Protein 9EX4 (pdb70)

Secondary structure (DSSP, 8-state):
-PEEEEEEEEEEEEEEEETTTTEEEEEEEEEEEEE-GGG---PPTTS-SSEEE-HHHHHHHHHHHT-----EEETTEEEEEEEEEEEEEE-TTSEEEEEEEEEEEEE-TT---TTTTS--EEEEEEEEESS-TTTEEEEEPSS--EE-S----SSEEEEEEEEEEEEE-SSSSS-EEEEEEEEEEEE--HHHIIIIIHHHHHHHHHHHHGGGG--HHHHHHHHHHHHHHHHHHHHHHHTTS---SS--HHHHHHHHHHHHHHHHHHHHHHHHHHHHTT-HHHHHHHHHHHHHHHHHHHHHHHHHHHHHH-/-PEEEEEEEEEEEEEEEETTTTEEEEEEEEEEEEE-GGG---PPTTS-SSEEE-HHHHHHHHHHHT-----EEETTEEEEEEEEEEEEEE-TTSEEEEEEEEEEEEE-TT---TTTTS--EEEEEEEEESS-TTTEEEEEPSS--EE-S----SSEEEEEEEEEEEEE-SSSSS-EEEEEEEEEEEE--HHHIIIIIHHHHHHHHHHHHGGGG--HHHHHHHHHHHHHHHHHHHHHHHTTS---SS--HHHHHHHHHHHHHHHHHHHHHHHHHHHHTT-HHHHHHHHHHHHHHHHHHHHHHHHHHHHHH-/-PEEEEEEEEEEEEEEEETTTTEEEEEEEEEEEEE-GGG---PPTTS-SSEEE-HHHHHHHHHHHT-----EEETTEEEEEEEEEEEEEE-TTSEEEEEEEEEEEEE-TT---TTTTS--EEEEEEEEESS-TTTEEEEEPSS--EE-S----SSEEEEEEEEEEEEE-SSSSS-EEEEEEEEEEEE--HHHIIIIIHHHHHHHHHHHHGGGG--HHHHHHHHHHHHHHHHHHHHHHHTTS---SS--HHHHHHHHHHHHHHHHHHHHHHHHHHHHTT-HHHHHHHHHHHHHHHHHHHHHHHHHHHHHH-/-PEEEEEEEEEEEEEEEETTTTEEEEEEEEEEEEE-GGG---PPTTS-SSEEE-HHHHHHHHHHHT-----EEETTEEEEEEEEEEEEEE-TTSEEEEEEEEEEEEE-TT---TTTTS--EEEEEEEEESS-TTTEEEEEPSS--EE-S----SSEEEEEEEEEEEEE-SSSSS-EEEEEEEEEEEE--HHHIIIIIHHHHHHHHHHHHGGGG--HHHHHHHHHHHHHHHHHHHHHHHTTS---SS--HHHHHHHHHHHHHHHHHHHHHHHHHHHHTT-HHHHHHHHHHHHHHHHHHHHHHHHHHHHHH-/-PEEEEEEEEEEEEEEEETTTTEEEEEEEEEEEEE-GGG---PPTTS-SSEEE-HHHHHHHHHHHT-----EEETTEEEEEEEEEEEEEE-TTSEEEEEEEEEEEEE-TT---TTTTS--EEEEEEEEESS-TTTEEEEEPSS--EE-S----SSEEEEEEEEEEEEE-SSSSS-EEEEEEEEEEEE--HHHIIIIIHHHHHHHHHHHHGGGG--HHHHHHHHHHHHHHHHHHHHHHHTTS---SS--HHHHHHHHHHHHHHHHHHHHHHHHHHHHTT-HHHHHHHHHHHHHHHHHHHHHHHHHHHHHH-

Foldseek 3Di:
DAFEKAKAKEWEAWPDAAQAQQKTKTKIKIKMKGFDQVPADDDDPPDDQKDKDDPVVVVVVCVVVVHDDWDKDWPFFDDDKDWDDWIWMAGNRGMIMIMTIIMTMGHFPFDDCQAPPFDKGKDKIKMWTDDAVVHYDYDYDPDHYDYDDPHPDDWKDWDDKDKDKDWDDPDHPHTTIMIMIMTMIHGDCPVVVVPPVVVVVVLLVVLLVVLVVVDLVVNLVSLVVVLVVLVVVVVVVVVSHYPDPDDHLVNLLSVLSNVLSVVLNVVSVVLVVCVVVVNPVVSVVCSVVSSVVNVVSVVVSVVVSVVVRD/DAFEKAKAKEWEAWPDAAQAQQKTKTKIKIKMKGFDQVPADDDDPPDDQKDKDDPVVVVVVCVVVVHDDWDKDWPFFDDDKDWDDWIWMAGNRGMIMIMTIIMTMGHFPFDDCQAPPFDKGKDKIKMWTDDAVVHYDYDYDPDHYDYDDPHPDDWKDWDDKDKDKDWDDPDHPHTTIMIMIMTMIHGDCPVVVVPPVVVVVVLLVVLLVVLVVVDLVVNLVSLVVVLVVLVVVVVVVVVSHYPDPDDHLVNLLSVLSNVLSVVLNVVSVVLVVCVVVVNPVVSVVCSVVSSVVNVVSVVVSVVVSVVVRD/DAFEKAKAKEWEAWPDAAQAQQKTKTKIKIKMKGFDQVPADDDDPPDDQKDKDDPVVVVVVCVVVVHDDWDKDWPFFDDDKDWDDWIWMAGNRGMIMIMTIIMTMGHFPFDDCQAPPFDKGKDKIKMWTDDAVVHYDYDYDPDHYDYDDPHPDDWKDWDDKDKDKDWDDPDHPHTTIMIMIMTMIHGDCPVVVVPPPVVVVVLLVVLLVVLVVVDLVVNLVSLVVVLVVLVVVVVVVVVSHYPDPDDHLVNLLSVLSNVLSVVLNVVSVVLVVCVVVVNPVVSVVCSVVSSVVNVVSVVVSVVVSVVVRD/DAFEKAKAKEWEAWPDAAQAQQKTKTKIKIKMKGFDQVPADDDDPPDDQKDKDDPVVVVVVCVVVVHDDWDKDWPFFDDDKDWDDWIWMAGNRGMIMIMTIIMTMGHFPFDDCQAPPFDKGKDKIKMWTDDAVVHYDYDYDPDHYDYDDPHPDDWKDWDDKDKDKDWDDPDHPHTTIMIMIMTMIHGDCPVVVVPPVVVVVVLLVVLLVVLVVVDLVVNLVSLVVVLVVLVVVVVVVVVSHYPDPDDHLVNLLSVLSNVLSVVLNVVSVVLVVCVVVVNPVVSVVCSVVSSVVNVVSVVVSVVVSVVVRD/DAFEKAKAKEWEAWPDAAQAQQKTKTKIKIKMKGFDQVPADDDDPPDDQKDKDDPVVVVVVCVVVVHDDWDKDWPFFDDDKDWDDWIWMAGNRGMIMIMTIIMTMGHFPFDDCQAPPFDKGKDKIKMWTDDAVVHYDYDYDPDHYDYDDPHPDDWKDWDDKDKDKDWDDPDHPHTTIMIMIMTMIHGDCPVVVVPPVVVVVVLLVVLLVVLVVVDLVVNLVSLVVVLVVLVVVVVVVVVSHYPDPDDHLVNLLSVLSNVLSVVLNVVSVVLVVCVVVVNPVVSVVCSVVSSVVNVVSVVVSVVVSVVVRD

B-factor: mean 27.52, std 17.11, range [7.25, 70.27]

Solvent-accessible surface area: 70983 Å² total; per-residue (Å²): 213,34,36,56,2,88,4,0,1,53,2,21,6,12,51,30,41,60,24,120,112,11,20,4,27,0,5,0,4,0,43,18,32,16,132,30,79,118,2,57,32,160,85,43,134,82,59,48,122,60,57,20,38,37,46,60,42,12,46,124,41,0,31,140,94,64,14,46,35,25,16,50,6,10,48,5,13,23,28,108,17,28,94,57,23,103,25,5,28,4,15,44,72,0,28,9,84,25,13,4,8,5,25,4,38,0,16,2,38,44,20,60,1,120,68,7,12,116,7,81,5,53,1,33,3,27,2,4,2,16,26,19,62,127,54,14,102,14,60,72,34,172,91,36,44,17,34,18,140,125,26,33,51,54,26,21,65,48,77,90,56,75,52,78,72,59,66,13,78,70,58,46,211,38,70,0,7,33,3,2,2,40,6,43,2,80,19,66,78,30,51,19,84,18,24,22,76,56,1,1,90,22,7,21,54,12,10,68,41,12,13,72,19,86,63,21,50,43,6,8,79,60,8,28,32,12,6,66,43,6,9,54,20,4,65,93,22,19,69,51,22,22,58,10,32,50,82,2,24,20,12,22,56,4,41,31,4,5,93,24,9,13,109,29,1,78,32,8,6,132,6,82,84,17,49,76,115,73,101,93,85,62,1,153,122,38,14,94,137,43,22,70,67,22,54,119,42,46,115,122,27,63,104,53,36,151,108,130,56,121,215,34,37,55,2,87,4,0,2,53,2,21,6,14,51,30,40,62,23,121,111,13,20,4,27,1,5,0,4,1,43,17,32,18,130,31,80,117,2,58,33,158,86,42,133,81,60,48,123,60,55,20,37,35,46,61,41,12,47,122,41,1,32,139,93,62,14,48,32,26,14,48,8,9,48,5,13,24,29,109,17,26,92,56,22,104,25,5,29,5,16,44,72,0,28,8,85,24,13,3,6,5,25,5,38,0,15,2,38,46,21,61,1,122,68,8,13,114,9,80,5,55,1,33,3,27,2,4,3,16,25,19,61,128,54,13,100,14,59,72,34,171,92,36,44,17,34,18,141,126,25,33,52,55,25,20,63,50,77,90,56,74,52,76,71,58,64,15,79,72,58,47,212,38,71,0,7,32,2,3,2,41,6,44,2,80,18,67,78,30,48,21,84,16,24,22,76,56,1,2,90,21,7,22,55,13,9,69,43,11,13,71,17,85,64,22,50,44,7,8,81,59,8,27,33,12,6,65,45,6,8,54,20,4,64,91,23,19,69,51,20,21,60,10,31,52,82,2,25,21,11,23,55,4,42,31,4,5,92,21,9,12,109,28,2,78,32,8,6,134,5,81,85,18,49,76,116,74,101,92,86,62,1,154,122,37,13,95,137,44,23,69,66,23,56,116,42,45,118,122,28,62,106,52,37,150,110,130,56,123,211,34,37,56,2,86,4,0,2,52,2,21,8,13,53,29,42,59,23,120,110,14,19,4,26,0,5,1,4,1,42,17,31,19,132,31,80,118,2,58,32,159,86,42,133,82,59,47,123,59,57,20,37,37,47,59,40,12,46,123,42,0,32,139,93,63,14,47,34,26,15,46,7,9,47,5,14,24,28,110,17,27,91,58,23,104,24,6,28,4,15,45,71,0,27,9,84,25,13,3,7,6,26,5,39,0,17,2,38,45,21,61,0,121,68,9,12,112,10,82,5,54,2,34,3,28,2,3,4,17,25,18,63,128,54,14,101,13,59,74,33,171,90,37,45,18,35,18,141,126,26,34,52,55,25,21,63,49,79,90,54,75,53,78,72,57,65,15,79,70,58,46,211,37,71,0,7,33,3,3,1,40,7,43,1,82,18,67,78,30,48,20,84,17,24,21,77,57,1,2,88,22,8,21,55,13,10,68,43,12,13,70,18,87,62,22,49,42,8,9,80,60,9,26,33,11,6,65,44,6,8,54,20,3,63,92,21,19,68,50,20,21,59,10,32,50,83,3,25,20,12,22,55,4,42,31,3,5,92,21,10,13,111,30,2,78,31,8,6,133,5,80,85,17,49,76,115,72,100,91,84,62,0,153,121,37,12,94,138,42,22,69,67,24,56,115,41,44,117,122,27,63,106,51,36,151,109,130,54,120,210,34,36,56,2,87,3,0,1,53,3,20,6,14,52,29,40,60,24,119,110,13,20,4,26,1,6,1,4,0,41,18,33,17,131,32,81,118,2,57,34,160,86,43,132,82,59,48,122,58,57,20,38,37,48,60,42,13,46,123,41,0,31,140,93,63,14,46,35,25,16,48,7,9,49,5,14,23,28,108,18,26,93,58,24,103,24,6,28,4,15,45,73,0,28,8,83,24,12,4,8,6,25,5,40,0,16,2,38,45,21,61,0,121,67,7,13,113,8,81,5,54,2,33,3,28,1,4,3,16,24,18,63,128,54,13,102,13,58,73,34,170,92,36,44,18,36,18,144,123,26,33,53,54,25,20,65,49,78,91,58,75,54,78,71,58,66,15,79,71,57,48,210,38,71,1,8,34,2,3,2,40,7,45,2,81,18,65,78,30,50,22,83,16,23,22,76,56,1,3,90,22,8,22,55,14,9,69,43,13,13,69,18,86,64,22,51,43,8,8,80,61,8,26,33,12,6,65,44,6,9,53,18,4,64,92,21,18,70,50,21,21,58,11,31,51,82,3,24,21,12,22,57,5,43,31,4,5,92,20,10,13,111,28,2,76,32,8,6,133,5,81,84,18,49,76,115,72,103,93,87,62,0,153,123,37,14,95,139,44,21,70,69,24,55,116,42,45,116,124,28,63,105,52,36,151,108,131,54,122,212,33,38,59,2,88,3,0,2,53,2,20,7,12,52,29,40,59,24,119,111,13,20,4,27,1,6,0,4,0,41,18,33,16,133,30,81,117,2,58,33,158,84,43,133,82,59,48,124,60,56,20,37,36,47,59,42,11,46,123,42,1,31,140,93,62,13,47,35,26,16,47,6,10,48,5,13,24,28,110,17,27,92,58,24,104,25,5,29,5,16,45,70,0,28,8,84,24,12,4,7,5,26,5,40,0,15,2,38,45,20,60,0,122,68,6,12,113,9,83,6,54,2,32,3,27,2,4,3,17,26,19,63,126,52,13,102,13,59,72,34,171,91,37,44,18,36,18,141,125,25,32,52,54,24,20,66,50,78,91,55,75,53,77,70,58,66,13,78,70,55,48,212,38,71,1,8,34,2,3,2,40,6,43,2,81,19,65,77,30,49,21,84,17,24,22,78,56,1,2,88,21,7,21,54,13,10,70,43,11,13,67,18,86,63,21,50,43,7,8,81,61,8,26,34,12,7,66,44,6,8,54,20,4,66,91,22,20,70,51,19,21,58,10,32,50,82,3,25,19,11,21,57,4,41,29,4,6,92,24,10,13,112,30,2,77,32,8,5,131,6,82,85,19,48,75,116,74,100,92,85,62,1,153,122,38,13,96,138,44,22,69,67,24,56,116,41,45,116,122,26,63,105,53,37,149,108,130,55,121

Sequence (1550 aa):
EPSDVFIGLKIDQITGINQKEENFSVVGSLRIDWRQPLLAFEHAPGEPKHRTYTLATFLKLLEEKQIRWPAFTYHNQQGRMDFQNRLISLSEDGTVMYLERFTSTFQAPAFDFRLFPFDNQLFFIHVDSIFPQHLFRFQEMQGFSGLGDQLGEEEWIVTEVNTHLTTHNEFTKGDASRFVLEFHAERHLNYYLMRILIPVLLIITVSWFTFFLQDYTKRIDLAGGNLLLFIAFNFTISSDLPRLGYITLMDAFLVGTFIITALVVLGNVWLRRLENHGKQALARKLDIYAITSYPLAYLLGALTLWLLFFEPSDVFIGLKIDQITGINQKEENFSVVGSLRIDWRQPLLAFEHAPGEPKHRTYTLATFLKLLEEKQIRWPAFTYHNQQGRMDFQNRLISLSEDGTVMYLERFTSTFQAPAFDFRLFPFDNQLFFIHVDSIFPQHLFRFQEMQGFSGLGDQLGEEEWIVTEVNTHLTTHNEFTKGDASRFVLEFHAERHLNYYLMRILIPVLLIITVSWFTFFLQDYTKRIDLAGGNLLLFIAFNFTISSDLPRLGYITLMDAFLVGTFIITALVVLGNVWLRRLENHGKQALARKLDIYAITSYPLAYLLGALTLWLLFFEPSDVFIGLKIDQITGINQKEENFSVVGSLRIDWRQPLLAFEHAPGEPKHRTYTLATFLKLLEEKQIRWPAFTYHNQQGRMDFQNRLISLSEDGTVMYLERFTSTFQAPAFDFRLFPFDNQLFFIHVDSIFPQHLFRFQEMQGFSGLGDQLGEEEWIVTEVNTHLTTHNEFTKGDASRFVLEFHAERHLNYYLMRILIPVLLIITVSWFTFFLQDYTKRIDLAGGNLLLFIAFNFTISSDLPRLGYITLMDAFLVGTFIITALVVLGNVWLRRLENHGKQALARKLDIYAITSYPLAYLLGALTLWLLFFEPSDVFIGLKIDQITGINQKEENFSVVGSLRIDWRQPLLAFEHAPGEPKHRTYTLATFLKLLEEKQIRWPAFTYHNQQGRMDFQNRLISLSEDGTVMYLERFTSTFQAPAFDFRLFPFDNQLFFIHVDSIFPQHLFRFQEMQGFSGLGDQLGEEEWIVTEVNTHLTTHNEFTKGDASRFVLEFHAERHLNYYLMRILIPVLLIITVSWFTFFLQDYTKRIDLAGGNLLLFIAFNFTISSDLPRLGYITLMDAFLVGTFIITALVVLGNVWLRRLENHGKQALARKLDIYAITSYPLAYLLGALTLWLLFFEPSDVFIGLKIDQITGINQKEENFSVVGSLRIDWRQPLLAFEHAPGEPKHRTYTLATFLKLLEEKQIRWPAFTYHNQQGRMDFQNRLISLSEDGTVMYLERFTSTFQAPAFDFRLFPFDNQLFFIHVDSIFPQHLFRFQEMQGFSGLGDQLGEEEWIVTEVNTHLTTHNEFTKGDASRFVLEFHAERHLNYYLMRILIPVLLIITVSWFTFFLQDYTKRIDLAGGNLLLFIAFNFTISSDLPRLGYITLMDAFLVGTFIITALVVLGNVWLRRLENHGKQALARKLDIYAITSYPLAYLLGALTLWLLFF

Nearest PDB structures (foldseek):
  6fl9-assembly1_B  TM=9.799E-01  e=3.187E-56  endosymbiont of Tevnia jerichonana (vent Tica)
  9fth-assembly1_B  TM=9.625E-01  e=9.051E-37  Desulfofustis sp. PB-SRB1
  9fti-assembly1_B  TM=9.471E-01  e=2.413E-35  Desulfofustis sp. PB-SRB1
  9ftg-assembly1_A  TM=8.869E-01  e=2.112E-34  Desulfofustis sp. PB-SRB1
  6ssp-assembly2_F  TM=8.053E-01  e=2.785E-22  Dickeya chrysanthemi

Structure (mmCIF, N/CA/C/O backbone):
data_9EX4
#
_entry.id   9EX4
#
_cell.length_a   1.00
_cell.length_b   1.00
_cell.length_c   1.00
_cell.angle_alpha   90.00
_cell.angle_beta   90.00
_cell.angle_gamma   90.00
#
_symmetry.space_group_name_H-M   'P 1'
#
loop_
_entity.id
_entity.type
_entity.pdbx_description
1 polymer 'Cys-loop ligand-gated ion channel'
2 non-polymer 'fluorinated fos-choline-8'
3 non-polymer HEXANE
4 non-polymer '4-(2-HYDROXYETHYL)-1-PIPERAZINE ETHANESULFONIC ACID'
5 water water
#
loop_
_atom_site.group_PDB
_atom_site.id
_atom_site.type_symbol
_atom_site.label_atom_id
_atom_site.label_alt_id
_atom_site.label_comp_id
_atom_site.label_asym_id
_atom_site.label_entity_id
_atom_site.label_seq_id
_atom_site.pdbx_PDB_ins_code
_atom_site.Cartn_x
_atom_site.Cartn_y
_atom_site.Cartn_z
_atom_site.occupancy
_atom_site.B_iso_or_equiv
_atom_site.auth_seq_id
_atom_site.auth_comp_id
_atom_site.auth_asym_id
_atom_site.auth_atom_id
_atom_site.pdbx_PDB_model_num
ATOM 1 N N . GLU A 1 7 ? 144.859 105.588 87.418 1.00 27.64 7 GLU A N 1
ATOM 2 C CA . GLU A 1 7 ? 145.540 105.326 88.680 1.00 27.64 7 GLU A CA 1
ATOM 3 C C . GLU A 1 7 ? 145.749 106.618 89.464 1.00 27.64 7 GLU A C 1
ATOM 4 O O . GLU A 1 7 ? 146.028 107.665 88.879 1.00 27.64 7 GLU A O 1
ATOM 10 N N . PRO A 1 8 ? 145.608 106.546 90.786 1.00 20.48 8 PRO A N 1
ATOM 11 C CA . PRO A 1 8 ? 145.788 107.745 91.611 1.00 20.48 8 PRO A CA 1
ATOM 12 C C . PRO A 1 8 ? 147.228 108.233 91.593 1.00 20.48 8 PRO A C 1
ATOM 13 O O . PRO A 1 8 ? 148.172 107.461 91.404 1.00 20.48 8 PRO A O 1
ATOM 17 N N . SER A 1 9 ? 147.386 109.537 91.794 1.00 17.02 9 SER A N 1
ATOM 18 C CA . SER A 1 9 ? 148.692 110.176 91.828 1.00 17.02 9 SER A CA 1
ATOM 19 C C . SER A 1 9 ? 149.154 110.357 93.268 1.00 17.02 9 SER A C 1
ATOM 20 O O . SER A 1 9 ? 148.345 110.516 94.185 1.00 17.02 9 SER A O 1
ATOM 23 N N . ASP A 1 10 ? 150.471 110.334 93.457 1.00 15.68 10 ASP A N 1
ATOM 24 C CA 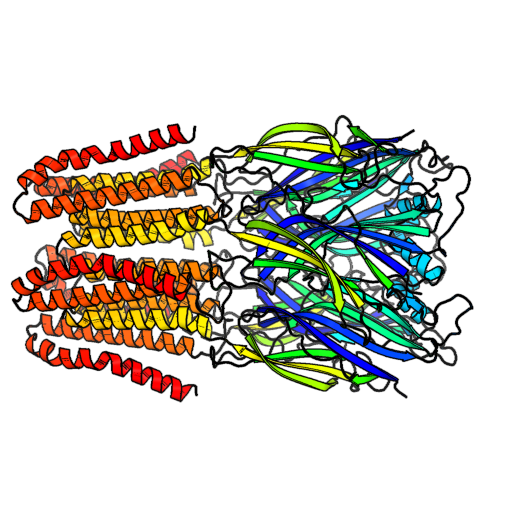. ASP A 1 10 ? 151.065 110.415 94.785 1.00 15.68 10 ASP A CA 1
ATOM 25 C C . ASP A 1 10 ? 151.331 111.863 95.172 1.00 15.68 10 ASP A C 1
ATOM 26 O O . ASP A 1 10 ? 151.800 112.663 94.357 1.00 15.68 10 ASP A O 1
ATOM 31 N N . VAL A 1 11 ? 151.029 112.192 96.425 1.00 13.34 11 VAL A N 1
ATOM 32 C CA . VAL A 1 11 ? 151.257 113.521 96.981 1.00 13.34 11 VAL A CA 1
ATOM 33 C C . VAL A 1 11 ? 152.130 113.363 98.218 1.00 13.34 11 VAL A C 1
ATOM 34 O O . VAL A 1 11 ? 151.765 112.640 99.154 1.00 13.34 11 VAL A O 1
ATOM 38 N N . PHE A 1 12 ? 153.276 114.038 98.226 1.00 13.45 12 PHE A N 1
ATOM 39 C CA . PHE A 1 12 ? 154.219 113.976 99.335 1.00 13.45 12 PHE A CA 1
ATOM 40 C C . PHE A 1 12 ? 153.995 115.165 100.261 1.00 13.45 12 PHE A C 1
ATOM 41 O O . PHE A 1 12 ? 153.905 116.308 99.800 1.00 13.45 12 PHE A O 1
ATOM 49 N N . ILE A 1 13 ? 153.905 114.893 101.561 1.00 12.34 13 ILE A N 1
ATOM 50 C CA . ILE A 1 13 ? 153.525 115.886 102.558 1.00 12.34 13 ILE A CA 1
ATOM 51 C C . ILE A 1 13 ? 154.607 115.969 103.626 1.00 12.34 13 ILE A C 1
ATOM 52 O O . ILE A 1 13 ? 155.111 114.943 104.094 1.00 12.34 13 ILE A O 1
ATOM 57 N N . GLY A 1 14 ? 154.963 117.195 104.008 1.00 11.39 14 GLY A N 1
ATOM 58 C CA . GLY A 1 14 ? 155.874 117.423 105.113 1.00 11.39 14 GLY A CA 1
ATOM 59 C C . GLY A 1 14 ? 155.469 118.618 105.954 1.00 11.39 14 GLY A C 1
ATOM 60 O O . GLY A 1 14 ? 155.031 119.638 105.414 1.00 11.39 14 GLY A O 1
ATOM 61 N N . LEU A 1 15 ? 155.612 118.512 107.275 1.00 10.22 15 LEU A N 1
ATOM 62 C CA . LEU A 1 15 ? 155.195 119.571 108.186 1.00 10.22 15 LEU A CA 1
ATOM 63 C C . LEU A 1 15 ? 156.195 119.693 109.325 1.00 10.22 15 LEU A C 1
ATOM 64 O O . LEU A 1 15 ? 156.579 118.686 109.927 1.00 10.22 15 LEU A O 1
ATOM 69 N N . LYS A 1 16 ? 156.603 120.925 109.625 1.00 11.58 16 LYS A N 1
ATOM 70 C CA . LYS A 1 16 ? 157.552 121.207 110.693 1.00 11.58 16 LYS A CA 1
ATOM 71 C C . LYS A 1 16 ? 157.023 122.341 111.559 1.00 11.58 16 LYS A C 1
ATOM 72 O O . LYS A 1 16 ? 156.406 123.283 111.053 1.00 11.58 16 LYS A O 1
ATOM 78 N N . ILE A 1 17 ? 157.267 122.247 112.865 1.00 10.88 17 ILE A N 1
ATOM 79 C CA . ILE A 1 17 ? 156.840 123.253 113.832 1.00 10.88 17 ILE A CA 1
ATOM 80 C C . ILE A 1 17 ? 158.070 124.015 114.305 1.00 10.88 17 ILE A C 1
ATOM 81 O O . ILE A 1 17 ? 159.044 123.410 114.768 1.00 10.88 17 ILE A O 1
ATOM 86 N N . ASP A 1 18 ? 158.023 125.342 114.190 1.00 11.78 18 ASP A N 1
ATOM 87 C CA . ASP A 1 18 ? 159.144 126.200 114.556 1.00 11.78 18 ASP A CA 1
ATOM 88 C C . ASP A 1 18 ? 159.002 126.821 115.939 1.00 11.78 18 ASP A C 1
ATOM 89 O O . ASP A 1 18 ? 159.983 126.882 116.686 1.00 11.78 18 ASP A O 1
ATOM 94 N N . GLN A 1 19 ? 157.808 127.289 116.300 1.00 8.36 19 GLN A N 1
ATOM 95 C CA . GLN A 1 19 ? 157.586 127.967 117.568 1.00 8.36 19 GLN A CA 1
ATOM 96 C C . GLN A 1 19 ? 156.327 127.434 118.236 1.00 8.36 19 GLN A C 1
ATOM 97 O O . GLN A 1 19 ? 155.383 127.005 117.569 1.00 8.36 19 GLN A O 1
ATOM 103 N N . ILE A 1 20 ? 156.328 127.464 119.566 1.00 9.07 20 ILE A N 1
ATOM 104 C CA . ILE A 1 20 ? 155.139 127.208 120.373 1.00 9.07 20 ILE A CA 1
ATOM 105 C C . ILE A 1 20 ? 154.848 128.506 121.115 1.00 9.07 20 ILE A C 1
ATOM 106 O O . ILE A 1 20 ? 155.519 128.835 122.100 1.00 9.07 20 ILE A O 1
ATOM 111 N N . THR A 1 21 ? 153.848 129.253 120.645 1.00 8.69 21 THR A N 1
ATOM 112 C CA . THR A 1 21 ? 153.581 130.582 121.179 1.00 8.69 21 THR A CA 1
ATOM 113 C C . THR A 1 21 ? 152.731 130.566 122.443 1.00 8.69 21 THR A C 1
ATOM 114 O O . THR A 1 21 ? 152.616 131.606 123.100 1.00 8.69 21 THR A O 1
ATOM 118 N N . GLY A 1 22 ? 152.139 129.430 122.802 1.00 8.46 22 GLY A N 1
ATOM 119 C CA . GLY A 1 22 ? 151.353 129.365 124.018 1.00 8.46 22 GLY A CA 1
ATOM 120 C C . GLY A 1 22 ? 150.463 128.145 124.129 1.00 8.46 22 GLY A C 1
ATOM 121 O O . GLY A 1 22 ? 149.989 127.614 123.120 1.00 8.46 22 GLY A O 1
ATOM 122 N N . ILE A 1 23 ? 150.229 127.694 125.359 1.00 11.50 23 ILE A N 1
ATOM 123 C CA . ILE A 1 23 ? 149.326 126.585 125.647 1.00 11.50 23 ILE A CA 1
ATOM 124 C C . ILE A 1 23 ? 148.291 127.081 126.646 1.00 11.50 23 ILE A C 1
ATOM 125 O O . ILE A 1 23 ? 148.648 127.536 127.739 1.00 11.50 23 ILE A O 1
ATOM 130 N N . ASN A 1 24 ? 147.018 126.995 126.275 1.00 13.81 24 ASN A N 1
ATOM 131 C CA . ASN A 1 24 ? 145.913 127.474 127.103 1.00 13.81 24 ASN A CA 1
ATOM 132 C C . ASN A 1 24 ? 145.136 126.256 127.594 1.00 13.81 24 ASN A C 1
ATOM 133 O O . ASN A 1 24 ? 144.276 125.729 126.883 1.00 13.81 24 ASN A O 1
ATOM 138 N N . GLN A 1 25 ? 145.443 125.813 128.816 1.00 16.98 25 GLN A N 1
ATOM 139 C CA . GLN A 1 25 ? 144.752 124.660 129.382 1.00 16.98 25 GLN A CA 1
ATOM 140 C C . GLN A 1 25 ? 143.323 124.986 129.795 1.00 16.98 25 GLN A C 1
ATOM 141 O O . GLN A 1 25 ? 142.486 124.078 129.845 1.00 16.98 25 GLN A O 1
ATOM 147 N N . LYS A 1 26 ? 143.028 126.252 130.097 1.00 17.45 26 LYS A N 1
ATOM 148 C CA . LYS A 1 26 ? 141.661 126.631 130.443 1.00 17.45 26 LYS A CA 1
ATOM 149 C C . LYS A 1 26 ? 140.720 126.442 129.259 1.00 17.45 26 LYS A C 1
ATOM 150 O O . LYS A 1 26 ? 139.592 125.963 129.425 1.00 17.45 26 LYS A O 1
ATOM 156 N N . GLU A 1 27 ? 141.163 126.815 128.059 1.00 15.76 27 GLU A N 1
ATOM 157 C CA . GLU A 1 27 ? 140.380 126.632 126.845 1.00 15.76 27 GLU A CA 1
ATOM 158 C C . GLU A 1 27 ? 140.751 125.369 126.078 1.00 15.76 27 GLU A C 1
ATOM 159 O O . GLU A 1 27 ? 140.078 125.045 125.093 1.00 15.76 27 GLU A O 1
ATOM 165 N N . GLU A 1 28 ? 141.797 124.658 126.504 1.00 14.54 28 GLU A N 1
ATOM 166 C CA . GLU A 1 28 ? 142.236 123.407 125.884 1.00 14.54 28 GLU A CA 1
ATOM 167 C C . GLU A 1 28 ? 142.559 123.601 124.399 1.00 14.54 28 GLU A C 1
ATOM 168 O O . GLU A 1 28 ? 141.935 123.015 123.512 1.00 14.54 28 GLU A O 1
ATOM 174 N N . ASN A 1 29 ? 143.559 124.443 124.145 1.00 11.01 29 ASN A N 1
ATOM 175 C CA . ASN A 1 29 ? 144.055 124.666 122.792 1.00 11.01 29 ASN A CA 1
ATOM 176 C C . ASN A 1 29 ? 145.497 125.151 122.875 1.00 11.01 29 ASN A C 1
ATOM 177 O O . ASN A 1 29 ? 145.989 125.519 123.944 1.00 11.01 29 ASN A O 1
ATOM 182 N N . PHE A 1 30 ? 146.172 125.143 121.727 1.00 8.09 30 PHE A N 1
ATOM 183 C CA . PHE A 1 30 ? 147.550 125.607 121.647 1.00 8.09 30 PHE A CA 1
ATOM 184 C C . PHE A 1 30 ? 147.777 126.266 120.294 1.00 8.09 30 PHE A C 1
ATOM 185 O O . PHE A 1 30 ? 147.055 126.010 119.328 1.00 8.09 30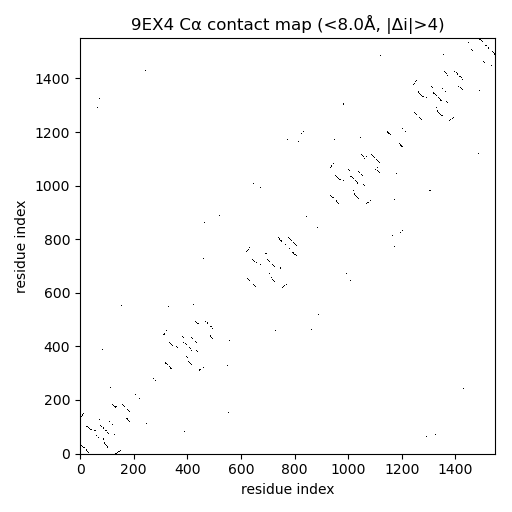 PHE A O 1
ATOM 193 N N . SER A 1 31 ? 148.798 127.121 120.237 1.00 7.53 31 SER A N 1
ATOM 194 C CA . SER A 1 31 ? 149.124 127.886 119.041 1.00 7.53 31 SER A CA 1
ATOM 195 C C . SER A 1 31 ? 150.590 127.683 118.687 1.00 7.53 31 SER A C 1
ATOM 196 O O . SER A 1 31 ? 151.450 127.643 119.571 1.00 7.53 31 SER A O 1
ATOM 199 N N . VAL A 1 32 ? 150.871 127.557 117.388 1.00 8.88 32 VAL A N 1
ATOM 200 C CA . VAL A 1 32 ? 152.212 127.271 116.890 1.00 8.88 32 VAL A CA 1
ATOM 201 C C . VAL A 1 32 ? 152.477 128.098 115.638 1.00 8.88 32 VAL A C 1
ATOM 202 O O . VAL A 1 32 ? 151.573 128.690 115.047 1.00 8.88 32 VAL A O 1
ATOM 206 N N . VAL A 1 33 ? 153.749 128.134 115.245 1.00 8.16 33 VAL A N 1
ATOM 207 C CA . VAL A 1 33 ? 154.188 128.685 113.967 1.00 8.16 33 VAL A CA 1
ATOM 208 C C . VAL A 1 33 ? 154.934 127.577 113.237 1.00 8.16 33 VAL A C 1
ATOM 209 O O . VAL A 1 33 ? 155.894 127.012 113.776 1.00 8.16 33 VAL A O 1
ATOM 213 N N . GLY A 1 34 ? 154.498 127.263 112.015 1.00 9.47 34 GLY A N 1
ATOM 214 C CA . GLY A 1 34 ? 155.020 126.119 111.298 1.00 9.47 34 GLY A CA 1
ATOM 215 C C . GLY A 1 34 ? 155.148 126.382 109.810 1.00 9.47 34 GLY A C 1
ATOM 216 O O . GLY A 1 34 ? 154.779 127.446 109.311 1.00 9.47 34 GLY A O 1
ATOM 217 N N . SER A 1 35 ? 155.683 125.380 109.112 1.00 10.34 35 SER A N 1
ATOM 218 C CA . SER A 1 35 ? 155.902 125.442 107.674 1.00 10.34 35 SER A CA 1
ATOM 219 C C . SER A 1 35 ? 155.423 124.149 107.033 1.00 10.34 35 SER A C 1
ATOM 220 O O . SER A 1 35 ? 155.590 123.066 107.601 1.00 10.34 35 SER A O 1
ATOM 223 N N . LEU A 1 36 ? 154.832 124.267 105.846 1.00 11.30 36 LEU A N 1
ATOM 224 C CA . LEU A 1 36 ? 154.305 123.130 105.105 1.00 11.30 36 LEU A CA 1
ATOM 225 C C . LEU A 1 36 ? 154.989 123.035 103.748 1.00 11.30 36 LEU A C 1
ATOM 226 O O . LEU A 1 36 ? 155.176 124.046 103.064 1.00 11.30 36 LEU A O 1
ATOM 231 N N . ARG A 1 37 ? 155.362 121.814 103.365 1.00 12.08 37 ARG A N 1
ATOM 232 C CA . ARG A 1 37 ? 156.010 121.540 102.087 1.00 12.08 37 ARG A CA 1
ATOM 233 C C . ARG A 1 37 ? 155.298 120.384 101.401 1.00 12.08 37 ARG A C 1
ATOM 234 O O . ARG A 1 37 ? 155.071 119.339 102.017 1.00 12.08 37 ARG A O 1
ATOM 242 N N . ILE A 1 38 ? 154.956 120.570 100.127 1.00 13.68 38 ILE A N 1
ATOM 243 C CA . ILE A 1 38 ? 154.255 119.558 99.342 1.00 13.68 38 ILE A CA 1
ATOM 244 C C . ILE A 1 38 ? 154.925 119.436 97.979 1.00 13.68 38 ILE A C 1
ATOM 245 O O . ILE A 1 38 ? 155.295 120.441 97.363 1.00 13.68 38 ILE A O 1
ATOM 250 N N . ASP A 1 39 ? 155.086 118.199 97.511 1.00 15.24 39 ASP A N 1
ATOM 251 C CA . ASP A 1 39 ? 155.613 117.912 96.183 1.00 15.24 39 ASP A CA 1
ATOM 252 C C . ASP A 1 39 ? 154.606 117.070 95.412 1.00 15.24 39 ASP A C 1
ATOM 253 O O . ASP A 1 39 ? 154.141 116.039 95.911 1.00 15.24 39 ASP A O 1
ATOM 258 N N . TRP A 1 40 ? 154.276 117.506 94.198 1.00 15.88 40 TRP A N 1
ATOM 259 C CA . TRP A 1 40 ? 153.291 116.819 93.371 1.00 15.88 40 TRP A CA 1
ATOM 260 C C . TRP A 1 40 ? 153.675 116.969 91.907 1.00 15.88 40 TRP A C 1
ATOM 261 O O . TRP A 1 40 ? 154.019 118.069 91.465 1.00 15.88 40 TRP A O 1
ATOM 272 N N . ARG A 1 41 ? 153.610 115.868 91.163 1.00 19.80 41 ARG A N 1
ATOM 273 C CA . ARG A 1 41 ? 154.022 115.830 89.766 1.00 19.80 41 ARG A CA 1
ATOM 274 C C . ARG A 1 41 ? 152.810 115.619 88.868 1.00 19.80 41 ARG A C 1
ATOM 275 O O . ARG A 1 41 ? 152.034 114.680 89.074 1.00 19.80 41 ARG A O 1
ATOM 283 N N . GLN A 1 42 ? 152.657 116.489 87.876 1.00 20.78 42 GLN A N 1
ATOM 284 C CA . GLN A 1 42 ? 151.590 116.382 86.882 1.00 20.78 42 GLN A CA 1
ATOM 285 C C . GLN A 1 42 ? 152.209 116.460 85.494 1.00 20.78 42 GLN A C 1
ATOM 286 O O . GLN A 1 42 ? 152.740 117.526 85.117 1.00 20.78 42 GLN A O 1
ATOM 292 N N . PRO A 1 43 ? 152.178 115.378 84.711 1.00 21.43 43 PRO A N 1
ATOM 293 C CA . PRO A 1 43 ? 152.813 115.412 83.382 1.00 21.43 43 PRO A CA 1
ATOM 294 C C . PRO A 1 43 ? 152.213 116.437 82.433 1.00 21.43 43 PRO A C 1
ATOM 295 O O . PRO A 1 43 ? 152.900 116.865 81.497 1.00 21.43 43 PRO A O 1
ATOM 299 N N . LEU A 1 44 ? 150.959 116.844 82.638 1.00 21.49 44 LEU A N 1
ATOM 300 C CA . LEU A 1 44 ? 150.321 117.802 81.742 1.00 21.49 44 LEU A CA 1
ATOM 301 C C . LEU A 1 44 ? 150.876 119.214 81.882 1.00 21.49 44 LEU A C 1
ATOM 302 O O . LEU A 1 44 ? 150.549 120.071 81.056 1.00 21.49 44 LEU A O 1
ATOM 307 N N . LEU A 1 45 ? 151.699 119.477 82.896 1.00 22.26 45 LEU A N 1
ATOM 308 C CA . LEU A 1 45 ? 152.284 120.793 83.112 1.00 22.26 45 LEU A CA 1
ATOM 309 C C . LEU A 1 45 ? 153.708 120.900 82.579 1.00 22.26 45 LEU A C 1
ATOM 310 O O . LEU A 1 45 ? 154.385 121.896 82.848 1.00 22.26 45 LEU A O 1
ATOM 315 N N . ALA A 1 46 ? 154.176 119.899 81.837 1.00 24.68 46 ALA A N 1
ATOM 316 C CA . ALA A 1 46 ? 155.527 119.930 81.299 1.00 24.68 46 ALA A CA 1
ATOM 317 C C . ALA A 1 46 ? 155.670 121.031 80.252 1.00 24.68 46 ALA A C 1
ATOM 318 O O . ALA A 1 46 ? 154.723 121.370 79.538 1.00 24.68 46 ALA A O 1
ATOM 320 N N . PHE A 1 47 ? 156.875 121.591 80.168 1.00 28.27 47 PHE A N 1
ATOM 321 C CA . PHE A 1 47 ? 157.157 122.667 79.229 1.00 28.27 47 PHE A CA 1
ATOM 322 C C . PHE A 1 47 ? 158.618 122.593 78.811 1.00 28.27 47 PHE A C 1
ATOM 323 O O . PHE A 1 47 ? 159.411 121.830 79.368 1.00 28.27 47 PHE A O 1
ATOM 331 N N . GLU A 1 48 ? 158.966 123.404 77.814 1.00 39.13 48 GLU A N 1
ATOM 332 C CA . GLU A 1 48 ? 160.336 123.541 77.339 1.00 39.13 48 GLU A CA 1
ATOM 333 C C . GLU A 1 48 ? 160.755 124.999 77.462 1.00 39.13 48 GLU A C 1
ATOM 334 O O . GLU A 1 48 ? 160.062 125.891 76.963 1.00 39.13 48 GLU A O 1
ATOM 340 N N . HIS A 1 49 ? 161.883 125.236 78.124 1.00 44.31 49 HIS A N 1
ATOM 341 C CA . HIS A 1 49 ? 162.339 126.595 78.376 1.00 44.31 49 HIS A CA 1
ATOM 342 C C . HIS A 1 49 ? 162.918 127.217 77.111 1.00 44.31 49 HIS A C 1
ATOM 343 O O . HIS A 1 49 ? 163.610 126.555 76.333 1.00 44.31 49 HIS A O 1
ATOM 350 N N . ALA A 1 50 ? 162.622 128.498 76.910 1.00 51.83 50 ALA A N 1
ATOM 351 C CA . ALA A 1 50 ? 163.193 129.255 75.811 1.00 51.83 50 ALA A CA 1
ATOM 352 C C . ALA A 1 50 ? 164.610 129.707 76.165 1.00 51.83 50 ALA A C 1
ATOM 353 O O . ALA A 1 50 ? 164.953 129.821 77.345 1.00 51.83 50 ALA A O 1
ATOM 355 N N . PRO A 1 51 ? 165.457 129.952 75.164 1.00 55.62 51 PRO A N 1
ATOM 356 C CA . PRO A 1 51 ? 166.812 130.435 75.457 1.00 55.62 51 PRO A CA 1
ATOM 357 C C . PRO A 1 51 ? 166.779 131.758 76.208 1.00 55.62 51 PRO A C 1
ATOM 358 O O . PRO A 1 51 ? 165.970 132.642 75.917 1.00 55.62 51 PRO A O 1
ATOM 362 N N . GLY A 1 52 ? 167.674 131.886 77.187 1.00 53.33 52 GLY A N 1
ATOM 363 C CA . GLY A 1 52 ? 167.722 133.054 78.037 1.00 53.33 52 GLY A CA 1
ATOM 364 C C . GLY A 1 52 ? 166.793 133.016 79.231 1.00 53.33 52 GLY A C 1
ATOM 365 O O . GLY A 1 52 ? 166.818 133.950 80.043 1.00 53.33 52 GLY A O 1
ATOM 366 N N . GLU A 1 53 ? 165.974 131.968 79.368 1.00 46.28 53 GLU A N 1
ATOM 367 C CA . GLU A 1 53 ? 165.023 131.839 80.459 1.00 46.28 53 GLU A CA 1
ATOM 368 C C . GLU A 1 53 ? 165.491 130.790 81.465 1.00 46.28 53 GLU A C 1
ATOM 369 O O . GLU A 1 53 ? 166.192 129.841 81.100 1.00 46.28 53 GLU A O 1
ATOM 375 N N . PRO A 1 54 ? 165.124 130.934 82.736 1.00 37.32 54 PRO A N 1
ATOM 376 C CA . PRO A 1 54 ? 165.535 129.947 83.739 1.00 37.32 54 PRO A CA 1
ATOM 377 C C . PRO A 1 54 ? 164.851 128.605 83.525 1.00 37.32 54 PRO A C 1
ATOM 378 O O . PRO A 1 54 ? 163.788 128.501 82.909 1.00 37.32 54 PRO A O 1
ATOM 382 N N . LYS A 1 55 ? 165.491 127.560 84.052 1.00 31.83 55 LYS A N 1
ATOM 383 C CA . LYS A 1 55 ? 164.972 126.205 83.919 1.00 31.83 55 LYS A CA 1
ATOM 384 C C . LYS A 1 55 ? 163.762 125.951 84.811 1.00 31.83 55 LYS A C 1
ATOM 385 O O . LYS A 1 55 ? 163.036 124.976 84.587 1.00 31.83 55 LYS A O 1
ATOM 391 N N . HIS A 1 56 ? 163.522 126.806 85.801 1.00 26.49 56 HIS A N 1
ATOM 392 C CA . HIS A 1 56 ? 162.362 126.705 86.673 1.00 26.49 56 HIS A CA 1
ATOM 393 C C . HIS A 1 56 ? 161.565 128.001 86.619 1.00 26.49 56 HIS A C 1
ATOM 394 O O . HIS A 1 56 ? 162.127 129.088 86.455 1.00 26.49 56 HIS A O 1
ATOM 401 N N . ARG A 1 57 ? 160.248 127.878 86.759 1.00 21.91 57 ARG A N 1
ATOM 402 C CA . ARG A 1 57 ? 159.337 129.011 86.690 1.00 21.91 57 ARG A CA 1
ATOM 403 C C . ARG A 1 57 ? 158.734 129.284 88.061 1.00 21.91 57 ARG A C 1
ATOM 404 O O . ARG A 1 57 ? 158.440 128.354 88.818 1.00 21.91 57 ARG A O 1
ATOM 412 N N . THR A 1 58 ? 158.554 130.564 88.373 1.00 18.02 58 THR A N 1
ATOM 413 C CA . THR A 1 58 ? 158.013 131.006 89.651 1.00 18.02 58 THR A CA 1
ATOM 414 C C . THR A 1 58 ? 156.641 131.629 89.429 1.00 18.02 58 THR A C 1
ATOM 415 O O . THR A 1 58 ? 156.466 132.442 88.515 1.00 18.02 58 THR A O 1
ATOM 419 N N . TYR A 1 59 ? 155.676 131.247 90.263 1.00 16.92 59 TYR A N 1
ATOM 420 C CA . TYR A 1 59 ? 154.300 131.701 90.128 1.00 16.92 59 TYR A CA 1
ATOM 421 C C . TYR A 1 59 ? 153.757 132.162 91.472 1.00 16.92 59 TYR A C 1
ATOM 422 O O . TYR A 1 59 ? 154.203 131.713 92.531 1.00 16.92 59 TYR A O 1
ATOM 431 N N . THR A 1 60 ? 152.786 133.069 91.414 1.00 16.92 60 THR A N 1
ATOM 432 C CA . THR A 1 60 ? 151.940 133.337 92.563 1.00 16.92 60 THR A CA 1
ATOM 433 C C . THR A 1 60 ? 150.784 132.340 92.589 1.00 16.92 60 THR A C 1
ATOM 434 O O . THR A 1 60 ? 150.490 131.666 91.597 1.00 16.92 60 THR A O 1
ATOM 438 N N . LEU A 1 61 ? 150.131 132.243 93.748 1.00 16.77 61 LEU A N 1
ATOM 439 C CA . LEU A 1 61 ? 149.080 131.244 93.917 1.00 16.77 61 LEU A CA 1
ATOM 440 C C . LEU A 1 61 ? 147.909 131.496 92.973 1.00 16.77 61 LEU A C 1
ATOM 441 O O . LEU A 1 61 ? 147.381 130.558 92.363 1.00 16.77 61 LEU A O 1
ATOM 446 N N . ALA A 1 62 ? 147.491 132.758 92.838 1.00 16.80 62 ALA A N 1
ATOM 447 C CA . ALA A 1 62 ? 146.334 133.070 92.004 1.00 16.80 62 ALA A CA 1
ATOM 448 C C . ALA A 1 62 ? 146.595 132.741 90.540 1.00 16.80 62 ALA A C 1
ATOM 449 O O . ALA A 1 62 ? 145.734 132.168 89.862 1.00 16.80 62 ALA A O 1
ATOM 451 N N . THR A 1 63 ? 147.779 133.096 90.033 1.00 16.60 63 THR A N 1
ATOM 452 C CA . THR A 1 63 ? 148.102 132.803 88.640 1.00 16.60 63 THR A CA 1
ATOM 453 C C . THR A 1 63 ? 148.191 131.302 88.396 1.00 16.60 63 THR A C 1
ATOM 454 O O . THR A 1 63 ? 147.754 130.809 87.351 1.00 16.60 63 THR A O 1
ATOM 458 N N . PHE A 1 64 ? 148.760 130.559 89.349 1.00 15.62 64 PHE A N 1
ATOM 459 C CA . PHE A 1 64 ? 148.831 129.107 89.212 1.00 15.62 64 PHE A CA 1
ATOM 460 C C . PHE A 1 64 ? 147.438 128.486 89.191 1.00 15.62 64 PHE A C 1
ATOM 461 O O . PHE A 1 64 ? 147.164 127.582 88.390 1.00 15.62 64 PHE A O 1
ATOM 469 N N . LEU A 1 65 ? 146.543 128.960 90.063 1.00 16.97 65 LEU A N 1
ATOM 470 C CA . LEU A 1 65 ? 145.174 128.453 90.063 1.00 16.97 65 LEU A CA 1
ATOM 471 C C . LEU A 1 65 ? 144.460 128.786 88.758 1.00 16.97 65 LEU A C 1
ATOM 472 O O . LEU A 1 65 ? 143.716 127.957 88.219 1.00 16.97 65 LEU A O 1
ATOM 477 N N . LYS A 1 66 ? 144.670 129.998 88.237 1.00 17.98 66 LYS A N 1
ATOM 478 C CA . LYS A 1 66 ? 144.069 130.365 86.959 1.00 17.98 66 LYS A CA 1
ATOM 479 C C . LYS A 1 66 ? 144.593 129.487 85.829 1.00 17.98 66 LYS A C 1
ATOM 480 O O . LYS A 1 66 ? 143.830 129.074 84.950 1.00 17.98 66 LYS A O 1
ATOM 486 N N . LEU A 1 67 ? 145.896 129.195 85.834 1.00 18.27 67 LEU A N 1
ATOM 487 C CA . LEU A 1 67 ? 146.464 128.310 84.822 1.00 18.27 67 LEU A CA 1
ATOM 488 C C . LEU A 1 67 ? 145.869 126.910 84.915 1.00 18.27 67 LEU A C 1
ATOM 489 O O . LEU A 1 67 ? 145.540 126.296 83.892 1.00 18.27 67 LEU A O 1
ATOM 494 N N . LEU A 1 68 ? 145.722 126.390 86.137 1.00 17.79 68 LEU A N 1
ATOM 495 C CA . LEU A 1 68 ? 145.124 125.069 86.309 1.00 17.79 68 LEU A CA 1
ATOM 496 C C . LEU A 1 68 ? 143.681 125.049 85.820 1.00 17.79 68 LEU A C 1
ATOM 497 O O . LEU A 1 68 ? 143.247 124.082 85.182 1.00 17.79 68 LEU A O 1
ATOM 502 N N . GLU A 1 69 ? 142.919 126.104 86.117 1.00 19.45 69 GLU A N 1
ATOM 503 C CA . GLU A 1 69 ? 141.540 126.177 85.642 1.00 19.45 69 GLU A CA 1
ATOM 504 C C . GLU A 1 69 ? 141.479 126.262 84.121 1.00 19.45 69 GLU A C 1
ATOM 505 O O . GLU A 1 69 ? 140.609 125.646 83.495 1.00 19.45 69 GLU A O 1
ATOM 511 N N . GLU A 1 70 ? 142.389 127.025 83.510 1.00 22.73 70 GLU A N 1
ATOM 512 C CA . GLU A 1 70 ? 142.425 127.111 82.054 1.00 22.73 70 GLU A CA 1
ATOM 513 C C . GLU A 1 70 ? 142.751 125.761 81.429 1.00 22.73 70 GLU A C 1
ATOM 514 O O . GLU A 1 70 ? 142.166 125.384 80.407 1.00 22.73 70 GLU A O 1
ATOM 520 N N . LYS A 1 71 ? 143.682 125.017 82.028 1.00 21.98 71 LYS A N 1
ATOM 521 C CA . LYS A 1 71 ? 144.004 123.685 81.533 1.00 21.98 71 LYS A CA 1
ATOM 522 C C . LYS A 1 71 ? 143.045 122.615 82.041 1.00 21.98 71 LYS A C 1
ATOM 523 O O . LYS A 1 71 ? 143.147 121.463 81.605 1.00 21.98 71 LYS A O 1
ATOM 529 N N . GLN A 1 72 ? 142.126 122.970 82.942 1.00 23.28 72 GLN A N 1
ATOM 530 C CA . GLN A 1 72 ? 141.127 122.048 83.487 1.00 23.28 72 GLN A CA 1
ATOM 531 C C . GLN A 1 72 ? 141.794 120.833 84.138 1.00 23.28 72 GLN A C 1
ATOM 532 O O . GLN A 1 72 ? 141.611 119.687 83.723 1.00 23.28 72 GLN A O 1
ATOM 538 N N . ILE A 1 73 ? 142.576 121.110 85.179 1.00 18.50 73 ILE A N 1
ATOM 539 C CA . ILE A 1 73 ? 143.293 120.087 85.930 1.00 18.50 73 ILE A CA 1
ATOM 540 C C . ILE A 1 73 ? 142.846 120.155 87.384 1.00 18.50 73 ILE A C 1
ATOM 541 O O . ILE A 1 73 ? 142.862 121.231 87.994 1.00 18.50 73 ILE A O 1
ATOM 546 N N . ARG A 1 74 ? 142.447 119.011 87.932 1.00 16.72 74 ARG A N 1
ATOM 547 C CA . ARG A 1 74 ? 142.018 118.937 89.321 1.00 16.72 74 ARG A CA 1
ATOM 548 C C . ARG A 1 74 ? 143.218 119.027 90.255 1.00 16.72 74 ARG A C 1
ATOM 549 O O . ARG A 1 74 ? 144.244 118.377 90.035 1.00 16.72 74 ARG A O 1
ATOM 557 N N . TRP A 1 75 ? 143.085 119.841 91.307 1.00 14.33 75 TRP A N 1
ATOM 558 C CA . TRP A 1 75 ? 144.154 119.975 92.283 1.00 14.33 75 TRP A CA 1
ATOM 559 C C . TRP A 1 75 ? 143.775 119.295 93.598 1.00 14.33 75 TRP A C 1
ATOM 560 O O . TRP A 1 75 ? 142.594 119.230 93.952 1.00 14.33 75 TRP A O 1
ATOM 571 N N . PRO A 1 76 ? 144.756 118.774 94.344 1.00 13.42 76 PRO A N 1
ATOM 572 C CA . PRO A 1 76 ? 144.473 118.063 95.613 1.00 13.42 76 PRO A CA 1
ATOM 573 C C . PRO A 1 76 ? 144.191 118.991 96.794 1.00 13.42 76 PRO A C 1
ATOM 574 O O . PRO A 1 76 ? 145.058 119.347 97.591 1.00 13.42 76 PRO A O 1
ATOM 578 N N . ALA A 1 77 ? 142.931 119.403 96.909 1.00 12.04 77 ALA A N 1
ATOM 579 C CA . ALA A 1 77 ? 142.520 120.263 98.011 1.00 12.04 77 ALA A CA 1
ATOM 580 C C . ALA A 1 77 ? 142.617 119.523 99.340 1.00 12.04 77 ALA A C 1
ATOM 581 O O . ALA A 1 77 ? 142.324 118.328 99.429 1.00 12.04 77 ALA A O 1
ATOM 583 N N . PHE A 1 78 ? 143.032 120.245 100.380 1.00 11.53 78 PHE A N 1
ATOM 584 C CA . PHE A 1 78 ? 143.192 119.680 101.712 1.00 11.53 78 PHE A CA 1
ATOM 585 C C . PHE A 1 78 ? 142.733 120.698 102.747 1.00 11.53 78 PHE A C 1
ATOM 586 O O . PHE A 1 78 ? 142.452 121.857 102.429 1.00 11.53 78 PHE A O 1
ATOM 594 N N . THR A 1 79 ? 142.654 120.253 104.000 1.00 10.77 79 THR A N 1
ATOM 595 C CA . THR A 1 79 ? 142.222 121.120 105.087 1.00 10.77 79 THR A CA 1
ATOM 596 C C . THR A 1 79 ? 142.853 120.657 106.393 1.00 10.77 79 THR A C 1
ATOM 597 O O . THR A 1 79 ? 143.248 119.497 106.541 1.00 10.77 79 THR A O 1
ATOM 601 N N . TYR A 1 80 ? 142.946 121.588 107.341 1.00 10.07 80 TYR A N 1
ATOM 602 C CA . TYR A 1 80 ? 143.379 121.287 108.703 1.00 10.07 80 TYR A CA 1
ATOM 603 C C . TYR A 1 80 ? 142.139 120.955 109.527 1.00 10.07 80 TYR A C 1
ATOM 604 O O . TYR A 1 80 ? 141.297 121.825 109.771 1.00 10.07 80 TYR A O 1
ATOM 613 N N . HIS A 1 81 ? 142.028 119.694 109.951 1.00 10.26 81 HIS A N 1
ATOM 614 C CA . HIS A 1 81 ? 140.786 119.219 110.556 1.00 10.26 81 HIS A CA 1
ATOM 615 C C . HIS A 1 81 ? 140.504 119.897 111.893 1.00 10.26 81 HIS A C 1
ATOM 616 O O . HIS A 1 81 ? 139.364 120.294 112.162 1.00 10.26 81 HIS A O 1
ATOM 623 N N . ASN A 1 82 ? 141.520 120.042 112.744 1.00 8.05 82 ASN A N 1
ATOM 624 C CA . ASN A 1 82 ? 141.332 120.575 114.087 1.00 8.05 82 ASN A CA 1
ATOM 625 C C . ASN A 1 82 ? 141.751 122.038 114.208 1.00 8.05 82 ASN A C 1
ATOM 626 O O . ASN A 1 82 ? 142.079 122.492 115.309 1.00 8.05 82 ASN A O 1
ATOM 631 N N . GLN A 1 83 ? 141.745 122.780 113.104 1.00 9.27 83 GLN A N 1
ATOM 632 C CA . GLN A 1 83 ? 142.073 124.198 113.152 1.00 9.27 83 GLN A CA 1
ATOM 633 C C . GLN A 1 83 ? 140.949 124.991 113.810 1.00 9.27 83 GLN A C 1
ATOM 634 O O . GLN A 1 83 ? 139.765 124.701 113.616 1.00 9.27 83 GLN A O 1
ATOM 640 N N . GLN A 1 84 ? 141.326 125.997 114.598 1.00 8.03 84 GLN A N 1
ATOM 641 C CA . GLN A 1 84 ? 140.378 126.905 115.230 1.00 8.03 84 GLN A CA 1
ATOM 642 C C . GLN A 1 84 ? 140.736 128.338 114.867 1.00 8.03 84 GLN A C 1
ATOM 643 O O . GLN A 1 84 ? 141.901 128.736 114.973 1.00 8.03 84 GLN A O 1
ATOM 649 N N . GLY A 1 85 ? 139.737 129.108 114.445 1.00 9.59 85 GLY A N 1
ATOM 650 C CA . GLY A 1 85 ? 139.944 130.514 114.160 1.00 9.59 85 GLY A CA 1
ATOM 651 C C . GLY A 1 85 ? 140.602 130.764 112.813 1.00 9.59 85 GLY A C 1
ATOM 652 O O . GLY A 1 85 ? 140.621 129.915 111.916 1.00 9.59 85 GLY A O 1
ATOM 653 N N . ARG A 1 86 ? 141.152 131.969 112.681 1.00 12.99 86 ARG A N 1
ATOM 654 C CA . ARG A 1 86 ? 141.775 132.412 111.442 1.00 12.99 86 ARG A CA 1
ATOM 655 C C . ARG A 1 86 ? 143.253 132.043 111.423 1.00 12.99 86 ARG A C 1
ATOM 656 O O . ARG A 1 86 ? 143.941 132.123 112.444 1.00 12.99 86 ARG A O 1
ATOM 664 N N . MET A 1 87 ? 143.735 131.638 110.251 1.00 11.16 87 MET A N 1
ATOM 665 C CA . MET A 1 87 ? 145.142 131.328 110.042 1.00 11.16 87 MET A CA 1
ATOM 666 C C . MET A 1 87 ? 145.796 132.457 109.256 1.00 11.16 87 MET A C 1
ATOM 667 O O . MET A 1 87 ? 145.311 132.836 108.184 1.00 11.16 87 MET A O 1
ATOM 672 N N . ASP A 1 88 ? 146.894 132.988 109.788 1.00 11.95 88 ASP A N 1
ATOM 673 C CA . ASP A 1 88 ? 147.615 134.093 109.169 1.00 11.95 88 ASP A CA 1
ATOM 674 C C . ASP A 1 88 ? 148.755 133.537 108.326 1.00 11.95 88 ASP A C 1
ATOM 675 O O . ASP A 1 88 ? 149.646 132.861 108.851 1.00 11.95 88 ASP A O 1
ATOM 680 N N . PHE A 1 89 ? 148.730 133.828 107.028 1.00 11.34 89 PHE A N 1
ATOM 681 C CA . PHE A 1 89 ? 149.735 133.344 106.093 1.00 11.34 89 PHE A CA 1
ATOM 682 C C . PHE A 1 89 ? 150.805 134.406 105.872 1.00 11.34 89 PHE A C 1
ATOM 683 O O . PHE A 1 89 ? 150.495 135.589 105.705 1.00 11.34 89 PHE A O 1
ATOM 691 N N . GLN A 1 90 ? 152.065 133.975 105.875 1.00 11.96 90 GLN A N 1
ATOM 692 C CA . GLN A 1 90 ? 153.189 134.858 105.587 1.00 11.96 90 GLN A CA 1
ATOM 693 C C . GLN A 1 90 ? 153.772 134.642 104.197 1.00 11.96 90 GLN A C 1
ATOM 694 O O . GLN A 1 90 ? 154.046 135.617 103.490 1.00 11.96 90 GLN A O 1
ATOM 700 N N . ASN A 1 91 ? 153.972 133.390 103.786 1.00 11.51 91 ASN A N 1
ATOM 701 C CA . ASN A 1 91 ? 154.514 133.081 102.471 1.00 11.51 91 ASN A CA 1
ATOM 702 C C . ASN A 1 91 ? 153.717 131.952 101.835 1.00 11.51 91 ASN A C 1
ATOM 703 O O . ASN A 1 91 ? 153.379 130.969 102.501 1.00 11.51 91 ASN A O 1
ATOM 708 N N . ARG A 1 92 ? 153.424 132.099 100.542 1.00 14.11 92 ARG A N 1
ATOM 709 C CA . ARG A 1 92 ? 152.772 131.057 99.745 1.00 14.11 92 ARG A CA 1
ATOM 710 C C . ARG A 1 92 ? 153.419 131.096 98.363 1.00 14.11 92 ARG A C 1
ATOM 711 O O . ARG A 1 92 ? 153.057 131.928 97.526 1.00 14.11 92 ARG A O 1
ATOM 719 N N . LEU A 1 93 ? 154.372 130.195 98.126 1.00 14.46 93 LEU A N 1
ATOM 720 C CA . LEU A 1 93 ? 155.206 130.225 96.934 1.00 14.46 93 LEU A CA 1
ATOM 721 C C . LEU A 1 93 ? 155.005 128.961 96.107 1.00 14.46 93 LEU A C 1
ATOM 722 O O . LEU A 1 93 ? 154.730 127.884 96.644 1.00 14.46 93 LEU A O 1
ATOM 727 N N . ILE A 1 94 ? 155.149 129.106 94.790 1.00 15.54 94 ILE A N 1
ATOM 728 C CA . ILE A 1 94 ? 154.961 128.017 93.837 1.00 15.54 94 ILE A CA 1
ATOM 729 C C . ILE A 1 94 ? 156.187 127.941 92.936 1.00 15.54 94 ILE A C 1
ATOM 730 O O . ILE A 1 94 ? 156.644 128.965 92.415 1.00 15.54 94 ILE A O 1
ATOM 735 N N . SER A 1 95 ? 156.717 126.732 92.754 1.00 17.97 95 SER A N 1
ATOM 736 C CA . SER A 1 95 ? 157.837 126.485 91.855 1.00 17.97 95 SER A CA 1
ATOM 737 C C . SER A 1 95 ? 157.507 125.292 90.971 1.00 17.97 95 SER A C 1
ATOM 738 O O . SER A 1 95 ? 157.037 124.262 91.465 1.00 17.97 95 SER A O 1
ATOM 741 N N . LEU A 1 96 ? 157.754 125.431 89.669 1.00 20.17 96 LEU A N 1
ATOM 742 C CA . LEU A 1 96 ? 157.429 124.399 88.691 1.00 20.17 96 LEU A CA 1
ATOM 743 C C . LEU A 1 96 ? 158.671 124.047 87.886 1.00 20.17 96 LEU A C 1
ATOM 744 O O . LEU A 1 96 ? 159.393 124.939 87.431 1.00 20.17 96 LEU A O 1
ATOM 749 N N . SER A 1 97 ? 158.912 122.752 87.710 1.00 23.01 97 SER A N 1
ATOM 750 C CA . SER A 1 97 ? 160.029 122.258 86.920 1.00 23.01 97 SER A CA 1
ATOM 751 C C . SER A 1 97 ? 159.560 121.865 85.522 1.00 23.01 97 SER A C 1
ATOM 752 O O . SER A 1 97 ? 158.364 121.818 85.227 1.00 23.01 97 SER A O 1
ATOM 755 N N . GLU A 1 98 ? 160.533 121.577 84.652 1.00 29.04 98 GLU A N 1
ATOM 756 C CA . GLU A 1 98 ? 160.215 121.266 83.262 1.00 29.04 98 GLU A CA 1
ATOM 757 C C . GLU A 1 98 ? 159.470 119.945 83.122 1.00 29.04 98 GLU A C 1
ATOM 758 O O . GLU A 1 98 ? 158.689 119.776 82.179 1.00 29.04 98 GLU A O 1
ATOM 764 N N . ASP A 1 99 ? 159.693 119.001 84.035 1.00 23.99 99 ASP A N 1
ATOM 765 C CA . ASP A 1 99 ? 159.036 117.702 83.954 1.00 23.99 99 ASP A CA 1
ATOM 766 C C . ASP A 1 99 ? 157.633 117.705 84.549 1.00 23.99 99 ASP A C 1
ATOM 767 O O . ASP A 1 99 ? 156.955 116.673 84.494 1.00 23.99 99 ASP A O 1
ATOM 772 N N . GLY A 1 100 ? 157.182 118.824 85.106 1.00 21.12 100 GLY A N 1
ATOM 773 C CA . GLY A 1 100 ? 155.853 118.921 85.669 1.00 21.12 100 GLY A CA 1
ATOM 774 C C . GLY A 1 100 ? 155.760 118.775 87.171 1.00 21.12 100 GLY A C 1
ATOM 775 O O . GLY A 1 100 ? 154.644 118.691 87.696 1.00 21.12 100 GLY A O 1
ATOM 776 N N . THR A 1 101 ? 156.887 118.741 87.878 1.00 19.55 101 THR A N 1
ATOM 777 C CA . THR A 1 101 ? 156.870 118.627 89.329 1.00 19.55 101 THR A CA 1
ATOM 778 C C . THR A 1 101 ? 156.606 119.991 89.955 1.00 19.55 101 THR A C 1
ATOM 779 O O . THR A 1 101 ? 157.261 120.979 89.610 1.00 19.55 101 THR A O 1
ATOM 783 N N . VAL A 1 102 ? 155.646 120.042 90.875 1.00 17.26 102 VAL A N 1
ATOM 784 C CA . VAL A 1 102 ? 155.242 121.276 91.539 1.00 17.26 102 VAL A CA 1
ATOM 785 C C . VAL A 1 102 ? 155.721 121.230 92.983 1.00 17.26 102 VAL A C 1
ATOM 786 O O . VAL A 1 102 ? 155.525 120.225 93.677 1.00 17.26 102 VAL A O 1
ATOM 790 N N . MET A 1 103 ? 156.351 122.313 93.431 1.00 17.76 103 MET A N 1
ATOM 791 C CA . MET A 1 103 ? 156.827 122.448 94.801 1.00 17.76 103 MET A CA 1
ATOM 792 C C . MET A 1 103 ? 156.119 123.625 95.457 1.00 17.76 103 MET A C 1
ATOM 793 O O . MET A 1 103 ? 156.053 124.714 94.879 1.00 17.76 103 MET A O 1
ATOM 798 N N . TYR A 1 104 ? 155.593 123.402 96.661 1.00 14.38 104 TYR A N 1
ATOM 799 C CA . TYR A 1 104 ? 154.771 124.383 97.355 1.00 14.38 104 TYR A CA 1
ATOM 800 C C . TYR A 1 104 ? 155.290 124.594 98.770 1.00 14.38 104 TYR A C 1
ATOM 801 O O . TYR A 1 104 ? 155.683 123.640 99.446 1.00 14.38 104 TYR A O 1
ATOM 810 N N . LEU A 1 105 ? 155.290 125.852 99.209 1.00 13.52 105 LEU A N 1
ATOM 811 C CA . LEU A 1 105 ? 155.727 126.229 100.547 1.00 13.52 105 LEU A CA 1
ATOM 812 C C . LEU A 1 105 ? 154.674 127.120 101.188 1.00 13.52 105 LEU A C 1
ATOM 813 O O . LEU A 1 105 ? 154.099 127.989 100.527 1.00 13.52 105 LEU A O 1
ATOM 818 N N . GLU A 1 106 ? 154.430 126.906 102.480 1.00 12.56 106 GLU A N 1
ATOM 819 C CA . GLU A 1 106 ? 153.409 127.657 103.203 1.00 12.56 106 GLU A CA 1
ATOM 820 C C . GLU A 1 106 ? 153.885 127.910 104.625 1.00 12.56 106 GLU A C 1
ATOM 821 O O . GLU A 1 106 ? 154.236 126.966 105.338 1.00 12.56 106 GLU A O 1
ATOM 827 N N . ARG A 1 107 ? 153.894 129.179 105.029 1.00 11.39 107 ARG A N 1
ATOM 828 C CA . ARG A 1 107 ? 154.230 129.590 106.386 1.00 11.39 107 ARG A CA 1
ATOM 829 C C . ARG A 1 107 ? 152.999 130.209 107.033 1.00 11.39 107 ARG A C 1
ATOM 830 O O . ARG A 1 107 ? 152.308 131.024 106.413 1.00 11.39 107 ARG A O 1
ATOM 838 N N . PHE A 1 108 ? 152.723 129.827 108.279 1.00 8.89 108 PHE A N 1
ATOM 839 C CA . PHE A 1 108 ? 151.468 130.210 108.909 1.00 8.89 108 PHE A CA 1
ATOM 840 C C . PHE A 1 108 ? 151.625 130.273 110.423 1.00 8.89 108 PHE A C 1
ATOM 841 O O . PHE A 1 108 ? 152.585 129.753 110.998 1.00 8.89 108 PHE A O 1
ATOM 849 N N . THR A 1 109 ? 150.657 130.932 111.058 1.00 9.93 109 THR A N 1
ATOM 850 C CA . THR A 1 109 ? 150.463 130.907 112.502 1.00 9.93 109 THR A CA 1
ATOM 851 C C . THR A 1 109 ? 148.986 130.649 112.765 1.00 9.93 109 THR A C 1
ATOM 852 O O . THR A 1 109 ? 148.129 131.305 112.165 1.00 9.93 109 THR A O 1
ATOM 856 N N . SER A 1 110 ? 148.686 129.704 113.654 1.00 7.25 110 SER A N 1
ATOM 857 C CA . SER A 1 110 ? 147.301 129.305 113.873 1.00 7.25 110 SER A CA 1
ATOM 858 C C . SER A 1 110 ? 147.173 128.618 115.227 1.00 7.25 110 SER A C 1
ATOM 859 O O . SER A 1 110 ? 148.165 128.275 115.873 1.00 7.25 110 SER A O 1
ATOM 862 N N . THR A 1 111 ? 145.923 128.422 115.642 1.00 8.75 111 THR A N 1
ATOM 863 C CA . THR A 1 111 ? 145.576 127.746 116.885 1.00 8.75 111 THR A CA 1
ATOM 864 C C . THR A 1 111 ? 144.865 126.436 116.567 1.00 8.75 111 THR A C 1
ATOM 865 O O . THR A 1 111 ? 144.097 126.357 115.603 1.00 8.75 111 THR A O 1
ATOM 869 N N . PHE A 1 112 ? 145.122 125.408 117.377 1.00 7.43 112 PHE A N 1
ATOM 870 C CA . PHE A 1 112 ? 144.576 124.078 117.146 1.00 7.43 112 PHE A CA 1
ATOM 871 C C . PHE A 1 112 ? 143.937 123.536 118.418 1.00 7.43 112 PHE A C 1
ATOM 872 O O . PHE A 1 112 ? 144.357 123.858 119.533 1.00 7.43 112 PHE A O 1
ATOM 880 N N . GLN A 1 113 ? 142.916 122.703 118.234 1.00 8.32 113 GLN A N 1
ATOM 881 C CA . GLN A 1 113 ? 142.199 122.091 119.345 1.00 8.32 113 GLN A CA 1
ATOM 882 C C . GLN A 1 113 ? 143.021 120.971 119.975 1.00 8.32 113 GLN A C 1
ATOM 883 O O . GLN A 1 113 ? 143.776 120.267 119.297 1.00 8.32 113 GLN A O 1
ATOM 889 N N . ALA A 1 114 ? 142.865 120.810 121.290 1.00 10.13 114 ALA A N 1
ATOM 890 C CA . ALA A 1 114 ? 143.528 119.750 122.052 1.00 10.13 114 ALA A CA 1
ATOM 891 C C . ALA A 1 114 ? 142.483 119.023 122.889 1.00 10.13 114 ALA A C 1
ATOM 892 O O . ALA A 1 114 ? 142.334 119.290 124.090 1.00 10.13 114 ALA A O 1
ATOM 894 N N . PRO A 1 115 ? 141.739 118.093 122.288 1.00 10.64 115 PRO A N 1
ATOM 895 C CA . PRO A 1 115 ? 140.665 117.402 123.010 1.00 10.64 115 PRO A CA 1
ATOM 896 C C . PRO A 1 115 ? 141.113 116.207 123.839 1.00 10.64 115 PRO A C 1
ATOM 897 O O . PRO A 1 115 ? 140.255 115.481 124.348 1.00 10.64 115 PRO A O 1
ATOM 901 N N . ALA A 1 116 ? 142.415 115.975 123.991 1.00 13.61 116 ALA A N 1
ATOM 902 C CA . ALA A 1 116 ? 142.924 114.818 124.716 1.00 13.61 116 ALA A CA 1
ATOM 903 C C . ALA A 1 116 ? 143.395 115.157 126.126 1.00 13.61 116 ALA A C 1
ATOM 904 O O . ALA A 1 116 ? 144.074 114.336 126.752 1.00 13.61 116 ALA A O 1
ATOM 906 N N . PHE A 1 117 ? 143.058 116.340 126.635 1.00 15.47 117 PHE A N 1
ATOM 907 C CA . PHE A 1 117 ? 143.524 116.749 127.955 1.00 15.47 117 PHE A CA 1
ATOM 908 C C . PHE A 1 117 ? 142.922 115.876 129.050 1.00 15.47 117 PHE A C 1
ATOM 909 O O . PHE A 1 117 ? 141.766 115.452 128.970 1.00 15.47 117 PHE A O 1
ATOM 917 N N . ASP A 1 118 ? 143.724 115.609 130.081 1.00 17.58 118 ASP A N 1
ATOM 918 C CA . ASP A 1 118 ? 143.278 114.862 131.253 1.00 17.58 118 ASP A CA 1
ATOM 919 C C . ASP A 1 118 ? 143.994 115.428 132.470 1.00 17.58 118 ASP A C 1
ATOM 920 O O . ASP A 1 118 ? 145.226 115.388 132.534 1.00 17.58 118 ASP A O 1
ATOM 925 N N . PHE A 1 119 ? 143.228 115.952 133.429 1.00 18.16 119 PHE A N 1
ATOM 926 C CA . PHE A 1 119 ? 143.784 116.650 134.583 1.00 18.16 119 PHE A CA 1
ATOM 927 C C . PHE A 1 119 ? 143.679 115.841 135.872 1.00 18.16 119 PHE A C 1
ATOM 928 O O . PHE A 1 119 ? 143.787 116.410 136.963 1.00 18.16 119 PHE A O 1
ATOM 936 N N . ARG A 1 120 ? 143.467 114.526 135.774 1.00 19.35 120 ARG A N 1
ATOM 937 C CA . ARG A 1 120 ? 143.295 113.715 136.976 1.00 19.35 120 ARG A CA 1
ATOM 938 C C . ARG A 1 120 ? 144.564 113.681 137.820 1.00 19.35 120 ARG A C 1
ATOM 939 O O . ARG A 1 120 ? 144.493 113.692 139.055 1.00 19.35 120 ARG A O 1
ATOM 947 N N . LEU A 1 121 ? 145.730 113.639 137.181 1.00 17.81 121 LEU A N 1
ATOM 948 C CA . LEU A 1 121 ? 147.004 113.585 137.884 1.00 17.81 121 LEU A CA 1
ATOM 949 C C . LEU A 1 121 ? 147.680 114.947 137.991 1.00 17.81 121 LEU A C 1
ATOM 950 O O . LEU A 1 121 ? 148.876 115.008 138.288 1.00 17.81 121 LEU A O 1
ATOM 955 N N . PHE A 1 122 ? 146.946 116.029 137.756 1.00 18.20 122 PHE A N 1
ATOM 956 C CA . PHE A 1 122 ? 147.519 117.364 137.855 1.00 18.20 122 PHE A CA 1
ATOM 957 C C . PHE A 1 122 ? 148.048 117.602 139.269 1.00 18.20 122 PHE A C 1
ATOM 958 O O . PHE A 1 122 ? 147.379 117.253 140.248 1.00 18.20 122 PHE A O 1
ATOM 966 N N . PRO A 1 123 ? 149.245 118.196 139.419 1.00 18.34 123 PRO A N 1
ATOM 967 C CA . PRO A 1 123 ? 150.124 118.686 138.351 1.00 18.34 123 PRO A CA 1
ATOM 968 C C . PRO A 1 123 ? 151.184 117.689 137.874 1.00 18.34 123 PRO A C 1
ATOM 969 O O . PRO A 1 123 ? 152.159 118.105 137.247 1.00 18.34 123 PRO A O 1
ATOM 973 N N . PHE A 1 124 ? 151.003 116.400 138.164 1.00 18.62 124 PHE A N 1
ATOM 974 C CA . PHE A 1 124 ? 151.930 115.359 137.733 1.00 18.62 124 PHE A CA 1
ATOM 975 C C . PHE A 1 124 ? 151.471 114.678 136.448 1.00 18.62 124 PHE A C 1
ATOM 976 O O . PHE A 1 124 ? 151.707 113.479 136.261 1.00 18.62 124 PHE A O 1
ATOM 984 N N . ASP A 1 125 ? 150.819 115.418 135.559 1.00 17.67 125 ASP A N 1
ATOM 985 C CA . ASP A 1 125 ? 150.191 114.860 134.372 1.00 17.67 125 ASP A CA 1
ATOM 986 C C . ASP A 1 125 ? 151.105 114.958 133.154 1.00 17.67 125 ASP A C 1
ATOM 987 O O . ASP A 1 125 ? 152.049 115.750 133.111 1.00 17.67 125 ASP A O 1
ATOM 992 N N . ASN A 1 126 ? 150.802 114.128 132.156 1.00 16.84 126 ASN A N 1
ATOM 993 C CA . ASN A 1 126 ? 151.469 114.143 130.861 1.00 16.84 126 ASN A CA 1
ATOM 994 C C . ASN A 1 126 ? 150.398 114.161 129.781 1.00 16.84 126 ASN A C 1
ATOM 995 O O . ASN A 1 126 ? 149.419 113.412 129.866 1.00 16.84 126 ASN A O 1
ATOM 1000 N N . GLN A 1 127 ? 150.579 115.008 128.770 1.00 14.68 127 GLN A N 1
ATOM 1001 C CA . GLN A 1 127 ? 149.536 115.276 127.792 1.00 14.68 127 GLN A CA 1
ATOM 1002 C C . GLN A 1 127 ? 150.012 114.958 126.380 1.00 14.68 127 GLN A C 1
ATOM 1003 O O . GLN A 1 127 ? 151.208 114.797 126.119 1.00 14.68 127 GLN A O 1
ATOM 1009 N N . LEU A 1 128 ? 149.046 114.870 125.467 1.00 13.32 128 LEU A N 1
ATOM 1010 C CA . LEU A 1 128 ? 149.283 114.564 124.064 1.00 13.32 128 LEU A CA 1
ATOM 1011 C C . LEU A 1 128 ? 148.707 115.669 123.188 1.00 13.32 128 LEU A C 1
ATOM 1012 O O . LEU A 1 128 ? 147.605 116.165 123.443 1.00 13.32 128 LEU A O 1
ATOM 1017 N N . PHE A 1 129 ? 149.456 116.050 122.154 1.00 11.59 129 PHE A N 1
ATOM 1018 C CA . PHE A 1 129 ? 149.029 117.060 121.197 1.00 11.59 129 PHE A CA 1
ATOM 1019 C C . PHE A 1 129 ? 149.247 116.537 119.784 1.00 11.59 129 PHE A C 1
ATOM 1020 O O . PHE A 1 129 ? 150.191 115.786 119.526 1.00 11.59 129 PHE A O 1
ATOM 1028 N N . PHE A 1 130 ? 148.369 116.942 118.867 1.00 9.33 130 PHE A N 1
ATOM 1029 C CA . PHE A 1 130 ? 148.444 116.452 117.497 1.00 9.33 130 PHE A CA 1
ATOM 1030 C C . PHE A 1 130 ? 147.893 117.491 116.531 1.00 9.33 130 PHE A C 1
ATOM 1031 O O . PHE A 1 130 ? 147.149 118.398 116.914 1.00 9.33 130 PHE A O 1
ATOM 1039 N N . ILE A 1 131 ? 148.277 117.342 115.264 1.00 8.83 131 ILE A N 1
ATOM 1040 C CA . ILE A 1 131 ? 147.757 118.140 114.158 1.00 8.83 131 ILE A CA 1
ATOM 1041 C C . ILE A 1 131 ? 147.381 117.189 113.030 1.00 8.83 131 ILE A C 1
ATOM 1042 O O . ILE A 1 131 ? 148.179 116.322 112.654 1.00 8.83 131 ILE A O 1
ATOM 1047 N N . HIS A 1 132 ? 146.175 117.350 112.490 1.00 9.57 132 HIS A N 1
ATOM 1048 C CA . HIS A 1 132 ? 145.648 116.468 111.456 1.00 9.57 132 HIS A CA 1
ATOM 1049 C C . HIS A 1 132 ? 145.514 117.221 110.138 1.00 9.57 132 HIS A C 1
ATOM 1050 O O . HIS A 1 132 ? 144.988 118.339 110.107 1.00 9.57 132 HIS A O 1
ATOM 1057 N N . VAL A 1 133 ? 145.986 116.604 109.058 1.00 9.80 133 VAL A N 1
ATOM 1058 C CA . VAL A 1 133 ? 145.829 117.124 107.703 1.00 9.80 133 VAL A CA 1
ATOM 1059 C C . VAL A 1 133 ? 145.032 116.099 106.909 1.00 9.80 133 VAL A C 1
ATOM 1060 O O . VAL A 1 133 ? 145.439 114.935 106.807 1.00 9.80 133 VAL A O 1
ATOM 1064 N N . ASP A 1 134 ? 143.907 116.527 106.342 1.00 11.53 134 ASP A N 1
ATOM 1065 C CA . ASP A 1 134 ? 142.967 115.632 105.681 1.00 11.53 134 ASP A CA 1
ATOM 1066 C C . ASP A 1 134 ? 142.822 115.996 104.210 1.00 11.53 134 ASP A C 1
ATOM 1067 O O . ASP A 1 134 ? 142.763 117.177 103.854 1.00 11.53 134 ASP A O 1
ATOM 1072 N N . SER A 1 135 ? 142.764 114.973 103.362 1.00 12.01 135 SER A N 1
ATOM 1073 C CA . SER A 1 135 ? 142.492 115.151 101.943 1.00 12.01 135 SER A CA 1
ATOM 1074 C C . SER A 1 135 ? 140.990 115.109 101.693 1.00 12.01 135 SER A C 1
ATOM 1075 O O . SER A 1 135 ? 140.274 114.288 102.273 1.00 12.01 135 SER A O 1
ATOM 1078 N N . ILE A 1 136 ? 140.517 116.001 100.824 1.00 12.98 136 ILE A N 1
ATOM 1079 C CA . ILE A 1 136 ? 139.086 116.081 100.545 1.00 12.98 136 ILE A CA 1
ATOM 1080 C C . ILE A 1 136 ? 138.661 114.988 99.571 1.00 12.98 136 ILE A C 1
ATOM 1081 O O . ILE A 1 136 ? 137.655 114.302 99.786 1.00 12.98 136 ILE A O 1
ATOM 1086 N N . PHE A 1 137 ? 139.415 114.809 98.488 1.00 13.23 137 PHE A N 1
ATOM 1087 C CA . PHE A 1 137 ? 139.065 113.814 97.489 1.00 13.23 137 PHE A CA 1
ATOM 1088 C C . PHE A 1 137 ? 139.435 112.409 97.967 1.00 13.23 137 PHE A C 1
ATOM 1089 O O . PHE A 1 137 ? 140.374 112.239 98.749 1.00 13.23 137 PHE A O 1
ATOM 1097 N N . PRO A 1 138 ? 138.708 111.389 97.513 1.00 14.46 138 PRO A N 1
ATOM 1098 C CA . PRO A 1 138 ? 138.970 110.021 97.981 1.00 14.46 138 PRO A CA 1
ATOM 1099 C C . PRO A 1 138 ? 140.292 109.482 97.452 1.00 14.46 138 PRO A C 1
ATOM 1100 O O . PRO A 1 138 ? 140.961 110.083 96.609 1.00 14.46 138 PRO A O 1
ATOM 1104 N N . GLN A 1 139 ? 140.663 108.308 97.971 1.00 14.94 139 GLN A N 1
ATOM 1105 C CA . GLN A 1 139 ? 141.968 107.720 97.688 1.00 14.94 139 GLN A CA 1
ATOM 1106 C C . GLN A 1 139 ? 142.093 107.161 96.277 1.00 14.94 139 GLN A C 1
ATOM 1107 O O . GLN A 1 139 ? 143.210 106.832 95.864 1.00 14.94 139 GLN A O 1
ATOM 1113 N N . HIS A 1 140 ? 140.998 107.040 95.528 1.00 15.63 140 HIS A N 1
ATOM 1114 C CA . HIS A 1 140 ? 141.107 106.579 94.150 1.00 15.63 140 HIS A CA 1
ATOM 1115 C C . HIS A 1 140 ? 141.502 107.695 93.193 1.00 15.63 140 HIS A C 1
ATOM 1116 O O . HIS A 1 140 ? 141.654 107.439 91.994 1.00 15.63 140 HIS A O 1
ATOM 1123 N N . LEU A 1 141 ? 141.672 108.918 93.694 1.00 14.90 141 LEU A N 1
ATOM 1124 C CA . LEU A 1 141 ? 142.173 110.042 92.913 1.00 14.90 141 LEU A CA 1
ATOM 1125 C C . LEU A 1 141 ? 143.542 110.514 93.380 1.00 14.90 141 LEU A C 1
ATOM 1126 O O . LEU A 1 141 ? 144.426 110.757 92.554 1.00 14.90 141 LEU A O 1
ATOM 1131 N N . PHE A 1 142 ? 143.742 110.652 94.691 1.00 14.03 142 PHE A N 1
ATOM 1132 C CA . PHE A 1 142 ? 145.017 111.086 95.244 1.00 14.03 142 PHE A CA 1
ATOM 1133 C C . PHE A 1 142 ? 145.380 110.218 96.440 1.00 14.03 142 PHE A C 1
ATOM 1134 O O . PHE A 1 142 ? 144.506 109.708 97.145 1.00 14.03 142 PHE A O 1
ATOM 1142 N N . ARG A 1 143 ? 146.684 110.058 96.664 1.00 15.97 143 ARG A N 1
ATOM 1143 C CA . ARG A 1 143 ? 147.207 109.309 97.800 1.00 15.97 143 ARG A CA 1
ATOM 1144 C C . ARG A 1 143 ? 148.325 110.107 98.454 1.00 15.97 143 ARG A C 1
ATOM 1145 O O . ARG A 1 143 ? 149.207 110.625 97.763 1.00 15.97 143 ARG A O 1
ATOM 1153 N N . PHE A 1 144 ? 148.288 110.202 99.781 1.00 13.56 144 PHE A N 1
ATOM 1154 C CA . PHE A 1 144 ? 149.321 110.914 100.519 1.00 13.56 144 PHE A CA 1
ATOM 1155 C C . PHE A 1 144 ? 150.541 110.029 100.749 1.00 13.56 144 PHE A C 1
ATOM 1156 O O . PHE A 1 144 ? 150.430 108.816 100.945 1.00 13.56 144 PHE A O 1
ATOM 1164 N N . GLN A 1 145 ? 151.715 110.657 100.724 1.00 14.88 145 GLN A N 1
ATOM 1165 C CA . GLN A 1 145 ? 152.975 109.991 101.019 1.00 14.88 145 GLN A CA 1
ATOM 1166 C C . GLN A 1 145 ? 153.791 110.872 101.955 1.00 14.88 145 GLN A C 1
ATOM 1167 O O . GLN A 1 145 ? 153.598 112.088 102.021 1.00 14.88 145 GLN A O 1
ATOM 1173 N N . GLU A 1 146 ? 154.709 110.243 102.684 1.00 16.41 146 GLU A N 1
ATOM 1174 C CA . GLU A 1 146 ? 155.505 110.934 103.691 1.00 16.41 146 GLU A CA 1
ATOM 1175 C C . GLU A 1 146 ? 156.795 111.458 103.071 1.00 16.41 146 GLU A C 1
ATOM 1176 O O . GLU A 1 146 ? 157.622 110.676 102.590 1.00 16.41 146 GLU A O 1
ATOM 1182 N N . MET A 1 147 ? 156.962 112.778 103.084 1.00 16.55 147 MET A N 1
ATOM 1183 C CA . MET A 1 147 ? 158.224 113.380 102.679 1.00 16.55 147 MET A CA 1
ATOM 1184 C C . MET A 1 147 ? 159.300 113.079 103.715 1.00 16.55 147 MET A C 1
ATOM 1185 O O . MET A 1 147 ? 159.042 113.089 104.922 1.00 16.55 147 MET A O 1
ATOM 1190 N N . GLN A 1 148 ? 160.513 112.812 103.241 1.00 20.60 148 GLN A N 1
ATOM 1191 C CA . GLN A 1 148 ? 161.611 112.391 104.098 1.00 20.60 148 GLN A CA 1
ATOM 1192 C C . GLN A 1 148 ? 162.530 113.563 104.420 1.00 20.60 148 GLN A C 1
ATOM 1193 O O . GLN A 1 148 ? 162.839 114.383 103.551 1.00 20.60 148 GLN A O 1
ATOM 1199 N N . GLY A 1 149 ? 162.963 113.634 105.678 1.00 18.71 149 GLY A N 1
ATOM 1200 C CA . GLY A 1 149 ? 163.973 114.587 106.091 1.00 18.71 149 GLY A CA 1
ATOM 1201 C C . GLY A 1 149 ? 163.487 115.985 106.395 1.00 18.71 149 GLY A C 1
ATOM 1202 O O . GLY A 1 149 ? 164.316 116.896 106.503 1.00 18.71 149 GLY A O 1
ATOM 1203 N N . PHE A 1 150 ? 162.182 116.195 106.535 1.00 13.94 150 PHE A N 1
ATOM 1204 C CA . PHE A 1 150 ? 161.651 117.528 106.797 1.00 13.94 150 PHE A CA 1
ATOM 1205 C C . PHE A 1 150 ? 160.809 117.615 108.059 1.00 13.94 150 PHE A C 1
ATOM 1206 O O . PHE A 1 150 ? 160.895 118.612 108.780 1.00 13.94 150 PHE A O 1
ATOM 1214 N N . SER A 1 151 ? 159.996 116.602 108.347 1.00 13.05 151 SER A N 1
ATOM 1215 C CA . SER A 1 151 ? 159.061 116.681 109.460 1.00 13.05 151 SER A CA 1
ATOM 1216 C C . SER A 1 151 ? 159.781 116.593 110.802 1.00 13.05 151 SER A C 1
ATOM 1217 O O . SER A 1 151 ? 160.800 115.911 110.946 1.00 13.05 151 SER A O 1
ATOM 1220 N N . GLY A 1 152 ? 159.237 117.291 111.788 1.00 13.09 152 GLY A N 1
ATOM 1221 C CA . GLY A 1 152 ? 159.775 117.275 113.133 1.00 13.09 152 GLY A CA 1
ATOM 1222 C C . GLY A 1 152 ? 159.472 118.580 113.844 1.00 13.09 152 GLY A C 1
ATOM 1223 O O . GLY A 1 152 ? 158.623 119.354 113.412 1.00 13.09 152 GLY A O 1
ATOM 1224 N N . LEU A 1 153 ? 160.188 118.798 114.944 1.00 14.25 153 LEU A N 1
ATOM 1225 C CA . LEU A 1 153 ? 160.067 120.008 115.743 1.00 14.25 153 LEU A CA 1
ATOM 1226 C C . LEU A 1 153 ? 161.405 120.734 115.785 1.00 14.25 153 LEU A C 1
ATOM 1227 O O . LEU A 1 153 ? 162.468 120.120 115.659 1.00 14.25 153 LEU A O 1
ATOM 1232 N N . GLY A 1 154 ? 161.342 122.052 115.963 1.00 16.01 154 GLY A N 1
ATOM 1233 C CA . GLY A 1 154 ? 162.533 122.871 115.997 1.00 16.01 154 GLY A CA 1
ATOM 1234 C C . GLY A 1 154 ? 163.251 122.810 117.332 1.00 16.01 154 GLY A C 1
ATOM 1235 O O . GLY A 1 154 ? 162.856 122.109 118.264 1.00 16.01 154 GLY A O 1
ATOM 1236 N N . ASP A 1 155 ? 164.339 123.573 117.416 1.00 22.84 155 ASP A N 1
ATOM 1237 C CA . ASP A 1 155 ? 165.173 123.624 118.611 1.00 22.84 155 ASP A CA 1
ATOM 1238 C C . ASP A 1 155 ? 164.817 124.775 119.542 1.00 22.84 155 ASP A C 1
ATOM 1239 O O . ASP A 1 155 ? 164.784 124.589 120.761 1.00 22.84 155 ASP A O 1
ATOM 1244 N N . GLN A 1 156 ? 164.549 125.963 118.996 1.00 20.02 156 GLN A N 1
ATOM 1245 C CA . GLN A 1 156 ? 164.208 127.136 119.801 1.00 20.02 156 GLN A CA 1
ATOM 1246 C C . GLN A 1 156 ? 162.688 127.283 119.824 1.00 20.02 156 GLN A C 1
ATOM 1247 O O . GLN A 1 156 ? 162.104 128.134 119.153 1.00 20.02 156 GLN A O 1
ATOM 1253 N N . LEU A 1 157 ? 162.042 126.431 120.624 1.00 15.16 157 LEU A N 1
ATOM 1254 C CA . LEU A 1 157 ? 160.587 126.468 120.731 1.00 15.16 157 LEU A CA 1
ATOM 1255 C C . LEU A 1 157 ? 160.111 127.659 121.555 1.00 15.16 157 LEU A C 1
ATOM 1256 O O . LEU A 1 157 ? 159.070 128.251 121.249 1.00 15.16 157 LEU A O 1
ATOM 1261 N N . GLY A 1 158 ? 160.854 128.024 122.598 1.00 16.51 158 GLY A N 1
ATOM 1262 C CA . GLY A 1 158 ? 160.500 129.148 123.437 1.00 16.51 158 GLY A CA 1
ATOM 1263 C C . GLY A 1 158 ? 159.552 128.843 124.577 1.00 16.51 158 GLY A C 1
ATOM 1264 O O . GLY A 1 158 ? 159.167 129.769 125.302 1.00 16.51 158 GLY A O 1
ATOM 1265 N N . GLU A 1 159 ? 159.162 127.584 124.762 1.00 18.00 159 GLU A N 1
ATOM 1266 C CA . GLU A 1 159 ? 158.280 127.217 125.861 1.00 18.00 159 GLU A CA 1
ATOM 1267 C C . GLU A 1 159 ? 159.082 127.080 127.150 1.00 18.00 159 GLU A C 1
ATOM 1268 O O . GLU A 1 159 ? 160.161 126.478 127.160 1.00 18.00 159 GLU A O 1
ATOM 1274 N N . GLU A 1 160 ? 158.553 127.640 128.237 1.00 18.76 160 GLU A N 1
ATOM 1275 C CA . GLU A 1 160 ? 159.249 127.649 129.518 1.00 18.76 160 GLU A CA 1
ATOM 1276 C C . GLU A 1 160 ? 158.746 126.596 130.494 1.00 18.76 160 GLU A C 1
ATOM 1277 O O . GLU A 1 160 ? 159.531 126.103 131.310 1.00 18.76 160 GLU A O 1
ATOM 1283 N N . GLU A 1 161 ? 157.464 126.238 130.436 1.00 19.39 161 GLU A N 1
ATOM 1284 C CA . GLU A 1 161 ? 156.877 125.326 131.410 1.00 19.39 161 GLU A CA 1
ATOM 1285 C C . GLU A 1 161 ? 156.845 123.875 130.949 1.00 19.39 161 GLU A C 1
ATOM 1286 O O . GLU A 1 161 ? 157.018 122.973 131.776 1.00 19.39 161 GLU A O 1
ATOM 1292 N N . TRP A 1 162 ? 156.639 123.622 129.660 1.00 15.77 162 TRP A N 1
ATOM 1293 C CA . TRP A 1 162 ? 156.477 122.270 129.148 1.00 15.77 162 TRP A CA 1
ATOM 1294 C C . TRP A 1 162 ? 157.767 121.766 128.512 1.00 15.77 162 TRP A C 1
ATOM 1295 O O . TRP A 1 162 ? 158.517 122.527 127.895 1.00 15.77 162 TRP A O 1
ATOM 1306 N N . ILE A 1 163 ? 158.019 120.467 128.673 1.00 16.60 163 ILE A N 1
ATOM 1307 C CA . ILE A 1 163 ? 159.190 119.802 128.112 1.00 16.60 163 ILE A CA 1
ATOM 1308 C C . ILE A 1 163 ? 158.710 118.687 127.195 1.00 16.60 163 ILE A C 1
ATOM 1309 O O . ILE A 1 163 ? 157.941 117.817 127.620 1.00 16.60 163 ILE A O 1
ATOM 1314 N N . VAL A 1 164 ? 159.175 118.703 125.949 1.00 16.90 164 VAL A N 1
ATOM 1315 C CA . VAL A 1 164 ? 158.774 117.704 124.963 1.00 16.90 164 VAL A CA 1
ATOM 1316 C C . VAL A 1 164 ? 159.549 116.416 125.203 1.00 16.90 164 VAL A C 1
ATOM 1317 O O . VAL A 1 164 ? 160.750 116.439 125.499 1.00 16.90 164 VAL A O 1
ATOM 1321 N N . THR A 1 165 ? 158.863 115.281 125.079 1.00 18.45 165 THR A N 1
ATOM 1322 C CA . THR A 1 165 ? 159.462 113.972 125.317 1.00 18.45 165 THR A CA 1
ATOM 1323 C C . THR A 1 165 ? 159.676 113.152 124.053 1.00 18.45 165 THR A C 1
ATOM 1324 O O . THR A 1 165 ? 160.723 112.515 123.915 1.00 18.45 165 THR A O 1
ATOM 1328 N N . GLU A 1 166 ? 158.723 113.146 123.123 1.00 19.22 166 GLU A N 1
ATOM 1329 C CA . GLU A 1 166 ? 158.866 112.357 121.906 1.00 19.22 166 GLU A CA 1
ATOM 1330 C C . GLU A 1 166 ? 158.008 112.963 120.806 1.00 19.22 166 GLU A C 1
ATOM 1331 O O . GLU A 1 166 ? 157.063 113.710 121.071 1.00 19.22 166 GLU A O 1
ATOM 1337 N N . VAL A 1 167 ? 158.358 112.633 119.562 1.00 16.54 167 VAL A N 1
ATOM 1338 C CA . VAL A 1 167 ? 157.660 113.119 118.375 1.00 16.54 167 VAL A CA 1
ATOM 1339 C C . VAL A 1 167 ? 157.517 111.962 117.393 1.00 16.54 167 VAL A C 1
ATOM 1340 O O . VAL A 1 167 ? 158.461 111.191 117.188 1.00 16.54 167 VAL A O 1
ATOM 1344 N N . ASN A 1 168 ? 156.337 111.839 116.783 1.00 16.47 168 ASN A N 1
ATOM 1345 C CA . ASN A 1 168 ? 156.077 110.761 115.837 1.00 16.47 168 ASN A CA 1
ATOM 1346 C C . ASN A 1 168 ? 155.159 111.254 114.726 1.00 16.47 168 ASN A C 1
ATOM 1347 O O . ASN A 1 168 ? 154.399 112.210 114.896 1.00 16.47 168 ASN A O 1
ATOM 1352 N N . THR A 1 169 ? 155.243 110.579 113.577 1.00 15.36 169 THR A N 1
ATOM 1353 C CA . THR A 1 169 ? 154.369 110.831 112.438 1.00 15.36 169 THR A CA 1
ATOM 1354 C C . THR A 1 169 ? 153.933 109.500 111.840 1.00 15.36 169 THR A C 1
ATOM 1355 O O . THR A 1 169 ? 154.644 108.498 111.942 1.00 15.36 169 THR A O 1
ATOM 1359 N N . HIS A 1 170 ? 152.763 109.502 111.207 1.00 13.89 170 HIS A N 1
ATOM 1360 C CA . HIS A 1 170 ? 152.233 108.314 110.541 1.00 13.89 170 HIS A CA 1
ATOM 1361 C C . HIS A 1 170 ? 151.099 108.747 109.618 1.00 13.89 170 HIS A C 1
ATOM 1362 O O . HIS A 1 170 ? 150.796 109.937 109.488 1.00 13.89 170 HIS A O 1
ATOM 1369 N N . LEU A 1 171 ? 150.472 107.762 108.973 1.00 14.46 171 LEU A N 1
ATOM 1370 C CA . LEU A 1 171 ? 149.385 107.991 108.033 1.00 14.46 171 LEU A CA 1
ATOM 1371 C C . LEU A 1 171 ? 148.187 107.128 108.406 1.00 14.46 171 LEU A C 1
ATOM 1372 O O . LEU A 1 171 ? 148.335 106.053 108.994 1.00 14.46 171 LEU A O 1
ATOM 1377 N N . THR A 1 172 ? 146.997 107.611 108.058 1.00 14.63 172 THR A N 1
ATOM 1378 C CA . THR A 1 172 ? 145.752 106.898 108.327 1.00 14.63 172 THR A CA 1
ATOM 1379 C C . THR A 1 172 ? 144.709 107.361 107.313 1.00 14.63 172 THR A C 1
ATOM 1380 O O . THR A 1 172 ? 145.035 108.025 106.323 1.00 14.63 172 THR A O 1
ATOM 1384 N N . THR A 1 173 ? 143.446 107.010 107.558 1.00 15.46 173 THR A N 1
ATOM 1385 C CA . THR A 1 173 ? 142.356 107.301 106.637 1.00 15.46 173 THR A CA 1
ATOM 1386 C C . THR A 1 173 ? 141.186 107.930 107.387 1.00 15.46 173 THR A C 1
ATOM 1387 O O . THR A 1 173 ? 141.138 107.940 108.620 1.00 15.46 173 THR A O 1
ATOM 1391 N N . HIS A 1 174 ? 140.236 108.460 106.618 1.00 14.39 174 HIS A N 1
ATOM 1392 C CA . HIS A 1 174 ? 139.035 109.073 107.173 1.00 14.39 174 HIS A CA 1
ATOM 1393 C C . HIS A 1 174 ? 137.935 109.030 106.121 1.00 14.39 174 HIS A C 1
ATOM 1394 O O . HIS A 1 174 ? 138.185 108.775 104.940 1.00 14.39 174 HIS A O 1
ATOM 1401 N N . ASN A 1 175 ? 136.707 109.282 106.568 1.00 18.89 175 ASN A N 1
ATOM 1402 C CA . ASN A 1 175 ? 135.525 109.254 105.707 1.00 18.89 175 ASN A CA 1
ATOM 1403 C C . ASN A 1 175 ? 134.629 110.453 106.007 1.00 18.89 175 ASN A C 1
ATOM 1404 O O . ASN A 1 175 ? 133.414 110.330 106.165 1.00 18.89 175 ASN A O 1
ATOM 1409 N N . GLU A 1 176 ? 135.236 111.640 106.094 1.00 19.73 176 GLU A N 1
ATOM 1410 C CA . GLU A 1 176 ? 134.489 112.825 106.508 1.00 19.73 176 GLU A CA 1
ATOM 1411 C C . GLU A 1 176 ? 133.466 113.251 105.460 1.00 19.73 176 GLU A C 1
ATOM 1412 O O . GLU A 1 176 ? 132.323 113.576 105.802 1.00 19.73 176 GLU A O 1
ATOM 1418 N N . PHE A 1 177 ? 133.850 113.260 104.182 1.00 19.98 177 PHE A N 1
ATOM 1419 C CA . PHE A 1 177 ? 132.990 113.792 103.134 1.00 19.98 177 PHE A CA 1
ATOM 1420 C C . PHE A 1 177 ? 132.628 112.794 102.044 1.00 19.98 177 PHE A C 1
ATOM 1421 O O . PHE A 1 177 ? 131.780 113.113 101.204 1.00 19.98 177 PHE A O 1
ATOM 1429 N N . THR A 1 178 ? 133.232 111.608 102.025 1.00 22.31 178 THR A N 1
ATOM 1430 C CA . THR A 1 178 ? 132.961 110.628 100.984 1.00 22.31 178 THR A CA 1
ATOM 1431 C C . THR A 1 178 ? 132.760 109.258 101.614 1.00 22.31 178 THR A C 1
ATOM 1432 O O . THR A 1 178 ? 133.256 108.973 102.707 1.00 22.31 178 THR A O 1
ATOM 1436 N N . LYS A 1 179 ? 132.013 108.409 100.904 1.00 24.61 179 LYS A N 1
ATOM 1437 C CA . LYS A 1 179 ? 131.831 107.033 101.352 1.00 24.61 179 LYS A CA 1
ATOM 1438 C C . LYS A 1 179 ? 133.153 106.276 101.338 1.00 24.61 179 LYS A C 1
ATOM 1439 O O . LYS A 1 179 ? 133.430 105.478 102.242 1.00 24.61 179 LYS A O 1
ATOM 1445 N N . GLY A 1 180 ? 133.981 106.511 100.318 1.00 20.26 180 GLY A N 1
ATOM 1446 C CA . GLY A 1 180 ? 135.290 105.901 100.258 1.00 20.26 180 GLY A CA 1
ATOM 1447 C C . GLY A 1 180 ? 136.284 106.564 101.194 1.00 20.26 180 GLY A C 1
ATOM 1448 O O . GLY A 1 180 ? 136.067 107.659 101.711 1.00 20.26 180 GLY A O 1
ATOM 1449 N N . ASP A 1 181 ? 137.399 105.872 101.410 1.00 17.54 181 ASP A N 1
ATOM 1450 C CA . ASP A 1 181 ? 138.423 106.351 102.325 1.00 17.54 181 ASP A CA 1
ATOM 1451 C C . ASP A 1 181 ? 139.249 107.465 101.690 1.00 17.54 181 ASP A C 1
ATOM 1452 O O . ASP A 1 181 ? 139.445 107.510 100.472 1.00 17.54 181 ASP A O 1
ATOM 1457 N N . ALA A 1 182 ? 139.736 108.370 102.537 1.00 14.33 182 ALA A N 1
ATOM 1458 C CA . ALA A 1 182 ? 140.600 109.464 102.121 1.00 14.33 182 ALA A CA 1
ATOM 1459 C C . ALA A 1 182 ? 141.800 109.538 103.054 1.00 14.33 182 ALA A C 1
ATOM 1460 O O . ALA A 1 182 ? 141.708 109.193 104.234 1.00 14.33 182 ALA A O 1
ATOM 1462 N N . SER A 1 183 ? 142.924 110.005 102.517 1.00 12.87 183 SER A N 1
ATOM 1463 C CA . SER A 1 183 ? 144.178 109.988 103.258 1.00 12.87 183 SER A CA 1
ATOM 1464 C C . SER A 1 183 ? 144.184 111.029 104.374 1.00 12.87 183 SER A C 1
ATOM 1465 O O . SER A 1 183 ? 143.482 112.042 104.318 1.00 12.87 183 SER A O 1
ATOM 1468 N N . ARG A 1 184 ? 144.993 110.764 105.400 1.00 11.99 184 ARG A N 1
ATOM 1469 C CA . ARG A 1 184 ? 145.176 111.675 106.522 1.00 11.99 184 ARG A CA 1
ATOM 1470 C C . ARG A 1 184 ? 146.625 111.621 106.987 1.00 11.99 184 ARG A C 1
ATOM 1471 O O . ARG A 1 184 ? 147.220 110.542 107.062 1.00 11.99 184 ARG A O 1
ATOM 1479 N N . PHE A 1 185 ? 147.185 112.789 107.297 1.00 10.60 185 PHE A N 1
ATOM 1480 C CA . PHE A 1 185 ? 148.551 112.918 107.791 1.00 10.60 185 PHE A CA 1
ATOM 1481 C C . PHE A 1 185 ? 148.511 113.424 109.226 1.00 10.60 185 PHE A C 1
ATOM 1482 O O . PHE A 1 185 ? 147.772 114.365 109.533 1.00 10.60 185 PHE A O 1
ATOM 1490 N N . VAL A 1 186 ? 149.303 112.802 110.099 1.00 10.97 186 VAL A N 1
ATOM 1491 C CA . VAL A 1 186 ? 149.251 113.060 111.534 1.00 10.97 186 VAL A CA 1
ATOM 1492 C C . VAL A 1 186 ? 150.650 113.366 112.052 1.00 10.97 186 VAL A C 1
ATOM 1493 O O . VAL A 1 186 ? 151.614 112.665 111.722 1.00 10.97 186 VAL A O 1
ATOM 1497 N N . LEU A 1 187 ? 150.758 114.417 112.865 1.00 10.81 187 LEU A N 1
ATOM 1498 C CA . LEU A 1 187 ? 151.972 114.748 113.601 1.00 10.81 187 LEU A CA 1
ATOM 1499 C C . LEU A 1 187 ? 151.625 114.856 115.079 1.00 10.81 187 LEU A C 1
ATOM 1500 O O . LEU A 1 187 ? 150.684 115.568 115.443 1.00 10.81 187 LEU A O 1
ATOM 1505 N N . GLU A 1 188 ? 152.383 114.160 115.927 1.00 13.30 188 GLU A N 1
ATOM 1506 C CA . GLU A 1 188 ? 152.078 114.069 117.348 1.00 13.30 188 GLU A CA 1
ATOM 1507 C C . GLU A 1 188 ? 153.329 114.294 118.186 1.00 13.30 188 GLU A C 1
ATOM 1508 O O . GLU A 1 188 ? 154.451 114.045 117.738 1.00 13.30 188 GLU A O 1
ATOM 1514 N N . PHE A 1 189 ? 153.118 114.765 119.415 1.00 12.93 189 PHE A N 1
ATOM 1515 C CA . PHE A 1 189 ? 154.192 114.877 120.393 1.00 12.93 189 PHE A CA 1
ATOM 1516 C C . PHE A 1 189 ? 153.589 114.885 121.791 1.00 12.93 189 PHE A C 1
ATOM 1517 O O . PHE A 1 189 ? 152.405 115.177 121.976 1.00 12.93 189 PHE A O 1
ATOM 1525 N N . HIS A 1 190 ? 154.427 114.557 122.775 1.00 15.71 190 HIS A N 1
ATOM 1526 C CA . HIS A 1 190 ? 154.034 114.516 124.176 1.00 15.71 190 HIS A CA 1
ATOM 1527 C C . HIS A 1 190 ? 154.870 115.506 124.976 1.00 15.71 190 HIS A C 1
ATOM 1528 O O . HIS A 1 190 ? 155.994 115.845 124.593 1.00 15.71 190 HIS A O 1
ATOM 1535 N N . ALA A 1 191 ? 154.314 115.968 126.095 1.00 15.50 191 ALA A N 1
ATOM 1536 C CA . ALA A 1 191 ? 155.002 116.936 126.936 1.00 15.50 191 ALA A CA 1
ATOM 1537 C C . ALA A 1 191 ? 154.608 116.733 128.392 1.00 15.50 191 ALA A C 1
ATOM 1538 O O . ALA A 1 191 ? 153.536 116.200 128.693 1.00 15.50 191 ALA A O 1
ATOM 1540 N N . GLU A 1 192 ? 155.490 117.167 129.292 1.00 17.85 192 GLU A N 1
ATOM 1541 C CA . GLU A 1 192 ? 155.248 117.146 130.729 1.00 17.85 192 GLU A CA 1
ATOM 1542 C C . GLU A 1 192 ? 155.527 118.535 131.296 1.00 17.85 192 GLU A C 1
ATOM 1543 O O . GLU A 1 192 ? 155.882 119.466 130.568 1.00 17.85 192 GLU A O 1
ATOM 1549 N N . ARG A 1 193 ? 155.370 118.675 132.610 1.00 18.24 193 ARG A N 1
ATOM 1550 C CA . ARG A 1 193 ? 155.326 119.977 133.259 1.00 18.24 193 ARG A CA 1
ATOM 1551 C C . ARG A 1 193 ? 156.475 120.143 134.247 1.00 18.24 193 ARG A C 1
ATOM 1552 O O . ARG A 1 193 ? 156.931 119.177 134.867 1.00 18.24 193 ARG A O 1
ATOM 1560 N N . HIS A 1 194 ? 156.941 121.384 134.383 1.00 19.97 194 HIS A N 1
ATOM 1561 C CA . HIS A 1 194 ? 157.900 121.737 135.423 1.00 19.97 194 HIS A CA 1
ATOM 1562 C C . HIS A 1 194 ? 157.183 121.938 136.752 1.00 19.97 194 HIS A C 1
ATOM 1563 O O . HIS A 1 194 ? 156.054 122.435 136.796 1.00 19.97 194 HIS A O 1
ATOM 1570 N N . LEU A 1 195 ? 157.846 121.550 137.841 1.00 22.24 195 LEU A N 1
ATOM 1571 C CA . LEU A 1 195 ? 157.258 121.605 139.173 1.00 22.24 195 LEU A CA 1
ATOM 1572 C C . LEU A 1 195 ? 157.816 122.724 140.043 1.00 22.24 195 LEU A C 1
ATOM 1573 O O . LEU A 1 195 ? 157.367 122.880 141.185 1.00 22.24 195 LEU A O 1
ATOM 1578 N N . ASN A 1 196 ? 158.780 123.503 139.543 1.00 23.27 196 ASN A N 1
ATOM 1579 C CA . ASN A 1 196 ? 159.394 124.542 140.367 1.00 23.27 196 ASN A CA 1
ATOM 1580 C C . ASN A 1 196 ? 158.382 125.607 140.771 1.00 23.27 196 ASN A C 1
ATOM 1581 O O . ASN A 1 196 ? 158.354 126.038 141.930 1.00 23.27 196 ASN A O 1
ATOM 1586 N N . TYR A 1 197 ? 157.546 126.046 139.827 1.00 24.44 197 TYR A N 1
ATOM 1587 C CA . TYR A 1 197 ? 156.559 127.079 140.129 1.00 24.44 197 TYR A CA 1
ATOM 1588 C C . TYR A 1 197 ? 155.589 126.611 141.206 1.00 24.44 197 TYR A C 1
ATOM 1589 O O . TYR A 1 197 ? 155.315 127.334 142.171 1.00 24.44 197 TYR A O 1
ATOM 1598 N N . TYR A 1 198 ? 155.060 125.395 141.058 1.00 24.05 198 TYR A N 1
ATOM 1599 C CA . TYR A 1 198 ? 154.116 124.878 142.042 1.00 24.05 198 TYR A CA 1
ATOM 1600 C C . TYR A 1 198 ? 154.780 124.701 143.400 1.00 24.05 198 TYR A C 1
ATOM 1601 O O . TYR A 1 198 ? 154.205 125.076 144.429 1.00 24.05 198 TYR A O 1
ATOM 1610 N N . LEU A 1 199 ? 156.004 124.167 143.421 1.00 27.14 199 LEU A N 1
ATOM 1611 C CA . LEU A 1 199 ? 156.713 123.991 144.684 1.00 27.14 199 LEU A CA 1
ATOM 1612 C C . LEU A 1 199 ? 156.931 125.325 145.387 1.00 27.14 199 LEU A C 1
ATOM 1613 O O . LEU A 1 199 ? 156.761 125.427 146.607 1.00 27.14 199 LEU A O 1
ATOM 1618 N N . MET A 1 200 ? 157.301 126.362 144.633 1.00 29.41 200 MET A N 1
ATOM 1619 C CA . MET A 1 200 ? 157.590 127.652 145.246 1.00 29.41 200 MET A CA 1
ATOM 1620 C C . MET A 1 200 ? 156.329 128.406 145.653 1.00 29.41 200 MET A C 1
ATOM 1621 O O . MET A 1 200 ? 156.370 129.187 146.610 1.00 29.41 200 MET A O 1
ATOM 1626 N N . ARG A 1 201 ? 155.209 128.200 144.956 1.00 31.50 201 ARG A N 1
ATOM 1627 C CA . ARG A 1 201 ? 154.037 129.032 145.193 1.00 31.50 201 ARG A CA 1
ATOM 1628 C C . ARG A 1 201 ? 152.952 128.377 146.039 1.00 31.50 201 ARG A C 1
ATOM 1629 O O . ARG A 1 201 ? 152.152 129.101 146.642 1.00 31.50 201 ARG A O 1
ATOM 1637 N N . ILE A 1 202 ? 152.885 127.046 146.108 1.00 30.25 202 ILE A N 1
ATOM 1638 C CA . ILE A 1 202 ? 151.740 126.402 146.744 1.00 30.25 202 ILE A CA 1
ATOM 1639 C C . ILE A 1 202 ? 152.170 125.573 147.947 1.00 30.25 202 ILE A C 1
ATOM 1640 O O . ILE A 1 202 ? 151.677 125.777 149.062 1.00 30.25 202 ILE A O 1
ATOM 1645 N N . LEU A 1 203 ? 153.083 124.624 147.727 1.00 30.00 203 LEU A N 1
ATOM 1646 C CA . LEU A 1 203 ? 153.408 123.647 148.763 1.00 30.00 203 LEU A CA 1
ATOM 1647 C C . LEU A 1 203 ? 154.056 124.305 149.977 1.00 30.00 203 LEU A C 1
ATOM 1648 O O . LEU A 1 203 ? 153.690 124.012 151.121 1.00 30.00 203 LEU A O 1
ATOM 1653 N N . ILE A 1 204 ? 155.027 125.192 149.748 1.00 32.26 204 ILE A N 1
ATOM 1654 C CA . ILE A 1 204 ? 155.763 125.791 150.865 1.00 32.26 204 ILE A CA 1
ATOM 1655 C C . ILE A 1 204 ? 154.872 126.641 151.769 1.00 32.26 204 ILE A C 1
ATOM 1656 O O . ILE A 1 204 ? 154.933 126.464 152.997 1.00 32.26 204 ILE A O 1
ATOM 1661 N N . PRO A 1 205 ? 154.057 127.577 151.257 1.00 33.75 205 PRO A N 1
ATOM 1662 C CA . PRO A 1 205 ? 153.246 128.398 152.178 1.00 33.75 205 PRO A CA 1
ATOM 1663 C C . PRO A 1 205 ? 152.288 127.595 153.043 1.00 33.75 205 PRO A C 1
ATOM 1664 O O . PRO A 1 205 ? 152.123 127.908 154.229 1.00 33.75 205 PRO A O 1
ATOM 1668 N N . VAL A 1 206 ? 151.658 126.559 152.486 1.00 35.43 206 VAL A N 1
ATOM 1669 C CA . VAL A 1 206 ? 150.706 125.764 153.259 1.00 35.43 206 VAL A CA 1
ATOM 1670 C C . VAL A 1 206 ? 151.419 125.034 154.390 1.00 35.43 206 VAL A C 1
ATOM 1671 O O . VAL A 1 206 ? 150.954 125.022 155.538 1.00 35.43 206 VAL A O 1
ATOM 1675 N N . LEU A 1 207 ? 152.561 124.416 154.081 1.00 36.10 207 LEU A N 1
ATOM 1676 C CA . LEU A 1 207 ? 153.326 123.718 155.107 1.00 36.10 207 LEU A CA 1
ATOM 1677 C C . LEU A 1 207 ? 153.824 124.683 156.173 1.00 36.10 207 LEU A C 1
ATOM 1678 O O . LEU A 1 207 ? 153.824 124.353 157.362 1.00 36.10 207 LEU A O 1
ATOM 1683 N N . LEU A 1 208 ? 154.256 125.881 155.769 1.00 38.21 208 LEU A N 1
ATOM 1684 C CA . LEU A 1 208 ? 154.702 126.869 156.747 1.00 38.21 208 LEU A CA 1
ATOM 1685 C C . LEU A 1 208 ? 153.562 127.297 157.664 1.00 38.21 208 LEU A C 1
ATOM 1686 O O . LEU A 1 208 ? 153.753 127.442 158.877 1.00 38.21 208 LEU A O 1
ATOM 1691 N N . ILE A 1 209 ? 152.370 127.513 157.102 1.00 39.90 209 ILE A N 1
ATOM 1692 C CA . ILE A 1 209 ? 151.224 127.898 157.921 1.00 39.90 209 ILE A CA 1
ATOM 1693 C C . ILE A 1 209 ? 150.874 126.789 158.904 1.00 39.90 209 ILE A C 1
ATOM 1694 O O . ILE A 1 209 ? 150.615 127.045 160.087 1.00 39.90 209 ILE A O 1
ATOM 1699 N N . ILE A 1 210 ? 150.865 125.540 158.432 1.00 41.59 210 ILE A N 1
ATOM 1700 C CA . ILE A 1 210 ? 150.574 124.414 159.316 1.00 41.59 210 ILE A CA 1
ATOM 1701 C C . ILE A 1 210 ? 151.628 124.310 160.413 1.00 41.59 210 ILE A C 1
ATOM 1702 O O . ILE A 1 210 ? 151.308 124.067 161.585 1.00 41.59 210 ILE A O 1
ATOM 1707 N N . THR A 1 211 ? 152.899 124.497 160.051 1.00 42.94 211 THR A N 1
ATOM 1708 C CA . THR A 1 211 ? 153.980 124.415 161.026 1.00 42.94 211 THR A CA 1
ATOM 1709 C C . THR A 1 211 ? 153.852 125.500 162.085 1.00 42.94 211 THR A C 1
ATOM 1710 O O . THR A 1 211 ? 154.057 125.235 163.271 1.00 42.94 211 THR A O 1
ATOM 1714 N N . VAL A 1 212 ? 153.511 126.724 161.680 1.00 45.30 212 VAL A N 1
ATOM 1715 C CA . VAL A 1 212 ? 153.357 127.800 162.657 1.00 45.30 212 VAL A CA 1
ATOM 1716 C C . VAL A 1 212 ? 152.144 127.547 163.544 1.00 45.30 212 VAL A C 1
ATOM 1717 O O . VAL A 1 212 ? 152.177 127.802 164.757 1.00 45.30 212 VAL A O 1
ATOM 1721 N N . SER A 1 213 ? 151.059 127.029 162.963 1.00 46.42 213 SER A N 1
ATOM 1722 C CA . SER A 1 213 ? 149.879 126.715 163.762 1.00 46.42 213 SER A CA 1
ATOM 1723 C C . SER A 1 213 ? 150.180 125.641 164.802 1.00 46.42 213 SER A C 1
ATOM 1724 O O . SER A 1 213 ? 149.695 125.712 165.937 1.00 46.42 213 SER A O 1
ATOM 1727 N N . TRP A 1 214 ? 150.969 124.630 164.429 1.00 48.04 214 TRP A N 1
ATOM 1728 C CA . TRP A 1 214 ? 151.369 123.608 165.392 1.00 48.04 214 TRP A CA 1
ATOM 1729 C C . TRP A 1 214 ? 152.397 124.137 166.391 1.00 48.04 214 TRP A C 1
ATOM 1730 O O . TRP A 1 214 ? 152.438 123.674 167.537 1.00 48.04 214 TRP A O 1
ATOM 1741 N N . PHE A 1 215 ? 153.238 125.089 165.976 1.00 49.01 215 PHE A N 1
ATOM 1742 C CA . PHE A 1 215 ? 154.158 125.740 166.905 1.00 49.01 215 PHE A CA 1
ATOM 1743 C C . PHE A 1 215 ? 153.396 126.472 167.999 1.00 49.01 215 PHE A C 1
ATOM 1744 O O . PHE A 1 215 ? 153.794 126.449 169.171 1.00 49.01 215 PHE A O 1
ATOM 1752 N N . THR A 1 216 ? 152.300 127.135 167.631 1.00 50.35 216 THR A N 1
ATOM 1753 C CA . THR A 1 216 ? 151.520 127.896 168.599 1.00 50.35 216 THR A CA 1
ATOM 1754 C C . THR A 1 216 ? 150.816 127.014 169.627 1.00 50.35 216 THR A C 1
ATOM 1755 O O . THR A 1 216 ? 150.320 127.540 170.629 1.00 50.35 216 THR A O 1
ATOM 1759 N N . PHE A 1 217 ? 150.765 125.696 169.414 1.00 52.73 217 PHE A N 1
ATOM 1760 C CA . PHE A 1 217 ? 150.055 124.814 170.336 1.00 52.73 217 PHE A CA 1
ATOM 1761 C C . PHE A 1 217 ? 150.748 124.674 171.687 1.00 52.73 217 PHE A C 1
ATOM 1762 O O . PHE A 1 217 ? 150.103 124.253 172.653 1.00 52.73 217 PHE A O 1
ATOM 1770 N N . PHE A 1 218 ? 152.033 125.014 171.791 1.00 54.71 218 PHE A N 1
ATOM 1771 C CA . PHE A 1 218 ? 152.745 124.828 173.050 1.00 54.71 218 PHE A CA 1
ATOM 1772 C C . PHE A 1 218 ? 152.421 125.897 174.088 1.00 54.71 218 PHE A C 1
ATOM 1773 O O . PHE A 1 218 ? 152.859 125.775 175.237 1.00 54.71 218 PHE A O 1
ATOM 1781 N N . LEU A 1 219 ? 151.669 126.935 173.716 1.00 57.22 219 LEU A N 1
ATOM 1782 C CA . LEU A 1 219 ? 151.261 127.955 174.673 1.00 57.22 219 LEU A CA 1
ATOM 1783 C C . LEU A 1 219 ? 150.147 127.482 175.596 1.00 57.22 219 LEU A C 1
ATOM 1784 O O . LEU A 1 219 ? 149.892 128.134 176.615 1.00 57.22 219 LEU A O 1
ATOM 1789 N N . GLN A 1 220 ? 149.485 126.372 175.262 1.00 60.08 220 GLN A N 1
ATOM 1790 C CA . GLN A 1 220 ? 148.376 125.833 176.052 1.00 60.08 220 GLN A CA 1
ATOM 1791 C C . GLN A 1 220 ? 147.251 126.859 176.195 1.00 60.08 220 GLN A C 1
ATOM 1792 O O . GLN A 1 220 ? 146.803 127.176 177.299 1.00 60.08 220 GLN A O 1
ATOM 1798 N N . ASP A 1 221 ? 146.792 127.381 175.057 1.00 61.61 221 ASP A N 1
ATOM 1799 C CA . ASP A 1 221 ? 145.710 128.365 175.012 1.00 61.61 221 ASP A CA 1
ATOM 1800 C C . ASP A 1 221 ? 144.666 127.883 174.007 1.00 61.61 221 ASP A C 1
ATOM 1801 O O . ASP A 1 221 ? 144.820 128.078 172.795 1.00 61.61 221 ASP A O 1
ATOM 1806 N N . TYR A 1 222 ? 143.602 127.261 174.522 1.00 59.44 222 TYR A N 1
ATOM 1807 C CA . TYR A 1 222 ? 142.592 126.656 173.659 1.00 59.44 222 TYR A CA 1
ATOM 1808 C C . TYR A 1 222 ? 141.867 127.705 172.824 1.00 59.44 222 TYR A C 1
ATOM 1809 O O . T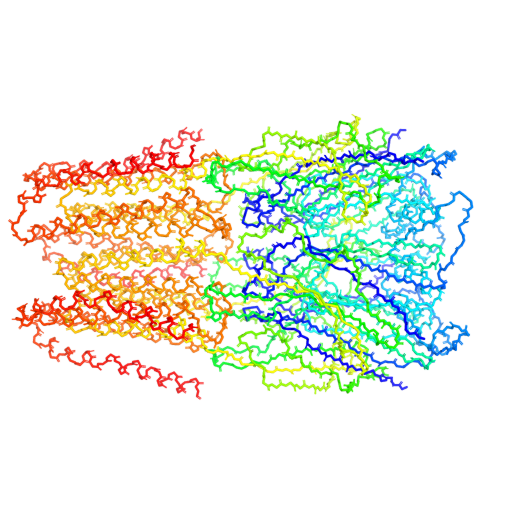YR A 1 222 ? 141.601 127.488 171.636 1.00 59.44 222 TYR A O 1
ATOM 1818 N N . THR A 1 223 ? 141.529 128.846 173.431 1.00 58.68 223 THR A N 1
ATOM 1819 C CA . THR A 1 223 ? 140.834 129.901 172.698 1.00 58.68 223 THR A CA 1
ATOM 1820 C C . THR A 1 223 ? 141.695 130.449 171.565 1.00 58.68 223 THR A C 1
ATOM 1821 O O . THR A 1 223 ? 141.203 130.685 170.453 1.00 58.68 223 THR A O 1
ATOM 1825 N N . LYS A 1 224 ? 142.985 130.662 171.833 1.00 57.87 224 LYS A N 1
ATOM 1826 C CA . LYS A 1 224 ? 143.888 131.141 170.793 1.00 57.87 224 LYS A CA 1
ATOM 1827 C C . LYS A 1 224 ? 144.032 130.112 169.679 1.00 57.87 224 LYS A C 1
ATOM 1828 O O . LYS A 1 224 ? 144.097 130.474 168.497 1.00 57.87 224 LYS A O 1
ATOM 1834 N N . ARG A 1 225 ? 144.078 128.825 170.037 1.00 56.03 225 ARG A N 1
ATOM 1835 C CA . ARG A 1 225 ? 144.101 127.781 169.017 1.00 56.03 225 ARG A CA 1
ATOM 1836 C C . ARG A 1 225 ? 142.850 127.834 168.149 1.00 56.03 225 ARG A C 1
ATOM 1837 O O . ARG A 1 225 ? 142.928 127.704 166.921 1.00 56.03 225 ARG A O 1
ATOM 1845 N N . ILE A 1 226 ? 141.686 128.022 168.775 1.00 54.77 226 ILE A N 1
ATOM 1846 C CA . ILE A 1 226 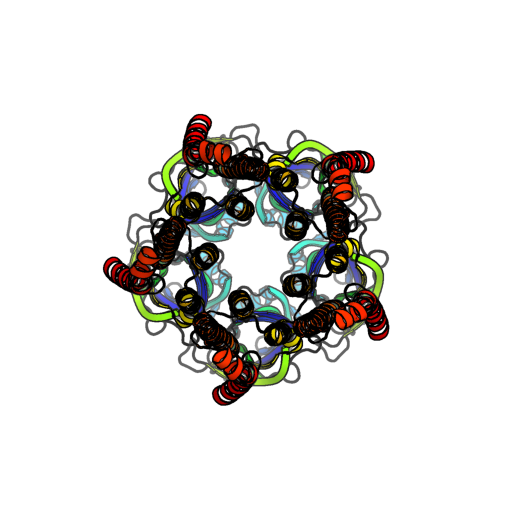? 140.432 128.094 168.025 1.00 54.77 226 ILE A CA 1
ATOM 1847 C C . ILE A 1 226 ? 140.460 129.270 167.057 1.00 54.77 226 ILE A C 1
ATOM 1848 O O . ILE A 1 226 ? 140.090 129.142 165.884 1.00 54.77 226 ILE A O 1
ATOM 1853 N N . ASP A 1 227 ? 140.900 130.435 167.538 1.00 55.47 227 ASP A N 1
ATOM 1854 C CA . ASP A 1 227 ? 140.934 131.623 166.688 1.00 55.47 227 ASP A CA 1
ATOM 1855 C C . ASP A 1 227 ? 141.899 131.445 165.518 1.00 55.47 227 ASP A C 1
ATOM 1856 O O . ASP A 1 227 ? 141.583 131.808 164.373 1.00 55.47 227 ASP A O 1
ATOM 1861 N N . LEU A 1 228 ? 143.079 130.877 165.783 1.00 51.84 228 LEU A N 1
ATOM 1862 C CA . LEU A 1 228 ? 144.047 130.654 164.715 1.00 51.84 228 LEU A CA 1
ATOM 1863 C C . LEU A 1 228 ? 143.516 129.667 163.681 1.00 51.84 228 LEU A C 1
ATOM 1864 O O . LEU A 1 228 ? 143.684 129.873 162.473 1.00 51.84 228 LEU A O 1
ATOM 1869 N N . ALA A 1 229 ? 142.871 128.589 164.136 1.00 50.99 229 ALA A N 1
ATOM 1870 C CA . ALA A 1 229 ? 142.290 127.630 163.202 1.00 50.99 229 ALA A CA 1
ATOM 1871 C C . ALA A 1 229 ? 141.188 128.273 162.369 1.00 50.99 229 ALA A C 1
ATOM 1872 O O . ALA A 1 229 ? 141.066 127.997 161.167 1.00 50.99 229 ALA A O 1
ATOM 1874 N N . GLY A 1 230 ? 140.375 129.130 162.992 1.00 51.38 230 GLY A N 1
ATOM 1875 C CA . GLY A 1 230 ? 139.344 129.834 162.250 1.00 51.38 230 GLY A CA 1
ATOM 1876 C C . GLY A 1 230 ? 139.906 130.737 161.170 1.00 51.38 230 GLY A C 1
ATOM 1877 O O . GLY A 1 230 ? 139.343 130.837 160.079 1.00 51.38 230 GLY A O 1
ATOM 1878 N N . GLY A 1 231 ? 141.014 131.421 161.463 1.00 50.73 231 GLY A N 1
ATOM 1879 C CA . GLY A 1 231 ? 141.656 132.222 160.431 1.00 50.73 231 GLY A CA 1
ATOM 1880 C C . GLY A 1 231 ? 142.251 131.368 159.325 1.00 50.73 231 GLY A C 1
ATOM 1881 O O . GLY A 1 231 ? 142.142 131.699 158.137 1.00 50.73 231 GLY A O 1
ATOM 1882 N N . ASN A 1 232 ? 142.880 130.250 159.697 1.00 48.82 232 ASN A N 1
ATOM 1883 C CA . ASN A 1 232 ? 143.500 129.382 158.700 1.00 48.82 232 ASN A CA 1
ATOM 1884 C C . ASN A 1 232 ? 142.464 128.737 157.789 1.00 48.82 232 ASN A C 1
ATOM 1885 O O . ASN A 1 232 ? 142.764 128.439 156.627 1.00 48.82 232 ASN A O 1
ATOM 1890 N N . LEU A 1 233 ? 141.249 128.509 158.291 1.00 48.10 233 LEU A N 1
ATOM 1891 C CA . LEU A 1 233 ? 140.193 127.985 157.430 1.00 48.10 233 LEU A CA 1
ATOM 1892 C C . LEU A 1 233 ? 139.871 128.959 156.303 1.00 48.10 233 LEU A C 1
ATOM 1893 O O . LEU A 1 233 ? 139.743 128.558 155.138 1.00 48.10 233 LEU A O 1
ATOM 1898 N N . LEU A 1 234 ? 139.747 130.247 156.631 1.00 48.64 234 LEU A N 1
ATOM 1899 C CA . LEU A 1 234 ? 139.501 131.259 155.609 1.00 48.64 234 LEU A CA 1
ATOM 1900 C C . LEU A 1 234 ? 140.683 131.375 154.654 1.00 48.64 234 LEU A C 1
ATOM 1901 O O . LEU A 1 234 ? 140.498 131.552 153.442 1.00 48.64 234 LEU A O 1
ATOM 1906 N N . LEU A 1 235 ? 141.904 131.278 155.186 1.00 47.83 235 LEU A N 1
ATOM 1907 C CA . LEU A 1 235 ? 143.085 131.304 154.325 1.00 47.83 235 LEU A CA 1
ATOM 1908 C C . LEU A 1 235 ? 143.069 130.148 153.330 1.00 47.83 235 LEU A C 1
ATOM 1909 O O . LEU A 1 235 ? 143.374 130.329 152.144 1.00 47.83 235 LEU A O 1
ATOM 1914 N N . PHE A 1 236 ? 142.714 128.949 153.799 1.00 45.62 236 PHE A N 1
ATOM 1915 C CA . PHE A 1 236 ? 142.650 127.789 152.916 1.00 45.62 236 PHE A CA 1
ATOM 1916 C C . PHE A 1 236 ? 141.539 127.937 151.884 1.00 45.62 236 PHE A C 1
ATOM 1917 O O . PHE A 1 236 ? 141.693 127.511 150.733 1.00 45.62 236 PHE A O 1
ATOM 1925 N N . ILE A 1 237 ? 140.405 128.521 152.280 1.00 46.80 237 ILE A N 1
ATOM 1926 C CA . ILE A 1 237 ? 139.327 128.760 151.321 1.00 46.80 237 ILE A CA 1
ATOM 1927 C C . ILE A 1 237 ? 139.791 129.715 150.226 1.00 46.80 237 ILE A C 1
ATOM 1928 O O . ILE A 1 237 ? 139.517 129.504 149.034 1.00 46.80 237 ILE A O 1
ATOM 1933 N N . ALA A 1 238 ? 140.504 130.778 150.610 1.00 46.81 238 ALA A N 1
ATOM 1934 C CA . ALA A 1 238 ? 141.042 131.706 149.619 1.00 46.81 238 ALA A CA 1
ATOM 1935 C C . ALA A 1 238 ? 142.030 131.009 148.691 1.00 46.81 238 ALA A C 1
ATOM 1936 O O . ALA A 1 238 ? 142.028 131.248 147.476 1.00 46.81 238 ALA A O 1
ATOM 1938 N N . PHE A 1 239 ? 142.884 130.146 149.248 1.00 45.73 239 PHE A N 1
ATOM 1939 C CA . PHE A 1 239 ? 143.824 129.394 148.421 1.00 45.73 239 PHE A CA 1
ATOM 1940 C C . PHE A 1 239 ? 143.095 128.506 147.420 1.00 45.73 239 PHE A C 1
ATOM 1941 O O . PHE A 1 239 ? 143.483 128.431 146.247 1.00 45.73 239 PHE A O 1
ATOM 1949 N N . ASN A 1 240 ? 142.043 127.816 147.868 1.00 43.45 240 ASN A N 1
ATOM 1950 C CA . ASN A 1 240 ? 141.281 126.956 146.966 1.00 43.45 240 ASN A CA 1
ATOM 1951 C C . ASN A 1 240 ? 140.635 127.763 145.848 1.00 43.45 240 ASN A C 1
ATOM 1952 O O . ASN A 1 240 ? 140.657 127.352 144.679 1.00 43.45 240 ASN A O 1
ATOM 1957 N N . PHE A 1 241 ? 140.049 128.914 146.188 1.00 45.35 241 PHE A N 1
ATOM 1958 C CA . PHE A 1 241 ? 139.426 129.748 145.165 1.00 45.35 241 PHE A CA 1
ATOM 1959 C C . PHE A 1 241 ? 140.457 130.260 144.166 1.00 45.35 241 PHE A C 1
ATOM 1960 O O . PHE A 1 241 ? 140.184 130.328 142.962 1.00 45.35 241 PHE A O 1
ATOM 1968 N N . THR A 1 242 ? 141.646 130.632 144.647 1.00 45.83 242 THR A N 1
ATOM 1969 C CA . THR A 1 242 ? 142.703 131.071 143.740 1.00 45.83 242 THR A CA 1
ATOM 1970 C C . THR A 1 242 ? 143.148 129.939 142.820 1.00 45.83 242 THR A C 1
ATOM 1971 O O . THR A 1 242 ? 143.374 130.153 141.623 1.00 45.83 242 THR A O 1
ATOM 1975 N N . ILE A 1 243 ? 143.275 128.725 143.361 1.00 42.71 243 ILE A N 1
ATOM 1976 C CA . ILE A 1 243 ? 143.740 127.594 142.563 1.00 42.71 243 ILE A CA 1
ATOM 1977 C C . ILE A 1 243 ? 142.715 127.223 141.497 1.00 42.71 243 ILE A C 1
ATOM 1978 O O . ILE A 1 243 ? 143.076 126.884 140.363 1.00 42.71 243 ILE A O 1
ATOM 1983 N N . SER A 1 244 ? 141.424 127.294 141.834 1.00 40.35 244 SER A N 1
ATOM 1984 C CA . SER A 1 244 ? 140.390 126.801 140.928 1.00 40.35 244 SER A CA 1
ATOM 1985 C C . SER A 1 244 ? 140.328 127.567 139.610 1.00 40.35 244 SER A C 1
ATOM 1986 O O . SER A 1 244 ? 139.732 127.069 138.648 1.00 40.35 244 SER A O 1
ATOM 1989 N N . SER A 1 245 ? 140.925 128.758 139.536 1.00 37.08 245 SER A N 1
ATOM 1990 C CA . SER A 1 245 ? 140.799 129.597 138.349 1.00 37.08 245 SER A CA 1
ATOM 1991 C C . SER A 1 245 ? 141.695 129.165 137.194 1.00 37.08 245 SER A C 1
ATOM 1992 O O . SER A 1 245 ? 141.514 129.664 136.078 1.00 37.08 245 SER A O 1
ATOM 1995 N N . ASP A 1 246 ? 142.648 128.264 137.420 1.00 32.33 246 ASP A N 1
ATOM 1996 C CA . ASP A 1 246 ? 143.599 127.872 136.388 1.00 32.33 246 ASP A CA 1
ATOM 1997 C C . ASP A 1 246 ? 143.136 126.686 135.551 1.00 32.33 246 ASP A C 1
ATOM 1998 O O . ASP A 1 246 ? 143.833 126.308 134.604 1.00 32.33 246 ASP A O 1
ATOM 2003 N N . LEU A 1 247 ? 141.992 126.095 135.865 1.00 25.51 247 LEU A N 1
ATOM 2004 C CA . LEU A 1 247 ? 141.504 124.902 135.193 1.00 25.51 247 LEU A CA 1
ATOM 2005 C C . LEU A 1 247 ? 140.066 125.106 134.749 1.00 25.51 247 LEU A C 1
ATOM 2006 O O . LEU A 1 247 ? 139.348 125.947 135.302 1.00 25.51 247 LEU A O 1
ATOM 2011 N N . PRO A 1 248 ? 139.615 124.361 133.742 1.00 20.87 248 PRO A N 1
ATOM 2012 C CA . PRO A 1 248 ? 138.199 124.406 133.363 1.00 20.87 248 PRO A CA 1
ATOM 2013 C C . PRO A 1 248 ? 137.326 123.811 134.458 1.00 20.87 248 PRO A C 1
ATOM 2014 O O . PRO A 1 248 ? 137.796 123.163 135.395 1.00 20.87 248 PRO A O 1
ATOM 2018 N N . ARG A 1 249 ? 136.020 124.041 134.324 1.00 22.17 249 ARG A N 1
ATOM 2019 C CA . ARG A 1 249 ? 135.045 123.534 135.289 1.00 22.17 249 ARG A CA 1
ATOM 2020 C C . ARG A 1 249 ? 134.798 122.058 134.985 1.00 22.17 249 ARG A C 1
ATOM 2021 O O . ARG A 1 249 ? 133.803 121.664 134.371 1.00 22.17 249 ARG A O 1
ATOM 2029 N N . LEU A 1 250 ? 135.739 121.230 135.434 1.00 20.17 250 LEU A N 1
ATOM 2030 C CA . LEU A 1 250 ? 135.720 119.806 135.143 1.00 20.17 250 LEU A CA 1
ATOM 2031 C C . LEU A 1 250 ? 134.630 119.095 135.941 1.00 20.17 250 LEU A C 1
ATOM 2032 O O . LEU A 1 250 ? 134.168 119.569 136.983 1.00 20.17 250 LEU A O 1
ATOM 2037 N N . GLY A 1 251 ? 134.223 117.938 135.432 1.00 20.49 251 GLY A N 1
ATOM 2038 C CA . GLY A 1 251 ? 133.248 117.082 136.071 1.00 20.49 251 GLY A CA 1
ATOM 2039 C C . GLY A 1 251 ? 133.815 116.029 136.999 1.00 20.49 251 GLY A C 1
ATOM 2040 O O . GLY A 1 251 ? 133.058 115.176 137.475 1.00 20.49 251 GLY A O 1
ATOM 2041 N N . TYR A 1 252 ? 135.117 116.057 137.276 1.00 19.74 252 TYR A N 1
ATOM 2042 C CA . TYR A 1 252 ? 135.743 115.075 138.149 1.00 19.74 252 TYR A CA 1
ATOM 2043 C C . TYR A 1 252 ? 136.698 115.778 139.106 1.00 19.74 252 TYR A C 1
ATOM 2044 O O . TYR A 1 252 ? 137.136 116.906 138.866 1.00 19.74 252 TYR A O 1
ATOM 2053 N N . ILE A 1 253 ? 137.020 115.086 140.200 1.00 25.27 253 ILE A N 1
ATOM 2054 C CA . ILE A 1 253 ? 137.817 115.637 141.291 1.00 25.27 253 ILE A CA 1
ATOM 2055 C C . ILE A 1 253 ? 139.289 115.351 141.032 1.00 25.27 253 ILE A C 1
ATOM 2056 O O . ILE A 1 253 ? 139.650 114.273 140.545 1.00 25.27 253 ILE A O 1
ATOM 2061 N N . THR A 1 254 ? 140.143 116.319 141.352 1.00 28.75 254 THR A N 1
ATOM 2062 C CA . THR A 1 254 ? 141.579 116.210 141.135 1.00 28.75 254 THR A CA 1
ATOM 2063 C C . THR A 1 254 ? 142.339 116.126 142.456 1.00 28.75 254 THR A C 1
ATOM 2064 O O . THR A 1 254 ? 141.795 116.331 143.549 1.00 28.75 254 THR A O 1
ATOM 2068 N N . LEU A 1 255 ? 143.635 115.828 142.320 1.00 30.48 255 LEU A N 1
ATOM 2069 C CA . LEU A 1 255 ? 144.502 115.641 143.479 1.00 30.48 255 LEU A CA 1
ATOM 2070 C C . LEU A 1 255 ? 144.625 116.920 144.298 1.00 30.48 255 LEU A C 1
ATOM 2071 O O . LEU A 1 255 ? 144.627 116.873 145.532 1.00 30.48 255 LEU A O 1
ATOM 2076 N N . MET A 1 256 ? 144.740 118.072 143.632 1.00 32.89 256 MET A N 1
ATOM 2077 C CA . MET A 1 256 ? 144.836 119.336 144.358 1.00 32.89 256 MET A CA 1
ATOM 2078 C C . MET A 1 256 ? 143.565 119.618 145.150 1.00 32.89 256 MET A C 1
ATOM 2079 O O . MET A 1 256 ? 143.625 120.078 146.299 1.00 32.89 256 MET A O 1
ATOM 2084 N N . ASP A 1 257 ? 142.402 119.354 144.549 1.00 33.41 257 ASP A N 1
ATOM 2085 C CA . ASP A 1 257 ? 141.142 119.559 145.256 1.00 33.41 257 ASP A CA 1
ATOM 2086 C C . ASP A 1 257 ? 141.038 118.643 146.466 1.00 33.41 257 ASP A C 1
ATOM 2087 O O . ASP A 1 257 ? 140.608 119.072 147.544 1.00 33.41 257 ASP A O 1
ATOM 2092 N N . ALA A 1 258 ? 141.431 117.375 146.310 1.00 33.35 258 ALA A N 1
ATOM 2093 C CA . ALA A 1 258 ? 141.427 116.465 147.451 1.00 33.35 258 ALA A CA 1
ATOM 2094 C C . ALA A 1 258 ? 142.392 116.939 148.534 1.00 33.35 258 ALA A C 1
ATOM 2095 O O . ALA A 1 258 ? 142.094 116.843 149.732 1.00 33.35 258 ALA A O 1
ATOM 2097 N N . PHE A 1 259 ? 143.553 117.459 148.125 1.00 35.50 259 PHE A N 1
ATOM 2098 C CA . PHE A 1 259 ? 144.539 117.968 149.073 1.00 35.50 259 PHE A CA 1
ATOM 2099 C C . PHE A 1 259 ? 143.981 119.139 149.873 1.00 35.50 259 PHE A C 1
ATOM 2100 O O . PHE A 1 259 ? 144.217 119.242 151.082 1.00 35.50 259 PHE A O 1
ATOM 2108 N N . LEU A 1 260 ? 143.227 120.026 149.217 1.00 37.28 260 LEU A N 1
ATOM 2109 C CA . LEU A 1 260 ? 142.634 121.159 149.928 1.00 37.28 260 LEU A CA 1
ATOM 2110 C C . LEU A 1 260 ? 141.491 120.713 150.837 1.00 37.28 260 LEU A C 1
ATOM 2111 O O . LEU A 1 260 ? 141.336 121.232 151.952 1.00 37.28 260 LEU A O 1
ATOM 2116 N N . VAL A 1 261 ? 140.686 119.749 150.385 1.00 37.31 261 VAL A N 1
ATOM 2117 C CA . VAL A 1 261 ? 139.581 119.267 151.209 1.00 37.31 261 VAL A CA 1
ATOM 2118 C C . VAL A 1 261 ? 140.107 118.574 152.462 1.00 37.31 261 VAL A C 1
ATOM 2119 O O . VAL A 1 261 ? 139.515 118.685 153.545 1.00 37.31 261 VAL A O 1
ATOM 2123 N N . GLY A 1 262 ? 141.218 117.845 152.337 1.00 38.19 262 GLY A N 1
ATOM 2124 C CA . GLY A 1 262 ? 141.825 117.243 153.513 1.00 38.19 262 GLY A CA 1
ATOM 2125 C C . GLY A 1 262 ? 142.219 118.276 154.552 1.00 38.19 262 GLY A C 1
ATOM 2126 O O . GLY A 1 262 ? 141.997 118.083 155.751 1.00 38.19 262 GLY A O 1
ATOM 2127 N N . THR A 1 263 ? 142.796 119.393 154.104 1.00 39.97 263 THR A N 1
ATOM 2128 C CA . THR A 1 263 ? 143.143 120.471 155.024 1.00 39.97 263 THR A CA 1
ATOM 2129 C C . THR A 1 263 ? 141.897 121.062 155.671 1.00 39.97 263 THR A C 1
ATOM 2130 O O . THR A 1 263 ? 141.898 121.367 156.871 1.00 39.97 263 THR A O 1
ATOM 2134 N N . PHE A 1 264 ? 140.825 121.235 154.888 1.00 40.42 264 PHE A N 1
ATOM 2135 C CA . PHE A 1 264 ? 139.562 121.709 155.456 1.00 40.42 264 PHE A CA 1
ATOM 2136 C C . PHE A 1 264 ? 139.101 120.798 156.588 1.00 40.42 264 PHE A C 1
ATOM 2137 O O . PHE A 1 264 ? 138.756 121.262 157.686 1.00 40.42 264 PHE A O 1
ATOM 2145 N N . ILE A 1 265 ? 139.093 119.489 156.328 1.00 40.93 265 ILE A N 1
ATOM 2146 C CA . ILE A 1 265 ? 138.599 118.522 157.307 1.00 40.93 265 ILE A CA 1
ATOM 2147 C C . ILE A 1 265 ? 139.469 118.533 158.558 1.00 40.93 265 ILE A C 1
ATOM 2148 O O . ILE A 1 265 ? 138.967 118.483 159.689 1.00 40.93 265 ILE A O 1
ATOM 2153 N N . ILE A 1 266 ? 140.790 118.584 158.373 1.00 42.07 266 ILE A N 1
ATOM 2154 C CA . ILE A 1 266 ? 141.693 118.563 159.520 1.00 42.07 266 ILE A CA 1
ATOM 2155 C C . ILE A 1 266 ? 141.515 119.818 160.368 1.00 42.07 266 ILE A C 1
ATOM 2156 O O . ILE A 1 266 ? 141.519 119.752 161.604 1.00 42.07 266 ILE A O 1
ATOM 2161 N N . THR A 1 267 ? 141.350 120.980 159.726 1.00 43.09 267 THR A N 1
ATOM 2162 C CA . THR A 1 267 ? 141.107 122.205 160.482 1.00 43.09 267 THR A CA 1
ATOM 2163 C C . THR A 1 267 ? 139.808 122.112 161.277 1.00 43.09 267 THR A C 1
ATOM 2164 O O . THR A 1 267 ? 139.751 122.526 162.444 1.00 43.09 267 THR A O 1
ATOM 2168 N N . ALA A 1 268 ? 138.755 121.560 160.665 1.00 42.31 268 ALA A N 1
ATOM 2169 C CA . ALA A 1 268 ? 137.492 121.399 161.384 1.00 42.31 268 ALA A CA 1
ATOM 2170 C C . ALA A 1 268 ? 137.653 120.481 162.594 1.00 42.31 268 ALA A C 1
ATOM 2171 O O . ALA A 1 268 ? 137.129 120.769 163.681 1.00 42.31 268 ALA A O 1
ATOM 2173 N N . LEU A 1 269 ? 138.376 119.371 162.424 1.00 43.55 269 LEU A N 1
ATOM 2174 C CA . LEU A 1 269 ? 138.595 118.452 163.539 1.00 43.55 269 LEU A CA 1
ATOM 2175 C C . LEU A 1 269 ? 139.385 119.117 164.660 1.00 43.55 269 LEU A C 1
ATOM 2176 O O . LEU A 1 269 ? 139.092 118.910 165.846 1.00 43.55 269 LEU A O 1
ATOM 2181 N N . VAL A 1 270 ? 140.397 119.912 164.305 1.00 45.28 270 VAL A N 1
ATOM 2182 C CA . VAL A 1 270 ? 141.177 120.620 165.319 1.00 45.28 270 VAL A CA 1
ATOM 2183 C C . VAL A 1 270 ? 140.291 121.592 166.089 1.00 45.28 270 VAL A C 1
ATOM 2184 O O . VAL A 1 270 ? 140.386 121.703 167.321 1.00 45.28 270 VAL A O 1
ATOM 2188 N N . VAL A 1 271 ? 139.415 122.310 165.379 1.00 46.28 271 VAL A N 1
ATOM 2189 C CA . VAL A 1 271 ? 138.500 123.235 166.047 1.00 46.28 271 VAL A CA 1
ATOM 2190 C C . VAL A 1 271 ? 137.609 122.483 167.029 1.00 46.28 271 VAL A C 1
ATOM 2191 O O . VAL A 1 271 ? 137.415 122.912 168.175 1.00 46.28 271 VAL A O 1
ATOM 2195 N N . LEU A 1 272 ? 137.056 121.346 166.595 1.00 47.92 272 LEU A N 1
ATOM 2196 C CA . LEU A 1 272 ? 136.177 120.574 167.472 1.00 47.92 272 LEU A CA 1
ATOM 2197 C C . LEU A 1 272 ? 136.917 120.094 168.717 1.00 47.92 272 LEU A C 1
ATOM 2198 O O . LEU A 1 272 ? 136.393 120.184 169.838 1.00 47.92 272 LEU A O 1
ATOM 2203 N N . GLY A 1 273 ? 138.138 119.583 168.541 1.00 49.90 273 GLY A N 1
ATOM 2204 C CA . GLY A 1 273 ? 138.903 119.112 169.685 1.00 49.90 273 GLY A CA 1
ATOM 2205 C C . GLY A 1 273 ? 139.230 120.220 170.668 1.00 49.90 273 GLY A C 1
ATOM 2206 O O . GLY A 1 273 ? 139.130 120.036 171.887 1.00 49.90 273 GLY A O 1
ATOM 2207 N N . ASN A 1 274 ? 139.625 121.389 170.155 1.00 52.25 274 ASN A N 1
ATOM 2208 C CA . ASN A 1 274 ? 139.928 122.510 171.039 1.00 52.25 274 ASN A CA 1
ATOM 2209 C C . ASN A 1 274 ? 138.684 122.977 171.787 1.00 52.25 274 ASN A C 1
ATOM 2210 O O . ASN A 1 274 ? 138.761 123.329 172.972 1.00 52.25 274 ASN A O 1
ATOM 2215 N N . VAL A 1 275 ? 137.529 122.988 171.115 1.00 52.92 275 VAL A N 1
ATOM 2216 C CA . VAL A 1 275 ? 136.288 123.365 171.790 1.00 52.92 275 VAL A CA 1
ATOM 2217 C C . VAL A 1 275 ? 135.971 122.384 172.911 1.00 52.92 275 VAL A C 1
ATOM 2218 O O . VAL A 1 275 ? 135.571 122.785 174.014 1.00 52.92 275 VAL A O 1
ATOM 2222 N N . TRP A 1 276 ? 136.142 121.084 172.652 1.00 56.92 276 TRP A N 1
ATOM 2223 C CA . TRP A 1 276 ? 135.880 120.095 173.696 1.00 56.92 276 TRP A CA 1
ATOM 2224 C C . TRP A 1 276 ? 136.826 120.274 174.879 1.00 56.92 276 TRP A C 1
ATOM 2225 O O . TRP A 1 276 ? 136.409 120.168 176.040 1.00 56.92 276 TRP A O 1
ATOM 2236 N N . LEU A 1 277 ? 138.105 120.546 174.605 1.00 57.23 277 LEU A N 1
ATOM 2237 C CA . LEU A 1 277 ? 139.056 120.767 175.692 1.00 57.23 277 LEU A CA 1
ATOM 2238 C C . LEU A 1 277 ? 138.686 121.996 176.517 1.00 57.23 277 LEU A C 1
ATOM 2239 O O . LEU A 1 277 ? 138.770 121.974 177.752 1.00 57.23 277 LEU A O 1
ATOM 2244 N N . ARG A 1 278 ? 138.278 123.081 175.852 1.00 59.04 278 ARG A N 1
ATOM 2245 C CA . ARG A 1 278 ? 137.870 124.279 176.581 1.00 59.04 278 ARG A CA 1
ATOM 2246 C C . ARG A 1 278 ? 136.636 124.012 177.436 1.00 59.04 278 ARG A C 1
ATOM 2247 O O . ARG A 1 278 ? 136.543 124.490 178.574 1.00 59.04 278 ARG A O 1
ATOM 2255 N N . ARG A 1 279 ? 135.674 123.255 176.901 1.00 60.01 279 ARG A N 1
ATOM 2256 C CA . ARG A 1 279 ? 134.484 122.926 177.681 1.00 60.01 279 ARG A CA 1
ATOM 2257 C C . ARG A 1 279 ? 134.842 122.075 178.894 1.00 60.01 279 ARG A C 1
ATOM 2258 O O . ARG A 1 279 ? 134.271 122.254 179.977 1.00 60.01 279 ARG A O 1
ATOM 2266 N N . LEU A 1 280 ? 135.779 121.138 178.730 1.00 62.96 280 LEU A N 1
ATOM 2267 C CA . LEU A 1 280 ? 136.242 120.357 179.874 1.00 62.96 280 LEU A CA 1
ATOM 2268 C C . LEU A 1 280 ? 136.902 121.248 180.919 1.00 62.96 280 LEU A C 1
ATOM 2269 O O . LEU A 1 280 ? 136.679 121.076 182.123 1.00 62.96 280 LEU A O 1
ATOM 2274 N N . GLU A 1 281 ? 137.721 122.205 180.477 1.00 64.21 281 GLU A N 1
ATOM 2275 C CA . GLU A 1 281 ? 138.394 123.094 181.421 1.00 64.21 281 GLU A CA 1
ATOM 2276 C C . GLU A 1 281 ? 137.395 123.967 182.173 1.00 64.21 281 GLU A C 1
ATOM 2277 O O . GLU A 1 281 ? 137.579 124.241 183.365 1.00 64.21 281 GLU A O 1
ATOM 2283 N N . ASN A 1 282 ? 136.335 124.414 181.495 1.00 64.43 282 ASN A N 1
ATOM 2284 C CA . ASN A 1 282 ? 135.375 125.320 182.120 1.00 64.43 282 ASN A CA 1
ATOM 2285 C C . ASN A 1 282 ? 134.611 124.681 183.276 1.00 64.43 282 ASN A C 1
ATOM 2286 O O . ASN A 1 282 ? 134.037 125.408 184.093 1.00 64.43 282 ASN A O 1
ATOM 2291 N N . HIS A 1 283 ? 134.586 123.351 183.368 1.00 67.23 283 HIS A N 1
ATOM 2292 C CA . HIS A 1 283 ? 133.816 122.655 184.392 1.00 67.23 283 HIS A CA 1
ATOM 2293 C C . HIS A 1 283 ? 134.691 122.095 185.510 1.00 67.23 283 HIS A C 1
ATOM 2294 O O . HIS A 1 283 ? 134.276 121.164 186.208 1.00 67.23 283 HIS A O 1
ATOM 2301 N N . GLY A 1 284 ? 135.890 122.641 185.697 1.00 70.27 284 GLY A N 1
ATOM 2302 C CA . GLY A 1 284 ? 136.755 122.179 186.763 1.00 70.27 284 GLY A CA 1
ATOM 2303 C C . GLY A 1 284 ? 137.518 120.910 186.467 1.00 70.27 284 GLY A C 1
ATOM 2304 O O . GLY A 1 284 ? 138.051 120.291 187.394 1.00 70.27 284 GLY A O 1
ATOM 2305 N N . LYS A 1 285 ? 137.589 120.500 185.203 1.00 69.33 285 LYS A N 1
ATOM 2306 C CA . LYS A 1 285 ? 138.315 119.302 184.787 1.00 69.33 285 LYS A CA 1
ATOM 2307 C C . LYS A 1 285 ? 139.647 119.653 184.137 1.00 69.33 285 LYS A C 1
ATOM 2308 O O . LYS A 1 285 ? 140.051 119.044 183.139 1.00 69.33 285 LYS A O 1
ATOM 2314 N N . GLN A 1 286 ? 140.334 120.658 184.688 1.00 69.72 286 GLN A N 1
ATOM 2315 C CA . GLN A 1 286 ? 141.611 121.090 184.131 1.00 69.72 286 GLN A CA 1
ATOM 2316 C C . GLN A 1 286 ? 142.645 119.971 184.156 1.00 69.72 286 GLN A C 1
ATOM 2317 O O . GLN A 1 286 ? 143.485 119.887 183.255 1.00 69.72 286 GLN A O 1
ATOM 2323 N N . ALA A 1 287 ? 142.600 119.103 185.170 1.00 68.63 287 ALA A N 1
ATOM 2324 C CA . ALA A 1 287 ? 143.515 117.966 185.204 1.00 68.63 287 ALA A CA 1
ATOM 2325 C C . ALA A 1 287 ? 143.263 117.021 184.035 1.00 68.63 287 ALA A C 1
ATOM 2326 O O . ALA A 1 287 ? 144.208 116.554 183.389 1.00 68.63 287 ALA A O 1
ATOM 2328 N N . LEU A 1 288 ? 141.991 116.736 183.742 1.00 66.58 288 LEU A N 1
ATOM 2329 C CA . LEU A 1 288 ? 141.663 115.889 182.599 1.00 66.58 288 LEU A CA 1
ATOM 2330 C C . LEU A 1 288 ? 142.083 116.545 181.290 1.00 66.58 288 LEU A C 1
ATOM 2331 O O . LEU A 1 288 ? 142.600 115.876 180.384 1.00 66.58 288 LEU A O 1
ATOM 2336 N N . ALA A 1 289 ? 141.866 117.858 181.171 1.00 65.78 289 ALA A N 1
ATOM 2337 C CA . ALA A 1 289 ? 142.278 118.568 179.964 1.00 65.78 289 ALA A CA 1
ATOM 2338 C C . ALA A 1 289 ? 143.789 118.508 179.779 1.00 65.78 289 ALA A C 1
ATOM 2339 O O . ALA A 1 289 ? 144.278 118.292 178.664 1.00 65.78 289 ALA A O 1
ATOM 2341 N N . ARG A 1 290 ? 144.546 118.693 180.862 1.00 67.46 290 ARG A N 1
ATOM 2342 C CA . ARG A 1 290 ? 146.000 118.610 180.778 1.00 67.46 290 ARG A CA 1
ATOM 2343 C C . ARG A 1 290 ? 146.452 117.196 180.435 1.00 67.46 290 ARG A C 1
ATOM 2344 O O . ARG A 1 290 ? 147.436 117.012 179.708 1.00 67.46 290 ARG A O 1
ATOM 2352 N N . LYS A 1 291 ? 145.751 116.184 180.954 1.00 65.83 291 LYS A N 1
ATOM 2353 C CA . LYS A 1 291 ? 146.086 114.804 180.615 1.00 65.83 291 LYS A CA 1
ATOM 2354 C C . LYS A 1 291 ? 145.858 114.526 179.133 1.00 65.83 291 LYS A C 1
ATOM 2355 O O . LYS A 1 291 ? 146.664 113.842 178.492 1.00 65.83 291 LYS A O 1
ATOM 2361 N N . LEU A 1 292 ? 144.761 115.038 178.573 1.00 63.82 292 LEU A N 1
ATOM 2362 C CA . LEU A 1 292 ? 144.455 114.803 177.165 1.00 63.82 292 LEU A CA 1
ATOM 2363 C C . LEU A 1 292 ? 145.212 115.731 176.219 1.00 63.82 292 LEU A C 1
ATOM 2364 O O . LEU A 1 292 ? 145.221 115.480 175.004 1.00 63.82 292 LEU A O 1
ATOM 2369 N N . ASP A 1 293 ? 145.834 116.791 176.741 1.00 63.76 293 ASP A N 1
ATOM 2370 C CA . ASP A 1 293 ? 146.539 117.739 175.883 1.00 63.76 293 ASP A CA 1
ATOM 2371 C C . ASP A 1 293 ? 147.714 117.096 175.157 1.00 63.76 293 ASP A C 1
ATOM 2372 O O . ASP A 1 293 ? 148.000 117.457 174.010 1.00 63.76 293 ASP A O 1
ATOM 2377 N N . ILE A 1 294 ? 148.414 116.158 175.800 1.00 62.36 294 ILE A N 1
ATOM 2378 C CA . ILE A 1 294 ? 149.546 115.510 175.142 1.00 62.36 294 ILE A CA 1
ATOM 2379 C C . ILE A 1 294 ? 149.075 114.714 173.929 1.00 62.36 294 ILE A C 1
ATOM 2380 O O . ILE A 1 294 ? 149.685 114.774 172.854 1.00 62.36 294 ILE A O 1
ATOM 2385 N N . TYR A 1 295 ? 147.978 113.965 174.078 1.00 62.44 295 TYR A N 1
ATOM 2386 C CA . TYR A 1 295 ? 147.422 113.234 172.943 1.00 62.44 295 TYR A CA 1
ATOM 2387 C C . TYR A 1 295 ? 146.945 114.190 171.858 1.00 62.44 295 TYR A C 1
ATOM 2388 O O . TYR A 1 295 ? 147.152 113.941 170.662 1.00 62.44 295 TYR A O 1
ATOM 2397 N N . ALA A 1 296 ? 146.306 115.294 172.258 1.00 60.92 296 ALA A N 1
ATOM 2398 C CA . ALA A 1 296 ? 145.832 116.267 171.278 1.00 60.92 296 ALA A CA 1
ATOM 2399 C C . ALA A 1 296 ? 146.989 116.852 170.476 1.00 60.92 296 ALA A C 1
ATOM 2400 O O . ALA A 1 296 ? 146.877 117.047 169.260 1.00 60.92 296 ALA A O 1
ATOM 2402 N N . ILE A 1 297 ? 148.108 117.142 171.143 1.00 59.41 297 ILE A N 1
ATOM 2403 C CA . ILE A 1 297 ? 149.272 117.682 170.449 1.00 59.41 297 ILE A CA 1
ATOM 2404 C C . ILE A 1 297 ? 149.896 116.629 169.540 1.00 59.41 297 ILE A C 1
ATOM 2405 O O . ILE A 1 297 ? 150.257 116.918 168.392 1.00 59.41 297 ILE A O 1
ATOM 2410 N N . THR A 1 298 ? 150.027 115.392 170.027 1.00 59.28 298 THR A N 1
ATOM 2411 C CA . THR A 1 298 ? 150.710 114.362 169.253 1.00 59.28 298 THR A CA 1
ATOM 2412 C C . THR A 1 298 ? 149.880 113.854 168.081 1.00 59.28 298 THR A C 1
ATOM 2413 O O . THR A 1 298 ? 150.441 113.250 167.161 1.00 59.28 298 THR A O 1
ATOM 2417 N N . SER A 1 299 ? 148.567 114.078 168.087 1.00 56.80 299 SER A N 1
ATOM 2418 C CA . SER A 1 299 ? 147.730 113.611 166.988 1.00 56.80 299 SER A CA 1
ATOM 2419 C C . SER A 1 299 ? 147.749 114.536 165.775 1.00 56.80 299 SER A C 1
ATOM 2420 O O . SER A 1 299 ? 147.098 114.224 164.772 1.00 56.80 299 SER A O 1
ATOM 2423 N N . TYR A 1 300 ? 148.467 115.663 165.837 1.00 52.04 300 TYR A N 1
ATOM 2424 C CA . TYR A 1 300 ? 148.391 116.635 164.745 1.00 52.04 300 TYR A CA 1
ATOM 2425 C C . TYR A 1 300 ? 149.136 116.181 163.493 1.00 52.04 300 TYR A C 1
ATOM 2426 O O . TYR A 1 300 ? 148.510 116.121 162.420 1.00 52.04 300 TYR A O 1
ATOM 2435 N N . PRO A 1 301 ? 150.437 115.855 163.533 1.00 51.10 301 PRO A N 1
ATOM 2436 C CA . PRO A 1 301 ? 151.132 115.542 162.271 1.00 51.10 301 PRO A CA 1
ATOM 2437 C C . PRO A 1 301 ? 150.767 114.184 161.694 1.00 51.10 301 PRO A C 1
ATOM 2438 O O . PRO A 1 301 ? 150.855 113.996 160.471 1.00 51.10 301 PRO A O 1
ATOM 2442 N N . LEU A 1 302 ? 150.376 113.228 162.541 1.00 49.92 302 LEU A N 1
ATOM 2443 C CA . LEU A 1 302 ? 150.022 111.903 162.047 1.00 49.92 302 LEU A CA 1
ATOM 2444 C C . LEU A 1 302 ? 148.808 111.955 161.132 1.00 49.92 302 LEU A C 1
ATOM 2445 O O . LEU A 1 302 ? 148.717 111.173 160.180 1.00 49.92 302 LEU A O 1
ATOM 2450 N N . ALA A 1 303 ? 147.871 112.868 161.400 1.00 47.09 303 ALA A N 1
ATOM 2451 C CA . ALA A 1 303 ? 146.709 113.013 160.529 1.00 47.09 303 ALA A CA 1
ATOM 2452 C C . ALA A 1 303 ? 147.123 113.437 159.125 1.00 47.09 303 ALA A C 1
ATOM 2453 O O . ALA A 1 303 ? 146.643 112.881 158.131 1.00 47.09 303 ALA A O 1
ATOM 2455 N N . TYR A 1 304 ? 148.027 114.416 159.023 1.00 45.21 304 TYR A N 1
ATOM 2456 C CA . TYR A 1 304 ? 148.495 114.852 157.711 1.00 45.21 304 TYR A CA 1
ATOM 2457 C C . TYR A 1 304 ? 149.298 113.759 157.015 1.00 45.21 304 TYR A C 1
ATOM 2458 O O . TYR A 1 304 ? 149.183 113.579 155.796 1.00 45.21 304 TYR A O 1
ATOM 2467 N N . LEU A 1 305 ? 150.122 113.026 157.768 1.00 45.83 305 LEU A N 1
ATOM 2468 C CA . LEU A 1 305 ? 150.876 111.925 157.171 1.00 45.83 305 LEU A CA 1
ATOM 2469 C C . LEU A 1 305 ? 149.937 110.860 156.610 1.00 45.83 305 LEU A C 1
ATOM 2470 O O . LEU A 1 305 ? 150.121 110.375 155.485 1.00 45.83 305 LEU A O 1
ATOM 2475 N N . LEU A 1 306 ? 148.910 110.495 157.383 1.00 44.81 306 LEU A N 1
ATOM 2476 C CA . LEU A 1 306 ? 147.944 109.504 156.924 1.00 44.81 306 LEU A CA 1
ATOM 2477 C C . LEU A 1 306 ? 147.163 110.016 155.722 1.00 44.81 306 LEU A C 1
ATOM 2478 O O . LEU A 1 306 ? 146.850 109.248 154.807 1.00 44.81 306 LEU A O 1
ATOM 2483 N N . GLY A 1 307 ? 146.831 111.308 155.708 1.00 42.37 307 GLY A N 1
ATOM 2484 C CA . GLY A 1 307 ? 146.136 111.868 154.561 1.00 42.37 307 GLY A CA 1
ATOM 2485 C C . GLY A 1 307 ? 146.974 111.836 153.297 1.00 42.37 307 GLY A C 1
ATOM 2486 O O . GLY A 1 307 ? 146.472 111.515 152.216 1.00 42.37 307 GLY A O 1
ATOM 2487 N N . ALA A 1 308 ? 148.262 112.167 153.415 1.00 40.78 308 ALA A N 1
ATOM 2488 C CA . ALA A 1 308 ? 149.152 112.084 152.260 1.00 40.78 308 ALA A CA 1
ATOM 2489 C C . ALA A 1 308 ? 149.275 110.648 151.766 1.00 40.78 308 ALA A C 1
ATOM 2490 O O . ALA A 1 308 ? 149.239 110.392 150.554 1.00 40.78 308 ALA A O 1
ATOM 2492 N N . LEU A 1 309 ? 149.414 109.695 152.693 1.00 40.39 309 LEU A N 1
ATOM 2493 C CA . LEU A 1 309 ? 149.485 108.290 152.301 1.00 40.39 309 LEU A CA 1
ATOM 2494 C C . LEU A 1 309 ? 148.203 107.844 151.606 1.00 40.39 309 LEU A C 1
ATOM 2495 O O . LEU A 1 309 ? 148.250 107.123 150.601 1.00 40.39 309 LEU A O 1
ATOM 2500 N N . THR A 1 310 ? 147.048 108.261 152.129 1.00 39.73 310 THR A N 1
ATOM 2501 C CA . THR A 1 310 ? 145.773 107.891 151.524 1.00 39.73 310 THR A CA 1
ATOM 2502 C C . THR A 1 310 ? 145.628 108.488 150.131 1.00 39.73 310 THR A C 1
ATOM 2503 O O . THR A 1 310 ? 145.137 107.822 149.213 1.00 39.73 310 THR A O 1
ATOM 2507 N N . LEU A 1 311 ? 146.043 109.745 149.953 1.00 36.92 311 LEU A N 1
ATOM 2508 C CA . LEU A 1 311 ? 145.988 110.355 148.628 1.00 36.92 311 LEU A CA 1
ATOM 2509 C C . LEU A 1 311 ? 146.887 109.617 147.646 1.00 36.92 311 LEU A C 1
ATOM 2510 O O . LEU A 1 311 ? 146.497 109.375 146.495 1.00 36.92 311 LEU A O 1
ATOM 2515 N N . TRP A 1 312 ? 148.097 109.250 148.082 1.00 36.46 312 TRP A N 1
ATOM 2516 C CA . TRP A 1 312 ? 148.988 108.492 147.209 1.00 36.46 312 TRP A CA 1
ATOM 2517 C C . TRP A 1 312 ? 148.376 107.148 146.834 1.00 36.46 312 TRP A C 1
ATOM 2518 O O . TRP A 1 312 ? 148.423 106.741 145.668 1.00 36.46 312 TRP A O 1
ATOM 2529 N N . LEU A 1 313 ? 147.785 106.451 147.808 1.00 37.52 313 LEU A N 1
ATOM 2530 C CA . LEU A 1 313 ? 147.160 105.163 147.521 1.00 37.52 313 LEU A CA 1
ATOM 2531 C C . LEU A 1 313 ? 145.994 105.315 146.552 1.00 37.52 313 LEU A C 1
ATOM 2532 O O . LEU A 1 313 ? 145.816 104.490 145.648 1.00 37.52 313 LEU A O 1
ATOM 2537 N N . LEU A 1 314 ? 145.186 106.362 146.727 1.00 35.79 314 LEU A N 1
ATOM 2538 C CA . LEU A 1 314 ? 143.997 106.529 145.899 1.00 35.79 314 LEU A CA 1
ATOM 2539 C C . LEU A 1 314 ? 144.352 106.919 144.469 1.00 35.79 314 LEU A C 1
ATOM 2540 O O . LEU A 1 314 ? 143.740 106.419 143.518 1.00 35.79 314 LEU A O 1
ATOM 2545 N N . PHE A 1 315 ? 145.331 107.806 144.289 1.00 31.53 315 PHE A N 1
ATOM 2546 C CA . PHE A 1 315 ? 145.595 108.350 142.962 1.00 31.53 315 PHE A CA 1
ATOM 2547 C C . PHE A 1 315 ? 146.709 107.639 142.206 1.00 31.53 315 PHE A C 1
ATOM 2548 O O . PHE A 1 315 ? 146.680 107.618 140.971 1.00 31.53 315 PHE A O 1
ATOM 2556 N N . PHE A 1 316 ? 147.684 107.055 142.895 1.00 31.15 316 PHE A N 1
ATOM 2557 C CA . PHE A 1 316 ? 148.774 106.360 142.219 1.00 31.15 316 PHE A CA 1
ATOM 2558 C C . PHE A 1 316 ? 148.774 104.874 142.563 1.00 31.15 316 PHE A C 1
ATOM 2559 O O . PHE A 1 316 ? 148.591 104.026 141.690 1.00 31.15 316 PHE A O 1
ATOM 2567 N N . GLU B 1 7 ? 176.233 133.656 87.418 1.00 27.64 7 GLU B N 1
ATOM 2568 C CA . GLU B 1 7 ? 176.693 134.222 88.679 1.00 27.64 7 GLU B CA 1
ATOM 2569 C C . GLU B 1 7 ? 175.530 134.821 89.464 1.00 27.64 7 GLU B C 1
ATOM 2570 O O . GLU B 1 7 ? 174.621 135.411 88.879 1.00 27.64 7 GLU B O 1
ATOM 2576 N N . PRO B 1 8 ? 175.555 134.665 90.786 1.00 20.48 8 PRO B N 1
ATOM 2577 C CA . PRO B 1 8 ? 174.471 135.208 91.611 1.00 20.48 8 PRO B CA 1
ATOM 2578 C C . PRO B 1 8 ? 174.454 136.729 91.593 1.00 20.48 8 PRO B C 1
ATOM 2579 O O . PRO B 1 8 ? 175.480 137.386 91.403 1.00 20.48 8 PRO B O 1
ATOM 2583 N N . SER B 1 9 ? 173.263 137.283 91.794 1.00 17.02 9 SER B N 1
ATOM 2584 C CA . SER B 1 9 ? 173.061 138.723 91.828 1.00 17.02 9 SER B CA 1
ATOM 2585 C C . SER B 1 9 ? 173.032 139.219 93.268 1.00 17.02 9 SER B C 1
ATOM 2586 O O . SER B 1 9 ? 172.630 138.499 94.185 1.00 17.02 9 SER B O 1
ATOM 2589 N N . ASP B 1 10 ? 173.463 140.463 93.456 1.00 15.68 10 ASP B N 1
ATOM 2590 C CA . ASP B 1 10 ? 173.570 141.053 94.784 1.00 15.68 10 ASP B CA 1
ATOM 2591 C C . ASP B 1 10 ? 172.276 141.755 95.171 1.00 15.68 10 ASP B C 1
ATOM 2592 O O . ASP B 1 10 ? 171.661 142.449 94.356 1.00 15.68 10 ASP B O 1
ATOM 2597 N N . VAL B 1 11 ? 171.870 141.571 96.424 1.00 13.34 11 VAL B N 1
ATOM 2598 C CA . VAL B 1 11 ? 170.677 142.200 96.981 1.00 13.34 11 VAL B CA 1
ATOM 2599 C C . VAL B 1 11 ? 171.098 142.981 98.217 1.00 13.34 11 VAL B C 1
ATOM 2600 O O . VAL B 1 11 ? 171.672 142.409 99.153 1.00 13.34 11 VAL B O 1
ATOM 2604 N N . PHE B 1 12 ? 170.812 144.279 98.225 1.00 13.45 12 PHE B N 1
ATOM 2605 C CA . PHE B 1 12 ? 171.164 145.157 99.334 1.00 13.45 12 PHE B CA 1
ATOM 2606 C C . PHE B 1 12 ? 169.964 145.313 100.260 1.00 13.45 12 PHE B C 1
ATOM 2607 O O . PHE B 1 12 ? 168.849 145.582 99.800 1.00 13.45 12 PHE B O 1
ATOM 2615 N N . ILE B 1 13 ? 170.195 145.143 101.560 1.00 12.34 13 ILE B N 1
ATOM 2616 C CA . ILE B 1 13 ? 169.133 145.090 102.558 1.00 12.34 13 ILE B CA 1
ATOM 2617 C C . ILE B 1 13 ? 169.390 146.144 103.625 1.00 12.34 13 ILE B C 1
ATOM 2618 O O . ILE B 1 13 ? 170.521 146.305 104.093 1.00 12.34 13 ILE B O 1
ATOM 2623 N N . GLY B 1 14 ? 168.335 146.863 104.007 1.00 11.39 14 GLY B N 1
ATOM 2624 C CA . GLY B 1 14 ? 168.401 147.800 105.112 1.00 11.39 14 GLY B CA 1
ATOM 2625 C C . GLY B 1 14 ? 167.139 147.786 105.954 1.00 11.39 14 GLY B C 1
ATOM 2626 O O . GLY B 1 14 ? 166.033 147.686 105.414 1.00 11.39 14 GLY B O 1
ATOM 2627 N N . LEU B 1 15 ? 167.284 147.889 107.275 1.00 10.22 15 LEU B N 1
ATOM 2628 C CA . LEU B 1 15 ? 166.148 147.821 108.186 1.00 10.22 15 LEU B CA 1
ATOM 2629 C C . LEU B 1 15 ? 166.343 148.809 109.325 1.00 10.22 15 LEU B C 1
ATOM 2630 O O . LEU B 1 15 ? 167.419 148.862 109.926 1.00 10.22 15 LEU B O 1
ATOM 2635 N N . LYS B 1 16 ? 165.298 149.580 109.625 1.00 11.58 16 LYS B N 1
ATOM 2636 C CA . LYS B 1 16 ? 165.324 150.569 110.693 1.00 11.58 16 LYS B CA 1
ATOM 2637 C C . LYS B 1 16 ? 164.082 150.418 111.559 1.00 11.58 16 LYS B C 1
ATOM 2638 O O . LYS B 1 16 ? 162.995 150.124 111.053 1.00 11.58 16 LYS B O 1
ATOM 2644 N N . ILE B 1 17 ? 164.247 150.621 112.865 1.00 10.88 17 ILE B N 1
ATOM 2645 C CA . ILE B 1 17 ? 163.159 150.527 113.832 1.00 10.88 17 ILE B CA 1
ATOM 2646 C C . ILE B 1 17 ? 162.816 151.933 114.305 1.00 10.88 17 ILE B C 1
ATOM 2647 O O . ILE B 1 17 ? 163.693 152.671 114.768 1.00 10.88 17 ILE B O 1
ATOM 2652 N N . ASP B 1 18 ? 161.540 152.300 114.190 1.00 11.78 18 ASP B N 1
ATOM 2653 C CA . ASP B 1 18 ? 161.072 153.632 114.556 1.00 11.78 18 ASP B CA 1
ATOM 2654 C C . ASP B 1 18 ? 160.438 153.690 115.939 1.00 11.78 18 ASP B C 1
ATOM 2655 O O . ASP B 1 18 ? 160.684 154.641 116.686 1.00 11.78 18 ASP B O 1
ATOM 2660 N N . GLN B 1 19 ? 159.622 152.700 116.300 1.00 8.36 19 GLN B N 1
ATOM 2661 C CA . GLN B 1 19 ? 158.909 152.699 117.568 1.00 8.36 19 GLN B CA 1
ATOM 2662 C C . GLN B 1 19 ? 159.025 151.337 118.236 1.00 8.36 19 GLN B C 1
ATOM 2663 O O . GLN B 1 19 ? 159.140 150.306 117.569 1.00 8.36 19 GLN B O 1
ATOM 2669 N N . ILE B 1 20 ? 158.997 151.347 119.566 1.00 9.07 20 ILE B N 1
ATOM 2670 C CA . ILE B 1 20 ? 158.872 150.138 120.373 1.00 9.07 20 ILE B CA 1
ATOM 2671 C C . ILE B 1 20 ? 157.548 150.264 121.115 1.00 9.07 20 ILE B C 1
ATOM 2672 O O . ILE B 1 20 ? 157.443 151.004 122.100 1.00 9.07 20 ILE B O 1
ATOM 2677 N N . THR B 1 21 ? 156.527 149.545 120.645 1.00 8.69 21 THR B N 1
ATOM 2678 C CA . THR B 1 21 ? 155.181 149.703 121.180 1.00 8.69 21 THR B CA 1
ATOM 2679 C C . THR B 1 21 ? 154.933 148.890 122.444 1.00 8.69 21 THR B C 1
ATOM 2680 O O . THR B 1 21 ? 153.908 149.104 123.101 1.00 8.69 21 THR B O 1
ATOM 2684 N N . GLY B 1 22 ? 155.829 147.975 122.803 1.00 8.46 22 GLY B N 1
ATOM 2685 C CA . GLY B 1 22 ? 155.647 147.208 124.019 1.00 8.46 22 GLY B CA 1
ATOM 2686 C C . GLY B 1 22 ? 156.531 145.983 124.130 1.00 8.46 22 GLY B C 1
ATOM 2687 O O . GLY B 1 22 ? 156.888 145.368 123.121 1.00 8.46 22 GLY B O 1
ATOM 2688 N N . ILE B 1 23 ? 156.887 145.621 125.360 1.00 11.50 23 ILE B N 1
ATOM 2689 C CA . ILE B 1 23 ? 157.661 144.418 125.648 1.00 11.50 23 ILE B CA 1
ATOM 2690 C C . ILE B 1 23 ? 156.869 143.588 126.647 1.00 11.50 23 ILE B C 1
ATOM 2691 O O . ILE B 1 23 ? 156.547 144.069 127.740 1.00 11.50 23 ILE B O 1
ATOM 2696 N N . ASN B 1 24 ? 156.555 142.352 126.276 1.00 13.81 24 ASN B N 1
ATOM 2697 C CA . ASN B 1 24 ? 155.757 141.450 127.104 1.00 13.81 24 ASN B CA 1
ATOM 2698 C C . ASN B 1 24 ? 156.674 140.333 127.595 1.00 13.81 24 ASN B C 1
ATOM 2699 O O . ASN B 1 24 ? 156.908 139.352 126.884 1.00 13.81 24 ASN B O 1
ATOM 2704 N N . GLN B 1 25 ? 157.191 140.488 128.817 1.00 16.98 25 GLN B N 1
ATOM 2705 C CA . GLN B 1 25 ? 158.073 139.473 129.383 1.00 16.98 25 GLN B CA 1
ATOM 2706 C C . GLN B 1 25 ? 157.319 138.216 129.796 1.00 16.98 25 GLN B C 1
ATOM 2707 O O . GLN B 1 25 ? 157.923 137.138 129.846 1.00 16.98 25 GLN B O 1
ATOM 2713 N N . LYS B 1 26 ? 156.024 138.328 130.098 1.00 17.45 26 LYS B N 1
ATOM 2714 C CA . LYS B 1 26 ? 155.240 137.146 130.444 1.00 17.45 26 LYS B CA 1
ATOM 2715 C C . LYS B 1 26 ? 155.128 136.193 129.260 1.00 17.45 26 LYS B C 1
ATOM 2716 O O . LYS B 1 26 ? 155.233 134.972 129.426 1.00 17.45 26 LYS B O 1
ATOM 2722 N N . GLU B 1 27 ? 154.910 136.730 128.060 1.00 15.76 27 GLU B N 1
ATOM 2723 C CA . GLU B 1 27 ? 154.841 135.928 126.846 1.00 15.76 27 GLU B CA 1
ATOM 2724 C C . GLU B 1 27 ? 156.157 135.889 126.079 1.00 15.76 27 GLU B C 1
ATOM 2725 O O . GLU B 1 27 ? 156.256 135.149 125.094 1.00 15.76 27 GLU B O 1
ATOM 2731 N N . GLU B 1 28 ? 157.158 136.663 126.505 1.00 14.54 28 GLU B N 1
ATOM 2732 C CA . GLU B 1 28 ? 158.483 136.692 125.885 1.00 14.54 28 GLU B CA 1
ATOM 2733 C C . GLU B 1 28 ? 158.399 137.060 124.400 1.00 14.54 28 GLU B C 1
ATOM 2734 O O . GLU B 1 28 ? 158.762 136.284 123.513 1.00 14.54 28 GLU B O 1
ATOM 2740 N N . ASN B 1 29 ? 157.908 138.271 124.146 1.00 11.01 29 ASN B N 1
ATOM 2741 C CA . ASN B 1 29 ? 157.850 138.812 122.793 1.00 11.01 29 ASN B CA 1
ATOM 2742 C C . ASN B 1 29 ? 157.836 140.333 122.876 1.00 11.01 29 ASN B C 1
ATOM 2743 O O . ASN B 1 29 ? 157.639 140.915 123.945 1.00 11.01 29 ASN B O 1
ATOM 2748 N N . PHE B 1 30 ? 158.053 140.972 121.728 1.00 8.09 30 PHE B N 1
ATOM 2749 C CA . PHE B 1 30 ? 158.040 142.426 121.648 1.00 8.09 30 PHE B CA 1
ATOM 2750 C C . PHE B 1 30 ? 157.483 142.847 120.295 1.00 8.09 30 PHE B C 1
ATOM 2751 O O . PHE B 1 30 ? 157.503 142.081 119.329 1.00 8.09 30 PHE B O 1
ATOM 2759 N N . SER B 1 31 ? 156.987 144.082 120.238 1.00 7.53 31 SER B N 1
ATOM 2760 C CA . SER B 1 31 ? 156.361 144.630 119.042 1.00 7.53 31 SER B CA 1
ATOM 2761 C C . SER B 1 31 ? 157.009 145.960 118.688 1.00 7.53 31 SER B C 1
ATOM 2762 O O . SER B 1 31 ? 157.314 146.766 119.572 1.00 7.53 31 SER B O 1
ATOM 2765 N N . VAL B 1 32 ? 157.216 146.188 117.389 1.00 8.88 32 VAL B N 1
ATOM 2766 C CA . VAL B 1 32 ? 157.904 147.374 116.890 1.00 8.88 32 VAL B CA 1
ATOM 2767 C C . VAL B 1 32 ? 157.199 147.883 115.638 1.00 8.88 32 VAL B C 1
ATOM 2768 O O . VAL B 1 32 ? 156.356 147.207 115.048 1.00 8.88 32 VAL B O 1
ATOM 2772 N N . VAL B 1 33 ? 157.560 149.103 115.245 1.00 8.16 33 VAL B N 1
ATOM 2773 C CA . VAL B 1 33 ? 157.172 149.691 113.967 1.00 8.16 33 VAL B CA 1
ATOM 2774 C C . VAL B 1 33 ? 158.457 150.057 113.237 1.00 8.16 33 VAL B C 1
ATOM 2775 O O . VAL B 1 33 ? 159.292 150.794 113.776 1.00 8.16 33 VAL B O 1
ATOM 2779 N N . GLY B 1 34 ? 158.620 149.545 112.015 1.00 9.47 34 GLY B N 1
ATOM 2780 C CA . GLY B 1 34 ? 159.869 149.686 111.298 1.00 9.47 34 GLY B CA 1
ATOM 2781 C C . GLY B 1 34 ? 159.659 149.889 109.810 1.00 9.47 34 GLY B C 1
ATOM 2782 O O . GLY B 1 34 ? 158.533 149.869 109.311 1.00 9.47 34 GLY B O 1
ATOM 2783 N N . SER B 1 35 ? 160.777 150.087 109.112 1.00 10.34 35 SER B N 1
ATOM 2784 C CA . SER B 1 35 ? 160.786 150.314 107.674 1.00 10.34 35 SER B CA 1
ATOM 2785 C C . SER B 1 35 ? 161.867 149.458 107.033 1.00 10.34 35 SER B C 1
ATOM 2786 O O . SER B 1 35 ? 162.948 149.281 107.601 1.00 10.34 35 SER B O 1
ATOM 2789 N N . LEU B 1 36 ? 161.571 148.932 105.846 1.00 11.30 36 LEU B N 1
ATOM 2790 C CA . LEU B 1 36 ? 162.488 148.079 105.105 1.00 11.30 36 LEU B CA 1
ATOM 2791 C C . LEU B 1 36 ? 162.791 148.699 103.748 1.00 11.30 36 LEU B C 1
ATOM 2792 O O . LEU B 1 36 ? 161.888 149.191 103.064 1.00 11.30 36 LEU B O 1
ATOM 2797 N N . ARG B 1 37 ? 164.067 148.675 103.365 1.00 12.08 37 ARG B N 1
ATOM 2798 C CA . ARG B 1 37 ? 164.529 149.206 102.087 1.00 12.08 37 ARG B CA 1
ATOM 2799 C C . ARG B 1 37 ? 165.407 148.171 101.401 1.00 12.08 37 ARG B C 1
ATOM 2800 O O . ARG B 1 37 ? 166.330 147.631 102.017 1.00 12.08 37 ARG B O 1
ATOM 2808 N N . ILE B 1 38 ? 165.124 147.903 100.127 1.00 13.68 38 ILE B N 1
ATOM 2809 C CA . ILE B 1 38 ? 165.868 146.923 99.342 1.00 13.68 38 ILE B CA 1
ATOM 2810 C C . ILE B 1 38 ? 166.192 147.522 97.979 1.00 13.68 38 ILE B C 1
ATOM 2811 O O . ILE B 1 38 ? 165.351 148.185 97.363 1.00 13.68 38 ILE B O 1
ATOM 2816 N N . ASP B 1 39 ? 167.418 147.291 97.511 1.00 15.24 39 ASP B N 1
ATOM 2817 C CA . ASP B 1 39 ? 167.854 147.703 96.182 1.00 15.24 39 ASP B CA 1
ATOM 2818 C C . ASP B 1 39 ? 168.342 146.484 95.411 1.00 15.24 39 ASP B C 1
ATOM 2819 O O . ASP B 1 39 ? 169.178 145.722 95.910 1.00 15.24 39 ASP B O 1
ATOM 2824 N N . TRP B 1 40 ? 167.825 146.306 94.198 1.00 15.88 40 TRP B N 1
ATOM 2825 C CA . TRP B 1 40 ? 168.172 145.156 93.371 1.00 15.88 40 TRP B CA 1
ATOM 2826 C C . TRP B 1 40 ? 168.149 145.568 91.907 1.00 15.88 40 TRP B C 1
ATOM 2827 O O . TRP B 1 40 ? 167.210 146.236 91.465 1.00 15.88 40 TRP B O 1
ATOM 2838 N N . ARG B 1 41 ? 169.175 145.164 91.163 1.00 19.80 41 ARG B N 1
ATOM 2839 C CA . ARG B 1 41 ? 169.339 145.544 89.765 1.00 19.80 41 ARG B CA 1
ATOM 2840 C C . ARG B 1 41 ? 169.163 144.326 88.868 1.00 19.80 41 ARG B C 1
ATOM 2841 O O . ARG B 1 41 ? 169.815 143.297 89.074 1.00 19.80 41 ARG B O 1
ATOM 2849 N N . GLN B 1 42 ? 168.289 144.451 87.876 1.00 20.78 42 GLN B N 1
ATOM 2850 C CA . GLN B 1 42 ? 168.059 143.403 86.882 1.00 20.78 42 GLN B CA 1
ATOM 2851 C C . GLN B 1 42 ? 168.177 144.016 85.494 1.00 20.78 42 GLN B C 1
ATOM 2852 O O . GLN B 1 42 ? 167.329 144.851 85.117 1.00 20.78 42 GLN B O 1
ATOM 2858 N N . PRO B 1 43 ? 169.196 143.650 84.711 1.00 21.43 43 PRO B N 1
ATOM 2859 C CA . PRO B 1 43 ? 169.361 144.265 83.382 1.00 21.43 43 PRO B CA 1
ATOM 2860 C C . PRO B 1 43 ? 168.200 144.012 82.433 1.00 21.43 43 PRO B C 1
ATOM 2861 O O . PRO B 1 43 ? 168.006 144.798 81.497 1.00 21.43 43 PRO B O 1
ATOM 2865 N N . LEU B 1 44 ? 167.424 142.946 82.638 1.00 21.49 44 LEU B N 1
ATOM 2866 C CA . LEU B 1 44 ? 166.315 142.637 81.742 1.00 21.49 44 LEU B CA 1
ATOM 2867 C C . LEU B 1 44 ? 165.145 143.603 81.882 1.00 21.49 44 LEU B C 1
ATOM 2868 O O . LEU B 1 44 ? 164.229 143.557 81.056 1.00 21.49 44 LEU B O 1
ATOM 2873 N N . LEU B 1 45 ? 165.151 144.467 82.896 1.00 22.26 45 LEU B N 1
ATOM 2874 C CA . LEU B 1 45 ? 164.081 145.431 83.112 1.00 22.26 45 LEU B CA 1
ATOM 2875 C C . LEU B 1 45 ? 164.421 146.818 82.579 1.00 22.26 45 LEU B C 1
ATOM 2876 O O . LEU B 1 45 ? 163.684 147.771 82.848 1.00 22.26 45 LEU B O 1
ATOM 2881 N N . ALA B 1 46 ? 165.518 146.952 81.837 1.00 24.68 46 ALA B N 1
ATOM 2882 C CA . ALA B 1 46 ? 165.907 148.246 81.299 1.00 24.68 46 ALA B CA 1
ATOM 2883 C C . ALA B 1 46 ? 164.905 148.724 80.252 1.00 24.68 46 ALA B C 1
ATOM 2884 O O . ALA B 1 46 ? 164.289 147.928 79.538 1.00 24.68 46 ALA B O 1
ATOM 2886 N N . PHE B 1 47 ? 164.746 150.043 80.168 1.00 28.27 47 PHE B N 1
ATOM 2887 C CA . PHE B 1 47 ? 163.811 150.645 79.229 1.00 28.27 47 PHE B CA 1
ATOM 2888 C C . PHE B 1 47 ? 164.334 152.011 78.811 1.00 28.27 47 PHE B C 1
ATOM 2889 O O . PHE B 1 47 ? 165.306 152.528 79.367 1.00 28.27 47 PHE B O 1
ATOM 2897 N N . GLU B 1 48 ? 163.671 152.593 77.814 1.00 39.13 48 GLU B N 1
ATOM 2898 C CA . GLU B 1 48 ? 163.966 153.938 77.338 1.00 39.13 48 GLU B CA 1
ATOM 2899 C C . GLU B 1 48 ? 162.710 154.789 77.462 1.00 39.13 48 GLU B C 1
ATOM 2900 O O . GLU B 1 48 ? 161.647 154.406 76.963 1.00 39.13 48 GLU B O 1
ATOM 2906 N N . HIS B 1 49 ? 162.835 155.934 78.123 1.00 44.31 49 HIS B N 1
ATOM 2907 C CA . HIS B 1 49 ? 161.684 156.790 78.375 1.00 44.31 49 HIS B CA 1
ATOM 2908 C C . HIS B 1 49 ? 161.272 157.533 77.110 1.00 44.31 49 HIS B C 1
ATOM 2909 O O . HIS B 1 49 ? 162.116 157.985 76.332 1.00 44.31 49 HIS B O 1
ATOM 2916 N N . ALA B 1 50 ? 159.963 157.649 76.910 1.00 51.83 50 ALA B N 1
ATOM 2917 C CA . ALA B 1 50 ? 159.420 158.426 75.811 1.00 51.83 50 ALA B CA 1
ATOM 2918 C C . ALA B 1 50 ? 159.430 159.914 76.164 1.00 51.83 50 ALA B C 1
ATOM 2919 O O . ALA B 1 50 ? 159.428 160.275 77.344 1.00 51.83 50 ALA B O 1
ATOM 2921 N N . PRO B 1 51 ? 159.460 160.795 75.163 1.00 55.62 51 PRO B N 1
ATOM 2922 C CA . PRO B 1 51 ? 159.421 162.233 75.456 1.00 55.62 51 PRO B CA 1
ATOM 2923 C C . PRO B 1 51 ? 158.153 162.612 76.207 1.00 55.62 51 PRO B C 1
ATOM 2924 O O . PRO B 1 51 ? 157.062 162.117 75.917 1.00 55.62 51 PRO B O 1
ATOM 2928 N N . GLY B 1 52 ? 158.309 163.503 77.186 1.00 53.33 52 GLY B N 1
ATOM 2929 C CA . GLY B 1 52 ? 157.214 163.911 78.036 1.00 53.33 52 GLY B CA 1
ATOM 2930 C C . GLY B 1 52 ? 156.962 163.016 79.231 1.00 53.33 52 GLY B C 1
ATOM 2931 O O . GLY B 1 52 ? 156.082 163.329 80.043 1.00 53.33 52 GLY B O 1
ATOM 2932 N N . GLU B 1 53 ? 157.704 161.912 79.368 1.00 46.28 53 GLU B N 1
ATOM 2933 C CA . GLU B 1 53 ? 157.532 160.968 80.459 1.00 46.28 53 GLU B CA 1
ATOM 2934 C C . GLU B 1 53 ? 158.674 161.088 81.464 1.00 46.28 53 GLU B C 1
ATOM 2935 O O . GLU B 1 53 ? 159.794 161.460 81.099 1.00 46.28 53 GLU B O 1
ATOM 2941 N N . PRO B 1 54 ? 158.424 160.783 82.736 1.00 37.32 54 PRO B N 1
ATOM 2942 C CA . PRO B 1 54 ? 159.490 160.868 83.738 1.00 37.32 54 PRO B CA 1
ATOM 2943 C C . PRO B 1 54 ? 160.553 159.802 83.524 1.00 37.32 54 PRO B C 1
ATOM 2944 O O . PRO B 1 54 ? 160.322 158.759 82.908 1.00 37.32 54 PRO B O 1
ATOM 2948 N N . LYS B 1 55 ? 161.745 160.086 84.051 1.00 31.83 55 LYS B N 1
ATOM 2949 C CA . LYS B 1 55 ? 162.872 159.172 83.918 1.00 31.83 55 LYS B CA 1
ATOM 2950 C C . LYS B 1 55 ? 162.738 157.943 84.810 1.00 31.83 55 LYS B C 1
ATOM 2951 O O . LYS B 1 55 ? 163.440 156.950 84.586 1.00 31.83 55 LYS B O 1
ATOM 2957 N N . HIS B 1 56 ? 161.851 157.980 85.800 1.00 26.49 56 HIS B N 1
ATOM 2958 C CA . HIS B 1 56 ? 161.588 156.846 86.672 1.00 26.49 56 HIS B CA 1
ATOM 2959 C C . HIS B 1 56 ? 160.108 156.490 86.619 1.00 26.49 56 HIS B C 1
ATOM 2960 O O . HIS B 1 56 ? 159.249 157.362 86.455 1.00 26.49 56 HIS B O 1
ATOM 2967 N N . ARG B 1 57 ? 159.817 155.200 86.759 1.00 21.91 57 ARG B N 1
ATOM 2968 C CA . ARG B 1 57 ? 158.457 154.686 86.690 1.00 21.91 57 ARG B CA 1
ATOM 2969 C C . ARG B 1 57 ? 158.010 154.197 88.061 1.00 21.91 57 ARG B C 1
ATOM 2970 O O . ARG B 1 57 ? 158.803 153.629 88.818 1.00 21.91 57 ARG B O 1
ATOM 2978 N N . THR B 1 58 ? 156.738 154.423 88.373 1.00 18.02 58 THR B N 1
ATOM 2979 C CA . THR B 1 58 ? 156.150 154.046 89.651 1.00 18.02 58 THR B CA 1
ATOM 2980 C C . THR B 1 58 ? 155.132 152.935 89.429 1.00 18.02 58 THR B C 1
ATOM 2981 O O . THR B 1 58 ? 154.305 153.021 88.515 1.00 18.02 58 THR B O 1
ATOM 2985 N N . TYR B 1 59 ? 155.196 151.899 90.263 1.00 16.92 59 TYR B N 1
ATOM 2986 C CA . TYR B 1 59 ? 154.337 150.732 90.129 1.00 16.92 59 TYR B CA 1
ATOM 2987 C C . TYR B 1 59 ? 153.731 150.359 91.473 1.00 16.92 59 TYR B C 1
ATOM 2988 O O . TYR B 1 59 ? 154.296 150.644 92.532 1.00 16.92 59 TYR B O 1
ATOM 2997 N N . THR B 1 60 ? 152.567 149.717 91.415 1.00 16.92 60 THR B N 1
ATOM 2998 C CA . THR B 1 60 ? 152.050 148.996 92.564 1.00 16.92 60 THR B CA 1
ATOM 2999 C C . THR B 1 60 ? 152.639 147.588 92.590 1.00 16.92 60 THR B C 1
ATOM 3000 O O . THR B 1 60 ? 153.189 147.099 91.598 1.00 16.92 60 THR B O 1
ATOM 3004 N N . LEU B 1 61 ? 152.529 146.937 93.749 1.00 16.77 61 LEU B N 1
ATOM 3005 C CA . LEU B 1 61 ? 153.153 145.628 93.918 1.00 16.77 61 LEU B CA 1
ATOM 3006 C C . LEU B 1 61 ? 152.550 144.593 92.974 1.00 16.77 61 LEU B C 1
ATOM 3007 O O . LEU B 1 61 ? 153.278 143.800 92.364 1.00 16.77 61 LEU B O 1
ATOM 3012 N N . ALA B 1 62 ? 151.220 144.587 92.839 1.00 16.80 62 ALA B N 1
ATOM 3013 C CA . ALA B 1 62 ? 150.565 143.584 92.005 1.00 16.80 62 ALA B CA 1
ATOM 3014 C C . ALA B 1 62 ? 150.958 143.730 90.541 1.00 16.80 62 ALA B C 1
ATOM 3015 O O . ALA B 1 62 ? 151.236 142.733 89.863 1.00 16.80 62 ALA B O 1
ATOM 3017 N N . THR B 1 63 ? 150.988 144.965 90.034 1.00 16.60 63 THR B N 1
ATOM 3018 C CA . THR B 1 63 ? 151.367 145.182 88.641 1.00 16.60 63 THR B CA 1
ATOM 3019 C C . THR B 1 63 ? 152.821 144.800 88.397 1.00 16.60 63 THR B C 1
ATOM 3020 O O . THR B 1 63 ? 153.154 144.232 87.352 1.00 16.60 63 THR B O 1
ATOM 3024 N N . PHE B 1 64 ? 153.704 145.111 89.350 1.00 15.62 64 PHE B N 1
ATOM 3025 C CA . PHE B 1 64 ? 155.107 144.728 89.213 1.00 15.62 64 PHE B CA 1
ATOM 3026 C C . PHE B 1 64 ? 155.265 143.211 89.192 1.00 15.62 64 PHE B C 1
ATOM 3027 O O . PHE B 1 64 ? 156.039 142.670 88.391 1.00 15.62 64 PHE B O 1
ATOM 3035 N N . LEU B 1 65 ? 154.537 142.507 90.064 1.00 16.97 65 LEU B N 1
ATOM 3036 C CA . LEU B 1 65 ? 154.594 141.049 90.064 1.00 16.97 65 LEU B CA 1
ATOM 3037 C C . LEU B 1 65 ? 154.056 140.473 88.759 1.00 16.97 65 LEU B C 1
ATOM 3038 O O . LEU B 1 65 ? 154.613 139.509 88.220 1.00 16.97 65 LEU B O 1
ATOM 3043 N N . LYS B 1 66 ? 152.969 141.049 88.238 1.00 17.98 66 LYS B N 1
ATOM 3044 C CA . LYS B 1 66 ? 152.433 140.591 86.960 1.00 17.98 66 LYS B CA 1
ATOM 3045 C C . LYS B 1 66 ? 153.430 140.817 85.830 1.00 17.98 66 LYS B C 1
ATOM 3046 O O . LYS B 1 66 ? 153.586 139.963 84.951 1.00 17.98 66 LYS B O 1
ATOM 3052 N N . LEU B 1 67 ? 154.112 141.965 85.835 1.00 18.27 67 LEU B N 1
ATOM 3053 C CA . LEU B 1 67 ? 155.130 142.230 84.823 1.00 18.27 67 LEU B CA 1
ATOM 3054 C C . LEU B 1 67 ? 156.276 141.230 84.916 1.00 18.27 67 LEU B C 1
ATOM 3055 O O . LEU B 1 67 ? 156.757 140.727 83.893 1.00 18.27 67 LEU B O 1
ATOM 3060 N N . LEU B 1 68 ? 156.725 140.929 86.138 1.00 17.79 68 LEU B N 1
ATOM 3061 C CA . LEU B 1 68 ? 157.795 139.951 86.310 1.00 17.79 68 LEU B CA 1
ATOM 3062 C C . LEU B 1 68 ? 157.366 138.573 85.821 1.00 17.79 68 LEU B C 1
ATOM 3063 O O . LEU B 1 68 ? 158.151 137.860 85.183 1.00 17.79 68 LEU B O 1
ATOM 3068 N N . GLU B 1 69 ? 156.127 138.176 86.118 1.00 19.45 69 GLU B N 1
ATOM 3069 C CA . GLU B 1 69 ? 155.630 136.888 85.643 1.00 19.45 69 GLU B CA 1
ATOM 3070 C C . GLU B 1 69 ? 155.530 136.856 84.122 1.00 19.45 69 GLU B C 1
ATOM 3071 O O . GLU B 1 69 ? 155.846 135.838 83.496 1.00 19.45 69 GLU B O 1
ATOM 3077 N N . GLU B 1 70 ? 155.087 137.958 83.511 1.00 22.73 70 GLU B N 1
ATOM 3078 C CA . GLU B 1 70 ? 155.016 138.018 82.055 1.00 22.73 70 GLU B CA 1
ATOM 3079 C C . GLU B 1 70 ? 156.401 137.909 81.430 1.00 22.73 70 GLU B C 1
ATOM 3080 O O . GLU B 1 70 ? 156.577 137.236 80.408 1.00 22.73 70 GLU B O 1
ATOM 3086 N N . LYS B 1 71 ? 157.397 138.564 82.029 1.00 21.98 71 LYS B N 1
ATOM 3087 C CA . LYS B 1 71 ? 158.763 138.457 81.534 1.00 21.98 71 LYS B CA 1
ATOM 3088 C C . LYS B 1 71 ? 159.483 137.213 82.042 1.00 21.98 71 LYS B C 1
ATOM 3089 O O . LYS B 1 71 ? 160.609 136.953 81.606 1.00 21.98 71 LYS B O 1
ATOM 3095 N N . GLN B 1 72 ? 158.860 136.450 82.943 1.00 23.28 72 GLN B N 1
ATOM 3096 C CA . GLN B 1 72 ? 159.427 135.214 83.488 1.00 23.28 72 GLN B CA 1
ATOM 3097 C C . GLN B 1 72 ? 160.789 135.471 84.139 1.00 23.28 72 GLN B C 1
ATOM 3098 O O . GLN B 1 72 ? 161.821 134.942 83.724 1.00 23.28 72 GLN B O 1
ATOM 3104 N N . ILE B 1 73 ? 160.768 136.300 85.180 1.00 18.50 73 ILE B N 1
ATOM 3105 C CA . ILE B 1 73 ? 161.963 136.665 85.931 1.00 18.50 73 ILE B CA 1
ATOM 3106 C C . ILE B 1 73 ? 161.760 136.261 87.385 1.00 18.50 73 ILE B C 1
ATOM 3107 O O . ILE B 1 73 ? 160.742 136.610 87.995 1.00 18.50 73 ILE B O 1
ATOM 3112 N N . ARG B 1 74 ? 162.724 135.527 87.933 1.00 16.72 74 ARG B N 1
ATOM 3113 C CA . ARG B 1 74 ? 162.661 135.096 89.322 1.00 16.72 74 ARG B CA 1
ATOM 3114 C C . ARG B 1 74 ? 162.948 136.265 90.256 1.00 16.72 74 ARG B C 1
ATOM 3115 O O . ARG B 1 74 ? 163.884 137.039 90.036 1.00 16.72 74 ARG B O 1
ATOM 3123 N N . TRP B 1 75 ? 162.133 136.391 91.308 1.00 14.33 75 TRP B N 1
ATOM 3124 C CA . TRP B 1 75 ? 162.337 137.449 92.284 1.00 14.33 75 TRP B CA 1
ATOM 3125 C C . TRP B 1 75 ? 162.866 136.878 93.599 1.00 14.33 75 TRP B C 1
ATOM 3126 O O . TRP B 1 75 ? 162.562 135.735 93.953 1.00 14.33 75 TRP B O 1
ATOM 3137 N N . PRO B 1 76 ? 163.666 137.649 94.345 1.00 13.42 76 PRO B N 1
ATOM 3138 C CA . PRO B 1 76 ? 164.254 137.159 95.613 1.00 13.42 76 PRO B CA 1
ATOM 3139 C C . PRO B 1 76 ? 163.285 137.179 96.795 1.00 13.42 76 PRO B C 1
ATOM 3140 O O . PRO B 1 76 ? 163.215 138.114 97.592 1.00 13.42 76 PRO B O 1
ATOM 3144 N N . ALA B 1 77 ? 162.502 136.109 96.910 1.00 12.04 77 ALA B N 1
ATOM 3145 C CA . ALA B 1 77 ? 161.557 135.985 98.012 1.00 12.04 77 ALA B CA 1
ATOM 3146 C C . ALA B 1 77 ? 162.291 135.848 99.341 1.00 12.04 77 ALA B C 1
ATOM 3147 O O . ALA B 1 77 ? 163.336 135.199 99.430 1.00 12.04 77 ALA B O 1
ATOM 3149 N N . PHE B 1 78 ? 161.733 136.467 100.381 1.00 11.53 78 PHE B N 1
ATOM 3150 C CA . PHE B 1 78 ? 162.320 136.443 101.713 1.00 11.53 78 PHE B CA 1
ATOM 3151 C C . PHE B 1 78 ? 161.210 136.323 102.748 1.00 11.53 78 PHE B C 1
ATOM 3152 O O . PHE B 1 78 ? 160.021 136.415 102.430 1.00 11.53 78 PHE B O 1
ATOM 3160 N N . THR B 1 79 ? 161.609 136.110 104.001 1.00 10.77 79 THR B N 1
ATOM 3161 C CA . THR B 1 79 ? 160.651 135.968 105.088 1.00 10.77 79 THR B CA 1
ATOM 3162 C C . THR B 1 79 ? 161.287 136.425 106.394 1.00 10.77 79 THR B C 1
ATOM 3163 O O . THR B 1 79 ? 162.512 136.440 106.542 1.00 10.77 79 THR B O 1
ATOM 3167 N N . TYR B 1 80 ? 160.431 136.802 107.342 1.00 10.07 80 TYR B N 1
ATOM 3168 C CA . TYR B 1 80 ? 160.851 137.120 108.704 1.00 10.07 80 TYR B CA 1
ATOM 3169 C C . TYR B 1 80 ? 160.782 135.838 109.528 1.00 10.07 80 TYR B C 1
ATOM 3170 O O . TYR B 1 80 ? 159.694 135.308 109.772 1.00 10.07 80 TYR B O 1
ATOM 3179 N N . HIS B 1 81 ? 161.947 135.342 109.952 1.00 10.26 81 HIS B N 1
ATOM 3180 C CA . HIS B 1 81 ? 162.013 134.014 110.557 1.00 10.26 81 HIS B CA 1
ATOM 3181 C C . HIS B 1 81 ? 161.281 133.956 111.894 1.00 10.26 81 HIS B C 1
ATOM 3182 O O . HIS B 1 81 ? 160.550 132.995 112.163 1.00 10.26 81 HIS B O 1
ATOM 3189 N N . ASN B 1 82 ? 161.459 134.967 112.745 1.00 8.05 82 ASN B N 1
ATOM 3190 C CA . ASN B 1 82 ? 160.894 134.954 114.088 1.00 8.05 82 ASN B CA 1
ATOM 3191 C C . ASN B 1 82 ? 159.633 135.806 114.209 1.00 8.05 82 ASN B C 1
ATOM 3192 O O . ASN B 1 82 ? 159.303 136.259 115.310 1.00 8.05 82 ASN B O 1
ATOM 3197 N N . GLN B 1 83 ? 158.925 136.030 113.105 1.00 9.27 83 GLN B N 1
ATOM 3198 C CA . GLN B 1 83 ? 157.679 136.782 113.153 1.00 9.27 83 GLN B CA 1
ATOM 3199 C C . GLN B 1 83 ? 156.577 135.960 113.811 1.00 9.27 83 GLN B C 1
ATOM 3200 O O . GLN B 1 83 ? 156.485 134.744 113.617 1.00 9.27 83 GLN B O 1
ATOM 3206 N N . GLN B 1 84 ? 155.737 136.630 114.599 1.00 8.03 84 GLN B N 1
ATOM 3207 C CA . GLN B 1 84 ? 154.580 136.011 115.231 1.00 8.03 84 GLN B CA 1
ATOM 3208 C C . GLN B 1 84 ? 153.329 136.795 114.869 1.00 8.03 84 GLN B C 1
ATOM 3209 O O . GLN B 1 84 ? 153.312 138.026 114.974 1.00 8.03 84 GLN B O 1
ATOM 3215 N N . GLY B 1 85 ? 152.287 136.085 114.447 1.00 9.59 85 GLY B N 1
ATOM 3216 C CA . GLY B 1 85 ? 151.014 136.718 114.162 1.00 9.59 85 GLY B CA 1
ATOM 3217 C C . GLY B 1 85 ? 150.981 137.421 112.815 1.00 9.59 85 GLY B C 1
ATOM 3218 O O . GLY B 1 85 ? 151.794 137.175 111.918 1.00 9.59 85 GLY B O 1
ATOM 3219 N N . ARG B 1 86 ? 150.006 138.317 112.683 1.00 12.99 86 ARG B N 1
ATOM 3220 C CA . ARG B 1 86 ? 149.778 139.047 111.444 1.00 12.99 86 ARG B CA 1
ATOM 3221 C C . ARG B 1 86 ? 150.587 140.337 111.425 1.00 12.99 86 ARG B C 1
ATOM 3222 O O . ARG B 1 86 ? 150.725 141.016 112.446 1.00 12.99 86 ARG B O 1
ATOM 3230 N N . MET B 1 87 ? 151.122 140.670 110.252 1.00 11.16 87 MET B N 1
ATOM 3231 C CA . MET B 1 87 ? 151.853 141.911 110.043 1.00 11.16 87 MET B CA 1
ATOM 3232 C C . MET B 1 87 ? 150.982 142.883 109.257 1.00 11.16 87 MET B C 1
ATOM 3233 O O . MET B 1 87 ? 150.471 142.540 108.185 1.00 11.16 87 MET B O 1
ATOM 3238 N N . ASP B 1 88 ? 150.818 144.092 109.789 1.00 11.95 88 ASP B N 1
ATOM 3239 C CA . ASP B 1 88 ? 149.991 145.120 109.170 1.00 11.95 88 ASP B CA 1
ATOM 3240 C C . ASP B 1 88 ? 150.873 146.031 108.327 1.00 11.95 88 ASP B C 1
ATOM 3241 O O . ASP B 1 88 ? 151.793 146.669 108.852 1.00 11.95 88 ASP B O 1
ATOM 3246 N N . PHE B 1 89 ? 150.589 146.098 107.029 1.00 11.34 89 PHE B N 1
ATOM 3247 C CA . PHE B 1 89 ? 151.361 146.903 106.094 1.00 11.34 89 PHE B CA 1
ATOM 3248 C C . PHE B 1 89 ? 150.683 148.250 105.873 1.00 11.34 89 PHE B C 1
ATOM 3249 O O . PHE B 1 89 ? 149.462 148.322 105.706 1.00 11.34 89 PHE B O 1
ATOM 3257 N N . GLN B 1 90 ? 151.484 149.314 105.876 1.00 11.96 90 GLN B N 1
ATOM 3258 C CA . GLN B 1 90 ? 150.993 150.656 105.588 1.00 11.96 90 GLN B CA 1
ATOM 3259 C C . GLN B 1 90 ? 151.379 151.143 104.198 1.00 11.96 90 GLN B C 1
ATOM 3260 O O . GLN B 1 90 ? 150.537 151.706 103.491 1.00 11.96 90 GLN B O 1
ATOM 3266 N N . ASN B 1 91 ? 152.631 150.945 103.787 1.00 11.51 91 ASN B N 1
ATOM 3267 C CA . ASN B 1 91 ? 153.093 151.364 102.472 1.00 11.51 91 ASN B CA 1
ATOM 3268 C C . ASN B 1 91 ? 153.919 150.256 101.836 1.00 11.51 91 ASN B C 1
ATOM 3269 O O . ASN B 1 91 ? 154.749 149.630 102.502 1.00 11.51 91 ASN B O 1
ATOM 3274 N N . ARG B 1 92 ? 153.688 150.023 100.543 1.00 14.11 92 ARG B N 1
ATOM 3275 C CA . ARG B 1 92 ? 154.476 149.080 99.746 1.00 14.11 92 ARG B CA 1
ATOM 3276 C C . ARG B 1 92 ? 154.640 149.707 98.364 1.00 14.11 92 ARG B C 1
ATOM 3277 O O . ARG B 1 92 ? 153.737 149.621 97.527 1.00 14.11 92 ARG B O 1
ATOM 3285 N N . LEU B 1 93 ? 155.792 150.334 98.126 1.00 14.46 93 LEU B N 1
ATOM 3286 C CA . LEU B 1 93 ? 156.022 151.136 96.934 1.00 14.46 93 LEU B CA 1
ATOM 3287 C C . LEU B 1 93 ? 157.161 150.553 96.107 1.00 14.46 93 LEU B C 1
ATOM 3288 O O . LEU B 1 93 ? 158.100 149.957 96.644 1.00 14.46 93 LEU B O 1
ATOM 3293 N N . ILE B 1 94 ? 157.068 150.734 94.790 1.00 15.54 94 ILE B N 1
ATOM 3294 C CA . ILE B 1 94 ? 158.045 150.218 93.837 1.00 15.54 94 ILE B CA 1
ATOM 3295 C C . ILE B 1 94 ? 158.497 151.360 92.936 1.00 15.54 94 ILE B C 1
ATOM 3296 O O . ILE B 1 94 ? 157.666 152.112 92.415 1.00 15.54 94 ILE B O 1
ATOM 3301 N N . SER B 1 95 ? 159.811 151.488 92.754 1.00 17.97 95 SER B N 1
ATOM 3302 C CA . SER B 1 95 ? 160.393 152.476 91.855 1.00 17.97 95 SER B CA 1
ATOM 3303 C C . SER B 1 95 ? 161.425 151.793 90.971 1.00 17.97 95 SER B C 1
ATOM 3304 O O . SER B 1 95 ? 162.258 151.026 91.465 1.00 17.97 95 SER B O 1
ATOM 3307 N N . LEU B 1 96 ? 161.369 152.070 89.669 1.00 20.17 96 LEU B N 1
ATOM 3308 C CA . LEU B 1 96 ? 162.250 151.441 88.691 1.00 20.17 96 LEU B CA 1
ATOM 3309 C C . LEU B 1 96 ? 162.969 152.513 87.886 1.00 20.17 96 LEU B C 1
ATOM 3310 O O . LEU B 1 96 ? 162.345 153.476 87.431 1.00 20.17 96 LEU B O 1
ATOM 3315 N N . SER B 1 97 ? 164.275 152.340 87.710 1.00 23.01 97 SER B N 1
ATOM 3316 C CA . SER B 1 97 ? 165.091 153.249 86.919 1.00 23.01 97 SER B CA 1
ATOM 3317 C C . SER B 1 97 ? 165.319 152.681 85.521 1.00 23.01 97 SER B C 1
ATOM 3318 O O . SER B 1 97 ? 164.993 151.529 85.226 1.00 23.01 97 SER B O 1
ATOM 3321 N N . GLU B 1 98 ? 165.895 153.516 84.651 1.00 29.04 98 GLU B N 1
ATOM 3322 C CA . GLU B 1 98 ? 166.092 153.117 83.261 1.00 29.04 98 GLU B CA 1
ATOM 3323 C C . GLU B 1 98 ? 167.116 151.999 83.121 1.00 29.04 98 GLU B C 1
ATOM 3324 O O . GLU B 1 98 ? 167.035 151.204 82.178 1.00 29.04 98 GLU B O 1
ATOM 3330 N N . ASP B 1 99 ? 168.083 151.919 84.034 1.00 23.99 99 ASP B N 1
ATOM 3331 C CA . ASP B 1 99 ? 169.114 150.891 83.953 1.00 23.99 99 ASP B CA 1
ATOM 3332 C C . ASP B 1 99 ? 168.676 149.558 84.548 1.00 23.99 99 ASP B C 1
ATOM 3333 O O . ASP B 1 99 ? 169.447 148.594 84.493 1.00 23.99 99 ASP B O 1
ATOM 3338 N N . GLY B 1 100 ? 167.473 149.477 85.105 1.00 21.12 100 GLY B N 1
ATOM 3339 C CA . GLY B 1 100 ? 166.968 148.243 85.669 1.00 21.12 100 GLY B CA 1
ATOM 3340 C C . GLY B 1 100 ? 167.078 148.110 87.171 1.00 21.12 100 GLY B C 1
ATOM 3341 O O . GLY B 1 100 ? 166.812 147.023 87.696 1.00 21.12 100 GLY B O 1
ATOM 3342 N N . THR B 1 101 ? 167.460 149.171 87.877 1.00 19.55 101 THR B N 1
ATOM 3343 C CA . THR B 1 101 ? 167.563 149.119 89.328 1.00 19.55 101 THR B CA 1
ATOM 3344 C C . THR B 1 101 ? 166.185 149.291 89.955 1.00 19.55 101 THR B C 1
ATOM 3345 O O . THR B 1 101 ? 165.449 150.221 89.610 1.00 19.55 101 THR B O 1
ATOM 3349 N N . VAL B 1 102 ? 165.839 148.395 90.875 1.00 17.26 102 VAL B N 1
ATOM 3350 C CA . VAL B 1 102 ? 164.540 148.393 91.539 1.00 17.26 102 VAL B CA 1
ATOM 3351 C C . VAL B 1 102 ? 164.733 148.835 92.983 1.00 17.26 102 VAL B C 1
ATOM 3352 O O . VAL B 1 102 ? 165.627 148.337 93.677 1.00 17.26 102 VAL B O 1
ATOM 3356 N N . MET B 1 103 ? 163.899 149.770 93.431 1.00 17.76 103 MET B N 1
ATOM 3357 C CA . MET B 1 103 ? 163.918 150.264 94.801 1.00 17.76 103 MET B CA 1
ATOM 3358 C C . MET B 1 103 ? 162.580 149.956 95.457 1.00 17.76 103 MET B C 1
ATOM 3359 O O . MET B 1 103 ? 161.524 150.231 94.879 1.00 17.76 103 MET B O 1
ATOM 3364 N N . TYR B 1 104 ? 162.629 149.387 96.661 1.00 14.38 104 TYR B N 1
ATOM 3365 C CA . TYR B 1 104 ? 161.441 148.910 97.355 1.00 14.38 104 TYR B CA 1
ATOM 3366 C C . TYR B 1 104 ? 161.402 149.469 98.770 1.00 14.38 104 TYR B C 1
ATOM 3367 O O . TYR B 1 104 ? 162.431 149.547 99.446 1.00 14.38 104 TYR B O 1
ATOM 3376 N N . LEU B 1 105 ? 160.206 149.859 99.209 1.00 13.52 105 LEU B N 1
ATOM 3377 C CA . LEU B 1 105 ? 159.983 150.392 100.547 1.00 13.52 105 LEU B CA 1
ATOM 3378 C C . LEU B 1 105 ? 158.809 149.667 101.188 1.00 13.52 105 LEU B C 1
ATOM 3379 O O . LEU B 1 105 ? 157.805 149.390 100.527 1.00 13.52 105 LEU B O 1
ATOM 3384 N N . GLU B 1 106 ? 158.937 149.369 102.480 1.00 12.56 106 GLU B N 1
ATOM 3385 C CA . GLU B 1 106 ? 157.907 148.631 103.203 1.00 12.56 106 GLU B CA 1
ATOM 3386 C C . GLU B 1 106 ? 157.814 149.162 104.625 1.00 12.56 106 GLU B C 1
ATOM 3387 O O . GLU B 1 106 ? 158.820 149.203 105.338 1.00 12.56 106 GLU B O 1
ATOM 3393 N N . ARG B 1 107 ? 156.610 149.565 105.029 1.00 11.39 107 ARG B N 1
ATOM 3394 C CA . ARG B 1 107 ? 156.324 150.012 106.386 1.00 11.39 107 ARG B CA 1
ATOM 3395 C C . ARG B 1 107 ? 155.354 149.033 107.034 1.00 11.39 107 ARG B C 1
ATOM 3396 O O . ARG B 1 107 ? 154.364 148.629 106.414 1.00 11.39 107 ARG B O 1
ATOM 3404 N N . PHE B 1 108 ? 155.631 148.653 108.280 1.00 8.89 108 PHE B N 1
ATOM 3405 C CA . PHE B 1 108 ? 154.878 147.578 108.910 1.00 8.89 108 PHE B CA 1
ATOM 3406 C C . PHE B 1 108 ? 154.867 147.747 110.424 1.00 8.89 108 PHE B C 1
ATOM 3407 O O . PHE B 1 108 ? 155.659 148.499 110.999 1.00 8.89 108 PHE B O 1
ATOM 3415 N N . THR B 1 109 ? 153.940 147.031 111.059 1.00 9.93 109 THR B N 1
ATOM 3416 C CA . THR B 1 109 ? 153.904 146.839 112.503 1.00 9.93 109 THR B CA 1
ATOM 3417 C C . THR B 1 109 ? 153.691 145.355 112.766 1.00 9.93 109 THR B C 1
ATOM 3418 O O . THR B 1 109 ? 152.801 144.744 112.166 1.00 9.93 109 THR B O 1
ATOM 3422 N N . SER B 1 110 ? 154.496 144.777 113.655 1.00 7.25 110 SER B N 1
ATOM 3423 C CA . SER B 1 110 ? 154.446 143.336 113.874 1.00 7.25 110 SER B CA 1
ATOM 3424 C C . SER B 1 110 ? 155.060 143.002 115.228 1.00 7.25 110 SER B C 1
ATOM 3425 O O . SER B 1 110 ? 155.693 143.838 115.874 1.00 7.25 110 SER B O 1
ATOM 3428 N N . THR B 1 111 ? 154.858 141.753 115.643 1.00 8.75 111 THR B N 1
ATOM 3429 C CA . THR B 1 111 ? 155.393 141.213 116.886 1.00 8.75 111 THR B CA 1
ATOM 3430 C C . THR B 1 111 ? 156.418 140.131 116.568 1.00 8.75 111 THR B C 1
ATOM 3431 O O . THR B 1 111 ? 156.255 139.376 115.604 1.00 8.75 111 THR B O 1
ATOM 3435 N N . PHE B 1 112 ? 157.475 140.056 117.378 1.00 7.43 112 PHE B N 1
ATOM 3436 C CA . PHE B 1 112 ? 158.570 139.125 117.147 1.00 7.43 112 PHE B CA 1
ATOM 3437 C C . PHE B 1 112 ? 158.887 138.349 118.419 1.00 7.43 112 PHE B C 1
ATOM 3438 O O . PHE B 1 112 ? 158.712 138.848 119.534 1.00 7.43 112 PHE B O 1
ATOM 3446 N N . GLN B 1 113 ? 159.362 137.120 118.235 1.00 8.32 113 GLN B N 1
ATOM 3447 C CA . GLN B 1 113 ? 159.722 136.249 119.346 1.00 8.32 113 GLN B CA 1
ATOM 3448 C C . GLN B 1 113 ? 161.042 136.683 119.976 1.00 8.32 113 GLN B C 1
ATOM 3449 O O . GLN B 1 113 ? 161.945 137.182 119.298 1.00 8.32 113 GLN B O 1
ATOM 3455 N N . ALA B 1 114 ? 161.146 136.484 121.291 1.00 10.13 114 ALA B N 1
ATOM 3456 C CA . ALA B 1 114 ? 162.360 136.786 122.053 1.00 10.13 114 ALA B CA 1
ATOM 3457 C C . ALA B 1 114 ? 162.727 135.567 122.890 1.00 10.13 114 ALA B C 1
ATOM 3458 O O . ALA B 1 114 ? 162.427 135.508 124.091 1.00 10.13 114 ALA B O 1
ATOM 3460 N N . PRO B 1 115 ? 163.380 134.571 122.289 1.00 10.64 115 PRO B N 1
ATOM 3461 C CA . PRO B 1 115 ? 163.704 133.336 123.011 1.00 10.64 115 PRO B CA 1
ATOM 3462 C C . PRO B 1 115 ? 164.979 133.391 123.840 1.00 10.64 115 PRO B C 1
ATOM 3463 O O . PRO B 1 115 ? 165.403 132.350 124.349 1.00 10.64 115 PRO B O 1
ATOM 3467 N N . ALA B 1 116 ? 165.604 134.557 123.992 1.00 13.61 116 ALA B N 1
ATOM 3468 C CA . ALA B 1 116 ? 166.861 134.682 124.716 1.00 13.61 116 ALA B CA 1
ATOM 3469 C C . ALA B 1 116 ? 166.685 135.235 126.126 1.00 13.61 116 ALA B C 1
ATOM 3470 O O . ALA B 1 116 ? 167.677 135.626 126.752 1.00 13.61 116 ALA B O 1
ATOM 3472 N N . PHE B 1 117 ? 165.456 135.282 126.635 1.00 15.47 117 PHE B N 1
ATOM 3473 C CA . PHE B 1 117 ? 165.212 135.851 127.955 1.00 15.47 117 PHE B CA 1
ATOM 3474 C C . PHE B 1 117 ? 165.855 135.008 129.050 1.00 15.47 117 PHE B C 1
ATOM 3475 O O . PHE B 1 117 ? 165.900 133.778 128.971 1.00 15.47 117 PHE B O 1
ATOM 3483 N N . ASP B 1 118 ? 166.358 135.688 130.081 1.00 17.58 118 ASP B N 1
ATOM 3484 C CA . ASP B 1 118 ? 166.930 135.032 131.253 1.00 17.58 118 ASP B CA 1
ATOM 3485 C C . ASP B 1 118 ? 166.614 135.889 132.470 1.00 17.58 118 ASP B C 1
ATOM 3486 O O . ASP B 1 118 ? 167.034 137.048 132.534 1.00 17.58 118 ASP B O 1
ATOM 3491 N N . PHE B 1 119 ? 165.879 135.323 133.429 1.00 18.16 119 PHE B N 1
ATOM 3492 C CA . PHE B 1 119 ? 165.388 136.068 134.583 1.00 18.16 119 PHE B CA 1
ATOM 3493 C C . PHE B 1 119 ? 166.124 135.718 135.872 1.00 18.16 119 PHE B C 1
ATOM 3494 O O . PHE B 1 119 ? 165.617 135.997 136.963 1.00 18.16 119 PHE B O 1
ATOM 3502 N N . ARG B 1 120 ? 167.309 135.108 135.774 1.00 19.35 120 ARG B N 1
ATOM 3503 C CA . ARG B 1 120 ? 168.026 134.693 136.976 1.00 19.35 120 ARG B CA 1
ATOM 3504 C C . ARG B 1 120 ? 168.452 135.889 137.820 1.00 19.35 120 ARG B C 1
ATOM 3505 O O . ARG B 1 120 ? 168.420 135.825 139.055 1.00 19.35 120 ARG B O 1
ATOM 3513 N N . LEU B 1 121 ? 168.854 136.984 137.181 1.00 17.81 121 LEU B N 1
ATOM 3514 C CA . LEU B 1 121 ? 169.301 138.179 137.884 1.00 17.81 121 LEU B CA 1
ATOM 3515 C C . LEU B 1 121 ? 168.216 139.244 137.991 1.00 17.81 121 LEU B C 1
ATOM 3516 O O . LEU B 1 121 ? 168.529 140.400 138.288 1.00 17.81 121 LEU B O 1
ATOM 3521 N N . PHE B 1 122 ? 166.959 138.882 137.756 1.00 18.20 122 PHE B N 1
ATOM 3522 C CA . PHE B 1 122 ? 165.868 139.841 137.855 1.00 18.20 122 PHE B CA 1
ATOM 3523 C C . PHE B 1 122 ? 165.806 140.418 139.269 1.00 18.20 122 PHE B C 1
ATOM 3524 O O . PHE B 1 122 ? 165.930 139.673 140.248 1.00 18.20 122 PHE B O 1
ATOM 3532 N N . PRO B 1 123 ? 165.612 141.740 139.419 1.00 18.34 123 PRO B N 1
ATOM 3533 C CA . PRO B 1 123 ? 165.419 142.727 138.351 1.00 18.34 123 PRO B CA 1
ATOM 3534 C C . PRO B 1 123 ? 166.696 143.426 137.874 1.00 18.34 123 PRO B C 1
ATOM 3535 O O . PRO B 1 123 ? 166.603 144.482 137.247 1.00 18.34 123 PRO B O 1
ATOM 3539 N N . PHE B 1 124 ? 167.865 142.854 138.164 1.00 18.62 124 PHE B N 1
ATOM 3540 C CA . PHE B 1 124 ? 169.142 143.412 137.733 1.00 18.62 124 PHE B CA 1
ATOM 3541 C C . PHE B 1 124 ? 169.647 142.764 136.448 1.00 18.62 124 PHE B C 1
ATOM 3542 O O . PHE B 1 124 ? 170.860 142.617 136.261 1.00 18.62 124 PHE B O 1
ATOM 3550 N N . ASP B 1 125 ? 168.741 142.374 135.559 1.00 17.67 125 ASP B N 1
ATOM 3551 C CA . ASP B 1 125 ? 169.077 141.604 134.372 1.00 17.67 125 ASP B CA 1
ATOM 3552 C C . ASP B 1 125 ? 169.267 142.503 133.154 1.00 17.67 125 ASP B C 1
ATOM 3553 O O . ASP B 1 125 ? 168.807 143.646 133.111 1.00 17.67 125 ASP B O 1
ATOM 3558 N N . ASN B 1 126 ? 169.962 141.958 132.156 1.00 16.84 126 ASN B N 1
ATOM 3559 C CA . ASN B 1 126 ? 170.155 142.596 130.861 1.00 16.84 126 ASN B CA 1
ATOM 3560 C C . ASN B 1 126 ? 169.805 141.584 129.781 1.00 16.84 126 ASN B C 1
ATOM 3561 O O . ASN B 1 126 ? 170.214 140.421 129.866 1.00 16.84 126 ASN B O 1
ATOM 3566 N N . GLN B 1 127 ? 169.056 142.018 128.770 1.00 14.68 127 GLN B N 1
ATOM 3567 C CA . GLN B 1 127 ? 168.478 141.110 127.792 1.00 14.68 127 GLN B CA 1
ATOM 3568 C C . GLN B 1 127 ? 168.927 141.464 126.380 1.00 14.68 127 GLN B C 1
ATOM 3569 O O . GLN B 1 127 ? 169.451 142.551 126.119 1.00 14.68 127 GLN B O 1
ATOM 3575 N N . LEU B 1 128 ? 168.711 140.518 125.467 1.00 13.32 128 LEU B N 1
ATOM 3576 C CA . LEU B 1 128 ? 169.076 140.648 124.064 1.00 13.32 128 LEU B CA 1
ATOM 3577 C C . LEU B 1 128 ? 167.846 140.443 123.188 1.00 13.32 128 LEU B C 1
ATOM 3578 O O . LEU B 1 128 ? 167.033 139.550 123.443 1.00 13.32 128 LEU B O 1
ATOM 3583 N N . PHE B 1 129 ? 167.716 141.274 122.154 1.00 11.59 129 PHE B N 1
ATOM 3584 C CA . PHE B 1 129 ? 166.624 141.181 121.197 1.00 11.59 129 PHE B CA 1
ATOM 3585 C C . PHE B 1 129 ? 167.188 141.226 119.784 1.00 11.59 129 PHE B C 1
ATOM 3586 O O . PHE B 1 129 ? 168.195 141.890 119.526 1.00 11.59 129 PHE B O 1
ATOM 3594 N N . PHE B 1 130 ? 166.531 140.517 118.867 1.00 9.33 130 PHE B N 1
ATOM 3595 C CA . PHE B 1 130 ? 167.020 140.436 117.497 1.00 9.33 130 PHE B CA 1
ATOM 3596 C C . PHE B 1 130 ? 165.861 140.234 116.531 1.00 9.33 130 PHE B C 1
ATOM 3597 O O . PHE B 1 130 ? 164.768 139.809 116.914 1.00 9.33 130 PHE B O 1
ATOM 3605 N N . ILE B 1 131 ? 166.122 140.553 115.264 1.00 8.83 131 ILE B N 1
ATOM 3606 C CA . ILE B 1 131 ? 165.202 140.306 114.158 1.00 8.83 131 ILE B CA 1
ATOM 3607 C C . ILE B 1 131 ? 165.989 139.654 113.030 1.00 8.83 131 ILE B C 1
ATOM 3608 O O . ILE B 1 131 ? 167.061 140.143 112.654 1.00 8.83 131 ILE B O 1
ATOM 3613 N N . HIS B 1 132 ? 165.462 138.557 112.490 1.00 9.57 132 HIS B N 1
ATOM 3614 C CA . HIS B 1 132 ? 166.137 137.782 111.456 1.00 9.57 132 HIS B CA 1
ATOM 3615 C C . HIS B 1 132 ? 165.379 137.889 110.138 1.00 9.57 132 HIS B C 1
ATOM 3616 O O . HIS B 1 132 ? 164.153 137.735 110.107 1.00 9.57 132 HIS B O 1
ATOM 3623 N N . VAL B 1 133 ? 166.112 138.146 109.058 1.00 9.80 133 VAL B N 1
ATOM 3624 C CA . VAL B 1 133 ? 165.569 138.158 107.703 1.00 9.80 133 VAL B CA 1
ATOM 3625 C C . VAL B 1 133 ? 166.296 137.082 106.909 1.00 9.80 133 VAL B C 1
ATOM 3626 O O . VAL B 1 133 ? 167.529 137.108 106.807 1.00 9.80 133 VAL B O 1
ATOM 3630 N N . ASP B 1 134 ? 165.540 136.145 106.342 1.00 11.53 134 ASP B N 1
ATOM 3631 C CA . ASP B 1 134 ? 166.099 134.974 105.681 1.00 11.53 134 ASP B CA 1
ATOM 3632 C C . ASP B 1 134 ? 165.708 134.949 104.210 1.00 11.53 134 ASP B C 1
ATOM 3633 O O . ASP B 1 134 ? 164.567 135.259 103.855 1.00 11.53 134 ASP B O 1
ATOM 3638 N N . SER B 1 135 ? 166.662 134.576 103.362 1.00 12.01 135 SER B N 1
ATOM 3639 C CA . SER B 1 135 ? 166.409 134.373 101.943 1.00 12.01 135 SER B CA 1
ATOM 3640 C C . SER B 1 135 ? 165.983 132.932 101.694 1.00 12.01 135 SER B C 1
ATOM 3641 O O . SER B 1 135 ? 166.541 131.997 102.274 1.00 12.01 135 SER B O 1
ATOM 3644 N N . ILE B 1 136 ? 164.988 132.759 100.825 1.00 12.98 136 ILE B N 1
ATOM 3645 C CA . ILE B 1 136 ? 164.468 131.423 100.546 1.00 12.98 136 ILE B CA 1
ATOM 3646 C C . ILE B 1 136 ? 165.375 130.680 99.572 1.00 12.98 136 ILE B C 1
ATOM 3647 O O . ILE B 1 136 ? 165.715 129.511 99.787 1.00 12.98 136 ILE B O 1
ATOM 3652 N N . PHE B 1 137 ? 165.779 131.342 98.489 1.00 13.23 137 PHE B N 1
ATOM 3653 C CA . PHE B 1 137 ? 166.616 130.700 97.490 1.00 13.23 137 PHE B CA 1
ATOM 3654 C C . PHE B 1 137 ? 168.067 130.616 97.968 1.00 13.23 137 PHE B C 1
ATOM 3655 O O . PHE B 1 137 ? 168.520 131.456 98.749 1.00 13.23 137 PHE B O 1
ATOM 3663 N N . PRO B 1 138 ? 168.811 129.608 97.514 1.00 14.46 138 PRO B N 1
ATOM 3664 C CA . PRO B 1 138 ? 170.193 129.433 97.981 1.00 14.46 138 PRO B CA 1
ATOM 3665 C C . PRO B 1 138 ? 171.115 130.523 97.452 1.00 14.46 138 PRO B C 1
ATOM 3666 O O . PRO B 1 138 ? 170.751 131.345 96.609 1.00 14.46 138 PRO B O 1
ATOM 3670 N N . GLN B 1 139 ? 172.346 130.511 97.971 1.00 14.94 139 GLN B N 1
ATOM 3671 C CA . GLN B 1 139 ? 173.310 131.569 97.688 1.00 14.94 139 GLN B CA 1
ATOM 3672 C C . GLN B 1 139 ? 173.880 131.515 96.277 1.00 14.94 139 GLN B C 1
ATOM 3673 O O . GLN B 1 139 ? 174.539 132.474 95.864 1.00 14.94 139 GLN B O 1
ATOM 3679 N N . HIS B 1 140 ? 173.655 130.436 95.528 1.00 15.63 140 HIS B N 1
ATOM 3680 C CA . HIS B 1 140 ? 174.127 130.397 94.150 1.00 15.63 140 HIS B CA 1
ATOM 3681 C C . HIS B 1 140 ? 173.189 131.118 93.193 1.00 15.63 140 HIS B C 1
ATOM 3682 O O . HIS B 1 140 ? 173.479 131.183 91.994 1.00 15.63 140 HIS B O 1
ATOM 3689 N N . LEU B 1 141 ? 172.079 131.659 93.694 1.00 14.90 141 LEU B N 1
ATOM 3690 C CA . LEU B 1 141 ? 171.166 132.484 92.913 1.00 14.90 141 LEU B CA 1
ATOM 3691 C C . LEU B 1 141 ? 171.142 133.932 93.380 1.00 14.90 141 LEU B C 1
ATOM 3692 O O . LEU B 1 141 ? 171.185 134.848 92.554 1.00 14.90 141 LEU B O 1
ATOM 3697 N N . PHE B 1 142 ? 171.073 134.165 94.691 1.00 14.03 142 PHE B N 1
ATOM 3698 C CA . PHE B 1 142 ? 171.056 135.512 95.244 1.00 14.03 142 PHE B CA 1
ATOM 3699 C C . PHE B 1 142 ? 171.994 135.588 96.440 1.00 14.03 142 PHE B C 1
ATOM 3700 O O . PHE B 1 142 ? 172.208 134.599 97.145 1.00 14.03 142 PHE B O 1
ATOM 3708 N N . ARG B 1 143 ? 172.550 136.778 96.664 1.00 15.97 143 ARG B N 1
ATOM 3709 C CA . ARG B 1 143 ? 173.425 137.043 97.800 1.00 15.97 143 ARG B CA 1
ATOM 3710 C C . ARG B 1 143 ? 173.013 138.353 98.454 1.00 15.97 143 ARG B C 1
ATOM 3711 O O . ARG B 1 143 ? 172.794 139.352 97.763 1.00 15.97 143 ARG B O 1
ATOM 3719 N N . PHE B 1 144 ? 172.911 138.348 99.781 1.00 13.56 144 PHE B N 1
ATOM 3720 C CA . PHE B 1 144 ? 172.555 139.551 100.519 1.00 13.56 144 PHE B CA 1
ATOM 3721 C C . PHE B 1 144 ? 173.775 140.436 100.748 1.00 13.56 144 PHE B C 1
ATOM 3722 O O . PHE B 1 144 ? 174.894 139.954 100.944 1.00 13.56 144 PHE B O 1
ATOM 3730 N N . GLN B 1 145 ? 173.542 141.747 100.723 1.00 14.88 145 GLN B N 1
ATOM 3731 C CA . GLN B 1 145 ? 174.566 142.738 101.018 1.00 14.88 145 GLN B CA 1
ATOM 3732 C C . GLN B 1 145 ? 173.982 143.787 101.954 1.00 14.88 145 GLN B C 1
ATOM 3733 O O . GLN B 1 145 ? 172.766 143.981 102.020 1.00 14.88 145 GLN B O 1
ATOM 3739 N N . GLU B 1 146 ? 174.865 144.465 102.683 1.00 16.41 146 GLU B N 1
ATOM 3740 C CA . GLU B 1 146 ? 174.455 145.436 103.690 1.00 16.41 146 GLU B CA 1
ATOM 3741 C C . GLU B 1 146 ? 174.357 146.825 103.070 1.00 16.41 146 GLU B C 1
ATOM 3742 O O . GLU B 1 146 ? 175.357 147.368 102.589 1.00 16.41 146 GLU B O 1
ATOM 3748 N N . MET B 1 147 ? 173.154 147.393 103.083 1.00 16.55 147 MET B N 1
ATOM 3749 C CA . MET B 1 147 ? 172.973 148.779 102.678 1.00 16.55 147 MET B CA 1
ATOM 3750 C C . MET B 1 147 ? 173.593 149.709 103.714 1.00 16.55 147 MET B C 1
ATOM 3751 O O . MET B 1 147 ? 173.504 149.467 104.921 1.00 16.55 147 MET B O 1
ATOM 3756 N N . GLN B 1 148 ? 174.223 150.779 103.240 1.00 20.60 148 GLN B N 1
ATOM 3757 C CA . GLN B 1 148 ? 174.964 151.693 104.097 1.00 20.60 148 GLN B CA 1
ATOM 3758 C C . GLN B 1 148 ? 174.135 152.930 104.419 1.00 20.60 148 GLN B C 1
ATOM 3759 O O . GLN B 1 148 ? 173.451 153.478 103.550 1.00 20.60 148 GLN B O 1
ATOM 3765 N N . GLY B 1 149 ? 174.202 153.364 105.677 1.00 18.71 149 GLY B N 1
ATOM 3766 C CA . GLY B 1 149 ? 173.609 154.620 106.089 1.00 18.71 149 GLY B CA 1
ATOM 3767 C C . GLY B 1 149 ? 172.129 154.591 106.394 1.00 18.71 149 GLY B C 1
ATOM 3768 O O . GLY B 1 149 ? 171.521 155.662 106.502 1.00 18.71 149 GLY B O 1
ATOM 3769 N N . PHE B 1 150 ? 171.525 153.416 106.534 1.00 13.94 150 PHE B N 1
ATOM 3770 C CA . PHE B 1 150 ? 170.093 153.324 106.796 1.00 13.94 150 PHE B CA 1
ATOM 3771 C C . PHE B 1 150 ? 169.749 152.551 108.058 1.00 13.94 150 PHE B C 1
ATOM 3772 O O . PHE B 1 150 ? 168.828 152.942 108.779 1.00 13.94 150 PHE B O 1
ATOM 3780 N N . SER B 1 151 ? 170.460 151.464 108.346 1.00 13.05 151 SER B N 1
ATOM 3781 C CA . SER B 1 151 ? 170.095 150.600 109.459 1.00 13.05 151 SER B CA 1
ATOM 3782 C C . SER B 1 151 ? 170.402 151.257 110.801 1.00 13.05 151 SER B C 1
ATOM 3783 O O . SER B 1 151 ? 171.367 152.014 110.945 1.00 13.05 151 SER B O 1
ATOM 3786 N N . GLY B 1 152 ? 169.570 150.956 111.787 1.00 13.09 152 GLY B N 1
ATOM 3787 C CA . GLY B 1 152 ? 169.752 151.463 113.132 1.00 13.09 152 GLY B CA 1
ATOM 3788 C C . GLY B 1 152 ? 168.418 151.580 113.843 1.00 13.09 152 GLY B C 1
ATOM 3789 O O . GLY B 1 152 ? 167.418 151.013 113.411 1.00 13.09 152 GLY B O 1
ATOM 3790 N N . LEU B 1 153 ? 168.433 152.328 114.943 1.00 14.25 153 LEU B N 1
ATOM 3791 C CA . LEU B 1 153 ? 167.245 152.589 115.742 1.00 14.25 153 LEU B CA 1
ATOM 3792 C C . LEU B 1 153 ? 166.970 154.086 115.784 1.00 14.25 153 LEU B C 1
ATOM 3793 O O . LEU B 1 153 ? 167.883 154.906 115.658 1.00 14.25 153 LEU B O 1
ATOM 3798 N N . GLY B 1 154 ? 165.697 154.435 115.962 1.00 16.01 154 GLY B N 1
ATOM 3799 C CA . GLY B 1 154 ? 165.288 155.821 115.996 1.00 16.01 154 GLY B CA 1
ATOM 3800 C C . GLY B 1 154 ? 165.569 156.485 117.331 1.00 16.01 154 GLY B C 1
ATOM 3801 O O . GLY B 1 154 ? 166.113 155.892 118.263 1.00 16.01 154 GLY B O 1
ATOM 3802 N N . ASP B 1 155 ? 165.181 157.756 117.415 1.00 22.84 155 ASP B N 1
ATOM 3803 C CA . ASP B 1 155 ? 165.392 158.565 118.610 1.00 22.84 155 ASP B CA 1
ATOM 3804 C C . ASP B 1 155 ? 164.187 158.583 119.541 1.00 22.84 155 ASP B C 1
ATOM 3805 O O . ASP B 1 155 ? 164.354 158.494 120.760 1.00 22.84 155 ASP B O 1
ATOM 3810 N N . GLN B 1 156 ? 162.974 158.697 118.995 1.00 20.02 156 GLN B N 1
ATOM 3811 C CA . GLN B 1 156 ? 161.754 158.737 119.800 1.00 20.02 156 GLN B CA 1
ATOM 3812 C C . GLN B 1 156 ? 161.142 157.337 119.823 1.00 20.02 156 GLN B C 1
ATOM 3813 O O . GLN B 1 156 ? 160.152 157.046 119.153 1.00 20.02 156 GLN B O 1
ATOM 3819 N N . LEU B 1 157 ? 161.752 156.459 120.623 1.00 15.16 157 LEU B N 1
ATOM 3820 C CA . LEU B 1 157 ? 161.265 155.087 120.731 1.00 15.16 157 LEU B CA 1
ATOM 3821 C C . LEU B 1 157 ? 159.986 155.004 121.555 1.00 15.16 157 LEU B C 1
ATOM 3822 O O . LEU B 1 157 ? 159.100 154.198 121.249 1.00 15.16 157 LEU B O 1
ATOM 3827 N N . GLY B 1 158 ? 159.869 155.824 122.598 1.00 16.51 158 GLY B N 1
ATOM 3828 C CA . GLY B 1 158 ? 158.691 155.836 123.437 1.00 16.51 158 GLY B CA 1
ATOM 3829 C C . GLY B 1 158 ? 158.687 154.840 124.577 1.00 16.51 158 GLY B C 1
ATOM 3830 O O . GLY B 1 158 ? 157.687 154.762 125.302 1.00 16.51 158 GLY B O 1
ATOM 3831 N N . GLU B 1 159 ? 159.763 154.079 124.762 1.00 18.00 159 GLU B N 1
ATOM 3832 C CA . GLU B 1 159 ? 159.838 153.127 125.861 1.00 18.00 159 GLU B CA 1
ATOM 3833 C C . GLU B 1 159 ? 160.217 153.847 127.150 1.00 18.00 159 GLU B C 1
ATOM 3834 O O . GLU B 1 159 ? 161.124 154.686 127.160 1.00 18.00 159 GLU B O 1
ATOM 3840 N N . GLU B 1 160 ? 159.521 153.518 128.237 1.00 18.76 160 GLU B N 1
ATOM 3841 C CA . GLU B 1 160 ? 159.728 154.182 129.518 1.00 18.76 160 GLU B CA 1
ATOM 3842 C C . GLU B 1 160 ? 160.574 153.377 130.494 1.00 18.76 160 GLU B C 1
ATOM 3843 O O . GLU B 1 160 ? 161.286 153.971 131.310 1.00 18.76 160 GLU B O 1
ATOM 3849 N N . GLU B 1 161 ? 160.516 152.048 130.436 1.00 19.39 161 GLU B N 1
ATOM 3850 C CA . GLU B 1 161 ? 161.201 151.207 131.410 1.00 19.39 161 GLU B CA 1
ATOM 3851 C C . GLU B 1 161 ? 162.571 150.726 130.949 1.00 19.39 161 GLU B C 1
ATOM 3852 O O . GLU B 1 161 ? 163.482 150.611 131.776 1.00 19.39 161 GLU B O 1
ATOM 3858 N N . TRP B 1 162 ? 162.747 150.452 129.660 1.00 15.77 162 TRP B N 1
ATOM 3859 C CA . TRP B 1 162 ? 163.982 149.878 129.148 1.00 15.77 162 TRP B CA 1
ATOM 3860 C C . TRP B 1 162 ? 164.861 150.948 128.512 1.00 15.77 162 TRP B C 1
ATOM 3861 O O . TRP B 1 162 ? 164.370 151.897 127.895 1.00 15.77 162 TRP B O 1
ATOM 3872 N N . ILE B 1 163 ? 166.174 150.785 128.672 1.00 16.60 163 ILE B N 1
ATOM 3873 C CA . ILE B 1 163 ? 167.170 151.692 128.111 1.00 16.60 163 ILE B CA 1
ATOM 3874 C C . ILE B 1 163 ? 168.081 150.889 127.194 1.00 16.60 163 ILE B C 1
ATOM 3875 O O . ILE B 1 163 ? 168.669 149.888 127.619 1.00 16.60 163 ILE B O 1
ATOM 3880 N N . VAL B 1 164 ? 168.210 151.336 125.948 1.00 16.90 164 VAL B N 1
ATOM 3881 C CA . VAL B 1 164 ? 169.035 150.645 124.962 1.00 16.90 164 VAL B CA 1
ATOM 3882 C C . VAL B 1 164 ? 170.500 150.982 125.202 1.00 16.90 164 VAL B C 1
ATOM 3883 O O . VAL B 1 164 ? 170.851 152.131 125.498 1.00 16.90 164 VAL B O 1
ATOM 3887 N N . THR B 1 165 ? 171.366 149.978 125.078 1.00 18.45 165 THR B N 1
ATOM 3888 C CA . THR B 1 165 ? 172.796 150.141 125.316 1.00 18.45 165 THR B CA 1
ATOM 3889 C C . THR B 1 165 ? 173.642 150.090 124.052 1.00 18.45 165 THR B C 1
ATOM 3890 O O . THR B 1 165 ? 174.572 150.888 123.914 1.00 18.45 165 THR B O 1
ATOM 3894 N N . GLU B 1 166 ? 173.352 149.183 123.122 1.00 19.22 166 GLU B N 1
ATOM 3895 C CA . GLU B 1 166 ? 174.146 149.074 121.905 1.00 19.22 166 GLU B CA 1
ATOM 3896 C C . GLU B 1 166 ? 173.304 148.446 120.805 1.00 19.22 166 GLU B C 1
ATOM 3897 O O . GLU B 1 166 ? 172.301 147.779 121.070 1.00 19.22 166 GLU B O 1
ATOM 3903 N N . VAL B 1 167 ? 173.726 148.676 119.561 1.00 16.54 167 VAL B N 1
ATOM 3904 C CA . VAL B 1 167 ? 173.048 148.163 118.374 1.00 16.54 167 VAL B CA 1
ATOM 3905 C C . VAL B 1 167 ? 174.103 147.668 117.392 1.00 16.54 167 VAL B C 1
ATOM 3906 O O . VAL B 1 167 ? 175.129 148.327 117.187 1.00 16.54 167 VAL B O 1
ATOM 3910 N N . ASN B 1 168 ? 173.854 146.508 116.782 1.00 16.47 168 ASN B N 1
ATOM 3911 C CA . ASN B 1 168 ? 174.798 145.927 115.836 1.00 16.47 168 ASN B CA 1
ATOM 3912 C C . ASN B 1 168 ? 174.044 145.207 114.725 1.00 16.47 168 ASN B C 1
ATOM 3913 O O . ASN B 1 168 ? 172.900 144.781 114.895 1.00 16.47 168 ASN B O 1
ATOM 3918 N N . THR B 1 169 ? 174.712 145.077 113.576 1.00 15.36 169 THR B N 1
ATOM 3919 C CA . THR B 1 169 ? 174.201 144.325 112.437 1.00 15.36 169 THR B CA 1
ATOM 3920 C C . THR B 1 169 ? 175.331 143.497 111.839 1.00 15.36 169 THR B C 1
ATOM 3921 O O . THR B 1 169 ? 176.504 143.862 111.941 1.00 15.36 169 THR B O 1
ATOM 3925 N N . HIS B 1 170 ? 174.966 142.385 111.206 1.00 13.89 170 HIS B N 1
ATOM 3926 C CA . HIS B 1 170 ? 175.931 141.513 110.540 1.00 13.89 170 HIS B CA 1
ATOM 3927 C C . HIS B 1 170 ? 175.168 140.569 109.617 1.00 13.89 170 HIS B C 1
ATOM 3928 O O . HIS B 1 170 ? 173.942 140.650 109.487 1.00 13.89 170 HIS B O 1
ATOM 3935 N N . LEU B 1 171 ? 175.909 139.667 108.972 1.00 14.46 171 LEU B N 1
ATOM 3936 C CA . LEU B 1 171 ? 175.354 138.705 108.032 1.00 14.46 171 LEU B CA 1
ATOM 3937 C C . LEU B 1 171 ? 175.803 137.299 108.405 1.00 14.46 171 LEU B C 1
ATOM 3938 O O . LEU B 1 171 ? 176.871 137.106 108.993 1.00 14.46 171 LEU B O 1
ATOM 3943 N N . THR B 1 172 ? 174.975 136.317 108.058 1.00 14.63 172 THR B N 1
ATOM 3944 C CA . THR B 1 172 ? 175.266 134.912 108.327 1.00 14.63 172 THR B CA 1
ATOM 3945 C C . THR B 1 172 ? 174.503 134.064 107.313 1.00 14.63 172 THR B C 1
ATOM 3946 O O . THR B 1 172 ? 173.972 134.580 106.323 1.00 14.63 172 THR B O 1
ATOM 3950 N N . THR B 1 173 ? 174.445 132.755 107.558 1.00 15.46 173 THR B N 1
ATOM 3951 C CA . THR B 1 173 ? 173.830 131.809 106.637 1.00 15.46 173 THR B CA 1
ATOM 3952 C C . THR B 1 173 ? 172.869 130.892 107.387 1.00 15.46 173 THR B C 1
ATOM 3953 O O . THR B 1 173 ? 172.845 130.849 108.620 1.00 15.46 173 THR B O 1
ATOM 3957 N N . HIS B 1 174 ? 172.070 130.153 106.618 1.00 14.39 174 HIS B N 1
ATOM 3958 C CA . HIS B 1 174 ? 171.115 129.201 107.173 1.00 14.39 174 HIS B CA 1
ATOM 3959 C C . HIS B 1 174 ? 170.814 128.142 106.121 1.00 14.39 174 HIS B C 1
ATOM 3960 O O . HIS B 1 174 ? 171.134 128.301 104.940 1.00 14.39 174 HIS B O 1
ATOM 3967 N N . ASN B 1 175 ? 170.194 127.053 106.569 1.00 18.89 175 ASN B N 1
ATOM 3968 C CA . ASN B 1 175 ? 169.854 125.921 105.708 1.00 18.89 175 ASN B CA 1
ATOM 3969 C C . ASN B 1 175 ? 168.436 125.441 106.008 1.00 18.89 175 ASN B C 1
ATOM 3970 O O . ASN B 1 175 ? 168.176 124.248 106.166 1.00 18.89 175 ASN B O 1
ATOM 3975 N N . GLU B 1 176 ? 167.496 126.386 106.095 1.00 19.73 176 GLU B N 1
ATOM 3976 C CA . GLU B 1 176 ? 166.138 126.044 106.509 1.00 19.73 176 GLU B CA 1
ATOM 3977 C C . GLU B 1 176 ? 165.415 125.203 105.461 1.00 19.73 176 GLU B C 1
ATOM 3978 O O . GLU B 1 176 ? 164.752 124.217 105.803 1.00 19.73 176 GLU B O 1
ATOM 3984 N N . PHE B 1 177 ? 165.526 125.571 104.183 1.00 19.98 177 PHE B N 1
ATOM 3985 C CA . PHE B 1 177 ? 164.753 124.918 103.135 1.00 19.98 177 PHE B CA 1
ATOM 3986 C C . PHE B 1 177 ? 165.589 124.264 102.045 1.00 19.98 177 PHE B C 1
ATOM 3987 O O . PHE B 1 177 ? 165.023 123.557 101.205 1.00 19.98 177 PHE B O 1
ATOM 3995 N N . THR B 1 178 ? 166.904 124.471 102.026 1.00 22.31 178 THR B N 1
ATOM 3996 C CA . THR B 1 178 ? 167.752 123.909 100.985 1.00 22.31 178 THR B CA 1
ATOM 3997 C C . THR B 1 178 ? 168.992 123.293 101.615 1.00 22.31 178 THR B C 1
ATOM 3998 O O . THR B 1 178 ? 169.417 123.676 102.708 1.00 22.31 178 THR B O 1
ATOM 4002 N N . LYS B 1 179 ? 169.567 122.319 100.905 1.00 24.61 179 LYS B N 1
ATOM 4003 C CA . LYS B 1 179 ? 170.819 121.720 101.353 1.00 24.61 179 LYS B CA 1
ATOM 4004 C C . LYS B 1 179 ? 171.949 122.741 101.339 1.00 24.61 179 LYS B C 1
ATOM 4005 O O . LYS B 1 179 ? 172.793 122.757 102.243 1.00 24.61 179 LYS B O 1
ATOM 4011 N N . GLY B 1 180 ? 171.982 123.601 100.319 1.00 20.26 180 GL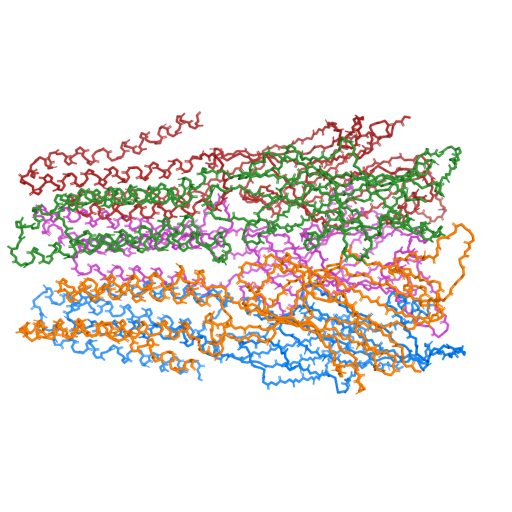Y B N 1
ATOM 4012 C CA . GLY B 1 180 ? 172.968 124.657 100.258 1.00 20.26 180 GLY B CA 1
ATOM 4013 C C . GLY B 1 180 ? 172.646 125.807 101.194 1.00 20.26 180 GLY B C 1
ATOM 4014 O O . GLY B 1 180 ? 171.538 125.941 101.711 1.00 20.26 180 GLY B O 1
ATOM 4015 N N . ASP B 1 181 ? 173.650 126.653 101.410 1.00 17.54 181 ASP B N 1
ATOM 4016 C CA . ASP B 1 181 ? 173.512 127.775 102.325 1.00 17.54 181 ASP B CA 1
ATOM 4017 C C . ASP B 1 181 ? 172.709 128.906 101.690 1.00 17.54 181 ASP B C 1
ATOM 4018 O O . ASP B 1 181 ? 172.727 129.106 100.472 1.00 17.54 181 ASP B O 1
ATOM 4023 N N . ALA B 1 182 ? 172.000 129.649 102.537 1.00 14.33 182 ALA B N 1
ATOM 4024 C CA . ALA B 1 182 ? 171.228 130.810 102.121 1.00 14.33 182 ALA B CA 1
ATOM 4025 C C . ALA B 1 182 ? 171.530 131.974 103.054 1.00 14.33 182 ALA B C 1
ATOM 4026 O O . ALA B 1 182 ? 171.830 131.780 104.234 1.00 14.33 182 ALA B O 1
ATOM 4028 N N . SER B 1 183 ? 171.435 133.187 102.517 1.00 12.87 183 SER B N 1
ATOM 4029 C CA . SER B 1 183 ? 171.840 134.374 103.258 1.00 12.87 183 SER B CA 1
ATOM 4030 C C . SER B 1 183 ? 170.853 134.703 104.374 1.00 12.87 183 SER B C 1
ATOM 4031 O O . SER B 1 183 ? 169.672 134.350 104.318 1.00 12.87 183 SER B O 1
ATOM 4034 N N . ARG B 1 184 ? 171.355 135.390 105.400 1.00 11.99 184 ARG B N 1
ATOM 4035 C CA . ARG B 1 184 ? 170.546 135.847 106.522 1.00 11.99 184 ARG B CA 1
ATOM 4036 C C . ARG B 1 184 ? 171.047 137.207 106.987 1.00 11.99 184 ARG B C 1
ATOM 4037 O O . ARG B 1 184 ? 172.258 137.438 107.062 1.00 11.99 184 ARG B O 1
ATOM 4045 N N . PHE B 1 185 ? 170.111 138.102 107.297 1.00 10.60 185 PHE B N 1
ATOM 4046 C CA . PHE B 1 185 ? 170.412 139.441 107.791 1.00 10.60 185 PHE B CA 1
ATOM 4047 C C . PHE B 1 185 ? 169.918 139.560 109.226 1.00 10.60 185 PHE B C 1
ATOM 4048 O O . PHE B 1 185 ? 168.795 139.149 109.533 1.00 10.60 185 PHE B O 1
ATOM 4056 N N . VAL B 1 186 ? 170.756 140.120 110.099 1.00 10.97 186 VAL B N 1
ATOM 4057 C CA . VAL B 1 186 ? 170.494 140.150 111.534 1.00 10.97 186 VAL B CA 1
ATOM 4058 C C . VAL B 1 186 ? 170.637 141.575 112.052 1.00 10.97 186 VAL B C 1
ATOM 4059 O O . VAL B 1 186 ? 171.603 142.274 111.721 1.00 10.97 186 VAL B O 1
ATOM 4063 N N . LEU B 1 187 ? 169.672 142.004 112.865 1.00 10.81 187 LEU B N 1
ATOM 4064 C CA . LEU B 1 187 ? 169.734 143.261 113.601 1.00 10.81 187 LEU B CA 1
ATOM 4065 C C . LEU B 1 187 ? 169.524 142.965 115.079 1.00 10.81 187 LEU B C 1
ATOM 4066 O O . LEU B 1 187 ? 168.555 142.291 115.443 1.00 10.81 187 LEU B O 1
ATOM 4071 N N . GLU B 1 188 ? 170.421 143.469 115.926 1.00 13.30 188 GLU B N 1
ATOM 4072 C CA . GLU B 1 188 ? 170.413 143.151 117.348 1.00 13.30 188 GLU B CA 1
ATOM 4073 C C . GLU B 1 188 ? 170.587 144.411 118.185 1.00 13.30 188 GLU B C 1
ATOM 4074 O O . GLU B 1 188 ? 171.172 145.400 117.737 1.00 13.30 188 GLU B O 1
ATOM 4080 N N . PHE B 1 189 ? 170.074 144.356 119.414 1.00 12.93 189 PHE B N 1
ATOM 4081 C CA . PHE B 1 189 ? 170.301 145.412 120.392 1.00 12.93 189 PHE B CA 1
ATOM 4082 C C . PHE B 1 189 ? 170.106 144.841 121.790 1.00 12.93 189 PHE B C 1
ATOM 4083 O O . PHE B 1 189 ? 169.461 143.806 121.976 1.00 12.93 189 PHE B O 1
ATOM 4091 N N . HIS B 1 190 ? 170.678 145.536 122.774 1.00 15.71 190 HIS B N 1
ATOM 4092 C CA . HIS B 1 190 ? 170.595 145.150 124.175 1.00 15.71 190 HIS B CA 1
ATOM 4093 C C . HIS B 1 190 ? 169.913 146.252 124.975 1.00 15.71 190 HIS B C 1
ATOM 4094 O O . HIS B 1 190 ? 169.940 147.426 124.592 1.00 15.71 190 HIS B O 1
ATOM 4101 N N . ALA B 1 191 ? 169.302 145.867 126.094 1.00 15.50 191 ALA B N 1
ATOM 4102 C CA . ALA B 1 191 ? 168.595 146.821 126.935 1.00 15.50 191 ALA B CA 1
ATOM 4103 C C . ALA B 1 191 ? 168.666 146.384 128.391 1.00 15.50 191 ALA B C 1
ATOM 4104 O O . ALA B 1 191 ? 168.840 145.199 128.693 1.00 15.50 191 ALA B O 1
ATOM 4106 N N . GLU B 1 192 ? 168.527 147.357 129.291 1.00 17.85 192 GLU B N 1
ATOM 4107 C CA . GLU B 1 192 ? 168.472 147.120 130.728 1.00 17.85 192 GLU B CA 1
ATOM 4108 C C . GLU B 1 192 ? 167.238 147.817 131.296 1.00 17.85 192 GLU B C 1
ATOM 4109 O O . GLU B 1 192 ? 166.463 148.443 130.568 1.00 17.85 192 GLU B O 1
ATOM 4115 N N . ARG B 1 193 ? 167.057 147.711 132.610 1.00 18.24 193 ARG B N 1
ATOM 4116 C CA . ARG B 1 193 ? 165.805 148.073 133.259 1.00 18.24 193 ARG B CA 1
ATOM 4117 C C . ARG B 1 193 ? 166.004 149.217 134.247 1.00 18.24 193 ARG B C 1
ATOM 4118 O O . ARG B 1 193 ? 167.064 149.351 134.866 1.00 18.24 193 ARG B O 1
ATOM 4126 N N . HIS B 1 194 ? 164.969 150.045 134.383 1.00 19.97 194 HIS B N 1
ATOM 4127 C CA . HIS B 1 194 ? 164.931 151.066 135.423 1.00 19.97 194 HIS B CA 1
ATOM 4128 C C . HIS B 1 194 ? 164.517 150.447 136.752 1.00 19.97 194 HIS B C 1
ATOM 4129 O O . HIS B 1 194 ? 163.695 149.528 136.796 1.00 19.97 194 HIS B O 1
ATOM 4136 N N . LEU B 1 195 ? 165.092 150.957 137.841 1.00 22.24 195 LEU B N 1
ATOM 4137 C CA . LEU B 1 195 ? 164.857 150.415 139.173 1.00 22.24 195 LEU B CA 1
ATOM 4138 C C . LEU B 1 195 ? 163.967 151.293 140.043 1.00 22.24 195 LEU B C 1
ATOM 4139 O O . LEU B 1 195 ? 163.679 150.914 141.185 1.00 22.24 195 LEU B O 1
ATOM 4144 N N . ASN B 1 196 ? 163.525 152.451 139.543 1.00 23.27 196 ASN B N 1
ATOM 4145 C CA . ASN B 1 196 ? 162.728 153.357 140.367 1.00 23.27 196 ASN B CA 1
ATOM 4146 C C . ASN B 1 196 ? 161.402 152.725 140.771 1.00 23.27 196 ASN B C 1
ATOM 4147 O O . ASN B 1 196 ? 160.983 152.832 141.930 1.00 23.27 196 ASN B O 1
ATOM 4152 N N . TYR B 1 197 ? 160.725 152.067 139.827 1.00 24.44 197 TYR B N 1
ATOM 4153 C CA . TYR B 1 197 ? 159.437 151.449 140.129 1.00 24.44 197 TYR B CA 1
ATOM 4154 C C . TYR B 1 197 ? 159.581 150.382 141.206 1.00 24.44 197 TYR B C 1
ATOM 4155 O O . TYR B 1 197 ? 158.809 150.345 142.171 1.00 24.44 197 TYR B O 1
ATOM 4164 N N . TYR B 1 198 ? 160.573 149.501 141.058 1.00 24.05 198 TYR B N 1
ATOM 4165 C CA . TYR B 1 198 ? 160.772 148.444 142.042 1.00 24.05 198 TYR B CA 1
ATOM 4166 C C . TYR B 1 198 ? 161.146 149.020 143.400 1.00 24.05 198 TYR B C 1
ATOM 4167 O O . TYR B 1 198 ? 160.611 148.590 144.429 1.00 24.05 198 TYR B O 1
ATOM 4176 N N . LEU B 1 199 ? 162.033 150.018 143.421 1.00 27.14 199 LEU B N 1
ATOM 4177 C CA . LEU B 1 199 ? 162.421 150.637 144.684 1.00 27.14 199 LEU B CA 1
ATOM 4178 C C . LEU B 1 199 ? 161.220 151.259 145.387 1.00 27.14 199 LEU B C 1
ATOM 4179 O O . LEU B 1 199 ? 161.071 151.129 146.607 1.00 27.14 199 LEU B O 1
ATOM 4184 N N . MET B 1 200 ? 160.349 151.932 144.633 1.00 29.41 200 MET B N 1
ATOM 4185 C CA . MET B 1 200 ? 159.212 152.607 145.246 1.00 29.41 200 MET B CA 1
ATOM 4186 C C . MET B 1 200 ? 158.104 151.642 145.653 1.00 29.41 200 MET B C 1
ATOM 4187 O O . MET B 1 200 ? 157.375 151.923 146.610 1.00 29.41 200 MET B O 1
ATOM 4192 N N . ARG B 1 201 ? 157.953 150.513 144.956 1.00 31.50 201 ARG B N 1
ATOM 4193 C CA . ARG B 1 201 ? 156.798 149.657 145.193 1.00 31.50 201 ARG B CA 1
ATOM 4194 C C . ARG B 1 201 ? 157.084 148.423 146.039 1.00 31.50 201 ARG B C 1
ATOM 4195 O O . ARG B 1 201 ? 156.148 147.887 146.643 1.00 31.50 201 ARG B O 1
ATOM 4203 N N . ILE B 1 202 ? 158.329 147.946 146.108 1.00 30.25 202 ILE B N 1
ATOM 4204 C CA . ILE B 1 202 ? 158.586 146.658 146.744 1.00 30.25 202 ILE B CA 1
ATOM 4205 C C . ILE B 1 202 ? 159.508 146.810 147.947 1.00 30.25 202 ILE B C 1
ATOM 4206 O O . ILE B 1 202 ? 159.161 146.404 149.062 1.00 30.25 202 ILE B O 1
ATOM 4211 N N . LEU B 1 203 ? 160.693 147.383 147.727 1.00 30.00 203 LEU B N 1
ATOM 4212 C CA . LEU B 1 203 ? 161.723 147.389 148.763 1.00 30.00 203 LEU B CA 1
ATOM 4213 C C . LEU B 1 203 ? 161.298 148.209 149.977 1.00 30.00 203 LEU B C 1
ATOM 4214 O O . LEU B 1 203 ? 161.463 147.771 151.121 1.00 30.00 203 LEU B O 1
ATOM 4219 N N . ILE B 1 204 ? 160.756 149.408 149.748 1.00 32.26 204 ILE B N 1
ATOM 4220 C CA . ILE B 1 204 ? 160.415 150.293 150.865 1.00 32.26 204 ILE B CA 1
ATOM 4221 C C . ILE B 1 204 ? 159.331 149.710 151.769 1.00 32.26 204 ILE B C 1
ATOM 4222 O O . ILE B 1 204 ? 159.518 149.713 152.997 1.00 32.26 204 ILE B O 1
ATOM 4227 N N . PRO B 1 205 ? 158.188 149.225 151.257 1.00 33.75 205 PRO B N 1
ATOM 4228 C CA . PRO B 1 205 ? 157.156 148.709 152.178 1.00 33.75 205 PRO B CA 1
ATOM 4229 C C . PRO B 1 205 ? 157.623 147.549 153.043 1.00 33.75 205 PRO B C 1
ATOM 4230 O O . PRO B 1 205 ? 157.274 147.490 154.229 1.00 33.75 205 PRO B O 1
ATOM 4234 N N . VAL B 1 206 ? 158.412 146.629 152.486 1.00 35.43 206 VAL B N 1
ATOM 4235 C CA . VAL B 1 206 ? 158.872 145.477 153.259 1.00 35.43 206 VAL B CA 1
ATOM 4236 C C . VAL B 1 206 ? 159.788 145.929 154.390 1.00 35.43 206 VAL B C 1
ATOM 4237 O O . VAL B 1 206 ? 159.655 145.483 155.538 1.00 35.43 206 VAL B O 1
ATOM 4241 N N . LEU B 1 207 ? 160.729 146.823 154.081 1.00 36.10 207 LEU B N 1
ATOM 4242 C CA . LEU B 1 207 ? 161.630 147.334 155.107 1.00 36.10 207 LEU B CA 1
ATOM 4243 C C . LEU B 1 207 ? 160.868 148.106 156.173 1.00 36.10 207 LEU B C 1
ATOM 4244 O O . LEU B 1 207 ? 161.181 148.004 157.362 1.00 36.10 207 LEU B O 1
ATOM 4249 N N . LEU B 1 208 ? 159.863 148.889 155.769 1.00 38.21 208 LEU B N 1
ATOM 4250 C CA . LEU B 1 208 ? 159.062 149.619 156.747 1.00 38.21 208 LEU B CA 1
ATOM 4251 C C . LEU B 1 208 ? 158.301 148.668 157.664 1.00 38.21 208 LEU B C 1
ATOM 4252 O O . LEU B 1 208 ? 158.223 148.895 158.877 1.00 38.21 208 LEU B O 1
ATOM 4257 N N . ILE B 1 209 ? 157.726 147.602 157.102 1.00 39.90 209 ILE B N 1
ATOM 4258 C CA . ILE B 1 209 ? 157.005 146.632 157.922 1.00 39.90 209 ILE B CA 1
ATOM 4259 C C . ILE B 1 209 ? 157.951 145.955 158.905 1.00 39.90 209 ILE B C 1
ATOM 4260 O O . ILE B 1 209 ? 157.627 145.789 160.088 1.00 39.90 209 ILE B O 1
ATOM 4265 N N . ILE B 1 210 ? 159.135 145.559 158.432 1.00 41.59 210 ILE B N 1
ATOM 4266 C CA . ILE B 1 210 ? 160.115 144.934 159.316 1.00 41.59 210 ILE B CA 1
ATOM 4267 C C . ILE B 1 210 ? 160.541 145.903 160.413 1.00 41.59 210 ILE B C 1
ATOM 4268 O O . ILE B 1 210 ? 160.673 145.524 161.585 1.00 41.59 210 ILE B O 1
ATOM 4273 N N . THR B 1 211 ? 160.758 147.170 160.051 1.00 42.94 211 THR B N 1
ATOM 4274 C CA . THR B 1 211 ? 161.171 148.172 161.026 1.00 42.94 211 THR B CA 1
ATOM 4275 C C . THR B 1 211 ? 160.100 148.387 162.085 1.00 42.94 211 THR B C 1
ATOM 4276 O O . THR B 1 211 ? 160.416 148.500 163.271 1.00 42.94 211 THR B O 1
ATOM 4280 N N . VAL B 1 212 ? 158.831 148.442 161.680 1.00 45.30 212 VAL B N 1
ATOM 4281 C CA . VAL B 1 212 ? 157.760 148.630 162.657 1.00 45.30 212 VAL B CA 1
ATOM 4282 C C . VAL B 1 212 ? 157.624 147.398 163.544 1.00 45.30 212 VAL B C 1
ATOM 4283 O O . VAL B 1 212 ? 157.392 147.509 164.757 1.00 45.30 212 VAL B O 1
ATOM 4287 N N . SER B 1 213 ? 157.780 146.206 162.964 1.00 46.42 213 SER B N 1
ATOM 4288 C CA . SER B 1 213 ? 157.713 144.987 163.763 1.00 46.42 213 SER B CA 1
ATOM 4289 C C . SER B 1 213 ? 158.827 144.940 164.802 1.00 46.42 213 SER B C 1
ATOM 4290 O O . SER B 1 213 ? 158.609 144.501 165.938 1.00 46.42 213 SER B O 1
ATOM 4293 N N . TRP B 1 214 ? 160.033 145.376 164.429 1.00 48.04 214 TRP B N 1
ATOM 4294 C CA . TRP B 1 214 ? 161.129 145.440 165.392 1.00 48.04 214 TRP B CA 1
ATOM 4295 C C . TRP B 1 214 ? 160.945 146.581 166.391 1.00 48.04 214 TRP B C 1
ATOM 4296 O O . TRP B 1 214 ? 161.398 146.477 167.537 1.00 48.04 214 TRP B O 1
ATOM 4307 N N . PHE B 1 215 ? 160.301 147.676 165.976 1.00 49.01 215 PHE B N 1
ATOM 4308 C CA . PHE B 1 215 ? 159.967 148.753 166.905 1.00 49.01 215 PHE B CA 1
ATOM 4309 C C . PHE B 1 215 ? 159.035 148.255 167.999 1.00 49.01 215 PHE B C 1
ATOM 4310 O O . PHE B 1 215 ? 159.181 148.627 169.171 1.00 49.01 215 PHE B O 1
ATOM 4318 N N . THR B 1 216 ? 158.065 147.419 167.631 1.00 50.35 216 THR B N 1
ATOM 4319 C CA . THR B 1 216 ? 157.100 146.914 168.600 1.00 50.35 216 THR B CA 1
ATOM 4320 C C . THR B 1 216 ? 157.720 145.971 169.628 1.00 50.35 216 THR B C 1
ATOM 4321 O O . THR B 1 216 ? 157.066 145.663 170.630 1.00 50.35 216 THR B O 1
ATOM 4325 N N . PHE B 1 217 ? 158.957 145.513 169.414 1.00 52.73 217 PHE B N 1
ATOM 4326 C CA . PHE B 1 217 ? 159.575 144.565 170.336 1.00 52.73 217 PHE B CA 1
ATOM 4327 C C . PHE B 1 217 ? 159.923 145.180 171.687 1.00 52.73 217 PHE B C 1
ATOM 4328 O O . PHE B 1 217 ? 160.124 144.437 172.653 1.00 52.73 217 PHE B O 1
ATOM 4336 N N . PHE B 1 218 ? 159.999 146.507 171.791 1.00 54.71 218 PHE B N 1
ATOM 4337 C CA . PHE B 1 218 ? 160.397 147.127 173.050 1.00 54.71 218 PHE B CA 1
ATOM 4338 C C . PHE B 1 218 ? 159.280 147.150 174.088 1.00 54.71 218 PHE B C 1
ATOM 4339 O O . PHE B 1 218 ? 159.532 147.529 175.237 1.00 54.71 218 PHE B O 1
ATOM 4347 N N . LEU B 1 219 ? 158.060 146.757 173.716 1.00 57.22 219 LEU B N 1
ATOM 4348 C CA . LEU B 1 219 ? 156.964 146.686 174.674 1.00 57.22 219 LEU B CA 1
ATOM 4349 C C . LEU B 1 219 ? 157.068 145.480 175.597 1.00 57.22 219 LEU B C 1
ATOM 4350 O O . LEU B 1 219 ? 156.369 145.440 176.616 1.00 57.22 219 LEU B O 1
ATOM 4355 N N . GLN B 1 220 ? 157.918 144.507 175.263 1.00 60.08 220 GLN B N 1
ATOM 4356 C CA . GLN B 1 220 ? 158.086 143.285 176.053 1.00 60.08 220 GLN B CA 1
ATOM 4357 C C . GLN B 1 220 ? 156.762 142.534 176.196 1.00 60.08 220 GLN B C 1
ATOM 4358 O O . GLN B 1 220 ? 156.322 142.207 177.300 1.00 60.08 220 GLN B O 1
ATOM 4364 N N . ASP B 1 221 ? 156.123 142.260 175.058 1.00 61.61 221 ASP B N 1
ATOM 4365 C CA . ASP B 1 221 ? 154.852 141.536 175.013 1.00 61.61 221 ASP B CA 1
ATOM 4366 C C . ASP B 1 221 ? 154.986 140.394 174.008 1.00 61.61 221 ASP B C 1
ATOM 4367 O O . ASP B 1 221 ? 154.848 140.601 172.796 1.00 61.61 221 ASP B O 1
ATOM 4372 N N . TYR B 1 222 ? 155.247 139.190 174.523 1.00 59.44 222 TYR B N 1
ATOM 4373 C CA . TYR B 1 222 ? 155.509 138.042 173.660 1.00 59.44 222 TYR B CA 1
ATOM 4374 C C . TYR B 1 222 ? 154.287 137.678 172.825 1.00 59.44 222 TYR B C 1
ATOM 4375 O O . TYR B 1 222 ? 154.411 137.358 171.637 1.00 59.44 222 TYR B O 1
ATOM 4384 N N . THR B 1 223 ? 153.097 137.711 173.433 1.00 58.68 223 THR B N 1
ATOM 4385 C CA . THR B 1 223 ? 151.879 137.377 172.700 1.00 58.68 223 THR B CA 1
ATOM 4386 C C . THR B 1 223 ? 151.625 138.366 171.567 1.00 58.68 223 THR B C 1
ATOM 4387 O O . THR B 1 223 ? 151.248 137.971 170.455 1.00 58.68 223 THR B O 1
ATOM 4391 N N . LYS B 1 224 ? 151.823 139.658 171.834 1.00 57.87 224 LYS B N 1
ATOM 4392 C CA . LYS B 1 224 ? 151.647 140.665 170.794 1.00 57.87 224 LYS B CA 1
ATOM 4393 C C . LYS B 1 224 ? 152.670 140.483 169.680 1.00 57.87 224 LYS B C 1
ATOM 4394 O O . LYS B 1 224 ? 152.346 140.657 168.498 1.00 57.87 224 LYS B O 1
ATOM 4400 N N . ARG B 1 225 ? 153.908 140.127 170.038 1.00 56.03 225 ARG B N 1
ATOM 4401 C CA . ARG B 1 225 ? 154.907 139.825 169.018 1.00 56.03 225 ARG B CA 1
ATOM 4402 C C . ARG B 1 225 ? 154.469 138.652 168.150 1.00 56.03 225 ARG B C 1
ATOM 4403 O O . ARG B 1 225 ? 154.616 138.686 166.922 1.00 56.03 225 ARG B O 1
ATOM 4411 N N . ILE B 1 226 ? 153.929 137.604 168.776 1.00 54.77 226 ILE B N 1
ATOM 4412 C CA . ILE B 1 226 ? 153.472 136.434 168.027 1.00 54.77 226 ILE B CA 1
ATOM 4413 C C . ILE B 1 226 ? 152.362 136.825 167.059 1.00 54.77 226 ILE B C 1
ATOM 4414 O O . ILE B 1 226 ? 152.369 136.434 165.886 1.00 54.77 226 ILE B O 1
ATOM 4419 N N . ASP B 1 227 ? 151.391 137.605 167.540 1.00 55.47 227 ASP B N 1
ATOM 4420 C CA . ASP B 1 227 ? 150.272 138.006 166.690 1.00 55.47 227 ASP B CA 1
ATOM 4421 C C . ASP B 1 227 ? 150.741 138.868 165.520 1.00 55.47 227 ASP B C 1
ATOM 4422 O O . ASP B 1 227 ? 150.297 138.680 164.375 1.00 55.47 227 ASP B O 1
ATOM 4427 N N . LEU B 1 228 ? 151.647 139.814 165.785 1.00 51.84 228 LEU B N 1
ATOM 4428 C CA . LEU B 1 228 ? 152.159 140.665 164.716 1.00 51.84 228 LEU B CA 1
ATOM 4429 C C . LEU B 1 228 ? 152.932 139.854 163.682 1.00 51.84 228 LEU B C 1
ATOM 4430 O O . LEU B 1 228 ? 152.789 140.077 162.474 1.00 51.84 228 LEU B O 1
ATOM 4435 N N . ALA B 1 229 ? 153.757 138.906 164.137 1.00 50.99 229 ALA B N 1
ATOM 4436 C CA . ALA B 1 229 ? 154.489 138.056 163.203 1.00 50.99 229 ALA B CA 1
ATOM 4437 C C . ALA B 1 229 ? 153.535 137.208 162.370 1.00 50.99 229 ALA B C 1
ATOM 4438 O O . ALA B 1 229 ? 153.760 137.006 161.168 1.00 50.99 229 ALA B O 1
ATOM 4440 N N . GLY B 1 230 ? 152.468 136.701 162.994 1.00 51.38 230 GLY B N 1
ATOM 4441 C CA . GLY B 1 230 ? 151.479 135.939 162.252 1.00 51.38 230 GLY B CA 1
ATOM 4442 C C . GLY B 1 230 ? 150.795 136.754 161.172 1.00 51.38 230 GLY B C 1
ATOM 4443 O O . GLY B 1 230 ? 150.525 136.249 160.081 1.00 51.38 230 GLY B O 1
ATOM 4444 N N . GLY B 1 231 ? 150.489 138.019 161.465 1.00 50.73 231 GLY B N 1
ATOM 4445 C CA . GLY B 1 231 ? 149.926 138.878 160.433 1.00 50.73 231 GLY B CA 1
ATOM 4446 C C . GLY B 1 231 ? 150.923 139.178 159.327 1.00 50.73 231 GLY B C 1
ATOM 4447 O O . GLY B 1 231 ? 150.574 139.177 158.139 1.00 50.73 231 GLY B O 1
ATOM 4448 N N . ASN B 1 232 ? 152.181 139.430 159.698 1.00 48.82 232 ASN B N 1
ATOM 4449 C CA . ASN B 1 232 ? 153.198 139.750 158.701 1.00 48.82 232 ASN B CA 1
ATOM 4450 C C . ASN B 1 232 ? 153.490 138.565 157.790 1.00 48.82 232 ASN B C 1
ATOM 4451 O O . ASN B 1 232 ? 153.866 138.757 156.628 1.00 48.82 232 ASN B O 1
ATOM 4456 N N . LEU B 1 233 ? 153.330 137.339 158.293 1.00 48.10 233 LEU B N 1
ATOM 4457 C CA . LEU B 1 233 ? 153.500 136.172 157.432 1.00 48.10 233 LEU B CA 1
ATOM 4458 C C . LEU B 1 233 ? 152.474 136.168 156.305 1.00 48.10 233 LEU B C 1
ATOM 4459 O O . LEU B 1 233 ? 152.815 135.922 155.140 1.00 48.10 233 LEU B O 1
ATOM 4464 N N . LEU B 1 234 ? 151.211 136.450 156.633 1.00 48.64 234 LEU B N 1
ATOM 4465 C CA . LEU B 1 234 ? 150.173 136.530 155.611 1.00 48.64 234 LEU B CA 1
ATOM 4466 C C . LEU B 1 234 ? 150.429 137.690 154.656 1.00 48.64 234 LEU B C 1
ATOM 4467 O O . LEU B 1 234 ? 150.203 137.569 153.444 1.00 48.64 234 LEU B O 1
ATOM 4472 N N . LEU B 1 235 ? 150.900 138.820 155.188 1.00 47.83 235 LEU B N 1
ATOM 4473 C CA . LEU B 1 235 ? 151.242 139.951 154.327 1.00 47.83 235 LEU B CA 1
ATOM 4474 C C . LEU B 1 235 ? 152.336 139.577 153.331 1.00 47.83 235 LEU B C 1
ATOM 4475 O O . LEU B 1 235 ? 152.258 139.923 152.145 1.00 47.83 235 LEU B O 1
ATOM 4480 N N . PHE B 1 236 ? 153.365 138.868 153.800 1.00 45.62 236 PHE B N 1
ATOM 4481 C CA . PHE B 1 236 ? 154.448 138.447 152.917 1.00 45.62 236 PHE B CA 1
ATOM 4482 C C . PHE B 1 236 ? 153.963 137.437 151.885 1.00 45.62 236 PHE B C 1
ATOM 4483 O O . PHE B 1 236 ? 154.415 137.451 150.734 1.00 45.62 236 PHE B O 1
ATOM 4491 N N . ILE B 1 237 ? 153.056 136.540 152.282 1.00 46.80 237 ILE B N 1
ATOM 4492 C CA . ILE B 1 237 ? 152.494 135.589 151.323 1.00 46.80 237 ILE B CA 1
ATOM 4493 C C . ILE B 1 237 ? 151.730 136.326 150.228 1.00 46.80 237 ILE B C 1
ATOM 4494 O O . ILE B 1 237 ? 151.845 136.000 149.036 1.00 46.80 237 ILE B O 1
ATOM 4499 N N . ALA B 1 238 ? 150.941 137.334 150.612 1.00 46.81 238 ALA B N 1
ATOM 4500 C CA . ALA B 1 238 ? 150.225 138.133 149.621 1.00 46.81 238 ALA B CA 1
ATOM 4501 C C . ALA B 1 238 ? 151.194 138.856 148.693 1.00 46.81 238 ALA B C 1
ATOM 4502 O O . ALA B 1 238 ? 150.966 138.928 147.478 1.00 46.81 238 ALA B O 1
ATOM 4504 N N . PHE B 1 239 ? 152.280 139.401 149.249 1.00 45.73 239 PHE B N 1
ATOM 4505 C CA . PHE B 1 239 ? 153.286 140.061 148.422 1.00 45.73 239 PHE B CA 1
ATOM 4506 C C . PHE B 1 239 ? 153.904 139.092 147.421 1.00 45.73 239 PHE B C 1
ATOM 4507 O O . PHE B 1 239 ? 154.096 139.438 146.248 1.00 45.73 239 PHE B O 1
ATOM 4515 N N . ASN B 1 240 ? 154.234 137.878 147.869 1.00 43.45 240 ASN B N 1
ATOM 4516 C CA . ASN B 1 240 ? 154.815 136.887 146.967 1.00 43.45 240 ASN B CA 1
ATOM 4517 C C . ASN B 1 240 ? 153.847 136.523 145.850 1.00 43.45 240 ASN B C 1
ATOM 4518 O O . ASN B 1 240 ? 154.244 136.416 144.680 1.00 43.45 240 ASN B O 1
ATOM 4523 N N . PHE B 1 241 ? 152.571 136.323 146.190 1.00 45.35 241 PHE B N 1
ATOM 4524 C CA . PHE B 1 241 ? 151.585 135.989 145.167 1.00 45.35 241 PHE B CA 1
ATOM 4525 C C . PHE B 1 241 ? 151.418 137.128 144.168 1.00 45.35 241 PHE B C 1
ATOM 4526 O O . PHE B 1 241 ? 151.268 136.890 142.964 1.00 45.35 241 PHE B O 1
ATOM 4534 N N . THR B 1 242 ? 151.433 138.374 144.649 1.00 45.83 242 THR B N 1
ATOM 4535 C CA . THR B 1 242 ? 151.344 139.515 143.742 1.00 45.83 242 THR B CA 1
ATOM 4536 C C . THR B 1 242 ? 152.558 139.587 142.821 1.00 45.83 242 THR B C 1
ATOM 4537 O O . THR B 1 242 ? 152.424 139.868 141.624 1.00 45.83 242 THR B O 1
ATOM 4541 N N . ILE B 1 243 ? 153.751 139.331 143.362 1.00 42.71 243 ILE B N 1
ATOM 4542 C CA . ILE B 1 243 ? 154.971 139.422 142.564 1.00 42.71 243 ILE B CA 1
ATOM 4543 C C . ILE B 1 243 ? 155.005 138.333 141.498 1.00 42.71 243 ILE B C 1
ATOM 4544 O O . ILE B 1 243 ? 155.439 138.571 140.364 1.00 42.71 243 ILE B O 1
ATOM 4549 N N . SER B 1 244 ? 154.537 137.127 141.835 1.00 40.35 244 SER B N 1
ATOM 4550 C CA . SER B 1 244 ? 154.685 135.991 140.929 1.00 40.35 244 SER B CA 1
ATOM 4551 C C . SER B 1 244 ? 153.938 136.170 139.612 1.00 40.35 244 SER B C 1
ATOM 4552 O O . SER B 1 244 ? 154.226 135.449 138.650 1.00 40.35 244 SER B O 1
ATOM 4555 N N . SER B 1 245 ? 152.991 137.107 139.538 1.00 37.08 245 SER B N 1
ATOM 4556 C CA . SER B 1 245 ? 152.154 137.247 138.351 1.00 37.08 245 SER B CA 1
ATOM 4557 C C . SER B 1 245 ? 152.842 137.965 137.196 1.00 37.08 245 SER B C 1
ATOM 4558 O O . SER B 1 245 ? 152.312 137.948 136.080 1.00 37.08 245 SER B O 1
ATOM 4561 N N . ASP B 1 246 ? 153.994 138.592 137.421 1.00 32.33 246 ASP B N 1
ATOM 4562 C CA . ASP B 1 246 ? 154.662 139.374 136.389 1.00 32.33 246 ASP B CA 1
ATOM 4563 C C . ASP B 1 246 ? 155.646 138.566 135.552 1.00 32.33 246 ASP B C 1
ATOM 4564 O O . ASP B 1 246 ? 156.221 139.111 134.605 1.00 32.33 246 ASP B O 1
ATOM 4569 N N . LEU B 1 247 ? 155.853 137.295 135.866 1.00 25.51 247 LEU B N 1
ATOM 4570 C CA . LEU B 1 247 ? 156.835 136.461 135.194 1.00 25.51 247 LEU B CA 1
ATOM 4571 C C . LEU B 1 247 ? 156.195 135.157 134.750 1.00 25.51 247 LEU B C 1
ATOM 4572 O O . LEU B 1 247 ? 155.173 134.735 135.303 1.00 25.51 247 LEU B O 1
ATOM 4577 N N . PRO B 1 248 ? 156.764 134.497 133.743 1.00 20.87 248 PRO B N 1
ATOM 4578 C CA . PRO B 1 248 ? 156.282 133.165 133.364 1.00 20.87 248 PRO B CA 1
ATOM 4579 C C . PRO B 1 248 ? 156.576 132.151 134.460 1.00 20.87 248 PRO B C 1
ATOM 4580 O O . PRO B 1 248 ? 157.338 132.396 135.396 1.00 20.87 248 PRO B O 1
ATOM 4584 N N . ARG B 1 249 ? 155.953 130.980 134.326 1.00 22.17 249 ARG B N 1
ATOM 4585 C CA . ARG B 1 249 ? 156.132 129.896 135.291 1.00 22.17 249 ARG B CA 1
ATOM 4586 C C . ARG B 1 249 ? 157.459 129.203 134.987 1.00 22.17 249 ARG B C 1
ATOM 4587 O O . ARG B 1 249 ? 157.525 128.135 134.373 1.00 22.17 249 ARG B O 1
ATOM 4595 N N . LEU B 1 250 ? 158.538 129.841 135.435 1.00 20.17 250 LEU B N 1
ATOM 4596 C CA . LEU B 1 250 ? 159.886 129.381 135.144 1.00 20.17 250 LEU B CA 1
ATOM 4597 C C . LEU B 1 250 ? 160.224 128.125 135.942 1.00 20.17 250 LEU B C 1
ATOM 4598 O O . LEU B 1 250 ? 159.630 127.832 136.985 1.00 20.17 250 LEU B O 1
ATOM 4603 N N . GLY B 1 251 ? 161.197 127.379 135.433 1.00 20.49 251 GLY B N 1
ATOM 4604 C CA . GLY B 1 251 ? 161.709 126.186 136.072 1.00 20.49 251 GLY B CA 1
ATOM 4605 C C . GLY B 1 251 ? 162.886 126.399 137.000 1.00 20.49 251 GLY B C 1
ATOM 4606 O O . GLY B 1 251 ? 163.462 125.414 137.476 1.00 20.49 251 GLY B O 1
ATOM 4607 N N . TYR B 1 252 ? 163.263 127.645 137.277 1.00 19.74 252 TYR B N 1
ATOM 4608 C CA . TYR B 1 252 ? 164.391 127.936 138.150 1.00 19.74 252 TYR B CA 1
ATOM 4609 C C . TYR B 1 252 ? 164.019 129.062 139.107 1.00 19.74 252 TYR B C 1
ATOM 4610 O O . TYR B 1 252 ? 163.082 129.828 138.867 1.00 19.74 252 TYR B O 1
ATOM 4619 N N . ILE B 1 253 ? 164.777 129.153 140.201 1.00 25.27 253 ILE B N 1
ATOM 4620 C CA . ILE B 1 253 ? 164.500 130.082 141.292 1.00 25.27 253 ILE B CA 1
ATOM 4621 C C . ILE B 1 253 ? 165.229 131.393 141.033 1.00 25.27 253 ILE B C 1
ATOM 4622 O O . ILE B 1 253 ? 166.365 131.401 140.546 1.00 25.27 253 ILE B O 1
ATOM 4627 N N . THR B 1 254 ? 164.573 132.505 141.353 1.00 28.75 254 THR B N 1
ATOM 4628 C CA . THR B 1 254 ? 165.122 133.836 141.136 1.00 28.75 254 THR B CA 1
ATOM 4629 C C . THR B 1 254 ? 165.438 134.533 142.457 1.00 28.75 254 THR B C 1
ATOM 4630 O O . THR B 1 254 ? 165.075 134.079 143.550 1.00 28.75 254 THR B O 1
ATOM 4634 N N . LEU B 1 255 ? 166.124 135.672 142.320 1.00 30.48 255 LEU B N 1
ATOM 4635 C CA . LEU B 1 255 ? 166.570 136.438 143.479 1.00 30.48 255 LEU B CA 1
ATOM 4636 C C . LEU B 1 255 ? 165.393 136.952 144.298 1.00 30.48 255 LEU B C 1
ATOM 4637 O O . LEU B 1 255 ? 165.438 136.940 145.532 1.00 30.48 255 LEU B O 1
ATOM 4642 N N . MET B 1 256 ? 164.333 137.419 143.632 1.00 32.89 256 MET B N 1
ATOM 4643 C CA . MET B 1 256 ? 163.161 137.902 144.359 1.00 32.89 256 MET B CA 1
ATOM 4644 C C . MET B 1 256 ? 162.499 136.782 145.151 1.00 32.89 256 MET B C 1
ATOM 4645 O O . MET B 1 256 ? 162.081 136.981 146.300 1.00 32.89 256 MET B O 1
ATOM 4650 N N . ASP B 1 257 ? 162.389 135.594 144.550 1.00 33.41 257 ASP B N 1
ATOM 4651 C CA . ASP B 1 257 ? 161.804 134.460 145.257 1.00 33.41 257 ASP B CA 1
ATOM 4652 C C . ASP B 1 257 ? 162.642 134.077 146.467 1.00 33.41 257 ASP B C 1
ATOM 4653 O O . ASP B 1 257 ? 162.101 133.801 147.545 1.00 33.41 257 ASP B O 1
ATOM 4658 N N . ALA B 1 258 ? 163.970 134.057 146.311 1.00 33.35 258 ALA B N 1
ATOM 4659 C CA . ALA B 1 258 ? 164.833 133.771 147.452 1.00 33.35 258 ALA B CA 1
ATOM 4660 C C . ALA B 1 258 ? 164.682 134.836 148.535 1.00 33.35 258 ALA B C 1
ATOM 4661 O O . ALA B 1 258 ? 164.681 134.523 149.733 1.00 33.35 258 ALA B O 1
ATOM 4663 N N . PHE B 1 259 ? 164.548 136.101 148.126 1.00 35.50 259 PHE B N 1
ATOM 4664 C CA . PHE B 1 259 ? 164.370 137.196 149.073 1.00 35.50 259 PHE B CA 1
ATOM 4665 C C . PHE B 1 259 ? 163.084 137.029 149.874 1.00 35.50 259 PHE B C 1
ATOM 4666 O O . PHE B 1 259 ? 163.059 137.285 151.083 1.00 35.50 259 PHE B O 1
ATOM 4674 N N . LEU B 1 260 ? 162.007 136.587 149.218 1.00 37.28 260 LEU B N 1
ATOM 4675 C CA . LEU B 1 260 ? 160.746 136.375 149.929 1.00 37.28 260 LEU B CA 1
ATOM 4676 C C . LEU B 1 260 ? 160.815 135.150 150.838 1.00 37.28 260 LEU B C 1
ATOM 4677 O O . LEU B 1 260 ? 160.274 135.164 151.953 1.00 37.28 260 LEU B O 1
ATOM 4682 N N . VAL B 1 261 ? 161.482 134.086 150.386 1.00 37.31 261 VAL B N 1
ATOM 4683 C CA . VAL B 1 261 ? 161.597 132.886 151.210 1.00 37.31 261 VAL B CA 1
ATOM 4684 C C . VAL B 1 261 ? 162.420 133.171 152.463 1.00 37.31 261 VAL B C 1
ATOM 4685 O O . VAL B 1 261 ? 162.130 132.643 153.546 1.00 37.31 261 VAL B O 1
ATOM 4689 N N . GLY B 1 262 ? 163.457 134.001 152.338 1.00 38.19 262 GLY B N 1
ATOM 4690 C CA . GLY B 1 262 ? 164.218 134.391 153.514 1.00 38.19 262 GLY B CA 1
ATOM 4691 C C . GLY B 1 262 ? 163.358 135.086 154.553 1.00 38.19 262 GLY B C 1
ATOM 4692 O O . GLY B 1 262 ? 163.473 134.815 155.752 1.00 38.19 262 GLY B O 1
ATOM 4693 N N . THR B 1 263 ? 162.475 135.981 154.105 1.00 39.97 263 THR B N 1
ATOM 4694 C CA . THR B 1 263 ? 161.558 136.646 155.025 1.00 39.97 263 THR B CA 1
ATOM 4695 C C . THR B 1 263 ? 160.610 135.645 155.672 1.00 39.97 263 THR B C 1
ATOM 4696 O O . THR B 1 263 ? 160.320 135.740 156.872 1.00 39.97 263 THR B O 1
ATOM 4700 N N . PHE B 1 264 ? 160.113 134.679 154.889 1.00 40.42 264 PHE B N 1
ATOM 4701 C CA . PHE B 1 264 ? 159.270 133.625 155.457 1.00 40.42 264 PHE B CA 1
ATOM 4702 C C . PHE B 1 264 ? 159.994 132.905 156.589 1.00 40.42 264 PHE B C 1
ATOM 4703 O O . PHE B 1 264 ? 159.446 132.721 157.687 1.00 40.42 264 PHE B O 1
ATOM 4711 N N . ILE B 1 265 ? 161.235 132.491 156.329 1.00 40.93 265 ILE B N 1
ATOM 4712 C CA . ILE B 1 265 ? 162.002 131.721 157.308 1.00 40.93 265 ILE B CA 1
ATOM 4713 C C . ILE B 1 265 ? 162.261 132.552 158.559 1.00 40.93 265 ILE B C 1
ATOM 4714 O O . ILE B 1 265 ? 162.153 132.059 159.690 1.00 40.93 265 ILE B O 1
ATOM 4719 N N . ILE B 1 266 ? 162.622 133.824 158.374 1.00 42.07 266 ILE B N 1
ATOM 4720 C CA . ILE B 1 266 ? 162.923 134.676 159.521 1.00 42.07 266 ILE B CA 1
ATOM 4721 C C . ILE B 1 266 ? 161.674 134.896 160.369 1.00 42.07 266 ILE B C 1
ATOM 4722 O O . ILE B 1 266 ? 161.739 134.879 161.605 1.00 42.07 266 ILE B O 1
ATOM 4727 N N . THR B 1 267 ? 160.519 135.099 159.727 1.00 43.09 267 THR B N 1
ATOM 4728 C CA . THR B 1 267 ? 159.279 135.248 160.483 1.00 43.09 267 THR B CA 1
ATOM 4729 C C . THR B 1 267 ? 158.964 133.985 161.278 1.00 43.09 267 THR B C 1
ATOM 4730 O O . THR B 1 267 ? 158.553 134.059 162.445 1.00 43.09 267 THR B O 1
ATOM 4734 N N . ALA B 1 268 ? 159.162 132.812 160.666 1.00 42.31 268 ALA B N 1
ATOM 4735 C CA . ALA B 1 268 ? 158.923 131.562 161.385 1.00 42.31 268 ALA B CA 1
ATOM 4736 C C . ALA B 1 268 ? 159.846 131.430 162.595 1.00 42.31 268 ALA B C 1
ATOM 4737 O O . ALA B 1 268 ? 159.410 131.021 163.682 1.00 42.31 268 ALA B O 1
ATOM 4739 N N . LEU B 1 269 ? 161.126 131.773 162.425 1.00 43.55 269 LEU B N 1
ATOM 4740 C CA . LEU B 1 269 ? 162.067 131.696 163.540 1.00 43.55 269 LEU B CA 1
ATOM 4741 C C . LEU B 1 269 ? 161.680 132.654 164.661 1.00 43.55 269 LEU B C 1
ATOM 4742 O O . LEU B 1 269 ? 161.786 132.311 165.847 1.00 43.55 269 LEU B O 1
ATOM 4747 N N . VAL B 1 270 ? 161.239 133.862 164.306 1.00 45.28 270 VAL B N 1
ATOM 4748 C CA . VAL B 1 270 ? 160.808 134.824 165.320 1.00 45.28 270 VAL B CA 1
ATOM 4749 C C . VAL B 1 270 ? 159.609 134.283 166.090 1.00 45.28 270 VAL B C 1
ATOM 4750 O O . VAL B 1 270 ? 159.533 134.408 167.322 1.00 45.28 270 VAL B O 1
ATOM 4754 N N . VAL B 1 271 ? 158.654 133.673 165.380 1.00 46.28 271 VAL B N 1
ATOM 4755 C CA . VAL B 1 271 ? 157.491 133.090 166.048 1.00 46.28 271 VAL B CA 1
ATOM 4756 C C . VAL B 1 271 ? 157.930 132.010 167.030 1.00 46.28 271 VAL B C 1
ATOM 4757 O O . VAL B 1 271 ? 157.462 131.958 168.176 1.00 46.28 271 VAL B O 1
ATOM 4761 N N . LEU B 1 272 ? 158.839 131.131 166.596 1.00 47.92 272 LEU B N 1
ATOM 4762 C CA . LEU B 1 272 ? 159.300 130.056 167.473 1.00 47.92 272 LEU B CA 1
ATOM 4763 C C . LEU B 1 272 ? 159.986 130.611 168.718 1.00 47.92 272 LEU B C 1
ATOM 4764 O O . LEU B 1 272 ? 159.738 130.141 169.839 1.00 47.92 272 LEU B O 1
ATOM 4769 N N . GLY B 1 273 ? 160.851 131.613 168.542 1.00 49.90 273 GLY B N 1
ATOM 4770 C CA . GLY B 1 273 ? 161.536 132.194 169.686 1.00 49.90 273 GLY B CA 1
ATOM 4771 C C . GLY B 1 273 ? 160.584 132.849 170.669 1.00 49.90 273 GLY B C 1
ATOM 4772 O O . GLY B 1 273 ? 160.728 132.697 171.888 1.00 49.90 273 GLY B O 1
ATOM 4773 N N . ASN B 1 274 ? 159.596 133.587 170.156 1.00 52.25 274 ASN B N 1
ATOM 4774 C CA . ASN B 1 274 ? 158.624 134.223 171.040 1.00 52.25 274 ASN B CA 1
ATOM 4775 C C . ASN B 1 274 ? 157.794 133.185 171.788 1.00 52.25 274 ASN B C 1
ATOM 4776 O O . ASN B 1 274 ? 157.483 133.368 172.973 1.00 52.25 274 ASN B O 1
ATOM 4781 N N . VAL B 1 275 ? 157.425 132.090 171.116 1.00 52.92 275 VAL B N 1
ATOM 4782 C CA . VAL B 1 275 ? 156.682 131.028 171.792 1.00 52.92 275 VAL B CA 1
ATOM 4783 C C . VAL B 1 275 ? 157.516 130.422 172.913 1.00 52.92 275 VAL B C 1
ATOM 4784 O O . VAL B 1 275 ? 157.011 130.166 174.016 1.00 52.92 275 VAL B O 1
ATOM 4788 N N . TRP B 1 276 ? 158.805 130.181 172.653 1.00 56.92 276 TRP B N 1
ATOM 4789 C CA . TRP B 1 276 ? 159.664 129.626 173.697 1.00 56.92 276 TRP B CA 1
ATOM 4790 C C . TRP B 1 276 ? 159.788 130.580 174.880 1.00 56.92 276 TRP B C 1
ATOM 4791 O O . TRP B 1 276 ? 159.759 130.151 176.041 1.00 56.92 276 TRP B O 1
ATOM 4802 N N . LEU B 1 277 ? 159.926 131.881 174.606 1.00 57.23 277 LEU B N 1
ATOM 4803 C CA . LEU B 1 277 ? 160.011 132.853 175.693 1.00 57.23 277 LEU B CA 1
ATOM 4804 C C . LEU B 1 277 ? 158.728 132.883 176.518 1.00 57.23 277 LEU B C 1
ATOM 4805 O O . LEU B 1 277 ? 158.775 132.956 177.753 1.00 57.23 277 LEU B O 1
ATOM 4810 N N . ARG B 1 278 ? 157.570 132.832 175.853 1.00 59.04 278 ARG B N 1
ATOM 4811 C CA . ARG B 1 278 ? 156.304 132.816 176.583 1.00 59.04 278 ARG B CA 1
ATOM 4812 C C . ARG B 1 278 ? 156.175 131.560 177.438 1.00 59.04 278 ARG B C 1
ATOM 4813 O O . ARG B 1 278 ? 155.692 131.620 178.576 1.00 59.04 278 ARG B O 1
ATOM 4821 N N . ARG B 1 279 ? 156.597 130.410 176.903 1.00 60.01 279 ARG B N 1
ATOM 4822 C CA . ARG B 1 279 ? 156.540 129.177 177.683 1.00 60.01 279 ARG B CA 1
ATOM 4823 C C . ARG B 1 279 ? 157.460 129.253 178.896 1.00 60.01 279 ARG B C 1
ATOM 4824 O O . ARG B 1 279 ? 157.113 128.766 179.979 1.00 60.01 279 ARG B O 1
ATOM 4832 N N . LEU B 1 280 ? 158.642 129.853 178.731 1.00 62.96 280 LEU B N 1
ATOM 4833 C CA . LEU B 1 280 ? 159.528 130.051 179.875 1.00 62.96 280 LEU B CA 1
ATOM 4834 C C . LEU B 1 280 ? 158.886 130.955 180.920 1.00 62.96 280 LEU B C 1
ATOM 4835 O O . LEU B 1 280 ? 158.980 130.690 182.124 1.00 62.96 280 LEU B O 1
ATOM 4840 N N . GLU B 1 281 ? 158.230 132.031 180.478 1.00 64.21 281 GLU B N 1
ATOM 4841 C CA . GLU B 1 281 ? 157.594 132.946 181.422 1.00 64.21 281 GLU B CA 1
ATOM 4842 C C . GLU B 1 281 ? 156.454 132.268 182.175 1.00 64.21 281 GLU B C 1
ATOM 4843 O O . GLU B 1 281 ? 156.251 132.528 183.367 1.00 64.21 281 GLU B O 1
ATOM 4849 N N . ASN B 1 282 ? 155.700 131.398 181.497 1.00 64.43 282 ASN B N 1
ATOM 4850 C CA . ASN B 1 282 ? 154.541 130.767 182.122 1.00 64.43 282 ASN B CA 1
ATOM 4851 C C . ASN B 1 282 ? 154.912 129.842 183.278 1.00 64.43 282 ASN B C 1
ATOM 4852 O O . ASN B 1 282 ? 154.043 129.522 184.095 1.00 64.43 282 ASN B O 1
ATOM 4857 N N . HIS B 1 283 ? 156.168 129.406 183.370 1.00 67.23 283 HIS B N 1
ATOM 4858 C CA . HIS B 1 283 ? 156.591 128.458 184.394 1.00 67.23 283 HIS B CA 1
ATOM 4859 C C . HIS B 1 283 ? 157.395 129.116 185.512 1.00 67.23 283 HIS B C 1
ATOM 4860 O O . HIS B 1 283 ? 158.152 128.433 186.210 1.00 67.23 283 HIS B O 1
ATOM 4867 N N . GLY B 1 284 ? 157.248 130.426 185.699 1.00 70.27 284 GLY B N 1
ATOM 4868 C CA . GLY B 1 284 ? 157.956 131.105 186.764 1.00 70.27 284 GLY B CA 1
ATOM 4869 C C . GLY B 1 284 ? 159.399 131.436 186.468 1.00 70.27 284 GLY B C 1
ATOM 4870 O O . GLY B 1 284 ? 160.153 131.751 187.395 1.00 70.27 284 GLY B O 1
ATOM 4871 N N . LYS B 1 285 ? 159.810 131.377 185.204 1.00 69.33 285 LYS B N 1
ATOM 4872 C CA . LYS B 1 285 ? 161.175 131.695 184.788 1.00 69.33 285 LYS B CA 1
ATOM 4873 C C . LYS B 1 285 ? 161.254 133.070 184.138 1.00 69.33 285 LYS B C 1
ATOM 4874 O O . LYS B 1 285 ? 161.958 133.265 183.140 1.00 69.33 285 LYS B O 1
ATOM 4880 N N . GLN B 1 286 ? 160.512 134.035 184.689 1.00 69.72 286 GLN B N 1
ATOM 4881 C CA . GLN B 1 286 ? 160.497 135.383 184.132 1.00 69.72 286 GLN B CA 1
ATOM 4882 C C . GLN B 1 286 ? 161.882 136.019 184.157 1.00 69.72 286 GLN B C 1
ATOM 4883 O O . GLN B 1 286 ? 162.222 136.791 183.256 1.00 69.72 286 GLN B O 1
ATOM 4889 N N . ALA B 1 287 ? 162.693 135.707 185.171 1.00 68.63 287 ALA B N 1
ATOM 4890 C CA . ALA B 1 287 ? 164.058 136.224 185.205 1.00 68.63 287 ALA B CA 1
ATOM 4891 C C . ALA B 1 287 ? 164.878 135.691 184.036 1.00 68.63 287 ALA B C 1
ATOM 4892 O O . ALA B 1 287 ? 165.615 136.445 183.389 1.00 68.63 287 ALA B O 1
ATOM 4894 N N . LEU B 1 288 ? 164.754 134.394 183.743 1.00 66.58 288 LEU B N 1
ATOM 4895 C CA . LEU B 1 288 ? 165.458 133.819 182.600 1.00 66.58 288 LEU B CA 1
ATOM 4896 C C . LEU B 1 288 ? 164.964 134.422 181.291 1.00 66.58 288 LEU B C 1
ATOM 4897 O O . LEU B 1 288 ? 165.760 134.706 180.384 1.00 66.58 288 LEU B O 1
ATOM 4902 N N . ALA B 1 289 ? 163.649 134.623 181.172 1.00 65.78 289 ALA B N 1
ATOM 4903 C CA . ALA B 1 289 ? 163.101 135.235 179.965 1.00 65.78 289 ALA B CA 1
ATOM 4904 C C . ALA B 1 289 ? 163.627 136.652 179.780 1.00 65.78 289 ALA B C 1
ATOM 4905 O O . ALA B 1 289 ? 163.984 137.050 178.665 1.00 65.78 289 ALA B O 1
ATOM 4907 N N . ARG B 1 290 ? 163.686 137.429 180.863 1.00 67.46 290 ARG B N 1
ATOM 4908 C CA . ARG B 1 290 ? 164.216 138.786 180.778 1.00 67.46 290 ARG B CA 1
ATOM 4909 C C . ARG B 1 290 ? 165.701 138.777 180.435 1.00 67.46 290 ARG B C 1
ATOM 4910 O O . ARG B 1 290 ? 166.181 139.655 179.708 1.00 67.46 290 ARG B O 1
ATOM 4918 N N . LYS B 1 291 ? 166.445 137.797 180.954 1.00 65.83 291 LYS B N 1
ATOM 4919 C CA . LYS B 1 291 ? 167.861 137.687 180.615 1.00 65.83 291 LYS B CA 1
ATOM 4920 C C . LYS B 1 291 ? 168.054 137.384 179.133 1.00 65.83 291 LYS B C 1
ATOM 4921 O O . LYS B 1 291 ? 168.955 137.938 178.492 1.00 65.83 291 LYS B O 1
ATOM 4927 N N . LEU B 1 292 ? 167.227 136.500 178.573 1.00 63.82 292 LEU B N 1
ATOM 4928 C CA . LEU B 1 292 ? 167.356 136.136 177.165 1.00 63.82 292 LEU B CA 1
ATOM 4929 C C . LEU B 1 292 ? 166.708 137.143 176.219 1.00 63.82 292 LEU B C 1
ATOM 4930 O O . LEU B 1 292 ? 166.949 137.074 175.004 1.00 63.82 292 LEU B O 1
ATOM 4935 N N . ASP B 1 293 ? 165.894 138.064 176.741 1.00 63.76 293 ASP B N 1
ATOM 4936 C CA . ASP B 1 293 ? 165.211 139.028 175.883 1.00 63.76 293 ASP B CA 1
ATOM 4937 C C . ASP B 1 293 ? 166.187 139.945 175.157 1.00 63.76 293 ASP B C 1
ATOM 4938 O O . ASP B 1 293 ? 165.932 140.329 174.010 1.00 63.76 293 ASP B O 1
ATOM 4943 N N . ILE B 1 294 ? 167.296 140.320 175.800 1.00 62.36 294 ILE B N 1
ATOM 4944 C CA . ILE B 1 294 ? 168.263 141.195 175.142 1.00 62.36 294 ILE B CA 1
ATOM 4945 C C . ILE B 1 294 ? 168.873 140.500 173.929 1.00 62.36 294 ILE B C 1
ATOM 4946 O O . ILE B 1 294 ? 169.005 141.099 172.854 1.00 62.36 294 ILE B O 1
ATOM 4951 N N . TYR B 1 295 ? 169.245 139.225 174.078 1.00 62.44 295 TYR B N 1
ATOM 4952 C CA . TYR B 1 295 ? 169.767 138.470 172.943 1.00 62.44 295 TYR B CA 1
ATOM 4953 C C . TYR B 1 295 ? 168.710 138.313 171.858 1.00 62.44 295 TYR B C 1
ATOM 4954 O O . TYR B 1 295 ? 169.011 138.432 170.662 1.00 62.44 295 TYR B O 1
ATOM 4963 N N . ALA B 1 296 ? 167.463 138.048 172.258 1.00 60.92 296 ALA B N 1
ATOM 4964 C CA . ALA B 1 296 ? 166.391 137.899 171.278 1.00 60.92 296 ALA B CA 1
ATOM 4965 C C . ALA B 1 296 ? 166.193 139.180 170.476 1.00 60.92 296 ALA B C 1
ATOM 4966 O O . ALA B 1 296 ? 165.973 139.134 169.260 1.00 60.92 296 ALA B O 1
ATOM 4968 N N . ILE B 1 297 ? 166.265 140.334 171.143 1.00 59.41 297 ILE B N 1
ATOM 4969 C CA . ILE B 1 297 ? 166.112 141.608 170.449 1.00 59.41 297 ILE B CA 1
ATOM 4970 C C . ILE B 1 297 ? 167.307 141.875 169.540 1.00 59.41 297 ILE B C 1
ATOM 4971 O O . ILE B 1 297 ? 167.144 142.307 168.392 1.00 59.41 297 ILE B O 1
ATOM 4976 N N . THR B 1 298 ? 168.524 141.615 170.027 1.00 59.28 298 THR B N 1
ATOM 4977 C CA . THR B 1 298 ? 169.715 141.945 169.253 1.00 59.28 298 THR B CA 1
ATOM 4978 C C . THR B 1 298 ? 169.940 140.998 168.081 1.00 59.28 298 THR B C 1
ATOM 4979 O O . THR B 1 298 ? 170.688 141.344 167.161 1.00 59.28 298 THR B O 1
ATOM 4983 N N . SER B 1 299 ? 169.320 139.820 168.087 1.00 56.80 299 SER B N 1
ATOM 4984 C CA . SER B 1 299 ? 169.504 138.879 166.988 1.00 56.80 299 SER B CA 1
ATOM 4985 C C . SER B 1 299 ? 168.630 139.184 165.775 1.00 56.80 299 SER B C 1
ATOM 4986 O O . SER B 1 299 ? 168.725 138.468 164.772 1.00 56.80 299 SER B O 1
ATOM 4989 N N . TYR B 1 300 ? 167.782 140.216 165.837 1.00 52.04 300 TYR B N 1
ATOM 4990 C CA . TYR B 1 300 ? 166.834 140.445 164.745 1.00 52.04 300 TYR B CA 1
ATOM 4991 C C . TYR B 1 300 ? 167.497 141.013 163.493 1.00 52.04 300 TYR B C 1
ATOM 4992 O O . TYR B 1 300 ? 167.359 140.399 162.420 1.00 52.04 300 TYR B O 1
ATOM 5001 N N . PRO B 1 301 ? 168.210 142.148 163.533 1.00 51.10 301 PRO B N 1
ATOM 5002 C CA . PRO B 1 301 ? 168.723 142.712 162.271 1.00 51.10 301 PRO B CA 1
ATOM 5003 C C . PRO B 1 301 ? 169.901 141.944 161.694 1.00 51.10 301 PRO B C 1
ATOM 5004 O O . PRO B 1 301 ? 170.107 141.969 160.471 1.00 51.10 301 PRO B O 1
ATOM 5008 N N . LEU B 1 302 ? 170.688 141.275 162.541 1.00 49.92 302 LEU B N 1
ATOM 5009 C CA . LEU B 1 302 ? 171.838 140.528 162.047 1.00 49.92 302 LEU B CA 1
ATOM 5010 C C . LEU B 1 302 ? 171.412 139.390 161.132 1.00 49.92 302 LEU B C 1
ATOM 5011 O O . LEU B 1 302 ? 172.127 139.061 160.180 1.00 49.92 302 LEU B O 1
ATOM 5016 N N . ALA B 1 303 ? 170.253 138.782 161.400 1.00 47.09 303 ALA B N 1
ATOM 5017 C CA . ALA B 1 303 ? 169.755 137.722 160.529 1.00 47.09 303 ALA B CA 1
ATOM 5018 C C . ALA B 1 303 ? 169.480 138.247 159.125 1.00 47.09 303 ALA B C 1
ATOM 5019 O O . ALA B 1 303 ? 169.860 137.619 158.131 1.00 47.09 303 ALA B O 1
ATOM 5021 N N . TYR B 1 304 ? 168.830 139.411 159.023 1.00 45.21 304 TYR B N 1
ATOM 5022 C CA . TYR B 1 304 ? 168.561 139.991 157.711 1.00 45.21 304 TYR B CA 1
ATOM 5023 C C . TYR B 1 304 ? 169.849 140.415 157.015 1.00 45.21 304 TYR B C 1
ATOM 5024 O O . TYR B 1 304 ? 169.984 140.250 155.796 1.00 45.21 304 TYR B O 1
ATOM 5033 N N . LEU B 1 305 ? 170.801 140.971 157.768 1.00 45.83 305 LEU B N 1
ATOM 5034 C CA . LEU B 1 305 ? 172.082 141.346 157.170 1.00 45.83 305 LEU B CA 1
ATOM 5035 C C . LEU B 1 305 ? 172.803 140.123 156.609 1.00 45.83 305 LEU B C 1
ATOM 5036 O O . LEU B 1 305 ? 173.321 140.147 155.484 1.00 45.83 305 LEU B O 1
ATOM 5041 N N . LEU B 1 306 ? 172.831 139.033 157.383 1.00 44.81 306 LEU B N 1
ATOM 5042 C CA . LEU B 1 306 ? 173.474 137.808 156.924 1.00 44.81 306 LEU B CA 1
ATOM 5043 C C . LEU B 1 306 ? 172.745 137.224 155.722 1.00 44.81 306 LEU B C 1
ATOM 5044 O O . LEU B 1 306 ? 173.377 136.688 154.807 1.00 44.81 306 LEU B O 1
ATOM 5049 N N . GLY B 1 307 ? 171.413 137.309 155.708 1.00 42.37 307 GLY B N 1
ATOM 5050 C CA . GLY B 1 307 ? 170.665 136.822 154.561 1.00 42.37 307 GLY B CA 1
ATOM 5051 C C . GLY B 1 307 ? 170.955 137.609 153.297 1.00 42.37 307 GLY B C 1
ATOM 5052 O O . GLY B 1 307 ? 171.105 137.032 152.216 1.00 42.37 307 GLY B O 1
ATOM 5053 N N . ALA B 1 308 ? 171.040 138.936 153.415 1.00 40.78 308 ALA B N 1
ATOM 5054 C CA . ALA B 1 308 ? 171.395 139.756 152.260 1.00 40.78 308 ALA B CA 1
ATOM 5055 C C . ALA B 1 308 ? 172.799 139.428 151.766 1.00 40.78 308 ALA B C 1
ATOM 5056 O O . ALA B 1 308 ? 173.031 139.314 150.554 1.00 40.78 308 ALA B O 1
ATOM 5058 N N . LEU B 1 309 ? 173.748 139.264 152.692 1.00 40.39 309 LEU B N 1
ATOM 5059 C CA . LEU B 1 309 ? 175.105 138.896 152.300 1.00 40.39 309 LEU B CA 1
ATOM 5060 C C . LEU B 1 309 ? 175.132 137.539 151.605 1.00 40.39 309 LEU B C 1
ATOM 5061 O O . LEU B 1 309 ? 175.832 137.360 150.600 1.00 40.39 309 LEU B O 1
ATOM 5066 N N . THR B 1 310 ? 174.377 136.570 152.129 1.00 39.73 310 THR B N 1
ATOM 5067 C CA . THR B 1 310 ? 174.333 135.243 151.524 1.00 39.73 310 THR B CA 1
ATOM 5068 C C . THR B 1 310 ? 173.720 135.290 150.131 1.00 39.73 310 THR B C 1
ATOM 5069 O O . THR B 1 310 ? 174.201 134.617 149.213 1.00 39.73 310 THR B O 1
ATOM 5073 N N . LEU B 1 311 ? 172.654 136.075 149.953 1.00 36.92 311 LEU B N 1
ATOM 5074 C CA . LEU B 1 311 ? 172.057 136.212 148.628 1.00 36.92 311 LEU B CA 1
ATOM 5075 C C . LEU B 1 311 ? 173.037 136.837 147.646 1.00 36.92 311 LEU B C 1
ATOM 5076 O O . LEU B 1 311 ? 173.146 136.391 146.495 1.00 36.92 311 LEU B O 1
ATOM 5081 N N . TRP B 1 312 ? 173.762 137.874 148.082 1.00 36.46 312 TRP B N 1
ATOM 5082 C CA . TRP B 1 312 ? 174.759 138.486 147.208 1.00 36.46 312 TRP B CA 1
ATOM 5083 C C . TRP B 1 312 ? 175.847 137.487 146.833 1.00 36.46 312 TRP B C 1
ATOM 5084 O O . TRP B 1 312 ? 176.248 137.405 145.667 1.00 36.46 312 TRP B O 1
ATOM 5095 N N . LEU B 1 313 ? 176.326 136.709 147.807 1.00 37.52 313 LEU B N 1
ATOM 5096 C CA . LEU B 1 313 ? 177.356 135.715 147.520 1.00 37.52 313 LEU B CA 1
ATOM 5097 C C . LEU B 1 313 ? 176.850 134.654 146.551 1.00 37.52 313 LEU B C 1
ATOM 5098 O O . LEU B 1 313 ? 177.579 134.228 145.647 1.00 37.52 313 LEU B O 1
ATOM 5103 N N . LEU B 1 314 ? 175.604 134.210 146.727 1.00 35.79 314 LEU B N 1
ATOM 5104 C CA . LEU B 1 314 ? 175.076 133.132 145.899 1.00 35.79 314 LEU B CA 1
ATOM 5105 C C . LEU B 1 314 ? 174.816 133.590 144.469 1.00 35.79 314 LEU B C 1
ATOM 5106 O O . LEU B 1 314 ? 175.101 132.853 143.518 1.00 35.79 314 LEU B O 1
ATOM 5111 N N . PHE B 1 315 ? 174.276 134.796 144.289 1.00 31.53 315 PHE B N 1
ATOM 5112 C CA . PHE B 1 315 ? 173.841 135.216 142.962 1.00 31.53 315 PHE B CA 1
ATOM 5113 C C . PHE B 1 315 ? 174.862 136.054 142.206 1.00 31.53 315 PHE B C 1
ATOM 5114 O O . PHE B 1 315 ? 174.873 136.020 140.971 1.00 31.53 315 PHE B O 1
ATOM 5122 N N . PHE B 1 316 ? 175.720 136.800 142.894 1.00 31.15 316 PHE B N 1
ATOM 5123 C CA . PHE B 1 316 ? 176.719 137.620 142.218 1.00 31.15 316 PHE B CA 1
ATOM 5124 C C . PHE B 1 316 ? 178.131 137.159 142.562 1.00 31.15 316 PHE B C 1
ATOM 5125 O O . PHE B 1 316 ? 178.881 136.722 141.689 1.00 31.15 316 PHE B O 1
ATOM 5133 N N . GLU C 1 7 ? 159.241 172.182 87.418 1.00 27.64 7 GLU C N 1
ATOM 5134 C CA . GLU C 1 7 ? 158.845 172.795 88.680 1.00 27.64 7 GLU C CA 1
ATOM 5135 C C . GLU C 1 7 ? 157.916 171.873 89.464 1.00 27.64 7 GLU C C 1
ATOM 5136 O O . GLU C 1 7 ? 157.074 171.190 88.879 1.00 27.64 7 GLU C O 1
ATOM 5142 N N . PRO C 1 8 ? 158.072 171.848 90.786 1.00 20.48 8 PRO C N 1
ATOM 5143 C CA . PRO C 1 8 ? 157.221 170.985 91.611 1.00 20.48 8 PRO C CA 1
ATOM 5144 C C . PRO C 1 8 ? 155.769 171.437 91.593 1.00 20.48 8 PRO C C 1
ATOM 5145 O O . PRO C 1 8 ? 155.460 172.617 91.404 1.00 20.48 8 PRO C O 1
ATOM 5149 N N . SER C 1 9 ? 154.875 170.476 91.794 1.00 17.02 9 SER C N 1
ATOM 5150 C CA . SER C 1 9 ? 153.443 170.727 91.828 1.00 17.02 9 SER C CA 1
ATOM 5151 C C . SER C 1 9 ? 152.962 170.853 93.268 1.00 17.02 9 SER C C 1
ATOM 5152 O O . SER C 1 9 ? 153.523 170.249 94.185 1.00 17.02 9 SER C O 1
ATOM 5155 N N . ASP C 1 10 ? 151.911 171.646 93.457 1.00 15.68 10 ASP C N 1
ATOM 5156 C CA . ASP C 1 10 ? 151.383 171.931 94.785 1.00 15.68 10 ASP C CA 1
ATOM 5157 C C . ASP C 1 10 ? 150.316 170.916 95.172 1.00 15.68 10 ASP C C 1
ATOM 5158 O O . ASP C 1 10 ? 149.466 170.545 94.357 1.00 15.68 10 ASP C O 1
ATOM 5163 N N . VAL C 1 11 ? 150.367 170.473 96.425 1.00 13.34 11 VAL C N 1
ATOM 5164 C CA . VAL C 1 11 ? 149.400 169.532 96.981 1.00 13.34 11 VAL C CA 1
ATOM 5165 C C . VAL C 1 11 ? 148.787 170.174 98.218 1.00 13.34 11 VAL C C 1
ATOM 5166 O O . VAL C 1 11 ? 149.508 170.544 99.154 1.00 13.34 11 VAL C O 1
ATOM 5170 N N . PHE C 1 12 ? 147.464 170.302 98.226 1.00 13.45 12 PHE C N 1
ATOM 5171 C CA . PHE C 1 12 ? 146.738 170.907 99.335 1.00 13.45 12 PHE C CA 1
ATOM 5172 C C . PHE C 1 12 ? 146.219 169.814 100.261 1.00 13.45 12 PHE C C 1
ATOM 5173 O O . PHE C 1 12 ? 145.620 168.837 99.800 1.00 13.45 12 PHE C O 1
ATOM 5181 N N . ILE C 1 13 ? 146.452 169.981 101.561 1.00 12.34 13 ILE C N 1
ATOM 5182 C CA . ILE C 1 13 ? 146.175 168.955 102.558 1.00 12.34 13 ILE C CA 1
ATOM 5183 C C . ILE C 1 13 ? 145.251 169.524 103.626 1.00 12.34 13 ILE C C 1
ATOM 5184 O O . ILE C 1 13 ? 145.447 170.651 104.094 1.00 12.34 13 ILE C O 1
ATOM 5189 N N . GLY C 1 14 ? 144.242 168.742 104.008 1.00 11.39 14 GLY C N 1
ATOM 5190 C CA . GLY C 1 14 ? 143.371 169.094 105.113 1.00 11.39 14 GLY C CA 1
ATOM 5191 C C . GLY C 1 14 ? 142.996 167.890 105.954 1.00 11.39 14 GLY C C 1
ATOM 5192 O O . GLY C 1 14 ? 142.750 166.807 105.414 1.00 11.39 14 GLY C O 1
ATOM 5193 N N . LEU C 1 15 ? 142.942 168.060 107.275 1.00 10.22 15 LEU C N 1
ATOM 5194 C CA . LEU C 1 15 ? 142.657 166.958 108.186 1.00 10.22 15 LEU C CA 1
ATOM 5195 C C . LEU C 1 15 ? 141.776 167.448 109.325 1.00 10.22 15 LEU C C 1
ATOM 5196 O O . LEU C 1 15 ? 142.058 168.488 109.927 1.00 10.22 15 LEU C O 1
ATOM 5201 N N . LYS C 1 16 ? 140.722 166.692 109.625 1.00 11.58 16 LYS C N 1
ATOM 5202 C CA . LYS C 1 16 ? 139.788 167.022 110.693 1.00 11.58 16 LYS C CA 1
ATOM 5203 C C . LYS C 1 16 ? 139.549 165.794 111.559 1.00 11.58 16 LYS C C 1
ATOM 5204 O O . LYS C 1 16 ? 139.494 164.669 111.054 1.00 11.58 16 LYS C O 1
ATOM 5210 N N . ILE C 1 17 ? 139.407 166.014 112.865 1.00 10.88 17 ILE C N 1
ATOM 5211 C CA . ILE C 1 17 ? 139.160 164.949 113.833 1.00 10.88 17 ILE C CA 1
ATOM 5212 C C . ILE C 1 17 ? 137.717 165.057 114.306 1.00 10.88 17 ILE C C 1
ATOM 5213 O O . ILE C 1 17 ? 137.286 166.119 114.768 1.00 10.88 17 ILE C O 1
ATOM 5218 N N . ASP C 1 18 ? 136.975 163.956 114.191 1.00 11.78 18 ASP C N 1
ATOM 5219 C CA . ASP C 1 18 ? 135.563 163.922 114.557 1.00 11.78 18 ASP C CA 1
ATOM 5220 C C . ASP C 1 18 ? 135.313 163.336 115.940 1.00 11.78 18 ASP C C 1
ATOM 5221 O O . ASP C 1 18 ? 134.484 163.864 116.687 1.00 11.78 18 ASP C O 1
ATOM 5226 N N . GLN C 1 19 ? 136.003 162.255 116.301 1.00 8.36 19 GLN C N 1
ATOM 5227 C CA . GLN C 1 19 ? 135.784 161.577 117.569 1.00 8.36 19 GLN C CA 1
ATOM 5228 C C . GLN C 1 19 ? 137.115 161.267 118.237 1.00 8.36 19 GLN C C 1
ATOM 5229 O O . GLN C 1 19 ? 138.131 161.059 117.570 1.00 8.36 19 GLN C O 1
ATOM 5235 N N . ILE C 1 20 ? 137.097 161.244 119.567 1.00 9.07 20 ILE C N 1
ATOM 5236 C CA . ILE C 1 20 ? 138.209 160.751 120.374 1.00 9.07 20 ILE C CA 1
ATOM 5237 C C . ILE C 1 20 ? 137.681 159.531 121.116 1.00 9.07 20 ILE C C 1
ATOM 5238 O O . ILE C 1 20 ? 136.945 159.660 122.101 1.00 9.07 20 ILE C O 1
ATOM 5243 N N . THR C 1 21 ? 138.050 158.338 120.647 1.00 8.69 21 THR C N 1
ATOM 5244 C CA . THR C 1 21 ? 137.484 157.107 121.181 1.00 8.69 21 THR C CA 1
ATOM 5245 C C . THR C 1 21 ? 138.181 156.620 122.445 1.00 8.69 21 THR C C 1
ATOM 5246 O O . THR C 1 21 ? 137.662 155.711 123.102 1.00 8.69 21 THR C O 1
ATOM 5250 N N . GLY C 1 22 ? 139.328 157.190 122.804 1.00 8.46 22 GLY C N 1
ATOM 5251 C CA . GLY C 1 22 ? 140.002 156.780 124.020 1.00 8.46 22 GLY C CA 1
ATOM 5252 C C . GLY C 1 22 ? 141.439 157.243 124.131 1.00 8.46 22 GLY C C 1
ATOM 5253 O O . GLY C 1 22 ? 142.135 157.394 123.122 1.00 8.46 22 GLY C O 1
ATOM 5254 N N . ILE C 1 23 ? 141.893 157.471 125.361 1.00 11.50 23 ILE C N 1
ATOM 5255 C CA . ILE C 1 23 ? 143.276 157.836 125.649 1.00 11.50 23 ILE C CA 1
ATOM 5256 C C . ILE C 1 23 ? 143.821 156.826 126.648 1.00 11.50 23 ILE C C 1
ATOM 5257 O O . ILE C 1 23 ? 143.265 156.669 127.741 1.00 11.50 23 ILE C O 1
ATOM 5262 N N . ASN C 1 24 ? 144.901 156.147 126.277 1.00 13.81 24 ASN C N 1
ATOM 5263 C CA . ASN C 1 24 ? 145.513 155.110 127.105 1.00 13.81 24 ASN C CA 1
ATOM 5264 C C . ASN C 1 24 ? 146.858 155.638 127.596 1.00 13.81 24 ASN C C 1
ATOM 5265 O O . ASN C 1 24 ? 147.863 155.558 126.885 1.00 13.81 24 ASN C O 1
ATOM 5270 N N . GLN C 1 25 ? 146.870 156.177 128.818 1.00 16.98 25 GLN C N 1
ATOM 5271 C CA . GLN C 1 25 ? 148.107 156.703 129.384 1.00 16.98 25 GLN C CA 1
ATOM 5272 C C . GLN C 1 25 ? 149.071 155.598 129.797 1.00 16.98 25 GLN C C 1
ATOM 5273 O O . GLN C 1 25 ? 150.282 155.840 129.847 1.00 16.98 25 GLN C O 1
ATOM 5279 N N . LYS C 1 26 ? 148.565 154.401 130.099 1.00 17.45 26 LYS C N 1
ATOM 5280 C CA . LYS C 1 26 ? 149.447 153.291 130.446 1.00 17.45 26 LYS C CA 1
ATOM 5281 C C . LYS C 1 26 ? 150.319 152.890 129.262 1.00 17.45 26 LYS C C 1
ATOM 5282 O O . LYS C 1 26 ? 151.513 152.613 129.428 1.00 17.45 26 LYS C O 1
ATOM 5288 N N . GLU C 1 27 ? 149.742 152.848 128.062 1.00 15.76 27 GLU C N 1
ATOM 5289 C CA . GLU C 1 27 ? 150.483 152.536 126.848 1.00 15.76 27 GLU C CA 1
ATOM 5290 C C . GLU C 1 27 ? 150.926 153.775 126.080 1.00 15.76 27 GLU C C 1
ATOM 5291 O O . GLU C 1 27 ? 151.660 153.641 125.095 1.00 15.76 27 GLU C O 1
ATOM 5297 N N . GLU C 1 28 ? 150.498 154.965 126.506 1.00 14.54 28 GLU C N 1
ATOM 5298 C CA . GLU C 1 28 ? 150.879 156.235 125.886 1.00 14.54 28 GLU C CA 1
ATOM 5299 C C . GLU C 1 28 ? 150.504 156.268 124.401 1.00 14.54 28 GLU C C 1
ATOM 5300 O O . GLU C 1 28 ? 151.353 156.375 123.514 1.00 14.54 28 GLU C O 1
ATOM 5306 N N . ASN C 1 29 ? 149.200 156.175 124.147 1.00 11.01 29 ASN C N 1
ATOM 5307 C CA . ASN C 1 29 ? 148.667 156.287 122.794 1.00 11.01 29 ASN C CA 1
ATOM 5308 C C . ASN C 1 29 ? 147.216 156.743 122.877 1.00 11.01 29 ASN C C 1
ATOM 5309 O O . ASN C 1 29 ? 146.602 156.735 123.946 1.00 11.01 29 ASN C O 1
ATOM 5314 N N . PHE C 1 30 ? 146.675 157.146 121.729 1.00 8.09 30 PHE C N 1
ATOM 5315 C CA . PHE C 1 30 ? 145.288 157.582 121.649 1.00 8.09 30 PHE C CA 1
ATOM 5316 C C . PHE C 1 30 ? 144.716 157.182 120.296 1.00 8.09 30 PHE C C 1
ATOM 5317 O O . PHE C 1 30 ? 145.451 156.964 119.330 1.00 8.09 30 PHE C O 1
ATOM 5325 N N . SER C 1 31 ? 143.388 157.091 120.239 1.00 7.53 31 SER C N 1
ATOM 5326 C CA . SER C 1 31 ? 142.674 156.664 119.043 1.00 7.53 31 SER C CA 1
ATOM 5327 C C . SER C 1 31 ? 141.608 157.691 118.689 1.00 7.53 31 SER C C 1
ATOM 5328 O O . SER C 1 31 ? 140.936 158.229 119.573 1.00 7.53 31 SER C O 1
ATOM 5331 N N . VAL C 1 32 ? 141.455 157.958 117.390 1.00 8.88 32 VAL C N 1
ATOM 5332 C CA . VAL C 1 32 ? 140.539 158.978 116.892 1.00 8.88 32 VAL C CA 1
ATOM 5333 C C . VAL C 1 32 ? 139.838 158.465 115.640 1.00 8.88 32 VAL C C 1
ATOM 5334 O O . VAL C 1 32 ? 140.221 157.454 115.049 1.00 8.88 32 VAL C O 1
ATOM 5338 N N . VAL C 1 33 ? 138.788 159.184 115.246 1.00 8.16 33 VAL C N 1
ATOM 5339 C CA . VAL C 1 33 ? 138.109 158.997 113.968 1.00 8.16 33 VAL C CA 1
ATOM 5340 C C . VAL C 1 33 ? 138.158 160.331 113.238 1.00 8.16 33 VAL C C 1
ATOM 5341 O O . VAL C 1 33 ? 137.714 161.353 113.777 1.00 8.16 33 VAL C O 1
ATOM 5345 N N . GLY C 1 34 ? 138.695 160.329 112.016 1.00 9.47 34 GLY C N 1
ATOM 5346 C CA . GLY C 1 34 ? 138.946 161.561 111.299 1.00 9.47 34 GLY C CA 1
ATOM 5347 C C . GLY C 1 34 ? 138.688 161.423 109.811 1.00 9.47 34 GLY C C 1
ATOM 5348 O O . GLY C 1 34 ? 138.360 160.346 109.312 1.00 9.47 34 GLY C O 1
ATOM 5349 N N . SER C 1 35 ? 138.845 162.548 109.113 1.00 10.34 35 SER C N 1
ATOM 5350 C CA . SER C 1 35 ? 138.631 162.626 107.675 1.00 10.34 35 SER C CA 1
ATOM 5351 C C . SER C 1 35 ? 139.779 163.390 107.034 1.00 10.34 35 SER C C 1
ATOM 5352 O O . SER C 1 35 ? 140.281 164.364 107.602 1.00 10.34 35 SER C O 1
ATOM 5355 N N . LEU C 1 36 ? 140.188 162.947 105.847 1.00 11.30 36 LEU C N 1
ATOM 5356 C CA . LEU C 1 36 ? 141.283 163.556 105.106 1.00 11.30 36 LEU C CA 1
ATOM 5357 C C . LEU C 1 36 ? 140.785 164.035 103.749 1.00 11.30 36 LEU C C 1
ATOM 5358 O O . LEU C 1 36 ? 140.039 163.328 103.065 1.00 11.30 36 LEU C O 1
ATOM 5363 N N . ARG C 1 37 ? 141.202 165.242 103.366 1.00 12.08 37 ARG C N 1
ATOM 5364 C CA . ARG C 1 37 ? 140.839 165.845 102.087 1.00 12.08 37 ARG C CA 1
ATOM 5365 C C . ARG C 1 37 ? 142.095 166.360 101.401 1.00 12.08 37 ARG C C 1
ATOM 5366 O O . ARG C 1 37 ? 142.894 167.072 102.017 1.00 12.08 37 ARG C O 1
ATOM 5374 N N . ILE C 1 38 ? 142.262 166.009 100.127 1.00 13.68 38 ILE C N 1
ATOM 5375 C CA . ILE C 1 38 ? 143.425 166.414 99.342 1.00 13.68 38 ILE C CA 1
ATOM 5376 C C . ILE C 1 38 ? 142.955 166.907 97.979 1.00 13.68 38 ILE C C 1
ATOM 5377 O O . ILE C 1 38 ? 142.064 166.312 97.363 1.00 13.68 38 ILE C O 1
ATOM 5382 N N . ASP C 1 39 ? 143.552 168.002 97.511 1.00 15.24 39 ASP C N 1
ATOM 5383 C CA . ASP C 1 39 ? 143.295 168.544 96.183 1.00 15.24 39 ASP C CA 1
ATOM 5384 C C . ASP C 1 39 ? 144.604 168.632 95.412 1.00 15.24 39 ASP C C 1
ATOM 5385 O O . ASP C 1 39 ? 145.587 169.192 95.911 1.00 15.24 39 ASP C O 1
ATOM 5390 N N . TRP C 1 40 ? 144.615 168.085 94.198 1.00 15.88 40 TRP C N 1
ATOM 5391 C CA . TRP C 1 40 ? 145.816 168.061 93.371 1.00 15.88 40 TRP C CA 1
ATOM 5392 C C . TRP C 1 40 ? 145.417 168.166 91.907 1.00 15.88 40 TRP C C 1
ATOM 5393 O O . TRP C 1 40 ? 144.492 167.478 91.465 1.00 15.88 40 TRP C O 1
ATOM 5404 N N . ARG C 1 41 ? 146.117 169.018 91.163 1.00 19.80 41 ARG C N 1
ATOM 5405 C CA . ARG C 1 41 ? 145.806 169.291 89.766 1.00 19.80 41 ARG C CA 1
ATOM 5406 C C . ARG C 1 41 ? 146.911 168.748 88.868 1.00 19.80 41 ARG C C 1
ATOM 5407 O O . ARG C 1 41 ? 148.090 169.051 89.074 1.00 19.80 41 ARG C O 1
ATOM 5415 N N . GLN C 1 42 ? 146.522 167.954 87.876 1.00 20.78 42 GLN C N 1
ATOM 5416 C CA . GLN C 1 42 ? 147.448 167.413 86.882 1.00 20.78 42 GLN C CA 1
ATOM 5417 C C . GLN C 1 42 ? 146.902 167.714 85.494 1.00 20.78 42 GLN C C 1
ATOM 5418 O O . GLN C 1 42 ? 145.845 167.164 85.117 1.00 20.78 42 GLN C O 1
ATOM 5424 N N . PRO C 1 43 ? 147.563 168.570 84.711 1.00 21.43 43 PRO C N 1
ATOM 5425 C CA . PRO C 1 43 ? 147.030 168.916 83.382 1.00 21.43 43 PRO C CA 1
ATOM 5426 C C . PRO C 1 43 ? 146.912 167.734 82.433 1.00 21.43 43 PRO C C 1
ATOM 5427 O O . PRO C 1 43 ? 146.105 167.792 81.497 1.00 21.43 43 PRO C O 1
ATOM 5431 N N . LEU C 1 44 ? 147.687 166.668 82.638 1.00 21.49 44 LEU C N 1
ATOM 5432 C CA . LEU C 1 44 ? 147.639 165.517 81.743 1.00 21.49 44 LEU C CA 1
ATOM 5433 C C . LEU C 1 44 ? 146.360 164.702 81.883 1.00 21.49 44 LEU C C 1
ATOM 5434 O O . LEU C 1 44 ? 146.120 163.817 81.057 1.00 21.49 44 LEU C O 1
ATOM 5439 N N . LEU C 1 45 ? 145.539 164.974 82.897 1.00 22.26 45 LEU C N 1
ATOM 5440 C CA . LEU C 1 45 ? 144.292 164.254 83.113 1.00 22.26 45 LEU C CA 1
ATOM 5441 C C . LEU C 1 45 ? 143.078 165.005 82.580 1.00 22.26 45 LEU C C 1
ATOM 5442 O O . LEU C 1 45 ? 141.944 164.598 82.849 1.00 22.26 45 LEU C O 1
ATOM 5447 N N . ALA C 1 46 ? 143.288 166.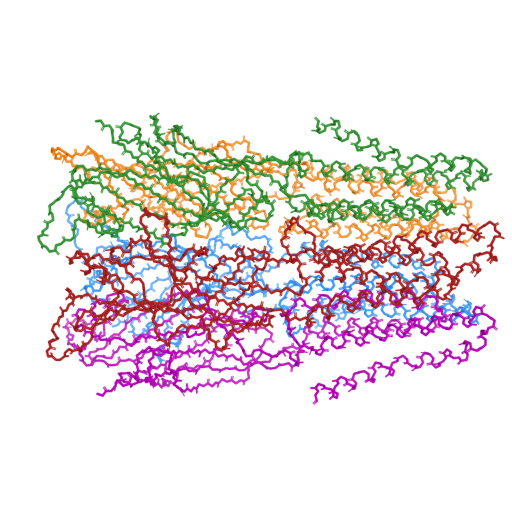090 81.838 1.00 24.68 46 ALA C N 1
ATOM 5448 C CA . ALA C 1 46 ? 142.177 166.859 81.299 1.00 24.68 46 ALA C CA 1
ATOM 5449 C C . ALA C 1 46 ? 141.414 166.053 80.252 1.00 24.68 46 ALA C C 1
ATOM 5450 O O . ALA C 1 46 ? 141.980 165.221 79.539 1.00 24.68 46 ALA C O 1
ATOM 5452 N N . PHE C 1 47 ? 140.110 166.309 80.168 1.00 28.27 47 PHE C N 1
ATOM 5453 C CA . PHE C 1 47 ? 139.249 165.605 79.230 1.00 28.27 47 PHE C CA 1
ATOM 5454 C C . PHE C 1 47 ? 138.111 166.524 78.811 1.00 28.27 47 PHE C C 1
ATOM 5455 O O . PHE C 1 47 ? 137.919 167.607 79.368 1.00 28.27 47 PHE C O 1
ATOM 5463 N N . GLU C 1 48 ? 137.353 166.073 77.814 1.00 39.13 48 GLU C N 1
ATOM 5464 C CA . GLU C 1 48 ? 136.164 166.768 77.339 1.00 39.13 48 GLU C CA 1
ATOM 5465 C C . GLU C 1 48 ? 134.968 165.835 77.462 1.00 39.13 48 GLU C C 1
ATOM 5466 O O . GLU C 1 48 ? 135.003 164.706 76.964 1.00 39.13 48 GLU C O 1
ATOM 5472 N N . HIS C 1 49 ? 133.916 166.307 78.124 1.00 44.31 49 HIS C N 1
ATOM 5473 C CA . HIS C 1 49 ? 132.748 165.477 78.376 1.00 44.31 49 HIS C CA 1
ATOM 5474 C C . HIS C 1 49 ? 131.914 165.314 77.111 1.00 44.31 49 HIS C C 1
ATOM 5475 O O . HIS C 1 49 ? 131.744 166.256 76.333 1.00 44.31 49 HIS C O 1
ATOM 5482 N N . ALA C 1 50 ? 131.400 164.104 76.911 1.00 51.83 50 ALA C N 1
ATOM 5483 C CA . ALA C 1 50 ? 130.493 163.828 75.812 1.00 51.83 50 ALA C CA 1
ATOM 5484 C C . ALA C 1 50 ? 129.081 164.296 76.166 1.00 51.83 50 ALA C C 1
ATOM 5485 O O . ALA C 1 50 ? 128.736 164.405 77.346 1.00 51.83 50 ALA C O 1
ATOM 5487 N N . PRO C 1 51 ? 128.252 164.596 75.164 1.00 55.62 51 PRO C N 1
ATOM 5488 C CA . PRO C 1 51 ? 126.872 165.002 75.457 1.00 55.62 51 PRO C CA 1
ATOM 5489 C C . PRO C 1 51 ? 126.120 163.913 76.209 1.00 55.62 51 PRO C C 1
ATOM 5490 O O . PRO C 1 51 ? 126.254 162.722 75.918 1.00 55.62 51 PRO C O 1
ATOM 5494 N N . GLY C 1 52 ? 125.321 164.336 77.187 1.00 53.33 52 GLY C N 1
ATOM 5495 C CA . GLY C 1 52 ? 124.595 163.420 78.038 1.00 53.33 52 GLY C CA 1
ATOM 5496 C C . GLY C 1 52 ? 125.369 162.905 79.232 1.00 53.33 52 GLY C C 1
ATOM 5497 O O . GLY C 1 52 ? 124.799 162.164 80.044 1.00 53.33 52 GLY C O 1
ATOM 5498 N N . GLU C 1 53 ? 126.648 163.270 79.369 1.00 46.28 53 GLU C N 1
ATOM 5499 C CA . GLU C 1 53 ? 127.493 162.815 80.460 1.00 46.28 53 GLU C CA 1
ATOM 5500 C C . GLU C 1 53 ? 127.731 163.939 81.466 1.00 46.28 53 GLU C C 1
ATOM 5501 O O . GLU C 1 53 ? 127.723 165.119 81.100 1.00 46.28 53 GLU C O 1
ATOM 5507 N N . PRO C 1 54 ? 127.943 163.607 82.737 1.00 37.32 54 PRO C N 1
ATOM 5508 C CA . PRO C 1 54 ? 128.191 164.647 83.739 1.00 37.32 54 PRO C CA 1
ATOM 5509 C C . PRO C 1 54 ? 129.534 165.330 83.525 1.00 37.32 54 PRO C C 1
ATOM 5510 O O . PRO C 1 54 ? 130.455 164.788 82.909 1.00 37.32 54 PRO C O 1
ATOM 5514 N N . LYS C 1 55 ? 129.631 166.551 84.052 1.00 31.83 55 LYS C N 1
ATOM 5515 C CA . LYS C 1 55 ? 130.848 167.342 83.919 1.00 31.83 55 LYS C CA 1
ATOM 5516 C C . LYS C 1 55 ? 131.976 166.835 84.811 1.00 31.83 55 LYS C C 1
ATOM 5517 O O . LYS C 1 55 ? 133.137 167.197 84.587 1.00 31.83 55 LYS C O 1
ATOM 5523 N N . HIS C 1 56 ? 131.667 166.003 85.801 1.00 26.49 56 HIS C N 1
ATOM 5524 C CA . HIS C 1 56 ? 132.665 165.402 86.673 1.00 26.49 56 HIS C CA 1
ATOM 5525 C C . HIS C 1 56 ? 132.547 163.885 86.620 1.00 26.49 56 HIS C C 1
ATOM 5526 O O . HIS C 1 56 ? 131.453 163.337 86.456 1.00 26.49 56 HIS C O 1
ATOM 5533 N N . ARG C 1 57 ? 133.684 163.210 86.760 1.00 21.91 57 ARG C N 1
ATOM 5534 C CA . ARG C 1 57 ? 133.754 161.758 86.691 1.00 21.91 57 ARG C CA 1
ATOM 5535 C C . ARG C 1 57 ? 134.081 161.183 88.062 1.00 21.91 57 ARG C C 1
ATOM 5536 O O . ARG C 1 57 ? 134.866 161.762 88.819 1.00 21.91 57 ARG C O 1
ATOM 5544 N N . THR C 1 58 ? 133.474 160.042 88.374 1.00 18.02 58 THR C N 1
ATOM 5545 C CA . THR C 1 58 ? 133.651 159.366 89.652 1.00 18.02 58 THR C CA 1
ATOM 5546 C C . THR C 1 58 ? 134.394 158.055 89.431 1.00 18.02 58 THR C C 1
ATOM 5547 O O . THR C 1 58 ? 134.057 157.295 88.517 1.00 18.02 58 THR C O 1
ATOM 5551 N N . TYR C 1 59 ? 135.399 157.797 90.265 1.00 16.92 59 TYR C N 1
ATOM 5552 C CA . TYR C 1 59 ? 136.245 156.620 90.130 1.00 16.92 59 TYR C CA 1
ATOM 5553 C C . TYR C 1 59 ? 136.413 155.928 91.474 1.00 16.92 59 TYR C C 1
ATOM 5554 O O . TYR C 1 59 ? 136.316 156.554 92.533 1.00 16.92 59 TYR C O 1
ATOM 5563 N N . THR C 1 60 ? 136.664 154.623 91.416 1.00 16.92 60 THR C N 1
ATOM 5564 C CA . THR C 1 60 ? 137.191 153.909 92.565 1.00 16.92 60 THR C CA 1
ATOM 5565 C C . THR C 1 60 ? 138.712 154.035 92.591 1.00 16.92 60 THR C C 1
ATOM 5566 O O . THR C 1 60 ? 139.346 154.407 91.599 1.00 16.92 60 THR C O 1
ATOM 5570 N N . LEU C 1 61 ? 139.297 153.730 93.750 1.00 16.77 61 LEU C N 1
ATOM 5571 C CA . LEU C 1 61 ? 140.735 153.919 93.919 1.00 16.77 61 LEU C CA 1
ATOM 5572 C C . LEU C 1 61 ? 141.533 153.026 92.975 1.00 16.77 61 LEU C C 1
ATOM 5573 O O . LEU C 1 61 ? 142.512 153.474 92.365 1.00 16.77 61 LEU C O 1
ATOM 5578 N N . ALA C 1 62 ? 141.129 151.760 92.841 1.00 16.80 62 ALA C N 1
ATOM 5579 C CA . ALA C 1 62 ? 141.881 150.827 92.007 1.00 16.80 62 ALA C CA 1
ATOM 5580 C C . ALA C 1 62 ? 141.864 151.246 90.543 1.00 16.80 62 ALA C C 1
ATOM 5581 O O . ALA C 1 62 ? 142.897 151.203 89.865 1.00 16.80 62 ALA C O 1
ATOM 5583 N N . THR C 1 63 ? 140.697 151.656 90.036 1.00 16.60 63 THR C N 1
ATOM 5584 C CA . THR C 1 63 ? 140.608 152.082 88.643 1.00 16.60 63 THR C CA 1
ATOM 5585 C C . THR C 1 63 ? 141.419 153.349 88.398 1.00 16.60 63 THR C C 1
ATOM 5586 O O . THR C 1 63 ? 142.063 153.490 87.353 1.00 16.60 63 THR C O 1
ATOM 5590 N N . PHE C 1 64 ? 141.396 154.284 89.351 1.00 15.62 64 PHE C N 1
ATOM 5591 C CA . PHE C 1 64 ? 142.193 155.500 89.214 1.00 15.62 64 PHE C CA 1
ATOM 5592 C C . PHE C 1 64 ? 143.685 155.183 89.193 1.00 15.62 64 PHE C C 1
ATOM 5593 O O . PHE C 1 64 ? 144.438 155.753 88.392 1.00 15.62 64 PHE C O 1
ATOM 5601 N N . LEU C 1 65 ? 144.130 154.273 90.065 1.00 16.97 65 LEU C N 1
ATOM 5602 C CA . LEU C 1 65 ? 145.535 153.878 90.065 1.00 16.97 65 LEU C CA 1
ATOM 5603 C C . LEU C 1 65 ? 145.917 153.188 88.760 1.00 16.97 65 LEU C C 1
ATOM 5604 O O . LEU C 1 65 ? 147.006 153.421 88.221 1.00 16.97 65 LEU C O 1
ATOM 5609 N N . LYS C 1 66 ? 145.034 152.332 88.240 1.00 17.98 66 LYS C N 1
ATOM 5610 C CA . LYS C 1 66 ? 145.304 151.681 86.962 1.00 17.98 66 LYS C CA 1
ATOM 5611 C C . LYS C 1 66 ? 145.397 152.699 85.832 1.00 17.98 66 LYS C C 1
ATOM 5612 O O . LYS C 1 66 ? 146.257 152.584 84.953 1.00 17.98 66 LYS C O 1
ATOM 5618 N N . LEU C 1 67 ? 144.515 153.702 85.836 1.00 18.27 67 LEU C N 1
ATOM 5619 C CA . LEU C 1 67 ? 144.576 154.752 84.824 1.00 18.27 67 LEU C CA 1
ATOM 5620 C C . LEU C 1 67 ? 145.881 155.534 84.917 1.00 18.27 67 LEU C C 1
ATOM 5621 O O . LEU C 1 67 ? 146.508 155.836 83.894 1.00 18.27 67 LEU C O 1
ATOM 5626 N N . LEU C 1 68 ? 146.306 155.868 86.139 1.00 17.79 68 LEU C N 1
ATOM 5627 C CA . LEU C 1 68 ? 147.566 156.584 86.311 1.00 17.79 68 LEU C CA 1
ATOM 5628 C C . LEU C 1 68 ? 148.745 155.751 85.822 1.00 17.79 68 LEU C C 1
ATOM 5629 O O . LEU C 1 68 ? 149.665 156.278 85.184 1.00 17.79 68 LEU C O 1
ATOM 5634 N N . GLU C 1 69 ? 148.741 154.450 86.119 1.00 19.45 69 GLU C N 1
ATOM 5635 C CA . GLU C 1 69 ? 149.813 153.580 85.644 1.00 19.45 69 GLU C CA 1
ATOM 5636 C C . GLU C 1 69 ? 149.812 153.475 84.123 1.00 19.45 69 GLU C C 1
ATOM 5637 O O . GLU C 1 69 ? 150.878 153.461 83.498 1.00 19.45 69 GLU C O 1
ATOM 5643 N N . GLU C 1 70 ? 148.627 153.393 83.512 1.00 22.73 70 GLU C N 1
ATOM 5644 C CA . GLU C 1 70 ? 148.548 153.345 82.056 1.00 22.73 70 GLU C CA 1
ATOM 5645 C C . GLU C 1 70 ? 149.078 154.628 81.431 1.00 22.73 70 GLU C C 1
ATOM 5646 O O . GLU C 1 70 ? 149.773 154.589 80.409 1.00 22.73 70 GLU C O 1
ATOM 5652 N N . LYS C 1 71 ? 148.763 155.777 82.030 1.00 21.98 71 LYS C N 1
ATOM 5653 C CA . LYS C 1 71 ? 149.286 157.044 81.535 1.00 21.98 71 LYS C CA 1
ATOM 5654 C C . LYS C 1 71 ? 150.691 157.345 82.043 1.00 21.98 71 LYS C C 1
ATOM 5655 O O . LYS C 1 71 ? 151.287 158.337 81.607 1.00 21.98 71 LYS C O 1
ATOM 5661 N N . GLN C 1 72 ? 151.226 156.517 82.944 1.00 23.28 72 GLN C N 1
ATOM 5662 C CA . GLN C 1 72 ? 152.576 156.675 83.489 1.00 23.28 72 GLN C CA 1
ATOM 5663 C C . GLN C 1 72 ? 152.751 158.050 84.140 1.00 23.28 72 GLN C C 1
ATOM 5664 O O . GLN C 1 72 ? 153.573 158.869 83.725 1.00 23.28 72 GLN C O 1
ATOM 5670 N N . ILE C 1 73 ? 151.956 158.287 85.181 1.00 18.50 73 ILE C N 1
ATOM 5671 C CA . ILE C 1 73 ? 151.978 159.536 85.932 1.00 18.50 73 ILE C CA 1
ATOM 5672 C C . ILE C 1 73 ? 152.299 159.218 87.386 1.00 18.50 73 ILE C C 1
ATOM 5673 O O . ILE C 1 73 ? 151.653 158.357 87.996 1.00 18.50 73 ILE C O 1
ATOM 5678 N N . ARG C 1 74 ? 153.295 159.908 87.934 1.00 16.72 74 ARG C N 1
ATOM 5679 C CA . ARG C 1 74 ? 153.685 159.716 89.323 1.00 16.72 74 ARG C CA 1
ATOM 5680 C C . ARG C 1 74 ? 152.662 160.349 90.257 1.00 16.72 74 ARG C C 1
ATOM 5681 O O . ARG C 1 74 ? 152.215 161.479 90.036 1.00 16.72 74 ARG C O 1
ATOM 5689 N N . TRP C 1 75 ? 152.291 159.613 91.309 1.00 14.33 75 TRP C N 1
ATOM 5690 C CA . TRP C 1 75 ? 151.348 160.134 92.285 1.00 14.33 75 TRP C CA 1
ATOM 5691 C C . TRP C 1 75 ? 152.054 160.461 93.599 1.00 14.33 75 TRP C C 1
ATOM 5692 O O . TRP C 1 75 ? 153.047 159.819 93.954 1.00 14.33 75 TRP C O 1
ATOM 5703 N N . PRO C 1 76 ? 151.567 161.459 94.345 1.00 13.42 76 PRO C N 1
ATOM 5704 C CA . PRO C 1 76 ? 152.214 161.868 95.614 1.00 13.42 76 PRO C CA 1
ATOM 5705 C C . PRO C 1 76 ? 151.896 160.952 96.795 1.00 13.42 76 PRO C C 1
ATOM 5706 O O . PRO C 1 76 ? 150.986 161.174 97.592 1.00 13.42 76 PRO C O 1
ATOM 5710 N N . ALA C 1 77 ? 152.673 159.878 96.911 1.00 12.04 77 ALA C N 1
ATOM 5711 C CA . ALA C 1 77 ? 152.499 158.940 98.013 1.00 12.04 77 ALA C CA 1
ATOM 5712 C C . ALA C 1 77 ? 152.856 159.596 99.342 1.00 12.04 77 ALA C C 1
ATOM 5713 O O . ALA C 1 77 ? 153.796 160.390 99.431 1.00 12.04 77 ALA C O 1
ATOM 5715 N N . PHE C 1 78 ? 152.096 159.257 100.382 1.00 11.53 78 PHE C N 1
ATOM 5716 C CA . PHE C 1 78 ? 152.299 159.808 101.714 1.00 11.53 78 PHE C CA 1
ATOM 5717 C C . PHE C 1 78 ? 152.071 158.715 102.749 1.00 11.53 78 PHE C C 1
ATOM 5718 O O . PHE C 1 78 ? 151.617 157.612 102.431 1.00 11.53 78 PHE C O 1
ATOM 5726 N N . THR C 1 79 ? 152.397 159.028 104.002 1.00 10.77 79 THR C N 1
ATOM 5727 C CA . THR C 1 79 ? 152.236 158.073 105.089 1.00 10.77 79 THR C CA 1
ATOM 5728 C C . THR C 1 79 ? 151.998 158.819 106.395 1.00 10.77 79 THR C C 1
ATOM 5729 O O . THR C 1 79 ? 152.361 159.989 106.543 1.00 10.77 79 THR C O 1
ATOM 5733 N N . TYR C 1 80 ? 151.375 158.121 107.343 1.00 10.07 80 TYR C N 1
ATOM 5734 C CA . TYR C 1 80 ? 151.202 158.619 108.705 1.00 10.07 80 TYR C CA 1
ATOM 5735 C C . TYR C 1 80 ? 152.400 158.158 109.529 1.00 10.07 80 TYR C C 1
ATOM 5736 O O . TYR C 1 80 ? 152.569 156.960 109.773 1.00 10.07 80 TYR C O 1
ATOM 5745 N N . HIS C 1 81 ? 153.232 159.113 109.953 1.00 10.26 81 HIS C N 1
ATOM 5746 C CA . HIS C 1 81 ? 154.516 158.766 110.558 1.00 10.26 81 HIS C CA 1
ATOM 5747 C C . HIS C 1 81 ? 154.345 158.053 111.895 1.00 10.26 81 HIS C C 1
ATOM 5748 O O . HIS C 1 81 ? 155.033 157.061 112.164 1.00 10.26 81 HIS C O 1
ATOM 5755 N N . ASN C 1 82 ? 153.438 158.533 112.746 1.00 8.05 82 ASN C N 1
ATOM 5756 C CA . ASN C 1 82 ? 153.276 157.992 114.089 1.00 8.05 82 ASN C CA 1
ATOM 5757 C C . ASN C 1 82 ? 152.077 157.055 114.210 1.00 8.05 82 ASN C C 1
ATOM 5758 O O . ASN C 1 82 ? 151.544 156.881 115.311 1.00 8.05 82 ASN C O 1
ATOM 5763 N N . GLN C 1 83 ? 151.645 156.451 113.106 1.00 9.27 83 GLN C N 1
ATOM 5764 C CA . GLN C 1 83 ? 150.546 155.498 113.154 1.00 9.27 83 GLN C CA 1
ATOM 5765 C C . GLN C 1 83 ? 150.988 154.195 113.812 1.00 9.27 83 GLN C C 1
ATOM 5766 O O . GLN C 1 83 ? 152.116 153.733 113.618 1.00 9.27 83 GLN C O 1
ATOM 5772 N N . GLN C 1 84 ? 150.091 153.604 114.600 1.00 8.03 84 GLN C N 1
ATOM 5773 C CA . GLN C 1 84 ? 150.324 152.312 115.233 1.00 8.03 84 GLN C CA 1
ATOM 5774 C C . GLN C 1 84 ? 149.191 151.364 114.870 1.00 8.03 84 GLN C C 1
ATOM 5775 O O . GLN C 1 84 ? 148.015 151.727 114.976 1.00 8.03 84 GLN C O 1
ATOM 5781 N N . GLY C 1 85 ? 149.546 150.153 114.448 1.00 9.59 85 GLY C N 1
ATOM 5782 C CA . GLY C 1 85 ? 148.552 149.138 114.163 1.00 9.59 85 GLY C CA 1
ATOM 5783 C C . GLY C 1 85 ? 147.872 149.323 112.816 1.00 9.59 85 GLY C C 1
ATOM 5784 O O . GLY C 1 85 ? 148.357 150.020 111.919 1.00 9.59 85 GLY C O 1
ATOM 5785 N N . ARG C 1 86 ? 146.719 148.672 112.684 1.00 12.99 86 ARG C N 1
ATOM 5786 C CA . ARG C 1 86 ? 145.954 148.680 111.445 1.00 12.99 86 ARG C CA 1
ATOM 5787 C C . ARG C 1 86 ? 144.976 149.848 111.426 1.00 12.99 86 ARG C C 1
ATOM 5788 O O . ARG C 1 86 ? 144.373 150.188 112.447 1.00 12.99 86 ARG C O 1
ATOM 5796 N N . MET C 1 87 ? 144.825 150.459 110.254 1.00 11.16 87 MET C N 1
ATOM 5797 C CA . MET C 1 87 ? 143.869 151.537 110.045 1.00 11.16 87 MET C CA 1
ATOM 5798 C C . MET C 1 87 ? 142.676 151.009 109.259 1.00 11.16 87 MET C C 1
ATOM 5799 O O . MET C 1 87 ? 142.846 150.417 108.187 1.00 11.16 87 MET C O 1
ATOM 5804 N N . ASP C 1 88 ? 141.476 151.225 109.791 1.00 11.95 88 ASP C N 1
ATOM 5805 C CA . ASP C 1 88 ? 140.243 150.756 109.172 1.00 11.95 88 ASP C CA 1
ATOM 5806 C C . ASP C 1 88 ? 139.648 151.876 108.329 1.00 11.95 88 ASP C C 1
ATOM 5807 O O . ASP C 1 88 ? 139.325 152.947 108.853 1.00 11.95 88 ASP C O 1
ATOM 5812 N N . PHE C 1 89 ? 139.497 151.626 107.031 1.00 11.34 89 PHE C N 1
ATOM 5813 C CA . PHE C 1 89 ? 138.969 152.608 106.095 1.00 11.34 89 PHE C CA 1
ATOM 5814 C C . PHE C 1 89 ? 137.479 152.379 105.874 1.00 11.34 89 PHE C C 1
ATOM 5815 O O . PHE C 1 89 ? 137.034 151.240 105.708 1.00 11.34 89 PHE C O 1
ATOM 5823 N N . GLN C 1 90 ? 136.714 153.469 105.877 1.00 11.96 90 GLN C N 1
ATOM 5824 C CA . GLN C 1 90 ? 135.286 153.416 105.589 1.00 11.96 90 GLN C CA 1
ATOM 5825 C C . GLN C 1 90 ? 134.941 153.933 104.199 1.00 11.96 90 GLN C C 1
ATOM 5826 O O . GLN C 1 90 ? 134.146 153.306 103.492 1.00 11.96 90 GLN C O 1
ATOM 5832 N N . ASN C 1 91 ? 135.516 155.063 103.788 1.00 11.51 91 ASN C N 1
ATOM 5833 C CA . ASN C 1 91 ? 135.260 155.632 102.473 1.00 11.51 91 ASN C CA 1
ATOM 5834 C C . ASN C 1 91 ? 136.568 156.076 101.837 1.00 11.51 91 ASN C C 1
ATOM 5835 O O . ASN C 1 91 ? 137.420 156.672 102.503 1.00 11.51 91 ASN C O 1
ATOM 5840 N N . ARG C 1 92 ? 136.719 155.784 100.544 1.00 14.11 92 ARG C N 1
ATOM 5841 C CA . ARG C 1 92 ? 137.859 156.243 99.747 1.00 14.11 92 ARG C CA 1
ATOM 5842 C C . ARG C 1 92 ? 137.313 156.592 98.365 1.00 14.11 92 ARG C C 1
ATOM 5843 O O . ARG C 1 92 ? 137.116 155.706 97.528 1.00 14.11 92 ARG C O 1
ATOM 5851 N N . LEU C 1 93 ? 137.072 157.881 98.128 1.00 14.46 93 LEU C N 1
ATOM 5852 C CA . LEU C 1 93 ? 136.380 158.348 96.936 1.00 14.46 93 LEU C CA 1
ATOM 5853 C C . LEU C 1 93 ? 137.286 159.251 96.108 1.00 14.46 93 LEU C C 1
ATOM 5854 O O . LEU C 1 93 ? 138.142 159.961 96.645 1.00 14.46 93 LEU C O 1
ATOM 5859 N N . ILE C 1 94 ? 137.085 159.219 94.791 1.00 15.54 94 ILE C N 1
ATOM 5860 C CA . ILE C 1 94 ? 137.877 159.989 93.838 1.00 15.54 94 ILE C CA 1
ATOM 5861 C C . ILE C 1 94 ? 136.931 160.771 92.937 1.00 15.54 94 ILE C C 1
ATOM 5862 O O . ILE C 1 94 ? 135.959 160.212 92.416 1.00 15.54 94 ILE C O 1
ATOM 5867 N N . SER C 1 95 ? 137.213 162.061 92.755 1.00 17.97 95 SER C N 1
ATOM 5868 C CA . SER C 1 95 ? 136.453 162.919 91.856 1.00 17.97 95 SER C CA 1
ATOM 5869 C C . SER C 1 95 ? 137.422 163.689 90.972 1.00 17.97 95 SER C C 1
ATOM 5870 O O . SER C 1 95 ? 138.408 164.246 91.466 1.00 17.97 95 SER C O 1
ATOM 5873 N N . LEU C 1 96 ? 137.140 163.722 89.670 1.00 20.17 96 LEU C N 1
ATOM 5874 C CA . LEU C 1 96 ? 138.010 164.365 88.692 1.00 20.17 96 LEU C CA 1
ATOM 5875 C C . LEU C 1 96 ? 137.213 165.381 87.887 1.00 20.17 96 LEU C C 1
ATOM 5876 O O . LEU C 1 96 ? 136.104 165.084 87.432 1.00 20.17 96 LEU C O 1
ATOM 5881 N N . SER C 1 97 ? 137.780 166.570 87.710 1.00 23.01 97 SER C N 1
ATOM 5882 C CA . SER C 1 97 ? 137.167 167.626 86.920 1.00 23.01 97 SER C CA 1
ATOM 5883 C C . SER C 1 97 ? 137.778 167.668 85.522 1.00 23.01 97 SER C C 1
ATOM 5884 O O . SER C 1 97 ? 138.773 167.002 85.227 1.00 23.01 97 SER C O 1
ATOM 5887 N N . GLU C 1 98 ? 137.160 168.473 84.652 1.00 29.04 98 GLU C N 1
ATOM 5888 C CA . GLU C 1 98 ? 137.600 168.537 83.262 1.00 29.04 98 GLU C CA 1
ATOM 5889 C C . GLU C 1 98 ? 138.980 169.167 83.122 1.00 29.04 98 GLU C C 1
ATOM 5890 O O . GLU C 1 98 ? 139.711 168.844 82.179 1.00 29.04 98 GLU C O 1
ATOM 5896 N N . ASP C 1 99 ? 139.355 170.062 84.035 1.00 23.99 99 ASP C N 1
ATOM 5897 C CA . ASP C 1 99 ? 140.651 170.726 83.954 1.00 23.99 99 ASP C CA 1
ATOM 5898 C C . ASP C 1 99 ? 141.783 169.898 84.549 1.00 23.99 99 ASP C C 1
ATOM 5899 O O . ASP C 1 99 ? 142.939 170.334 84.494 1.00 23.99 99 ASP C O 1
ATOM 5904 N N . GLY C 1 100 ? 141.490 168.728 85.106 1.00 21.12 100 GLY C N 1
ATOM 5905 C CA . GLY C 1 100 ? 142.507 167.868 85.669 1.00 21.12 100 GLY C CA 1
ATOM 5906 C C . GLY C 1 100 ? 142.668 167.931 87.171 1.00 21.12 100 GLY C C 1
ATOM 5907 O O . GLY C 1 100 ? 143.620 167.343 87.696 1.00 21.12 100 GLY C O 1
ATOM 5908 N N . THR C 1 101 ? 141.777 168.622 87.878 1.00 19.55 101 THR C N 1
ATOM 5909 C CA . THR C 1 101 ? 141.858 168.704 89.329 1.00 19.55 101 THR C CA 1
ATOM 5910 C C . THR C 1 101 ? 141.269 167.446 89.955 1.00 19.55 101 THR C C 1
ATOM 5911 O O . THR C 1 101 ? 140.158 167.032 89.610 1.00 19.55 101 THR C O 1
ATOM 5915 N N . VAL C 1 102 ? 142.015 166.840 90.875 1.00 17.26 102 VAL C N 1
ATOM 5916 C CA . VAL C 1 102 ? 141.616 165.605 91.540 1.00 17.26 102 VAL C CA 1
ATOM 5917 C C . VAL C 1 102 ? 141.256 165.924 92.983 1.00 17.26 102 VAL C C 1
ATOM 5918 O O . VAL C 1 102 ? 142.005 166.621 93.677 1.00 17.26 102 VAL C O 1
ATOM 5922 N N . MET C 1 103 ? 140.109 165.419 93.432 1.00 17.76 103 MET C N 1
ATOM 5923 C CA . MET C 1 103 ? 139.645 165.590 94.802 1.00 17.76 103 MET C CA 1
ATOM 5924 C C . MET C 1 103 ? 139.525 164.222 95.458 1.00 17.76 103 MET C C 1
ATOM 5925 O O . MET C 1 103 ? 138.937 163.302 94.880 1.00 17.76 103 MET C O 1
ATOM 5930 N N . TYR C 1 104 ? 140.081 164.093 96.662 1.00 14.38 104 TYR C N 1
ATOM 5931 C CA . TYR C 1 104 ? 140.169 162.816 97.356 1.00 14.38 104 TYR C CA 1
ATOM 5932 C C . TYR C 1 104 ? 139.625 162.951 98.771 1.00 14.38 104 TYR C C 1
ATOM 5933 O O . TYR C 1 104 ? 139.868 163.954 99.447 1.00 14.38 104 TYR C O 1
ATOM 5942 N N . LEU C 1 105 ? 138.885 161.934 99.210 1.00 13.52 105 LEU C N 1
ATOM 5943 C CA . LEU C 1 105 ? 138.310 161.886 100.548 1.00 13.52 105 LEU C CA 1
ATOM 5944 C C . LEU C 1 105 ? 138.637 160.546 101.189 1.00 13.52 105 LEU C C 1
ATOM 5945 O O . LEU C 1 105 ? 138.591 159.505 100.528 1.00 13.52 105 LEU C O 1
ATOM 5950 N N . GLU C 1 106 ? 138.960 160.576 102.481 1.00 12.56 106 GLU C N 1
ATOM 5951 C CA . GLU C 1 106 ? 139.344 159.368 103.204 1.00 12.56 106 GLU C CA 1
ATOM 5952 C C . GLU C 1 106 ? 138.810 159.444 104.626 1.00 12.56 106 GLU C C 1
ATOM 5953 O O . GLU C 1 106 ? 139.082 160.414 105.339 1.00 12.56 106 GLU C O 1
ATOM 5959 N N . ARG C 1 107 ? 138.056 158.423 105.031 1.00 11.39 107 ARG C N 1
ATOM 5960 C CA . ARG C 1 107 ? 137.543 158.288 106.388 1.00 11.39 107 ARG C CA 1
ATOM 5961 C C . ARG C 1 107 ? 138.174 157.064 107.035 1.00 11.39 107 ARG C C 1
ATOM 5962 O O . ARG C 1 107 ? 138.254 155.998 106.415 1.00 11.39 107 ARG C O 1
ATOM 5970 N N . PHE C 1 108 ? 138.622 157.210 108.281 1.00 8.89 108 PHE C N 1
ATOM 5971 C CA . PHE C 1 108 ? 139.412 156.163 108.911 1.00 8.89 108 PHE C CA 1
ATOM 5972 C C . PHE C 1 108 ? 139.248 156.204 110.425 1.00 8.89 108 PHE C C 1
ATOM 5973 O O . PHE C 1 108 ? 138.777 157.190 111.000 1.00 8.89 108 PHE C O 1
ATOM 5981 N N . THR C 1 109 ? 139.643 155.102 111.060 1.00 9.93 109 THR C N 1
ATOM 5982 C CA . THR C 1 109 ? 139.814 155.008 112.504 1.00 9.93 109 THR C CA 1
ATOM 5983 C C . THR C 1 109 ? 141.160 154.348 112.767 1.00 9.93 109 THR C C 1
ATOM 5984 O O . THR C 1 109 ? 141.467 153.313 112.167 1.00 9.93 109 THR C O 1
ATOM 5988 N N . SER C 1 110 ? 141.959 154.936 113.656 1.00 7.25 110 SER C N 1
ATOM 5989 C CA . SER C 1 110 ? 143.314 154.444 113.875 1.00 7.25 110 SER C CA 1
ATOM 5990 C C . SER C 1 110 ? 143.821 154.924 115.229 1.00 7.25 110 SER C C 1
ATOM 5991 O O . SER C 1 110 ? 143.221 155.785 115.875 1.00 7.25 110 SER C O 1
ATOM 5994 N N . THR C 1 111 ? 144.947 154.347 115.644 1.00 8.75 111 THR C N 1
ATOM 5995 C CA . THR C 1 111 ? 145.626 154.690 116.887 1.00 8.75 111 THR C CA 1
ATOM 5996 C C . THR C 1 111 ? 146.971 155.331 116.569 1.00 8.75 111 THR C C 1
ATOM 5997 O O . THR C 1 111 ? 147.639 154.943 115.605 1.00 8.75 111 THR C O 1
ATOM 6001 N N . PHE C 1 112 ? 147.368 156.314 117.379 1.00 7.43 112 PHE C N 1
ATOM 6002 C CA . PHE C 1 112 ? 148.592 157.068 117.148 1.00 7.43 112 PHE C CA 1
ATOM 6003 C C . PHE C 1 112 ? 149.428 157.130 118.420 1.00 7.43 112 PHE C C 1
ATOM 6004 O O . PHE C 1 112 ? 148.899 157.117 119.535 1.00 7.43 112 PHE C O 1
ATOM 6012 N N . GLN C 1 113 ? 150.743 157.203 118.236 1.00 8.32 113 GLN C N 1
ATOM 6013 C CA . GLN C 1 113 ? 151.683 157.277 119.347 1.00 8.32 113 GLN C CA 1
ATOM 6014 C C . GLN C 1 113 ? 151.677 158.666 119.977 1.00 8.32 113 GLN C C 1
ATOM 6015 O O . GLN C 1 113 ? 151.481 159.679 119.299 1.00 8.32 113 GLN C O 1
ATOM 6021 N N . ALA C 1 114 ? 151.898 158.705 121.292 1.00 10.13 114 ALA C N 1
ATOM 6022 C CA . ALA C 1 114 ? 151.986 159.952 122.054 1.00 10.13 114 ALA C CA 1
ATOM 6023 C C . ALA C 1 114 ? 153.258 159.925 122.891 1.00 10.13 114 ALA C C 1
ATOM 6024 O O . ALA C 1 114 ? 153.222 159.622 124.092 1.00 10.13 114 ALA C O 1
ATOM 6026 N N . PRO C 1 115 ? 154.407 160.239 122.290 1.00 10.64 115 PRO C N 1
ATOM 6027 C CA . PRO C 1 115 ? 155.682 160.166 123.012 1.00 10.64 115 PRO C CA 1
ATOM 6028 C C . PRO C 1 115 ? 156.023 161.397 123.840 1.00 10.64 115 PRO C C 1
ATOM 6029 O O . PRO C 1 115 ? 157.144 161.479 124.349 1.00 10.64 115 PRO C O 1
ATOM 6033 N N . ALA C 1 116 ? 155.106 162.350 123.992 1.00 13.61 116 ALA C N 1
ATOM 6034 C CA . ALA C 1 116 ? 155.375 163.585 124.717 1.00 13.61 116 ALA C CA 1
ATOM 6035 C C . ALA C 1 116 ? 154.795 163.588 126.127 1.00 13.61 116 ALA C C 1
ATOM 6036 O O . ALA C 1 116 ? 154.729 164.652 126.753 1.00 13.61 116 ALA C O 1
ATOM 6038 N N . PHE C 1 117 ? 154.372 162.434 126.636 1.00 15.47 117 PHE C N 1
ATOM 6039 C CA . PHE C 1 117 ? 153.754 162.377 127.956 1.00 15.47 117 PHE C CA 1
ATOM 6040 C C . PHE C 1 117 ? 154.755 162.729 129.051 1.00 15.47 117 PHE C C 1
ATOM 6041 O O . PHE C 1 117 ? 155.939 162.392 128.971 1.00 15.47 117 PHE C O 1
ATOM 6049 N N . ASP C 1 118 ? 154.263 163.417 130.082 1.00 17.58 118 ASP C N 1
ATOM 6050 C CA . ASP C 1 118 ? 155.063 163.759 131.254 1.00 17.58 118 ASP C CA 1
ATOM 6051 C C . ASP C 1 118 ? 154.151 163.723 132.471 1.00 17.58 118 ASP C C 1
ATOM 6052 O O . ASP C 1 118 ? 153.179 164.480 132.535 1.00 17.58 118 ASP C O 1
ATOM 6057 N N . PHE C 1 119 ? 154.462 162.848 133.430 1.00 18.16 119 PHE C N 1
ATOM 6058 C CA . PHE C 1 119 ? 153.602 162.611 134.584 1.00 18.16 119 PHE C CA 1
ATOM 6059 C C . PHE C 1 119 ? 154.163 163.204 135.873 1.00 18.16 119 PHE C C 1
ATOM 6060 O O . PHE C 1 119 ? 153.741 162.807 136.964 1.00 18.16 119 PHE C O 1
ATOM 6068 N N . ARG C 1 120 ? 155.108 164.142 135.775 1.00 19.35 120 ARG C N 1
ATOM 6069 C CA . ARG C 1 120 ? 155.724 164.697 136.977 1.00 19.35 120 ARG C CA 1
ATOM 6070 C C . ARG C 1 120 ? 154.718 165.471 137.821 1.00 19.35 120 ARG C C 1
ATOM 6071 O O . ARG C 1 120 ? 154.769 165.421 139.056 1.00 19.35 120 ARG C O 1
ATOM 6079 N N . LEU C 1 121 ? 153.800 166.191 137.182 1.00 17.81 121 LEU C N 1
ATOM 6080 C CA . LEU C 1 121 ? 152.801 166.985 137.885 1.00 17.81 121 LEU C CA 1
ATOM 6081 C C . LEU C 1 121 ? 151.453 166.281 137.992 1.00 17.81 121 LEU C C 1
ATOM 6082 O O . LEU C 1 121 ? 150.450 166.935 138.288 1.00 17.81 121 LEU C O 1
ATOM 6087 N N . PHE C 1 122 ? 151.410 164.974 137.757 1.00 18.20 122 PHE C N 1
ATOM 6088 C CA . PHE C 1 122 ? 150.162 164.232 137.856 1.00 18.20 122 PHE C CA 1
ATOM 6089 C C . PHE C 1 122 ? 149.594 164.351 139.270 1.00 18.20 122 PHE C C 1
ATOM 6090 O O . PHE C 1 122 ? 150.340 164.239 140.249 1.00 18.20 122 PHE C O 1
ATOM 6098 N N . PRO C 1 123 ? 148.277 164.574 139.420 1.00 18.34 123 PRO C N 1
ATOM 6099 C CA . PRO C 1 123 ? 147.277 164.695 138.352 1.00 18.34 123 PRO C CA 1
ATOM 6100 C C . PRO C 1 123 ? 147.007 166.125 137.875 1.00 18.34 123 PRO C C 1
ATOM 6101 O O . PRO C 1 123 ? 145.974 166.362 137.248 1.00 18.34 123 PRO C O 1
ATOM 6105 N N . PHE C 1 124 ? 147.912 167.061 138.164 1.00 18.62 124 PHE C N 1
ATOM 6106 C CA . PHE C 1 124 ? 147.774 168.448 137.733 1.00 18.62 124 PHE C CA 1
ATOM 6107 C C . PHE C 1 124 ? 148.546 168.728 136.448 1.00 18.62 124 PHE C C 1
ATOM 6108 O O . PHE C 1 124 ? 149.061 169.837 136.261 1.00 18.62 124 PHE C O 1
ATOM 6116 N N . ASP C 1 125 ? 148.638 167.746 135.559 1.00 17.67 125 ASP C N 1
ATOM 6117 C CA . ASP C 1 125 ? 149.474 167.828 134.372 1.00 17.67 125 ASP C CA 1
ATOM 6118 C C . ASP C 1 125 ? 148.677 168.286 133.154 1.00 17.67 125 ASP C C 1
ATOM 6119 O O . ASP C 1 125 ? 147.448 168.201 133.111 1.00 17.67 125 ASP C O 1
ATOM 6124 N N . ASN C 1 126 ? 149.411 168.779 132.156 1.00 16.84 126 ASN C N 1
ATOM 6125 C CA . ASN C 1 126 ? 148.863 169.159 130.861 1.00 16.84 126 ASN C CA 1
ATOM 6126 C C . ASN C 1 126 ? 149.718 168.514 129.781 1.00 16.84 126 ASN C C 1
ATOM 6127 O O . ASN C 1 126 ? 150.950 168.544 129.866 1.00 16.84 126 ASN C O 1
ATOM 6132 N N . GLN C 1 127 ? 149.073 167.936 128.770 1.00 14.68 127 GLN C N 1
ATOM 6133 C CA . GLN C 1 127 ? 149.759 167.105 127.792 1.00 14.68 127 GLN C CA 1
ATOM 6134 C C . GLN C 1 127 ? 149.561 167.642 126.380 1.00 14.68 127 GLN C C 1
ATOM 6135 O O . GLN C 1 127 ? 148.689 168.476 126.119 1.00 14.68 127 GLN C O 1
ATOM 6141 N N . LEU C 1 128 ? 150.394 167.145 125.467 1.00 13.32 128 LEU C N 1
ATOM 6142 C CA . LEU C 1 128 ? 150.383 167.531 124.064 1.00 13.32 128 LEU C CA 1
ATOM 6143 C C . LEU C 1 128 ? 150.198 166.299 123.189 1.00 13.32 128 LEU C C 1
ATOM 6144 O O . LEU C 1 128 ? 150.798 165.250 123.444 1.00 13.32 128 LEU C O 1
ATOM 6149 N N . PHE C 1 129 ? 149.369 166.431 122.155 1.00 11.59 129 PHE C N 1
ATOM 6150 C CA . PHE C 1 129 ? 149.120 165.363 121.198 1.00 11.59 129 PHE C CA 1
ATOM 6151 C C . PHE C 1 129 ? 149.251 165.914 119.785 1.00 11.59 129 PHE C C 1
ATOM 6152 O O . PHE C 1 129 ? 148.930 167.077 119.526 1.00 11.59 129 PHE C O 1
ATOM 6160 N N . PHE C 1 130 ? 149.723 165.070 118.868 1.00 9.33 130 PHE C N 1
ATOM 6161 C CA . PHE C 1 130 ? 149.951 165.510 117.498 1.00 9.33 130 PHE C CA 1
ATOM 6162 C C . PHE C 1 130 ? 149.785 164.346 116.532 1.00 9.33 130 PHE C C 1
ATOM 6163 O O . PHE C 1 130 ? 149.853 163.175 116.915 1.00 9.33 130 PHE C O 1
ATOM 6171 N N . ILE C 1 131 ? 149.562 164.692 115.265 1.00 8.83 131 ILE C N 1
ATOM 6172 C CA . ILE C 1 131 ? 149.513 163.741 114.159 1.00 8.83 131 ILE C CA 1
ATOM 6173 C C . ILE C 1 131 ? 150.377 164.288 113.031 1.00 8.83 131 ILE C C 1
ATOM 6174 O O . ILE C 1 131 ? 150.241 165.459 112.655 1.00 8.83 131 ILE C O 1
ATOM 6179 N N . HIS C 1 132 ? 151.257 163.448 112.491 1.00 9.57 132 HIS C N 1
ATOM 6180 C CA . HIS C 1 132 ? 152.202 163.851 111.457 1.00 9.57 132 HIS C CA 1
ATOM 6181 C C . HIS C 1 132 ? 151.868 163.164 110.139 1.00 9.57 132 HIS C C 1
ATOM 6182 O O . HIS C 1 132 ? 151.635 161.950 110.108 1.00 9.57 132 HIS C O 1
ATOM 6189 N N . VAL C 1 133 ? 151.849 163.940 109.059 1.00 9.80 133 VAL C N 1
ATOM 6190 C CA . VAL C 1 133 ? 151.670 163.427 107.704 1.00 9.80 133 VAL C CA 1
ATOM 6191 C C . VAL C 1 133 ? 152.918 163.787 106.910 1.00 9.80 133 VAL C C 1
ATOM 6192 O O . VAL C 1 133 ? 153.273 164.968 106.808 1.00 9.80 133 VAL C O 1
ATOM 6196 N N . ASP C 1 134 ? 153.575 162.779 106.343 1.00 11.53 134 ASP C N 1
ATOM 6197 C CA . ASP C 1 134 ? 154.862 162.949 105.682 1.00 11.53 134 ASP C CA 1
ATOM 6198 C C . ASP C 1 134 ? 154.765 162.570 104.211 1.00 11.53 134 ASP C C 1
ATOM 6199 O O . ASP C 1 134 ? 154.118 161.580 103.855 1.00 11.53 134 ASP C O 1
ATOM 6204 N N . SER C 1 135 ? 155.414 163.363 103.363 1.00 12.01 135 SER C N 1
ATOM 6205 C CA . SER C 1 135 ? 155.529 163.058 101.944 1.00 12.01 135 SER C CA 1
ATOM 6206 C C . SER C 1 135 ? 156.769 162.209 101.694 1.00 12.01 135 SER C C 1
ATOM 6207 O O . SER C 1 135 ? 157.831 162.451 102.274 1.00 12.01 135 SER C O 1
ATOM 6210 N N . ILE C 1 136 ? 156.626 161.209 100.825 1.00 12.98 136 ILE C N 1
ATOM 6211 C CA . ILE C 1 136 ? 157.736 160.302 100.547 1.00 12.98 136 ILE C CA 1
ATOM 6212 C C . ILE C 1 136 ? 158.723 160.936 99.573 1.00 12.98 136 ILE C C 1
ATOM 6213 O O . ILE C 1 136 ? 159.940 160.899 99.788 1.00 12.98 136 ILE C O 1
ATOM 6218 N N . PHE C 1 137 ? 158.219 161.524 98.489 1.00 13.23 137 PHE C N 1
ATOM 6219 C CA . PHE C 1 137 ? 159.087 162.123 97.490 1.00 13.23 137 PHE C CA 1
ATOM 6220 C C . PHE C 1 137 ? 159.614 163.477 97.968 1.00 13.23 137 PHE C C 1
ATOM 6221 O O . PHE C 1 137 ? 158.955 164.167 98.750 1.00 13.23 137 PHE C O 1
ATOM 6229 N N . PRO C 1 138 ? 160.802 163.874 97.514 1.00 14.46 138 PRO C N 1
ATOM 6230 C CA . PRO C 1 138 ? 161.395 165.134 97.982 1.00 14.46 138 PRO C CA 1
ATOM 6231 C C . PRO C 1 138 ? 160.643 166.348 97.453 1.00 14.46 138 PRO C C 1
ATOM 6232 O O . PRO C 1 138 ? 159.749 166.255 96.610 1.00 14.46 138 PRO C O 1
ATOM 6236 N N . GLN C 1 139 ? 161.034 167.515 97.972 1.00 14.94 139 GLN C N 1
ATOM 6237 C CA . GLN C 1 139 ? 160.325 168.759 97.688 1.00 14.94 139 GLN C CA 1
ATOM 6238 C C . GLN C 1 139 ? 160.552 169.284 96.277 1.00 14.94 139 GLN C C 1
ATOM 6239 O O . GLN C 1 139 ? 159.843 170.207 95.864 1.00 14.94 139 GLN C O 1
ATOM 6245 N N . HIS C 1 140 ? 161.509 168.737 95.528 1.00 15.63 140 HIS C N 1
ATOM 6246 C CA . HIS C 1 140 ? 161.692 169.174 94.150 1.00 15.63 140 HIS C CA 1
ATOM 6247 C C . HIS C 1 140 ? 160.716 168.504 93.193 1.00 15.63 140 HIS C C 1
ATOM 6248 O O . HIS C 1 140 ? 160.744 168.800 91.994 1.00 15.63 140 HIS C O 1
ATOM 6255 N N . LEU C 1 141 ? 159.859 167.615 93.695 1.00 14.90 141 LEU C N 1
ATOM 6256 C CA . LEU C 1 141 ? 158.793 167.001 92.914 1.00 14.90 141 LEU C CA 1
ATOM 6257 C C . LEU C 1 141 ? 157.408 167.425 93.381 1.00 14.90 141 LEU C C 1
ATOM 6258 O O . LEU C 1 141 ? 156.550 167.748 92.554 1.00 14.90 141 LEU C O 1
ATOM 6263 N N . PHE C 1 142 ? 157.165 167.431 94.692 1.00 14.03 142 PHE C N 1
ATOM 6264 C CA . PHE C 1 142 ? 155.879 167.830 95.244 1.00 14.03 142 PHE C CA 1
ATOM 6265 C C . PHE C 1 142 ? 156.096 168.746 96.440 1.00 14.03 142 PHE C C 1
ATOM 6266 O O . PHE C 1 142 ? 157.103 168.644 97.145 1.00 14.03 142 PHE C O 1
ATOM 6274 N N . ARG C 1 143 ? 155.136 169.642 96.664 1.00 15.97 143 ARG C N 1
ATOM 6275 C CA . ARG C 1 143 ? 155.153 170.556 97.800 1.00 15.97 143 ARG C CA 1
ATOM 6276 C C . ARG C 1 143 ? 153.780 170.568 98.454 1.00 15.97 143 ARG C C 1
ATOM 6277 O O . ARG C 1 143 ? 152.762 170.668 97.763 1.00 15.97 143 ARG C O 1
ATOM 6285 N N . PHE C 1 144 ? 153.754 170.470 99.781 1.00 13.56 144 PHE C N 1
ATOM 6286 C CA . PHE C 1 144 ? 152.500 170.502 100.519 1.00 13.56 144 PHE C CA 1
ATOM 6287 C C . PHE C 1 144 ? 152.034 171.935 100.749 1.00 13.56 144 PHE C C 1
ATOM 6288 O O . PHE C 1 144 ? 152.837 172.851 100.945 1.00 13.56 144 PHE C O 1
ATOM 6296 N N . GLN C 1 145 ? 150.715 172.118 100.724 1.00 14.88 145 GLN C N 1
ATOM 6297 C CA . GLN C 1 145 ? 150.088 173.398 101.019 1.00 14.88 145 GLN C CA 1
ATOM 6298 C C . GLN C 1 145 ? 148.910 173.166 101.955 1.00 14.88 145 GLN C C 1
ATOM 6299 O O . GLN C 1 145 ? 148.350 172.069 102.021 1.00 14.88 145 GLN C O 1
ATOM 6305 N N . GLU C 1 146 ? 148.537 174.215 102.683 1.00 16.41 146 GLU C N 1
ATOM 6306 C CA . GLU C 1 146 ? 147.487 174.124 103.690 1.00 16.41 146 GLU C CA 1
ATOM 6307 C C . GLU C 1 146 ? 146.136 174.459 103.070 1.00 16.41 146 GLU C C 1
ATOM 6308 O O . GLU C 1 146 ? 145.927 175.578 102.589 1.00 16.41 146 GLU C O 1
ATOM 6314 N N . MET C 1 147 ? 145.224 173.490 103.083 1.00 16.55 147 MET C N 1
ATOM 6315 C CA . MET C 1 147 ? 143.849 173.746 102.678 1.00 16.55 147 MET C CA 1
ATOM 6316 C C . MET C 1 147 ? 143.156 174.622 103.714 1.00 16.55 147 MET C C 1
ATOM 6317 O O . MET C 1 147 ? 143.359 174.463 104.921 1.00 16.55 147 MET C O 1
ATOM 6322 N N . GLN C 1 148 ? 142.333 175.552 103.240 1.00 20.60 148 GLN C N 1
ATOM 6323 C CA . GLN C 1 148 ? 141.692 176.538 104.097 1.00 20.60 148 GLN C CA 1
ATOM 6324 C C . GLN C 1 148 ? 140.260 176.131 104.419 1.00 20.60 148 GLN C C 1
ATOM 6325 O O . GLN C 1 148 ? 139.527 175.650 103.550 1.00 20.60 148 GLN C O 1
ATOM 6331 N N . GLY C 1 149 ? 139.868 176.329 105.677 1.00 18.71 149 GLY C N 1
ATOM 6332 C CA . GLY C 1 149 ? 138.490 176.152 106.090 1.00 18.71 149 GLY C CA 1
ATOM 6333 C C . GLY C 1 149 ? 138.061 174.736 106.394 1.00 18.71 149 GLY C C 1
ATOM 6334 O O . GLY C 1 149 ? 136.855 174.487 106.502 1.00 18.71 149 GLY C O 1
ATOM 6335 N N . PHE C 1 150 ? 138.993 173.798 106.534 1.00 13.94 150 PHE C N 1
ATOM 6336 C CA . PHE C 1 150 ? 138.638 172.408 106.796 1.00 13.94 150 PHE C CA 1
ATOM 6337 C C . PHE C 1 150 ? 139.268 171.843 108.059 1.00 13.94 150 PHE C C 1
ATOM 6338 O O . PHE C 1 150 ? 138.612 171.087 108.780 1.00 13.94 150 PHE C O 1
ATOM 6346 N N . SER C 1 151 ? 140.521 172.183 108.347 1.00 13.05 151 SER C N 1
ATOM 6347 C CA . SER C 1 151 ? 141.231 171.570 109.460 1.00 13.05 151 SER C CA 1
ATOM 6348 C C . SER C 1 151 ? 140.700 172.065 110.802 1.00 13.05 151 SER C C 1
ATOM 6349 O O . SER C 1 151 ? 140.277 173.216 110.945 1.00 13.05 151 SER C O 1
ATOM 6352 N N . GLY C 1 152 ? 140.729 171.180 111.788 1.00 13.09 152 GLY C N 1
ATOM 6353 C CA . GLY C 1 152 ? 140.304 171.510 113.133 1.00 13.09 152 GLY C CA 1
ATOM 6354 C C . GLY C 1 152 ? 139.781 170.277 113.844 1.00 13.09 152 GLY C C 1
ATOM 6355 O O . GLY C 1 152 ? 140.012 169.151 113.412 1.00 13.09 152 GLY C O 1
ATOM 6356 N N . LEU C 1 153 ? 139.074 170.522 114.944 1.00 14.25 153 LEU C N 1
ATOM 6357 C CA . LEU C 1 153 ? 138.460 169.472 115.743 1.00 14.25 153 LEU C CA 1
ATOM 6358 C C . LEU C 1 153 ? 136.951 169.672 115.785 1.00 14.25 153 LEU C C 1
ATOM 6359 O O . LEU C 1 153 ? 136.452 170.794 115.659 1.00 14.25 153 LEU C O 1
ATOM 6364 N N . GLY C 1 154 ? 136.226 168.569 115.963 1.00 16.01 154 GLY C N 1
ATOM 6365 C CA . GLY C 1 154 ? 134.781 168.608 115.997 1.00 16.01 154 GLY C CA 1
ATOM 6366 C C . GLY C 1 154 ? 134.237 169.080 117.332 1.00 16.01 154 GLY C C 1
ATOM 6367 O O . GLY C 1 154 ? 134.968 169.414 118.264 1.00 16.01 154 GLY C O 1
ATOM 6368 N N . ASP C 1 155 ? 132.908 169.103 117.416 1.00 22.84 155 ASP C N 1
ATOM 6369 C CA . ASP C 1 155 ? 132.203 169.552 118.611 1.00 22.84 155 ASP C CA 1
ATOM 6370 C C . ASP C 1 155 ? 131.814 168.412 119.542 1.00 22.84 155 ASP C C 1
ATOM 6371 O O . ASP C 1 155 ? 131.950 168.543 120.761 1.00 22.84 155 ASP C O 1
ATOM 6376 N N . GLN C 1 156 ? 131.332 167.294 118.996 1.00 20.02 156 GLN C N 1
ATOM 6377 C CA . GLN C 1 156 ? 130.918 166.145 119.801 1.00 20.02 156 GLN C CA 1
ATOM 6378 C C . GLN C 1 156 ? 132.060 165.132 119.824 1.00 20.02 156 GLN C C 1
ATOM 6379 O O . GLN C 1 156 ? 132.032 164.100 119.154 1.00 20.02 156 GLN C O 1
ATOM 6385 N N . LEU C 1 157 ? 133.084 165.441 120.624 1.00 15.16 157 LEU C N 1
ATOM 6386 C CA . LEU C 1 157 ? 134.239 164.555 120.732 1.00 15.16 157 LEU C CA 1
ATOM 6387 C C . LEU C 1 157 ? 133.923 163.312 121.556 1.00 15.16 157 LEU C C 1
ATOM 6388 O O . LEU C 1 157 ? 134.417 162.221 121.250 1.00 15.16 157 LEU C O 1
ATOM 6393 N N . GLY C 1 158 ? 133.107 163.454 122.599 1.00 16.51 158 GLY C N 1
ATOM 6394 C CA . GLY C 1 158 ? 132.732 162.337 123.438 1.00 16.51 158 GLY C CA 1
ATOM 6395 C C . GLY C 1 158 ? 133.678 162.026 124.578 1.00 16.51 158 GLY C C 1
ATOM 6396 O O . GLY C 1 158 ? 133.445 161.051 125.303 1.00 16.51 158 GLY C O 1
ATOM 6397 N N . GLU C 1 159 ? 134.735 162.815 124.763 1.00 18.00 159 GLU C N 1
ATOM 6398 C CA . GLU C 1 159 ? 135.664 162.593 125.862 1.00 18.00 159 GLU C CA 1
ATOM 6399 C C . GLU C 1 159 ? 135.096 163.176 127.151 1.00 18.00 159 GLU C C 1
ATOM 6400 O O . GLU C 1 159 ? 134.577 164.297 127.161 1.00 18.00 159 GLU C O 1
ATOM 6406 N N . GLU C 1 160 ? 135.194 162.412 128.238 1.00 18.76 160 GLU C N 1
ATOM 6407 C CA . GLU C 1 160 ? 134.626 162.814 129.519 1.00 18.76 160 GLU C CA 1
ATOM 6408 C C . GLU C 1 160 ? 135.652 163.370 130.495 1.00 18.76 160 GLU C C 1
ATOM 6409 O O . GLU C 1 160 ? 135.307 164.230 131.311 1.00 18.76 160 GLU C O 1
ATOM 6415 N N . GLU C 1 161 ? 136.899 162.905 130.437 1.00 19.39 161 GLU C N 1
ATOM 6416 C CA . GLU C 1 161 ? 137.911 163.297 131.411 1.00 19.39 161 GLU C CA 1
ATOM 6417 C C . GLU C 1 161 ? 138.790 164.452 130.950 1.00 19.39 161 GLU C C 1
ATOM 6418 O O . GLU C 1 161 ? 139.181 165.283 131.777 1.00 19.39 161 GLU C O 1
ATOM 6424 N N . TRP C 1 162 ? 139.105 164.535 129.661 1.00 15.77 162 TRP C N 1
ATOM 6425 C CA . TRP C 1 162 ? 140.032 165.533 129.149 1.00 15.77 162 TRP C CA 1
ATOM 6426 C C . TRP C 1 162 ? 139.285 166.699 128.512 1.00 15.77 162 TRP C C 1
ATOM 6427 O O . TRP C 1 162 ? 138.231 166.525 127.895 1.00 15.77 162 TRP C O 1
ATOM 6438 N N . ILE C 1 163 ? 139.846 167.898 128.673 1.00 16.60 163 ILE C N 1
ATOM 6439 C CA . ILE C 1 163 ? 139.290 169.125 128.112 1.00 16.60 163 ILE C CA 1
ATOM 6440 C C . ILE C 1 163 ? 140.334 169.744 127.195 1.00 16.60 163 ILE C C 1
ATOM 6441 O O . ILE C 1 163 ? 141.468 169.995 127.620 1.00 16.60 163 ILE C O 1
ATOM 6446 N N . VAL C 1 164 ? 139.949 170.004 125.949 1.00 16.90 164 VAL C N 1
ATOM 6447 C CA . VAL C 1 164 ? 140.861 170.576 124.963 1.00 16.90 164 VAL C CA 1
ATOM 6448 C C . VAL C 1 164 ? 140.992 172.073 125.203 1.00 16.90 164 VAL C C 1
ATOM 6449 O O . VAL C 1 164 ? 140.007 172.761 125.498 1.00 16.90 164 VAL C O 1
ATOM 6453 N N . THR C 1 165 ? 142.214 172.588 125.079 1.00 18.45 165 THR C N 1
ATOM 6454 C CA . THR C 1 165 ? 142.500 173.999 125.316 1.00 18.45 165 THR C CA 1
ATOM 6455 C C . THR C 1 165 ? 142.809 174.787 124.052 1.00 18.45 165 THR C C 1
ATOM 6456 O O . THR C 1 165 ? 142.337 175.918 123.914 1.00 18.45 165 THR C O 1
ATOM 6460 N N . GLU C 1 166 ? 143.583 174.231 123.122 1.00 19.22 166 GLU C N 1
ATOM 6461 C CA . GLU C 1 166 ? 143.932 174.953 121.905 1.00 19.22 166 GLU C CA 1
ATOM 6462 C C . GLU C 1 166 ? 144.269 173.958 120.805 1.00 19.22 166 GLU C C 1
ATOM 6463 O O . GLU C 1 166 ? 144.594 172.799 121.071 1.00 19.22 166 GLU C O 1
ATOM 6469 N N . VAL C 1 167 ? 144.180 174.431 119.561 1.00 16.54 167 VAL C N 1
ATOM 6470 C CA . VAL C 1 167 ? 144.459 173.627 118.374 1.00 16.54 167 VAL C CA 1
ATOM 6471 C C . VAL C 1 167 ? 145.255 174.479 117.392 1.00 16.54 167 VAL C C 1
ATOM 6472 O O . VAL C 1 167 ? 144.945 175.657 117.187 1.00 16.54 167 VAL C O 1
ATOM 6476 N N . ASN C 1 168 ? 146.282 173.884 116.782 1.00 16.47 168 ASN C N 1
ATOM 6477 C CA . ASN C 1 168 ? 147.126 174.602 115.836 1.00 16.47 168 ASN C CA 1
ATOM 6478 C C . ASN C 1 168 ? 147.578 173.664 114.725 1.00 16.47 168 ASN C C 1
ATOM 6479 O O . ASN C 1 168 ? 147.631 172.443 114.896 1.00 16.47 168 ASN C O 1
ATOM 6484 N N . THR C 1 169 ? 147.908 174.259 113.576 1.00 15.36 169 THR C N 1
ATOM 6485 C CA . THR C 1 169 ? 148.466 173.540 112.437 1.00 15.36 169 THR C CA 1
ATOM 6486 C C . THR C 1 169 ? 149.602 174.360 111.839 1.00 15.36 169 THR C C 1
ATOM 6487 O O . THR C 1 169 ? 149.616 175.589 111.941 1.00 15.36 169 THR C O 1
ATOM 6491 N N . HIS C 1 170 ? 150.547 173.670 111.206 1.00 13.89 170 HIS C N 1
ATOM 6492 C CA . HIS C 1 170 ? 151.674 174.319 110.540 1.00 13.89 170 HIS C CA 1
ATOM 6493 C C . HIS C 1 170 ? 152.337 173.302 109.618 1.00 13.89 170 HIS C C 1
ATOM 6494 O O . HIS C 1 170 ? 151.881 172.161 109.488 1.00 13.89 170 HIS C O 1
ATOM 6501 N N . LEU C 1 171 ? 153.423 173.729 108.973 1.00 14.46 171 LEU C N 1
ATOM 6502 C CA . LEU C 1 171 ? 154.167 172.904 108.033 1.00 14.46 171 LEU C CA 1
ATOM 6503 C C . LEU C 1 171 ? 155.644 172.897 108.406 1.00 14.46 171 LEU C C 1
ATOM 6504 O O . LEU C 1 171 ? 156.157 173.854 108.994 1.00 14.46 171 LEU C O 1
ATOM 6509 N N . THR C 1 172 ? 156.322 171.807 108.058 1.00 14.63 172 THR C N 1
ATOM 6510 C CA . THR C 1 172 ? 157.748 171.651 108.327 1.00 14.63 172 THR C CA 1
ATOM 6511 C C . THR C 1 172 ? 158.319 170.663 107.313 1.00 14.63 172 THR C C 1
ATOM 6512 O O . THR C 1 172 ? 157.665 170.318 106.323 1.00 14.63 172 THR C O 1
ATOM 6516 N N . THR C 1 173 ? 159.547 170.204 107.558 1.00 15.46 173 THR C N 1
ATOM 6517 C CA . THR C 1 173 ? 160.257 169.327 106.637 1.00 15.46 173 THR C CA 1
ATOM 6518 C C . THR C 1 173 ? 160.833 168.130 107.387 1.00 15.46 173 THR C C 1
ATOM 6519 O O . THR C 1 173 ? 160.866 168.094 108.620 1.00 15.46 173 THR C O 1
ATOM 6523 N N . HIS C 1 174 ? 161.290 167.143 106.619 1.00 14.39 174 HIS C N 1
ATOM 6524 C CA . HIS C 1 174 ? 161.900 165.940 107.174 1.00 14.39 174 HIS C CA 1
ATOM 6525 C C . HIS C 1 174 ? 162.815 165.328 106.122 1.00 14.39 174 HIS C C 1
ATOM 6526 O O . HIS C 1 174 ? 162.763 165.681 104.941 1.00 14.39 174 HIS C O 1
ATOM 6533 N N . ASN C 1 175 ? 163.660 164.402 106.569 1.00 18.89 175 ASN C N 1
ATOM 6534 C CA . ASN C 1 175 ? 164.632 163.729 105.708 1.00 18.89 175 ASN C CA 1
ATOM 6535 C C . ASN C 1 175 ? 164.651 162.232 106.008 1.00 18.89 175 ASN C C 1
ATOM 6536 O O . ASN C 1 175 ? 165.706 161.617 106.167 1.00 18.89 175 ASN C O 1
ATOM 6541 N N . GLU C 1 176 ? 163.462 161.630 106.095 1.00 19.73 176 GLU C N 1
ATOM 6542 C CA . GLU C 1 176 ? 163.369 160.232 106.510 1.00 19.73 176 GLU C CA 1
ATOM 6543 C C . GLU C 1 176 ? 163.946 159.285 105.462 1.00 19.73 176 GLU C C 1
ATOM 6544 O O . GLU C 1 176 ? 164.679 158.350 105.804 1.00 19.73 176 GLU C O 1
ATOM 6550 N N . PHE C 1 177 ? 163.630 159.504 104.184 1.00 19.98 177 PHE C N 1
ATOM 6551 C CA . PHE C 1 177 ? 164.013 158.568 103.136 1.00 19.98 177 PHE C CA 1
ATOM 6552 C C . PHE C 1 177 ? 164.892 159.162 102.046 1.00 19.98 177 PHE C C 1
ATOM 6553 O O . PHE C 1 177 ? 165.390 158.405 101.206 1.00 19.98 177 PHE C O 1
ATOM 6561 N N . THR C 1 178 ? 165.102 160.476 102.027 1.00 22.31 178 THR C N 1
ATOM 6562 C CA . THR C 1 178 ? 165.897 161.109 100.986 1.00 22.31 178 THR C CA 1
ATOM 6563 C C . THR C 1 178 ? 166.866 162.098 101.615 1.00 22.31 178 THR C C 1
ATOM 6564 O O . THR C 1 178 ? 166.632 162.621 102.708 1.00 22.31 178 THR C O 1
ATOM 6568 N N . LYS C 1 179 ? 167.969 162.345 100.905 1.00 24.61 179 LYS C N 1
ATOM 6569 C CA . LYS C 1 179 ? 168.926 163.351 101.353 1.00 24.61 179 LYS C CA 1
ATOM 6570 C C . LYS C 1 179 ? 168.302 164.741 101.339 1.00 24.61 179 LYS C C 1
ATOM 6571 O O . LYS C 1 179 ? 168.548 165.549 102.243 1.00 24.61 179 LYS C O 1
ATOM 6577 N N . GLY C 1 180 ? 167.495 165.038 100.319 1.00 20.26 180 GLY C N 1
ATOM 6578 C CA . GLY C 1 180 ? 166.795 166.301 100.259 1.00 20.26 180 GLY C CA 1
ATOM 6579 C C . GLY C 1 180 ? 165.601 166.350 101.195 1.00 20.26 180 GLY C C 1
ATOM 6580 O O . GLY C 1 180 ? 165.132 165.337 101.712 1.00 20.26 180 GLY C O 1
ATOM 6581 N N . ASP C 1 181 ? 165.106 167.566 101.411 1.00 17.54 181 ASP C N 1
ATOM 6582 C CA . ASP C 1 181 ? 163.997 167.781 102.326 1.00 17.54 181 ASP C CA 1
ATOM 6583 C C . ASP C 1 181 ? 162.673 167.366 101.691 1.00 17.54 181 ASP C C 1
ATOM 6584 O O . ASP C 1 181 ? 162.488 167.445 100.473 1.00 17.54 181 ASP C O 1
ATOM 6589 N N . ALA C 1 182 ? 161.747 166.921 102.538 1.00 14.33 182 ALA C N 1
ATOM 6590 C CA . ALA C 1 182 ? 160.405 166.544 102.122 1.00 14.33 182 ALA C CA 1
ATOM 6591 C C . ALA C 1 182 ? 159.391 167.190 103.055 1.00 14.33 182 ALA C C 1
ATOM 6592 O O . ALA C 1 182 ? 159.668 167.415 104.235 1.00 14.33 182 ALA C O 1
ATOM 6594 N N . SER C 1 183 ? 158.207 167.474 102.518 1.00 12.87 183 SER C N 1
ATOM 6595 C CA . SER C 1 183 ? 157.203 168.226 103.258 1.00 12.87 183 SER C CA 1
ATOM 6596 C C . SER C 1 183 ? 156.586 167.387 104.375 1.00 12.87 183 SER C C 1
ATOM 6597 O O . SER C 1 183 ? 156.558 166.155 104.319 1.00 12.87 183 SER C O 1
ATOM 6600 N N . ARG C 1 184 ? 156.088 168.078 105.400 1.00 11.99 184 ARG C N 1
ATOM 6601 C CA . ARG C 1 184 ? 155.404 167.449 106.522 1.00 11.99 184 ARG C CA 1
ATOM 6602 C C . ARG C 1 184 ? 154.264 168.345 106.987 1.00 11.99 184 ARG C C 1
ATOM 6603 O O . ARG C 1 184 ? 154.417 169.568 107.062 1.00 11.99 184 ARG C O 1
ATOM 6611 N N . PHE C 1 185 ? 153.124 167.730 107.297 1.00 10.60 185 PHE C N 1
ATOM 6612 C CA . PHE C 1 185 ? 151.943 168.429 107.791 1.00 10.60 185 PHE C CA 1
ATOM 6613 C C . PHE C 1 185 ? 151.678 167.997 109.226 1.00 10.60 185 PHE C C 1
ATOM 6614 O O . PHE C 1 185 ? 151.722 166.801 109.534 1.00 10.60 185 PHE C O 1
ATOM 6622 N N . VAL C 1 186 ? 151.403 168.966 110.099 1.00 10.97 186 VAL C N 1
ATOM 6623 C CA . VAL C 1 186 ? 151.294 168.727 111.534 1.00 10.97 186 VAL C CA 1
ATOM 6624 C C . VAL C 1 186 ? 149.982 169.303 112.052 1.00 10.97 186 VAL C C 1
ATOM 6625 O O . VAL C 1 186 ? 149.615 170.437 111.722 1.00 10.97 186 VAL C O 1
ATOM 6629 N N . LEU C 1 187 ? 149.277 168.516 112.865 1.00 10.81 187 LEU C N 1
ATOM 6630 C CA . LEU C 1 187 ? 148.100 168.963 113.601 1.00 10.81 187 LEU C CA 1
ATOM 6631 C C . LEU C 1 187 ? 148.317 168.672 115.079 1.00 10.81 187 LEU C C 1
ATOM 6632 O O . LEU C 1 187 ? 148.659 167.543 115.443 1.00 10.81 187 LEU C O 1
ATOM 6637 N N . GLU C 1 188 ? 148.114 169.681 115.927 1.00 13.30 188 GLU C N 1
ATOM 6638 C CA . GLU C 1 188 ? 148.414 169.575 117.348 1.00 13.30 188 GLU C CA 1
ATOM 6639 C C . GLU C 1 188 ? 147.270 170.129 118.186 1.00 13.30 188 GLU C C 1
ATOM 6640 O O . GLU C 1 188 ? 146.509 170.991 117.738 1.00 13.30 188 GLU C O 1
ATOM 6646 N N . PHE C 1 189 ? 147.163 169.624 119.415 1.00 12.93 189 PHE C N 1
ATOM 6647 C CA . PHE C 1 189 ? 146.229 170.166 120.393 1.00 12.93 189 PHE C CA 1
ATOM 6648 C C . PHE C 1 189 ? 146.712 169.805 121.791 1.00 12.93 189 PHE C C 1
ATOM 6649 O O . PHE C 1 189 ? 147.498 168.872 121.976 1.00 12.93 189 PHE C O 1
ATOM 6657 N N . HIS C 1 190 ? 146.227 170.563 122.775 1.00 15.71 190 HIS C N 1
ATOM 6658 C CA . HIS C 1 190 ? 146.569 170.365 124.176 1.00 15.71 190 HIS C CA 1
ATOM 6659 C C . HIS C 1 190 ? 145.311 170.057 124.976 1.00 15.71 190 HIS C C 1
ATOM 6660 O O . HIS C 1 190 ? 144.202 170.444 124.593 1.00 15.71 190 HIS C O 1
ATOM 6667 N N . ALA C 1 191 ? 145.488 169.356 126.095 1.00 15.50 191 ALA C N 1
ATOM 6668 C CA . ALA C 1 191 ? 144.363 168.978 126.936 1.00 15.50 191 ALA C CA 1
ATOM 6669 C C . ALA C 1 191 ? 144.801 168.911 128.392 1.00 15.50 191 ALA C C 1
ATOM 6670 O O . ALA C 1 191 ? 145.981 168.711 128.693 1.00 15.50 191 ALA C O 1
ATOM 6672 N N . GLU C 1 192 ? 143.832 169.079 129.292 1.00 17.85 192 GLU C N 1
ATOM 6673 C CA . GLU C 1 192 ? 144.040 168.954 130.729 1.00 17.85 192 GLU C CA 1
ATOM 6674 C C . GLU C 1 192 ? 142.997 167.995 131.296 1.00 17.85 192 GLU C C 1
ATOM 6675 O O . GLU C 1 192 ? 142.163 167.451 130.568 1.00 17.85 192 GLU C O 1
ATOM 6681 N N . ARG C 1 193 ? 143.042 167.789 132.610 1.00 18.24 193 ARG C N 1
ATOM 6682 C CA . ARG C 1 193 ? 142.311 166.711 133.259 1.00 18.24 193 ARG C CA 1
ATOM 6683 C C . ARG C 1 193 ? 141.285 167.253 134.247 1.00 18.24 193 ARG C C 1
ATOM 6684 O O . ARG C 1 193 ? 141.484 168.302 134.867 1.00 18.24 193 ARG C O 1
ATOM 6692 N N . HIS C 1 194 ? 140.178 166.523 134.383 1.00 19.97 194 HIS C N 1
ATOM 6693 C CA . HIS C 1 194 ? 139.195 166.802 135.423 1.00 19.97 194 HIS C CA 1
ATOM 6694 C C . HIS C 1 194 ? 139.656 166.218 136.752 1.00 19.97 194 HIS C C 1
ATOM 6695 O O . HIS C 1 194 ? 140.277 165.152 136.797 1.00 19.97 194 HIS C O 1
ATOM 6702 N N . LEU C 1 195 ? 139.348 166.922 137.841 1.00 22.24 195 LEU C N 1
ATOM 6703 C CA . LEU C 1 195 ? 139.791 166.532 139.173 1.00 22.24 195 LEU C CA 1
ATOM 6704 C C . LEU C 1 195 ? 138.682 165.955 140.043 1.00 22.24 195 LEU C C 1
ATOM 6705 O O . LEU C 1 195 ? 138.953 165.565 141.186 1.00 22.24 195 LEU C O 1
ATOM 6710 N N . ASN C 1 196 ? 137.444 165.892 139.543 1.00 23.27 196 ASN C N 1
ATOM 6711 C CA . ASN C 1 196 ? 136.336 165.413 140.367 1.00 23.27 196 ASN C CA 1
ATOM 6712 C C . ASN C 1 196 ? 136.528 163.957 140.772 1.00 23.27 196 ASN C C 1
ATOM 6713 O O . ASN C 1 196 ? 136.297 163.592 141.931 1.00 23.27 196 ASN C O 1
ATOM 6718 N N . TYR C 1 197 ? 136.946 163.110 139.828 1.00 24.44 197 TYR C N 1
ATOM 6719 C CA . TYR C 1 197 ? 137.136 161.694 140.130 1.00 24.44 197 TYR C CA 1
ATOM 6720 C C . TYR C 1 197 ? 138.196 161.502 141.207 1.00 24.44 197 TYR C C 1
ATOM 6721 O O . TYR C 1 197 ? 137.992 160.756 142.172 1.00 24.44 197 TYR C O 1
ATOM 6730 N N . TYR C 1 198 ? 139.339 162.174 141.059 1.00 24.05 198 TYR C N 1
ATOM 6731 C CA . TYR C 1 198 ? 140.407 162.037 142.043 1.00 24.05 198 TYR C CA 1
ATOM 6732 C C . TYR C 1 198 ? 139.974 162.571 143.401 1.00 24.05 198 TYR C C 1
ATOM 6733 O O . TYR C 1 198 ? 140.218 161.930 144.430 1.00 24.05 198 TYR C O 1
ATOM 6742 N N . LEU C 1 199 ? 139.298 163.723 143.422 1.00 27.14 199 LEU C N 1
ATOM 6743 C CA . LEU C 1 199 ? 138.828 164.282 144.685 1.00 27.14 199 LEU C CA 1
ATOM 6744 C C . LEU C 1 199 ? 137.867 163.332 145.388 1.00 27.14 199 LEU C C 1
ATOM 6745 O O . LEU C 1 199 ? 137.945 163.150 146.608 1.00 27.14 199 LEU C O 1
ATOM 6750 N N . MET C 1 200 ? 136.958 162.711 144.634 1.00 29.41 200 MET C N 1
ATOM 6751 C CA . MET C 1 200 ? 135.965 161.838 145.247 1.00 29.41 200 MET C CA 1
ATOM 6752 C C . MET C 1 200 ? 136.542 160.487 145.654 1.00 29.41 200 MET C C 1
ATOM 6753 O O . MET C 1 200 ? 136.049 159.879 146.611 1.00 29.41 200 MET C O 1
ATOM 6758 N N . ARG C 1 201 ? 137.568 159.994 144.957 1.00 31.50 201 ARG C N 1
ATOM 6759 C CA . ARG C 1 201 ? 138.027 158.632 145.195 1.00 31.50 201 ARG C CA 1
ATOM 6760 C C . ARG C 1 201 ? 139.289 158.523 146.041 1.00 31.50 201 ARG C C 1
ATOM 6761 O O . ARG C 1 201 ? 139.510 157.467 146.644 1.00 31.50 201 ARG C O 1
ATOM 6769 N N . ILE C 1 202 ? 140.127 159.560 146.109 1.00 30.25 202 ILE C N 1
ATOM 6770 C CA . ILE C 1 202 ? 141.431 159.408 146.745 1.00 30.25 202 ILE C CA 1
ATOM 6771 C C . ILE C 1 202 ? 141.571 160.331 147.948 1.00 30.25 202 ILE C C 1
ATOM 6772 O O . ILE C 1 202 ? 141.850 159.876 149.063 1.00 30.25 202 ILE C O 1
ATOM 6777 N N . LEU C 1 203 ? 141.391 161.636 147.728 1.00 30.00 203 LEU C N 1
ATOM 6778 C CA . LEU C 1 203 ? 141.703 162.617 148.764 1.00 30.00 203 LEU C CA 1
ATOM 6779 C C . LEU C 1 203 ? 140.792 162.466 149.978 1.00 30.00 203 LEU C C 1
ATOM 6780 O O . LEU C 1 203 ? 141.260 162.488 151.122 1.00 30.00 203 LEU C O 1
ATOM 6785 N N . ILE C 1 204 ? 139.485 162.320 149.749 1.00 32.26 204 ILE C N 1
ATOM 6786 C CA . ILE C 1 204 ? 138.538 162.269 150.866 1.00 32.26 204 ILE C CA 1
ATOM 6787 C C . ILE C 1 204 ? 138.758 161.058 151.770 1.00 32.26 204 ILE C C 1
ATOM 6788 O O . ILE C 1 204 ? 138.813 161.237 152.998 1.00 32.26 204 ILE C O 1
ATOM 6793 N N . PRO C 1 205 ? 138.866 159.821 151.258 1.00 33.75 205 PRO C N 1
ATOM 6794 C CA . PRO C 1 205 ? 139.039 158.680 152.180 1.00 33.75 205 PRO C CA 1
ATOM 6795 C C . PRO C 1 205 ? 140.286 158.766 153.045 1.00 33.75 205 PRO C C 1
ATOM 6796 O O . PRO C 1 205 ? 140.236 158.416 154.231 1.00 33.75 205 PRO C O 1
ATOM 6800 N N . VAL C 1 206 ? 141.405 159.233 152.487 1.00 35.43 206 VAL C N 1
ATOM 6801 C CA . VAL C 1 206 ? 142.643 159.316 153.261 1.00 35.43 206 VAL C CA 1
ATOM 6802 C C . VAL C 1 206 ? 142.496 160.326 154.391 1.00 35.43 206 VAL C C 1
ATOM 6803 O O . VAL C 1 206 ? 142.879 160.062 155.539 1.00 35.43 206 VAL C O 1
ATOM 6807 N N . LEU C 1 207 ? 141.936 161.498 154.082 1.00 36.10 207 LEU C N 1
ATOM 6808 C CA . LEU C 1 207 ? 141.728 162.512 155.108 1.00 36.10 207 LEU C CA 1
ATOM 6809 C C . LEU C 1 207 ? 140.757 162.025 156.174 1.00 36.10 207 LEU C C 1
ATOM 6810 O O . LEU C 1 207 ? 140.951 162.292 157.363 1.00 36.10 207 LEU C O 1
ATOM 6815 N N . LEU C 1 208 ? 139.703 161.310 155.770 1.00 38.21 208 LEU C N 1
ATOM 6816 C CA . LEU C 1 208 ? 138.761 160.774 156.748 1.00 38.21 208 LEU C CA 1
ATOM 6817 C C . LEU C 1 208 ? 139.431 159.757 157.665 1.00 38.21 208 LEU C C 1
ATOM 6818 O O . LEU C 1 208 ? 139.191 159.753 158.878 1.00 38.21 208 LEU C O 1
ATOM 6823 N N . ILE C 1 209 ? 140.268 158.881 157.104 1.00 39.90 209 ILE C N 1
ATOM 6824 C CA . ILE C 1 209 ? 140.968 157.896 157.923 1.00 39.90 209 ILE C CA 1
ATOM 6825 C C . ILE C 1 209 ? 141.904 158.587 158.906 1.00 39.90 209 ILE C C 1
ATOM 6826 O O . ILE C 1 209 ? 141.963 158.228 160.089 1.00 39.90 209 ILE C O 1
ATOM 6831 N N . ILE C 1 210 ? 142.646 159.592 158.433 1.00 41.59 210 ILE C N 1
ATOM 6832 C CA . ILE C 1 210 ? 143.544 160.331 159.317 1.00 41.59 210 ILE C CA 1
ATOM 6833 C C . ILE C 1 210 ? 142.752 161.035 160.414 1.00 41.59 210 ILE C C 1
ATOM 6834 O O . ILE C 1 210 ? 143.154 161.044 161.586 1.00 41.59 210 ILE C O 1
ATOM 6839 N N . THR C 1 211 ? 141.615 161.632 160.052 1.00 42.94 211 THR C N 1
ATOM 6840 C CA . THR C 1 211 ? 140.789 162.334 161.027 1.00 42.94 211 THR C CA 1
ATOM 6841 C C . THR C 1 211 ? 140.254 161.382 162.086 1.00 42.94 211 THR C C 1
ATOM 6842 O O . THR C 1 211 ? 140.244 161.717 163.272 1.00 42.94 211 THR C O 1
ATOM 6846 N N . VAL C 1 212 ? 139.810 160.191 161.681 1.00 45.30 212 VAL C N 1
ATOM 6847 C CA . VAL C 1 212 ? 139.301 159.231 162.658 1.00 45.30 212 VAL C CA 1
ATOM 6848 C C . VAL C 1 212 ? 140.431 158.722 163.546 1.00 45.30 212 VAL C C 1
ATOM 6849 O O . VAL C 1 212 ? 140.254 158.535 164.759 1.00 45.30 212 VAL C O 1
ATOM 6853 N N . SER C 1 213 ? 141.613 158.502 162.965 1.00 46.42 213 SER C N 1
ATOM 6854 C CA . SER C 1 213 ? 142.752 158.062 163.764 1.00 46.42 213 SER C CA 1
ATOM 6855 C C . SER C 1 213 ? 143.140 159.108 164.804 1.00 46.42 213 SER C C 1
ATOM 6856 O O . SER C 1 213 ? 143.491 158.765 165.939 1.00 46.42 213 SER C O 1
ATOM 6859 N N . TRP C 1 214 ? 143.097 160.390 164.430 1.00 48.04 214 TRP C N 1
ATOM 6860 C CA . TRP C 1 214 ? 143.375 161.451 165.393 1.00 48.04 214 TRP C CA 1
ATOM 6861 C C . TRP C 1 214 ? 142.232 161.629 166.392 1.00 48.04 214 TRP C C 1
ATOM 6862 O O . TRP C 1 214 ? 142.471 162.027 167.538 1.00 48.04 214 TRP C O 1
ATOM 6873 N N . PHE C 1 215 ? 140.992 161.353 165.977 1.00 49.01 215 PHE C N 1
ATOM 6874 C CA . PHE C 1 215 ? 139.865 161.368 166.906 1.00 49.01 215 PHE C CA 1
ATOM 6875 C C . PHE C 1 215 ? 140.051 160.328 168.000 1.00 49.01 215 PHE C C 1
ATOM 6876 O O . PHE C 1 215 ? 139.742 160.581 169.172 1.00 49.01 215 PHE C O 1
ATOM 6884 N N . THR C 1 216 ? 140.547 159.147 167.632 1.00 50.35 216 THR C N 1
ATOM 6885 C CA . THR C 1 216 ? 140.730 158.073 168.601 1.00 50.35 216 THR C CA 1
ATOM 6886 C C . THR C 1 216 ? 141.818 158.372 169.629 1.00 50.35 216 THR C C 1
ATOM 6887 O O . THR C 1 216 ? 141.910 157.655 170.631 1.00 50.35 216 THR C O 1
ATOM 6891 N N . PHE C 1 217 ? 142.635 159.408 169.415 1.00 52.73 217 PHE C N 1
ATOM 6892 C CA . PHE C 1 217 ? 143.728 159.704 170.337 1.00 52.73 217 PHE C CA 1
ATOM 6893 C C . PHE C 1 217 ? 143.250 160.225 171.688 1.00 52.73 217 PHE C C 1
ATOM 6894 O O . PHE C 1 217 ? 144.019 160.186 172.654 1.00 52.73 217 PHE C O 1
ATOM 6902 N N . PHE C 1 218 ? 142.011 160.706 171.792 1.00 54.71 218 PHE C N 1
ATOM 6903 C CA . PHE C 1 218 ? 141.544 161.276 173.051 1.00 54.71 218 PHE C CA 1
ATOM 6904 C C . PHE C 1 218 ? 141.177 160.221 174.089 1.00 54.71 218 PHE C C 1
ATOM 6905 O O . PHE C 1 218 ? 140.895 160.577 175.238 1.00 54.71 218 PHE C O 1
ATOM 6913 N N . LEU C 1 219 ? 141.175 158.939 173.718 1.00 57.22 219 LEU C N 1
ATOM 6914 C CA . LEU C 1 219 ? 140.905 157.874 174.675 1.00 57.22 219 LEU C CA 1
ATOM 6915 C C . LEU C 1 219 ? 142.084 157.601 175.598 1.00 57.22 219 LEU C C 1
ATOM 6916 O O . LEU C 1 219 ? 141.906 156.924 176.617 1.00 57.22 219 LEU C O 1
ATOM 6921 N N . GLN C 1 220 ? 143.272 158.109 175.264 1.00 60.08 220 GLN C N 1
ATOM 6922 C CA . GLN C 1 220 ? 144.486 157.893 176.054 1.00 60.08 220 GLN C CA 1
ATOM 6923 C C . GLN C 1 220 ? 144.792 156.402 176.197 1.00 60.08 220 GLN C C 1
ATOM 6924 O O . GLN C 1 220 ? 144.968 155.882 177.301 1.00 60.08 220 GLN C O 1
ATOM 6930 N N . ASP C 1 221 ? 144.856 155.709 175.059 1.00 61.61 221 ASP C N 1
ATOM 6931 C CA . ASP C 1 221 ? 145.152 154.277 175.014 1.00 61.61 221 ASP C CA 1
ATOM 6932 C C . ASP C 1 221 ? 146.280 154.052 174.009 1.00 61.61 221 ASP C C 1
ATOM 6933 O O . ASP C 1 221 ? 146.041 153.985 172.797 1.00 61.61 221 ASP C O 1
ATOM 6938 N N . TYR C 1 222 ? 147.506 153.930 174.524 1.00 59.44 222 TYR C N 1
ATOM 6939 C CA . TYR C 1 222 ? 148.679 153.824 173.661 1.00 59.44 222 TYR C CA 1
ATOM 6940 C C . TYR C 1 222 ? 148.648 152.550 172.827 1.00 59.44 222 TYR C C 1
ATOM 6941 O O . TYR C 1 222 ? 148.991 152.568 171.639 1.00 59.44 222 TYR C O 1
ATOM 6950 N N . THR C 1 223 ? 148.250 151.428 173.434 1.00 58.68 223 THR C N 1
ATOM 6951 C CA . THR C 1 223 ? 148.192 150.166 172.701 1.00 58.68 223 THR C CA 1
ATOM 6952 C C . THR C 1 223 ? 147.173 150.229 171.568 1.00 58.68 223 THR C C 1
ATOM 6953 O O . THR C 1 223 ? 147.432 149.749 170.456 1.00 58.68 223 THR C O 1
ATOM 6957 N N . LYS C 1 224 ? 146.005 150.816 171.836 1.00 57.87 224 LYS C N 1
ATOM 6958 C CA . LYS C 1 224 ? 144.993 150.960 170.796 1.00 57.87 224 LYS C CA 1
ATOM 6959 C C . LYS C 1 224 ? 145.481 151.876 169.682 1.00 57.87 224 LYS C C 1
ATOM 6960 O O . LYS C 1 224 ? 145.216 151.622 168.500 1.00 57.87 224 LYS C O 1
ATOM 6966 N N . ARG C 1 225 ? 146.201 152.944 170.040 1.00 56.03 225 ARG C N 1
ATOM 6967 C CA . ARG C 1 225 ? 146.797 153.802 169.019 1.00 56.03 225 ARG C CA 1
ATOM 6968 C C . ARG C 1 225 ? 147.777 153.023 168.152 1.00 56.03 225 ARG C C 1
ATOM 6969 O O . ARG C 1 225 ? 147.791 153.174 166.924 1.00 56.03 225 ARG C O 1
ATOM 6977 N N . ILE C 1 226 ? 148.608 152.186 168.778 1.00 54.77 226 ILE C N 1
ATOM 6978 C CA . ILE C 1 226 ? 149.580 151.390 168.028 1.00 54.77 226 ILE C CA 1
ATOM 6979 C C . ILE C 1 226 ? 148.865 150.455 167.060 1.00 54.77 226 ILE C C 1
ATOM 6980 O O . ILE C 1 226 ? 149.240 150.341 165.887 1.00 54.77 226 ILE C O 1
ATOM 6985 N N . ASP C 1 227 ? 147.824 149.772 167.541 1.00 55.47 227 ASP C N 1
ATOM 6986 C CA . ASP C 1 227 ? 147.098 148.831 166.691 1.00 55.47 227 ASP C CA 1
ATOM 6987 C C . ASP C 1 227 ? 146.422 149.543 165.521 1.00 55.47 227 ASP C C 1
ATOM 6988 O O . ASP C 1 227 ? 146.464 149.063 164.376 1.00 55.47 227 ASP C O 1
ATOM 6993 N N . LEU C 1 228 ? 145.802 150.696 165.786 1.00 51.84 228 LEU C N 1
ATOM 6994 C CA . LEU C 1 228 ? 145.151 151.446 164.718 1.00 51.84 228 LEU C CA 1
ATOM 6995 C C . LEU C 1 228 ? 146.161 151.932 163.684 1.00 51.84 228 LEU C C 1
ATOM 6996 O O . LEU C 1 228 ? 145.904 151.864 162.476 1.00 51.84 228 LEU C O 1
ATOM 7001 N N . ALA C 1 229 ? 147.316 152.424 164.139 1.00 50.99 229 ALA C N 1
ATOM 7002 C CA . ALA C 1 229 ? 148.350 152.858 163.205 1.00 50.99 229 ALA C CA 1
ATOM 7003 C C . ALA C 1 229 ? 148.863 151.689 162.372 1.00 50.99 229 ALA C C 1
ATOM 7004 O O . ALA C 1 229 ? 149.124 151.840 161.170 1.00 50.99 229 ALA C O 1
ATOM 7006 N N . GLY C 1 230 ? 149.016 150.518 162.995 1.00 51.38 230 GLY C N 1
ATOM 7007 C CA . GLY C 1 230 ? 149.436 149.342 162.253 1.00 51.38 230 GLY C CA 1
ATOM 7008 C C . GLY C 1 230 ? 148.450 148.942 161.173 1.00 51.38 230 GLY C C 1
ATOM 7009 O O . GLY C 1 230 ? 148.847 148.530 160.082 1.00 51.38 230 GLY C O 1
ATOM 7010 N N . GLY C 1 231 ? 147.152 149.041 161.466 1.00 50.73 231 GLY C N 1
ATOM 7011 C CA . GLY C 1 231 ? 146.162 148.771 160.434 1.00 50.73 231 GLY C CA 1
ATOM 7012 C C . GLY C 1 231 ? 146.183 149.811 159.328 1.00 50.73 231 GLY C C 1
ATOM 7013 O O . GLY C 1 231 ? 146.076 149.479 158.140 1.00 50.73 231 GLY C O 1
ATOM 7014 N N . ASN C 1 232 ? 146.332 151.086 159.700 1.00 48.82 232 ASN C N 1
ATOM 7015 C CA . ASN C 1 232 ? 146.341 152.152 158.703 1.00 48.82 232 ASN C CA 1
ATOM 7016 C C . ASN C 1 232 ? 147.559 152.064 157.792 1.00 48.82 232 ASN C C 1
ATOM 7017 O O . ASN C 1 232 ? 147.491 152.481 156.630 1.00 48.82 232 ASN C O 1
ATOM 7022 N N . LEU C 1 233 ? 148.675 151.534 158.294 1.00 48.10 233 LEU C N 1
ATOM 7023 C CA . LEU C 1 233 ? 149.837 151.336 157.433 1.00 48.10 233 LEU C CA 1
ATOM 7024 C C . LEU C 1 233 ? 149.525 150.359 156.306 1.00 48.10 233 LEU C C 1
ATOM 7025 O O . LEU C 1 233 ? 149.864 150.608 155.141 1.00 48.10 233 LEU C O 1
ATOM 7030 N N . LEU C 1 234 ? 148.867 149.244 156.634 1.00 48.64 234 LEU C N 1
ATOM 7031 C CA . LEU C 1 234 ? 148.471 148.281 155.612 1.00 48.64 234 LEU C CA 1
ATOM 7032 C C . LEU C 1 234 ? 147.447 148.883 154.657 1.00 48.64 234 LEU C C 1
ATOM 7033 O O . LEU C 1 234 ? 147.492 148.630 153.445 1.00 48.64 234 LEU C O 1
ATOM 7038 N N . LEU C 1 235 ? 146.517 149.679 155.189 1.00 47.83 235 LEU C N 1
ATOM 7039 C CA . LEU C 1 235 ? 145.546 150.353 154.328 1.00 47.83 235 LEU C CA 1
ATOM 7040 C C . LEU C 1 235 ? 146.239 151.278 153.333 1.00 47.83 235 LEU C C 1
ATOM 7041 O O . LEU C 1 235 ? 145.886 151.311 152.147 1.00 47.83 235 LEU C O 1
ATOM 7046 N N . PHE C 1 236 ? 147.232 152.039 153.802 1.00 45.62 236 PHE C N 1
ATOM 7047 C CA . PHE C 1 236 ? 147.966 152.939 152.919 1.00 45.62 236 PHE C CA 1
ATOM 7048 C C . PHE C 1 236 ? 148.777 152.166 151.887 1.00 45.62 236 PHE C C 1
ATOM 7049 O O . PHE C 1 236 ? 148.903 152.601 150.736 1.00 45.62 236 PHE C O 1
ATOM 7057 N N . ILE C 1 237 ? 149.351 151.027 152.283 1.00 46.80 237 ILE C N 1
ATOM 7058 C CA . ILE C 1 237 ? 150.082 150.199 151.324 1.00 46.80 237 ILE C CA 1
ATOM 7059 C C . ILE C 1 237 ? 149.145 149.699 150.229 1.00 46.80 237 ILE C C 1
ATOM 7060 O O . ILE C 1 237 ? 149.491 149.709 149.037 1.00 46.80 237 ILE C O 1
ATOM 7065 N N . ALA C 1 238 ? 147.943 149.259 150.613 1.00 46.81 238 ALA C N 1
ATOM 7066 C CA . ALA C 1 238 ? 146.962 148.825 149.622 1.00 46.81 238 ALA C CA 1
ATOM 7067 C C . ALA C 1 238 ? 146.573 149.970 148.694 1.00 46.81 238 ALA C C 1
ATOM 7068 O O . ALA C 1 238 ? 146.434 149.775 147.479 1.00 46.81 238 ALA C O 1
ATOM 7070 N N . PHE C 1 239 ? 146.390 151.170 149.251 1.00 45.73 239 PHE C N 1
ATOM 7071 C CA . PHE C 1 239 ? 146.072 152.331 148.424 1.00 45.73 239 PHE C CA 1
ATOM 7072 C C . PHE C 1 239 ? 147.184 152.620 147.423 1.00 45.73 239 PHE C C 1
ATOM 7073 O O . PHE C 1 239 ? 146.915 152.909 146.250 1.00 45.73 239 PHE C O 1
ATOM 7081 N N . ASN C 1 240 ? 148.441 152.560 147.871 1.00 43.45 240 ASN C N 1
ATOM 7082 C CA . ASN C 1 240 ? 149.563 152.807 146.969 1.00 43.45 240 ASN C CA 1
ATOM 7083 C C . ASN C 1 240 ? 149.611 151.774 145.851 1.00 43.45 240 ASN C C 1
ATOM 7084 O O . ASN C 1 240 ? 149.835 152.119 144.682 1.00 43.45 240 ASN C O 1
ATOM 7089 N N . PHE C 1 241 ? 149.407 150.498 146.191 1.00 45.35 241 PHE C N 1
ATOM 7090 C CA . PHE C 1 241 ? 149.421 149.457 145.168 1.00 45.35 241 PHE C CA 1
ATOM 7091 C C . PHE C 1 241 ? 148.286 149.650 144.169 1.00 45.35 241 PHE C C 1
ATOM 7092 O O . PHE C 1 241 ? 148.466 149.434 142.965 1.00 45.35 241 PHE C O 1
ATOM 7100 N N . THR C 1 242 ? 147.105 150.048 144.650 1.00 45.83 242 THR C N 1
ATOM 7101 C CA . THR C 1 242 ? 145.992 150.315 143.743 1.00 45.83 242 THR C CA 1
ATOM 7102 C C . THR C 1 242 ? 146.298 151.492 142.823 1.00 45.83 242 THR C C 1
ATOM 7103 O O . THR C 1 242 ? 145.990 151.452 141.626 1.00 45.83 242 THR C O 1
ATOM 7107 N N . ILE C 1 243 ? 146.910 152.549 143.364 1.00 42.71 243 ILE C N 1
ATOM 7108 C CA . ILE C 1 243 ? 147.199 153.737 142.565 1.00 42.71 243 ILE C CA 1
ATOM 7109 C C . ILE C 1 243 ? 148.246 153.434 141.499 1.00 42.71 243 ILE C C 1
ATOM 7110 O O . ILE C 1 243 ? 148.154 153.920 140.365 1.00 42.71 243 ILE C O 1
ATOM 7115 N N . SER C 1 244 ? 149.249 152.617 141.837 1.00 40.35 244 SER C N 1
ATOM 7116 C CA . SER C 1 244 ? 150.375 152.407 140.931 1.00 40.35 244 SER C CA 1
ATOM 7117 C C . SER C 1 244 ? 149.974 151.751 139.613 1.00 40.35 244 SER C C 1
ATOM 7118 O O . SER C 1 244 ? 150.749 151.803 138.651 1.00 40.35 244 SER C O 1
ATOM 7121 N N . SER C 1 245 ? 148.791 151.139 139.539 1.00 37.08 245 SER C N 1
ATOM 7122 C CA . SER C 1 245 ? 148.399 150.386 138.352 1.00 37.08 245 SER C CA 1
ATOM 7123 C C . SER C 1 245 ? 147.929 151.262 137.197 1.00 37.08 245 SER C C 1
ATOM 7124 O O . SER C 1 245 ? 147.782 150.752 136.081 1.00 37.08 245 SER C O 1
ATOM 7127 N N . ASP C 1 246 ? 147.688 152.552 137.423 1.00 32.33 246 ASP C N 1
ATOM 7128 C CA . ASP C 1 246 ? 147.150 153.428 136.390 1.00 32.33 246 ASP C CA 1
ATOM 7129 C C . ASP C 1 246 ? 148.222 154.115 135.553 1.00 32.33 246 ASP C C 1
ATOM 7130 O O . ASP C 1 246 ? 147.881 154.830 134.606 1.00 32.33 246 ASP C O 1
ATOM 7135 N N . LEU C 1 247 ? 149.495 153.919 135.867 1.00 25.51 247 LEU C N 1
ATOM 7136 C CA . LEU C 1 247 ? 150.591 154.597 135.195 1.00 25.51 247 LEU C CA 1
ATOM 7137 C C . LEU C 1 247 ? 151.634 153.586 134.752 1.00 25.51 247 LEU C C 1
ATOM 7138 O O . LEU C 1 247 ? 151.720 152.484 135.305 1.00 25.51 247 LEU C O 1
ATOM 7143 N N . PRO C 1 248 ? 152.437 153.923 133.744 1.00 20.87 248 PRO C N 1
ATOM 7144 C CA . PRO C 1 248 ? 153.556 153.054 133.366 1.00 20.87 248 PRO C CA 1
ATOM 7145 C C . PRO C 1 248 ? 154.612 153.021 134.461 1.00 20.87 248 PRO C C 1
ATOM 7146 O O . PRO C 1 248 ? 154.613 153.822 135.398 1.00 20.87 248 PRO C O 1
ATOM 7150 N N . ARG C 1 249 ? 155.532 152.067 134.327 1.00 22.17 249 ARG C N 1
ATOM 7151 C CA . ARG C 1 249 ? 156.619 151.903 135.292 1.00 22.17 249 ARG C CA 1
ATOM 7152 C C . ARG C 1 249 ? 157.687 152.952 134.988 1.00 22.17 249 ARG C C 1
ATOM 7153 O O . ARG C 1 249 ? 158.724 152.685 134.374 1.00 22.17 249 ARG C O 1
ATOM 7161 N N . LEU C 1 250 ? 157.413 154.175 135.437 1.00 20.17 250 LEU C N 1
ATOM 7162 C CA . LEU C 1 250 ? 158.266 155.315 135.145 1.00 20.17 250 LEU C CA 1
ATOM 7163 C C . LEU C 1 250 ? 159.566 155.249 135.943 1.00 20.17 250 LEU C C 1
ATOM 7164 O O . LEU C 1 250 ? 159.661 154.594 136.985 1.00 20.17 250 LEU C O 1
ATOM 7169 N N . GLY C 1 251 ? 160.576 155.945 135.434 1.00 20.49 251 GLY C N 1
ATOM 7170 C CA . GLY C 1 251 ? 161.868 156.064 136.073 1.00 20.49 251 GLY C CA 1
ATOM 7171 C C . GLY C 1 251 ? 162.029 157.249 137.001 1.00 20.49 251 GLY C C 1
ATOM 7172 O O . GLY C 1 251 ? 163.143 157.494 137.477 1.00 20.49 251 GLY C O 1
ATOM 7173 N N . TYR C 1 252 ? 160.960 157.992 137.278 1.00 19.74 252 TYR C N 1
ATOM 7174 C CA . TYR C 1 252 ? 161.031 159.155 138.151 1.00 19.74 252 TYR C CA 1
ATOM 7175 C C . TYR C 1 252 ? 159.845 159.148 139.108 1.00 19.74 252 TYR C C 1
ATOM 7176 O O . TYR C 1 252 ? 158.827 158.494 138.868 1.00 19.74 252 TYR C O 1
ATOM 7185 N N . ILE C 1 253 ? 159.992 159.898 140.202 1.00 25.27 253 ILE C N 1
ATOM 7186 C CA . ILE C 1 253 ? 159.023 159.921 141.293 1.00 25.27 253 ILE C CA 1
ATOM 7187 C C . ILE C 1 253 ? 158.001 161.018 141.033 1.00 25.27 253 ILE C C 1
ATOM 7188 O O . ILE C 1 253 ? 158.343 162.102 140.546 1.00 25.27 253 ILE C O 1
ATOM 7193 N N . THR C 1 254 ? 156.741 160.738 141.354 1.00 28.75 254 THR C N 1
ATOM 7194 C CA . THR C 1 254 ? 155.644 161.671 141.136 1.00 28.75 254 THR C CA 1
ATOM 7195 C C . THR C 1 254 ? 155.079 162.186 142.457 1.00 28.75 254 THR C C 1
ATOM 7196 O O . THR C 1 254 ? 155.398 161.700 143.550 1.00 28.75 254 THR C O 1
ATOM 7200 N N . LEU C 1 255 ? 154.206 163.189 142.321 1.00 30.48 255 LEU C N 1
ATOM 7201 C CA . LEU C 1 255 ? 153.615 163.851 143.480 1.00 30.48 255 LEU C CA 1
ATOM 7202 C C . LEU C 1 255 ? 152.763 162.889 144.299 1.00 30.48 255 LEU C C 1
ATOM 7203 O O . LEU C 1 255 ? 152.789 162.928 145.533 1.00 30.48 255 LEU C O 1
ATOM 7208 N N . MET C 1 256 ? 151.992 162.025 143.633 1.00 32.89 256 MET C N 1
ATOM 7209 C CA . MET C 1 256 ? 151.171 161.060 144.359 1.00 32.89 256 MET C CA 1
ATOM 7210 C C . MET C 1 256 ? 152.033 160.084 145.152 1.00 32.89 256 MET C C 1
ATOM 7211 O O . MET C 1 256 ? 151.714 159.747 146.301 1.00 32.89 256 MET C O 1
ATOM 7216 N N . ASP C 1 257 ? 153.129 159.613 144.551 1.00 33.41 257 ASP C N 1
ATOM 7217 C CA . ASP C 1 257 ? 154.027 158.706 145.258 1.00 33.41 257 ASP C CA 1
ATOM 7218 C C . ASP C 1 257 ? 154.650 159.386 146.468 1.00 33.41 257 ASP C C 1
ATOM 7219 O O . ASP C 1 257 ? 154.745 158.786 147.546 1.00 33.41 257 ASP C O 1
ATOM 7224 N N . ALA C 1 258 ? 155.078 160.642 146.312 1.00 33.35 258 ALA C N 1
ATOM 7225 C CA . ALA C 1 258 ? 155.617 161.376 147.452 1.00 33.35 258 ALA C CA 1
ATOM 7226 C C . ALA C 1 258 ? 154.558 161.561 148.535 1.00 33.35 258 ALA C C 1
ATOM 7227 O O . ALA C 1 258 ? 154.855 161.463 149.733 1.00 33.35 258 ALA C O 1
ATOM 7229 N N . PHE C 1 259 ? 153.313 161.823 148.126 1.00 35.50 259 PHE C N 1
ATOM 7230 C CA . PHE C 1 259 ? 152.216 161.992 149.074 1.00 35.50 259 PHE C CA 1
ATOM 7231 C C . PHE C 1 259 ? 151.978 160.717 149.874 1.00 35.50 259 PHE C C 1
ATOM 7232 O O . PHE C 1 259 ? 151.727 160.772 151.083 1.00 35.50 259 PHE C O 1
ATOM 7240 N N . LEU C 1 260 ? 152.066 159.556 149.219 1.00 37.28 260 LEU C N 1
ATOM 7241 C CA . LEU C 1 260 ? 151.879 158.291 149.930 1.00 37.28 260 LEU C CA 1
ATOM 7242 C C . LEU C 1 260 ? 153.066 157.979 150.839 1.00 37.28 260 LEU C C 1
ATOM 7243 O O . LEU C 1 260 ? 152.886 157.468 151.954 1.00 37.28 260 LEU C O 1
ATOM 7248 N N . VAL C 1 261 ? 154.284 158.285 150.387 1.00 37.31 261 VAL C N 1
ATOM 7249 C CA . VAL C 1 261 ? 155.461 158.025 151.211 1.00 37.31 261 VAL C CA 1
ATOM 7250 C C . VAL C 1 261 ? 155.443 158.895 152.464 1.00 37.31 261 VAL C C 1
ATOM 7251 O O . VAL C 1 261 ? 155.857 158.457 153.547 1.00 37.31 261 VAL C O 1
ATOM 7255 N N . GLY C 1 262 ? 154.974 160.138 152.339 1.00 38.19 262 GLY C N 1
ATOM 7256 C CA . GLY C 1 262 ? 154.837 160.982 153.514 1.00 38.19 262 GLY C CA 1
ATOM 7257 C C . GLY C 1 262 ? 153.911 160.379 154.554 1.00 38.19 262 GLY C C 1
ATOM 7258 O O . GLY C 1 262 ? 154.204 160.404 155.753 1.00 38.19 262 GLY C O 1
ATOM 7259 N N . THR C 1 263 ? 152.787 159.815 154.106 1.00 39.97 263 THR C N 1
ATOM 7260 C CA . THR C 1 263 ? 151.872 159.147 155.026 1.00 39.97 263 THR C CA 1
ATOM 7261 C C . THR C 1 263 ? 152.532 157.936 155.673 1.00 39.97 263 THR C C 1
ATOM 7262 O O . THR C 1 263 ? 152.352 157.691 156.873 1.00 39.97 263 THR C O 1
ATOM 7266 N N . PHE C 1 264 ? 153.297 157.166 154.890 1.00 40.42 264 PHE C N 1
ATOM 7267 C CA . PHE C 1 264 ? 154.040 156.040 155.458 1.00 40.42 264 PHE C CA 1
ATOM 7268 C C . PHE C 1 264 ? 154.948 156.505 156.590 1.00 40.42 264 PHE C C 1
ATOM 7269 O O . PHE C 1 264 ? 154.954 155.927 157.688 1.00 40.42 264 PHE C O 1
ATOM 7277 N N . ILE C 1 265 ? 155.725 157.559 156.330 1.00 40.93 265 ILE C N 1
ATOM 7278 C CA . ILE C 1 265 ? 156.693 158.051 157.309 1.00 40.93 265 ILE C CA 1
ATOM 7279 C C . ILE C 1 265 ? 155.983 158.554 158.560 1.00 40.93 265 ILE C C 1
ATOM 7280 O O . ILE C 1 265 ? 156.419 158.299 159.691 1.00 40.93 265 ILE C O 1
ATOM 7285 N N . ILE C 1 266 ? 154.885 159.289 158.375 1.00 42.07 266 ILE C N 1
ATOM 7286 C CA . ILE C 1 266 ? 154.167 159.838 159.522 1.00 42.07 266 ILE C CA 1
ATOM 7287 C C . ILE C 1 266 ? 153.573 158.718 160.370 1.00 42.07 266 ILE C C 1
ATOM 7288 O O . ILE C 1 266 ? 153.608 158.774 161.606 1.00 42.07 266 ILE C O 1
ATOM 7293 N N . THR C 1 267 ? 153.023 157.682 159.728 1.00 43.09 267 THR C N 1
ATOM 7294 C CA . THR C 1 267 ? 152.499 156.548 160.484 1.00 43.09 267 THR C CA 1
ATOM 7295 C C . THR C 1 267 ? 153.604 155.859 161.279 1.00 43.09 267 THR C C 1
ATOM 7296 O O . THR C 1 267 ? 153.406 155.491 162.446 1.00 43.09 267 THR C O 1
ATOM 7300 N N . ALA C 1 268 ? 154.780 155.686 160.667 1.00 42.31 268 ALA C N 1
ATOM 7301 C CA . ALA C 1 268 ? 155.896 155.073 161.386 1.00 42.31 268 ALA C CA 1
ATOM 7302 C C . ALA C 1 268 ? 156.306 155.911 162.596 1.00 42.31 268 ALA C C 1
ATOM 7303 O O . ALA C 1 268 ? 156.560 155.370 163.683 1.00 42.31 268 ALA C O 1
ATOM 7305 N N . LEU C 1 269 ? 156.374 157.234 162.426 1.00 43.55 269 LEU C N 1
ATOM 7306 C CA . LEU C 1 269 ? 156.738 158.106 163.541 1.00 43.55 269 LEU C CA 1
ATOM 7307 C C . LEU C 1 269 ? 155.708 158.033 164.662 1.00 43.55 269 LEU C C 1
ATOM 7308 O O . LEU C 1 269 ? 156.066 158.028 165.848 1.00 43.55 269 LEU C O 1
ATOM 7313 N N . VAL C 1 270 ? 154.422 157.985 164.307 1.00 45.28 270 VAL C N 1
ATOM 7314 C CA . VAL C 1 270 ? 153.374 157.872 165.321 1.00 45.28 270 VAL C CA 1
ATOM 7315 C C . VAL C 1 270 ? 153.519 156.565 166.091 1.00 45.28 270 VAL C C 1
ATOM 7316 O O . VAL C 1 270 ? 153.377 156.531 167.323 1.00 45.28 270 VAL C O 1
ATOM 7320 N N . VAL C 1 271 ? 153.805 155.469 165.381 1.00 46.28 271 VAL C N 1
ATOM 7321 C CA . VAL C 1 271 ? 154.001 154.182 166.049 1.00 46.28 271 VAL C CA 1
ATOM 7322 C C . VAL C 1 271 ? 155.164 154.267 167.031 1.00 46.28 271 VAL C C 1
ATOM 7323 O O . VAL C 1 271 ? 155.068 153.806 168.178 1.00 46.28 271 VAL C O 1
ATOM 7327 N N . LEU C 1 272 ? 156.280 154.861 166.597 1.00 47.92 272 LEU C N 1
ATOM 7328 C CA . LEU C 1 272 ? 157.445 154.968 167.474 1.00 47.92 272 LEU C CA 1
ATOM 7329 C C . LEU C 1 272 ? 157.129 155.792 168.719 1.00 47.92 272 LEU C C 1
ATOM 7330 O O . LEU C 1 272 ? 157.499 155.411 169.840 1.00 47.92 272 LEU C O 1
ATOM 7335 N N . GLY C 1 273 ? 156.442 156.923 168.543 1.00 49.90 273 GLY C N 1
ATOM 7336 C CA . GLY C 1 273 ? 156.100 157.754 169.687 1.00 49.90 273 GLY C CA 1
ATOM 7337 C C . GLY C 1 273 ? 155.184 157.051 170.670 1.00 49.90 273 GLY C C 1
ATOM 7338 O O . GLY C 1 273 ? 155.373 157.141 171.889 1.00 49.90 273 GLY C O 1
ATOM 7339 N N . ASN C 1 274 ? 154.177 156.338 170.157 1.00 52.25 274 ASN C N 1
ATOM 7340 C CA . ASN C 1 274 ? 153.272 155.610 171.041 1.00 52.25 274 ASN C CA 1
ATOM 7341 C C . ASN C 1 274 ? 154.004 154.500 171.789 1.00 52.25 274 ASN C C 1
ATOM 7342 O O . ASN C 1 274 ? 153.734 154.261 172.974 1.00 52.25 274 ASN C O 1
ATOM 7347 N N . VAL C 1 275 ? 154.931 153.812 171.118 1.00 52.92 275 VAL C N 1
ATOM 7348 C CA . VAL C 1 275 ? 155.713 152.777 171.793 1.00 52.92 275 VAL C CA 1
ATOM 7349 C C . VAL C 1 275 ? 156.546 153.384 172.914 1.00 52.92 275 VAL C C 1
ATOM 7350 O O . VAL C 1 275 ? 156.634 152.824 174.017 1.00 52.92 275 VAL C O 1
ATOM 7354 N N . TRP C 1 276 ? 157.173 154.536 172.654 1.00 56.92 276 TRP C N 1
ATOM 7355 C CA . TRP C 1 276 ? 157.966 155.181 173.698 1.00 56.92 276 TRP C CA 1
ATOM 7356 C C . TRP C 1 276 ? 157.096 155.593 174.881 1.00 56.92 276 TRP C C 1
ATOM 7357 O O . TRP C 1 276 ? 157.496 155.434 176.042 1.00 56.92 276 TRP C O 1
ATOM 7368 N N . LEU C 1 277 ? 155.902 156.126 174.607 1.00 57.23 277 LEU C N 1
ATOM 7369 C CA . LEU C 1 277 ? 155.003 156.507 175.694 1.00 57.23 277 LEU C CA 1
ATOM 7370 C C . LEU C 1 277 ? 154.579 155.295 176.519 1.00 57.23 277 LEU C C 1
ATOM 7371 O O . LEU C 1 277 ? 154.524 155.363 177.754 1.00 57.23 277 LEU C O 1
ATOM 7376 N N . ARG C 1 278 ? 154.271 154.178 175.854 1.00 59.04 278 ARG C N 1
ATOM 7377 C CA . ARG C 1 278 ? 153.896 152.969 176.584 1.00 59.04 278 ARG C CA 1
ATOM 7378 C C . ARG C 1 278 ? 155.051 152.459 177.439 1.00 59.04 278 ARG C C 1
ATOM 7379 O O . ARG C 1 278 ? 154.845 152.018 178.577 1.00 59.04 278 ARG C O 1
ATOM 7387 N N . ARG C 1 279 ? 156.274 152.505 176.904 1.00 60.01 279 ARG C N 1
ATOM 7388 C CA . ARG C 1 279 ? 157.430 152.071 177.684 1.00 60.01 279 ARG C CA 1
ATOM 7389 C C . ARG C 1 279 ? 157.641 152.970 178.897 1.00 60.01 279 ARG C C 1
ATOM 7390 O O . ARG C 1 279 ? 157.997 152.490 179.980 1.00 60.01 279 ARG C O 1
ATOM 7398 N N . LEU C 1 280 ? 157.434 154.279 178.732 1.00 62.96 280 LEU C N 1
ATOM 7399 C CA . LEU C 1 280 ? 157.519 155.183 179.876 1.00 62.96 280 LEU C CA 1
ATOM 7400 C C . LEU C 1 280 ? 156.462 154.851 180.921 1.00 62.96 280 LEU C C 1
ATOM 7401 O O . LEU C 1 280 ? 156.743 154.859 182.125 1.00 62.96 280 LEU C O 1
ATOM 7406 N N . GLU C 1 281 ? 155.236 154.559 180.479 1.00 64.21 281 GLU C N 1
ATOM 7407 C CA . GLU C 1 281 ? 154.169 154.236 181.423 1.00 64.21 281 GLU C CA 1
ATOM 7408 C C . GLU C 1 281 ? 154.463 152.943 182.176 1.00 64.21 281 GLU C C 1
ATOM 7409 O O . GLU C 1 281 ? 154.153 152.830 183.368 1.00 64.21 281 GLU C O 1
ATOM 7415 N N . ASN C 1 282 ? 155.058 151.958 181.498 1.00 64.43 282 ASN C N 1
ATOM 7416 C CA . ASN C 1 282 ? 155.301 150.660 182.123 1.00 64.43 282 ASN C CA 1
ATOM 7417 C C . ASN C 1 282 ? 156.295 150.728 183.279 1.00 64.43 282 ASN C C 1
ATOM 7418 O O . ASN C 1 282 ? 156.331 149.802 184.096 1.00 64.43 282 ASN C O 1
ATOM 7423 N N . HIS C 1 283 ? 157.097 151.789 183.371 1.00 67.23 283 HIS C N 1
ATOM 7424 C CA . HIS C 1 283 ? 158.129 151.899 184.395 1.00 67.23 283 HIS C CA 1
ATOM 7425 C C . HIS C 1 283 ? 157.751 152.866 185.513 1.00 67.23 283 HIS C C 1
ATOM 7426 O O . HIS C 1 283 ? 158.634 153.375 186.211 1.00 67.23 283 HIS C O 1
ATOM 7433 N N . GLY C 1 284 ? 156.460 153.130 185.700 1.00 70.27 284 GLY C N 1
ATOM 7434 C CA . GLY C 1 284 ? 156.033 154.013 186.766 1.00 70.27 284 GLY C CA 1
ATOM 7435 C C . GLY C 1 284 ? 156.162 155.488 186.469 1.00 70.27 284 GLY C C 1
ATOM 7436 O O . GLY C 1 284 ? 156.095 156.302 187.396 1.00 70.27 284 GLY C O 1
ATOM 7437 N N . LYS C 1 285 ? 156.346 155.861 185.205 1.00 69.33 285 LYS C N 1
ATOM 7438 C CA . LYS C 1 285 ? 156.464 157.257 184.789 1.00 69.33 285 LYS C CA 1
ATOM 7439 C C . LYS C 1 285 ? 155.180 157.756 184.139 1.00 69.33 285 LYS C C 1
ATOM 7440 O O . LYS C 1 285 ? 155.212 158.486 183.141 1.00 69.33 285 LYS C O 1
ATOM 7446 N N . GLN C 1 286 ? 154.033 157.348 184.690 1.00 69.72 286 GLN C N 1
ATOM 7447 C CA . GLN C 1 286 ? 152.747 157.750 184.133 1.00 69.72 286 GLN C CA 1
ATOM 7448 C C . GLN C 1 286 ? 152.569 159.263 184.158 1.00 69.72 286 GLN C C 1
ATOM 7449 O O . GLN C 1 286 ? 151.939 159.825 183.257 1.00 69.72 286 GLN C O 1
ATOM 7455 N N . ALA C 1 287 ? 153.116 159.939 185.172 1.00 68.63 287 ALA C N 1
ATOM 7456 C CA . ALA C 1 287 ? 153.045 161.396 185.205 1.00 68.63 287 ALA C CA 1
ATOM 7457 C C . ALA C 1 287 ? 153.804 162.012 184.036 1.00 68.63 287 ALA C C 1
ATOM 7458 O O . ALA C 1 287 ? 153.315 162.946 183.390 1.00 68.63 287 ALA C O 1
ATOM 7460 N N . LEU C 1 288 ? 155.001 161.494 183.743 1.00 66.58 288 LEU C N 1
ATOM 7461 C CA . LEU C 1 288 ? 155.764 161.986 182.600 1.00 66.58 288 LEU C CA 1
ATOM 7462 C C . LEU C 1 288 ? 155.039 161.702 181.291 1.00 66.58 288 LEU C C 1
ATOM 7463 O O . LEU C 1 288 ? 155.014 162.547 180.385 1.00 66.58 288 LEU C O 1
ATOM 7468 N N . ALA C 1 289 ? 154.442 160.513 181.173 1.00 65.78 289 ALA C N 1
ATOM 7469 C CA . ALA C 1 289 ? 153.691 160.181 179.966 1.00 65.78 289 ALA C CA 1
ATOM 7470 C C . ALA C 1 289 ? 152.504 161.118 179.780 1.00 65.78 289 ALA C C 1
ATOM 7471 O O . ALA C 1 289 ? 152.236 161.581 178.665 1.00 65.78 289 ALA C O 1
ATOM 7473 N N . ARG C 1 290 ? 151.783 161.414 180.863 1.00 67.46 290 ARG C N 1
ATOM 7474 C CA . ARG C 1 290 ? 150.656 162.337 180.779 1.00 67.46 290 ARG C CA 1
ATOM 7475 C C . ARG C 1 290 ? 151.123 163.746 180.436 1.00 67.46 290 ARG C C 1
ATOM 7476 O O . ARG C 1 290 ? 150.435 164.474 179.709 1.00 67.46 290 ARG C O 1
ATOM 7484 N N . LYS C 1 291 ? 152.285 164.152 180.955 1.00 65.83 291 LYS C N 1
ATOM 7485 C CA . LYS C 1 291 ? 152.826 165.465 180.616 1.00 65.83 291 LYS C CA 1
ATOM 7486 C C . LYS C 1 291 ? 153.174 165.556 179.134 1.00 65.83 291 LYS C C 1
ATOM 7487 O O . LYS C 1 291 ? 152.924 166.583 178.493 1.00 65.83 291 LYS C O 1
ATOM 7493 N N . LEU C 1 292 ? 153.760 164.496 178.574 1.00 63.82 292 LEU C N 1
ATOM 7494 C CA . LEU C 1 292 ? 154.145 164.506 177.166 1.00 63.82 292 LEU C CA 1
ATOM 7495 C C . LEU C 1 292 ? 152.987 164.201 176.220 1.00 63.82 292 LEU C C 1
ATOM 7496 O O . LEU C 1 292 ? 153.128 164.409 175.005 1.00 63.82 292 LEU C O 1
ATOM 7501 N N . ASP C 1 293 ? 151.861 163.709 176.742 1.00 63.76 293 ASP C N 1
ATOM 7502 C CA . ASP C 1 293 ? 150.733 163.358 175.884 1.00 63.76 293 ASP C CA 1
ATOM 7503 C C . ASP C 1 293 ? 150.161 164.569 175.158 1.00 63.76 293 ASP C C 1
ATOM 7504 O O . ASP C 1 293 ? 149.718 164.445 174.011 1.00 63.76 293 ASP C O 1
ATOM 7509 N N . ILE C 1 294 ? 150.147 165.739 175.801 1.00 62.36 294 ILE C N 1
ATOM 7510 C CA . ILE C 1 294 ? 149.613 166.929 175.142 1.00 62.36 294 ILE C CA 1
ATOM 7511 C C . ILE C 1 294 ? 150.462 167.295 173.929 1.00 62.36 294 ILE C C 1
ATOM 7512 O O . ILE C 1 294 ? 149.933 167.605 172.854 1.00 62.36 294 ILE C O 1
ATOM 7517 N N . TYR C 1 295 ? 151.790 167.256 174.078 1.00 62.44 295 TYR C N 1
ATOM 7518 C CA . TYR C 1 295 ? 152.669 167.519 172.943 1.00 62.44 295 TYR C CA 1
ATOM 7519 C C . TYR C 1 295 ? 152.493 166.466 171.859 1.00 62.44 295 TYR C C 1
ATOM 7520 O O . TYR C 1 295 ? 152.472 166.789 170.663 1.00 62.44 295 TYR C O 1
ATOM 7529 N N . ALA C 1 296 ? 152.360 165.197 172.259 1.00 60.92 296 ALA C N 1
ATOM 7530 C CA . ALA C 1 296 ? 152.171 164.131 171.279 1.00 60.92 296 ALA C CA 1
ATOM 7531 C C . ALA C 1 296 ? 150.891 164.339 170.477 1.00 60.92 296 ALA C C 1
ATOM 7532 O O . ALA C 1 296 ? 150.867 164.115 169.261 1.00 60.92 296 ALA C O 1
ATOM 7534 N N . ILE C 1 297 ? 149.816 164.763 171.144 1.00 59.41 297 ILE C N 1
ATOM 7535 C CA . ILE C 1 297 ? 148.557 165.011 170.450 1.00 59.41 297 ILE C CA 1
ATOM 7536 C C . ILE C 1 297 ? 148.671 166.229 169.541 1.00 59.41 297 ILE C C 1
ATOM 7537 O O . ILE C 1 297 ? 148.210 166.208 168.393 1.00 59.41 297 ILE C O 1
ATOM 7542 N N . THR C 1 298 ? 149.293 167.306 170.027 1.00 59.28 298 THR C N 1
ATOM 7543 C CA . THR C 1 298 ? 149.347 168.541 169.253 1.00 59.28 298 THR C CA 1
ATOM 7544 C C . THR C 1 298 ? 150.317 168.463 168.081 1.00 59.28 298 THR C C 1
ATOM 7545 O O . THR C 1 298 ? 150.219 169.282 167.161 1.00 59.28 298 THR C O 1
ATOM 7549 N N . SER C 1 299 ? 151.247 167.510 168.087 1.00 56.80 299 SER C N 1
ATOM 7550 C CA . SER C 1 299 ? 152.199 167.395 166.988 1.00 56.80 299 SER C CA 1
ATOM 7551 C C . SER C 1 299 ? 151.639 166.658 165.776 1.00 56.80 299 SER C C 1
ATOM 7552 O O . SER C 1 299 ? 152.349 166.527 164.773 1.00 56.80 299 SER C O 1
ATOM 7555 N N . TYR C 1 300 ? 150.395 166.169 165.838 1.00 52.04 300 TYR C N 1
ATOM 7556 C CA . TYR C 1 300 ? 149.885 165.338 164.746 1.00 52.04 300 TYR C CA 1
ATOM 7557 C C . TYR C 1 300 ? 149.550 166.143 163.494 1.00 52.04 300 TYR C C 1
ATOM 7558 O O . TYR C 1 300 ? 150.091 165.823 162.421 1.00 52.04 300 TYR C O 1
ATOM 7567 N N . PRO C 1 301 ? 148.689 167.172 163.533 1.00 51.10 301 PRO C N 1
ATOM 7568 C CA . PRO C 1 301 ? 148.312 167.834 162.271 1.00 51.10 301 PRO C CA 1
ATOM 7569 C C . PRO C 1 301 ? 149.406 168.717 161.694 1.00 51.10 301 PRO C C 1
ATOM 7570 O O . PRO C 1 301 ? 149.445 168.921 160.471 1.00 51.10 301 PRO C O 1
ATOM 7574 N N . LEU C 1 302 ? 150.284 169.261 162.541 1.00 49.92 302 LEU C N 1
ATOM 7575 C CA . LEU C 1 302 ? 151.350 170.124 162.047 1.00 49.92 302 LEU C CA 1
ATOM 7576 C C . LEU C 1 302 ? 152.301 169.367 161.132 1.00 49.92 302 LEU C C 1
ATOM 7577 O O . LEU C 1 302 ? 152.835 169.946 160.180 1.00 49.92 302 LEU C O 1
ATOM 7582 N N . ALA C 1 303 ? 152.522 168.078 161.400 1.00 47.09 303 ALA C N 1
ATOM 7583 C CA . ALA C 1 303 ? 153.376 167.277 160.529 1.00 47.09 303 ALA C CA 1
ATOM 7584 C C . ALA C 1 303 ? 152.792 167.177 159.125 1.00 47.09 303 ALA C C 1
ATOM 7585 O O . ALA C 1 303 ? 153.507 167.344 158.131 1.00 47.09 303 ALA C O 1
ATOM 7587 N N . TYR C 1 304 ? 151.485 166.918 159.024 1.00 45.21 304 TYR C N 1
ATOM 7588 C CA . TYR C 1 304 ? 150.850 166.840 157.712 1.00 45.21 304 TYR C CA 1
ATOM 7589 C C . TYR C 1 304 ? 150.844 168.196 157.015 1.00 45.21 304 TYR C C 1
ATOM 7590 O O . TYR C 1 304 ? 151.043 168.274 155.796 1.00 45.21 304 TYR C O 1
ATOM 7599 N N . LEU C 1 305 ? 150.609 169.274 157.768 1.00 45.83 305 LEU C N 1
ATOM 7600 C CA . LEU C 1 305 ? 150.647 170.608 157.171 1.00 45.83 305 LEU C CA 1
ATOM 7601 C C . LEU C 1 305 ? 152.032 170.916 156.610 1.00 45.83 305 LEU C C 1
ATOM 7602 O O . LEU C 1 305 ? 152.169 171.417 155.485 1.00 45.83 305 LEU C O 1
ATOM 7607 N N . LEU C 1 306 ? 153.078 170.607 157.383 1.00 44.81 306 LEU C N 1
ATOM 7608 C CA . LEU C 1 306 ? 154.442 170.840 156.924 1.00 44.81 306 LEU C CA 1
ATOM 7609 C C . LEU C 1 306 ? 154.772 169.967 155.722 1.00 44.81 306 LEU C C 1
ATOM 7610 O O . LEU C 1 306 ? 155.477 170.404 154.807 1.00 44.81 306 LEU C O 1
ATOM 7615 N N . GLY C 1 307 ? 154.281 168.727 155.708 1.00 42.37 307 GLY C N 1
ATOM 7616 C CA . GLY C 1 307 ? 154.513 167.865 154.561 1.00 42.37 307 GLY C CA 1
ATOM 7617 C C . GLY C 1 307 ? 153.854 168.383 153.297 1.00 42.37 307 GLY C C 1
ATOM 7618 O O . GLY C 1 307 ? 154.449 168.348 152.216 1.00 42.37 307 GLY C O 1
ATOM 7619 N N . ALA C 1 308 ? 152.618 168.874 153.415 1.00 40.78 308 ALA C N 1
ATOM 7620 C CA . ALA C 1 308 ? 151.947 169.464 152.260 1.00 40.78 308 ALA C CA 1
ATOM 7621 C C . ALA C 1 308 ? 152.693 170.698 151.766 1.00 40.78 308 ALA C C 1
ATOM 7622 O O . ALA C 1 308 ? 152.872 170.883 150.554 1.00 40.78 308 ALA C O 1
ATOM 7624 N N . LEU C 1 309 ? 153.141 171.550 152.693 1.00 40.39 309 LEU C N 1
ATOM 7625 C CA . LEU C 1 309 ? 153.910 172.728 152.301 1.00 40.39 309 LEU C CA 1
ATOM 7626 C C . LEU C 1 309 ? 155.209 172.334 151.606 1.00 40.39 309 LEU C C 1
ATOM 7627 O O . LEU C 1 309 ? 155.595 172.945 150.601 1.00 40.39 309 LEU C O 1
ATOM 7632 N N . THR C 1 310 ? 155.898 171.318 152.129 1.00 39.73 310 THR C N 1
ATOM 7633 C CA . THR C 1 310 ? 157.146 170.867 151.524 1.00 39.73 310 THR C CA 1
ATOM 7634 C C . THR C 1 310 ? 156.912 170.299 150.131 1.00 39.73 310 THR C C 1
ATOM 7635 O O . THR C 1 310 ? 157.701 170.548 149.213 1.00 39.73 310 THR C O 1
ATOM 7639 N N . LEU C 1 311 ? 155.837 169.526 149.953 1.00 36.92 311 LEU C N 1
ATOM 7640 C CA . LEU C 1 311 ? 155.523 169.000 148.628 1.00 36.92 311 LEU C CA 1
ATOM 7641 C C . LEU C 1 311 ? 155.230 170.126 147.646 1.00 36.92 311 LEU C C 1
ATOM 7642 O O . LEU C 1 311 ? 155.688 170.092 146.495 1.00 36.92 311 LEU C O 1
ATOM 7647 N N . TRP C 1 312 ? 154.468 171.135 148.082 1.00 36.46 312 TRP C N 1
ATOM 7648 C CA . TRP C 1 312 ? 154.193 172.272 147.209 1.00 36.46 312 TRP C CA 1
ATOM 7649 C C . TRP C 1 312 ? 155.479 172.998 146.834 1.00 36.46 312 TRP C C 1
ATOM 7650 O O . TRP C 1 312 ? 155.680 173.355 145.668 1.00 36.46 312 TRP C O 1
ATOM 7661 N N . LEU C 1 313 ? 156.367 173.214 147.808 1.00 37.52 313 LEU C N 1
ATOM 7662 C CA . LEU C 1 313 ? 157.630 173.888 147.521 1.00 37.52 313 LEU C CA 1
ATOM 7663 C C . LEU C 1 313 ? 158.483 173.079 146.552 1.00 37.52 313 LEU C C 1
ATOM 7664 O O . LEU C 1 313 ? 159.112 173.641 145.648 1.00 37.52 313 LEU C O 1
ATOM 7669 N N . LEU C 1 314 ? 158.521 171.757 146.727 1.00 35.79 314 LEU C N 1
ATOM 7670 C CA . LEU C 1 314 ? 159.384 170.923 145.899 1.00 35.79 314 LEU C CA 1
ATOM 7671 C C . LEU C 1 314 ? 158.867 170.816 144.469 1.00 35.79 314 LEU C C 1
ATOM 7672 O O . LEU C 1 314 ? 159.656 170.860 143.518 1.00 35.79 314 LEU C O 1
ATOM 7677 N N . PHE C 1 315 ? 157.554 170.674 144.289 1.00 31.53 315 PHE C N 1
ATOM 7678 C CA . PHE C 1 315 ? 157.020 170.390 142.962 1.00 31.53 315 PHE C CA 1
ATOM 7679 C C . PHE C 1 315 ? 156.538 171.620 142.206 1.00 31.53 315 PHE C C 1
ATOM 7680 O O . PHE C 1 315 ? 156.574 171.620 140.971 1.00 31.53 315 PHE C O 1
ATOM 7688 N N . PHE C 1 316 ? 156.093 172.666 142.895 1.00 31.15 316 PHE C N 1
ATOM 7689 C CA . PHE C 1 316 ? 155.620 173.869 142.219 1.00 31.15 316 PHE C CA 1
ATOM 7690 C C . PHE C 1 316 ? 156.495 175.071 142.562 1.00 31.15 316 PHE C C 1
ATOM 7691 O O . PHE C 1 316 ? 157.141 175.649 141.689 1.00 31.15 316 PHE C O 1
ATOM 7699 N N . GLU D 1 7 ? 117.325 167.917 87.418 1.00 27.64 7 GLU D N 1
ATOM 7700 C CA . GLU D 1 7 ? 116.620 167.729 88.680 1.00 27.64 7 GLU D CA 1
ATOM 7701 C C . GLU D 1 7 ? 117.211 166.561 89.464 1.00 27.64 7 GLU D C 1
ATOM 7702 O O . GLU D 1 7 ? 117.600 165.550 88.879 1.00 27.64 7 GLU D O 1
ATOM 7708 N N . PRO D 1 8 ? 117.283 166.702 90.786 1.00 20.48 8 PRO D N 1
ATOM 7709 C CA . PRO D 1 8 ? 117.842 165.627 91.611 1.00 20.48 8 PRO D CA 1
ATOM 7710 C C . PRO D 1 8 ? 116.964 164.385 91.594 1.00 20.48 8 PRO D C 1
ATOM 7711 O O . PRO D 1 8 ? 115.746 164.455 91.405 1.00 20.48 8 PRO D O 1
ATOM 7715 N N . SER D 1 9 ? 117.603 163.238 91.795 1.00 17.02 9 SER D N 1
ATOM 7716 C CA . SER D 1 9 ? 116.922 161.953 91.829 1.00 17.02 9 SER D CA 1
ATOM 7717 C C . SER D 1 9 ? 116.655 161.535 93.269 1.00 17.02 9 SER D C 1
ATOM 7718 O O . SER D 1 9 ? 117.403 161.882 94.186 1.00 17.02 9 SER D O 1
ATOM 7721 N N . ASP D 1 10 ? 115.576 160.779 93.458 1.00 15.68 10 ASP D N 1
ATOM 7722 C CA . ASP D 1 10 ? 115.143 160.365 94.786 1.00 15.68 10 ASP D CA 1
ATOM 7723 C C . ASP D 1 10 ? 115.780 159.037 95.173 1.00 15.68 10 ASP D C 1
ATOM 7724 O O . ASP D 1 10 ? 115.870 158.114 94.358 1.00 15.68 10 ASP D O 1
ATOM 7729 N N . VAL D 1 11 ? 116.217 158.949 96.426 1.00 13.34 11 VAL D N 1
ATOM 7730 C CA . VAL D 1 11 ? 116.814 157.739 96.982 1.00 13.34 11 VAL D CA 1
ATOM 7731 C C . VAL D 1 11 ? 116.016 157.354 98.219 1.00 13.34 11 VAL D C 1
ATOM 7732 O O . VAL D 1 11 ? 115.886 158.154 99.155 1.00 13.34 11 VAL D O 1
ATOM 7736 N N . PHE D 1 12 ? 115.485 156.134 98.228 1.00 13.45 12 PHE D N 1
ATOM 7737 C CA . PHE D 1 12 ? 114.686 155.630 99.337 1.00 13.45 12 PHE D CA 1
ATOM 7738 C C . PHE D 1 12 ? 115.567 154.800 100.263 1.00 13.45 12 PHE D C 1
ATOM 7739 O O . PHE D 1 12 ? 116.311 153.929 99.802 1.00 13.45 12 PHE D O 1
ATOM 7747 N N . ILE D 1 13 ? 115.480 155.073 101.563 1.00 12.34 13 ILE D N 1
ATOM 7748 C CA . ILE D 1 13 ? 116.371 154.494 102.560 1.00 12.34 13 ILE D CA 1
ATOM 7749 C C . ILE D 1 13 ? 115.545 153.790 103.628 1.00 12.34 13 ILE D C 1
ATOM 7750 O O . ILE D 1 13 ? 114.534 154.324 104.096 1.00 12.34 13 ILE D O 1
ATOM 7755 N N . GLY D 1 14 ? 115.978 152.589 104.010 1.00 11.39 14 GLY D N 1
ATOM 7756 C CA . GLY D 1 14 ? 115.375 151.869 105.115 1.00 11.39 14 GLY D CA 1
ATOM 7757 C C . GLY D 1 14 ? 116.405 151.141 105.956 1.00 11.39 14 GLY D C 1
ATOM 7758 O O . GLY D 1 14 ? 117.359 150.573 105.416 1.00 11.39 14 GLY D O 1
ATOM 7759 N N . LEU D 1 15 ? 116.227 151.143 107.277 1.00 10.22 15 LEU D N 1
ATOM 7760 C CA . LEU D 1 15 ? 117.187 150.531 108.188 1.00 10.22 15 LEU D CA 1
ATOM 7761 C C . LEU D 1 15 ? 116.450 149.845 109.327 1.00 10.22 15 LEU D C 1
ATOM 7762 O O . LEU D 1 15 ? 115.548 150.434 109.929 1.00 10.22 15 LEU D O 1
ATOM 7767 N N . LYS D 1 16 ? 116.845 148.608 109.627 1.00 11.58 16 LYS D N 1
ATOM 7768 C CA . LYS D 1 16 ? 116.243 147.823 110.695 1.00 11.58 16 LYS D CA 1
ATOM 7769 C C . LYS D 1 16 ? 117.338 147.216 111.561 1.00 11.58 16 LYS D C 1
ATOM 7770 O O . LYS D 1 16 ? 118.391 146.817 111.055 1.00 11.58 16 LYS D O 1
ATOM 7776 N N . ILE D 1 17 ? 117.085 147.149 112.867 1.00 10.88 17 ILE D N 1
ATOM 7777 C CA . ILE D 1 17 ? 118.022 146.586 113.834 1.00 10.88 17 ILE D CA 1
ATOM 7778 C C . ILE D 1 17 ? 117.475 145.247 114.307 1.00 10.88 17 ILE D C 1
ATOM 7779 O O . ILE D 1 17 ? 116.332 145.164 114.771 1.00 10.88 17 ILE D O 1
ATOM 7784 N N . ASP D 1 18 ? 118.294 144.201 114.192 1.00 11.78 18 ASP D N 1
ATOM 7785 C CA . ASP D 1 18 ? 117.891 142.848 114.558 1.00 11.78 18 ASP D CA 1
ATOM 7786 C C . ASP D 1 18 ? 118.371 142.429 115.941 1.00 11.78 18 ASP D C 1
ATOM 7787 O O . ASP D 1 18 ? 117.614 141.803 116.689 1.00 11.78 18 ASP D O 1
ATOM 7792 N N . GLN D 1 19 ? 119.612 142.753 116.302 1.00 8.36 19 GLN D N 1
ATOM 7793 C CA . GLN D 1 19 ? 120.191 142.335 117.570 1.00 8.36 19 GLN D CA 1
ATOM 7794 C C . GLN D 1 19 ? 120.896 143.506 118.238 1.00 8.36 19 GLN D C 1
ATOM 7795 O O . GLN D 1 19 ? 121.407 144.408 117.571 1.00 8.36 19 GLN D O 1
ATOM 7801 N N . ILE D 1 20 ? 120.913 143.481 119.568 1.00 9.07 20 ILE D N 1
ATOM 7802 C CA . ILE D 1 20 ? 121.725 144.388 120.375 1.00 9.07 20 ILE D CA 1
ATOM 7803 C C . ILE D 1 20 ? 122.723 143.509 121.117 1.00 9.07 20 ILE D C 1
ATOM 7804 O O . ILE D 1 20 ? 122.374 142.848 122.102 1.00 9.07 20 ILE D O 1
ATOM 7809 N N . THR D 1 21 ? 123.971 143.492 120.646 1.00 8.69 21 THR D N 1
ATOM 7810 C CA . THR D 1 21 ? 124.969 142.574 121.180 1.00 8.69 21 THR D CA 1
ATOM 7811 C C . THR D 1 21 ? 125.647 143.087 122.444 1.00 8.69 21 THR D C 1
ATOM 7812 O O . THR D 1 21 ? 126.352 142.313 123.101 1.00 8.69 21 THR D O 1
ATOM 7816 N N . GLY D 1 22 ? 125.458 144.354 122.803 1.00 8.46 22 GLY D N 1
ATOM 7817 C CA . GLY D 1 22 ? 126.056 144.869 124.019 1.00 8.46 22 GLY D CA 1
ATOM 7818 C C . GLY D 1 22 ? 126.059 146.379 124.130 1.00 8.46 22 GLY D C 1
ATOM 7819 O O . GLY D 1 22 ? 126.130 147.087 123.121 1.00 8.46 22 GLY D O 1
ATOM 7820 N N . ILE D 1 23 ? 125.983 146.881 125.360 1.00 11.50 23 ILE D N 1
ATOM 7821 C CA . ILE D 1 23 ? 126.062 148.309 125.648 1.00 11.50 23 ILE D CA 1
ATOM 7822 C C . ILE D 1 23 ? 127.191 148.517 126.646 1.00 11.50 23 ILE D C 1
ATOM 7823 O O . ILE D 1 23 ? 127.169 147.939 127.739 1.00 11.50 23 ILE D O 1
ATOM 7828 N N . ASN D 1 24 ? 128.170 149.335 126.275 1.00 13.81 24 ASN D N 1
ATOM 7829 C CA . ASN D 1 24 ? 129.345 149.597 127.103 1.00 13.81 24 ASN D CA 1
ATOM 7830 C C . ASN D 1 24 ? 129.258 151.039 127.594 1.00 13.81 24 ASN D C 1
ATOM 7831 O O . ASN D 1 24 ? 129.644 151.971 126.883 1.00 13.81 24 ASN D O 1
ATOM 7836 N N . GLN D 1 25 ? 128.749 151.217 128.816 1.00 16.98 25 GLN D N 1
ATOM 7837 C CA . GLN D 1 25 ? 128.631 152.556 129.382 1.00 16.98 25 GLN D CA 1
ATOM 7838 C C . GLN D 1 25 ? 129.978 153.132 129.794 1.00 16.98 25 GLN D C 1
ATOM 7839 O O . GLN D 1 25 ? 130.122 154.359 129.844 1.00 16.98 25 GLN D O 1
ATOM 7845 N N . LYS D 1 26 ? 130.961 152.282 130.096 1.00 17.45 26 LYS D N 1
ATOM 7846 C CA . LYS D 1 26 ? 132.290 152.779 130.442 1.00 17.45 26 LYS D CA 1
ATOM 7847 C C . LYS D 1 26 ? 132.940 153.485 129.258 1.00 17.45 26 LYS D C 1
ATOM 7848 O O . LYS D 1 26 ? 133.571 154.535 129.424 1.00 17.45 26 LYS D O 1
ATOM 7854 N N . GLU D 1 27 ? 132.801 152.923 128.058 1.00 15.76 27 GLU D N 1
ATOM 7855 C CA . GLU D 1 27 ? 133.326 153.531 126.844 1.00 15.76 27 GLU D CA 1
ATOM 7856 C C . GLU D 1 27 ? 132.283 154.334 126.077 1.00 15.76 27 GLU D C 1
ATOM 7857 O O . GLU D 1 27 ? 132.637 154.992 125.092 1.00 15.76 27 GLU D O 1
ATOM 7863 N N . GLU D 1 28 ? 131.019 154.295 126.503 1.00 14.54 28 GLU D N 1
ATOM 7864 C CA . GLU D 1 28 ? 129.929 155.048 125.883 1.00 14.54 28 GLU D CA 1
ATOM 7865 C C . GLU D 1 28 ? 129.781 154.701 124.398 1.00 14.54 28 GLU D C 1
ATOM 7866 O O . GLU D 1 28 ? 129.941 155.542 123.511 1.00 14.54 28 GLU D O 1
ATOM 7872 N N . ASN D 1 29 ? 129.467 153.432 124.144 1.00 11.01 29 ASN D N 1
ATOM 7873 C CA . ASN D 1 29 ? 129.197 152.960 122.792 1.00 11.01 29 ASN D CA 1
ATOM 7874 C C . ASN D 1 29 ? 128.316 151.720 122.875 1.00 11.01 29 ASN D C 1
ATOM 7875 O O . ASN D 1 29 ? 128.134 151.133 123.944 1.00 11.01 29 ASN D O 1
ATOM 7880 N N . PHE D 1 30 ? 127.765 151.330 121.727 1.00 8.09 30 PHE D N 1
ATOM 7881 C CA . PHE D 1 30 ? 126.923 150.144 121.647 1.00 8.09 30 PHE D CA 1
ATOM 7882 C C . PHE D 1 30 ? 127.126 149.478 120.294 1.00 8.09 30 PHE D C 1
ATOM 7883 O O . PHE D 1 30 ? 127.560 150.109 119.328 1.00 8.09 30 PHE D O 1
ATOM 7891 N N . SER D 1 31 ? 126.803 148.186 120.237 1.00 7.53 31 SER D N 1
ATOM 7892 C CA . SER D 1 31 ? 126.989 147.375 119.041 1.00 7.53 31 SER D CA 1
ATOM 7893 C C . SER D 1 31 ? 125.683 146.677 118.688 1.00 7.53 31 SER D C 1
ATOM 7894 O O . SER D 1 31 ? 124.964 146.204 119.572 1.00 7.53 31 SER D O 1
ATOM 7897 N N . VAL D 1 32 ? 125.382 146.614 117.389 1.00 8.88 32 VAL D N 1
ATOM 7898 C CA . VAL D 1 32 ? 124.129 146.057 116.891 1.00 8.88 32 VAL D CA 1
ATOM 7899 C C . VAL D 1 32 ? 124.400 145.232 115.639 1.00 8.88 32 VAL D C 1
ATOM 7900 O O . VAL D 1 32 ? 125.480 145.285 115.048 1.00 8.88 32 VAL D O 1
ATOM 7904 N N . VAL D 1 33 ? 123.392 144.455 115.246 1.00 8.16 33 VAL D N 1
ATOM 7905 C CA . VAL D 1 33 ? 123.361 143.751 113.968 1.00 8.16 33 VAL D CA 1
ATOM 7906 C C . VAL D 1 33 ? 122.106 144.209 113.239 1.00 8.16 33 VAL D C 1
ATOM 7907 O O . VAL D 1 33 ? 120.997 144.102 113.778 1.00 8.16 33 VAL D O 1
ATOM 7911 N N . GLY D 1 34 ? 122.274 144.719 112.017 1.00 9.47 34 GLY D N 1
ATOM 7912 C CA . GLY D 1 34 ? 121.179 145.338 111.300 1.00 9.47 34 GLY D CA 1
ATOM 7913 C C . GLY D 1 34 ? 121.230 145.049 109.812 1.00 9.47 34 GLY D C 1
ATOM 7914 O O . GLY D 1 34 ? 122.154 144.406 109.313 1.00 9.47 34 GLY D O 1
ATOM 7915 N N . SER D 1 35 ? 120.208 145.545 109.114 1.00 10.34 35 SER D N 1
ATOM 7916 C CA . SER D 1 35 ? 120.067 145.366 107.676 1.00 10.34 35 SER D CA 1
ATOM 7917 C C . SER D 1 35 ? 119.694 146.694 107.035 1.00 10.34 35 SER D C 1
ATOM 7918 O O . SER D 1 35 ? 118.923 147.472 107.603 1.00 10.34 35 SER D O 1
ATOM 7921 N N . LEU D 1 36 ? 120.241 146.946 105.848 1.00 11.30 36 LEU D N 1
ATOM 7922 C CA . LEU D 1 36 ? 119.999 148.175 105.107 1.00 11.30 36 LEU D CA 1
ATOM 7923 C C . LEU D 1 36 ? 119.390 147.850 103.750 1.00 11.30 36 LEU D C 1
ATOM 7924 O O . LEU D 1 36 ? 119.833 146.922 103.066 1.00 11.30 36 LEU D O 1
ATOM 7929 N N . ARG D 1 37 ? 118.370 148.618 103.367 1.00 12.08 37 ARG D N 1
ATOM 7930 C CA . ARG D 1 37 ? 117.685 148.459 102.089 1.00 12.08 37 ARG D CA 1
ATOM 7931 C C . ARG D 1 37 ? 117.581 149.812 101.403 1.00 12.08 37 ARG D C 1
ATOM 7932 O O . ARG D 1 37 ? 117.150 150.791 102.019 1.00 12.08 37 ARG D O 1
ATOM 7940 N N . ILE D 1 38 ? 117.967 149.863 100.129 1.00 13.68 38 ILE D N 1
ATOM 7941 C CA . ILE D 1 38 ? 117.939 151.094 99.344 1.00 13.68 38 ILE D CA 1
ATOM 7942 C C . ILE D 1 38 ? 117.325 150.798 97.981 1.00 13.68 38 ILE D C 1
ATOM 7943 O O . ILE D 1 38 ? 117.616 149.768 97.365 1.00 13.68 38 ILE D O 1
ATOM 7948 N N . ASP D 1 39 ? 116.467 151.704 97.513 1.00 15.24 39 ASP D N 1
ATOM 7949 C CA . ASP D 1 39 ? 115.872 151.626 96.185 1.00 15.24 39 ASP D CA 1
ATOM 7950 C C . ASP D 1 39 ? 116.191 152.900 95.414 1.00 15.24 39 ASP D C 1
ATOM 7951 O O . ASP D 1 39 ? 115.962 154.007 95.913 1.00 15.24 39 ASP D O 1
ATOM 7956 N N . TRP D 1 40 ? 116.715 152.741 94.200 1.00 15.88 40 TRP D N 1
ATOM 7957 C CA . TRP D 1 40 ? 117.107 153.875 93.373 1.00 15.88 40 TRP D CA 1
ATOM 7958 C C . TRP D 1 40 ? 116.885 153.528 91.909 1.00 15.88 40 TRP D C 1
ATOM 7959 O O . TRP D 1 40 ? 117.253 152.436 91.467 1.00 15.88 40 TRP D O 1
ATOM 7970 N N . ARG D 1 41 ? 116.290 154.457 91.165 1.00 19.80 41 ARG D N 1
ATOM 7971 C CA . ARG D 1 41 ? 115.934 154.245 89.768 1.00 19.80 41 ARG D CA 1
ATOM 7972 C C . ARG D 1 41 ? 116.790 155.129 88.869 1.00 19.80 41 ARG D C 1
ATOM 7973 O O . ARG D 1 41 ? 116.866 156.344 89.075 1.00 19.80 41 ARG D O 1
ATOM 7981 N N . GLN D 1 42 ? 117.425 154.515 87.877 1.00 20.78 42 GLN D N 1
ATOM 7982 C CA . GLN D 1 42 ? 118.225 155.228 86.883 1.00 20.78 42 GLN D CA 1
ATOM 7983 C C . GLN D 1 42 ? 117.770 154.801 85.495 1.00 20.78 42 GLN D C 1
ATOM 7984 O O . GLN D 1 42 ? 117.967 153.627 85.118 1.00 20.78 42 GLN D O 1
ATOM 7990 N N . PRO D 1 43 ? 117.159 155.695 84.712 1.00 21.43 43 PRO D N 1
ATOM 7991 C CA . PRO D 1 43 ? 116.665 155.294 83.383 1.00 21.43 43 PRO D CA 1
ATOM 7992 C C . PRO D 1 43 ? 117.753 154.817 82.434 1.00 21.43 43 PRO D C 1
ATOM 7993 O O . PRO D 1 43 ? 117.449 154.067 81.498 1.00 21.43 43 PRO D O 1
ATOM 7997 N N . LEU D 1 44 ? 119.007 155.225 82.639 1.00 21.49 44 LEU D N 1
ATOM 7998 C CA . LEU D 1 44 ? 120.086 154.825 81.743 1.00 21.49 44 LEU D CA 1
ATOM 7999 C C . LEU D 1 44 ? 120.467 153.357 81.883 1.00 21.49 44 LEU D C 1
ATOM 8000 O O . LEU D 1 44 ? 121.235 152.856 81.057 1.00 21.49 44 LEU D O 1
ATOM 8005 N N . LEU D 1 45 ? 119.956 152.660 82.897 1.00 22.26 45 LEU D N 1
ATOM 8006 C CA . LEU D 1 45 ? 120.256 151.252 83.113 1.00 22.26 45 LEU D CA 1
ATOM 8007 C C . LEU D 1 45 ? 119.167 150.328 82.581 1.00 22.26 45 LEU D C 1
ATOM 8008 O O . LEU D 1 45 ? 119.205 149.124 82.850 1.00 22.26 45 LEU D O 1
ATOM 8013 N N . ALA D 1 46 ? 118.200 150.863 81.839 1.00 24.68 46 ALA D N 1
ATOM 8014 C CA . ALA D 1 46 ? 117.125 150.043 81.301 1.00 24.68 46 ALA D CA 1
ATOM 8015 C C . ALA D 1 46 ? 117.657 149.068 80.254 1.00 24.68 46 ALA D C 1
ATOM 8016 O O . ALA D 1 46 ? 118.622 149.351 79.540 1.00 24.68 46 ALA D O 1
ATOM 8018 N N . PHE D 1 47 ? 117.011 147.907 80.170 1.00 28.27 47 PHE D N 1
ATOM 8019 C CA . PHE D 1 47 ? 117.415 146.871 79.231 1.00 28.27 47 PHE D CA 1
ATOM 8020 C C . PHE D 1 47 ? 116.190 146.072 78.813 1.00 28.27 47 PHE D C 1
ATOM 8021 O O . PHE D 1 47 ? 115.100 146.223 79.371 1.00 28.27 47 PHE D O 1
ATOM 8029 N N . GLU D 1 48 ? 116.385 145.211 77.817 1.00 39.13 48 GLU D N 1
ATOM 8030 C CA . GLU D 1 48 ? 115.357 144.295 77.342 1.00 39.13 48 GLU D CA 1
ATOM 8031 C C . GLU D 1 48 ? 115.876 142.869 77.465 1.00 39.13 48 GLU D C 1
ATOM 8032 O O . GLU D 1 48 ? 116.960 142.555 76.966 1.00 39.13 48 GLU D O 1
ATOM 8038 N N . HIS D 1 49 ? 115.102 142.014 78.127 1.00 44.31 49 HIS D N 1
ATOM 8039 C CA . HIS D 1 49 ? 115.533 140.647 78.379 1.00 44.31 49 HIS D CA 1
ATOM 8040 C C . HIS D 1 49 ? 115.430 139.803 77.114 1.00 44.31 49 HIS D C 1
ATOM 8041 O O . HIS D 1 49 ? 114.481 139.932 76.336 1.00 44.31 49 HIS D O 1
ATOM 8048 N N . ALA D 1 50 ? 116.422 138.941 76.913 1.00 51.83 50 ALA D N 1
ATOM 8049 C CA . ALA D 1 50 ? 116.405 137.992 75.814 1.00 51.83 50 ALA D CA 1
ATOM 8050 C C . ALA D 1 50 ? 115.525 136.794 76.168 1.00 51.83 50 ALA D C 1
ATOM 8051 O O . ALA D 1 50 ? 115.314 136.500 77.349 1.00 51.83 50 ALA D O 1
ATOM 8053 N N . PRO D 1 51 ? 114.983 136.098 75.168 1.00 55.62 51 PRO D N 1
ATOM 8054 C CA . PRO D 1 51 ? 114.171 134.910 75.461 1.00 55.62 51 PRO D CA 1
ATOM 8055 C C . PRO D 1 51 ? 114.976 133.860 76.212 1.00 55.62 51 PRO D C 1
ATOM 8056 O O . PRO D 1 51 ? 116.150 133.620 75.921 1.00 55.62 51 PRO D O 1
ATOM 8060 N N . GLY D 1 52 ? 114.327 133.230 77.191 1.00 53.33 52 GLY D N 1
ATOM 8061 C CA . GLY D 1 52 ? 114.975 132.257 78.041 1.00 53.33 52 GLY D CA 1
ATOM 8062 C C . GLY D 1 52 ? 115.705 132.834 79.235 1.00 53.33 52 GLY D C 1
ATOM 8063 O O . GLY D 1 52 ? 116.234 132.064 80.047 1.00 53.33 52 GLY D O 1
ATOM 8064 N N . GLU D 1 53 ? 115.751 134.163 79.372 1.00 46.28 53 GLU D N 1
ATOM 8065 C CA . GLU D 1 53 ? 116.445 134.827 80.463 1.00 46.28 53 GLU D CA 1
ATOM 8066 C C . GLU D 1 53 ? 115.450 135.400 81.469 1.00 46.28 53 GLU D C 1
ATOM 8067 O O . GLU D 1 53 ? 114.324 135.756 81.104 1.00 46.28 53 GLU D O 1
ATOM 8073 N N . PRO D 1 54 ? 115.831 135.500 82.740 1.00 37.32 54 PRO D N 1
ATOM 8074 C CA . PRO D 1 54 ? 114.919 136.057 83.743 1.00 37.32 54 PRO D CA 1
ATOM 8075 C C . PRO D 1 54 ? 114.683 137.544 83.529 1.00 37.32 54 PRO D C 1
ATOM 8076 O O . PRO D 1 54 ? 115.482 138.253 82.912 1.00 37.32 54 PRO D O 1
ATOM 8080 N N . LYS D 1 55 ? 113.551 138.013 84.056 1.00 31.83 55 LYS D N 1
ATOM 8081 C CA . LYS D 1 55 ? 113.174 139.415 83.923 1.00 31.83 55 LYS D CA 1
ATOM 8082 C C . LYS D 1 55 ? 114.004 140.332 84.814 1.00 31.83 55 LYS D C 1
ATOM 8083 O O . LYS D 1 55 ? 114.018 141.547 84.590 1.00 31.83 55 LYS D O 1
ATOM 8089 N N . HIS D 1 56 ? 114.701 139.781 85.804 1.00 26.49 56 HIS D N 1
ATOM 8090 C CA . HIS D 1 56 ? 115.580 140.545 86.676 1.00 26.49 56 HIS D CA 1
ATOM 8091 C C . HIS D 1 56 ? 116.987 139.965 86.622 1.00 26.49 56 HIS D C 1
ATOM 8092 O O . HIS D 1 56 ? 117.171 138.755 86.458 1.00 26.49 56 HIS D O 1
ATOM 8099 N N . ARG D 1 57 ? 117.980 140.839 86.762 1.00 21.91 57 ARG D N 1
ATOM 8100 C CA . ARG D 1 57 ? 119.383 140.458 86.692 1.00 21.91 57 ARG D CA 1
ATOM 8101 C C . ARG D 1 57 ? 120.031 140.592 88.063 1.00 21.91 57 ARG D C 1
ATOM 8102 O O . ARG D 1 57 ? 119.723 141.517 88.820 1.00 21.91 57 ARG D O 1
ATOM 8110 N N . THR D 1 58 ? 120.929 139.662 88.375 1.00 18.02 58 THR D N 1
ATOM 8111 C CA . THR D 1 58 ? 121.627 139.623 89.653 1.00 18.02 58 THR D CA 1
ATOM 8112 C C . THR D 1 58 ? 123.103 139.925 89.431 1.00 18.02 58 THR D C 1
ATOM 8113 O O . THR D 1 58 ? 123.723 139.370 88.517 1.00 18.02 58 THR D O 1
ATOM 8117 N N . TYR D 1 59 ? 123.659 140.802 90.265 1.00 16.92 59 TYR D N 1
ATOM 8118 C CA . TYR D 1 59 ? 125.039 141.243 90.129 1.00 16.92 59 TYR D CA 1
ATOM 8119 C C . TYR D 1 59 ? 125.750 141.190 91.473 1.00 16.92 59 TYR D C 1
ATOM 8120 O O . TYR D 1 59 ? 125.125 141.291 92.532 1.00 16.92 59 TYR D O 1
ATOM 8129 N N . THR D 1 60 ? 127.069 141.027 91.415 1.00 16.92 60 THR D N 1
ATOM 8130 C CA . THR D 1 60 ? 127.911 141.308 92.564 1.00 16.92 60 THR D CA 1
ATOM 8131 C C . THR D 1 60 ? 128.260 142.794 92.590 1.00 16.92 60 THR D C 1
ATOM 8132 O O . THR D 1 60 ? 128.101 143.512 91.598 1.00 16.92 60 THR D O 1
ATOM 8136 N N . LEU D 1 61 ? 128.731 143.256 93.749 1.00 16.77 61 LEU D N 1
ATOM 8137 C CA . LEU D 1 61 ? 128.994 144.682 93.917 1.00 16.77 61 LEU D CA 1
ATOM 8138 C C . LEU D 1 61 ? 130.089 145.167 92.973 1.00 16.77 61 LEU D C 1
ATOM 8139 O O . LEU D 1 61 ? 129.965 146.236 92.363 1.00 16.77 61 LEU D O 1
ATOM 8144 N N . ALA D 1 62 ? 131.169 144.391 92.838 1.00 16.80 62 ALA D N 1
ATOM 8145 C CA . ALA D 1 62 ? 132.289 144.819 92.004 1.00 16.80 62 ALA D CA 1
ATOM 8146 C C . ALA D 1 62 ? 131.884 144.932 90.540 1.00 16.80 62 ALA D C 1
ATOM 8147 O O . ALA D 1 62 ? 132.243 145.901 89.862 1.00 16.80 62 ALA D O 1
ATOM 8149 N N . THR D 1 63 ? 131.135 143.948 90.033 1.00 16.60 63 THR D N 1
ATOM 8150 C CA . THR D 1 63 ? 130.701 143.995 88.640 1.00 16.60 63 THR D CA 1
ATOM 8151 C C . THR D 1 63 ? 129.746 145.157 88.396 1.00 16.60 63 THR D C 1
ATOM 8152 O O . THR D 1 63 ? 129.810 145.813 87.351 1.00 16.60 63 THR D O 1
ATOM 8156 N N . PHE D 1 64 ? 128.849 145.424 89.349 1.00 15.62 64 PHE D N 1
ATOM 8157 C CA . PHE D 1 64 ? 127.938 146.557 89.212 1.00 15.62 64 PHE D CA 1
ATOM 8158 C C . PHE D 1 64 ? 128.700 147.878 89.191 1.00 15.62 64 PHE D C 1
ATOM 8159 O O . PHE D 1 64 ? 128.390 148.770 88.390 1.00 15.62 64 PHE D O 1
ATOM 8167 N N . LEU D 1 65 ? 129.703 148.021 90.063 1.00 16.97 65 LEU D N 1
ATOM 8168 C CA . LEU D 1 65 ? 130.512 149.236 90.063 1.00 16.97 65 LEU D CA 1
ATOM 8169 C C . LEU D 1 65 ? 131.286 149.386 88.758 1.00 16.97 65 LEU D C 1
ATOM 8170 O O . LEU D 1 65 ? 131.400 150.494 88.218 1.00 16.97 65 LEU D O 1
ATOM 8175 N N . LYS D 1 66 ? 131.828 148.282 88.237 1.00 17.98 66 LYS D N 1
ATOM 8176 C CA . LYS D 1 66 ? 132.530 148.338 86.958 1.00 17.98 66 LYS D CA 1
ATOM 8177 C C . LYS D 1 66 ? 131.590 148.740 85.829 1.00 17.98 66 LYS D C 1
ATOM 8178 O O . LYS D 1 66 ? 131.964 149.523 84.949 1.00 17.98 66 LYS D O 1
ATOM 8184 N N . LEU D 1 67 ? 130.364 148.211 85.834 1.00 18.27 67 LEU D N 1
ATOM 8185 C CA . LEU D 1 67 ? 129.384 148.593 84.822 1.00 18.27 67 LEU D CA 1
ATOM 8186 C C . LEU D 1 67 ? 129.042 150.075 84.915 1.00 18.27 67 LEU D C 1
ATOM 8187 O O . LEU D 1 67 ? 128.947 150.765 83.892 1.00 18.27 67 LEU D O 1
ATOM 8192 N N . LEU D 1 68 ? 128.856 150.582 86.137 1.00 17.79 68 LEU D N 1
ATOM 8193 C CA . LEU D 1 68 ? 128.563 152.002 86.309 1.00 17.79 68 LEU D CA 1
ATOM 8194 C C . LEU D 1 68 ? 129.718 152.867 85.819 1.00 17.79 68 LEU D C 1
ATOM 8195 O O . LEU D 1 68 ? 129.501 153.904 85.181 1.00 17.79 68 LEU D O 1
ATOM 8200 N N . GLU D 1 69 ? 130.955 152.461 86.116 1.00 19.45 69 GLU D N 1
ATOM 8201 C CA . GLU D 1 69 ? 132.113 153.213 85.641 1.00 19.45 69 GLU D CA 1
ATOM 8202 C C . GLU D 1 69 ? 132.212 153.180 84.120 1.00 19.45 69 GLU D C 1
ATOM 8203 O O . GLU D 1 69 ? 132.554 154.190 83.494 1.00 19.45 69 GLU D O 1
ATOM 8209 N N . GLU D 1 70 ? 131.925 152.028 83.509 1.00 22.73 70 GLU D N 1
ATOM 8210 C CA . GLU D 1 70 ? 131.946 151.937 82.053 1.00 22.73 70 GLU D CA 1
ATOM 8211 C C . GLU D 1 70 ? 130.888 152.837 81.428 1.00 22.73 70 GLU D C 1
ATOM 8212 O O . GLU D 1 70 ? 131.140 153.486 80.406 1.00 22.73 70 GLU D O 1
ATOM 8218 N N . LYS D 1 71 ? 129.698 152.892 82.027 1.00 21.98 71 LYS D N 1
ATOM 8219 C CA . LYS D 1 71 ? 128.654 153.780 81.533 1.00 21.98 71 LYS D CA 1
ATOM 8220 C C . LYS D 1 71 ? 128.801 155.209 82.040 1.00 21.98 71 LYS D C 1
ATOM 8221 O O . LYS D 1 71 ? 128.041 156.081 81.604 1.00 21.98 71 LYS D O 1
ATOM 8227 N N . GLN D 1 72 ? 129.753 155.462 82.941 1.00 23.28 72 GLN D N 1
ATOM 8228 C CA . GLN D 1 72 ? 130.020 156.796 83.486 1.00 23.28 72 GLN D CA 1
ATOM 8229 C C . GLN D 1 72 ? 128.766 157.386 84.137 1.00 23.28 72 GLN D C 1
ATOM 8230 O O . GLN D 1 72 ? 128.240 158.421 83.722 1.00 23.28 72 GLN D O 1
ATOM 8236 N N . ILE D 1 73 ? 128.296 156.703 85.178 1.00 18.50 73 ILE D N 1
ATOM 8237 C CA . ILE D 1 73 ? 127.115 157.109 85.930 1.00 18.50 73 ILE D CA 1
ATOM 8238 C C . ILE D 1 73 ? 127.517 157.317 87.383 1.00 18.50 73 ILE D C 1
ATOM 8239 O O . ILE D 1 73 ? 128.137 156.437 87.993 1.00 18.50 73 ILE D O 1
ATOM 8244 N N . ARG D 1 74 ? 127.167 158.477 87.931 1.00 16.72 74 ARG D N 1
ATOM 8245 C CA . ARG D 1 74 ? 127.471 158.789 89.320 1.00 16.72 74 ARG D CA 1
ATOM 8246 C C . ARG D 1 74 ? 126.553 158.011 90.255 1.00 16.72 74 ARG D C 1
ATOM 8247 O O . ARG D 1 74 ? 125.341 157.933 90.035 1.00 16.72 74 ARG D O 1
ATOM 8255 N N . TRP D 1 75 ? 127.140 157.431 91.306 1.00 14.33 75 TRP D N 1
ATOM 8256 C CA . TRP D 1 75 ? 126.354 156.694 92.283 1.00 14.33 75 TRP D CA 1
ATOM 8257 C C . TRP D 1 75 ? 126.261 157.467 93.598 1.00 14.33 75 TRP D C 1
ATOM 8258 O O . TRP D 1 75 ? 127.178 158.214 93.951 1.00 14.33 75 TRP D O 1
ATOM 8269 N N . PRO D 1 76 ? 125.161 157.312 94.344 1.00 13.42 76 PRO D N 1
ATOM 8270 C CA . PRO D 1 76 ? 124.972 158.053 95.613 1.00 13.42 76 PRO D CA 1
ATOM 8271 C C . PRO D 1 76 ? 125.746 157.469 96.794 1.00 13.42 76 PRO D C 1
ATOM 8272 O O . PRO D 1 76 ? 125.254 156.671 97.591 1.00 13.42 76 PRO D O 1
ATOM 8276 N N . ALA D 1 77 ? 127.008 157.876 96.908 1.00 12.04 77 ALA D N 1
ATOM 8277 C CA . ALA D 1 77 ? 127.846 157.422 98.010 1.00 12.04 77 ALA D CA 1
ATOM 8278 C C . ALA D 1 77 ? 127.333 157.964 99.339 1.00 12.04 77 ALA D C 1
ATOM 8279 O O . ALA D 1 77 ? 126.867 159.103 99.428 1.00 12.04 77 ALA D O 1
ATOM 8281 N N . PHE D 1 78 ? 127.422 157.136 100.379 1.00 11.53 78 PHE D N 1
ATOM 8282 C CA . PHE D 1 78 ? 126.960 157.499 101.712 1.00 11.53 78 PHE D CA 1
ATOM 8283 C C . PHE D 1 78 ? 127.930 156.945 102.746 1.00 11.53 78 PHE D C 1
ATOM 8284 O O . PHE D 1 78 ? 128.839 156.173 102.428 1.00 11.53 78 PHE D O 1
ATOM 8292 N N . THR D 1 79 ? 127.733 157.352 103.999 1.00 10.77 79 THR D N 1
ATOM 8293 C CA . THR D 1 79 ? 128.592 156.905 105.086 1.00 10.77 79 THR D CA 1
ATOM 8294 C C . THR D 1 79 ? 127.810 156.908 106.392 1.00 10.77 79 THR D C 1
ATOM 8295 O O . THR D 1 79 ? 126.808 157.615 106.541 1.00 10.77 79 THR D O 1
ATOM 8299 N N . TYR D 1 80 ? 128.282 156.101 107.340 1.00 10.07 80 TYR D N 1
ATOM 8300 C CA . TYR D 1 80 ? 127.755 156.090 108.703 1.00 10.07 80 TYR D CA 1
ATOM 8301 C C . TYR D 1 80 ? 128.563 157.087 109.526 1.00 10.07 80 TYR D C 1
ATOM 8302 O O . TYR D 1 80 ? 129.756 156.879 109.770 1.00 10.07 80 TYR D O 1
ATOM 8311 N N . HIS D 1 81 ? 127.911 158.173 109.950 1.00 10.26 81 HIS D N 1
ATOM 8312 C CA . HIS D 1 81 ? 128.637 159.287 110.555 1.00 10.26 81 HIS D CA 1
ATOM 8313 C C . HIS D 1 81 ? 129.264 158.905 111.892 1.00 10.26 81 HIS D C 1
ATOM 8314 O O . HIS D 1 81 ? 130.420 159.254 112.161 1.00 10.26 81 HIS D O 1
ATOM 8321 N N . ASN D 1 82 ? 128.527 158.190 112.743 1.00 8.05 82 ASN D N 1
ATOM 8322 C CA . ASN D 1 82 ? 128.993 157.870 114.086 1.00 8.05 82 ASN D CA 1
ATOM 8323 C C . ASN D 1 82 ? 129.514 156.440 114.207 1.00 8.05 82 ASN D C 1
ATOM 8324 O O . ASN D 1 82 ? 129.516 155.880 115.308 1.00 8.05 82 ASN D O 1
ATOM 8329 N N . GLN D 1 83 ? 129.955 155.843 113.103 1.00 9.27 83 GLN D N 1
ATOM 8330 C CA . GLN D 1 83 ? 130.523 154.503 113.151 1.00 9.27 83 GLN D CA 1
ATOM 8331 C C . GLN D 1 83 ? 131.899 154.522 113.809 1.00 9.27 83 GLN D C 1
ATOM 8332 O O . GLN D 1 83 ? 132.686 155.453 113.615 1.00 9.27 83 GLN D O 1
ATOM 8338 N N . GLN D 1 84 ? 132.186 153.487 114.597 1.00 8.03 84 GLN D N 1
ATOM 8339 C CA . GLN D 1 84 ? 133.486 153.310 115.229 1.00 8.03 84 GLN D CA 1
ATOM 8340 C C . GLN D 1 84 ? 134.039 151.940 114.866 1.00 8.03 84 GLN D C 1
ATOM 8341 O O . GLN D 1 84 ? 133.331 150.933 114.972 1.00 8.03 84 GLN D O 1
ATOM 8347 N N . GLY D 1 85 ? 135.300 151.905 114.444 1.00 9.59 85 GLY D N 1
ATOM 8348 C CA . GLY D 1 85 ? 135.959 150.646 114.159 1.00 9.59 85 GLY D CA 1
ATOM 8349 C C . GLY D 1 85 ? 135.573 150.056 112.812 1.00 9.59 85 GLY D C 1
ATOM 8350 O O . GLY D 1 85 ? 135.059 150.732 111.915 1.00 9.59 85 GLY D O 1
ATOM 8351 N N . ARG D 1 86 ? 135.837 148.758 112.680 1.00 12.99 86 ARG D N 1
ATOM 8352 C CA . ARG D 1 86 ? 135.593 148.033 111.441 1.00 12.99 86 ARG D CA 1
ATOM 8353 C C . ARG D 1 86 ? 134.181 147.463 111.422 1.00 12.99 86 ARG D C 1
ATOM 8354 O O . ARG D 1 86 ? 133.671 146.994 112.443 1.00 12.99 86 ARG D O 1
ATOM 8362 N N . MET D 1 87 ? 133.552 147.507 110.250 1.00 11.16 87 MET D N 1
ATOM 8363 C CA . MET D 1 87 ? 132.232 146.931 110.042 1.00 11.16 87 MET D CA 1
ATOM 8364 C C . MET D 1 87 ? 132.366 145.633 109.256 1.00 11.16 87 MET D C 1
ATOM 8365 O O . MET D 1 87 ? 132.981 145.611 108.184 1.00 11.16 87 MET D O 1
ATOM 8370 N N . ASP D 1 88 ? 131.790 144.558 109.788 1.00 11.95 88 ASP D N 1
ATOM 8371 C CA . ASP D 1 88 ? 131.857 143.240 109.169 1.00 11.95 88 ASP D CA 1
ATOM 8372 C C . ASP D 1 88 ? 130.608 143.020 108.326 1.00 11.95 88 ASP D C 1
ATOM 8373 O O . ASP D 1 88 ? 129.489 143.043 108.851 1.00 11.95 88 ASP D O 1
ATOM 8378 N N . PHE D 1 89 ? 130.799 142.799 107.028 1.00 11.34 89 PHE D N 1
ATOM 8379 C CA . PHE D 1 89 ? 129.701 142.599 106.093 1.00 11.34 89 PHE D CA 1
ATOM 8380 C C . PHE D 1 89 ? 129.460 141.111 105.873 1.00 11.34 89 PHE D C 1
ATOM 8381 O O . PHE D 1 89 ? 130.406 140.337 105.706 1.00 11.34 89 PHE D O 1
ATOM 8389 N N . GLN D 1 90 ? 128.187 140.719 105.876 1.00 11.96 90 GLN D N 1
ATOM 8390 C CA . GLN D 1 90 ? 127.797 139.344 105.588 1.00 11.96 90 GLN D CA 1
ATOM 8391 C C . GLN D 1 90 ? 127.198 139.176 104.198 1.00 11.96 90 GLN D C 1
ATOM 8392 O O . GLN D 1 90 ? 127.549 138.226 103.491 1.00 11.96 90 GLN D O 1
ATOM 8398 N N . ASN D 1 91 ? 126.300 140.071 103.787 1.00 11.51 91 ASN D N 1
ATOM 8399 C CA . ASN D 1 91 ? 125.680 140.002 102.472 1.00 11.51 91 ASN D CA 1
ATOM 8400 C C . ASN D 1 91 ? 125.661 141.384 101.836 1.00 11.51 91 ASN D C 1
ATOM 8401 O O . ASN D 1 91 ? 125.356 142.378 102.502 1.00 11.51 91 ASN D O 1
ATOM 8406 N N . ARG D 1 92 ? 125.984 141.437 100.543 1.00 14.11 92 ARG D N 1
ATOM 8407 C CA . ARG D 1 92 ? 125.899 142.663 99.746 1.00 14.11 92 ARG D CA 1
ATOM 8408 C C . ARG D 1 92 ? 125.398 142.251 98.364 1.00 14.11 92 ARG D C 1
ATOM 8409 O O . ARG D 1 92 ? 126.180 141.791 97.527 1.00 14.11 92 ARG D O 1
ATOM 8417 N N . LEU D 1 93 ? 124.097 142.420 98.127 1.00 14.46 93 LEU D N 1
ATOM 8418 C CA . LEU D 1 93 ? 123.440 141.905 96.936 1.00 14.46 93 LEU D CA 1
ATOM 8419 C C . LEU D 1 93 ? 122.859 143.046 96.109 1.00 14.46 93 LEU D C 1
ATOM 8420 O O . LEU D 1 93 ? 122.449 144.079 96.646 1.00 14.46 93 LEU D O 1
ATOM 8425 N N . ILE D 1 94 ? 122.828 142.844 94.792 1.00 15.54 94 ILE D N 1
ATOM 8426 C CA . ILE D 1 94 ? 122.340 143.835 93.839 1.00 15.54 94 ILE D CA 1
ATOM 8427 C C . ILE D 1 94 ? 121.303 143.176 92.938 1.00 15.54 94 ILE D C 1
ATOM 8428 O O . ILE D 1 94 ? 121.535 142.079 92.417 1.00 15.54 94 ILE D O 1
ATOM 8433 N N . SER D 1 95 ? 120.163 143.842 92.756 1.00 17.97 95 SER D N 1
ATOM 8434 C CA . SER D 1 95 ? 119.112 143.384 91.857 1.00 17.97 95 SER D CA 1
ATOM 8435 C C . SER D 1 95 ? 118.678 144.543 90.973 1.00 17.97 95 SER D C 1
ATOM 8436 O O . SER D 1 95 ? 118.452 145.652 91.467 1.00 17.97 95 SER D O 1
ATOM 8439 N N . LEU D 1 96 ? 118.559 144.285 89.671 1.00 20.17 96 LEU D N 1
ATOM 8440 C CA . LEU D 1 96 ? 118.215 145.311 88.693 1.00 20.17 96 LEU D CA 1
ATOM 8441 C C . LEU D 1 96 ? 117.003 144.865 87.888 1.00 20.17 96 LEU D C 1
ATOM 8442 O O . LEU D 1 96 ? 116.944 143.719 87.434 1.00 20.17 96 LEU D O 1
ATOM 8447 N N . SER D 1 97 ? 116.047 145.771 87.713 1.00 23.01 97 SER D N 1
ATOM 8448 C CA . SER D 1 97 ? 114.853 145.514 86.923 1.00 23.01 97 SER D CA 1
ATOM 8449 C C . SER D 1 97 ? 115.001 146.107 85.525 1.00 23.01 97 SER D C 1
ATOM 8450 O O . SER D 1 97 ? 115.941 146.848 85.229 1.00 23.01 97 SER D O 1
ATOM 8453 N N . GLU D 1 98 ? 114.045 145.768 84.655 1.00 29.04 98 GLU D N 1
ATOM 8454 C CA . GLU D 1 98 ? 114.119 146.207 83.265 1.00 29.04 98 GLU D CA 1
ATOM 8455 C C . GLU D 1 98 ? 113.945 147.713 83.125 1.00 29.04 98 GLU D C 1
ATOM 8456 O O . GLU D 1 98 ? 114.477 148.309 82.182 1.00 29.04 98 GLU D O 1
ATOM 8462 N N . ASP D 1 99 ? 113.210 148.346 84.038 1.00 23.99 99 ASP D N 1
ATOM 8463 C CA . ASP D 1 99 ? 112.977 149.783 83.957 1.00 23.99 99 ASP D CA 1
ATOM 8464 C C . ASP D 1 99 ? 114.114 150.605 84.551 1.00 23.99 99 ASP D C 1
ATOM 8465 O O . ASP D 1 99 ? 114.056 151.839 84.496 1.00 23.99 99 ASP D O 1
ATOM 8470 N N . GLY D 1 100 ? 115.137 149.965 85.108 1.00 21.12 100 GLY D N 1
ATOM 8471 C CA . GLY D 1 100 ? 116.269 150.668 85.671 1.00 21.12 100 GLY D CA 1
ATOM 8472 C C . GLY D 1 100 ? 116.259 150.841 87.173 1.00 21.12 100 GLY D C 1
ATOM 8473 O O . GLY D 1 100 ? 117.112 151.565 87.698 1.00 21.12 100 GLY D O 1
ATOM 8474 N N . THR D 1 101 ? 115.327 150.206 87.880 1.00 19.55 101 THR D N 1
ATOM 8475 C CA . THR D 1 101 ? 115.274 150.308 89.331 1.00 19.55 101 THR D CA 1
ATOM 8476 C C . THR D 1 101 ? 116.290 149.360 89.957 1.00 19.55 101 THR D C 1
ATOM 8477 O O . THR D 1 101 ? 116.341 148.176 89.612 1.00 19.55 101 THR D O 1
ATOM 8481 N N . VAL D 1 102 ? 117.097 149.884 90.877 1.00 17.26 102 VAL D N 1
ATOM 8482 C CA . VAL D 1 102 ? 118.149 149.123 91.541 1.00 17.26 102 VAL D CA 1
ATOM 8483 C C . VAL D 1 102 ? 117.735 148.879 92.985 1.00 17.26 102 VAL D C 1
ATOM 8484 O O . VAL D 1 102 ? 117.303 149.807 93.679 1.00 17.26 102 VAL D O 1
ATOM 8488 N N . MET D 1 103 ? 117.862 147.632 93.433 1.00 17.76 103 MET D N 1
ATOM 8489 C CA . MET D 1 103 ? 117.556 147.243 94.803 1.00 17.76 103 MET D CA 1
ATOM 8490 C C . MET D 1 103 ? 118.821 146.707 95.459 1.00 17.76 103 MET D C 1
ATOM 8491 O O . MET D 1 103 ? 119.515 145.865 94.881 1.00 17.76 103 MET D O 1
ATOM 8496 N N . TYR D 1 104 ? 119.116 147.197 96.663 1.00 14.38 104 TYR D N 1
ATOM 8497 C CA . TYR D 1 104 ? 120.358 146.887 97.357 1.00 14.38 104 TYR D CA 1
ATOM 8498 C C . TYR D 1 104 ? 120.062 146.411 98.772 1.00 14.38 104 TYR D C 1
ATOM 8499 O O . TYR D 1 104 ? 119.183 146.952 99.448 1.00 14.38 104 TYR D O 1
ATOM 8508 N N . LEU D 1 105 ? 120.802 145.394 99.211 1.00 13.52 105 LEU D N 1
ATOM 8509 C CA . LEU D 1 105 ? 120.670 144.832 100.549 1.00 13.52 105 LEU D CA 1
ATOM 8510 C C . LEU D 1 105 ? 122.046 144.730 101.190 1.00 13.52 105 LEU D C 1
ATOM 8511 O O . LEU D 1 105 ? 123.022 144.365 100.528 1.00 13.52 105 LEU D O 1
ATOM 8516 N N . GLU D 1 106 ? 122.117 145.047 102.482 1.00 12.56 106 GLU D N 1
ATOM 8517 C CA . GLU D 1 106 ? 123.385 145.040 103.204 1.00 12.56 106 GLU D CA 1
ATOM 8518 C C . GLU D 1 106 ? 123.149 144.555 104.626 1.00 12.56 106 GLU D C 1
ATOM 8519 O O . GLU D 1 106 ? 122.310 145.113 105.340 1.00 12.56 106 GLU D O 1
ATOM 8525 N N . ARG D 1 107 ? 123.888 143.524 105.030 1.00 11.39 107 ARG D N 1
ATOM 8526 C CA . ARG D 1 107 ? 123.858 142.994 106.387 1.00 11.39 107 ARG D CA 1
ATOM 8527 C C . ARG D 1 107 ? 125.218 143.217 107.034 1.00 11.39 107 ARG D C 1
ATOM 8528 O O . ARG D 1 107 ? 126.256 142.964 106.414 1.00 11.39 107 ARG D O 1
ATOM 8536 N N . PHE D 1 108 ? 125.217 143.688 108.280 1.00 8.89 108 PHE D N 1
ATOM 8537 C CA . PHE D 1 108 ? 126.457 144.116 108.910 1.00 8.89 108 PHE D CA 1
ATOM 8538 C C . PHE D 1 108 ? 126.367 143.973 110.424 1.00 8.89 108 PHE D C 1
ATOM 8539 O O . PHE D 1 108 ? 125.285 143.829 110.999 1.00 8.89 108 PHE D O 1
ATOM 8547 N N . THR D 1 109 ? 127.538 144.009 111.059 1.00 9.93 109 THR D N 1
ATOM 8548 C CA . THR D 1 109 ? 127.680 144.143 112.503 1.00 9.93 109 THR D CA 1
ATOM 8549 C C . THR D 1 109 ? 128.724 145.221 112.765 1.00 9.93 109 THR D C 1
ATOM 8550 O O . THR D 1 109 ? 129.802 145.194 112.165 1.00 9.93 109 THR D O 1
ATOM 8554 N N . SER D 1 110 ? 128.411 146.161 113.654 1.00 7.25 110 SER D N 1
ATOM 8555 C CA . SER D 1 110 ? 129.297 147.298 113.873 1.00 7.25 110 SER D CA 1
ATOM 8556 C C . SER D 1 110 ? 128.997 147.930 115.227 1.00 7.25 110 SER D C 1
ATOM 8557 O O . SER D 1 110 ? 127.993 147.624 115.873 1.00 7.25 110 SER D O 1
ATOM 8560 N N . THR D 1 111 ? 129.893 148.823 115.642 1.00 8.75 111 THR D N 1
ATOM 8561 C CA . THR D 1 111 ? 129.776 149.574 116.885 1.00 8.75 111 THR D CA 1
ATOM 8562 C C . THR D 1 111 ? 129.581 151.052 116.567 1.00 8.75 111 THR D C 1
ATOM 8563 O O . THR D 1 111 ? 130.156 151.567 115.603 1.00 8.75 111 THR D O 1
ATOM 8567 N N . PHE D 1 112 ? 128.769 151.732 117.377 1.00 7.43 112 PHE D N 1
ATOM 8568 C CA . PHE D 1 112 ? 128.429 153.129 117.146 1.00 7.43 112 PHE D CA 1
ATOM 8569 C C . PHE D 1 112 ? 128.627 153.943 118.418 1.00 7.43 112 PHE D C 1
ATOM 8570 O O . PHE D 1 112 ? 128.477 153.436 119.533 1.00 7.43 112 PHE D O 1
ATOM 8578 N N . GLN D 1 113 ? 128.963 155.217 118.233 1.00 8.32 113 GLN D N 1
ATOM 8579 C CA . GLN D 1 113 ? 129.184 156.134 119.344 1.00 8.32 113 GLN D CA 1
ATOM 8580 C C . GLN D 1 113 ? 127.861 156.557 119.974 1.00 8.32 113 GLN D C 1
ATOM 8581 O O . GLN D 1 113 ? 126.836 156.683 119.297 1.00 8.32 113 GLN D O 1
ATOM 8587 N N . ALA D 1 114 ? 127.892 156.779 121.289 1.00 10.13 114 ALA D N 1
ATOM 8588 C CA . ALA D 1 114 ? 126.733 157.247 122.052 1.00 10.13 114 ALA D CA 1
ATOM 8589 C C . ALA D 1 114 ? 127.151 158.449 122.888 1.00 10.13 114 ALA D C 1
ATOM 8590 O O . ALA D 1 114 ? 127.429 158.321 124.089 1.00 10.13 114 ALA D O 1
ATOM 8592 N N . PRO D 1 115 ? 127.206 159.639 122.287 1.00 10.64 115 PRO D N 1
ATOM 8593 C CA . PRO D 1 115 ? 127.669 160.829 123.009 1.00 10.64 115 PRO D CA 1
ATOM 8594 C C . PRO D 1 115 ? 126.604 161.533 123.838 1.00 10.64 115 PRO D C 1
ATOM 8595 O O . PRO D 1 115 ? 126.871 162.625 124.347 1.00 10.64 115 PRO D O 1
ATOM 8599 N N . ALA D 1 116 ? 125.414 160.955 123.990 1.00 13.61 116 ALA D N 1
ATOM 8600 C CA . ALA D 1 116 ? 124.323 161.592 124.716 1.00 13.61 116 ALA D CA 1
ATOM 8601 C C . ALA D 1 116 ? 124.141 161.041 126.126 1.00 13.61 116 ALA D C 1
ATOM 8602 O O . ALA D 1 116 ? 123.109 161.306 126.752 1.00 13.61 116 ALA D O 1
ATOM 8604 N N . PHE D 1 117 ? 125.109 160.282 126.635 1.00 15.47 117 PHE D N 1
ATOM 8605 C CA . PHE D 1 117 ? 124.973 159.677 127.955 1.00 15.47 117 PHE D CA 1
ATOM 8606 C C . PHE D 1 117 ? 124.947 160.738 129.050 1.00 15.47 117 PHE D C 1
ATOM 8607 O O . PHE D 1 117 ? 125.633 161.760 128.969 1.00 15.47 117 PHE D O 1
ATOM 8615 N N . ASP D 1 118 ? 124.141 160.482 130.081 1.00 17.58 118 ASP D N 1
ATOM 8616 C CA . ASP D 1 118 ? 124.063 161.349 131.253 1.00 17.58 118 ASP D CA 1
ATOM 8617 C C . ASP D 1 118 ? 123.817 160.470 132.470 1.00 17.58 118 ASP D C 1
ATOM 8618 O O . ASP D 1 118 ? 122.797 159.778 132.534 1.00 17.58 118 ASP D O 1
ATOM 8623 N N . PHE D 1 119 ? 124.745 160.497 133.429 1.00 18.16 119 PHE D N 1
ATOM 8624 C CA . PHE D 1 119 ? 124.706 159.605 134.583 1.00 18.16 119 PHE D CA 1
ATOM 8625 C C . PHE D 1 119 ? 124.315 160.322 135.872 1.00 18.16 119 PHE D C 1
ATOM 8626 O O . PHE D 1 119 ? 124.563 159.798 136.963 1.00 18.16 119 PHE D O 1
ATOM 8634 N N . ARG D 1 120 ? 123.714 161.510 135.774 1.00 19.35 120 ARG D N 1
ATOM 8635 C CA . ARG D 1 120 ? 123.376 162.267 136.976 1.00 19.35 120 ARG D CA 1
ATOM 8636 C C . ARG D 1 120 ? 122.330 161.549 137.820 1.00 19.35 120 ARG D C 1
ATOM 8637 O O . ARG D 1 120 ? 122.394 161.582 139.055 1.00 19.35 120 ARG D O 1
ATOM 8645 N N . LEU D 1 121 ? 121.362 160.897 137.181 1.00 17.81 121 LEU D N 1
ATOM 8646 C CA . LEU D 1 121 ? 120.300 160.192 137.884 1.00 17.81 121 LEU D CA 1
ATOM 8647 C C . LEU D 1 121 ? 120.553 158.693 137.991 1.00 17.81 121 LEU D C 1
ATOM 8648 O O . LEU D 1 121 ? 119.622 157.940 138.289 1.00 17.81 121 LEU D O 1
ATOM 8653 N N . PHE D 1 122 ? 121.783 158.249 137.756 1.00 18.20 122 PHE D N 1
ATOM 8654 C CA . PHE D 1 122 ? 122.105 156.832 137.855 1.00 18.20 122 PHE D CA 1
ATOM 8655 C C . PHE D 1 122 ? 121.817 156.329 139.269 1.00 18.20 122 PHE D C 1
ATOM 8656 O O . PHE D 1 122 ? 122.153 157.005 140.248 1.00 18.20 122 PHE D O 1
ATOM 8664 N N . PRO D 1 123 ? 121.198 155.145 139.420 1.00 18.34 123 PRO D N 1
ATOM 8665 C CA . PRO D 1 123 ? 120.775 154.231 138.352 1.00 18.34 123 PRO D CA 1
ATOM 8666 C C . PRO D 1 123 ? 119.331 154.415 137.875 1.00 18.34 123 PRO D C 1
ATOM 8667 O O . PRO D 1 123 ? 118.787 153.505 137.248 1.00 18.34 123 PRO D O 1
ATOM 8671 N N . PHE D 1 124 ? 118.719 155.564 138.165 1.00 18.62 124 PHE D N 1
ATOM 8672 C CA . PHE D 1 124 ? 117.358 155.861 137.734 1.00 18.62 124 PHE D CA 1
ATOM 8673 C C . PHE D 1 124 ? 117.328 156.682 136.449 1.00 18.62 124 PHE D C 1
ATOM 8674 O O . PHE D 1 124 ? 116.432 157.513 136.262 1.00 18.62 124 PHE D O 1
ATOM 8682 N N . ASP D 1 125 ? 118.291 156.466 135.560 1.00 17.67 125 ASP D N 1
ATOM 8683 C CA . ASP D 1 125 ? 118.470 157.287 134.373 1.00 17.67 125 ASP D CA 1
ATOM 8684 C C . ASP D 1 125 ? 117.788 156.670 133.155 1.00 17.67 125 ASP D C 1
ATOM 8685 O O . ASP D 1 125 ? 117.490 155.474 133.112 1.00 17.67 125 ASP D O 1
ATOM 8690 N N . ASN D 1 126 ? 117.545 157.519 132.157 1.00 16.84 126 ASN D N 1
ATOM 8691 C CA . ASN D 1 126 ? 117.014 157.115 130.862 1.00 16.84 126 ASN D CA 1
ATOM 8692 C C . ASN D 1 126 ? 117.891 157.730 129.782 1.00 16.84 126 ASN D C 1
ATOM 8693 O O . ASN D 1 126 ? 118.243 158.911 129.867 1.00 16.84 126 ASN D O 1
ATOM 8698 N N . GLN D 1 127 ? 118.243 156.938 128.771 1.00 14.68 127 GLN D N 1
ATOM 8699 C CA . GLN D 1 127 ? 119.244 157.335 127.793 1.00 14.68 127 GLN D CA 1
ATOM 8700 C C . GLN D 1 127 ? 118.671 157.312 126.381 1.00 14.68 127 GLN D C 1
ATOM 8701 O O . GLN D 1 127 ? 117.609 156.739 126.120 1.00 14.68 127 GLN D O 1
ATOM 8707 N N . LEU D 1 128 ? 119.401 157.951 125.468 1.00 13.32 128 LEU D N 1
ATOM 8708 C CA . LEU D 1 128 ? 119.029 158.059 124.065 1.00 13.32 128 LEU D CA 1
ATOM 8709 C C . LEU D 1 128 ? 120.145 157.504 123.189 1.00 13.32 128 LEU D C 1
ATOM 8710 O O . LEU D 1 128 ? 121.328 157.750 123.443 1.00 13.32 128 LEU D O 1
ATOM 8715 N N . PHE D 1 129 ? 119.762 156.755 122.155 1.00 11.59 129 PHE D N 1
ATOM 8716 C CA . PHE D 1 129 ? 120.701 156.189 121.198 1.00 11.59 129 PHE D CA 1
ATOM 8717 C C . PHE D 1 129 ? 120.217 156.484 119.785 1.00 11.59 129 PHE D C 1
ATOM 8718 O O . PHE D 1 129 ? 119.012 156.536 119.527 1.00 11.59 129 PHE D O 1
ATOM 8726 N N . PHE D 1 130 ? 121.166 156.672 118.868 1.00 9.33 130 PHE D N 1
ATOM 8727 C CA . PHE D 1 130 ? 120.817 157.024 117.498 1.00 9.33 130 PHE D CA 1
ATOM 8728 C C . PHE D 1 130 ? 121.873 156.508 116.531 1.00 9.33 130 PHE D C 1
ATOM 8729 O O . PHE D 1 130 ? 123.008 156.211 116.914 1.00 9.33 130 PHE D O 1
ATOM 8737 N N . ILE D 1 131 ? 121.475 156.402 115.265 1.00 8.83 131 ILE D N 1
ATOM 8738 C CA . ILE D 1 131 ? 122.364 156.062 114.158 1.00 8.83 131 ILE D CA 1
ATOM 8739 C C . ILE D 1 131 ? 122.109 157.052 113.030 1.00 8.83 131 ILE D C 1
ATOM 8740 O O . ILE D 1 131 ? 120.954 157.285 112.655 1.00 8.83 131 ILE D O 1
ATOM 8745 N N . HIS D 1 132 ? 123.179 157.631 112.490 1.00 9.57 132 HIS D N 1
ATOM 8746 C CA . HIS D 1 132 ? 123.087 158.654 111.456 1.00 9.57 132 HIS D CA 1
ATOM 8747 C C . HIS D 1 132 ? 123.638 158.124 110.138 1.00 9.57 132 HIS D C 1
ATOM 8748 O O . HIS D 1 132 ? 124.720 157.529 110.107 1.00 9.57 132 HIS D O 1
ATOM 8755 N N . VAL D 1 133 ? 122.893 158.345 109.058 1.00 9.80 133 VAL D N 1
ATOM 8756 C CA . VAL D 1 133 ? 123.325 158.017 107.703 1.00 9.80 133 VAL D CA 1
ATOM 8757 C C . VAL D 1 133 ? 123.367 159.315 106.909 1.00 9.80 133 VAL D C 1
ATOM 8758 O O . VAL D 1 133 ? 122.354 160.017 106.807 1.00 9.80 133 VAL D O 1
ATOM 8762 N N . ASP D 1 134 ? 124.529 159.630 106.342 1.00 11.53 134 ASP D N 1
ATOM 8763 C CA . ASP D 1 134 ? 124.763 160.906 105.681 1.00 11.53 134 ASP D CA 1
ATOM 8764 C C . ASP D 1 134 ? 125.094 160.697 104.210 1.00 11.53 134 ASP D C 1
ATOM 8765 O O . ASP D 1 134 ? 125.836 159.776 103.853 1.00 11.53 134 ASP D O 1
ATOM 8770 N N . SER D 1 135 ? 124.540 161.558 103.362 1.00 12.01 135 SER D N 1
ATOM 8771 C CA . SER D 1 135 ? 124.864 161.574 101.942 1.00 12.01 135 SER D CA 1
ATOM 8772 C C . SER D 1 135 ? 126.054 162.491 101.692 1.00 12.01 135 SER D C 1
ATOM 8773 O O . SER D 1 135 ? 126.151 163.576 102.272 1.00 12.01 135 SER D O 1
ATOM 8776 N N . ILE D 1 136 ? 126.961 162.048 100.823 1.00 12.98 136 ILE D N 1
ATOM 8777 C CA . ILE D 1 136 ? 128.166 162.824 100.544 1.00 12.98 136 ILE D CA 1
ATOM 8778 C C . ILE D 1 136 ? 127.867 163.958 99.570 1.00 12.98 136 ILE D C 1
ATOM 8779 O O . ILE D 1 136 ? 128.277 165.104 99.785 1.00 12.98 136 ILE D O 1
ATOM 8784 N N . PHE D 1 137 ? 127.151 163.659 98.487 1.00 13.23 137 PHE D N 1
ATOM 8785 C CA . PHE D 1 137 ? 126.849 164.670 97.488 1.00 13.23 137 PHE D CA 1
ATOM 8786 C C . PHE D 1 137 ? 125.724 165.589 97.966 1.00 13.23 137 PHE D C 1
ATOM 8787 O O . PHE D 1 137 ? 124.865 165.175 98.748 1.00 13.23 137 PHE D O 1
ATOM 8795 N N . PRO D 1 138 ? 125.713 166.842 97.512 1.00 14.46 138 PRO D N 1
ATOM 8796 C CA . PRO D 1 138 ? 124.697 167.794 97.980 1.00 14.46 138 PRO D CA 1
ATOM 8797 C C . PRO D 1 138 ? 123.310 167.453 97.451 1.00 14.46 138 PRO D C 1
ATOM 8798 O O . PRO D 1 138 ? 123.122 166.573 96.608 1.00 14.46 138 PRO D O 1
ATOM 8802 N N . GLN D 1 139 ? 122.320 168.185 97.970 1.00 14.94 139 GLN D N 1
ATOM 8803 C CA . GLN D 1 139 ? 120.919 167.893 97.688 1.00 14.94 139 GLN D CA 1
ATOM 8804 C C . GLN D 1 139 ? 120.489 168.272 96.277 1.00 14.94 139 GLN D C 1
ATOM 8805 O O . GLN D 1 139 ? 119.391 167.881 95.864 1.00 14.94 139 GLN D O 1
ATOM 8811 N N . HIS D 1 140 ? 121.303 169.013 95.527 1.00 15.63 140 HIS D N 1
ATOM 8812 C CA . HIS D 1 140 ? 120.944 169.322 94.149 1.00 15.63 140 HIS D CA 1
ATOM 8813 C C . HIS D 1 140 ? 121.280 168.187 93.192 1.00 15.63 140 HIS D C 1
ATOM 8814 O O . HIS D 1 140 ? 121.006 168.304 91.993 1.00 15.63 140 HIS D O 1
ATOM 8821 N N . LEU D 1 141 ? 121.862 167.098 93.693 1.00 14.90 141 LEU D N 1
ATOM 8822 C CA . LEU D 1 141 ? 122.117 165.894 92.913 1.00 14.90 141 LEU D CA 1
ATOM 8823 C C . LEU D 1 141 ? 121.287 164.707 93.380 1.00 14.90 141 LEU D C 1
ATOM 8824 O O . LEU D 1 141 ? 120.715 163.991 92.554 1.00 14.90 141 LEU D O 1
ATOM 8829 N N . PHE D 1 142 ? 121.207 164.478 94.691 1.00 14.03 142 PHE D N 1
ATOM 8830 C CA . PHE D 1 142 ? 120.430 163.378 95.244 1.00 14.03 142 PHE D CA 1
ATOM 8831 C C . PHE D 1 142 ? 119.627 163.866 96.440 1.00 14.03 142 PHE D C 1
ATOM 8832 O O . PHE D 1 142 ? 120.034 164.793 97.145 1.00 14.03 142 PHE D O 1
ATOM 8840 N N . ARG D 1 143 ? 118.478 163.229 96.664 1.00 15.97 143 ARG D N 1
ATOM 8841 C CA . ARG D 1 143 ? 117.615 163.528 97.801 1.00 15.97 143 ARG D CA 1
ATOM 8842 C C . ARG D 1 143 ? 117.179 162.225 98.455 1.00 15.97 143 ARG D C 1
ATOM 8843 O O . ARG D 1 143 ? 116.770 161.287 97.764 1.00 15.97 143 ARG D O 1
ATOM 8851 N N . PHE D 1 144 ? 117.265 162.170 99.782 1.00 13.56 144 PHE D N 1
ATOM 8852 C CA . PHE D 1 144 ? 116.849 160.987 100.520 1.00 13.56 144 PHE D CA 1
ATOM 8853 C C . PHE D 1 144 ? 115.341 160.986 100.750 1.00 13.56 144 PHE D C 1
ATOM 8854 O O . PHE D 1 144 ? 114.718 162.032 100.946 1.00 13.56 144 PHE D O 1
ATOM 8862 N N . GLN D 1 145 ? 114.761 159.787 100.725 1.00 14.88 145 GLN D N 1
ATOM 8863 C CA . GLN D 1 145 ? 113.350 159.585 101.021 1.00 14.88 145 GLN D CA 1
ATOM 8864 C C . GLN D 1 145 ? 113.208 158.393 101.957 1.00 14.88 145 GLN D C 1
ATOM 8865 O O . GLN D 1 145 ? 114.079 157.523 102.023 1.00 14.88 145 GLN D O 1
ATOM 8871 N N . GLU D 1 146 ? 112.096 158.362 102.686 1.00 16.41 146 GLU D N 1
ATOM 8872 C CA . GLU D 1 146 ? 111.858 157.336 103.693 1.00 16.41 146 GLU D CA 1
ATOM 8873 C C . GLU D 1 146 ? 111.123 156.153 103.073 1.00 16.41 146 GLU D C 1
ATOM 8874 O O . GLU D 1 146 ? 109.994 156.300 102.593 1.00 16.41 146 GLU D O 1
ATOM 8880 N N . MET D 1 147 ? 111.764 154.987 103.086 1.00 16.55 147 MET D N 1
ATOM 8881 C CA . MET D 1 147 ? 111.097 153.758 102.682 1.00 16.55 147 MET D CA 1
ATOM 8882 C C . MET D 1 147 ? 110.049 153.369 103.718 1.00 16.55 147 MET D C 1
ATOM 8883 O O . MET D 1 147 ? 110.264 153.513 104.925 1.00 16.55 147 MET D O 1
ATOM 8888 N N . GLN D 1 148 ? 108.911 152.872 103.244 1.00 20.60 148 GLN D N 1
ATOM 8889 C CA . GLN D 1 148 ? 107.776 152.567 104.101 1.00 20.60 148 GLN D CA 1
ATOM 8890 C C . GLN D 1 148 ? 107.721 151.079 104.423 1.00 20.60 148 GLN D C 1
ATOM 8891 O O . GLN D 1 148 ? 107.953 150.234 103.554 1.00 20.60 148 GLN D O 1
ATOM 8897 N N . GLY D 1 149 ? 107.413 150.767 105.682 1.00 18.71 149 GLY D N 1
ATOM 8898 C CA . GLY D 1 149 ? 107.156 149.402 106.095 1.00 18.71 149 GLY D CA 1
ATOM 8899 C C . GLY D 1 149 ? 108.371 148.557 106.399 1.00 18.71 149 GLY D C 1
ATOM 8900 O O . GLY D 1 149 ? 108.236 147.333 106.507 1.00 18.71 149 GLY D O 1
ATOM 8901 N N . PHE D 1 150 ? 109.550 149.155 106.538 1.00 13.94 150 PHE D N 1
ATOM 8902 C CA . PHE D 1 150 ? 110.764 148.388 106.800 1.00 13.94 150 PHE D CA 1
ATOM 8903 C C . PHE D 1 150 ? 111.496 148.813 108.062 1.00 13.94 150 PHE D C 1
ATOM 8904 O O . PHE D 1 150 ? 112.013 147.956 108.783 1.00 13.94 150 PHE D O 1
ATOM 8912 N N . SER D 1 151 ? 111.558 150.111 108.350 1.00 13.05 151 SER D N 1
ATOM 8913 C CA . SER D 1 151 ? 112.361 150.597 109.463 1.00 13.05 151 SER D CA 1
ATOM 8914 C C . SER D 1 151 ? 111.727 150.245 110.805 1.00 13.05 151 SER D C 1
ATOM 8915 O O . SER D 1 151 ? 110.502 150.197 110.949 1.00 13.05 151 SER D O 1
ATOM 8918 N N . GLY D 1 152 ? 112.578 150.000 111.791 1.00 13.09 152 GLY D N 1
ATOM 8919 C CA . GLY D 1 152 ? 112.134 149.697 113.136 1.00 13.09 152 GLY D CA 1
ATOM 8920 C C . GLY D 1 152 ? 113.146 148.819 113.847 1.00 13.09 152 GLY D C 1
ATOM 8921 O O . GLY D 1 152 ? 114.288 148.692 113.415 1.00 13.09 152 GLY D O 1
ATOM 8922 N N . LEU D 1 153 ? 112.695 148.222 114.947 1.00 14.25 153 LEU D N 1
ATOM 8923 C CA . LEU D 1 153 ? 113.505 147.314 115.746 1.00 14.25 153 LEU D CA 1
ATOM 8924 C C . LEU D 1 153 ? 112.849 145.941 115.788 1.00 14.25 153 LEU D C 1
ATOM 8925 O O . LEU D 1 153 ? 111.628 145.812 115.662 1.00 14.25 153 LEU D O 1
ATOM 8930 N N . GLY D 1 154 ? 113.675 144.911 115.966 1.00 16.01 154 GLY D N 1
ATOM 8931 C CA . GLY D 1 154 ? 113.193 143.549 116.000 1.00 16.01 154 GLY D CA 1
ATOM 8932 C C . GLY D 1 154 ? 112.576 143.176 117.335 1.00 16.01 154 GLY D C 1
ATOM 8933 O O . GLY D 1 154 ? 112.484 143.975 118.267 1.00 16.01 154 GLY D O 1
ATOM 8934 N N . ASP D 1 155 ? 112.145 141.919 117.420 1.00 22.84 155 ASP D N 1
ATOM 8935 C CA . ASP D 1 155 ? 111.500 141.388 118.615 1.00 22.84 155 ASP D CA 1
ATOM 8936 C C . ASP D 1 155 ? 112.465 140.666 119.546 1.00 22.84 155 ASP D C 1
ATOM 8937 O O . ASP D 1 155 ? 112.383 140.836 120.765 1.00 22.84 155 ASP D O 1
ATOM 8942 N N . GLN D 1 156 ? 113.380 139.863 119.000 1.00 20.02 156 GLN D N 1
ATOM 8943 C CA . GLN D 1 156 ? 114.346 139.114 119.804 1.00 20.02 156 GLN D CA 1
ATOM 8944 C C . GLN D 1 156 ? 115.662 139.889 119.827 1.00 20.02 156 GLN D C 1
ATOM 8945 O O . GLN D 1 156 ? 116.634 139.544 119.156 1.00 20.02 156 GLN D O 1
ATOM 8951 N N . LEU D 1 157 ? 115.684 140.958 120.627 1.00 15.16 157 LEU D N 1
ATOM 8952 C CA . LEU D 1 157 ? 116.882 141.783 120.734 1.00 15.16 157 LEU D CA 1
ATOM 8953 C C . LEU D 1 157 ? 117.968 141.100 121.558 1.00 15.16 157 LEU D C 1
ATOM 8954 O O . LEU D 1 157 ? 119.158 141.233 121.251 1.00 15.16 157 LEU D O 1
ATOM 8959 N N . GLY D 1 158 ? 117.582 140.368 122.601 1.00 16.51 158 GLY D N 1
ATOM 8960 C CA . GLY D 1 158 ? 118.529 139.667 123.440 1.00 16.51 158 GLY D CA 1
ATOM 8961 C C . GLY D 1 158 ? 119.117 140.471 124.579 1.00 16.51 158 GLY D C 1
ATOM 8962 O O . GLY D 1 158 ? 119.973 139.948 125.304 1.00 16.51 158 GLY D O 1
ATOM 8963 N N . GLU D 1 159 ? 118.692 141.719 124.764 1.00 18.00 159 GLU D N 1
ATOM 8964 C CA . GLU D 1 159 ? 119.190 142.534 125.863 1.00 18.00 159 GLU D CA 1
ATOM 8965 C C . GLU D 1 159 ? 118.461 142.174 127.152 1.00 18.00 159 GLU D C 1
ATOM 8966 O O . GLU D 1 159 ? 117.234 142.026 127.163 1.00 18.00 159 GLU D O 1
ATOM 8972 N N . GLU D 1 160 ? 119.218 142.032 128.239 1.00 18.76 160 GLU D N 1
ATOM 8973 C CA . GLU D 1 160 ? 118.661 141.615 129.520 1.00 18.76 160 GLU D CA 1
ATOM 8974 C C . GLU D 1 160 ? 118.449 142.763 130.496 1.00 18.76 160 GLU D C 1
ATOM 8975 O O . GLU D 1 160 ? 117.524 142.701 131.313 1.00 18.76 160 GLU D O 1
ATOM 8981 N N . GLU D 1 161 ? 119.275 143.806 130.438 1.00 19.39 161 GLU D N 1
ATOM 8982 C CA . GLU D 1 161 ? 119.214 144.889 131.412 1.00 19.39 161 GLU D CA 1
ATOM 8983 C C . GLU D 1 161 ? 118.387 146.082 130.951 1.00 19.39 161 GLU D C 1
ATOM 8984 O O . GLU D 1 161 ? 117.717 146.710 131.778 1.00 19.39 161 GLU D O 1
ATOM 8990 N N . TRP D 1 162 ? 118.405 146.408 129.662 1.00 15.77 162 TRP D N 1
ATOM 8991 C CA . TRP D 1 162 ? 117.741 147.596 129.150 1.00 15.77 162 TRP D CA 1
ATOM 8992 C C . TRP D 1 162 ? 116.401 147.246 128.514 1.00 15.77 162 TRP D C 1
ATOM 8993 O O . TRP D 1 162 ? 116.241 146.189 127.897 1.00 15.77 162 TRP D O 1
ATOM 9004 N N . ILE D 1 163 ? 115.433 148.148 128.675 1.00 16.60 163 ILE D N 1
ATOM 9005 C CA . ILE D 1 163 ? 114.095 147.998 128.115 1.00 16.60 163 ILE D CA 1
ATOM 9006 C C . ILE D 1 163 ? 113.828 149.182 127.198 1.00 16.60 163 ILE D C 1
ATOM 9007 O O . ILE D 1 163 ? 113.938 150.338 127.622 1.00 16.60 163 ILE D O 1
ATOM 9012 N N . VAL D 1 164 ? 113.461 148.895 125.952 1.00 16.90 164 VAL D N 1
ATOM 9013 C CA . VAL D 1 164 ? 113.198 149.939 124.966 1.00 16.90 164 VAL D CA 1
ATOM 9014 C C . VAL D 1 164 ? 111.813 150.526 125.206 1.00 16.90 164 VAL D C 1
ATOM 9015 O O . VAL D 1 164 ? 110.855 149.801 125.502 1.00 16.90 164 VAL D O 1
ATOM 9019 N N . THR D 1 165 ? 111.701 151.847 125.082 1.00 18.45 165 THR D N 1
ATOM 9020 C CA . THR D 1 165 ? 110.447 152.554 125.320 1.00 18.45 165 THR D CA 1
ATOM 9021 C C . THR D 1 165 ? 109.792 153.091 124.056 1.00 18.45 165 THR D C 1
ATOM 9022 O O . THR D 1 165 ? 108.570 152.991 123.918 1.00 18.45 165 THR D O 1
ATOM 9026 N N . GLU D 1 166 ? 110.559 153.656 123.126 1.00 19.22 166 GLU D N 1
ATOM 9027 C CA . GLU D 1 166 ? 109.979 154.210 121.909 1.00 19.22 166 GLU D CA 1
ATOM 9028 C C . GLU D 1 166 ? 111.029 154.224 120.809 1.00 19.22 166 GLU D C 1
ATOM 9029 O O . GLU D 1 166 ? 112.233 154.176 121.073 1.00 19.22 166 GLU D O 1
ATOM 9035 N N . VAL D 1 167 ? 110.552 154.285 119.565 1.00 16.54 167 VAL D N 1
ATOM 9036 C CA . VAL D 1 167 ? 111.402 154.303 118.377 1.00 16.54 167 VAL D CA 1
ATOM 9037 C C . VAL D 1 167 ? 110.837 155.322 117.395 1.00 16.54 167 VAL D C 1
ATOM 9038 O O . VAL D 1 167 ? 109.621 155.391 117.191 1.00 16.54 167 VAL D O 1
ATOM 9042 N N . ASN D 1 168 ? 111.720 156.116 116.785 1.00 16.47 168 ASN D N 1
ATOM 9043 C CA . ASN D 1 168 ? 111.296 157.140 115.839 1.00 16.47 168 ASN D CA 1
ATOM 9044 C C . ASN D 1 168 ? 112.328 157.281 114.728 1.00 16.47 168 ASN D C 1
ATOM 9045 O O . ASN D 1 168 ? 113.505 156.955 114.898 1.00 16.47 168 ASN D O 1
ATOM 9050 N N . THR D 1 169 ? 111.863 157.778 113.579 1.00 15.36 169 THR D N 1
ATOM 9051 C CA . THR D 1 169 ? 112.718 158.088 112.440 1.00 15.36 169 THR D CA 1
ATOM 9052 C C . THR D 1 169 ? 112.288 159.420 111.842 1.00 15.36 169 THR D C 1
ATOM 9053 O O . THR D 1 169 ? 111.124 159.813 111.944 1.00 15.36 169 THR D O 1
ATOM 9057 N N . HIS D 1 170 ? 113.236 160.107 111.209 1.00 13.89 170 HIS D N 1
ATOM 9058 C CA . HIS D 1 170 ? 112.966 161.379 110.543 1.00 13.89 170 HIS D CA 1
ATOM 9059 C C . HIS D 1 170 ? 114.138 161.695 109.619 1.00 13.89 170 HIS D C 1
ATOM 9060 O O . HIS D 1 170 ? 115.083 160.911 109.489 1.00 13.89 170 HIS D O 1
ATOM 9067 N N . LEU D 1 171 ? 114.066 162.861 108.974 1.00 14.46 171 LEU D N 1
ATOM 9068 C CA . LEU D 1 171 ? 115.080 163.315 108.034 1.00 14.46 171 LEU D CA 1
ATOM 9069 C C . LEU D 1 171 ? 115.542 164.717 108.407 1.00 14.46 171 LEU D C 1
ATOM 9070 O O . LEU D 1 171 ? 114.790 165.500 108.995 1.00 14.46 171 LEU D O 1
ATOM 9075 N N . THR D 1 172 ? 116.788 165.026 108.059 1.00 14.63 172 THR D N 1
ATOM 9076 C CA . THR D 1 172 ? 117.376 166.335 108.327 1.00 14.63 172 THR D CA 1
ATOM 9077 C C . THR D 1 172 ? 118.492 166.573 107.313 1.00 14.63 172 THR D C 1
ATOM 9078 O O . THR D 1 172 ? 118.618 165.844 106.323 1.00 14.63 172 THR D O 1
ATOM 9082 N N . THR D 1 173 ? 119.307 167.600 107.558 1.00 15.46 173 THR D N 1
ATOM 9083 C CA . THR D 1 173 ? 120.360 168.005 106.637 1.00 15.46 173 THR D CA 1
ATOM 9084 C C . THR D 1 173 ? 121.676 168.184 107.386 1.00 15.46 173 THR D C 1
ATOM 9085 O O . THR D 1 173 ? 121.721 168.204 108.619 1.00 15.46 173 THR D O 1
ATOM 9089 N N . HIS D 1 174 ? 122.756 168.314 106.617 1.00 14.39 174 HIS D N 1
ATOM 9090 C CA . HIS D 1 174 ? 124.088 168.524 107.172 1.00 14.39 174 HIS D CA 1
ATOM 9091 C C . HIS D 1 174 ? 124.953 169.205 106.120 1.00 14.39 174 HIS D C 1
ATOM 9092 O O . HIS D 1 174 ? 124.600 169.264 104.939 1.00 14.39 174 HIS D O 1
ATOM 9099 N N . ASN D 1 175 ? 126.094 169.723 106.566 1.00 18.89 175 ASN D N 1
ATOM 9100 C CA . ASN D 1 175 ? 127.034 170.441 105.705 1.00 18.89 175 ASN D CA 1
ATOM 9101 C C . ASN D 1 175 ? 128.463 169.998 106.005 1.00 18.89 175 ASN D C 1
ATOM 9102 O O . ASN D 1 175 ? 129.374 170.811 106.163 1.00 18.89 175 ASN D O 1
ATOM 9107 N N . GLU D 1 176 ? 128.670 168.681 106.092 1.00 19.73 176 GLU D N 1
ATOM 9108 C CA . GLU D 1 176 ? 129.971 168.161 106.506 1.00 19.73 176 GLU D CA 1
ATOM 9109 C C . GLU D 1 176 ? 131.049 168.418 105.458 1.00 19.73 176 GLU D C 1
ATOM 9110 O O . GLU D 1 176 ? 132.165 168.827 105.800 1.00 19.73 176 GLU D O 1
ATOM 9116 N N . PHE D 1 177 ? 130.744 168.185 104.180 1.00 19.98 177 PHE D N 1
ATOM 9117 C CA . PHE D 1 177 ? 131.752 168.260 103.132 1.00 19.98 177 PHE D CA 1
ATOM 9118 C C . PHE D 1 177 ? 131.458 169.280 102.042 1.00 19.98 177 PHE D C 1
ATOM 9119 O O . PHE D 1 177 ? 132.331 169.520 101.201 1.00 19.98 177 PHE D O 1
ATOM 9127 N N . THR D 1 178 ? 130.272 169.884 102.023 1.00 22.31 178 THR D N 1
ATOM 9128 C CA . THR D 1 178 ? 129.915 170.836 100.982 1.00 22.31 178 THR D CA 1
ATOM 9129 C C . THR D 1 178 ? 129.272 172.063 101.612 1.00 22.31 178 THR D C 1
ATOM 9130 O O . THR D 1 178 ? 128.704 172.002 102.705 1.00 22.31 178 THR D O 1
ATOM 9134 N N . LYS D 1 179 ? 129.377 173.188 100.902 1.00 24.61 179 LYS D N 1
ATOM 9135 C CA . LYS D 1 179 ? 128.716 174.409 101.350 1.00 24.61 179 LYS D CA 1
ATOM 9136 C C . LYS D 1 179 ? 127.201 174.244 101.336 1.00 24.61 179 LYS D C 1
ATOM 9137 O O . LYS D 1 179 ? 126.508 174.727 102.240 1.00 24.61 179 LYS D O 1
ATOM 9143 N N . GLY D 1 180 ? 126.669 173.567 100.316 1.00 20.26 180 GLY D N 1
ATOM 9144 C CA . GLY D 1 180 ? 125.252 173.291 100.256 1.00 20.26 180 GLY D CA 1
ATOM 9145 C C . GLY D 1 180 ? 124.838 172.170 101.192 1.00 20.26 180 GLY D C 1
ATOM 9146 O O . GLY D 1 180 ? 125.657 171.412 101.709 1.00 20.26 180 GLY D O 1
ATOM 9147 N N . ASP D 1 181 ? 123.529 172.074 101.409 1.00 17.54 181 ASP D N 1
ATOM 9148 C CA . ASP D 1 181 ? 122.982 171.085 102.324 1.00 17.54 181 ASP D CA 1
ATOM 9149 C C . ASP D 1 181 ? 122.969 169.698 101.689 1.00 17.54 181 ASP D C 1
ATOM 9150 O O . ASP D 1 181 ? 122.836 169.546 100.471 1.00 17.54 181 ASP D O 1
ATOM 9155 N N . ALA D 1 182 ? 123.107 168.680 102.536 1.00 14.33 182 ALA D N 1
ATOM 9156 C CA . ALA D 1 182 ? 123.051 167.287 102.120 1.00 14.33 182 ALA D CA 1
ATOM 9157 C C . ALA D 1 182 ? 122.124 166.522 103.053 1.00 14.33 182 ALA D C 1
ATOM 9158 O O . ALA D 1 182 ? 121.996 166.855 104.233 1.00 14.33 182 ALA D O 1
ATOM 9160 N N . SER D 1 183 ? 121.489 165.483 102.517 1.00 12.87 183 SER D N 1
ATOM 9161 C CA . SER D 1 183 ? 120.465 164.760 103.258 1.00 12.87 183 SER D CA 1
ATOM 9162 C C . SER D 1 183 ? 121.072 163.914 104.374 1.00 12.87 183 SER D C 1
ATOM 9163 O O . SER D 1 183 ? 122.236 163.507 104.318 1.00 12.87 183 SER D O 1
ATOM 9166 N N . ARG D 1 184 ? 120.262 163.653 105.400 1.00 11.99 184 ARG D N 1
ATOM 9167 C CA . ARG D 1 184 ? 120.650 162.809 106.522 1.00 11.99 184 ARG D CA 1
ATOM 9168 C C . ARG D 1 184 ? 119.446 162.001 106.987 1.00 11.99 184 ARG D C 1
ATOM 9169 O O . ARG D 1 184 ? 118.331 162.524 107.062 1.00 11.99 184 ARG D O 1
ATOM 9177 N N . PHE D 1 185 ? 119.680 160.727 107.297 1.00 10.60 185 PHE D N 1
ATOM 9178 C CA . PHE D 1 185 ? 118.651 159.819 107.792 1.00 10.60 185 PHE D CA 1
ATOM 9179 C C . PHE D 1 185 ? 118.981 159.433 109.227 1.00 10.60 185 PHE D C 1
ATOM 9180 O O . PHE D 1 185 ? 120.132 159.107 109.534 1.00 10.60 185 PHE D O 1
ATOM 9188 N N . VAL D 1 186 ? 117.975 159.471 110.100 1.00 10.97 186 VAL D N 1
ATOM 9189 C CA . VAL D 1 186 ? 118.169 159.293 111.535 1.00 10.97 186 VAL D CA 1
ATOM 9190 C C . VAL D 1 186 ? 117.217 158.223 112.053 1.00 10.97 186 VAL D C 1
ATOM 9191 O O . VAL D 1 186 ? 116.025 158.223 111.723 1.00 10.97 186 VAL D O 1
ATOM 9195 N N . LEU D 1 187 ? 117.748 157.310 112.866 1.00 10.81 187 LEU D N 1
ATOM 9196 C CA . LEU D 1 187 ? 116.960 156.328 113.602 1.00 10.81 187 LEU D CA 1
ATOM 9197 C C . LEU D 1 187 ? 117.305 156.445 115.080 1.00 10.81 187 LEU D C 1
ATOM 9198 O O . LEU D 1 187 ? 118.485 156.422 115.444 1.00 10.81 187 LEU D O 1
ATOM 9203 N N . GLU D 1 188 ? 116.282 156.562 115.928 1.00 13.30 188 GLU D N 1
ATOM 9204 C CA . GLU D 1 188 ? 116.476 156.816 117.349 1.00 13.30 188 GLU D CA 1
ATOM 9205 C C . GLU D 1 188 ? 115.596 155.898 118.188 1.00 13.30 188 GLU D C 1
ATOM 9206 O O . GLU D 1 188 ? 114.542 155.440 117.740 1.00 13.30 188 GLU D O 1
ATOM 9212 N N . PHE D 1 189 ? 116.044 155.641 119.417 1.00 12.93 189 PHE D N 1
ATOM 9213 C CA . PHE D 1 189 ? 115.241 154.919 120.395 1.00 12.93 189 PHE D CA 1
ATOM 9214 C C . PHE D 1 189 ? 115.734 155.268 121.793 1.00 12.93 189 PHE D C 1
ATOM 9215 O O . PHE D 1 189 ? 116.864 155.727 121.977 1.00 12.93 189 PHE D O 1
ATOM 9223 N N . HIS D 1 190 ? 114.864 155.040 122.777 1.00 15.71 190 HIS D N 1
ATOM 9224 C CA . HIS D 1 190 ? 115.158 155.305 124.178 1.00 15.71 190 HIS D CA 1
ATOM 9225 C C . HIS D 1 190 ? 115.063 154.012 124.978 1.00 15.71 190 HIS D C 1
ATOM 9226 O O . HIS D 1 190 ? 114.353 153.077 124.595 1.00 15.71 190 HIS D O 1
ATOM 9233 N N . ALA D 1 191 ? 115.785 153.966 126.097 1.00 15.50 191 ALA D N 1
ATOM 9234 C CA . ALA D 1 191 ? 115.798 152.778 126.938 1.00 15.50 191 ALA D CA 1
ATOM 9235 C C . ALA D 1 191 ? 115.997 153.174 128.394 1.00 15.50 191 ALA D C 1
ATOM 9236 O O . ALA D 1 191 ? 116.551 154.236 128.695 1.00 15.50 191 ALA D O 1
ATOM 9238 N N . GLU D 1 192 ? 115.539 152.305 129.294 1.00 17.85 192 GLU D N 1
ATOM 9239 C CA . GLU D 1 192 ? 115.723 152.464 130.731 1.00 17.85 192 GLU D CA 1
ATOM 9240 C C . GLU D 1 192 ? 116.314 151.176 131.298 1.00 17.85 192 GLU D C 1
ATOM 9241 O O . GLU D 1 192 ? 116.574 150.215 130.570 1.00 17.85 192 GLU D O 1
ATOM 9247 N N . ARG D 1 193 ? 116.523 151.156 132.612 1.00 18.24 193 ARG D N 1
ATOM 9248 C CA . ARG D 1 193 ? 117.324 150.128 133.261 1.00 18.24 193 ARG D CA 1
ATOM 9249 C C . ARG D 1 193 ? 116.493 149.319 134.249 1.00 18.24 193 ARG D C 1
ATOM 9250 O O . ARG D 1 193 ? 115.556 149.832 134.869 1.00 18.24 193 ARG D O 1
ATOM 9258 N N . HIS D 1 194 ? 116.845 148.041 134.385 1.00 19.97 194 HIS D N 1
ATOM 9259 C CA . HIS D 1 194 ? 116.277 147.192 135.425 1.00 19.97 194 HIS D CA 1
ATOM 9260 C C . HIS D 1 194 ? 116.976 147.451 136.754 1.00 19.97 194 HIS D C 1
ATOM 9261 O O . HIS D 1 194 ? 118.181 147.712 136.798 1.00 19.97 194 HIS D O 1
ATOM 9268 N N . LEU D 1 195 ? 116.211 147.375 137.843 1.00 22.24 195 LEU D N 1
ATOM 9269 C CA . LEU D 1 195 ? 116.720 147.676 139.175 1.00 22.24 195 LEU D CA 1
ATOM 9270 C C . LEU D 1 195 ? 116.926 146.443 140.045 1.00 22.24 195 LEU D C 1
ATOM 9271 O O . LEU D 1 195 ? 117.381 146.581 141.187 1.00 22.24 195 LEU D O 1
ATOM 9276 N N . ASN D 1 196 ? 116.604 145.246 139.545 1.00 23.27 196 ASN D N 1
ATOM 9277 C CA . ASN D 1 196 ? 116.719 144.045 140.370 1.00 23.27 196 ASN D CA 1
ATOM 9278 C C . ASN D 1 196 ? 118.163 143.778 140.773 1.00 23.27 196 ASN D C 1
ATOM 9279 O O . ASN D 1 196 ? 118.440 143.446 141.932 1.00 23.27 196 ASN D O 1
ATOM 9284 N N . TYR D 1 197 ? 119.098 143.914 139.829 1.00 24.44 197 TYR D N 1
ATOM 9285 C CA . TYR D 1 197 ? 120.503 143.659 140.131 1.00 24.44 197 TYR D CA 1
ATOM 9286 C C . TYR D 1 197 ? 121.013 144.608 141.208 1.00 24.44 197 TYR D C 1
ATOM 9287 O O . TYR D 1 197 ? 121.660 144.184 142.173 1.00 24.44 197 TYR D O 1
ATOM 9296 N N . TYR D 1 198 ? 120.726 145.903 141.060 1.00 24.05 198 TYR D N 1
ATOM 9297 C CA . TYR D 1 198 ? 121.186 146.876 142.044 1.00 24.05 198 TYR D CA 1
ATOM 9298 C C . TYR D 1 198 ? 120.545 146.629 143.402 1.00 24.05 198 TYR D C 1
ATOM 9299 O O . TYR D 1 198 ? 121.231 146.664 144.431 1.00 24.05 198 TYR D O 1
ATOM 9308 N N . LEU D 1 199 ? 119.241 146.341 143.423 1.00 27.14 199 LEU D N 1
ATOM 9309 C CA . LEU D 1 199 ? 118.564 146.067 144.686 1.00 27.14 199 LEU D CA 1
ATOM 9310 C C . LEU D 1 199 ? 119.172 144.860 145.389 1.00 27.14 199 LEU D C 1
ATOM 9311 O O . LEU D 1 199 ? 119.370 144.877 146.609 1.00 27.14 199 LEU D O 1
ATOM 9316 N N . MET D 1 200 ? 119.482 143.803 144.635 1.00 29.41 200 MET D N 1
ATOM 9317 C CA . MET D 1 200 ? 120.007 142.590 145.248 1.00 29.41 200 MET D CA 1
ATOM 9318 C C . MET D 1 200 ? 121.471 142.721 145.655 1.00 29.41 200 MET D C 1
ATOM 9319 O O . MET D 1 200 ? 121.897 142.066 146.612 1.00 29.41 200 MET D O 1
ATOM 9324 N N . ARG D 1 201 ? 122.255 143.546 144.958 1.00 31.50 201 ARG D N 1
ATOM 9325 C CA . ARG D 1 201 ? 123.693 143.562 145.194 1.00 31.50 201 ARG D CA 1
ATOM 9326 C C . ARG D 1 201 ? 124.185 144.730 146.040 1.00 31.50 201 ARG D C 1
ATOM 9327 O O . ARG D 1 201 ? 125.258 144.615 146.643 1.00 31.50 201 ARG D O 1
ATOM 9335 N N . ILE D 1 202 ? 123.457 145.846 146.109 1.00 30.25 202 ILE D N 1
ATOM 9336 C CA . ILE D 1 202 ? 124.005 147.040 146.745 1.00 30.25 202 ILE D CA 1
ATOM 9337 C C . ILE D 1 202 ? 123.170 147.458 147.948 1.00 30.25 202 ILE D C 1
ATOM 9338 O O . ILE D 1 202 ? 123.689 147.583 149.063 1.00 30.25 202 ILE D O 1
ATOM 9343 N N . LEU D 1 203 ? 121.873 147.689 147.728 1.00 30.00 203 LEU D N 1
ATOM 9344 C CA . LEU D 1 203 ? 121.036 148.289 148.764 1.00 30.00 203 LEU D CA 1
ATOM 9345 C C . LEU D 1 203 ? 120.899 147.375 149.979 1.00 30.00 203 LEU D C 1
ATOM 9346 O O . LEU D 1 203 ? 121.023 147.828 151.122 1.00 30.00 203 LEU D O 1
ATOM 9351 N N . ILE D 1 204 ? 120.635 146.087 149.750 1.00 32.26 204 ILE D N 1
ATOM 9352 C CA . ILE D 1 204 ? 120.392 145.170 150.867 1.00 32.26 204 ILE D CA 1
ATOM 9353 C C . ILE D 1 204 ? 121.613 145.006 151.771 1.00 32.26 204 ILE D C 1
ATOM 9354 O O . ILE D 1 204 ? 121.459 145.114 152.999 1.00 32.26 204 ILE D O 1
ATOM 9359 N N . PRO D 1 205 ? 122.822 144.728 151.258 1.00 33.75 205 PRO D N 1
ATOM 9360 C CA . PRO D 1 205 ? 123.961 144.541 152.179 1.00 33.75 205 PRO D CA 1
ATOM 9361 C C . PRO D 1 205 ? 124.264 145.754 153.044 1.00 33.75 205 PRO D C 1
ATOM 9362 O O . PRO D 1 205 ? 124.582 145.598 154.230 1.00 33.75 205 PRO D O 1
ATOM 9366 N N . VAL D 1 206 ? 124.164 146.962 152.487 1.00 35.43 206 VAL D N 1
ATOM 9367 C CA . VAL D 1 206 ? 124.467 148.165 153.260 1.00 35.43 206 VAL D CA 1
ATOM 9368 C C . VAL D 1 206 ? 123.462 148.336 154.391 1.00 35.43 206 VAL D C 1
ATOM 9369 O O . VAL D 1 206 ? 123.831 148.620 155.539 1.00 35.43 206 VAL D O 1
ATOM 9373 N N . LEU D 1 207 ? 122.174 148.165 154.082 1.00 36.10 207 LEU D N 1
ATOM 9374 C CA . LEU D 1 207 ? 121.145 148.280 155.108 1.00 36.10 207 LEU D CA 1
ATOM 9375 C C . LEU D 1 207 ? 121.310 147.207 156.174 1.00 36.10 207 LEU D C 1
ATOM 9376 O O . LEU D 1 207 ? 121.116 147.474 157.363 1.00 36.10 207 LEU D O 1
ATOM 9381 N N . LEU D 1 208 ? 121.665 145.984 155.771 1.00 38.21 208 LEU D N 1
ATOM 9382 C CA . LEU D 1 208 ? 121.885 144.922 156.749 1.00 38.21 208 LEU D CA 1
ATOM 9383 C C . LEU D 1 208 ? 123.059 145.246 157.665 1.00 38.21 208 LEU D C 1
ATOM 9384 O O . LEU D 1 208 ? 122.990 145.017 158.878 1.00 38.21 208 LEU D O 1
ATOM 9389 N N . ILE D 1 209 ? 124.150 145.772 157.103 1.00 39.90 209 ILE D N 1
ATOM 9390 C CA . ILE D 1 209 ? 125.304 146.135 157.922 1.00 39.90 209 ILE D CA 1
ATOM 9391 C C . ILE D 1 209 ? 124.935 147.238 158.905 1.00 39.90 209 ILE D C 1
ATOM 9392 O O . ILE D 1 209 ? 125.295 147.183 160.088 1.00 39.90 209 ILE D O 1
ATOM 9397 N N . ILE D 1 210 ? 124.208 148.253 158.433 1.00 41.59 210 ILE D N 1
ATOM 9398 C CA . ILE D 1 210 ? 123.781 149.335 159.317 1.00 41.59 210 ILE D CA 1
ATOM 9399 C C . ILE D 1 210 ? 122.868 148.800 160.414 1.00 41.59 210 ILE D C 1
ATOM 9400 O O . ILE D 1 210 ? 122.984 149.185 161.586 1.00 41.59 210 ILE D O 1
ATOM 9405 N N . THR D 1 211 ? 121.950 147.901 160.052 1.00 42.94 211 THR D N 1
ATOM 9406 C CA . THR D 1 211 ? 121.027 147.332 161.028 1.00 42.94 211 THR D CA 1
ATOM 9407 C C . THR D 1 211 ? 121.769 146.530 162.086 1.00 42.94 211 THR D C 1
ATOM 9408 O O . THR D 1 211 ? 121.447 146.624 163.273 1.00 42.94 211 THR D O 1
ATOM 9412 N N . VAL D 1 212 ? 122.764 145.740 161.681 1.00 45.30 212 VAL D N 1
ATOM 9413 C CA . VAL D 1 212 ? 123.521 144.960 162.658 1.00 45.30 212 VAL D CA 1
ATOM 9414 C C . VAL D 1 212 ? 124.354 145.878 163.545 1.00 45.30 212 VAL D C 1
ATOM 9415 O O . VAL D 1 212 ? 124.477 145.653 164.758 1.00 45.30 212 VAL D O 1
ATOM 9419 N N . SER D 1 213 ? 124.927 146.935 162.964 1.00 46.42 213 SER D N 1
ATOM 9420 C CA . SER D 1 213 ? 125.697 147.883 163.763 1.00 46.42 213 SER D CA 1
ATOM 9421 C C . SER D 1 213 ? 124.822 148.575 164.803 1.00 46.42 213 SER D C 1
ATOM 9422 O O . SER D 1 213 ? 125.257 148.803 165.938 1.00 46.42 213 SER D O 1
ATOM 9425 N N . TRP D 1 214 ? 123.590 148.929 164.430 1.00 48.04 214 TRP D N 1
ATOM 9426 C CA . TRP D 1 214 ? 122.666 149.520 165.393 1.00 48.04 214 TRP D CA 1
ATOM 9427 C C . TRP D 1 214 ? 122.145 148.488 166.392 1.00 48.04 214 TRP D C 1
ATOM 9428 O O . TRP D 1 214 ? 121.840 148.839 167.538 1.00 48.04 214 TRP D O 1
ATOM 9439 N N . PHE D 1 215 ? 122.024 147.224 165.977 1.00 49.01 215 PHE D N 1
ATOM 9440 C CA . PHE D 1 215 ? 121.663 146.156 166.907 1.00 49.01 215 PHE D CA 1
ATOM 9441 C C . PHE D 1 215 ? 122.710 146.012 168.000 1.00 49.01 215 PHE D C 1
ATOM 9442 O O . PHE D 1 215 ? 122.375 145.797 169.172 1.00 49.01 215 PHE D O 1
ATOM 9450 N N . THR D 1 216 ? 123.986 146.120 167.632 1.00 50.35 216 THR D N 1
ATOM 9451 C CA . THR D 1 216 ? 125.065 145.963 168.600 1.00 50.35 216 THR D CA 1
ATOM 9452 C C . THR D 1 216 ? 125.116 147.091 169.628 1.00 50.35 216 THR D C 1
ATOM 9453 O O . THR D 1 216 ? 125.827 146.957 170.630 1.00 50.35 216 THR D O 1
ATOM 9457 N N . PHE D 1 217 ? 124.382 148.187 169.415 1.00 52.73 217 PHE D N 1
ATOM 9458 C CA . PHE D 1 217 ? 124.438 149.318 170.337 1.00 52.73 217 PHE D CA 1
ATOM 9459 C C . PHE D 1 217 ? 123.796 149.024 171.688 1.00 52.73 217 PHE D C 1
ATOM 9460 O O . PHE D 1 217 ? 124.070 149.744 172.654 1.00 52.73 217 PHE D O 1
ATOM 9468 N N . PHE D 1 218 ? 122.956 147.993 171.792 1.00 54.71 218 PHE D N 1
ATOM 9469 C CA . PHE D 1 218 ? 122.271 147.725 173.051 1.00 54.71 218 PHE D CA 1
ATOM 9470 C C . PHE D 1 218 ? 123.162 147.051 174.089 1.00 54.71 218 PHE D C 1
ATOM 9471 O O . PHE D 1 218 ? 122.736 146.892 175.238 1.00 54.71 218 PHE D O 1
ATOM 9479 N N . LEU D 1 219 ? 124.380 146.654 173.717 1.00 57.22 219 LEU D N 1
ATOM 9480 C CA . LEU D 1 219 ? 125.310 146.068 174.674 1.00 57.22 219 LEU D CA 1
ATOM 9481 C C . LEU D 1 219 ? 125.933 147.106 175.597 1.00 57.22 219 LEU D C 1
ATOM 9482 O O . LEU D 1 219 ? 126.523 146.729 176.616 1.00 57.22 219 LEU D O 1
ATOM 9487 N N . GLN D 1 220 ? 125.816 148.393 175.263 1.00 60.08 220 GLN D N 1
ATOM 9488 C CA . GLN D 1 220 ? 126.397 149.481 176.052 1.00 60.08 220 GLN D CA 1
ATOM 9489 C C . GLN D 1 220 ? 127.910 149.313 176.195 1.00 60.08 220 GLN D C 1
ATOM 9490 O O . GLN D 1 220 ? 128.459 149.320 177.299 1.00 60.08 220 GLN D O 1
ATOM 9496 N N . ASP D 1 221 ? 128.588 149.160 175.057 1.00 61.61 221 ASP D N 1
ATOM 9497 C CA . ASP D 1 221 ? 130.042 149.000 175.012 1.00 61.61 221 ASP D CA 1
ATOM 9498 C C . ASP D 1 221 ? 130.603 150.004 174.007 1.00 61.61 221 ASP D C 1
ATOM 9499 O O . ASP D 1 221 ? 130.592 149.755 172.795 1.00 61.61 221 ASP D O 1
ATOM 9504 N N . TYR D 1 222 ? 131.098 151.132 174.521 1.00 59.44 222 TYR D N 1
ATOM 9505 C CA . TYR D 1 222 ? 131.559 152.215 173.658 1.00 59.44 222 TYR D CA 1
ATOM 9506 C C . TYR D 1 222 ? 132.762 151.793 172.823 1.00 59.44 222 TYR D C 1
ATOM 9507 O O . TYR D 1 222 ? 132.849 152.125 171.635 1.00 59.44 222 TYR D O 1
ATOM 9516 N N . THR D 1 223 ? 133.706 151.069 173.430 1.00 58.68 223 THR D N 1
ATOM 9517 C CA . THR D 1 223 ? 134.889 150.624 172.697 1.00 58.68 223 THR D CA 1
ATOM 9518 C C . THR D 1 223 ? 134.514 149.674 171.564 1.00 58.68 223 THR D C 1
ATOM 9519 O O . THR D 1 223 ? 135.051 149.773 170.452 1.00 58.68 223 THR D O 1
ATOM 9523 N N . LYS D 1 224 ? 133.596 148.744 171.832 1.00 57.87 224 LYS D N 1
ATOM 9524 C CA . LYS D 1 224 ? 133.147 147.825 170.792 1.00 57.87 224 LYS D CA 1
ATOM 9525 C C . LYS D 1 224 ? 132.425 148.573 169.678 1.00 57.87 224 LYS D C 1
ATOM 9526 O O . LYS D 1 224 ? 132.585 148.242 168.496 1.00 57.87 224 LYS D O 1
ATOM 9532 N N . ARG D 1 225 ? 131.631 149.587 170.036 1.00 56.03 225 ARG D N 1
ATOM 9533 C CA . ARG D 1 225 ? 130.999 150.418 169.017 1.00 56.03 225 ARG D CA 1
ATOM 9534 C C . ARG D 1 225 ? 132.042 151.110 168.148 1.00 56.03 225 ARG D C 1
ATOM 9535 O O . ARG D 1 225 ? 131.902 151.170 166.920 1.00 56.03 225 ARG D O 1
ATOM 9543 N N . ILE D 1 226 ? 133.094 151.643 168.774 1.00 54.77 226 ILE D N 1
ATOM 9544 C CA . ILE D 1 226 ? 134.151 152.322 168.024 1.00 54.77 226 ILE D CA 1
ATOM 9545 C C . ILE D 1 226 ? 134.819 151.354 167.056 1.00 54.77 226 ILE D C 1
ATOM 9546 O O . ILE D 1 226 ? 135.043 151.675 165.883 1.00 54.77 226 ILE D O 1
ATOM 9551 N N . ASP D 1 227 ? 135.148 150.153 167.537 1.00 55.47 227 ASP D N 1
ATOM 9552 C CA . ASP D 1 227 ? 135.819 149.172 166.687 1.00 55.47 227 ASP D CA 1
ATOM 9553 C C . ASP D 1 227 ? 134.934 148.748 165.517 1.00 55.47 227 ASP D C 1
ATOM 9554 O O . ASP D 1 227 ? 135.402 148.640 164.372 1.00 55.47 227 ASP D O 1
ATOM 9559 N N . LEU D 1 228 ? 133.645 148.514 165.782 1.00 51.84 228 LEU D N 1
ATOM 9560 C CA . LEU D 1 228 ? 132.731 148.125 164.714 1.00 51.84 228 LEU D CA 1
ATOM 9561 C C . LEU D 1 228 ? 132.580 149.236 163.680 1.00 51.84 228 LEU D C 1
ATOM 9562 O O . LEU D 1 228 ? 132.565 148.970 162.472 1.00 51.84 228 LEU D O 1
ATOM 9567 N N . ALA D 1 229 ? 132.468 150.487 164.135 1.00 50.99 229 ALA D N 1
ATOM 9568 C CA . ALA D 1 229 ? 132.374 151.604 163.201 1.00 50.99 229 ALA D CA 1
ATOM 9569 C C . ALA D 1 229 ? 133.643 151.732 162.368 1.00 50.99 229 ALA D C 1
ATOM 9570 O O . ALA D 1 229 ? 133.580 152.027 161.166 1.00 50.99 229 ALA D O 1
ATOM 9572 N N . GLY D 1 230 ? 134.805 151.516 162.991 1.00 51.38 230 GLY D N 1
ATOM 9573 C CA . GLY D 1 230 ? 136.053 151.553 162.249 1.00 51.38 230 GLY D CA 1
ATOM 9574 C C . GLY D 1 230 ? 136.129 150.492 161.169 1.00 51.38 230 GLY D C 1
ATOM 9575 O O . GLY D 1 230 ? 136.643 150.742 160.078 1.00 51.38 230 GLY D O 1
ATOM 9576 N N . GLY D 1 231 ? 135.635 149.287 161.462 1.00 50.73 231 GLY D N 1
ATOM 9577 C CA . GLY D 1 231 ? 135.586 148.262 160.430 1.00 50.73 231 GLY D CA 1
ATOM 9578 C C . GLY D 1 231 ? 134.602 148.603 159.324 1.00 50.73 231 GLY D C 1
ATOM 9579 O O . GLY D 1 231 ? 134.885 148.399 158.136 1.00 50.73 231 GLY D O 1
ATOM 9580 N N . ASN D 1 232 ? 133.436 149.137 159.696 1.00 48.82 232 ASN D N 1
ATOM 9581 C CA . ASN D 1 232 ? 132.424 149.475 158.699 1.00 48.82 232 ASN D CA 1
ATOM 9582 C C . ASN D 1 232 ? 132.883 150.606 157.788 1.00 48.82 232 ASN D C 1
ATOM 9583 O O . ASN D 1 232 ? 132.465 150.670 156.626 1.00 48.82 232 ASN D O 1
ATOM 9588 N N . LEU D 1 233 ? 133.732 151.505 158.290 1.00 48.10 233 LEU D N 1
ATOM 9589 C CA . LEU D 1 233 ? 134.278 152.549 157.429 1.00 48.10 233 LEU D CA 1
ATOM 9590 C C . LEU D 1 233 ? 135.111 151.950 156.302 1.00 48.10 233 LEU D C 1
ATOM 9591 O O . LEU D 1 233 ? 134.979 152.350 155.137 1.00 48.10 233 LEU D O 1
ATOM 9596 N N . LEU D 1 234 ? 135.969 150.981 156.630 1.00 48.64 234 LEU D N 1
ATOM 9597 C CA . LEU D 1 234 ? 136.762 150.307 155.608 1.00 48.64 234 LEU D CA 1
ATOM 9598 C C . LEU D 1 234 ? 135.874 149.519 154.653 1.00 48.64 234 LEU D C 1
ATOM 9599 O O . LEU D 1 234 ? 136.128 149.484 153.441 1.00 48.64 234 LEU D O 1
ATOM 9604 N N . LEU D 1 235 ? 134.830 148.879 155.185 1.00 47.83 235 LEU D N 1
ATOM 9605 C CA . LEU D 1 235 ? 133.889 148.164 154.324 1.00 47.83 235 LEU D CA 1
ATOM 9606 C C . LEU D 1 235 ? 133.223 149.108 153.329 1.00 47.83 235 LEU D C 1
ATOM 9607 O O . LEU D 1 235 ? 133.082 148.782 152.143 1.00 47.83 235 LEU D O 1
ATOM 9612 N N . PHE D 1 236 ? 132.805 150.287 153.798 1.00 45.62 236 PHE D N 1
ATOM 9613 C CA . PHE D 1 236 ? 132.175 151.263 152.915 1.00 45.62 236 PHE D CA 1
ATOM 9614 C C . PHE D 1 236 ? 133.160 151.796 151.883 1.00 45.62 236 PHE D C 1
ATOM 9615 O O . PHE D 1 236 ? 132.785 152.050 150.732 1.00 45.62 236 PHE D O 1
ATOM 9623 N N . ILE D 1 237 ? 134.421 151.990 152.279 1.00 46.80 237 ILE D N 1
ATOM 9624 C CA . ILE D 1 237 ? 135.433 152.431 151.320 1.00 46.80 237 ILE D CA 1
ATOM 9625 C C . ILE D 1 237 ? 135.619 151.385 150.225 1.00 46.80 237 ILE D C 1
ATOM 9626 O O . ILE D 1 237 ? 135.717 151.717 149.033 1.00 46.80 237 ILE D O 1
ATOM 9631 N N . ALA D 1 238 ? 135.667 150.106 150.609 1.00 46.81 238 ALA D N 1
ATOM 9632 C CA . ALA D 1 238 ? 135.778 149.039 149.618 1.00 46.81 238 ALA D CA 1
ATOM 9633 C C . ALA D 1 238 ? 134.568 149.022 148.690 1.00 46.81 238 ALA D C 1
ATOM 9634 O O . ALA D 1 238 ? 134.710 148.830 147.475 1.00 46.81 238 ALA D O 1
ATOM 9636 N N . PHE D 1 239 ? 133.370 149.218 149.247 1.00 45.73 239 PHE D N 1
ATOM 9637 C CA . PHE D 1 239 ? 132.168 149.274 148.420 1.00 45.73 239 PHE D CA 1
ATOM 9638 C C . PHE D 1 239 ? 132.235 150.421 147.419 1.00 45.73 239 PHE D C 1
ATOM 9639 O O . PHE D 1 239 ? 131.877 150.253 146.246 1.00 45.73 239 PHE D O 1
ATOM 9647 N N . ASN D 1 240 ? 132.681 151.597 147.867 1.00 43.45 240 ASN D N 1
ATOM 9648 C CA . ASN D 1 240 ? 132.791 152.741 146.965 1.00 43.45 240 ASN D CA 1
ATOM 9649 C C . ASN D 1 240 ? 133.788 152.468 145.847 1.00 43.45 240 ASN D C 1
ATOM 9650 O O . ASN D 1 240 ? 133.528 152.787 144.678 1.00 43.45 240 ASN D O 1
ATOM 9655 N N . PHE D 1 241 ? 134.939 151.881 146.187 1.00 45.35 241 PHE D N 1
ATOM 9656 C CA . PHE D 1 241 ? 135.933 151.573 145.164 1.00 45.35 241 PHE D CA 1
ATOM 9657 C C . PHE D 1 241 ? 135.400 150.552 144.165 1.00 45.35 241 PHE D C 1
ATOM 9658 O O . PHE D 1 241 ? 135.660 150.658 142.961 1.00 45.35 241 PHE D O 1
ATOM 9666 N N . THR D 1 242 ? 134.657 149.552 144.646 1.00 45.83 242 THR D N 1
ATOM 9667 C CA . THR D 1 242 ? 134.060 148.576 143.739 1.00 45.83 242 THR D CA 1
ATOM 9668 C C . THR D 1 242 ? 133.034 149.230 142.819 1.00 45.83 242 THR D C 1
ATOM 9669 O O . THR D 1 242 ? 132.977 148.924 141.622 1.00 45.83 242 THR D O 1
ATOM 9673 N N . ILE D 1 243 ? 132.218 150.137 143.360 1.00 42.71 243 ILE D N 1
ATOM 9674 C CA . ILE D 1 243 ? 131.176 150.779 142.562 1.00 42.71 243 ILE D CA 1
ATOM 9675 C C . ILE D 1 243 ? 131.787 151.681 141.496 1.00 42.71 243 ILE D C 1
ATOM 9676 O O . ILE D 1 243 ? 131.296 151.743 140.362 1.00 42.71 243 ILE D O 1
ATOM 9681 N N . SER D 1 244 ? 132.873 152.383 141.833 1.00 40.35 244 SER D N 1
ATOM 9682 C CA . SER D 1 244 ? 133.420 153.390 140.927 1.00 40.35 244 SER D CA 1
ATOM 9683 C C . SER D 1 244 ? 133.920 152.806 139.609 1.00 40.35 244 SER D C 1
ATOM 9684 O O . SER D 1 244 ? 134.109 153.559 138.647 1.00 40.35 244 SER D O 1
ATOM 9687 N N . SER D 1 245 ? 134.137 151.492 139.535 1.00 37.08 245 SER D N 1
ATOM 9688 C CA . SER D 1 245 ? 134.732 150.887 138.348 1.00 37.08 245 SER D CA 1
ATOM 9689 C C . SER D 1 245 ? 133.753 150.710 137.193 1.00 37.08 245 SER D C 1
ATOM 9690 O O . SER D 1 245 ? 134.193 150.412 136.077 1.00 37.08 245 SER D O 1
ATOM 9693 N N . ASP D 1 246 ? 132.453 150.878 137.419 1.00 32.33 246 ASP D N 1
ATOM 9694 C CA . ASP D 1 246 ? 131.453 150.636 136.387 1.00 32.33 246 ASP D CA 1
ATOM 9695 C C . ASP D 1 246 ? 131.130 151.868 135.550 1.00 32.33 246 ASP D C 1
ATOM 9696 O O . ASP D 1 246 ? 130.344 151.764 134.603 1.00 32.33 246 ASP D O 1
ATOM 9701 N N . LEU D 1 247 ? 131.708 153.018 135.864 1.00 25.51 247 LEU D N 1
ATOM 9702 C CA . LEU D 1 247 ? 131.401 154.270 135.192 1.00 25.51 247 LEU D CA 1
ATOM 9703 C C . LEU D 1 247 ? 132.684 154.951 134.748 1.00 25.51 247 LEU D C 1
ATOM 9704 O O . LEU D 1 247 ? 133.760 154.692 135.301 1.00 25.51 247 LEU D O 1
ATOM 9709 N N . PRO D 1 248 ? 132.611 155.818 133.741 1.00 20.87 248 PRO D N 1
ATOM 9710 C CA . PRO D 1 248 ? 133.783 156.614 133.361 1.00 20.87 248 PRO D CA 1
ATOM 9711 C C . PRO D 1 248 ? 134.140 157.609 134.456 1.00 20.87 248 PRO D C 1
ATOM 9712 O O . PRO D 1 248 ? 133.379 157.857 135.393 1.00 20.87 248 PRO D O 1
ATOM 9716 N N . ARG D 1 249 ? 135.331 158.191 134.322 1.00 22.17 249 ARG D N 1
ATOM 9717 C CA . ARG D 1 249 ? 135.822 159.174 135.287 1.00 22.17 249 ARG D CA 1
ATOM 9718 C C . ARG D 1 249 ? 135.154 160.513 134.983 1.00 22.17 249 ARG D C 1
ATOM 9719 O O . ARG D 1 249 ? 135.727 161.417 134.369 1.00 22.17 249 ARG D O 1
ATOM 9727 N N . LEU D 1 250 ? 133.906 160.630 135.432 1.00 20.17 250 LEU D N 1
ATOM 9728 C CA . LEU D 1 250 ? 133.084 161.793 135.141 1.00 20.17 250 LEU D CA 1
ATOM 9729 C C . LEU D 1 250 ? 133.548 163.009 135.939 1.00 20.17 250 LEU D C 1
ATOM 9730 O O . LEU D 1 250 ? 134.201 162.897 136.981 1.00 20.17 250 LEU D O 1
ATOM 9735 N N . GLY D 1 251 ? 133.197 164.184 135.430 1.00 20.49 251 GLY D N 1
ATOM 9736 C CA . GLY D 1 251 ? 133.483 165.450 136.069 1.00 20.49 251 GLY D CA 1
ATOM 9737 C C . GLY D 1 251 ? 132.405 165.968 136.997 1.00 20.49 251 GLY D C 1
ATOM 9738 O O . GLY D 1 251 ? 132.516 167.104 137.473 1.00 20.49 251 GLY D O 1
ATOM 9739 N N . TYR D 1 252 ? 131.369 165.180 137.274 1.00 19.74 252 TYR D N 1
ATOM 9740 C CA . TYR D 1 252 ? 130.285 165.607 138.147 1.00 19.74 252 TYR D CA 1
ATOM 9741 C C . TYR D 1 252 ? 129.926 164.477 139.104 1.00 19.74 252 TYR D C 1
ATOM 9742 O O . TYR D 1 252 ? 130.235 163.307 138.864 1.00 19.74 252 TYR D O 1
ATOM 9751 N N . ILE D 1 253 ? 129.259 164.847 140.198 1.00 25.27 253 ILE D N 1
ATOM 9752 C CA . ILE D 1 253 ? 128.938 163.933 141.290 1.00 25.27 253 ILE D CA 1
ATOM 9753 C C . ILE D 1 253 ? 127.579 163.299 141.031 1.00 25.27 253 ILE D C 1
ATOM 9754 O O . ILE D 1 253 ? 126.653 163.959 140.544 1.00 25.27 253 ILE D O 1
ATOM 9759 N N . THR D 1 254 ? 127.458 162.014 141.351 1.00 28.75 254 THR D N 1
ATOM 9760 C CA . THR D 1 254 ? 126.232 161.258 141.134 1.00 28.75 254 THR D CA 1
ATOM 9761 C C . THR D 1 254 ? 125.568 160.879 142.455 1.00 28.75 254 THR D C 1
ATOM 9762 O O . THR D 1 254 ? 126.129 161.033 143.548 1.00 28.75 254 THR D O 1
ATOM 9766 N N . LEU D 1 255 ? 124.344 160.359 142.320 1.00 30.48 255 LEU D N 1
ATOM 9767 C CA . LEU D 1 255 ? 123.533 160.000 143.479 1.00 30.48 255 LEU D CA 1
ATOM 9768 C C . LEU D 1 255 ? 124.186 158.893 144.298 1.00 30.48 255 LEU D C 1
ATOM 9769 O O . LEU D 1 255 ? 124.157 158.930 145.532 1.00 30.48 255 LEU D O 1
ATOM 9774 N N . MET D 1 256 ? 124.770 157.894 143.632 1.00 32.89 256 MET D N 1
ATOM 9775 C CA . MET D 1 256 ? 125.435 156.815 144.358 1.00 32.89 256 MET D CA 1
ATOM 9776 C C . MET D 1 256 ? 126.629 157.334 145.150 1.00 32.89 256 MET D C 1
ATOM 9777 O O . MET D 1 256 ? 126.852 156.927 146.299 1.00 32.89 256 MET D O 1
ATOM 9782 N N . ASP D 1 257 ? 127.415 158.231 144.548 1.00 33.41 257 ASP D N 1
ATOM 9783 C CA . ASP D 1 257 ? 128.555 158.806 145.255 1.00 33.41 257 ASP D CA 1
ATOM 9784 C C . ASP D 1 257 ? 128.101 159.608 146.465 1.00 33.41 257 ASP D C 1
ATOM 9785 O O . ASP D 1 257 ? 128.701 159.514 147.543 1.00 33.41 257 ASP D O 1
ATOM 9790 N N . ALA D 1 258 ? 127.037 160.403 146.309 1.00 33.35 258 ALA D N 1
ATOM 9791 C CA . ALA D 1 258 ? 126.506 161.142 147.450 1.00 33.35 258 ALA D CA 1
ATOM 9792 C C . ALA D 1 258 ? 126.004 160.191 148.533 1.00 33.35 258 ALA D C 1
ATOM 9793 O O . ALA D 1 258 ? 126.189 160.444 149.731 1.00 33.35 258 ALA D O 1
ATOM 9795 N N . PHE D 1 259 ? 125.370 159.088 148.125 1.00 35.50 259 PHE D N 1
ATOM 9796 C CA . PHE D 1 259 ? 124.872 158.097 149.073 1.00 35.50 259 PHE D CA 1
ATOM 9797 C C . PHE D 1 259 ? 126.012 157.477 149.873 1.00 35.50 259 PHE D C 1
ATOM 9798 O O . PHE D 1 259 ? 125.882 157.255 151.082 1.00 35.50 259 PHE D O 1
ATOM 9806 N N . LEU D 1 260 ? 127.143 157.203 149.217 1.00 37.28 260 LEU D N 1
ATOM 9807 C CA . LEU D 1 260 ? 128.289 156.635 149.927 1.00 37.28 260 LEU D CA 1
ATOM 9808 C C . LEU D 1 260 ? 128.952 157.668 150.836 1.00 37.28 260 LEU D C 1
ATOM 9809 O O . LEU D 1 260 ? 129.383 157.339 151.951 1.00 37.28 260 LEU D O 1
ATOM 9814 N N . VAL D 1 261 ? 129.036 158.921 150.384 1.00 37.31 261 VAL D N 1
ATOM 9815 C CA . VAL D 1 261 ? 129.647 159.961 151.208 1.00 37.31 261 VAL D CA 1
ATOM 9816 C C . VAL D 1 261 ? 128.814 160.212 152.461 1.00 37.31 261 VAL D C 1
ATOM 9817 O O . VAL D 1 261 ? 129.359 160.471 153.544 1.00 37.31 261 VAL D O 1
ATOM 9821 N N . GLY D 1 262 ? 127.487 160.149 152.336 1.00 38.19 262 GLY D N 1
ATOM 9822 C CA . GLY D 1 262 ? 126.642 160.279 153.512 1.00 38.19 262 GLY D CA 1
ATOM 9823 C C . GLY D 1 262 ? 126.931 159.212 154.551 1.00 38.19 262 GLY D C 1
ATOM 9824 O O . GLY D 1 262 ? 126.997 159.499 155.750 1.00 38.19 262 GLY D O 1
ATOM 9825 N N . THR D 1 263 ? 127.121 157.969 154.103 1.00 39.97 263 THR D N 1
ATOM 9826 C CA . THR D 1 263 ? 127.474 156.893 155.023 1.00 39.97 263 THR D CA 1
ATOM 9827 C C . THR D 1 263 ? 128.829 157.148 155.670 1.00 39.97 263 THR D C 1
ATOM 9828 O O . THR D 1 263 ? 129.008 156.900 156.870 1.00 39.97 263 THR D O 1
ATOM 9832 N N . PHE D 1 264 ? 129.798 157.638 154.887 1.00 40.42 264 PHE D N 1
ATOM 9833 C CA . PHE D 1 264 ? 131.099 157.997 155.455 1.00 40.42 264 PHE D CA 1
ATOM 9834 C C . PHE D 1 264 ? 130.936 159.005 156.587 1.00 40.42 264 PHE D C 1
ATOM 9835 O O . PHE D 1 264 ? 131.488 158.833 157.685 1.00 40.42 264 PHE D O 1
ATOM 9843 N N . ILE D 1 265 ? 130.173 160.069 156.327 1.00 40.93 265 ILE D N 1
ATOM 9844 C CA . ILE D 1 265 ? 130.004 161.141 157.306 1.00 40.93 265 ILE D CA 1
ATOM 9845 C C . ILE D 1 265 ? 129.307 160.621 158.557 1.00 40.93 265 ILE D C 1
ATOM 9846 O O . ILE D 1 265 ? 129.684 160.957 159.688 1.00 40.93 265 ILE D O 1
ATOM 9851 N N . ILE D 1 266 ? 128.269 159.803 158.372 1.00 42.07 266 ILE D N 1
ATOM 9852 C CA . ILE D 1 266 ? 127.526 159.289 159.519 1.00 42.07 266 ILE D CA 1
ATOM 9853 C C . ILE D 1 266 ? 128.408 158.379 160.367 1.00 42.07 266 ILE D C 1
ATOM 9854 O O . ILE D 1 266 ? 128.366 158.430 161.603 1.00 42.07 266 ILE D O 1
ATOM 9859 N N . THR D 1 267 ? 129.224 157.536 159.725 1.00 43.09 267 THR D N 1
ATOM 9860 C CA . THR D 1 267 ? 130.141 156.688 160.481 1.00 43.09 267 THR D CA 1
ATOM 9861 C C . THR D 1 267 ? 131.138 157.527 161.276 1.00 43.09 267 THR D C 1
ATOM 9862 O O . THR D 1 267 ? 131.427 157.226 162.443 1.00 43.09 267 THR D O 1
ATOM 9866 N N . ALA D 1 268 ? 131.665 158.592 160.664 1.00 42.31 268 ALA D N 1
ATOM 9867 C CA . ALA D 1 268 ? 132.592 159.465 161.382 1.00 42.31 268 ALA D CA 1
ATOM 9868 C C . ALA D 1 268 ? 131.922 160.113 162.592 1.00 42.31 268 ALA D C 1
ATOM 9869 O O . ALA D 1 268 ? 132.516 160.188 163.679 1.00 42.31 268 ALA D O 1
ATOM 9871 N N . LEU D 1 269 ? 130.685 160.586 162.423 1.00 43.55 269 LEU D N 1
ATOM 9872 C CA . LEU D 1 269 ? 129.968 161.201 163.538 1.00 43.55 269 LEU D CA 1
ATOM 9873 C C . LEU D 1 269 ? 129.720 160.199 164.659 1.00 43.55 269 LEU D C 1
ATOM 9874 O O . LEU D 1 269 ? 129.835 160.538 165.845 1.00 43.55 269 LEU D O 1
ATOM 9879 N N . VAL D 1 270 ? 129.368 158.961 164.304 1.00 45.28 270 VAL D N 1
ATOM 9880 C CA . VAL D 1 270 ? 129.154 157.929 165.318 1.00 45.28 270 VAL D CA 1
ATOM 9881 C C . VAL D 1 270 ? 130.442 157.664 166.088 1.00 45.28 270 VAL D C 1
ATOM 9882 O O . VAL D 1 270 ? 130.431 157.518 167.320 1.00 45.28 270 VAL D O 1
ATOM 9886 N N . VAL D 1 271 ? 131.573 157.598 165.378 1.00 46.28 271 VAL D N 1
ATOM 9887 C CA . VAL D 1 271 ? 132.857 157.388 166.046 1.00 46.28 271 VAL D CA 1
ATOM 9888 C C . VAL D 1 271 ? 133.136 158.520 167.027 1.00 46.28 271 VAL D C 1
ATOM 9889 O O . VAL D 1 271 ? 133.545 158.287 168.173 1.00 46.28 271 VAL D O 1
ATOM 9893 N N . LEU D 1 272 ? 132.914 159.765 166.593 1.00 47.92 272 LEU D N 1
ATOM 9894 C CA . LEU D 1 272 ? 133.172 160.906 167.470 1.00 47.92 272 LEU D CA 1
ATOM 9895 C C . LEU D 1 272 ? 132.291 160.860 168.715 1.00 47.92 272 LEU D C 1
ATOM 9896 O O . LEU D 1 272 ? 132.768 161.095 169.836 1.00 47.92 272 LEU D O 1
ATOM 9901 N N . GLY D 1 273 ? 131.003 160.555 168.540 1.00 49.90 273 GLY D N 1
ATOM 9902 C CA . GLY D 1 273 ? 130.107 160.486 169.684 1.00 49.90 273 GLY D CA 1
ATOM 9903 C C . GLY D 1 273 ? 130.494 159.398 170.667 1.00 49.90 273 GLY D C 1
ATOM 9904 O O . GLY D 1 273 ? 130.467 159.606 171.886 1.00 49.90 273 GLY D O 1
ATOM 9905 N N . ASN D 1 274 ? 130.862 158.220 170.154 1.00 52.25 274 ASN D N 1
ATOM 9906 C CA . ASN D 1 274 ? 131.276 157.135 171.038 1.00 52.25 274 ASN D CA 1
ATOM 9907 C C . ASN D 1 274 ? 132.557 157.489 171.786 1.00 52.25 274 ASN D C 1
ATOM 9908 O O . ASN D 1 274 ? 132.702 157.159 172.971 1.00 52.25 274 ASN D O 1
ATOM 9913 N N . VAL D 1 275 ? 133.498 158.159 171.113 1.00 52.92 275 VAL D N 1
ATOM 9914 C CA . VAL D 1 275 ? 134.723 158.584 171.788 1.00 52.92 275 VAL D CA 1
ATOM 9915 C C . VAL D 1 275 ? 134.403 159.564 172.909 1.00 52.92 275 VAL D C 1
ATOM 9916 O O . VAL D 1 275 ? 134.963 159.475 174.012 1.00 52.92 275 VAL D O 1
ATOM 9920 N N . TRP D 1 276 ? 133.501 160.515 172.650 1.00 56.92 276 TRP D N 1
ATOM 9921 C CA . TRP D 1 276 ? 133.131 161.469 173.694 1.00 56.92 276 TRP D CA 1
ATOM 9922 C C . TRP D 1 276 ? 132.472 160.768 174.877 1.00 56.92 276 TRP D C 1
ATOM 9923 O O . TRP D 1 276 ? 132.747 161.099 176.038 1.00 56.92 276 TRP D O 1
ATOM 9934 N N . LEU D 1 277 ? 131.597 159.796 174.603 1.00 57.23 277 LEU D N 1
ATOM 9935 C CA . LEU D 1 277 ? 130.958 159.058 175.691 1.00 57.23 277 LEU D CA 1
ATOM 9936 C C . LEU D 1 277 ? 131.980 158.282 176.516 1.00 57.23 277 LEU D C 1
ATOM 9937 O O . LEU D 1 277 ? 131.899 158.250 177.751 1.00 57.23 277 LEU D O 1
ATOM 9942 N N . ARG D 1 278 ? 132.947 157.644 175.850 1.00 59.04 278 ARG D N 1
ATOM 9943 C CA . ARG D 1 278 ? 133.982 156.915 176.579 1.00 59.04 278 ARG D CA 1
ATOM 9944 C C . ARG D 1 278 ? 134.823 157.856 177.434 1.00 59.04 278 ARG D C 1
ATOM 9945 O O . ARG D 1 278 ? 135.180 157.524 178.572 1.00 59.04 278 ARG D O 1
ATOM 9953 N N . ARG D 1 279 ? 135.156 159.034 176.899 1.00 60.01 279 ARG D N 1
ATOM 9954 C CA . ARG D 1 279 ? 135.926 160.000 177.679 1.00 60.01 279 ARG D CA 1
ATOM 9955 C C . ARG D 1 279 ? 135.136 160.478 178.892 1.00 60.01 279 ARG D C 1
ATOM 9956 O O . ARG D 1 279 ? 135.703 160.669 179.975 1.00 60.01 279 ARG D O 1
ATOM 9964 N N . LEU D 1 280 ? 133.827 160.685 178.728 1.00 62.96 280 LEU D N 1
ATOM 9965 C CA . LEU D 1 280 ? 132.994 161.045 179.872 1.00 62.96 280 LEU D CA 1
ATOM 9966 C C . LEU D 1 280 ? 132.984 159.936 180.917 1.00 62.96 280 LEU D C 1
ATOM 9967 O O . LEU D 1 280 ? 133.063 160.206 182.121 1.00 62.96 280 LEU D O 1
ATOM 9972 N N . GLU D 1 281 ? 132.884 158.680 180.475 1.00 64.21 281 GLU D N 1
ATOM 9973 C CA . GLU D 1 281 ? 132.862 157.566 181.419 1.00 64.21 281 GLU D CA 1
ATOM 9974 C C . GLU D 1 281 ? 134.184 157.447 182.171 1.00 64.21 281 GLU D C 1
ATOM 9975 O O . GLU D 1 281 ? 134.196 157.117 183.363 1.00 64.21 281 GLU D O 1
ATOM 9981 N N . ASN D 1 282 ? 135.304 157.708 181.493 1.00 64.43 282 ASN D N 1
ATOM 9982 C CA . ASN D 1 282 ? 136.613 157.540 182.118 1.00 64.43 282 ASN D CA 1
ATOM 9983 C C . ASN D 1 282 ? 136.856 158.506 183.274 1.00 64.43 282 ASN D C 1
ATOM 9984 O O . ASN D 1 282 ? 137.748 158.255 184.091 1.00 64.43 282 ASN D O 1
ATOM 9989 N N . HIS D 1 283 ? 136.094 159.597 183.366 1.00 67.23 283 HIS D N 1
ATOM 9990 C CA . HIS D 1 283 ? 136.308 160.612 184.390 1.00 67.23 283 HIS D CA 1
ATOM 9991 C C . HIS D 1 283 ? 135.271 160.551 185.508 1.00 67.23 283 HIS D C 1
ATOM 9992 O O . HIS D 1 283 ? 135.060 161.548 186.206 1.00 67.23 283 HIS D O 1
ATOM 9999 N N . GLY D 1 284 ? 134.622 159.405 185.695 1.00 70.27 284 GLY D N 1
ATOM 10000 C CA . GLY D 1 284 ? 133.651 159.270 186.761 1.00 70.27 284 GLY D CA 1
ATOM 10001 C C . GLY D 1 284 ? 132.288 159.848 186.465 1.00 70.27 284 GLY D C 1
ATOM 10002 O O . GLY D 1 284 ? 131.493 160.035 187.392 1.00 70.27 284 GLY D O 1
ATOM 10003 N N . LYS D 1 285 ? 131.989 160.138 185.201 1.00 69.33 285 LYS D N 1
ATOM 10004 C CA . LYS D 1 285 ? 130.697 160.680 184.786 1.00 69.33 285 LYS D CA 1
ATOM 10005 C C . LYS D 1 285 ? 129.826 159.613 184.136 1.00 69.33 285 LYS D C 1
ATOM 10006 O O . LYS D 1 285 ? 129.141 159.868 183.138 1.00 69.33 285 LYS D O 1
ATOM 10012 N N . GLN D 1 286 ? 129.861 158.396 184.687 1.00 69.72 286 GLN D N 1
ATOM 10013 C CA . GLN D 1 286 ? 129.082 157.296 184.130 1.00 69.72 286 GLN D CA 1
ATOM 10014 C C . GLN D 1 286 ? 127.588 157.593 184.155 1.00 69.72 286 GLN D C 1
ATOM 10015 O O . GLN D 1 286 ? 126.859 157.167 183.255 1.00 69.72 286 GLN D O 1
ATOM 10021 N N . ALA D 1 287 ? 127.114 158.322 185.169 1.00 68.63 287 ALA D N 1
ATOM 10022 C CA . ALA D 1 287 ? 125.706 158.704 185.204 1.00 68.63 287 ALA D CA 1
ATOM 10023 C C . ALA D 1 287 ? 125.354 159.616 184.035 1.00 68.63 287 ALA D C 1
ATOM 10024 O O . ALA D 1 287 ? 124.315 159.438 183.389 1.00 68.63 287 ALA D O 1
ATOM 10026 N N . LEU D 1 288 ? 126.215 160.595 183.741 1.00 66.58 288 LEU D N 1
ATOM 10027 C CA . LEU D 1 288 ? 125.982 161.472 182.598 1.00 66.58 288 LEU D CA 1
ATOM 10028 C C . LEU D 1 288 ? 126.028 160.695 181.289 1.00 66.58 288 LEU D C 1
ATOM 10029 O O . LEU D 1 288 ? 125.216 160.932 180.383 1.00 66.58 288 LEU D O 1
ATOM 10034 N N . ALA D 1 289 ? 126.975 159.760 181.170 1.00 65.78 289 ALA D N 1
ATOM 10035 C CA . ALA D 1 289 ? 127.059 158.943 179.963 1.00 65.78 289 ALA D CA 1
ATOM 10036 C C . ALA D 1 289 ? 125.802 158.104 179.779 1.00 65.78 289 ALA D C 1
ATOM 10037 O O . ALA D 1 289 ? 125.279 157.991 178.664 1.00 65.78 289 ALA D O 1
ATOM 10039 N N . ARG D 1 290 ? 125.298 157.509 180.862 1.00 67.46 290 ARG D N 1
ATOM 10040 C CA . ARG D 1 290 ? 124.073 156.721 180.778 1.00 67.46 290 ARG D CA 1
ATOM 10041 C C . ARG D 1 290 ? 122.876 157.600 180.435 1.00 67.46 290 ARG D C 1
ATOM 10042 O O . ARG D 1 290 ? 121.972 157.170 179.708 1.00 67.46 290 ARG D O 1
ATOM 10050 N N . LYS D 1 291 ? 122.848 158.830 180.954 1.00 65.83 291 LYS D N 1
ATOM 10051 C CA . LYS D 1 291 ? 121.766 159.750 180.615 1.00 65.83 291 LYS D CA 1
ATOM 10052 C C . LYS D 1 291 ? 121.787 160.108 179.133 1.00 65.83 291 LYS D C 1
ATOM 10053 O O . LYS D 1 291 ? 120.733 160.188 178.492 1.00 65.83 291 LYS D O 1
ATOM 10059 N N . LEU D 1 292 ? 122.975 160.339 178.573 1.00 63.82 292 LEU D N 1
ATOM 10060 C CA . LEU D 1 292 ? 123.084 160.709 177.165 1.00 63.82 292 LEU D CA 1
ATOM 10061 C C . LEU D 1 292 ? 123.017 159.513 176.219 1.00 63.82 292 LEU D C 1
ATOM 10062 O O . LEU D 1 292 ? 122.862 159.711 175.004 1.00 63.82 292 LEU D O 1
ATOM 10067 N N . ASP D 1 293 ? 123.137 158.290 176.741 1.00 63.76 293 ASP D N 1
ATOM 10068 C CA . ASP D 1 293 ? 123.124 157.109 175.883 1.00 63.76 293 ASP D CA 1
ATOM 10069 C C . ASP D 1 293 ? 121.796 156.938 175.157 1.00 63.76 293 ASP D C 1
ATOM 10070 O O . ASP D 1 293 ? 121.776 156.478 174.010 1.00 63.76 293 ASP D O 1
ATOM 10075 N N . ILE D 1 294 ? 120.678 157.285 175.801 1.00 62.36 294 ILE D N 1
ATOM 10076 C CA . ILE D 1 294 ? 119.381 157.144 175.143 1.00 62.36 294 ILE D CA 1
ATOM 10077 C C . ILE D 1 294 ? 119.294 158.065 173.930 1.00 62.36 294 ILE D C 1
ATOM 10078 O O . ILE D 1 294 ? 118.836 157.657 172.855 1.00 62.36 294 ILE D O 1
ATOM 10083 N N . TYR D 1 295 ? 119.741 159.315 174.079 1.00 62.44 295 TYR D N 1
ATOM 10084 C CA . TYR D 1 295 ? 119.761 160.234 172.943 1.00 62.44 295 TYR D CA 1
ATOM 10085 C C . TYR D 1 295 ? 120.709 159.741 171.858 1.00 62.44 295 TYR D C 1
ATOM 10086 O O . TYR D 1 295 ? 120.395 159.820 170.662 1.00 62.44 295 TYR D O 1
ATOM 10095 N N . ALA D 1 296 ? 121.875 159.223 172.258 1.00 60.92 296 ALA D N 1
ATOM 10096 C CA . ALA D 1 296 ? 122.830 158.715 171.278 1.00 60.92 296 ALA D CA 1
ATOM 10097 C C . ALA D 1 296 ? 122.238 157.561 170.476 1.00 60.92 296 ALA D C 1
ATOM 10098 O O . ALA D 1 296 ? 122.443 157.469 169.260 1.00 60.92 296 ALA D O 1
ATOM 10100 N N . ILE D 1 297 ? 121.503 156.669 171.144 1.00 59.41 297 ILE D N 1
ATOM 10101 C CA . ILE D 1 297 ? 120.879 155.548 170.450 1.00 59.41 297 ILE D CA 1
ATOM 10102 C C . ILE D 1 297 ? 119.755 156.032 169.541 1.00 59.41 297 ILE D C 1
ATOM 10103 O O . ILE D 1 297 ? 119.633 155.586 168.393 1.00 59.41 297 ILE D O 1
ATOM 10108 N N . THR D 1 298 ? 118.922 156.956 170.028 1.00 59.28 298 THR D N 1
ATOM 10109 C CA . THR D 1 298 ? 117.764 157.388 169.254 1.00 59.28 298 THR D CA 1
ATOM 10110 C C . THR D 1 298 ? 118.136 158.287 168.082 1.00 59.28 298 THR D C 1
ATOM 10111 O O . THR D 1 298 ? 117.327 158.445 167.162 1.00 59.28 298 THR D O 1
ATOM 10115 N N . SER D 1 299 ? 119.330 158.877 168.088 1.00 56.80 299 SER D N 1
ATOM 10116 C CA . SER D 1 299 ? 119.732 159.747 166.989 1.00 56.80 299 SER D CA 1
ATOM 10117 C C . SER D 1 299 ? 120.261 158.987 165.776 1.00 56.80 299 SER D C 1
ATOM 10118 O O . SER D 1 299 ? 120.604 159.622 164.772 1.00 56.80 299 SER D O 1
ATOM 10121 N N . TYR D 1 300 ? 120.342 157.654 165.838 1.00 52.04 300 TYR D N 1
ATOM 10122 C CA . TYR D 1 300 ? 120.975 156.912 164.746 1.00 52.04 300 TYR D CA 1
ATOM 10123 C C . TYR D 1 300 ? 120.105 156.841 163.494 1.00 52.04 300 TYR D C 1
ATOM 10124 O O . TYR D 1 300 ? 120.576 157.258 162.421 1.00 52.04 300 TYR D O 1
ATOM 10133 N N . PRO D 1 301 ? 118.861 156.340 163.534 1.00 51.10 301 PRO D N 1
ATOM 10134 C CA . PRO D 1 301 ? 118.115 156.184 162.272 1.00 51.10 301 PRO D CA 1
ATOM 10135 C C . PRO D 1 301 ? 117.612 157.497 161.695 1.00 51.10 301 PRO D C 1
ATOM 10136 O O . PRO D 1 301 ? 117.430 157.598 160.472 1.00 51.10 301 PRO D O 1
ATOM 10140 N N . LEU D 1 302 ? 117.366 158.501 162.542 1.00 49.92 302 LEU D N 1
ATOM 10141 C CA . LEU D 1 302 ? 116.873 159.781 162.048 1.00 49.92 302 LEU D CA 1
ATOM 10142 C C . LEU D 1 302 ? 117.886 160.452 161.133 1.00 49.92 302 LEU D C 1
ATOM 10143 O O . LEU D 1 302 ? 117.500 161.138 160.181 1.00 49.92 302 LEU D O 1
ATOM 10148 N N . ALA D 1 303 ? 119.181 160.265 161.401 1.00 47.09 303 ALA D N 1
ATOM 10149 C CA . ALA D 1 303 ? 120.206 160.830 160.529 1.00 47.09 303 ALA D CA 1
ATOM 10150 C C . ALA D 1 303 ? 120.120 160.244 159.125 1.00 47.09 303 ALA D C 1
ATOM 10151 O O . ALA D 1 303 ? 120.181 160.976 158.131 1.00 47.09 303 ALA D O 1
ATOM 10153 N N . TYR D 1 304 ? 119.964 158.920 159.024 1.00 45.21 304 TYR D N 1
ATOM 10154 C CA . TYR D 1 304 ? 119.842 158.292 157.712 1.00 45.21 304 TYR D CA 1
ATOM 10155 C C . TYR D 1 304 ? 118.549 158.704 157.016 1.00 45.21 304 TYR D C 1
ATOM 10156 O O . TYR D 1 304 ? 118.536 158.918 155.797 1.00 45.21 304 TYR D O 1
ATOM 10165 N N . LEU D 1 305 ? 117.452 158.813 157.769 1.00 45.83 305 LEU D N 1
ATOM 10166 C CA . LEU D 1 305 ? 116.195 159.260 157.172 1.00 45.83 305 LEU D CA 1
ATOM 10167 C C . LEU D 1 305 ? 116.328 160.674 156.611 1.00 45.83 305 LEU D C 1
ATOM 10168 O O . LEU D 1 305 ? 115.894 160.958 155.486 1.00 45.83 305 LEU D O 1
ATOM 10173 N N . LEU D 1 306 ? 116.944 161.573 157.384 1.00 44.81 306 LEU D N 1
ATOM 10174 C CA . LEU D 1 306 ? 117.143 162.942 156.925 1.00 44.81 306 LEU D CA 1
ATOM 10175 C C . LEU D 1 306 ? 118.076 162.987 155.722 1.00 44.81 306 LEU D C 1
ATOM 10176 O O . LEU D 1 306 ? 117.877 163.793 154.807 1.00 44.81 306 LEU D O 1
ATOM 10181 N N . GLY D 1 307 ? 119.104 162.137 155.708 1.00 42.37 307 GLY D N 1
ATOM 10182 C CA . GLY D 1 307 ? 119.995 162.093 154.561 1.00 42.37 307 GLY D CA 1
ATOM 10183 C C . GLY D 1 307 ? 119.298 161.626 153.297 1.00 42.37 307 GLY D C 1
ATOM 10184 O O . GLY D 1 307 ? 119.515 162.181 152.216 1.00 42.37 307 GLY D O 1
ATOM 10185 N N . ALA D 1 308 ? 118.451 160.601 153.416 1.00 40.78 308 ALA D N 1
ATOM 10186 C CA . ALA D 1 308 ? 117.682 160.145 152.261 1.00 40.78 308 ALA D CA 1
ATOM 10187 C C . ALA D 1 308 ? 116.738 161.234 151.767 1.00 40.78 308 ALA D C 1
ATOM 10188 O O . ALA D 1 308 ? 116.617 161.462 150.555 1.00 40.78 308 ALA D O 1
ATOM 10190 N N . LEU D 1 309 ? 116.066 161.923 152.694 1.00 40.39 309 LEU D N 1
ATOM 10191 C CA . LEU D 1 309 ? 115.182 163.018 152.302 1.00 40.39 309 LEU D CA 1
ATOM 10192 C C . LEU D 1 309 ? 115.957 164.133 151.607 1.00 40.39 309 LEU D C 1
ATOM 10193 O O . LEU D 1 309 ? 115.495 164.688 150.602 1.00 40.39 309 LEU D O 1
ATOM 10198 N N . THR D 1 310 ? 117.136 164.474 152.130 1.00 39.73 310 THR D N 1
ATOM 10199 C CA . THR D 1 310 ? 117.950 165.523 151.524 1.00 39.73 310 THR D CA 1
ATOM 10200 C C . THR D 1 310 ? 118.418 165.125 150.131 1.00 39.73 310 THR D C 1
ATOM 10201 O O . THR D 1 310 ? 118.424 165.953 149.213 1.00 39.73 310 THR D O 1
ATOM 10205 N N . LEU D 1 311 ? 118.821 163.864 149.953 1.00 36.92 311 LEU D N 1
ATOM 10206 C CA . LEU D 1 311 ? 119.224 163.403 148.628 1.00 36.92 311 LEU D CA 1
ATOM 10207 C C . LEU D 1 311 ? 118.063 163.472 147.646 1.00 36.92 311 LEU D C 1
ATOM 10208 O O . LEU D 1 311 ? 118.236 163.897 146.495 1.00 36.92 311 LEU D O 1
ATOM 10213 N N . TRP D 1 312 ? 116.869 163.057 148.083 1.00 36.46 312 TRP D N 1
ATOM 10214 C CA . TRP D 1 312 ? 115.702 163.146 147.210 1.00 36.46 312 TRP D CA 1
ATOM 10215 C C . TRP D 1 312 ? 115.407 164.593 146.835 1.00 36.46 312 TRP D C 1
ATOM 10216 O O . TRP D 1 312 ? 115.129 164.895 145.669 1.00 36.46 312 TRP D O 1
ATOM 10227 N N . LEU D 1 313 ? 115.475 165.505 147.809 1.00 37.52 313 LEU D N 1
ATOM 10228 C CA . LEU D 1 313 ? 115.224 166.914 147.522 1.00 37.52 313 LEU D CA 1
ATOM 10229 C C . LEU D 1 313 ? 116.256 167.477 146.552 1.00 37.52 313 LEU D C 1
ATOM 10230 O O . LEU D 1 313 ? 115.915 168.248 145.648 1.00 37.52 313 LEU D O 1
ATOM 10235 N N . LEU D 1 314 ? 117.525 167.105 146.727 1.00 35.79 314 LEU D N 1
ATOM 10236 C CA . LEU D 1 314 ? 118.585 167.668 145.899 1.00 35.79 314 LEU D CA 1
ATOM 10237 C C . LEU D 1 314 ? 118.527 167.144 144.469 1.00 35.79 314 LEU D C 1
ATOM 10238 O O . LEU D 1 314 ? 118.728 167.908 143.518 1.00 35.79 314 LEU D O 1
ATOM 10243 N N . PHE D 1 315 ? 118.257 165.851 144.289 1.00 31.53 315 PHE D N 1
ATOM 10244 C CA . PHE D 1 315 ? 118.363 165.256 142.962 1.00 31.53 315 PHE D CA 1
ATOM 10245 C C . PHE D 1 315 ? 117.043 165.176 142.206 1.00 31.53 315 PHE D C 1
ATOM 10246 O O . PHE D 1 315 ? 117.054 165.210 140.971 1.00 31.53 315 PHE D O 1
ATOM 10254 N N . PHE D 1 316 ? 115.911 165.075 142.896 1.00 31.15 316 PHE D N 1
ATOM 10255 C CA . PHE D 1 316 ? 114.621 164.996 142.220 1.00 31.15 316 PHE D CA 1
ATOM 10256 C C . PHE D 1 316 ? 113.747 166.199 142.564 1.00 31.15 316 PHE D C 1
ATOM 10257 O O . PHE D 1 316 ? 113.397 166.992 141.691 1.00 31.15 316 PHE D O 1
ATOM 10265 N N . GLU E 1 7 ? 108.433 126.767 87.427 1.00 27.64 7 GLU E N 1
ATOM 10266 C CA . GLU E 1 7 ? 108.394 126.038 88.689 1.00 27.64 7 GLU E CA 1
ATOM 10267 C C . GLU E 1 7 ? 109.688 126.237 89.473 1.00 27.64 7 GLU E C 1
ATOM 10268 O O . GLU E 1 7 ? 110.769 126.293 88.887 1.00 27.64 7 GLU E O 1
ATOM 10274 N N . PRO E 1 8 ? 109.576 126.349 90.795 1.00 20.48 8 PRO E N 1
ATOM 10275 C CA . PRO E 1 8 ? 110.773 126.547 91.619 1.00 20.48 8 PRO E CA 1
ATOM 10276 C C . PRO E 1 8 ? 111.680 125.327 91.601 1.00 20.48 8 PRO E C 1
ATOM 10277 O O . PRO E 1 8 ? 111.236 124.191 91.412 1.00 20.48 8 PRO E O 1
ATOM 10281 N N . SER E 1 9 ? 112.970 125.578 91.801 1.00 17.02 9 SER E N 1
ATOM 10282 C CA . SER E 1 9 ? 113.979 124.531 91.835 1.00 17.02 9 SER E CA 1
ATOM 10283 C C . SER E 1 9 ? 114.294 124.148 93.275 1.00 17.02 9 SER E C 1
ATOM 10284 O O . SER E 1 9 ? 114.197 124.967 94.192 1.00 17.02 9 SER E O 1
ATOM 10287 N N . ASP E 1 10 ? 114.677 122.888 93.464 1.00 15.68 10 ASP E N 1
ATOM 10288 C CA . ASP E 1 10 ? 114.938 122.348 94.792 1.00 15.68 10 ASP E CA 1
ATOM 10289 C C . ASP E 1 10 ? 116.398 122.540 95.178 1.00 15.68 10 ASP E C 1
ATOM 10290 O O . ASP E 1 10 ? 117.303 122.339 94.363 1.00 15.68 10 ASP E O 1
ATOM 10295 N N . VAL E 1 11 ? 116.618 122.929 96.431 1.00 13.34 11 VAL E N 1
ATOM 10296 C CA . VAL E 1 11 ? 117.953 123.121 96.986 1.00 13.34 11 VAL E CA 1
ATOM 10297 C C . VAL E 1 11 ? 118.072 122.242 98.224 1.00 13.34 11 VAL E C 1
ATOM 10298 O O . VAL E 1 11 ? 117.272 122.367 99.160 1.00 13.34 11 VAL E O 1
ATOM 10302 N N . PHE E 1 12 ? 119.067 121.359 98.232 1.00 13.45 12 PHE E N 1
ATOM 10303 C CA . PHE E 1 12 ? 119.298 120.443 99.341 1.00 13.45 12 PHE E CA 1
ATOM 10304 C C . PHE E 1 12 ? 120.361 121.022 100.266 1.00 13.45 12 PHE E C 1
ATOM 10305 O O . PHE E 1 12 ? 121.421 121.459 99.804 1.00 13.45 12 PHE E O 1
ATOM 10313 N N . ILE E 1 13 ? 120.075 121.024 101.566 1.00 12.34 13 ILE E N 1
ATOM 10314 C CA . ILE E 1 13 ? 120.904 121.691 102.563 1.00 12.34 13 ILE E CA 1
ATOM 10315 C C . ILE E 1 13 ? 121.316 120.688 103.631 1.00 12.34 13 ILE E C 1
ATOM 10316 O O . ILE E 1 13 ? 120.495 119.893 104.099 1.00 12.34 13 ILE E O 1
ATOM 10321 N N . GLY E 1 14 ? 122.592 120.726 104.012 1.00 11.39 14 GLY E N 1
ATOM 10322 C CA . GLY E 1 14 ? 123.090 119.929 105.117 1.00 11.39 14 GLY E CA 1
ATOM 10323 C C . GLY E 1 14 ? 124.103 120.683 105.957 1.00 11.39 14 GLY E C 1
ATOM 10324 O O . GLY E 1 14 ? 124.939 121.413 105.417 1.00 11.39 14 GLY E O 1
ATOM 10325 N N . LEU E 1 15 ? 124.047 120.514 107.278 1.00 10.22 15 LEU E N 1
ATOM 10326 C CA . LEU E 1 15 ? 124.927 121.237 108.189 1.00 10.22 15 LEU E CA 1
ATOM 10327 C C . LEU E 1 15 ? 125.351 120.323 109.328 1.00 10.22 15 LEU E C 1
ATOM 10328 O O . LEU E 1 15 ? 124.511 119.648 109.930 1.00 10.22 15 LEU E O 1
ATOM 10333 N N . LYS E 1 16 ? 126.649 120.314 109.627 1.00 11.58 16 LYS E N 1
ATOM 10334 C CA . LYS E 1 16 ? 127.209 119.498 110.695 1.00 11.58 16 LYS E CA 1
ATOM 10335 C C . LYS E 1 16 ? 128.126 120.350 111.560 1.00 11.58 16 LYS E C 1
ATOM 10336 O O . LYS E 1 16 ? 128.832 121.227 111.054 1.00 11.58 16 LYS E O 1
ATOM 10342 N N . ILE E 1 17 ? 128.112 120.090 112.867 1.00 10.88 17 ILE E N 1
ATOM 10343 C CA . ILE E 1 17 ? 128.939 120.806 113.833 1.00 10.88 17 ILE E CA 1
ATOM 10344 C C . ILE E 1 17 ? 130.042 119.870 114.306 1.00 10.88 17 ILE E C 1
ATOM 10345 O O . ILE E 1 17 ? 129.766 118.757 114.769 1.00 10.88 17 ILE E O 1
ATOM 10350 N N . ASP E 1 18 ? 131.290 120.322 114.190 1.00 11.78 18 ASP E N 1
ATOM 10351 C CA . ASP E 1 18 ? 132.452 119.519 114.556 1.00 11.78 18 ASP E CA 1
ATOM 10352 C C . ASP E 1 18 ? 133.000 119.846 115.938 1.00 11.78 18 ASP E C 1
ATOM 10353 O O . ASP E 1 18 ? 133.360 118.931 116.685 1.00 11.78 18 ASP E O 1
ATOM 10358 N N . GLN E 1 19 ? 133.078 121.126 116.299 1.00 8.36 19 GLN E N 1
ATOM 10359 C CA . GLN E 1 19 ? 133.655 121.546 117.566 1.00 8.36 19 GLN E CA 1
ATOM 10360 C C . GLN E 1 19 ? 132.762 122.581 118.235 1.00 8.36 19 GLN E C 1
ATOM 10361 O O . GLN E 1 19 ? 132.063 123.347 117.568 1.00 8.36 19 GLN E O 1
ATOM 10367 N N . ILE E 1 20 ? 132.791 122.589 119.565 1.00 9.07 20 ILE E N 1
ATOM 10368 C CA . ILE E 1 20 ? 132.182 123.642 120.371 1.00 9.07 20 ILE E CA 1
ATOM 10369 C C . ILE E 1 20 ? 133.328 124.318 121.113 1.00 9.07 20 ILE E C 1
ATOM 10370 O O . ILE E 1 20 ? 133.848 123.781 122.098 1.00 9.07 20 ILE E O 1
ATOM 10375 N N . THR E 1 21 ? 133.731 125.499 120.642 1.00 8.69 21 THR E N 1
ATOM 10376 C CA . THR E 1 21 ? 134.914 126.162 121.175 1.00 8.69 21 THR E CA 1
ATOM 10377 C C . THR E 1 21 ? 134.638 126.967 122.439 1.00 8.69 21 THR E C 1
ATOM 10378 O O . THR E 1 21 ? 135.593 127.396 123.096 1.00 8.69 21 THR E O 1
ATOM 10382 N N . GLY E 1 22 ? 133.375 127.181 122.799 1.00 8.46 22 GLY E N 1
ATOM 10383 C CA . GLY E 1 22 ? 133.072 127.909 124.015 1.00 8.46 22 GLY E CA 1
ATOM 10384 C C . GLY E 1 22 ? 131.638 128.381 124.126 1.00 8.46 22 GLY E C 1
ATOM 10385 O O . GLY E 1 22 ? 130.986 128.668 123.117 1.00 8.46 22 GLY E O 1
ATOM 10386 N N . ILE E 1 23 ? 131.137 128.465 125.356 1.00 11.50 23 ILE E N 1
ATOM 10387 C CA . ILE E 1 23 ? 129.805 128.984 125.645 1.00 11.50 23 ILE E CA 1
ATOM 10388 C C . ILE E 1 23 ? 129.959 130.121 126.644 1.00 11.50 23 ILE E C 1
ATOM 10389 O O . ILE E 1 23 ? 130.502 129.922 127.736 1.00 11.50 23 ILE E O 1
ATOM 10394 N N . ASN E 1 24 ? 129.485 131.306 126.272 1.00 13.81 24 ASN E N 1
ATOM 10395 C CA . ASN E 1 24 ? 129.602 132.505 127.100 1.00 13.81 24 ASN E CA 1
ATOM 10396 C C . ASN E 1 24 ? 128.204 132.870 127.592 1.00 13.81 24 ASN E C 1
ATOM 10397 O O . ASN E 1 24 ? 127.438 133.526 126.881 1.00 13.81 24 ASN E O 1
ATOM 10402 N N . GLN E 1 25 ? 127.878 132.442 128.814 1.00 16.98 25 GLN E N 1
ATOM 10403 C CA . GLN E 1 25 ? 126.568 132.745 129.380 1.00 16.98 25 GLN E CA 1
ATOM 10404 C C . GLN E 1 25 ? 126.439 134.206 129.793 1.00 16.98 25 GLN E C 1
ATOM 10405 O O . GLN E 1 25 ? 125.318 134.723 129.843 1.00 16.98 25 GLN E O 1
ATOM 10411 N N . LYS E 1 26 ? 127.554 134.876 130.094 1.00 17.45 26 LYS E N 1
ATOM 10412 C CA . LYS E 1 26 ? 127.494 136.293 130.440 1.00 17.45 26 LYS E CA 1
ATOM 10413 C C . LYS E 1 26 ? 127.024 137.130 129.256 1.00 17.45 26 LYS E C 1
ATOM 10414 O O . LYS E 1 26 ? 126.222 138.056 129.422 1.00 17.45 26 LYS E O 1
ATOM 10420 N N . GLU E 1 27 ? 127.515 136.823 128.056 1.00 15.76 27 GLU E N 1
ATOM 10421 C CA . GLU E 1 27 ? 127.099 137.511 126.842 1.00 15.76 27 GLU E CA 1
ATOM 10422 C C . GLU E 1 27 ? 126.011 136.770 126.075 1.00 15.76 27 GLU E C 1
ATOM 10423 O O . GLU E 1 27 ? 125.496 137.310 125.090 1.00 15.76 27 GLU E O 1
ATOM 10429 N N . GLU E 1 28 ? 125.657 135.556 126.502 1.00 14.54 28 GLU E N 1
ATOM 10430 C CA . GLU E 1 28 ? 124.601 134.753 125.883 1.00 14.54 28 GLU E CA 1
ATOM 10431 C C . GLU E 1 28 ? 124.884 134.505 124.398 1.00 14.54 28 GLU E C 1
ATOM 10432 O O . GLU E 1 28 ? 124.134 134.918 123.511 1.00 14.54 28 GLU E O 1
ATOM 10438 N N . ASN E 1 29 ? 125.993 133.812 124.143 1.00 11.01 29 ASN E N 1
ATOM 10439 C CA . ASN E 1 29 ? 126.357 133.408 122.790 1.00 11.01 29 ASN E CA 1
ATOM 10440 C C . ASN E 1 29 ? 127.262 132.185 122.873 1.00 11.01 29 ASN E C 1
ATOM 10441 O O . ASN E 1 29 ? 127.763 131.831 123.942 1.00 11.01 29 ASN E O 1
ATOM 10446 N N . PHE E 1 30 ? 127.461 131.540 121.725 1.00 8.09 30 PHE E N 1
ATOM 10447 C CA . PHE E 1 30 ? 128.326 130.372 121.645 1.00 8.09 30 PHE E CA 1
ATOM 10448 C C . PHE E 1 30 ? 129.022 130.358 120.292 1.00 8.09 30 PHE E C 1
ATOM 10449 O O . PHE E 1 30 ? 128.556 130.966 119.326 1.00 8.09 30 PHE E O 1
ATOM 10457 N N . SER E 1 31 ? 130.150 129.649 120.235 1.00 7.53 31 SER E N 1
ATOM 10458 C CA . SER E 1 31 ? 130.977 129.574 119.038 1.00 7.53 31 SER E CA 1
ATOM 10459 C C . SER E 1 31 ? 131.235 128.116 118.685 1.00 7.53 31 SER E C 1
ATOM 10460 O O . SER E 1 31 ? 131.462 127.286 119.569 1.00 7.53 31 SER E O 1
ATOM 10463 N N . VAL E 1 32 ? 131.201 127.810 117.386 1.00 8.88 32 VAL E N 1
ATOM 10464 C CA . VAL E 1 32 ? 131.341 126.446 116.888 1.00 8.88 32 VAL E CA 1
ATOM 10465 C C . VAL E 1 32 ? 132.208 126.447 115.636 1.00 8.88 32 VAL E C 1
ATOM 10466 O O . VAL E 1 32 ? 132.493 127.489 115.044 1.00 8.88 32 VAL E O 1
ATOM 10470 N N . VAL E 1 33 ? 132.634 125.248 115.243 1.00 8.16 33 VAL E N 1
ATOM 10471 C CA . VAL E 1 33 ? 133.292 124.999 113.965 1.00 8.16 33 VAL E CA 1
ATOM 10472 C C . VAL E 1 33 ? 132.467 123.948 113.235 1.00 8.16 33 VAL E C 1
ATOM 10473 O O . VAL E 1 33 ? 132.225 122.861 113.775 1.00 8.16 33 VAL E O 1
ATOM 10477 N N . GLY E 1 34 ? 132.033 124.266 112.013 1.00 9.47 34 GLY E N 1
ATOM 10478 C CA . GLY E 1 34 ? 131.105 123.418 111.297 1.00 9.47 34 GLY E CA 1
ATOM 10479 C C . GLY E 1 34 ? 131.394 123.376 109.809 1.00 9.47 34 GLY E C 1
ATOM 10480 O O . GLY E 1 34 ? 132.293 124.054 109.309 1.00 9.47 34 GLY E O 1
ATOM 10481 N N . SER E 1 35 ? 130.605 122.559 109.112 1.00 10.34 35 SER E N 1
ATOM 10482 C CA . SER E 1 35 ? 130.730 122.369 107.674 1.00 10.34 35 SER E CA 1
ATOM 10483 C C . SER E 1 35 ? 129.352 122.427 107.033 1.00 10.34 35 SER E C 1
ATOM 10484 O O . SER E 1 35 ? 128.373 121.936 107.602 1.00 10.34 35 SER E O 1
ATOM 10487 N N . LEU E 1 36 ? 129.282 123.026 105.846 1.00 11.30 36 LEU E N 1
ATOM 10488 C CA . LEU E 1 36 ? 128.038 123.177 105.106 1.00 11.30 36 LEU E CA 1
ATOM 10489 C C . LEU E 1 36 ? 128.157 122.497 103.749 1.00 11.30 36 LEU E C 1
ATOM 10490 O O . LEU E 1 36 ? 129.176 122.629 103.064 1.00 11.30 36 LEU E O 1
ATOM 10495 N N . ARG E 1 37 ? 127.110 121.766 103.367 1.00 12.08 37 ARG E N 1
ATOM 10496 C CA . ARG E 1 37 ? 127.048 121.065 102.089 1.00 12.08 37 ARG E CA 1
ATOM 10497 C C . ARG E 1 37 ? 125.729 121.387 101.403 1.00 12.08 37 ARG E C 1
ATOM 10498 O O . ARG E 1 37 ? 124.665 121.282 102.020 1.00 12.08 37 ARG E O 1
ATOM 10506 N N . ILE E 1 38 ? 125.800 121.769 100.129 1.00 13.68 38 ILE E N 1
ATOM 10507 C CA . ILE E 1 38 ? 124.621 122.125 99.345 1.00 13.68 38 ILE E CA 1
ATOM 10508 C C . ILE E 1 38 ? 124.710 121.449 97.982 1.00 13.68 38 ILE E C 1
ATOM 10509 O O . ILE E 1 38 ? 125.780 121.406 97.365 1.00 13.68 38 ILE E O 1
ATOM 10514 N N . ASP E 1 39 ? 123.582 120.916 97.514 1.00 15.24 39 ASP E N 1
ATOM 10515 C CA . ASP E 1 39 ? 123.471 120.325 96.187 1.00 15.24 39 ASP E CA 1
ATOM 10516 C C . ASP E 1 39 ? 122.359 121.025 95.416 1.00 15.24 39 ASP E C 1
ATOM 10517 O O . ASP E 1 39 ? 121.236 121.150 95.916 1.00 15.24 39 ASP E O 1
ATOM 10522 N N . TRP E 1 40 ? 122.672 121.472 94.202 1.00 15.88 40 TRP E N 1
ATOM 10523 C CA . TRP E 1 40 ? 121.715 122.198 93.375 1.00 15.88 40 TRP E CA 1
ATOM 10524 C C . TRP E 1 40 ? 121.975 121.878 91.911 1.00 15.88 40 TRP E C 1
ATOM 10525 O O . TRP E 1 40 ? 123.128 121.889 91.468 1.00 15.88 40 TRP E O 1
ATOM 10536 N N . ARG E 1 41 ? 120.907 121.601 91.168 1.00 19.80 41 ARG E N 1
ATOM 10537 C CA . ARG E 1 41 ? 120.997 121.197 89.771 1.00 19.80 41 ARG E CA 1
ATOM 10538 C C . ARG E 1 41 ? 120.423 122.285 88.873 1.00 19.80 41 ARG E C 1
ATOM 10539 O O . ARG E 1 41 ? 119.291 122.735 89.079 1.00 19.80 41 ARG E O 1
ATOM 10547 N N . GLN E 1 42 ? 121.204 122.698 87.880 1.00 20.78 42 GLN E N 1
ATOM 10548 C CA . GLN E 1 42 ? 120.773 123.680 86.886 1.00 20.78 42 GLN E CA 1
ATOM 10549 C C . GLN E 1 42 ? 121.037 123.115 85.498 1.00 20.78 42 GLN E C 1
ATOM 10550 O O . GLN E 1 42 ? 122.215 122.937 85.121 1.00 20.78 42 GLN E O 1
ATOM 10556 N N . PRO E 1 43 ? 119.998 122.811 84.716 1.00 21.43 43 PRO E N 1
ATOM 10557 C CA . PRO E 1 43 ? 120.225 122.217 83.387 1.00 21.43 43 PRO E CA 1
ATOM 10558 C C . PRO E 1 43 ? 121.015 123.103 82.437 1.00 21.43 43 PRO E C 1
ATOM 10559 O O . PRO E 1 43 ? 121.633 122.580 81.501 1.00 21.43 43 PRO E O 1
ATOM 10563 N N . LEU E 1 44 ? 121.017 124.421 82.642 1.00 21.49 44 LEU E N 1
ATOM 10564 C CA . LEU E 1 44 ? 121.732 125.323 81.745 1.00 21.49 44 LEU E CA 1
ATOM 10565 C C . LEU E 1 44 ? 123.246 125.229 81.884 1.00 21.49 44 LEU E C 1
ATOM 10566 O O . LEU E 1 44 ? 123.961 125.803 81.058 1.00 21.49 44 LEU E O 1
ATOM 10571 N N . LEU E 1 45 ? 123.750 124.527 82.898 1.00 22.26 45 LEU E N 1
ATOM 10572 C CA . LEU E 1 45 ? 125.182 124.375 83.114 1.00 22.26 45 LEU E CA 1
ATOM 10573 C C . LEU E 1 45 ? 125.722 123.053 82.581 1.00 22.26 45 LEU E C 1
ATOM 10574 O O . LEU E 1 45 ? 126.878 122.715 82.849 1.00 22.26 45 LEU E O 1
ATOM 10579 N N . ALA E 1 46 ? 124.913 122.299 81.839 1.00 24.68 46 ALA E N 1
ATOM 10580 C CA . ALA E 1 46 ? 125.357 121.023 81.302 1.00 24.68 46 ALA E CA 1
ATOM 10581 C C . ALA E 1 46 ? 126.448 121.225 80.254 1.00 24.68 46 ALA E C 1
ATOM 10582 O O . ALA E 1 46 ? 126.479 122.230 79.540 1.00 24.68 46 ALA E O 1
ATOM 10584 N N . PHE E 1 47 ? 127.352 120.251 80.170 1.00 28.27 47 PHE E N 1
ATOM 10585 C CA . PHE E 1 47 ? 128.462 120.313 79.230 1.00 28.27 47 PHE E CA 1
ATOM 10586 C C . PHE E 1 47 ? 128.840 118.900 78.813 1.00 28.27 47 PHE E C 1
ATOM 10587 O O . PHE E 1 47 ? 128.358 117.911 79.370 1.00 28.27 47 PHE E O 1
ATOM 10595 N N . GLU E 1 48 ? 129.719 118.818 77.815 1.00 39.13 48 GLU E N 1
ATOM 10596 C CA . GLU E 1 48 ? 130.270 117.556 77.340 1.00 39.13 48 GLU E CA 1
ATOM 10597 C C . GLU E 1 48 ? 131.786 117.606 77.463 1.00 39.13 48 GLU E C 1
ATOM 10598 O O . GLU E 1 48 ? 132.422 118.539 76.963 1.00 39.13 48 GLU E O 1
ATOM 10604 N N . HIS E 1 49 ? 132.359 116.605 78.125 1.00 44.31 49 HIS E N 1
ATOM 10605 C CA . HIS E 1 49 ? 133.792 116.589 78.376 1.00 44.31 49 HIS E CA 1
ATOM 10606 C C . HIS E 1 49 ? 134.562 116.229 77.111 1.00 44.31 49 HIS E C 1
ATOM 10607 O O . HIS E 1 49 ? 134.144 115.367 76.333 1.00 44.31 49 HIS E O 1
ATOM 10614 N N . ALA E 1 50 ? 135.690 116.905 76.909 1.00 51.83 50 ALA E N 1
ATOM 10615 C CA . ALA E 1 50 ? 136.585 116.594 75.810 1.00 51.83 50 ALA E CA 1
ATOM 10616 C C . ALA E 1 50 ? 137.451 115.385 76.164 1.00 51.83 50 ALA E C 1
ATOM 10617 O O . ALA E 1 50 ? 137.665 115.094 77.344 1.00 51.83 50 ALA E O 1
ATOM 10619 N N . PRO E 1 51 ? 137.944 114.654 75.163 1.00 55.62 51 PRO E N 1
ATOM 10620 C CA . PRO E 1 51 ? 138.820 113.513 75.455 1.00 55.62 51 PRO E CA 1
ATOM 10621 C C . PRO E 1 51 ? 140.069 113.951 76.206 1.00 55.62 51 PRO E C 1
ATOM 10622 O O . PRO E 1 51 ? 140.662 114.993 75.914 1.00 55.62 51 PRO E O 1
ATOM 10626 N N . GLY E 1 52 ? 140.467 113.139 77.185 1.00 53.33 52 GLY E N 1
ATOM 10627 C CA . GLY E 1 52 ? 141.593 113.453 78.034 1.00 53.33 52 GLY E CA 1
ATOM 10628 C C . GLY E 1 52 ? 141.272 114.326 79.228 1.00 53.33 52 GLY E C 1
ATOM 10629 O O . GLY E 1 52 ? 142.169 114.589 80.039 1.00 53.33 52 GLY E O 1
ATOM 10630 N N . GLU E 1 53 ? 140.023 114.783 79.365 1.00 46.28 53 GLU E N 1
ATOM 10631 C CA . GLU E 1 53 ? 139.609 115.648 80.456 1.00 46.28 53 GLU E CA 1
ATOM 10632 C C . GLU E 1 53 ? 138.755 114.881 81.463 1.00 46.28 53 GLU E C 1
ATOM 10633 O O . GLU E 1 53 ? 138.067 113.922 81.099 1.00 46.28 53 GLU E O 1
ATOM 10639 N N . PRO E 1 54 ? 138.780 115.275 82.734 1.00 37.32 54 PRO E N 1
ATOM 10640 C CA . PRO E 1 54 ? 137.967 114.581 83.738 1.00 37.32 54 PRO E CA 1
ATOM 10641 C C . PRO E 1 54 ? 136.480 114.819 83.524 1.00 37.32 54 PRO E C 1
ATOM 10642 O O . PRO E 1 54 ? 136.054 115.798 82.908 1.00 37.32 54 PRO E O 1
ATOM 10646 N N . LYS E 1 55 ? 135.683 113.889 84.052 1.00 31.83 55 LYS E N 1
ATOM 10647 C CA . LYS E 1 55 ? 134.234 113.966 83.920 1.00 31.83 55 LYS E CA 1
ATOM 10648 C C . LYS E 1 55 ? 133.620 115.039 84.811 1.00 31.83 55 LYS E C 1
ATOM 10649 O O . LYS E 1 55 ? 132.469 115.430 84.588 1.00 31.83 55 LYS E O 1
ATOM 10655 N N . HIS E 1 56 ? 134.361 115.531 85.801 1.00 26.49 56 HIS E N 1
ATOM 10656 C CA . HIS E 1 56 ? 133.908 116.604 86.673 1.00 26.49 56 HIS E CA 1
ATOM 10657 C C . HIS E 1 56 ? 134.896 117.761 86.618 1.00 26.49 56 HIS E C 1
ATOM 10658 O O . HIS E 1 56 ? 136.103 117.560 86.453 1.00 26.49 56 HIS E O 1
ATOM 10665 N N . ARG E 1 57 ? 134.374 118.976 86.758 1.00 21.91 57 ARG E N 1
ATOM 10666 C CA . ARG E 1 57 ? 135.172 120.191 86.688 1.00 21.91 57 ARG E CA 1
ATOM 10667 C C . ARG E 1 57 ? 135.247 120.850 88.059 1.00 21.91 57 ARG E C 1
ATOM 10668 O O . ARG E 1 57 ? 134.272 120.844 88.816 1.00 21.91 57 ARG E O 1
ATOM 10676 N N . THR E 1 58 ? 136.410 121.414 88.370 1.00 18.02 58 THR E N 1
ATOM 10677 C CA . THR E 1 58 ? 136.665 122.066 89.648 1.00 18.02 58 THR E CA 1
ATOM 10678 C C . THR E 1 58 ? 136.836 123.563 89.425 1.00 18.02 58 THR E C 1
ATOM 10679 O O . THR E 1 58 ? 137.555 123.979 88.511 1.00 18.02 58 THR E O 1
ATOM 10683 N N . TYR E 1 59 ? 136.176 124.364 90.259 1.00 16.92 59 TYR E N 1
ATOM 10684 C CA . TYR E 1 59 ? 136.185 125.813 90.124 1.00 16.92 59 TYR E CA 1
ATOM 10685 C C . TYR E 1 59 ? 136.457 126.471 91.468 1.00 16.92 59 TYR E C 1
ATOM 10686 O O . TYR E 1 59 ? 136.168 125.909 92.527 1.00 16.92 59 TYR E O 1
ATOM 10695 N N . THR E 1 60 ? 137.022 127.674 91.409 1.00 16.92 60 THR E N 1
ATOM 10696 C CA . THR E 1 60 ? 137.017 128.562 92.558 1.00 16.92 60 THR E CA 1
ATOM 10697 C C . THR E 1 60 ? 135.713 129.355 92.584 1.00 16.92 60 THR E C 1
ATOM 10698 O O . THR E 1 60 ? 134.981 129.428 91.592 1.00 16.92 60 THR E O 1
ATOM 10702 N N . LEU E 1 61 ? 135.421 129.947 93.743 1.00 16.77 61 LEU E N 1
ATOM 10703 C CA . LEU E 1 61 ? 134.147 130.640 93.912 1.00 16.77 61 LEU E CA 1
ATOM 10704 C C . LEU E 1 61 ? 134.026 131.832 92.968 1.00 16.77 61 LEU E C 1
ATOM 10705 O O . LEU E 1 61 ? 132.971 132.046 92.358 1.00 16.77 61 LEU E O 1
ATOM 10710 N N . ALA E 1 62 ? 135.099 132.618 92.832 1.00 16.80 62 ALA E N 1
ATOM 10711 C CA . ALA E 1 62 ? 135.039 133.814 91.998 1.00 16.80 62 ALA E CA 1
ATOM 10712 C C . ALA E 1 62 ? 134.806 133.464 90.534 1.00 16.80 62 ALA E C 1
ATOM 10713 O O . ALA E 1 62 ? 133.996 134.107 89.856 1.00 16.80 62 ALA E O 1
ATOM 10715 N N . THR E 1 63 ? 135.507 132.447 90.027 1.00 16.60 63 THR E N 1
ATOM 10716 C CA . THR E 1 63 ? 135.327 132.049 88.634 1.00 16.60 63 THR E CA 1
ATOM 10717 C C . THR E 1 63 ? 133.926 131.502 88.391 1.00 16.60 63 THR E C 1
ATOM 10718 O O . THR E 1 63 ? 133.322 131.766 87.346 1.00 16.60 63 THR E O 1
ATOM 10722 N N . PHE E 1 64 ? 133.395 130.733 89.345 1.00 15.62 64 PHE E N 1
ATOM 10723 C CA . PHE E 1 64 ? 132.035 130.219 89.209 1.00 15.62 64 PHE E CA 1
ATOM 10724 C C . PHE E 1 64 ? 131.016 131.353 89.188 1.00 15.62 64 PHE E C 1
ATOM 10725 O O . PHE E 1 64 ? 130.071 131.336 88.387 1.00 15.62 64 PHE E O 1
ATOM 10733 N N . LEU E 1 65 ? 131.192 132.351 90.059 1.00 16.97 65 LEU E N 1
ATOM 10734 C CA . LEU E 1 65 ? 130.288 133.498 90.059 1.00 16.97 65 LEU E CA 1
ATOM 10735 C C . LEU E 1 65 ? 130.385 134.279 88.754 1.00 16.97 65 LEU E C 1
ATOM 10736 O O . LEU E 1 65 ? 129.367 134.732 88.215 1.00 16.97 65 LEU E O 1
ATOM 10741 N N . LYS E 1 66 ? 131.603 134.452 88.232 1.00 17.98 66 LYS E N 1
ATOM 10742 C CA . LYS E 1 66 ? 131.767 135.136 86.954 1.00 17.98 66 LYS E CA 1
ATOM 10743 C C . LYS E 1 66 ? 131.092 134.367 85.825 1.00 17.98 66 LYS E C 1
ATOM 10744 O O . LYS E 1 66 ? 130.464 134.966 84.946 1.00 17.98 66 LYS E O 1
ATOM 10750 N N . LEU E 1 67 ? 131.214 133.038 85.830 1.00 18.27 67 LEU E N 1
ATOM 10751 C CA . LEU E 1 67 ? 130.546 132.225 84.819 1.00 18.27 67 LEU E CA 1
ATOM 10752 C C . LEU E 1 67 ? 129.031 132.360 84.912 1.00 18.27 67 LEU E C 1
ATOM 10753 O O . LEU E 1 67 ? 128.345 132.484 83.890 1.00 18.27 67 LEU E O 1
ATOM 10758 N N . LEU E 1 68 ? 128.492 132.341 86.135 1.00 17.79 68 LEU E N 1
ATOM 10759 C CA . LEU E 1 68 ? 127.051 132.504 86.307 1.00 17.79 68 LEU E CA 1
ATOM 10760 C C . LEU E 1 68 ? 126.588 133.871 85.818 1.00 17.79 68 LEU E C 1
ATOM 10761 O O . LEU E 1 68 ? 125.534 133.986 85.180 1.00 17.79 68 LEU E O 1
ATOM 10766 N N . GLU E 1 69 ? 127.358 134.920 86.114 1.00 19.45 69 GLU E N 1
ATOM 10767 C CA . GLU E 1 69 ? 127.003 136.255 85.639 1.00 19.45 69 GLU E CA 1
ATOM 10768 C C . GLU E 1 69 ? 127.065 136.338 84.118 1.00 19.45 69 GLU E C 1
ATOM 10769 O O . GLU E 1 69 ? 126.211 136.977 83.492 1.00 19.45 69 GLU E O 1
ATOM 10775 N N . GLU E 1 70 ? 128.070 135.707 83.507 1.00 22.73 70 GLU E N 1
ATOM 10776 C CA . GLU E 1 70 ? 128.162 135.699 82.051 1.00 22.73 70 GLU E CA 1
ATOM 10777 C C . GLU E 1 70 ? 126.978 134.973 81.426 1.00 22.73 70 GLU E C 1
ATOM 10778 O O . GLU E 1 70 ? 126.439 135.413 80.405 1.00 22.73 70 GLU E O 1
ATOM 10784 N N . LYS E 1 71 ? 126.556 133.859 82.026 1.00 21.98 71 LYS E N 1
ATOM 10785 C CA . LYS E 1 71 ? 125.388 133.142 81.532 1.00 21.98 71 LYS E CA 1
ATOM 10786 C C . LYS E 1 71 ? 124.075 133.726 82.040 1.00 21.98 71 LYS E C 1
ATOM 10787 O O . LYS E 1 71 ? 123.010 133.275 81.605 1.00 21.98 71 LYS E O 1
ATOM 10793 N N . GLN E 1 72 ? 124.130 134.710 82.941 1.00 23.28 72 GLN E N 1
ATOM 10794 C CA . GLN E 1 72 ? 122.946 135.377 83.486 1.00 23.28 72 GLN E CA 1
ATOM 10795 C C . GLN E 1 72 ? 121.995 134.369 84.138 1.00 23.28 72 GLN E C 1
ATOM 10796 O O . GLN E 1 72 ? 120.849 134.191 83.724 1.00 23.28 72 GLN E O 1
ATOM 10802 N N . ILE E 1 73 ? 122.500 133.711 85.179 1.00 18.50 73 ILE E N 1
ATOM 10803 C CA . ILE E 1 73 ? 121.747 132.714 85.931 1.00 18.50 73 ILE E CA 1
ATOM 10804 C C . ILE E 1 73 ? 121.675 133.161 87.385 1.00 18.50 73 ILE E C 1
ATOM 10805 O O . ILE E 1 73 ? 122.704 133.477 87.994 1.00 18.50 73 ILE E O 1
ATOM 10810 N N . ARG E 1 74 ? 120.464 133.189 87.933 1.00 16.72 74 ARG E N 1
ATOM 10811 C CA . ARG E 1 74 ? 120.263 133.575 89.322 1.00 16.72 74 ARG E CA 1
ATOM 10812 C C . ARG E 1 74 ? 120.718 132.461 90.256 1.00 16.72 74 ARG E C 1
ATOM 10813 O O . ARG E 1 74 ? 120.415 131.285 90.037 1.00 16.72 74 ARG E O 1
ATOM 10821 N N . TRP E 1 75 ? 121.452 132.838 91.308 1.00 14.33 75 TRP E N 1
ATOM 10822 C CA . TRP E 1 75 ? 121.909 131.862 92.284 1.00 14.33 75 TRP E CA 1
ATOM 10823 C C . TRP E 1 75 ? 121.146 132.014 93.599 1.00 14.33 75 TRP E C 1
ATOM 10824 O O . TRP E 1 75 ? 120.721 133.118 93.953 1.00 14.33 75 TRP E O 1
ATOM 10835 N N . PRO E 1 76 ? 120.952 130.921 94.346 1.00 13.42 76 PRO E N 1
ATOM 10836 C CA . PRO E 1 76 ? 120.189 130.972 95.615 1.00 13.42 76 PRO E CA 1
ATOM 10837 C C . PRO E 1 76 ? 120.986 131.526 96.795 1.00 13.42 76 PRO E C 1
ATOM 10838 O O . PRO E 1 76 ? 121.592 130.811 97.592 1.00 13.42 76 PRO E O 1
ATOM 10842 N N . ALA E 1 77 ? 120.990 132.852 96.910 1.00 12.04 77 ALA E N 1
ATOM 10843 C CA . ALA E 1 77 ? 121.683 133.508 98.011 1.00 12.04 77 ALA E CA 1
ATOM 10844 C C . ALA E 1 77 ? 121.009 133.188 99.341 1.00 12.04 77 ALA E C 1
ATOM 10845 O O . ALA E 1 77 ? 119.782 133.100 99.431 1.00 12.04 77 ALA E O 1
ATOM 10847 N N . PHE E 1 78 ? 121.824 133.016 100.381 1.00 11.53 78 PHE E N 1
ATOM 10848 C CA . PHE E 1 78 ? 121.337 132.690 101.713 1.00 11.53 78 PHE E CA 1
ATOM 10849 C C . PHE E 1 78 ? 122.165 133.440 102.747 1.00 11.53 78 PHE E C 1
ATOM 10850 O O . PHE E 1 78 ? 123.181 134.064 102.429 1.00 11.53 78 PHE E O 1
ATOM 10858 N N . THR E 1 79 ? 121.718 133.379 104.000 1.00 10.77 79 THR E N 1
ATOM 10859 C CA . THR E 1 79 ? 122.410 134.057 105.087 1.00 10.77 79 THR E CA 1
ATOM 10860 C C . THR E 1 79 ? 122.164 133.314 106.393 1.00 10.77 79 THR E C 1
ATOM 10861 O O . THR E 1 79 ? 121.182 132.582 106.542 1.00 10.77 79 THR E O 1
ATOM 10865 N N . TYR E 1 80 ? 123.079 133.513 107.341 1.00 10.07 80 TYR E N 1
ATOM 10866 C CA . TYR E 1 80 ? 122.927 133.008 108.703 1.00 10.07 80 TYR E CA 1
ATOM 10867 C C . TYR E 1 80 ? 122.230 134.086 109.527 1.00 10.07 80 TYR E C 1
ATOM 10868 O O . TYR E 1 80 ? 122.799 135.155 109.770 1.00 10.07 80 TYR E O 1
ATOM 10877 N N . HIS E 1 81 ? 120.996 133.805 109.952 1.00 10.26 81 HIS E N 1
ATOM 10878 C CA . HIS E 1 81 ? 120.162 134.841 110.557 1.00 10.26 81 HIS E CA 1
ATOM 10879 C C . HIS E 1 81 ? 120.722 135.318 111.893 1.00 10.26 81 HIS E C 1
ATOM 10880 O O . HIS E 1 81 ? 120.749 136.525 112.162 1.00 10.26 81 HIS E O 1
ATOM 10887 N N . ASN E 1 82 ? 121.172 134.396 112.744 1.00 8.05 82 ASN E N 1
ATOM 10888 C CA . ASN E 1 82 ? 121.622 134.739 114.087 1.00 8.05 82 ASN E CA 1
ATOM 10889 C C . ASN E 1 82 ? 123.143 134.790 114.207 1.00 8.05 82 ASN E C 1
ATOM 10890 O O . ASN E 1 82 ? 123.677 134.618 115.308 1.00 8.05 82 ASN E O 1
ATOM 10895 N N . GLN E 1 83 ? 123.847 135.024 113.103 1.00 9.27 83 GLN E N 1
ATOM 10896 C CA . GLN E 1 83 ? 125.297 135.148 113.150 1.00 9.27 83 GLN E CA 1
ATOM 10897 C C . GLN E 1 83 ? 125.707 136.461 113.808 1.00 9.27 83 GLN E C 1
ATOM 10898 O O . GLN E 1 83 ? 125.066 137.499 113.614 1.00 9.27 83 GLN E O 1
ATOM 10904 N N . GLN E 1 84 ? 126.780 136.412 114.595 1.00 8.03 84 GLN E N 1
ATOM 10905 C CA . GLN E 1 84 ? 127.353 137.593 115.226 1.00 8.03 84 GLN E CA 1
ATOM 10906 C C . GLN E 1 84 ? 128.826 137.693 114.863 1.00 8.03 84 GLN E C 1
ATOM 10907 O O . GLN E 1 84 ? 129.563 136.707 114.969 1.00 8.03 84 GLN E O 1
ATOM 10913 N N . GLY E 1 85 ? 129.252 138.880 114.440 1.00 9.59 85 GLY E N 1
ATOM 10914 C CA . GLY E 1 85 ? 130.653 139.116 114.154 1.00 9.59 85 GLY E CA 1
ATOM 10915 C C . GLY E 1 85 ? 131.093 138.566 112.807 1.00 9.59 85 GLY E C 1
ATOM 10916 O O . GLY E 1 85 ? 130.290 138.287 111.911 1.00 9.59 85 GLY E O 1
ATOM 10917 N N . ARG E 1 86 ? 132.408 138.413 112.675 1.00 12.99 86 ARG E N 1
ATOM 10918 C CA . ARG E 1 86 ? 133.021 137.956 111.436 1.00 12.99 86 ARG E CA 1
ATOM 10919 C C . ARG E 1 86 ? 133.124 136.436 111.417 1.00 12.99 86 ARG E C 1
ATOM 10920 O O . ARG E 1 86 ? 133.412 135.806 112.438 1.00 12.99 86 ARG E O 1
ATOM 10928 N N . MET E 1 87 ? 132.886 135.853 110.245 1.00 11.16 87 MET E N 1
ATOM 10929 C CA . MET E 1 87 ? 133.024 134.418 110.037 1.00 11.16 87 MET E CA 1
ATOM 10930 C C . MET E 1 87 ? 134.299 134.143 109.250 1.00 11.16 87 MET E C 1
ATOM 10931 O O . MET E 1 87 ? 134.510 134.721 108.178 1.00 11.16 87 MET E O 1
ATOM 10936 N N . ASP E 1 88 ? 135.142 133.262 109.782 1.00 11.95 88 ASP E N 1
ATOM 10937 C CA . ASP E 1 88 ? 136.415 132.915 109.163 1.00 11.95 88 ASP E CA 1
ATOM 10938 C C . ASP E 1 88 ? 136.236 131.659 108.320 1.00 11.95 88 ASP E C 1
ATOM 10939 O O . ASP E 1 88 ? 135.867 130.604 108.846 1.00 11.95 88 ASP E O 1
ATOM 10944 N N . PHE E 1 89 ? 136.505 131.772 107.022 1.00 11.34 89 PHE E N 1
ATOM 10945 C CA . PHE E 1 89 ? 136.353 130.667 106.087 1.00 11.34 89 PHE E CA 1
ATOM 10946 C C . PHE E 1 89 ? 137.692 129.975 105.866 1.00 11.34 89 PHE E C 1
ATOM 10947 O O . PHE E 1 89 ? 138.722 130.634 105.698 1.00 11.34 89 PHE E O 1
ATOM 10955 N N . GLN E 1 90 ? 137.669 128.643 105.869 1.00 11.96 90 GLN E N 1
ATOM 10956 C CA . GLN E 1 90 ? 138.855 127.845 105.581 1.00 11.96 90 GLN E CA 1
ATOM 10957 C C . GLN E 1 90 ? 138.828 127.224 104.191 1.00 11.96 90 GLN E C 1
ATOM 10958 O O . GLN E 1 90 ? 139.840 127.262 103.484 1.00 11.96 90 GLN E O 1
ATOM 10964 N N . ASN E 1 91 ? 137.698 126.648 103.781 1.00 11.51 91 ASN E N 1
ATOM 10965 C CA . ASN E 1 91 ? 137.570 126.037 102.466 1.00 11.51 91 ASN E CA 1
ATOM 10966 C C . ASN E 1 91 ? 136.250 126.448 101.831 1.00 11.51 91 ASN E C 1
ATOM 10967 O O . ASN E 1 91 ? 135.211 126.468 102.497 1.00 11.51 91 ASN E O 1
ATOM 10972 N N . ARG E 1 92 ? 136.299 126.772 100.538 1.00 14.11 92 ARG E N 1
ATOM 10973 C CA . ARG E 1 92 ? 135.107 127.072 99.741 1.00 14.11 92 ARG E CA 1
ATOM 10974 C C . ARG E 1 92 ? 135.342 126.467 98.359 1.00 14.11 92 ARG E C 1
ATOM 10975 O O . ARG E 1 92 ? 136.022 127.067 97.522 1.00 14.11 92 ARG E O 1
ATOM 10983 N N . LEU E 1 93 ? 134.778 125.283 98.123 1.00 14.46 93 LEU E N 1
ATOM 10984 C CA . LEU E 1 93 ? 135.062 124.499 96.931 1.00 14.46 93 LEU E CA 1
ATOM 10985 C C . LEU E 1 93 ? 133.797 124.301 96.104 1.00 14.46 93 LEU E C 1
ATOM 10986 O O . LEU E 1 93 ? 132.688 124.232 96.642 1.00 14.46 93 LEU E O 1
ATOM 10991 N N . ILE E 1 94 ? 133.979 124.208 94.787 1.00 15.54 94 ILE E N 1
ATOM 10992 C CA . ILE E 1 94 ? 132.885 124.052 93.835 1.00 15.54 94 ILE E CA 1
ATOM 10993 C C . ILE E 1 94 ? 133.189 122.862 92.934 1.00 15.54 94 ILE E C 1
ATOM 10994 O O . ILE E 1 94 ? 134.303 122.742 92.413 1.00 15.54 94 ILE E O 1
ATOM 10999 N N . SER E 1 95 ? 132.201 121.986 92.753 1.00 17.97 95 SER E N 1
ATOM 11000 C CA . SER E 1 95 ? 132.310 120.844 91.854 1.00 17.97 95 SER E CA 1
ATOM 11001 C C . SER E 1 95 ? 131.073 120.791 90.971 1.00 17.97 95 SER E C 1
ATOM 11002 O O . SER E 1 95 ? 129.949 120.921 91.465 1.00 17.97 95 SER E O 1
ATOM 11005 N N . LEU E 1 96 ? 131.281 120.598 89.669 1.00 20.17 96 LEU E N 1
ATOM 11006 C CA . LEU E 1 96 ? 130.198 120.590 88.691 1.00 20.17 96 LEU E CA 1
ATOM 11007 C C . LEU E 1 96 ? 130.245 119.299 87.887 1.00 20.17 96 LEU E C 1
ATOM 11008 O O . LEU E 1 96 ? 131.315 118.886 87.431 1.00 20.17 96 LEU E O 1
ATOM 11013 N N . SER E 1 97 ? 129.086 118.672 87.712 1.00 23.01 97 SER E N 1
ATOM 11014 C CA . SER E 1 97 ? 128.959 117.457 86.922 1.00 23.01 97 SER E CA 1
ATOM 11015 C C . SER E 1 97 ? 128.441 117.782 85.524 1.00 23.01 97 SER E C 1
ATOM 11016 O O . SER E 1 97 ? 128.028 118.905 85.229 1.00 23.01 97 SER E O 1
ATOM 11019 N N . GLU E 1 98 ? 128.465 116.767 84.654 1.00 29.04 98 GLU E N 1
ATOM 11020 C CA . GLU E 1 98 ? 128.071 116.974 83.265 1.00 29.04 98 GLU E CA 1
ATOM 11021 C C . GLU E 1 98 ? 126.585 117.276 83.125 1.00 29.04 98 GLU E C 1
ATOM 11022 O O . GLU E 1 98 ? 126.183 117.967 82.182 1.00 29.04 98 GLU E O 1
ATOM 11028 N N . ASP E 1 99 ? 125.755 116.774 84.039 1.00 23.99 99 ASP E N 1
ATOM 11029 C CA . ASP E 1 99 ? 124.317 117.000 83.958 1.00 23.99 99 ASP E CA 1
ATOM 11030 C C . ASP E 1 99 ? 123.889 118.336 84.553 1.00 23.99 99 ASP E C 1
ATOM 11031 O O . ASP E 1 99 ? 122.699 118.664 84.499 1.00 23.99 99 ASP E O 1
ATOM 11036 N N . GLY E 1 100 ? 124.816 119.109 85.109 1.00 21.12 100 GLY E N 1
ATOM 11037 C CA . GLY E 1 100 ? 124.499 120.404 85.672 1.00 21.12 100 GLY E CA 1
ATOM 11038 C C . GLY E 1 100 ? 124.333 120.448 87.174 1.00 21.12 100 GLY E C 1
ATOM 11039 O O . GLY E 1 100 ? 123.910 121.484 87.699 1.00 21.12 100 GLY E O 1
ATOM 11040 N N . THR E 1 101 ? 124.647 119.365 87.881 1.00 19.55 101 THR E N 1
ATOM 11041 C CA . THR E 1 101 ? 124.534 119.347 89.333 1.00 19.55 101 THR E CA 1
ATOM 11042 C C . THR E 1 101 ? 125.751 120.018 89.958 1.00 19.55 101 THR E C 1
ATOM 11043 O O . THR E 1 101 ? 126.893 119.698 89.612 1.00 19.55 101 THR E O 1
ATOM 11047 N N . VAL E 1 102 ? 125.505 120.947 90.878 1.00 17.26 102 VAL E N 1
ATOM 11048 C CA . VAL E 1 102 ? 126.555 121.711 91.541 1.00 17.26 102 VAL E CA 1
ATOM 11049 C C . VAL E 1 102 ? 126.660 121.242 92.985 1.00 17.26 102 VAL E C 1
ATOM 11050 O O . VAL E 1 102 ? 125.643 121.120 93.679 1.00 17.26 102 VAL E O 1
ATOM 11054 N N . MET E 1 103 ? 127.884 120.975 93.432 1.00 17.76 103 MET E N 1
ATOM 11055 C CA . MET E 1 103 ? 128.160 120.564 94.802 1.00 17.76 103 MET E CA 1
ATOM 11056 C C . MET E 1 103 ? 129.062 121.600 95.458 1.00 17.76 103 MET E C 1
ATOM 11057 O O . MET E 1 103 ? 130.078 121.998 94.879 1.00 17.76 103 MET E O 1
ATOM 11062 N N . TYR E 1 104 ? 128.689 122.033 96.662 1.00 14.38 104 TYR E N 1
ATOM 11063 C CA . TYR E 1 104 ? 129.370 123.117 97.355 1.00 14.38 104 TYR E CA 1
ATOM 11064 C C . TYR E 1 104 ? 129.731 122.688 98.770 1.00 14.38 104 TYR E C 1
ATOM 11065 O O . TYR E 1 104 ? 128.944 122.021 99.447 1.00 14.38 104 TYR E O 1
ATOM 11074 N N . LEU E 1 105 ? 130.928 123.075 99.208 1.00 13.52 105 LEU E N 1
ATOM 11075 C CA . LEU E 1 105 ? 131.422 122.775 100.546 1.00 13.52 105 LEU E CA 1
ATOM 11076 C C . LEU E 1 105 ? 131.946 124.052 101.186 1.00 13.52 105 LEU E C 1
ATOM 11077 O O . LEU E 1 105 ? 132.596 124.866 100.525 1.00 13.52 105 LEU E O 1
ATOM 11082 N N . GLU E 1 106 ? 131.668 124.218 102.479 1.00 12.56 106 GLU E N 1
ATOM 11083 C CA . GLU E 1 106 ? 132.069 125.421 103.201 1.00 12.56 106 GLU E CA 1
ATOM 11084 C C . GLU E 1 106 ? 132.457 125.046 104.623 1.00 12.56 106 GLU E C 1
ATOM 11085 O O . GLU E 1 106 ? 131.667 124.422 105.336 1.00 12.56 106 GLU E O 1
ATOM 11091 N N . ARG E 1 107 ? 133.668 125.428 105.026 1.00 11.39 107 ARG E N 1
ATOM 11092 C CA . ARG E 1 107 ? 134.163 125.235 106.383 1.00 11.39 107 ARG E CA 1
ATOM 11093 C C . ARG E 1 107 ? 134.373 126.597 107.030 1.00 11.39 107 ARG E C 1
ATOM 11094 O O . ARG E 1 107 ? 134.936 127.505 106.409 1.00 11.39 107 ARG E O 1
ATOM 11102 N N . PHE E 1 108 ? 133.926 126.743 108.276 1.00 8.89 108 PHE E N 1
ATOM 11103 C CA . PHE E 1 108 ? 133.905 128.055 108.905 1.00 8.89 108 PHE E CA 1
ATOM 11104 C C . PHE E 1 108 ? 134.014 127.925 110.419 1.00 8.89 108 PHE E C 1
ATOM 11105 O O . PHE E 1 108 ? 133.814 126.852 110.995 1.00 8.89 108 PHE E O 1
ATOM 11113 N N . THR E 1 109 ? 134.343 129.049 111.054 1.00 9.93 109 THR E N 1
ATOM 11114 C CA . THR E 1 109 ? 134.261 129.227 112.498 1.00 9.93 109 THR E CA 1
ATOM 11115 C C . THR E 1 109 ? 133.561 130.553 112.761 1.00 9.93 109 THR E C 1
ATOM 11116 O O . THR E 1 109 ? 133.921 131.570 112.160 1.00 9.93 109 THR E O 1
ATOM 11120 N N . SER E 1 110 ? 132.570 130.548 113.650 1.00 7.25 110 SER E N 1
ATOM 11121 C CA . SER E 1 110 ? 131.765 131.743 113.869 1.00 7.25 110 SER E CA 1
ATOM 11122 C C . SER E 1 110 ? 131.072 131.654 115.224 1.00 7.25 110 SER E C 1
ATOM 11123 O O . SER E 1 110 ? 131.051 130.605 115.870 1.00 7.25 110 SER E O 1
ATOM 11126 N N . THR E 1 111 ? 130.502 132.784 115.638 1.00 8.75 111 THR E N 1
ATOM 11127 C CA . THR E 1 111 ? 129.752 132.906 116.882 1.00 8.75 111 THR E CA 1
ATOM 11128 C C . THR E 1 111 ? 128.287 133.180 116.564 1.00 8.75 111 THR E C 1
ATOM 11129 O O . THR E 1 111 ? 127.975 133.886 115.600 1.00 8.75 111 THR E O 1
ATOM 11133 N N . PHE E 1 112 ? 127.388 132.620 117.375 1.00 7.43 112 PHE E N 1
ATOM 11134 C CA . PHE E 1 112 ? 125.955 132.730 117.145 1.00 7.43 112 PHE E CA 1
ATOM 11135 C C . PHE E 1 112 ? 125.243 133.172 118.417 1.00 7.43 112 PHE E C 1
ATOM 11136 O O . PHE E 1 112 ? 125.679 132.872 119.532 1.00 7.43 112 PHE E O 1
ATOM 11144 N N . GLN E 1 113 ? 124.136 133.887 118.233 1.00 8.32 113 GLN E N 1
ATOM 11145 C CA . GLN E 1 113 ? 123.334 134.382 119.344 1.00 8.32 113 GLN E CA 1
ATOM 11146 C C . GLN E 1 113 ? 122.521 133.255 119.975 1.00 8.32 113 GLN E C 1
ATOM 11147 O O . GLN E 1 113 ? 122.083 132.320 119.298 1.00 8.32 113 GLN E O 1
ATOM 11153 N N . ALA E 1 114 ? 122.321 133.355 121.290 1.00 10.13 114 ALA E N 1
ATOM 11154 C CA . ALA E 1 114 ? 121.516 132.398 122.053 1.00 10.13 114 ALA E CA 1
ATOM 11155 C C . ALA E 1 114 ? 120.504 133.169 122.890 1.00 10.13 114 ALA E C 1
ATOM 11156 O O . ALA E 1 114 ? 120.712 133.394 124.091 1.00 10.13 114 ALA E O 1
ATOM 11158 N N . PRO E 1 115 ? 119.390 133.591 122.290 1.00 10.64 115 PRO E N 1
ATOM 11159 C CA . PRO E 1 115 ? 118.402 134.401 123.012 1.00 10.64 115 PRO E CA 1
ATOM 11160 C C . PRO E 1 115 ? 117.403 133.607 123.841 1.00 10.64 115 PRO E C 1
ATOM 11161 O O . PRO E 1 115 ? 116.449 134.201 124.351 1.00 10.64 115 PRO E O 1
ATOM 11165 N N . ALA E 1 116 ? 117.583 132.297 123.994 1.00 13.61 116 ALA E N 1
ATOM 11166 C CA . ALA E 1 116 ? 116.639 131.457 124.720 1.00 13.61 116 ALA E CA 1
ATOM 11167 C C . ALA E 1 116 ? 117.107 131.114 126.129 1.00 13.61 116 ALA E C 1
ATOM 11168 O O . ALA E 1 116 ? 116.535 130.215 126.756 1.00 13.61 116 ALA E O 1
ATOM 11170 N N . PHE E 1 117 ? 118.129 131.798 126.638 1.00 15.47 117 PHE E N 1
ATOM 11171 C CA . PHE E 1 117 ? 118.662 131.481 127.958 1.00 15.47 117 PHE E CA 1
ATOM 11172 C C . PHE E 1 117 ? 117.647 131.786 129.053 1.00 15.47 117 PHE E C 1
ATOM 11173 O O . PHE E 1 117 ? 116.888 132.756 128.973 1.00 15.47 117 PHE E O 1
ATOM 11181 N N . ASP E 1 118 ? 117.640 130.941 130.084 1.00 17.58 118 ASP E N 1
ATOM 11182 C CA . ASP E 1 118 ? 116.793 131.136 131.257 1.00 17.58 118 ASP E CA 1
ATOM 11183 C C . ASP E 1 118 ? 117.552 130.629 132.473 1.00 17.58 118 ASP E C 1
ATOM 11184 O O . ASP E 1 118 ? 117.893 129.445 132.538 1.00 17.58 118 ASP E O 1
ATOM 11189 N N . PHE E 1 119 ? 117.816 131.519 133.432 1.00 18.16 119 PHE E N 1
ATOM 11190 C CA . PHE E 1 119 ? 118.651 131.205 134.586 1.00 18.16 119 PHE E CA 1
ATOM 11191 C C . PHE E 1 119 ? 117.850 131.057 135.875 1.00 18.16 119 PHE E C 1
ATOM 11192 O O . PHE E 1 119 ? 118.425 131.129 136.966 1.00 18.16 119 PHE E O 1
ATOM 11200 N N . ARG E 1 120 ? 116.533 130.854 135.778 1.00 19.35 120 ARG E N 1
ATOM 11201 C CA . ARG E 1 120 ? 115.709 130.769 136.980 1.00 19.35 120 ARG E CA 1
ATOM 11202 C C . ARG E 1 120 ? 116.067 129.551 137.824 1.00 19.35 120 ARG E C 1
ATOM 11203 O O . ARG E 1 120 ? 116.057 129.623 139.059 1.00 19.35 120 ARG E O 1
ATOM 11211 N N . LEU E 1 121 ? 116.386 128.429 137.186 1.00 17.81 121 LEU E N 1
ATOM 11212 C CA . LEU E 1 121 ? 116.726 127.200 137.889 1.00 17.81 121 LEU E CA 1
ATOM 11213 C C . LEU E 1 121 ? 118.230 126.976 137.995 1.00 17.81 121 LEU E C 1
ATOM 11214 O O . LEU E 1 121 ? 118.656 125.856 138.292 1.00 17.81 121 LEU E O 1
ATOM 11219 N N . PHE E 1 122 ? 119.034 128.007 137.759 1.00 18.20 122 PHE E N 1
ATOM 11220 C CA . PHE E 1 122 ? 120.481 127.872 137.858 1.00 18.20 122 PHE E CA 1
ATOM 11221 C C . PHE E 1 122 ? 120.870 127.442 139.272 1.00 18.20 122 PHE E C 1
ATOM 11222 O O . PHE E 1 122 ? 120.333 127.972 140.251 1.00 18.20 122 PHE E O 1
ATOM 11230 N N . PRO E 1 123 ? 121.804 126.486 139.422 1.00 18.34 123 PRO E N 1
ATOM 11231 C CA . PRO E 1 123 ? 122.540 125.800 138.353 1.00 18.34 123 PRO E CA 1
ATOM 11232 C C . PRO E 1 123 ? 121.917 124.484 137.877 1.00 18.34 123 PRO E C 1
ATOM 11233 O O . PRO E 1 123 ? 122.612 123.684 137.250 1.00 18.34 123 PRO E O 1
ATOM 11237 N N . PHE E 1 124 ? 120.635 124.260 138.168 1.00 18.62 124 PHE E N 1
ATOM 11238 C CA . PHE E 1 124 ? 119.929 123.058 137.738 1.00 18.62 124 PHE E CA 1
ATOM 11239 C C . PHE E 1 124 ? 119.139 123.285 136.453 1.00 18.62 124 PHE E C 1
ATOM 11240 O O . PHE E 1 124 ? 118.071 122.692 136.267 1.00 18.62 124 PHE E O 1
ATOM 11248 N N . ASP E 1 125 ? 119.642 124.133 135.563 1.00 17.67 125 ASP E N 1
ATOM 11249 C CA . ASP E 1 125 ? 118.918 124.558 134.377 1.00 17.67 125 ASP E CA 1
ATOM 11250 C C . ASP E 1 125 ? 119.291 123.718 133.159 1.00 17.67 125 ASP E C 1
ATOM 11251 O O . ASP E 1 125 ? 120.335 123.064 133.115 1.00 17.67 125 ASP E O 1
ATOM 11256 N N . ASN E 1 126 ? 118.408 123.751 132.161 1.00 16.84 126 ASN E N 1
ATOM 11257 C CA . ASN E 1 126 ? 118.627 123.121 130.866 1.00 16.84 126 ASN E CA 1
ATOM 11258 C C . ASN E 1 126 ? 118.314 124.145 129.786 1.00 16.84 126 ASN E C 1
ATOM 11259 O O . ASN E 1 126 ? 117.300 124.846 129.871 1.00 16.84 126 ASN E O 1
ATOM 11264 N N . GLN E 1 127 ? 119.175 124.233 128.775 1.00 14.68 127 GLN E N 1
ATOM 11265 C CA . GLN E 1 127 ? 119.109 125.307 127.796 1.00 14.68 127 GLN E CA 1
ATOM 11266 C C . GLN E 1 127 ? 118.952 124.756 126.385 1.00 14.68 127 GLN E C 1
ATOM 11267 O O . GLN E 1 127 ? 119.167 123.569 126.124 1.00 14.68 127 GLN E O 1
ATOM 11273 N N . LEU E 1 128 ? 118.571 125.648 125.471 1.00 13.32 128 LEU E N 1
ATOM 11274 C CA . LEU E 1 128 ? 118.352 125.328 124.069 1.00 13.32 128 LEU E CA 1
ATOM 11275 C C . LEU E 1 128 ? 119.226 126.216 123.192 1.00 13.32 128 LEU E C 1
ATOM 11276 O O . LEU E 1 128 ? 119.359 127.417 123.446 1.00 13.32 128 LEU E O 1
ATOM 11281 N N . PHE E 1 129 ? 119.818 125.620 122.158 1.00 11.59 129 PHE E N 1
ATOM 11282 C CA . PHE E 1 129 ? 120.648 126.336 121.200 1.00 11.59 129 PHE E CA 1
ATOM 11283 C C . PHE E 1 129 ? 120.216 125.968 119.788 1.00 11.59 129 PHE E C 1
ATOM 11284 O O . PHE E 1 129 ? 119.792 124.838 119.530 1.00 11.59 129 PHE E O 1
ATOM 11292 N N . PHE E 1 130 ? 120.331 126.927 118.870 1.00 9.33 130 PHE E N 1
ATOM 11293 C CA . PHE E 1 130 ? 119.887 126.705 117.500 1.00 9.33 130 PHE E CA 1
ATOM 11294 C C . PHE E 1 130 ? 120.706 127.548 116.534 1.00 9.33 130 PHE E C 1
ATOM 11295 O O . PHE E 1 130 ? 121.341 128.535 116.916 1.00 9.33 130 PHE E O 1
ATOM 11303 N N . ILE E 1 131 ? 120.682 127.137 115.267 1.00 8.83 131 ILE E N 1
ATOM 11304 C CA . ILE E 1 131 ? 121.281 127.877 114.160 1.00 8.83 131 ILE E CA 1
ATOM 11305 C C . ILE E 1 131 ? 120.260 127.942 113.033 1.00 8.83 131 ILE E C 1
ATOM 11306 O O . ILE E 1 131 ? 119.680 126.916 112.657 1.00 8.83 131 ILE E O 1
ATOM 11311 N N . HIS E 1 132 ? 120.042 129.139 112.493 1.00 9.57 132 HIS E N 1
ATOM 11312 C CA . HIS E 1 132 ? 119.040 129.368 111.459 1.00 9.57 132 HIS E CA 1
ATOM 11313 C C . HIS E 1 132 ? 119.715 129.727 110.141 1.00 9.57 132 HIS E C 1
ATOM 11314 O O . HIS E 1 132 ? 120.617 130.571 110.109 1.00 9.57 132 HIS E O 1
ATOM 11321 N N . VAL E 1 133 ? 119.272 129.088 109.061 1.00 9.80 133 VAL E N 1
ATOM 11322 C CA . VAL E 1 133 ? 119.718 129.397 107.706 1.00 9.80 133 VAL E CA 1
ATOM 11323 C C . VAL E 1 133 ? 118.497 129.840 106.912 1.00 9.80 133 VAL E C 1
ATOM 11324 O O . VAL E 1 133 ? 117.515 129.095 106.811 1.00 9.80 133 VAL E O 1
ATOM 11328 N N . ASP E 1 134 ? 118.558 131.042 106.345 1.00 11.53 134 ASP E N 1
ATOM 11329 C CA . ASP E 1 134 ? 117.417 131.661 105.684 1.00 11.53 134 ASP E CA 1
ATOM 11330 C C . ASP E 1 134 ? 117.719 131.910 104.213 1.00 11.53 134 ASP E C 1
ATOM 11331 O O . ASP E 1 134 ? 118.824 132.329 103.856 1.00 11.53 134 ASP E O 1
ATOM 11336 N N . SER E 1 135 ? 116.727 131.651 103.365 1.00 12.01 135 SER E N 1
ATOM 11337 C CA . SER E 1 135 ? 116.812 131.964 101.946 1.00 12.01 135 SER E CA 1
ATOM 11338 C C . SER E 1 135 ? 116.310 133.380 101.696 1.00 12.01 135 SER E C 1
ATOM 11339 O O . SER E 1 135 ? 115.309 133.809 102.276 1.00 12.01 135 SER E O 1
ATOM 11342 N N . ILE E 1 136 ? 117.013 134.104 100.827 1.00 12.98 136 ILE E N 1
ATOM 11343 C CA . ILE E 1 136 ? 116.649 135.490 100.547 1.00 12.98 136 ILE E CA 1
ATOM 11344 C C . ILE E 1 136 ? 115.478 135.558 99.574 1.00 12.98 136 ILE E C 1
ATOM 11345 O O . ILE E 1 136 ? 114.516 136.305 99.789 1.00 12.98 136 ILE E O 1
ATOM 11350 N N . PHE E 1 137 ? 115.539 134.785 98.491 1.00 13.23 137 PHE E N 1
ATOM 11351 C CA . PHE E 1 137 ? 114.484 134.812 97.493 1.00 13.23 137 PHE E CA 1
ATOM 11352 C C . PHE E 1 137 ? 113.261 134.028 97.971 1.00 13.23 137 PHE E C 1
ATOM 11353 O O . PHE E 1 137 ? 113.388 133.083 98.754 1.00 13.23 137 PHE E O 1
ATOM 11361 N N . PRO E 1 138 ? 112.067 134.406 97.518 1.00 14.46 138 PRO E N 1
ATOM 11362 C CA . PRO E 1 138 ? 110.846 133.737 97.987 1.00 14.46 138 PRO E CA 1
ATOM 11363 C C . PRO E 1 138 ? 110.739 132.313 97.458 1.00 14.46 138 PRO E C 1
ATOM 11364 O O . PRO E 1 138 ? 111.516 131.861 96.615 1.00 14.46 138 PRO E O 1
ATOM 11368 N N . GLN E 1 139 ? 109.736 131.599 97.978 1.00 14.94 139 GLN E N 1
ATOM 11369 C CA . GLN E 1 139 ? 109.578 130.176 97.695 1.00 14.94 139 GLN E CA 1
ATOM 11370 C C . GLN E 1 139 ? 109.084 129.885 96.285 1.00 14.94 139 GLN E C 1
ATOM 11371 O O . GLN E 1 139 ? 109.114 128.721 95.872 1.00 14.94 139 GLN E O 1
ATOM 11377 N N . HIS E 1 140 ? 108.631 130.889 95.536 1.00 15.63 140 HIS E N 1
ATOM 11378 C CA . HIS E 1 140 ? 108.226 130.644 94.158 1.00 15.63 140 HIS E CA 1
ATOM 11379 C C . HIS E 1 140 ? 109.408 130.611 93.200 1.00 15.63 140 HIS E C 1
ATOM 11380 O O . HIS E 1 140 ? 109.211 130.387 92.001 1.00 15.63 140 HIS E O 1
ATOM 11387 N N . LEU E 1 141 ? 110.625 130.825 93.701 1.00 14.90 141 LEU E N 1
ATOM 11388 C CA . LEU E 1 141 ? 111.848 130.694 92.919 1.00 14.90 141 LEU E CA 1
ATOM 11389 C C . LEU E 1 141 ? 112.718 129.536 93.386 1.00 14.90 141 LEU E C 1
ATOM 11390 O O . LEU E 1 141 ? 113.221 128.769 92.560 1.00 14.90 141 LEU E O 1
ATOM 11395 N N . PHE E 1 142 ? 112.912 129.389 94.697 1.00 14.03 142 PHE E N 1
ATOM 11396 C CA . PHE E 1 142 ? 113.717 128.309 95.250 1.00 14.03 142 PHE E CA 1
ATOM 11397 C C . PHE E 1 142 ? 113.003 127.697 96.446 1.00 14.03 142 PHE E C 1
ATOM 11398 O O . PHE E 1 142 ? 112.249 128.372 97.152 1.00 14.03 142 PHE E O 1
ATOM 11406 N N . ARG E 1 143 ? 113.252 126.407 96.671 1.00 15.97 143 ARG E N 1
ATOM 11407 C CA . ARG E 1 143 ? 112.701 125.680 97.807 1.00 15.97 143 ARG E CA 1
ATOM 11408 C C . ARG E 1 143 ? 113.804 124.861 98.461 1.00 15.97 143 ARG E C 1
ATOM 11409 O O . ARG E 1 143 ? 114.568 124.181 97.770 1.00 15.97 143 ARG E O 1
ATOM 11417 N N . PHE E 1 144 ? 113.884 124.926 99.788 1.00 13.56 144 PHE E N 1
ATOM 11418 C CA . PHE E 1 144 ? 114.879 124.162 100.526 1.00 13.56 144 PHE E CA 1
ATOM 11419 C C . PHE E 1 144 ? 114.412 122.729 100.756 1.00 13.56 144 PHE E C 1
ATOM 11420 O O . PHE E 1 144 ? 113.224 122.462 100.953 1.00 13.56 144 PHE E O 1
ATOM 11428 N N . GLN E 1 145 ? 115.371 121.805 100.731 1.00 14.88 145 GLN E N 1
ATOM 11429 C CA . GLN E 1 145 ? 115.125 120.402 101.027 1.00 14.88 145 GLN E CA 1
ATOM 11430 C C . GLN E 1 145 ? 116.214 119.896 101.962 1.00 14.88 145 GLN E C 1
ATOM 11431 O O . GLN E 1 145 ? 117.312 120.454 102.028 1.00 14.88 145 GLN E O 1
ATOM 11437 N N . GLU E 1 146 ? 115.898 118.830 102.692 1.00 16.41 146 GLU E N 1
ATOM 11438 C CA . GLU E 1 146 ? 116.801 118.285 103.699 1.00 16.41 146 GLU E CA 1
ATOM 11439 C C . GLU E 1 146 ? 117.696 117.218 103.078 1.00 16.41 146 GLU E C 1
ATOM 11440 O O . GLU E 1 146 ? 117.206 116.191 102.598 1.00 16.41 146 GLU E O 1
ATOM 11446 N N . MET E 1 147 ? 119.003 117.465 103.091 1.00 16.55 147 MET E N 1
ATOM 11447 C CA . MET E 1 147 ? 119.964 116.449 102.686 1.00 16.55 147 MET E CA 1
ATOM 11448 C C . MET E 1 147 ? 120.009 115.333 103.722 1.00 16.55 147 MET E C 1
ATOM 11449 O O . MET E 1 147 ? 119.940 115.582 104.929 1.00 16.55 147 MET E O 1
ATOM 11454 N N . GLN E 1 148 ? 120.128 114.097 103.248 1.00 20.60 148 GLN E N 1
ATOM 11455 C CA . GLN E 1 148 ? 120.065 112.923 104.106 1.00 20.60 148 GLN E CA 1
ATOM 11456 C C . GLN E 1 148 ? 121.463 112.409 104.427 1.00 20.60 148 GLN E C 1
ATOM 11457 O O . GLN E 1 148 ? 122.338 112.367 103.558 1.00 20.60 148 GLN E O 1
ATOM 11463 N N . GLY E 1 149 ? 121.664 112.019 105.685 1.00 18.71 149 GLY E N 1
ATOM 11464 C CA . GLY E 1 149 ? 122.882 111.351 106.098 1.00 18.71 149 GLY E CA 1
ATOM 11465 C C . GLY E 1 149 ? 124.063 112.244 106.401 1.00 18.71 149 GLY E C 1
ATOM 11466 O O . GLY E 1 149 ? 125.185 111.735 106.509 1.00 18.71 149 GLY E O 1
ATOM 11467 N N . PHE E 1 150 ? 123.862 113.550 106.541 1.00 13.94 150 PHE E N 1
ATOM 11468 C CA . PHE E 1 150 ? 124.967 114.465 106.802 1.00 13.94 150 PHE E CA 1
ATOM 11469 C C . PHE E 1 150 ? 124.791 115.293 108.064 1.00 13.94 150 PHE E C 1
ATOM 11470 O O . PHE E 1 150 ? 125.767 115.518 108.784 1.00 13.94 150 PHE E O 1
ATOM 11478 N N . SER E 1 151 ? 123.578 115.756 108.352 1.00 13.05 151 SER E N 1
ATOM 11479 C CA . SER E 1 151 ? 123.366 116.670 109.465 1.00 13.05 151 SER E CA 1
ATOM 11480 C C . SER E 1 151 ? 123.504 115.958 110.807 1.00 13.05 151 SER E C 1
ATOM 11481 O O . SER E 1 151 ? 123.168 114.779 110.952 1.00 13.05 151 SER E O 1
ATOM 11484 N N . GLY E 1 152 ? 124.001 116.691 111.793 1.00 13.09 152 GLY E N 1
ATOM 11485 C CA . GLY E 1 152 ? 124.152 116.174 113.138 1.00 13.09 152 GLY E CA 1
ATOM 11486 C C . GLY E 1 152 ? 125.301 116.864 113.848 1.00 13.09 152 GLY E C 1
ATOM 11487 O O . GLY E 1 152 ? 125.777 117.910 113.415 1.00 13.09 152 GLY E O 1
ATOM 11488 N N . LEU E 1 153 ? 125.729 116.250 114.948 1.00 14.25 153 LEU E N 1
ATOM 11489 C CA . LEU E 1 153 ? 126.844 116.738 115.746 1.00 14.25 153 LEU E CA 1
ATOM 11490 C C . LEU E 1 153 ? 127.946 115.688 115.788 1.00 14.25 153 LEU E C 1
ATOM 11491 O O . LEU E 1 153 ? 127.689 114.487 115.663 1.00 14.25 153 LEU E O 1
ATOM 11496 N N . GLY E 1 154 ? 129.181 116.153 115.965 1.00 16.01 154 GLY E N 1
ATOM 11497 C CA . GLY E 1 154 ? 130.327 115.272 115.999 1.00 16.01 154 GLY E CA 1
ATOM 11498 C C . GLY E 1 154 ? 130.490 114.570 117.334 1.00 16.01 154 GLY E C 1
ATOM 11499 O O . GLY E 1 154 ? 129.702 114.731 118.266 1.00 16.01 154 GLY E O 1
ATOM 11500 N N . ASP E 1 155 ? 131.551 113.769 117.418 1.00 22.84 155 ASP E N 1
ATOM 11501 C CA . ASP E 1 155 ? 131.856 112.992 118.613 1.00 22.84 155 ASP E CA 1
ATOM 11502 C C . ASP E 1 155 ? 132.842 113.685 119.543 1.00 22.84 155 ASP E C 1
ATOM 11503 O O . ASP E 1 155 ? 132.656 113.659 120.762 1.00 22.84 155 ASP E O 1
ATOM 11508 N N . GLN E 1 156 ? 133.890 114.305 118.997 1.00 20.02 156 GLN E N 1
ATOM 11509 C CA . GLN E 1 156 ? 134.902 114.990 119.801 1.00 20.02 156 GLN E CA 1
ATOM 11510 C C . GLN E 1 156 ? 134.574 116.482 119.824 1.00 20.02 156 GLN E C 1
ATOM 11511 O O . GLN E 1 156 ? 135.204 117.299 119.152 1.00 20.02 156 GLN E O 1
ATOM 11517 N N . LEU E 1 157 ? 133.565 116.835 120.624 1.00 15.16 157 LEU E N 1
ATOM 11518 C CA . LEU E 1 157 ? 133.153 118.231 120.731 1.00 15.16 157 LEU E CA 1
ATOM 11519 C C . LEU E 1 157 ? 134.141 119.050 121.554 1.00 15.16 157 LEU E C 1
ATOM 11520 O O . LEU E 1 157 ? 134.384 120.223 121.247 1.00 15.16 157 LEU E O 1
ATOM 11525 N N . GLY E 1 158 ? 134.717 118.456 122.597 1.00 16.51 158 GLY E N 1
ATOM 11526 C CA . GLY E 1 158 ? 135.678 119.138 123.435 1.00 16.51 158 GLY E CA 1
ATOM 11527 C C . GLY E 1 158 ? 135.097 119.947 124.575 1.00 16.51 158 GLY E C 1
ATOM 11528 O O . GLY E 1 158 ? 135.860 120.598 125.300 1.00 16.51 158 GLY E O 1
ATOM 11529 N N . GLU E 1 159 ? 133.779 119.931 124.761 1.00 18.00 159 GLU E N 1
ATOM 11530 C CA . GLU E 1 159 ? 133.159 120.658 125.860 1.00 18.00 159 GLU E CA 1
ATOM 11531 C C . GLU E 1 159 ? 133.276 119.853 127.149 1.00 18.00 159 GLU E C 1
ATOM 11532 O O . GLU E 1 159 ? 133.035 118.641 127.160 1.00 18.00 159 GLU E O 1
ATOM 11538 N N . GLU E 1 160 ? 133.647 120.529 128.236 1.00 18.76 160 GLU E N 1
ATOM 11539 C CA . GLU E 1 160 ? 133.870 119.870 129.517 1.00 18.76 160 GLU E CA 1
ATOM 11540 C C . GLU E 1 160 ? 132.714 120.025 130.493 1.00 18.76 160 GLU E C 1
ATOM 11541 O O . GLU E 1 160 ? 132.486 119.127 131.310 1.00 18.76 160 GLU E O 1
ATOM 11547 N N . GLU E 1 161 ? 131.979 121.135 130.435 1.00 19.39 161 GLU E N 1
ATOM 11548 C CA . GLU E 1 161 ? 130.931 121.413 131.410 1.00 19.39 161 GLU E CA 1
ATOM 11549 C C . GLU E 1 161 ? 129.540 120.997 130.950 1.00 19.39 161 GLU E C 1
ATOM 11550 O O . GLU E 1 161 ? 128.736 120.556 131.777 1.00 19.39 161 GLU E O 1
ATOM 11556 N N . TRP E 1 162 ? 129.236 121.115 129.661 1.00 15.77 162 TRP E N 1
ATOM 11557 C CA . TRP E 1 162 ? 127.899 120.853 129.149 1.00 15.77 162 TRP E CA 1
ATOM 11558 C C . TRP E 1 162 ? 127.816 119.471 128.514 1.00 15.77 162 TRP E C 1
ATOM 11559 O O . TRP E 1 162 ? 128.770 118.991 127.897 1.00 15.77 162 TRP E O 1
ATOM 11570 N N . ILE E 1 163 ? 126.657 118.832 128.676 1.00 16.60 163 ILE E N 1
ATOM 11571 C CA . ILE E 1 163 ? 126.384 117.513 128.115 1.00 16.60 163 ILE E CA 1
ATOM 11572 C C . ILE E 1 163 ? 125.175 117.626 127.199 1.00 16.60 163 ILE E C 1
ATOM 11573 O O . ILE E 1 163 ? 124.111 118.091 127.624 1.00 16.60 163 ILE E O 1
ATOM 11578 N N . VAL E 1 164 ? 125.333 117.188 125.953 1.00 16.90 164 VAL E N 1
ATOM 11579 C CA . VAL E 1 164 ? 124.258 117.263 124.967 1.00 16.90 164 VAL E CA 1
ATOM 11580 C C . VAL E 1 164 ? 123.271 116.129 125.208 1.00 16.90 164 VAL E C 1
ATOM 11581 O O . VAL E 1 164 ? 123.663 114.993 125.504 1.00 16.90 164 VAL E O 1
ATOM 11585 N N . THR E 1 165 ? 121.980 116.433 125.085 1.00 18.45 165 THR E N 1
ATOM 11586 C CA . THR E 1 165 ? 120.919 115.461 125.323 1.00 18.45 165 THR E CA 1
ATOM 11587 C C . THR E 1 165 ? 120.204 115.004 124.060 1.00 18.45 165 THR E C 1
ATOM 11588 O O . THR E 1 165 ? 119.920 113.812 123.922 1.00 18.45 165 THR E O 1
ATOM 11592 N N . GLU E 1 166 ? 119.905 115.909 123.130 1.00 19.22 166 GLU E N 1
ATOM 11593 C CA . GLU E 1 166 ? 119.197 115.530 121.913 1.00 19.22 166 GLU E CA 1
ATOM 11594 C C . GLU E 1 166 ? 119.510 116.532 120.813 1.00 19.22 166 GLU E C 1
ATOM 11595 O O . GLU E 1 166 ? 119.930 117.661 121.077 1.00 19.22 166 GLU E O 1
ATOM 11601 N N . VAL E 1 167 ? 119.303 116.098 119.569 1.00 16.54 167 VAL E N 1
ATOM 11602 C CA . VAL E 1 167 ? 119.550 116.911 118.382 1.00 16.54 167 VAL E CA 1
ATOM 11603 C C . VAL E 1 167 ? 118.404 116.691 117.400 1.00 16.54 167 VAL E C 1
ATOM 11604 O O . VAL E 1 167 ? 117.961 115.555 117.196 1.00 16.54 167 VAL E O 1
ATOM 11608 N N . ASN E 1 168 ? 117.924 117.776 116.790 1.00 16.47 168 ASN E N 1
ATOM 11609 C CA . ASN E 1 168 ? 116.818 117.691 115.845 1.00 16.47 168 ASN E CA 1
ATOM 11610 C C . ASN E 1 168 ? 117.004 118.716 114.733 1.00 16.47 168 ASN E C 1
ATOM 11611 O O . ASN E 1 168 ? 117.681 119.733 114.903 1.00 16.47 168 ASN E O 1
ATOM 11616 N N . THR E 1 169 ? 116.387 118.428 113.585 1.00 15.36 169 THR E N 1
ATOM 11617 C CA . THR E 1 169 ? 116.358 119.337 112.445 1.00 15.36 169 THR E CA 1
ATOM 11618 C C . THR E 1 169 ? 114.957 119.343 111.848 1.00 15.36 169 THR E C 1
ATOM 11619 O O . THR E 1 169 ? 114.222 118.358 111.951 1.00 15.36 169 THR E O 1
ATOM 11623 N N . HIS E 1 170 ? 114.599 120.456 111.215 1.00 13.89 170 HIS E N 1
ATOM 11624 C CA . HIS E 1 170 ? 113.305 120.595 110.550 1.00 13.89 170 HIS E CA 1
ATOM 11625 C C . HIS E 1 170 ? 113.368 121.807 109.626 1.00 13.89 170 HIS E C 1
ATOM 11626 O O . HIS E 1 170 ? 114.407 122.461 109.495 1.00 13.89 170 HIS E O 1
ATOM 11633 N N . LEU E 1 171 ? 112.238 122.101 108.982 1.00 14.46 171 LEU E N 1
ATOM 11634 C CA . LEU E 1 171 ? 112.121 123.205 108.041 1.00 14.46 171 LEU E CA 1
ATOM 11635 C C . LEU E 1 171 ? 110.932 124.080 108.415 1.00 14.46 171 LEU E C 1
ATOM 11636 O O . LEU E 1 171 ? 109.955 123.609 109.003 1.00 14.46 171 LEU E O 1
ATOM 11641 N N . THR E 1 172 ? 111.025 125.361 108.066 1.00 14.63 172 THR E N 1
ATOM 11642 C CA . THR E 1 172 ? 109.964 126.326 108.335 1.00 14.63 172 THR E CA 1
ATOM 11643 C C . THR E 1 172 ? 110.083 127.461 107.321 1.00 14.63 172 THR E C 1
ATOM 11644 O O . THR E 1 172 ? 110.815 127.354 106.331 1.00 14.63 172 THR E O 1
ATOM 11648 N N . THR E 1 173 ? 109.361 128.555 107.566 1.00 15.46 173 THR E N 1
ATOM 11649 C CA . THR E 1 173 ? 109.303 129.681 106.645 1.00 15.46 173 THR E CA 1
ATOM 11650 C C . THR E 1 173 ? 109.542 130.988 107.394 1.00 15.46 173 THR E C 1
ATOM 11651 O O . THR E 1 173 ? 109.537 131.037 108.627 1.00 15.46 173 THR E O 1
ATOM 11655 N N . HIS E 1 174 ? 109.754 132.055 106.625 1.00 14.39 174 HIS E N 1
ATOM 11656 C CA . HIS E 1 174 ? 109.968 133.386 107.179 1.00 14.39 174 HIS E CA 1
ATOM 11657 C C . HIS E 1 174 ? 109.588 134.419 106.127 1.00 14.39 174 HIS E C 1
ATOM 11658 O O . HIS E 1 174 ? 109.422 134.103 104.946 1.00 14.39 174 HIS E O 1
ATOM 11665 N N . ASN E 1 175 ? 109.451 135.665 106.574 1.00 18.89 175 ASN E N 1
ATOM 11666 C CA . ASN E 1 175 ? 109.060 136.781 105.713 1.00 18.89 175 ASN E CA 1
ATOM 11667 C C . ASN E 1 175 ? 109.926 138.003 106.012 1.00 18.89 175 ASN E C 1
ATOM 11668 O O . ASN E 1 175 ? 109.435 139.121 106.170 1.00 18.89 175 ASN E O 1
ATOM 11673 N N . GLU E 1 176 ? 111.242 137.790 106.098 1.00 19.73 176 GLU E N 1
ATOM 11674 C CA . GLU E 1 176 ? 112.140 138.865 106.511 1.00 19.73 176 GLU E CA 1
ATOM 11675 C C . GLU E 1 176 ? 112.230 139.969 105.463 1.00 19.73 176 GLU E C 1
ATOM 11676 O O . GLU E 1 176 ? 112.188 141.157 105.805 1.00 19.73 176 GLU E O 1
ATOM 11682 N N . PHE E 1 177 ? 112.356 139.606 104.185 1.00 19.98 177 PHE E N 1
ATOM 11683 C CA . PHE E 1 177 ? 112.598 140.588 103.137 1.00 19.98 177 PHE E CA 1
ATOM 11684 C C . PHE E 1 177 ? 111.536 140.625 102.047 1.00 19.98 177 PHE E C 1
ATOM 11685 O O . PHE E 1 177 ? 111.579 141.530 101.207 1.00 19.98 177 PHE E O 1
ATOM 11693 N N . THR E 1 178 ? 110.593 139.686 102.029 1.00 22.31 178 THR E N 1
ATOM 11694 C CA . THR E 1 178 ? 109.577 139.642 100.988 1.00 22.31 178 THR E CA 1
ATOM 11695 C C . THR E 1 178 ? 108.212 139.412 101.619 1.00 22.31 178 THR E C 1
ATOM 11696 O O . THR E 1 178 ? 108.094 138.853 102.712 1.00 22.31 178 THR E O 1
ATOM 11700 N N . LYS E 1 179 ? 107.174 139.862 100.909 1.00 24.61 179 LYS E N 1
ATOM 11701 C CA . LYS E 1 179 ? 105.809 139.612 101.358 1.00 24.61 179 LYS E CA 1
ATOM 11702 C C . LYS E 1 179 ? 105.495 138.121 101.345 1.00 24.61 179 LYS E C 1
ATOM 11703 O O . LYS E 1 179 ? 104.821 137.613 102.249 1.00 24.61 179 LYS E O 1
ATOM 11709 N N . GLY E 1 180 ? 105.973 137.405 100.325 1.00 20.26 180 GLY E N 1
ATOM 11710 C CA . GLY E 1 180 ? 105.795 135.972 100.265 1.00 20.26 180 GLY E CA 1
ATOM 11711 C C . GLY E 1 180 ? 106.732 135.231 101.201 1.00 20.26 180 GLY E C 1
ATOM 11712 O O . GLY E 1 180 ? 107.707 135.774 101.717 1.00 20.26 180 GLY E O 1
ATOM 11713 N N . ASP E 1 181 ? 106.416 133.957 101.418 1.00 17.54 181 ASP E N 1
ATOM 11714 C CA . ASP E 1 181 ? 107.187 133.130 102.333 1.00 17.54 181 ASP E CA 1
ATOM 11715 C C . ASP E 1 181 ? 108.501 132.686 101.697 1.00 17.54 181 ASP E C 1
ATOM 11716 O O . ASP E 1 181 ? 108.603 132.513 100.479 1.00 17.54 181 ASP E O 1
ATOM 11721 N N . ALA E 1 182 ? 109.512 132.501 102.544 1.00 14.33 182 ALA E N 1
ATOM 11722 C CA . ALA E 1 182 ? 110.819 132.016 102.127 1.00 14.33 182 ALA E CA 1
ATOM 11723 C C . ALA E 1 182 ? 111.259 130.897 103.060 1.00 14.33 182 ALA E C 1
ATOM 11724 O O . ALA E 1 182 ? 110.903 130.879 104.240 1.00 14.33 182 ALA E O 1
ATOM 11726 N N . SER E 1 183 ? 112.048 129.971 102.523 1.00 12.87 183 SER E N 1
ATOM 11727 C CA . SER E 1 183 ? 112.418 128.772 103.264 1.00 12.87 183 SER E CA 1
ATOM 11728 C C . SER E 1 183 ? 113.411 129.087 104.380 1.00 12.87 183 SER E C 1
ATOM 11729 O O . SER E 1 183 ? 114.159 130.066 104.323 1.00 12.87 183 SER E O 1
ATOM 11732 N N . ARG E 1 184 ? 113.408 128.236 105.406 1.00 11.99 184 ARG E N 1
ATOM 11733 C CA . ARG E 1 184 ? 114.332 128.342 106.528 1.00 11.99 184 ARG E CA 1
ATOM 11734 C C . ARG E 1 184 ? 114.726 126.947 106.993 1.00 11.99 184 ARG E C 1
ATOM 11735 O O . ARG E 1 184 ? 113.882 126.049 107.069 1.00 11.99 184 ARG E O 1
ATOM 11743 N N . PHE E 1 185 ? 116.010 126.773 107.302 1.00 10.60 185 PHE E N 1
ATOM 11744 C CA . PHE E 1 185 ? 116.553 125.513 107.796 1.00 10.60 185 PHE E CA 1
ATOM 11745 C C . PHE E 1 185 ? 117.023 125.708 109.231 1.00 10.60 185 PHE E C 1
ATOM 11746 O O . PHE E 1 185 ? 117.691 126.700 109.538 1.00 10.60 185 PHE E O 1
ATOM 11754 N N . VAL E 1 186 ? 116.675 124.763 110.105 1.00 10.97 186 VAL E N 1
ATOM 11755 C CA . VAL E 1 186 ? 116.905 124.892 111.539 1.00 10.97 186 VAL E CA 1
ATOM 11756 C C . VAL E 1 186 ? 117.627 123.655 112.057 1.00 10.97 186 VAL E C 1
ATOM 11757 O O . VAL E 1 186 ? 117.256 122.522 111.728 1.00 10.97 186 VAL E O 1
ATOM 11761 N N . LEU E 1 187 ? 118.660 123.876 112.870 1.00 10.81 187 LEU E N 1
ATOM 11762 C CA . LEU E 1 187 ? 119.349 122.823 113.606 1.00 10.81 187 LEU E CA 1
ATOM 11763 C C . LEU E 1 187 ? 119.346 123.187 115.084 1.00 10.81 187 LEU E C 1
ATOM 11764 O O . LEU E 1 187 ? 119.734 124.301 115.447 1.00 10.81 187 LEU E O 1
ATOM 11769 N N . GLU E 1 188 ? 118.917 122.251 115.932 1.00 13.30 188 GLU E N 1
ATOM 11770 C CA . GLU E 1 188 ? 118.737 122.514 117.353 1.00 13.30 188 GLU E CA 1
ATOM 11771 C C . GLU E 1 188 ? 119.336 121.393 118.191 1.00 13.30 188 GLU E C 1
ATOM 11772 O O . GLU E 1 188 ? 119.444 120.249 117.744 1.00 13.30 188 GLU E O 1
ATOM 11778 N N . PHE E 1 189 ? 119.720 121.739 119.420 1.00 12.93 189 PHE E N 1
ATOM 11779 C CA . PHE E 1 189 ? 120.157 120.752 120.398 1.00 12.93 189 PHE E CA 1
ATOM 11780 C C . PHE E 1 189 ? 119.980 121.329 121.796 1.00 12.93 189 PHE E C 1
ATOM 11781 O O . PHE E 1 189 ? 119.894 122.545 121.981 1.00 12.93 189 PHE E O 1
ATOM 11789 N N . HIS E 1 190 ? 119.926 120.431 122.780 1.00 15.71 190 HIS E N 1
ATOM 11790 C CA . HIS E 1 190 ? 119.767 120.792 124.181 1.00 15.71 190 HIS E CA 1
ATOM 11791 C C . HIS E 1 190 ? 120.967 120.302 124.981 1.00 15.71 190 HIS E C 1
ATOM 11792 O O . HIS E 1 190 ? 121.635 119.336 124.598 1.00 15.71 190 HIS E O 1
ATOM 11799 N N . ALA E 1 191 ? 121.236 120.973 126.100 1.00 15.50 191 ALA E N 1
ATOM 11800 C CA . ALA E 1 191 ? 122.369 120.616 126.940 1.00 15.50 191 ALA E CA 1
ATOM 11801 C C . ALA E 1 191 ? 122.055 120.929 128.396 1.00 15.50 191 ALA E C 1
ATOM 11802 O O . ALA E 1 191 ? 121.219 121.786 128.697 1.00 15.50 191 ALA E O 1
ATOM 11804 N N . GLU E 1 192 ? 122.740 120.224 129.296 1.00 17.85 192 GLU E N 1
ATOM 11805 C CA . GLU E 1 192 ? 122.646 120.448 130.733 1.00 17.85 192 GLU E CA 1
ATOM 11806 C C . GLU E 1 192 ? 124.054 120.610 131.299 1.00 17.85 192 GLU E C 1
ATOM 11807 O O . GLU E 1 192 ? 125.049 120.558 130.571 1.00 17.85 192 GLU E O 1
ATOM 11813 N N . ARG E 1 193 ? 124.140 120.803 132.613 1.00 18.24 193 ARG E N 1
ATOM 11814 C CA . ARG E 1 193 ? 125.365 121.245 133.262 1.00 18.24 193 ARG E CA 1
ATOM 11815 C C . ARG E 1 193 ? 125.877 120.203 134.250 1.00 18.24 193 ARG E C 1
ATOM 11816 O O . ARG E 1 193 ? 125.098 119.472 134.870 1.00 18.24 193 ARG E O 1
ATOM 11824 N N . HIS E 1 194 ? 127.201 120.141 134.385 1.00 19.97 194 HIS E N 1
ATOM 11825 C CA . HIS E 1 194 ? 127.832 119.337 135.425 1.00 19.97 194 HIS E CA 1
ATOM 11826 C C . HIS E 1 194 ? 127.804 120.082 136.754 1.00 19.97 194 HIS E C 1
ATOM 11827 O O . HIS E 1 194 ? 127.930 121.309 136.797 1.00 19.97 194 HIS E O 1
ATOM 11834 N N . LEU E 1 195 ? 127.639 119.332 137.843 1.00 22.24 195 LEU E N 1
ATOM 11835 C CA . LEU E 1 195 ? 127.511 119.909 139.175 1.00 22.24 195 LEU E CA 1
ATOM 11836 C C . LEU E 1 195 ? 128.748 119.722 140.044 1.00 22.24 195 LEU E C 1
ATOM 11837 O O . LEU E 1 195 ? 128.759 120.198 141.186 1.00 22.24 195 LEU E O 1
ATOM 11842 N N . ASN E 1 196 ? 129.785 119.044 139.544 1.00 23.27 196 ASN E N 1
ATOM 11843 C CA . ASN E 1 196 ? 130.963 118.780 140.368 1.00 23.27 196 ASN E CA 1
ATOM 11844 C C . ASN E 1 196 ? 131.666 120.070 140.771 1.00 23.27 196 ASN E C 1
ATOM 11845 O O . ASN E 1 196 ? 132.068 120.230 141.930 1.00 23.27 196 ASN E O 1
ATOM 11850 N N . TYR E 1 197 ? 131.826 121.001 139.826 1.00 24.44 197 TYR E N 1
ATOM 11851 C CA . TYR E 1 197 ? 132.506 122.257 140.128 1.00 24.44 197 TYR E CA 1
ATOM 11852 C C . TYR E 1 197 ? 131.763 123.037 141.205 1.00 24.44 197 TYR E C 1
ATOM 11853 O O . TYR E 1 197 ? 132.367 123.520 142.169 1.00 24.44 197 TYR E O 1
ATOM 11862 N N . TYR E 1 198 ? 130.443 123.166 141.057 1.00 24.05 198 TYR E N 1
ATOM 11863 C CA . TYR E 1 198 ? 129.661 123.906 142.042 1.00 24.05 198 TYR E CA 1
ATOM 11864 C C . TYR E 1 198 ? 129.697 123.220 143.400 1.00 24.05 198 TYR E C 1
ATOM 11865 O O . TYR E 1 198 ? 129.878 123.883 144.429 1.00 24.05 198 TYR E O 1
ATOM 11874 N N . LEU E 1 199 ? 129.566 121.891 143.421 1.00 27.14 199 LEU E N 1
ATOM 11875 C CA . LEU E 1 199 ? 129.617 121.163 144.684 1.00 27.14 199 LEU E CA 1
ATOM 11876 C C . LEU E 1 199 ? 130.953 121.366 145.387 1.00 27.14 199 LEU E C 1
ATOM 11877 O O . LEU E 1 199 ? 130.999 121.559 146.607 1.00 27.14 199 LEU E O 1
ATOM 11882 N N . MET E 1 200 ? 132.054 121.332 144.632 1.00 29.41 200 MET E N 1
ATOM 11883 C CA . MET E 1 200 ? 133.370 121.454 145.245 1.00 29.41 200 MET E CA 1
ATOM 11884 C C . MET E 1 200 ? 133.700 122.886 145.651 1.00 29.41 200 MET E C 1
ATOM 11885 O O . MET E 1 200 ? 134.457 123.087 146.608 1.00 29.41 200 MET E O 1
ATOM 11890 N N . ARG E 1 201 ? 133.160 123.888 144.954 1.00 31.50 201 ARG E N 1
ATOM 11891 C CA . ARG E 1 201 ? 133.591 125.259 145.190 1.00 31.50 201 ARG E CA 1
ATOM 11892 C C . ARG E 1 201 ? 132.635 126.091 146.037 1.00 31.50 201 ARG E C 1
ATOM 11893 O O . ARG E 1 201 ? 133.078 127.075 146.639 1.00 31.50 201 ARG E O 1
ATOM 11901 N N . ILE E 1 202 ? 131.347 125.745 146.106 1.00 30.25 202 ILE E N 1
ATOM 11902 C CA . ILE E 1 202 ? 130.383 126.637 146.742 1.00 30.25 202 ILE E CA 1
ATOM 11903 C C . ILE E 1 202 ? 129.727 125.973 147.946 1.00 30.25 202 ILE E C 1
ATOM 11904 O O . ILE E 1 202 ? 129.770 126.505 149.061 1.00 30.25 202 ILE E O 1
ATOM 11909 N N . LEU E 1 203 ? 129.104 124.813 147.727 1.00 30.00 203 LEU E N 1
ATOM 11910 C CA . LEU E 1 203 ? 128.275 124.203 148.763 1.00 30.00 203 LEU E CA 1
ATOM 11911 C C . LEU E 1 203 ? 129.101 123.789 149.977 1.00 30.00 203 LEU E C 1
ATOM 11912 O O . LEU E 1 203 ? 128.710 124.048 151.121 1.00 30.00 203 LEU E O 1
ATOM 11917 N N . ILE E 1 204 ? 130.244 123.138 149.748 1.00 32.26 204 ILE E N 1
ATOM 11918 C CA . ILE E 1 204 ? 131.040 122.622 150.864 1.00 32.26 204 ILE E CA 1
ATOM 11919 C C . ILE E 1 204 ? 131.576 123.732 151.768 1.00 32.26 204 ILE E C 1
ATOM 11920 O O . ILE E 1 204 ? 131.427 123.620 152.996 1.00 32.26 204 ILE E O 1
ATOM 11925 N N . PRO E 1 205 ? 132.216 124.795 151.255 1.00 33.75 205 PRO E N 1
ATOM 11926 C CA . PRO E 1 205 ? 132.748 125.819 152.176 1.00 33.75 205 PRO E CA 1
ATOM 11927 C C . PRO E 1 205 ? 131.690 126.484 153.041 1.00 33.75 205 PRO E C 1
ATOM 11928 O O . PRO E 1 205 ? 131.937 126.738 154.227 1.00 33.75 205 PRO E O 1
ATOM 11932 N N . VAL E 1 206 ? 130.510 126.765 152.484 1.00 35.43 206 VAL E N 1
ATOM 11933 C CA . VAL E 1 206 ? 129.461 127.427 153.258 1.00 35.43 206 VAL E CA 1
ATOM 11934 C C . VAL E 1 206 ? 128.986 126.524 154.389 1.00 35.43 206 VAL E C 1
ATOM 11935 O O . VAL E 1 206 ? 128.832 126.963 155.537 1.00 35.43 206 VAL E O 1
ATOM 11939 N N . LEU E 1 207 ? 128.749 125.247 154.081 1.00 36.10 207 LEU E N 1
ATOM 11940 C CA . LEU E 1 207 ? 128.321 124.305 155.107 1.00 36.10 207 LEU E CA 1
ATOM 11941 C C . LEU E 1 207 ? 129.392 124.128 156.173 1.00 36.10 207 LEU E C 1
ATOM 11942 O O . LEU E 1 207 ? 129.079 124.027 157.362 1.00 36.10 207 LEU E O 1
ATOM 11947 N N . LEU E 1 208 ? 130.665 124.085 155.768 1.00 38.21 208 LEU E N 1
ATOM 11948 C CA . LEU E 1 208 ? 131.743 123.965 156.746 1.00 38.21 208 LEU E CA 1
ATOM 11949 C C . LEU E 1 208 ? 131.800 125.182 157.662 1.00 38.21 208 LEU E C 1
ATOM 11950 O O . LEU E 1 208 ? 131.997 125.045 158.875 1.00 38.21 208 LEU E O 1
ATOM 11955 N N . ILE E 1 209 ? 131.639 126.382 157.100 1.00 39.90 209 ILE E N 1
ATOM 11956 C CA . ILE E 1 209 ? 131.653 127.591 157.919 1.00 39.90 209 ILE E CA 1
ATOM 11957 C C . ILE E 1 209 ? 130.491 127.584 158.902 1.00 39.90 209 ILE E C 1
ATOM 11958 O O . ILE E 1 209 ? 130.655 127.909 160.085 1.00 39.90 209 ILE E O 1
ATOM 11963 N N . ILE E 1 210 ? 129.299 127.208 158.431 1.00 41.59 210 ILE E N 1
ATOM 11964 C CA . ILE E 1 210 ? 128.139 127.139 159.315 1.00 41.59 210 ILE E CA 1
ATOM 11965 C C . ILE E 1 210 ? 128.364 126.105 160.413 1.00 41.59 210 ILE E C 1
ATOM 11966 O O . ILE E 1 210 ? 128.035 126.335 161.585 1.00 41.59 210 ILE E O 1
ATOM 11971 N N . THR E 1 211 ? 128.933 124.953 160.051 1.00 42.94 211 THR E N 1
ATOM 11972 C CA . THR E 1 211 ? 129.188 123.899 161.026 1.00 42.94 211 THR E CA 1
ATOM 11973 C C . THR E 1 211 ? 130.181 124.355 162.084 1.00 42.94 211 THR E C 1
ATOM 11974 O O . THR E 1 211 ? 129.993 124.079 163.270 1.00 42.94 211 THR E O 1
ATOM 11978 N N . VAL E 1 212 ? 131.241 125.055 161.679 1.00 45.30 212 VAL E N 1
ATOM 11979 C CA . VAL E 1 212 ? 132.218 125.533 162.655 1.00 45.30 212 VAL E CA 1
ATOM 11980 C C . VAL E 1 212 ? 131.605 126.610 163.542 1.00 45.30 212 VAL E C 1
ATOM 11981 O O . VAL E 1 212 ? 131.858 126.657 164.755 1.00 45.30 212 VAL E O 1
ATOM 11985 N N . SER E 1 213 ? 130.778 127.483 162.961 1.00 46.42 213 SER E N 1
ATOM 11986 C CA . SER E 1 213 ? 130.117 128.509 163.760 1.00 46.42 213 SER E CA 1
ATOM 11987 C C . SER E 1 213 ? 129.188 127.893 164.801 1.00 46.42 213 SER E C 1
ATOM 11988 O O . SER E 1 213 ? 129.107 128.377 165.935 1.00 46.42 213 SER E O 1
ATOM 11991 N N . TRP E 1 214 ? 128.468 126.831 164.428 1.00 48.04 214 TRP E N 1
ATOM 11992 C CA . TRP E 1 214 ? 127.619 126.137 165.392 1.00 48.04 214 TRP E CA 1
ATOM 11993 C C . TRP E 1 214 ? 128.439 125.321 166.391 1.00 48.04 214 TRP E C 1
ATOM 11994 O O . TRP E 1 214 ? 128.012 125.140 167.537 1.00 48.04 214 TRP E O 1
ATOM 12005 N N . PHE E 1 215 ? 129.603 124.814 165.975 1.00 49.01 215 PHE E N 1
ATOM 12006 C CA . PHE E 1 215 ? 130.506 124.139 166.904 1.00 49.01 215 PHE E CA 1
ATOM 12007 C C . PHE E 1 215 ? 130.969 125.089 167.998 1.00 49.01 215 PHE E C 1
ATOM 12008 O O . PHE E 1 215 ? 131.070 124.704 169.170 1.00 49.01 215 PHE E O 1
ATOM 12016 N N . THR E 1 216 ? 131.263 126.336 167.629 1.00 50.35 216 THR E N 1
ATOM 12017 C CA . THR E 1 216 ? 131.747 127.312 168.597 1.00 50.35 216 THR E CA 1
ATOM 12018 C C . THR E 1 216 ? 130.692 127.711 169.625 1.00 50.35 216 THR E C 1
ATOM 12019 O O . THR E 1 216 ? 131.041 128.345 170.627 1.00 50.35 216 THR E O 1
ATOM 12023 N N . PHE E 1 217 ? 129.422 127.355 169.413 1.00 52.73 217 PHE E N 1
ATOM 12024 C CA . PHE E 1 217 ? 128.365 127.759 170.335 1.00 52.73 217 PHE E CA 1
ATOM 12025 C C . PHE E 1 217 ? 128.446 127.057 171.686 1.00 52.73 217 PHE E C 1
ATOM 12026 O O . PHE E 1 217 ? 127.847 127.542 172.652 1.00 52.73 217 PHE E O 1
ATOM 12034 N N . PHE E 1 218 ? 129.164 125.939 171.790 1.00 54.71 218 PHE E N 1
ATOM 12035 C CA . PHE E 1 218 ? 129.207 125.205 173.049 1.00 54.71 218 PHE E CA 1
ATOM 12036 C C . PHE E 1 218 ? 130.125 125.842 174.087 1.00 54.71 218 PHE E C 1
ATOM 12037 O O . PHE E 1 218 ? 130.144 125.388 175.236 1.00 54.71 218 PHE E O 1
ATOM 12045 N N . LEU E 1 219 ? 130.881 126.877 173.714 1.00 57.22 219 LEU E N 1
ATOM 12046 C CA . LEU E 1 219 ? 131.727 127.579 174.670 1.00 57.22 219 LEU E CA 1
ATOM 12047 C C . LEU E 1 219 ? 130.935 128.494 175.594 1.00 57.22 219 LEU E C 1
ATOM 12048 O O . LEU E 1 219 ? 131.477 128.937 176.612 1.00 57.22 219 LEU E O 1
ATOM 12053 N N . GLN E 1 220 ? 129.675 128.782 175.260 1.00 60.08 220 GLN E N 1
ATOM 12054 C CA . GLN E 1 220 ? 128.821 129.672 176.050 1.00 60.08 220 GLN E CA 1
ATOM 12055 C C . GLN E 1 220 ? 129.452 131.058 176.192 1.00 60.08 220 GLN E C 1
ATOM 12056 O O . GLN E 1 220 ? 129.616 131.582 177.296 1.00 60.08 220 GLN E O 1
ATOM 12062 N N . ASP E 1 221 ? 129.807 131.655 175.054 1.00 61.61 221 ASP E N 1
ATOM 12063 C CA . ASP E 1 221 ? 130.410 132.987 175.008 1.00 61.61 221 ASP E CA 1
ATOM 12064 C C . ASP E 1 221 ? 129.630 133.832 174.004 1.00 61.61 221 ASP E C 1
ATOM 12065 O O . ASP E 1 221 ? 129.863 133.745 172.791 1.00 61.61 221 ASP E O 1
ATOM 12070 N N . TYR E 1 222 ? 128.712 134.653 174.519 1.00 59.44 222 TYR E N 1
ATOM 12071 C CA . TYR E 1 222 ? 127.825 135.428 173.656 1.00 59.44 222 TYR E CA 1
ATOM 12072 C C . TYR E 1 222 ? 128.600 136.440 172.820 1.00 59.44 222 TYR E C 1
ATOM 12073 O O . TYR E 1 222 ? 128.311 136.626 171.632 1.00 59.44 222 TYR E O 1
ATOM 12082 N N . THR E 1 223 ? 129.582 137.113 173.427 1.00 58.68 223 THR E N 1
ATOM 12083 C CA . THR E 1 223 ? 130.372 138.099 172.693 1.00 58.68 223 THR E CA 1
ATOM 12084 C C . THR E 1 223 ? 131.157 137.447 171.560 1.00 58.68 223 THR E C 1
ATOM 12085 O O . THR E 1 223 ? 131.230 137.988 170.447 1.00 58.68 223 THR E O 1
ATOM 12089 N N . LYS E 1 224 ? 131.757 136.285 171.828 1.00 57.87 224 LYS E N 1
ATOM 12090 C CA . LYS E 1 224 ? 132.490 135.573 170.788 1.00 57.87 224 LYS E CA 1
ATOM 12091 C C . LYS E 1 224 ? 131.554 135.119 169.674 1.00 57.87 224 LYS E C 1
ATOM 12092 O O . LYS E 1 224 ? 131.918 135.168 168.492 1.00 57.87 224 LYS E O 1
ATOM 12098 N N . ARG E 1 225 ? 130.344 134.680 170.033 1.00 56.03 225 ARG E N 1
ATOM 12099 C CA . ARG E 1 225 ? 129.357 134.337 169.014 1.00 56.03 225 ARG E CA 1
ATOM 12100 C C . ARG E 1 225 ? 129.022 135.543 168.145 1.00 56.03 225 ARG E C 1
ATOM 12101 O O . ARG E 1 225 ? 128.922 135.429 166.917 1.00 56.03 225 ARG E O 1
ATOM 12109 N N . ILE E 1 226 ? 128.844 136.709 168.771 1.00 54.77 226 ILE E N 1
ATOM 12110 C CA . ILE E 1 226 ? 128.526 137.924 168.021 1.00 54.77 226 ILE E CA 1
ATOM 12111 C C . ILE E 1 226 ? 129.654 138.259 167.052 1.00 54.77 226 ILE E C 1
ATOM 12112 O O . ILE E 1 226 ? 129.417 138.571 165.879 1.00 54.77 226 ILE E O 1
ATOM 12117 N N . ASP E 1 227 ? 130.898 138.198 167.533 1.00 55.47 227 ASP E N 1
ATOM 12118 C CA . ASP E 1 227 ? 132.038 138.531 166.682 1.00 55.47 227 ASP E CA 1
ATOM 12119 C C . ASP E 1 227 ? 132.165 137.558 165.512 1.00 55.47 227 ASP E C 1
ATOM 12120 O O . ASP E 1 227 ? 132.413 137.970 164.367 1.00 55.47 227 ASP E O 1
ATOM 12125 N N . LEU E 1 228 ? 131.987 136.260 165.778 1.00 51.84 228 LEU E N 1
ATOM 12126 C CA . LEU E 1 228 ? 132.072 135.270 164.710 1.00 51.84 228 LEU E CA 1
ATOM 12127 C C . LEU E 1 228 ? 130.969 135.472 163.676 1.00 51.84 228 LEU E C 1
ATOM 12128 O O . LEU E 1 228 ? 131.216 135.375 162.468 1.00 51.84 228 LEU E O 1
ATOM 12133 N N . ALA E 1 229 ? 129.745 135.754 164.132 1.00 50.99 229 ALA E N 1
ATOM 12134 C CA . ALA E 1 229 ? 128.654 136.012 163.198 1.00 50.99 229 ALA E CA 1
ATOM 12135 C C . ALA E 1 229 ? 128.926 137.258 162.365 1.00 50.99 229 ALA E C 1
ATOM 12136 O O . ALA E 1 229 ? 128.626 137.289 161.163 1.00 50.99 229 ALA E O 1
ATOM 12138 N N . GLY E 1 230 ? 129.492 138.295 162.987 1.00 51.38 230 GLY E N 1
ATOM 12139 C CA . GLY E 1 230 ? 129.845 139.493 162.245 1.00 51.38 230 GLY E CA 1
ATOM 12140 C C . GLY E 1 230 ? 130.876 139.235 161.164 1.00 51.38 230 GLY E C 1
ATOM 12141 O O . GLY E 1 230 ? 130.798 139.801 160.073 1.00 51.38 230 GLY E O 1
ATOM 12142 N N . GLY E 1 231 ? 131.868 138.391 161.457 1.00 50.73 231 GLY E N 1
ATOM 12143 C CA . GLY E 1 231 ? 132.827 138.026 160.425 1.00 50.73 231 GLY E CA 1
ATOM 12144 C C . GLY E 1 231 ? 132.197 137.197 159.319 1.00 50.73 231 GLY E C 1
ATOM 12145 O O . GLY E 1 231 ? 132.478 137.402 158.131 1.00 50.73 231 GLY E O 1
ATOM 12146 N N . ASN E 1 232 ? 131.327 136.255 159.692 1.00 48.82 232 ASN E N 1
ATOM 12147 C CA . ASN E 1 232 ? 130.691 135.398 158.696 1.00 48.82 232 ASN E CA 1
ATOM 12148 C C . ASN E 1 232 ? 129.758 136.185 157.785 1.00 48.82 232 ASN E C 1
ATOM 12149 O O . ASN E 1 232 ? 129.566 135.808 156.623 1.00 48.82 232 ASN E O 1
ATOM 12154 N N . LEU E 1 233 ? 129.168 137.271 158.287 1.00 48.10 233 LEU E N 1
ATOM 12155 C CA . LEU E 1 233 ? 128.344 138.115 157.426 1.00 48.10 233 LEU E CA 1
ATOM 12156 C C . LEU E 1 233 ? 129.171 138.720 156.298 1.00 48.10 233 LEU E C 1
ATOM 12157 O O . LEU E 1 233 ? 128.750 138.718 155.133 1.00 48.10 233 LEU E O 1
ATOM 12162 N N . LEU E 1 234 ? 130.359 139.234 156.626 1.00 48.64 234 LEU E N 1
ATOM 12163 C CA . LEU E 1 234 ? 131.246 139.779 155.603 1.00 48.64 234 LEU E CA 1
ATOM 12164 C C . LEU E 1 234 ? 131.719 138.690 154.648 1.00 48.64 234 LEU E C 1
ATOM 12165 O O . LEU E 1 234 ? 131.830 138.920 153.436 1.00 48.64 234 LEU E O 1
ATOM 12170 N N . LEU E 1 235 ? 132.003 137.498 155.180 1.00 47.83 235 LEU E N 1
ATOM 12171 C CA . LEU E 1 235 ? 132.390 136.382 154.319 1.00 47.83 235 LEU E CA 1
ATOM 12172 C C . LEU E 1 235 ? 131.285 136.042 153.325 1.00 47.83 235 LEU E C 1
ATOM 12173 O O . LEU E 1 235 ? 131.550 135.807 152.139 1.00 47.83 235 LEU E O 1
ATOM 12178 N N . PHE E 1 236 ? 130.035 136.011 153.795 1.00 45.62 236 PHE E N 1
ATOM 12179 C CA . PHE E 1 236 ? 128.911 135.715 152.912 1.00 45.62 236 PHE E CA 1
ATOM 12180 C C . PHE E 1 236 ? 128.710 136.817 151.880 1.00 45.62 236 PHE E C 1
ATOM 12181 O O . PHE E 1 236 ? 128.351 136.539 150.729 1.00 45.62 236 PHE E O 1
ATOM 12189 N N . ILE E 1 237 ? 128.917 138.076 152.276 1.00 46.80 237 ILE E N 1
ATOM 12190 C CA . ILE E 1 237 ? 128.812 139.175 151.316 1.00 46.80 237 ILE E CA 1
ATOM 12191 C C . ILE E 1 237 ? 129.863 139.027 150.221 1.00 46.80 237 ILE E C 1
ATOM 12192 O O . ILE E 1 237 ? 129.578 139.222 149.029 1.00 46.80 237 ILE E O 1
ATOM 12197 N N . ALA E 1 238 ? 131.094 138.675 150.604 1.00 46.81 238 ALA E N 1
ATOM 12198 C CA . ALA E 1 238 ? 132.142 138.448 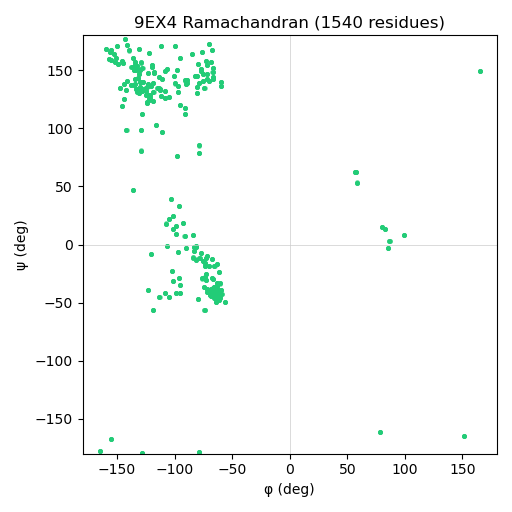149.613 1.00 46.81 238 ALA E CA 1
ATOM 12199 C C . ALA E 1 238 ? 131.782 137.294 148.685 1.00 46.81 238 ALA E C 1
ATOM 12200 O O . ALA E 1 238 ? 132.008 137.369 147.470 1.00 46.81 238 ALA E O 1
ATOM 12202 N N . PHE E 1 239 ? 131.224 136.216 149.243 1.00 45.73 239 PHE E N 1
ATOM 12203 C CA . PHE E 1 239 ? 130.797 135.090 148.417 1.00 45.73 239 PHE E CA 1
ATOM 12204 C C . PHE E 1 239 ? 129.727 135.510 147.416 1.00 45.73 239 PHE E C 1
ATOM 12205 O O . PHE E 1 239 ? 129.775 135.118 146.243 1.00 45.73 239 PHE E O 1
ATOM 12213 N N . ASN E 1 240 ? 128.747 136.299 147.864 1.00 43.45 240 ASN E N 1
ATOM 12214 C CA . ASN E 1 240 ? 127.694 136.760 146.963 1.00 43.45 240 ASN E CA 1
ATOM 12215 C C . ASN E 1 240 ? 128.263 137.622 145.844 1.00 43.45 240 ASN E C 1
ATOM 12216 O O . ASN E 1 240 ? 127.878 137.475 144.675 1.00 43.45 240 ASN E O 1
ATOM 12221 N N . PHE E 1 241 ? 129.178 138.534 146.183 1.00 45.35 241 PHE E N 1
ATOM 12222 C CA . PHE E 1 241 ? 129.780 139.383 145.160 1.00 45.35 241 PHE E CA 1
ATOM 12223 C C . PHE E 1 241 ? 130.584 138.559 144.161 1.00 45.35 241 PHE E C 1
ATOM 12224 O O . PHE E 1 241 ? 130.564 138.839 142.957 1.00 45.35 241 PHE E O 1
ATOM 12232 N N . THR E 1 242 ? 131.303 137.542 144.642 1.00 45.83 242 THR E N 1
ATOM 12233 C CA . THR E 1 242 ? 132.046 136.671 143.734 1.00 45.83 242 THR E CA 1
ATOM 12234 C C . THR E 1 242 ? 131.105 135.899 142.815 1.00 45.83 242 THR E C 1
ATOM 12235 O O . THR E 1 242 ? 131.377 135.749 141.618 1.00 45.83 242 THR E O 1
ATOM 12239 N N . ILE E 1 243 ? 129.989 135.405 143.357 1.00 42.71 243 ILE E N 1
ATOM 12240 C CA . ILE E 1 243 ? 129.055 134.615 142.560 1.00 42.71 243 ILE E CA 1
ATOM 12241 C C . ILE E 1 243 ? 128.387 135.476 141.494 1.00 42.71 243 ILE E C 1
ATOM 12242 O O . ILE E 1 243 ? 128.175 135.027 140.360 1.00 42.71 243 ILE E O 1
ATOM 12247 N N . SER E 1 244 ? 128.058 136.726 141.830 1.00 40.35 244 SER E N 1
ATOM 12248 C CA . SER E 1 244 ? 127.270 137.558 140.925 1.00 40.35 244 SER E CA 1
ATOM 12249 C C . SER E 1 244 ? 127.979 137.852 139.606 1.00 40.35 244 SER E C 1
ATOM 12250 O O . SER E 1 244 ? 127.322 138.266 138.644 1.00 40.35 244 SER E O 1
ATOM 12253 N N . SER E 1 245 ? 129.296 137.650 139.532 1.00 37.08 245 SER E N 1
ATOM 12254 C CA . SER E 1 245 ? 130.055 138.028 138.344 1.00 37.08 245 SER E CA 1
ATOM 12255 C C . SER E 1 245 ? 129.919 137.042 137.189 1.00 37.08 245 SER E C 1
ATOM 12256 O O . SER E 1 245 ? 130.338 137.367 136.073 1.00 37.08 245 SER E O 1
ATOM 12259 N N . ASP E 1 246 ? 129.355 135.858 137.416 1.00 32.33 246 ASP E N 1
ATOM 12260 C CA . ASP E 1 246 ? 129.274 134.832 136.384 1.00 32.33 246 ASP E CA 1
ATOM 12261 C C . ASP E 1 246 ? 128.002 134.908 135.548 1.00 32.33 246 ASP E C 1
ATOM 12262 O O . ASP E 1 246 ? 127.856 134.128 134.601 1.00 32.33 246 ASP E O 1
ATOM 12267 N N . LEU E 1 247 ? 127.088 135.815 135.862 1.00 25.51 247 LEU E N 1
ATOM 12268 C CA . LEU E 1 247 ? 125.803 135.912 135.191 1.00 25.51 247 LEU E CA 1
ATOM 12269 C C . LEU E 1 247 ? 125.555 137.343 134.746 1.00 25.51 247 LEU E C 1
ATOM 12270 O O . LEU E 1 247 ? 126.134 138.285 135.299 1.00 25.51 247 LEU E O 1
ATOM 12275 N N . PRO E 1 248 ? 124.707 137.543 133.740 1.00 20.87 248 PRO E N 1
ATOM 12276 C CA . PRO E 1 248 ? 124.314 138.904 133.361 1.00 20.87 248 PRO E CA 1
ATOM 12277 C C . PRO E 1 248 ? 123.480 139.552 134.456 1.00 20.87 248 PRO E C 1
ATOM 12278 O O . PRO E 1 248 ? 123.008 138.906 135.393 1.00 20.87 248 PRO E O 1
ATOM 12282 N N . ARG E 1 249 ? 123.297 140.866 134.321 1.00 22.17 249 ARG E N 1
ATOM 12283 C CA . ARG E 1 249 ? 122.515 141.638 135.287 1.00 22.17 249 ARG E CA 1
ATOM 12284 C C . ARG E 1 249 ? 121.035 141.419 134.983 1.00 22.17 249 ARG E C 1
ATOM 12285 O O . ARG E 1 249 ? 120.353 142.244 134.369 1.00 22.17 249 ARG E O 1
ATOM 12293 N N . LEU E 1 250 ? 120.536 140.269 135.433 1.00 20.17 250 LEU E N 1
ATOM 12294 C CA . LEU E 1 250 ? 119.175 139.849 135.143 1.00 20.17 250 LEU E CA 1
ATOM 12295 C C . LEU E 1 250 ? 118.164 140.668 135.941 1.00 20.17 250 LEU E C 1
ATOM 12296 O O . LEU E 1 250 ? 118.473 141.254 136.983 1.00 20.17 250 LEU E O 1
ATOM 12301 N N . GLY E 1 251 ? 116.938 140.699 135.433 1.00 20.49 251 GLY E N 1
ATOM 12302 C CA . GLY E 1 251 ? 115.824 141.364 136.072 1.00 20.49 251 GLY E CA 1
ATOM 12303 C C . GLY E 1 251 ? 114.996 140.501 137.001 1.00 20.49 251 GLY E C 1
ATOM 12304 O O . GLY E 1 251 ? 113.952 140.959 137.477 1.00 20.49 251 GLY E O 1
ATOM 12305 N N . TYR E 1 252 ? 115.423 139.271 137.278 1.00 19.74 252 TYR E N 1
ATOM 12306 C CA . TYR E 1 252 ? 114.682 138.374 138.151 1.00 19.74 252 TYR E CA 1
ATOM 12307 C C . TYR E 1 252 ? 115.645 137.681 139.108 1.00 19.74 252 TYR E C 1
ATOM 12308 O O . TYR E 1 252 ? 116.853 137.611 138.868 1.00 19.74 252 TYR E O 1
ATOM 12317 N N . ILE E 1 253 ? 115.086 137.163 140.203 1.00 25.27 253 ILE E N 1
ATOM 12318 C CA . ILE E 1 253 ? 115.856 136.574 141.293 1.00 25.27 253 ILE E CA 1
ATOM 12319 C C . ILE E 1 253 ? 116.036 135.085 141.035 1.00 25.27 253 ILE E C 1
ATOM 12320 O O . ILE E 1 253 ? 115.121 134.410 140.548 1.00 25.27 253 ILE E O 1
ATOM 12325 N N . THR E 1 254 ? 117.220 134.570 141.354 1.00 28.75 254 THR E N 1
ATOM 12326 C CA . THR E 1 254 ? 117.558 133.170 141.138 1.00 28.75 254 THR E CA 1
ATOM 12327 C C . THR E 1 254 ? 117.712 132.422 142.459 1.00 28.75 254 THR E C 1
ATOM 12328 O O . THR E 1 254 ? 117.740 133.003 143.552 1.00 28.75 254 THR E O 1
ATOM 12332 N N . LEU E 1 255 ? 117.827 131.097 142.323 1.00 30.48 255 LEU E N 1
ATOM 12333 C CA . LEU E 1 255 ? 117.916 130.215 143.482 1.00 30.48 255 LEU E CA 1
ATOM 12334 C C . LEU E 1 255 ? 119.171 130.491 144.301 1.00 30.48 255 LEU E C 1
ATOM 12335 O O . LEU E 1 255 ? 119.128 130.475 145.535 1.00 30.48 255 LEU E O 1
ATOM 12340 N N . MET E 1 256 ? 120.303 130.736 143.634 1.00 32.89 256 MET E N 1
ATOM 12341 C CA . MET E 1 256 ? 121.535 131.033 144.359 1.00 32.89 256 MET E CA 1
ATOM 12342 C C . MET E 1 256 ? 121.413 132.330 145.151 1.00 32.89 256 MET E C 1
ATOM 12343 O O . MET E 1 256 ? 121.870 132.414 146.300 1.00 32.89 256 MET E O 1
ATOM 12348 N N . ASP E 1 257 ? 120.804 133.355 144.550 1.00 33.41 257 ASP E N 1
ATOM 12349 C CA . ASP E 1 257 ? 120.612 134.617 145.257 1.00 33.41 257 ASP E CA 1
ATOM 12350 C C . ASP E 1 257 ? 119.709 134.435 146.467 1.00 33.41 257 ASP E C 1
ATOM 12351 O O . ASP E 1 257 ? 119.986 134.976 147.545 1.00 33.41 257 ASP E O 1
ATOM 12356 N N . ALA E 1 258 ? 118.623 133.671 146.312 1.00 33.35 258 ALA E N 1
ATOM 12357 C CA . ALA E 1 258 ? 117.757 133.395 147.453 1.00 33.35 258 ALA E CA 1
ATOM 12358 C C . ALA E 1 258 ? 118.505 132.623 148.536 1.00 33.35 258 ALA E C 1
ATOM 12359 O O . ALA E 1 258 ? 118.323 132.878 149.734 1.00 33.35 258 ALA E O 1
ATOM 12361 N N . PHE E 1 259 ? 119.357 131.678 148.127 1.00 35.50 259 PHE E N 1
ATOM 12362 C CA . PHE E 1 259 ? 120.145 130.897 149.075 1.00 35.50 259 PHE E CA 1
ATOM 12363 C C . PHE E 1 259 ? 121.088 131.788 149.874 1.00 35.50 259 PHE E C 1
ATOM 12364 O O . PHE E 1 259 ? 121.259 131.595 151.083 1.00 35.50 259 PHE E O 1
ATOM 12372 N N . LEU E 1 260 ? 121.700 132.778 149.218 1.00 37.28 260 LEU E N 1
ATOM 12373 C CA . LEU E 1 260 ? 122.596 133.691 149.928 1.00 37.28 260 LEU E CA 1
ATOM 12374 C C . LEU E 1 260 ? 121.820 134.642 150.837 1.00 37.28 260 LEU E C 1
ATOM 12375 O O . LEU E 1 260 ? 122.267 134.949 151.952 1.00 37.28 260 LEU E O 1
ATOM 12380 N N . VAL E 1 261 ? 120.655 135.111 150.385 1.00 37.31 261 VAL E N 1
ATOM 12381 C CA . VAL E 1 261 ? 119.857 136.015 151.210 1.00 37.31 261 VAL E CA 1
ATOM 12382 C C . VAL E 1 261 ? 119.360 135.301 152.463 1.00 37.31 261 VAL E C 1
ATOM 12383 O O . VAL E 1 261 ? 119.284 135.899 153.546 1.00 37.31 261 VAL E O 1
ATOM 12387 N N . GLY E 1 262 ? 119.008 134.020 152.339 1.00 38.19 262 GLY E N 1
ATOM 12388 C CA . GLY E 1 262 ? 118.622 133.258 153.515 1.00 38.19 262 GLY E CA 1
ATOM 12389 C C . GLY E 1 262 ? 119.727 133.201 154.554 1.00 38.19 262 GLY E C 1
ATOM 12390 O O . GLY E 1 262 ? 119.476 133.353 155.753 1.00 38.19 262 GLY E O 1
ATOM 12391 N N . THR E 1 263 ? 120.967 132.995 154.105 1.00 39.97 263 THR E N 1
ATOM 12392 C CA . THR E 1 263 ? 122.100 132.996 155.024 1.00 39.97 263 THR E CA 1
ATOM 12393 C C . THR E 1 263 ? 122.280 134.364 155.671 1.00 39.97 263 THR E C 1
ATOM 12394 O O . THR E 1 263 ? 122.571 134.457 156.871 1.00 39.97 263 THR E O 1
ATOM 12398 N N . PHE E 1 264 ? 122.114 135.437 154.888 1.00 40.42 264 PHE E N 1
ATOM 12399 C CA . PHE E 1 264 ? 122.177 136.785 155.455 1.00 40.42 264 PHE E CA 1
ATOM 12400 C C . PHE E 1 264 ? 121.169 136.944 156.588 1.00 40.42 264 PHE E C 1
ATOM 12401 O O . PHE E 1 264 ? 121.505 137.415 157.685 1.00 40.42 264 PHE E O 1
ATOM 12409 N N . ILE E 1 265 ? 119.921 136.549 156.328 1.00 40.93 265 ILE E N 1
ATOM 12410 C CA . ILE E 1 265 ? 118.849 136.722 157.308 1.00 40.93 265 ILE E CA 1
ATOM 12411 C C . ILE E 1 265 ? 119.128 135.898 158.559 1.00 40.93 265 ILE E C 1
ATOM 12412 O O . ILE E 1 265 ? 118.926 136.360 159.690 1.00 40.93 265 ILE E O 1
ATOM 12417 N N . ILE E 1 266 ? 119.582 134.656 158.374 1.00 42.07 266 ILE E N 1
ATOM 12418 C CA . ILE E 1 266 ? 119.841 133.791 159.521 1.00 42.07 266 ILE E CA 1
ATOM 12419 C C . ILE E 1 266 ? 120.981 134.347 160.369 1.00 42.07 266 ILE E C 1
ATOM 12420 O O . ILE E 1 266 ? 120.920 134.323 161.605 1.00 42.07 266 ILE E O 1
ATOM 12425 N N . THR E 1 267 ? 122.035 134.861 159.726 1.00 43.09 267 THR E N 1
ATOM 12426 C CA . THR E 1 267 ? 123.127 135.469 160.481 1.00 43.09 267 THR E CA 1
ATOM 12427 C C . THR E 1 267 ? 122.639 136.676 161.276 1.00 43.09 267 THR E C 1
ATOM 12428 O O . THR E 1 267 ? 123.016 136.858 162.443 1.00 43.09 267 THR E O 1
ATOM 12432 N N . ALA E 1 268 ? 121.790 137.509 160.664 1.00 42.31 268 ALA E N 1
ATOM 12433 C CA . ALA E 1 268 ? 121.249 138.661 161.383 1.00 42.31 268 ALA E CA 1
ATOM 12434 C C . ALA E 1 268 ? 120.425 138.226 162.594 1.00 42.31 268 ALA E C 1
ATOM 12435 O O . ALA E 1 268 ? 120.539 138.814 163.680 1.00 42.31 268 ALA E O 1
ATOM 12437 N N . LEU E 1 269 ? 119.591 137.197 162.424 1.00 43.55 269 LEU E N 1
ATOM 12438 C CA . LEU E 1 269 ? 118.784 136.706 163.540 1.00 43.55 269 LEU E CA 1
ATOM 12439 C C . LEU E 1 269 ? 119.661 136.159 164.661 1.00 43.55 269 LEU E C 1
ATOM 12440 O O . LEU E 1 269 ? 119.374 136.375 165.847 1.00 43.55 269 LEU E O 1
ATOM 12445 N N . VAL E 1 270 ? 120.728 135.441 164.305 1.00 45.28 270 VAL E N 1
ATOM 12446 C CA . VAL E 1 270 ? 121.642 134.916 165.319 1.00 45.28 270 VAL E CA 1
ATOM 12447 C C . VAL E 1 270 ? 122.295 136.058 166.088 1.00 45.28 270 VAL E C 1
ATOM 12448 O O . VAL E 1 270 ? 122.430 136.003 167.320 1.00 45.28 270 VAL E O 1
ATOM 12452 N N . VAL E 1 271 ? 122.709 137.113 165.378 1.00 46.28 271 VAL E N 1
ATOM 12453 C CA . VAL E 1 271 ? 123.308 138.268 166.045 1.00 46.28 271 VAL E CA 1
ATOM 12454 C C . VAL E 1 271 ? 122.319 138.885 167.027 1.00 46.28 271 VAL E C 1
ATOM 12455 O O . VAL E 1 271 ? 122.668 139.202 168.173 1.00 46.28 271 VAL E O 1
ATOM 12459 N N . LEU E 1 272 ? 121.067 139.061 166.594 1.00 47.92 272 LEU E N 1
ATOM 12460 C CA . LEU E 1 272 ? 120.062 139.661 167.471 1.00 47.92 272 LEU E CA 1
ATOM 12461 C C . LEU E 1 272 ? 119.834 138.809 168.717 1.00 47.92 272 LEU E C 1
ATOM 12462 O O . LEU E 1 272 ? 119.759 139.336 169.838 1.00 47.92 272 LEU E O 1
ATOM 12467 N N . GLY E 1 273 ? 119.723 137.490 168.541 1.00 49.90 273 GLY E N 1
ATOM 12468 C CA . GLY E 1 273 ? 119.510 136.618 169.686 1.00 49.90 273 GLY E CA 1
ATOM 12469 C C . GLY E 1 273 ? 120.666 136.648 170.668 1.00 49.90 273 GLY E C 1
ATOM 12470 O O . GLY E 1 273 ? 120.460 136.687 171.887 1.00 49.90 273 GLY E O 1
ATOM 12471 N N . ASN E 1 274 ? 121.899 136.631 170.154 1.00 52.25 274 ASN E N 1
ATOM 12472 C CA . ASN E 1 274 ? 123.059 136.688 171.038 1.00 52.25 274 ASN E CA 1
ATOM 12473 C C . ASN E 1 274 ? 123.122 138.015 171.785 1.00 52.25 274 ASN E C 1
ATOM 12474 O O . ASN E 1 274 ? 123.481 138.051 172.970 1.00 52.25 274 ASN E O 1
ATOM 12479 N N . VAL E 1 275 ? 122.777 139.117 171.113 1.00 52.92 275 VAL E N 1
ATOM 12480 C CA . VAL E 1 275 ? 122.754 140.414 171.788 1.00 52.92 275 VAL E CA 1
ATOM 12481 C C . VAL E 1 275 ? 121.724 140.415 172.909 1.00 52.92 275 VAL E C 1
ATOM 12482 O O . VAL E 1 275 ? 121.983 140.919 174.012 1.00 52.92 275 VAL E O 1
ATOM 12486 N N . TRP E 1 276 ? 120.539 139.852 172.651 1.00 56.92 276 TRP E N 1
ATOM 12487 C CA . TRP E 1 276 ? 119.518 139.798 173.696 1.00 56.92 276 TRP E CA 1
ATOM 12488 C C . TRP E 1 276 ? 119.980 138.953 174.879 1.00 56.92 276 TRP E C 1
ATOM 12489 O O . TRP E 1 276 ? 119.751 139.318 176.040 1.00 56.92 276 TRP E O 1
ATOM 12500 N N . LEU E 1 277 ? 120.632 137.820 174.605 1.00 57.23 277 LEU E N 1
ATOM 12501 C CA . LEU E 1 277 ? 121.135 136.983 175.692 1.00 57.23 277 LEU E CA 1
ATOM 12502 C C . LEU E 1 277 ? 122.191 137.713 176.516 1.00 57.23 277 LEU E C 1
ATOM 12503 O O . LEU E 1 277 ? 122.197 137.627 177.751 1.00 57.23 277 LEU E O 1
ATOM 12508 N N . ARG E 1 278 ? 123.098 138.435 175.850 1.00 59.04 278 ARG E N 1
ATOM 12509 C CA . ARG E 1 278 ? 124.113 139.192 176.579 1.00 59.04 278 ARG E CA 1
ATOM 12510 C C . ARG E 1 278 ? 123.480 140.284 177.434 1.00 59.04 278 ARG E C 1
ATOM 12511 O O . ARG E 1 278 ? 123.906 140.520 178.571 1.00 59.04 278 ARG E O 1
ATOM 12519 N N . ARG E 1 279 ? 122.463 140.966 176.899 1.00 60.01 279 ARG E N 1
ATOM 12520 C CA . ARG E 1 279 ? 121.785 141.998 177.679 1.00 60.01 279 ARG E CA 1
ATOM 12521 C C . ARG E 1 279 ? 121.085 141.396 178.892 1.00 60.01 279 ARG E C 1
ATOM 12522 O O . ARG E 1 279 ? 121.081 141.995 179.975 1.00 60.01 279 ARG E O 1
ATOM 12530 N N . LEU E 1 280 ? 120.482 140.216 178.729 1.00 62.96 280 LEU E N 1
ATOM 12531 C CA . LEU E 1 280 ? 119.882 139.536 179.873 1.00 62.96 280 LEU E CA 1
ATOM 12532 C C . LEU E 1 280 ? 120.933 139.182 180.918 1.00 62.96 280 LEU E C 1
ATOM 12533 O O . LEU E 1 280 ? 120.701 139.342 182.122 1.00 62.96 280 LEU E O 1
ATOM 12538 N N . GLU E 1 281 ? 122.095 138.697 180.476 1.00 64.21 281 GLU E N 1
ATOM 12539 C CA . GLU E 1 281 ? 123.148 138.330 181.419 1.00 64.21 281 GLU E CA 1
ATOM 12540 C C . GLU E 1 281 ? 123.672 139.549 182.171 1.00 64.21 281 GLU E C 1
ATOM 12541 O O . GLU E 1 281 ? 123.990 139.459 183.363 1.00 64.21 281 GLU E O 1
ATOM 12547 N N . ASN E 1 282 ? 123.771 140.695 181.492 1.00 64.43 282 ASN E N 1
ATOM 12548 C CA . ASN E 1 282 ? 124.339 141.888 182.117 1.00 64.43 282 ASN E CA 1
ATOM 12549 C C . ASN E 1 282 ? 123.496 142.418 183.273 1.00 64.43 282 ASN E C 1
ATOM 12550 O O . ASN E 1 282 ? 124.012 143.188 184.089 1.00 64.43 282 ASN E O 1
ATOM 12555 N N . HIS E 1 283 ? 122.223 142.033 183.366 1.00 67.23 283 HIS E N 1
ATOM 12556 C CA . HIS E 1 283 ? 121.325 142.552 184.390 1.00 67.23 283 HIS E CA 1
ATOM 12557 C C . HIS E 1 283 ? 121.061 141.548 185.508 1.00 67.23 283 HIS E C 1
ATOM 12558 O O . HIS E 1 283 ? 120.048 141.657 186.207 1.00 67.23 283 HIS E O 1
ATOM 12565 N N . GLY E 1 284 ? 121.950 140.575 185.695 1.00 70.27 284 GLY E N 1
ATOM 12566 C CA . GLY E 1 284 ? 121.776 139.610 186.762 1.00 70.27 284 GLY E CA 1
ATOM 12567 C C . GLY E 1 284 ? 120.803 138.494 186.466 1.00 70.27 284 GLY E C 1
ATOM 12568 O O . GLY E 1 284 ? 120.379 137.797 187.394 1.00 70.27 284 GLY E O 1
ATOM 12569 N N . LYS E 1 285 ? 120.434 138.300 185.203 1.00 69.33 285 LYS E N 1
ATOM 12570 C CA . LYS E 1 285 ? 119.517 137.240 184.787 1.00 69.33 285 LYS E CA 1
ATOM 12571 C C . LYS E 1 285 ? 120.261 136.081 184.137 1.00 69.33 285 LYS E C 1
ATOM 12572 O O . LYS E 1 285 ? 119.805 135.509 183.140 1.00 69.33 285 LYS E O 1
ATOM 12578 N N . GLN E 1 286 ? 121.428 135.736 184.688 1.00 69.72 286 GLN E N 1
ATOM 12579 C CA . GLN E 1 286 ? 122.232 134.654 184.131 1.00 69.72 286 GLN E CA 1
ATOM 12580 C C . GLN E 1 286 ? 121.485 133.326 184.157 1.00 69.72 286 GLN E C 1
ATOM 12581 O O . GLN E 1 286 ? 121.663 132.500 183.256 1.00 69.72 286 GLN E O 1
ATOM 12587 N N . ALA E 1 287 ? 120.646 133.102 185.171 1.00 68.63 287 ALA E N 1
ATOM 12588 C CA . ALA E 1 287 ? 119.845 131.882 185.206 1.00 68.63 287 ALA E CA 1
ATOM 12589 C C . ALA E 1 287 ? 118.868 131.831 184.037 1.00 68.63 287 ALA E C 1
ATOM 12590 O O . ALA E 1 287 ? 118.714 130.788 183.392 1.00 68.63 287 ALA E O 1
ATOM 12592 N N . LEU E 1 288 ? 118.205 132.953 183.744 1.00 66.58 288 LEU E N 1
ATOM 12593 C CA . LEU E 1 288 ? 117.298 133.005 182.602 1.00 66.58 288 LEU E CA 1
ATOM 12594 C C . LEU E 1 288 ? 118.051 132.806 181.292 1.00 66.58 288 LEU E C 1
ATOM 12595 O O . LEU E 1 288 ? 117.573 132.108 180.387 1.00 66.58 288 LEU E O 1
ATOM 12600 N N . ALA E 1 289 ? 119.233 133.416 181.173 1.00 65.78 289 ALA E N 1
ATOM 12601 C CA . ALA E 1 289 ? 120.035 133.242 179.965 1.00 65.78 289 ALA E CA 1
ATOM 12602 C C . ALA E 1 289 ? 120.443 131.786 179.781 1.00 65.78 289 ALA E C 1
ATOM 12603 O O . ALA E 1 289 ? 120.387 131.254 178.666 1.00 65.78 289 ALA E O 1
ATOM 12605 N N . ARG E 1 290 ? 120.852 131.123 180.864 1.00 67.46 290 ARG E N 1
ATOM 12606 C CA . ARG E 1 290 ? 121.220 129.714 180.780 1.00 67.46 290 ARG E CA 1
ATOM 12607 C C . ARG E 1 290 ? 120.013 128.849 180.438 1.00 67.46 290 ARG E C 1
ATOM 12608 O O . ARG E 1 290 ? 120.140 127.856 179.711 1.00 67.46 290 ARG E O 1
ATOM 12616 N N . LYS E 1 291 ? 118.835 129.205 180.957 1.00 65.83 291 LYS E N 1
ATOM 12617 C CA . LYS E 1 291 ? 117.625 128.462 180.619 1.00 65.83 291 LYS E CA 1
ATOM 12618 C C . LYS E 1 291 ? 117.289 128.593 179.137 1.00 65.83 291 LYS E C 1
ATOM 12619 O O . LYS E 1 291 ? 116.886 127.615 178.497 1.00 65.83 291 LYS E O 1
ATOM 12625 N N . LEU E 1 292 ? 117.439 129.794 178.577 1.00 63.82 292 LEU E N 1
ATOM 12626 C CA . LEU E 1 292 ? 117.121 130.012 177.169 1.00 63.82 292 LEU E CA 1
ATOM 12627 C C . LEU E 1 292 ? 118.236 129.577 176.222 1.00 63.82 292 LEU E C 1
ATOM 12628 O O . LEU E 1 292 ? 117.999 129.491 175.008 1.00 63.82 292 LEU E O 1
ATOM 12633 N N . ASP E 1 293 ? 119.436 129.311 176.744 1.00 63.76 293 ASP E N 1
ATOM 12634 C CA . ASP E 1 293 ? 120.554 128.932 175.885 1.00 63.76 293 ASP E CA 1
ATOM 12635 C C . ASP E 1 293 ? 120.304 127.616 175.160 1.00 63.76 293 ASP E C 1
ATOM 12636 O O . ASP E 1 293 ? 120.734 127.454 174.013 1.00 63.76 293 ASP E O 1
ATOM 12641 N N . ILE E 1 294 ? 119.627 126.661 175.804 1.00 62.36 294 ILE E N 1
ATOM 12642 C CA . ILE E 1 294 ? 119.358 125.385 175.146 1.00 62.36 294 ILE E CA 1
ATOM 12643 C C . ILE E 1 294 ? 118.455 125.588 173.934 1.00 62.36 294 ILE E C 1
ATOM 12644 O O . ILE E 1 294 ? 118.699 125.025 172.859 1.00 62.36 294 ILE E O 1
ATOM 12649 N N . TYR E 1 295 ? 117.405 126.401 174.083 1.00 62.44 295 TYR E N 1
ATOM 12650 C CA . TYR E 1 295 ? 116.538 126.705 172.948 1.00 62.44 295 TYR E CA 1
ATOM 12651 C C . TYR E 1 295 ? 117.300 127.453 171.862 1.00 62.44 295 TYR E C 1
ATOM 12652 O O . TYR E 1 295 ? 117.126 127.179 170.667 1.00 62.44 295 TYR E O 1
ATOM 12661 N N . ALA E 1 296 ? 118.155 128.400 172.262 1.00 60.92 296 ALA E N 1
ATOM 12662 C CA . ALA E 1 296 ? 118.934 129.150 171.281 1.00 60.92 296 ALA E CA 1
ATOM 12663 C C . ALA E 1 296 ? 119.846 128.229 170.479 1.00 60.92 296 ALA E C 1
ATOM 12664 O O . ALA E 1 296 ? 119.997 128.395 169.263 1.00 60.92 296 ALA E O 1
ATOM 12666 N N . ILE E 1 297 ? 120.467 127.253 171.146 1.00 59.41 297 ILE E N 1
ATOM 12667 C CA . ILE E 1 297 ? 121.338 126.312 170.452 1.00 59.41 297 ILE E CA 1
ATOM 12668 C C . ILE E 1 297 ? 120.527 125.394 169.544 1.00 59.41 297 ILE E C 1
ATOM 12669 O O . ILE E 1 297 ? 120.913 125.139 168.395 1.00 59.41 297 ILE E O 1
ATOM 12674 N N . THR E 1 298 ? 119.391 124.889 170.031 1.00 59.28 298 THR E N 1
ATOM 12675 C CA . THR E 1 298 ? 118.620 123.922 169.258 1.00 59.28 298 THR E CA 1
ATOM 12676 C C . THR E 1 298 ? 117.881 124.555 168.086 1.00 59.28 298 THR E C 1
ATOM 12677 O O . THR E 1 298 ? 117.478 123.836 167.167 1.00 59.28 298 THR E O 1
ATOM 12681 N N . SER E 1 299 ? 117.691 125.874 168.092 1.00 56.80 299 SER E N 1
ATOM 12682 C CA . SER E 1 299 ? 116.988 126.526 166.993 1.00 56.80 299 SER E CA 1
ATOM 12683 C C . SER E 1 299 ? 117.874 126.792 165.779 1.00 56.80 299 SER E C 1
ATOM 12684 O O . SER E 1 299 ? 117.376 127.315 164.776 1.00 56.80 299 SER E O 1
ATOM 12687 N N . TYR E 1 300 ? 119.167 126.455 165.841 1.00 52.04 300 TYR E N 1
ATOM 12688 C CA . TYR E 1 300 ? 120.068 126.826 164.748 1.00 52.04 300 TYR E CA 1
ATOM 12689 C C . TYR E 1 300 ? 119.864 125.977 163.497 1.00 52.04 300 TYR E C 1
ATOM 12690 O O . TYR E 1 300 ? 119.614 126.554 162.424 1.00 52.04 300 TYR E O 1
ATOM 12699 N N . PRO E 1 301 ? 119.954 124.639 163.537 1.00 51.10 301 PRO E N 1
ATOM 12700 C CA . PRO E 1 301 ? 119.870 123.881 162.275 1.00 51.10 301 PRO E CA 1
ATOM 12701 C C . PRO E 1 301 ? 118.465 123.811 161.699 1.00 51.10 301 PRO E C 1
ATOM 12702 O O . PRO E 1 301 ? 118.312 123.669 160.476 1.00 51.10 301 PRO E O 1
ATOM 12706 N N . LEU E 1 302 ? 117.435 123.889 162.547 1.00 49.92 302 LEU E N 1
ATOM 12707 C CA . LEU E 1 302 ? 116.065 123.819 162.053 1.00 49.92 302 LEU E CA 1
ATOM 12708 C C . LEU E 1 302 ? 115.741 124.989 161.138 1.00 49.92 302 LEU E C 1
ATOM 12709 O O . LEU E 1 302 ? 114.969 124.835 160.186 1.00 49.92 302 LEU E O 1
ATOM 12714 N N . ALA E 1 303 ? 116.322 126.162 161.405 1.00 47.09 303 ALA E N 1
ATOM 12715 C CA . ALA E 1 303 ? 116.102 127.312 160.534 1.00 47.09 303 ALA E CA 1
ATOM 12716 C C . ALA E 1 303 ? 116.632 127.048 159.130 1.00 47.09 303 ALA E C 1
ATOM 12717 O O . ALA E 1 303 ? 115.955 127.333 158.136 1.00 47.09 303 ALA E O 1
ATOM 12719 N N . TYR E 1 304 ? 117.842 126.489 159.028 1.00 45.21 304 TYR E N 1
ATOM 12720 C CA . TYR E 1 304 ? 118.400 126.177 157.715 1.00 45.21 304 TYR E CA 1
ATOM 12721 C C . TYR E 1 304 ? 117.606 125.077 157.020 1.00 45.21 304 TYR 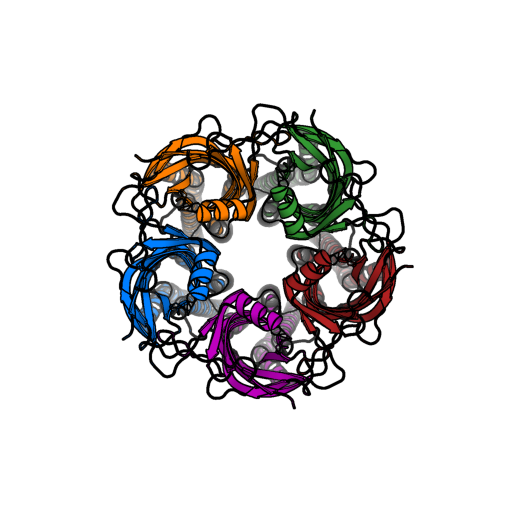E C 1
ATOM 12722 O O . TYR E 1 304 ? 117.399 125.130 155.801 1.00 45.21 304 TYR E O 1
ATOM 12731 N N . LEU E 1 305 ? 117.163 124.067 157.774 1.00 45.83 305 LEU E N 1
ATOM 12732 C CA . LEU E 1 305 ? 116.347 123.011 157.177 1.00 45.83 305 LEU E CA 1
ATOM 12733 C C . LEU E 1 305 ? 115.044 123.577 156.617 1.00 45.83 305 LEU E C 1
ATOM 12734 O O . LEU E 1 305 ? 114.639 123.252 155.492 1.00 45.83 305 LEU E O 1
ATOM 12739 N N . LEU E 1 306 ? 114.381 124.442 157.390 1.00 44.81 306 LEU E N 1
ATOM 12740 C CA . LEU E 1 306 ? 113.141 125.057 156.931 1.00 44.81 306 LEU E CA 1
ATOM 12741 C C . LEU E 1 306 ? 113.388 125.957 155.729 1.00 44.81 306 LEU E C 1
ATOM 12742 O O . LEU E 1 306 ? 112.560 126.018 154.814 1.00 44.81 306 LEU E O 1
ATOM 12747 N N . GLY E 1 307 ? 114.515 126.670 155.714 1.00 42.37 307 GLY E N 1
ATOM 12748 C CA . GLY E 1 307 ? 114.834 127.503 154.567 1.00 42.37 307 GLY E CA 1
ATOM 12749 C C . GLY E 1 307 ? 115.060 126.696 153.303 1.00 42.37 307 GLY E C 1
ATOM 12750 O O . GLY E 1 307 ? 114.600 127.074 152.222 1.00 42.37 307 GLY E O 1
ATOM 12751 N N . ALA E 1 308 ? 115.771 125.572 153.421 1.00 40.78 308 ALA E N 1
ATOM 12752 C CA . ALA E 1 308 ? 115.965 124.699 152.266 1.00 40.78 308 ALA E CA 1
ATOM 12753 C C . ALA E 1 308 ? 114.637 124.140 151.773 1.00 40.78 308 ALA E C 1
ATOM 12754 O O . ALA E 1 308 ? 114.381 124.095 150.561 1.00 40.78 308 ALA E O 1
ATOM 12756 N N . LEU E 1 309 ? 113.773 123.715 152.700 1.00 40.39 309 LEU E N 1
ATOM 12757 C CA . LEU E 1 309 ? 112.458 123.216 152.309 1.00 40.39 309 LEU E CA 1
ATOM 12758 C C . LEU E 1 309 ? 111.639 124.298 151.614 1.00 40.39 309 LEU E C 1
ATOM 12759 O O . LEU E 1 309 ? 110.967 124.031 150.610 1.00 40.39 309 LEU E O 1
ATOM 12764 N N . THR E 1 310 ? 111.681 125.526 152.137 1.00 39.73 310 THR E N 1
ATOM 12765 C CA . THR E 1 310 ? 110.936 126.625 151.532 1.00 39.73 310 THR E CA 1
ATOM 12766 C C . THR E 1 310 ? 111.459 126.946 150.138 1.00 39.73 310 THR E C 1
ATOM 12767 O O . THR E 1 310 ? 110.674 127.208 149.221 1.00 39.73 310 THR E O 1
ATOM 12771 N N . LEU E 1 311 ? 112.783 126.938 149.960 1.00 36.92 311 LEU E N 1
ATOM 12772 C CA . LEU E 1 311 ? 113.346 127.177 148.634 1.00 36.92 311 LEU E CA 1
ATOM 12773 C C . LEU E 1 311 ? 112.919 126.094 147.653 1.00 36.92 311 LEU E C 1
ATOM 12774 O O . LEU E 1 311 ? 112.569 126.391 146.502 1.00 36.92 311 LEU E O 1
ATOM 12779 N N . TRP E 1 312 ? 112.942 124.830 148.089 1.00 36.46 312 TRP E N 1
ATOM 12780 C CA . TRP E 1 312 ? 112.495 123.749 147.217 1.00 36.46 312 TRP E CA 1
ATOM 12781 C C . TRP E 1 312 ? 111.027 123.918 146.843 1.00 36.46 312 TRP E C 1
ATOM 12782 O O . TRP E 1 312 ? 110.654 123.748 145.677 1.00 36.46 312 TRP E O 1
ATOM 12793 N N . LEU E 1 313 ? 110.183 124.266 147.817 1.00 37.52 313 LEU E N 1
ATOM 12794 C CA . LEU E 1 313 ? 108.765 124.465 147.531 1.00 37.52 313 LEU E CA 1
ATOM 12795 C C . LEU E 1 313 ? 108.551 125.621 146.561 1.00 37.52 313 LEU E C 1
ATOM 12796 O O . LEU E 1 313 ? 107.710 125.536 145.658 1.00 37.52 313 LEU E O 1
ATOM 12801 N N . LEU E 1 314 ? 109.299 126.712 146.736 1.00 35.79 314 LEU E N 1
ATOM 12802 C CA . LEU E 1 314 ? 109.091 127.894 145.907 1.00 35.79 314 LEU E CA 1
ATOM 12803 C C . LEU E 1 314 ? 109.571 127.676 144.477 1.00 35.79 314 LEU E C 1
ATOM 12804 O O . LEU E 1 314 ? 108.907 128.104 143.526 1.00 35.79 314 LEU E O 1
ATOM 12809 N N . PHE E 1 315 ? 110.716 127.017 144.297 1.00 31.53 315 PHE E N 1
ATOM 12810 C CA . PHE E 1 315 ? 111.314 126.933 142.970 1.00 31.53 315 PHE E CA 1
ATOM 12811 C C . PHE E 1 315 ? 110.980 125.654 142.214 1.00 31.53 315 PHE E C 1
ATOM 12812 O O . PHE E 1 315 ? 110.950 125.675 140.979 1.00 31.53 315 PHE E O 1
ATOM 12820 N N . PHE E 1 316 ? 110.724 124.547 142.904 1.00 31.15 316 PHE E N 1
ATOM 12821 C CA . PHE E 1 316 ? 110.398 123.296 142.228 1.00 31.15 316 PHE E CA 1
ATOM 12822 C C . PHE E 1 316 ? 108.984 122.839 142.573 1.00 31.15 316 PHE E C 1
ATOM 12823 O O . PHE E 1 316 ? 108.120 122.752 141.700 1.00 31.15 316 PHE E O 1
#

Organism: NCBI:txid1049564

Radius of gyration: 38.25 Å; Cα contacts (8 Å, |Δi|>4): 2697; chains: 5; bounding box: 72×71×111 Å

InterPro domains:
  IPR006201 Neurotransmitter-gated ion-channel [PTHR18945] (9-272)
  IPR006202 Neurotransmitter-gated ion-channel ligand-binding domain [PF02931] (6-135)
  IPR036719 Neurotransmitter-gated ion-channel transmembrane domain superfamily [SSF90112] (197-291)
  IPR036734 Neurotransmitter-gated ion-channel ligand-binding domain superfamily [G3DSA:2.70.170.10] (3-199)
  IPR036734 Neurotransmitter-gated ion-channel ligand-binding domain superfamily [SSF63712] (7-194)
  IPR038050 Neuronal acetylcholine receptor [G3DSA:1.20.58.390] (200-318)